Protein 2MCT (pdb70)

Nearest PDB structures (foldseek):
  2mct-assembly1_A  TM=9.909E-01  e=6.840E-18  Mediterraneibacter gnavus ATCC 29149
  3hiz-assembly1_B  TM=5.160E-01  e=1.652E+00  Homo sapiens
  8ilv-assembly1_B  TM=4.651E-01  e=3.193E+00  Homo sapiens
  2mct-assembly1_A  TM=9.837E-01  e=1.208E-16  Mediterraneibacter gnavus ATCC 29149
  8xl7-assembly1_I  TM=4.138E-01  e=7.716E+00  Homo sapiens

Secondary structure (DSSP, 8-state):
----PPPSTTEEEEEEE-SSS-EEEE-SHHHHHHHHHHTTSSB--SS----SS-S-SS-EEEEEEETTEEEEEEEEEEBTEEEEE-STT-EEEESS-STTT-

Structure (mmCIF, N/CA/C/O backbone):
data_2MCT
#
_entry.id   2MCT
#
loop_
_atom_site.group_PDB
_atom_site.id
_atom_site.type_symbol
_atom_site.label_atom_id
_atom_site.label_alt_id
_atom_site.label_comp_id
_atom_site.label_asym_id
_atom_site.label_entity_id
_atom_site.label_seq_id
_atom_site.pdbx_PDB_ins_code
_atom_site.Cartn_x
_atom_site.Cartn_y
_atom_site.Cartn_z
_atom_site.occupancy
_atom_site.B_iso_or_equiv
_atom_site.auth_seq_id
_atom_site.auth_comp_id
_atom_site.auth_asym_id
_atom_site.auth_atom_id
_atom_site.pdbx_PDB_model_num
ATOM 1 N N . GLY A 1 1 ? 5.991 11.467 9.361 1.00 0.00 1 GLY A N 1
ATOM 2 C CA . GLY A 1 1 ? 5.327 12.151 8.245 1.00 0.00 1 GLY A CA 1
ATOM 3 C C . GLY A 1 1 ? 4.668 11.126 7.345 1.00 0.00 1 GLY A C 1
ATOM 4 O O . GLY A 1 1 ? 5.348 10.251 6.813 1.00 0.00 1 GLY A O 1
ATOM 8 N N . SER A 1 2 ? 3.352 11.203 7.155 1.00 0.00 2 SER A N 1
ATOM 9 C CA . SER A 1 2 ? 2.566 10.202 6.440 1.00 0.00 2 SER A CA 1
ATOM 10 C C . SER A 1 2 ? 2.707 10.325 4.915 1.00 0.00 2 SER A C 1
ATOM 11 O O . SER A 1 2 ? 3.145 11.366 4.413 1.00 0.00 2 SER A O 1
ATOM 19 N N . PRO A 1 3 ? 2.284 9.301 4.156 1.00 0.00 3 PRO A N 1
ATOM 20 C CA . PRO A 1 3 ? 1.852 9.470 2.772 1.00 0.00 3 PRO A CA 1
ATOM 21 C C . PRO A 1 3 ? 0.725 10.498 2.652 1.00 0.00 3 PRO A C 1
ATOM 22 O O . PRO A 1 3 ? -0.047 10.706 3.594 1.00 0.00 3 PRO A O 1
ATOM 33 N N . ILE A 1 4 ? 0.560 11.044 1.446 1.00 0.00 4 ILE A N 1
ATOM 34 C CA . ILE A 1 4 ? -0.624 11.793 1.045 1.00 0.00 4 ILE A CA 1
ATOM 35 C C . ILE A 1 4 ? -1.476 10.788 0.273 1.00 0.00 4 ILE A C 1
ATOM 36 O O . ILE A 1 4 ? -1.188 10.506 -0.890 1.00 0.00 4 ILE A O 1
ATOM 52 N N . LEU A 1 5 ? -2.441 10.153 0.935 1.00 0.00 5 LEU A N 1
ATOM 53 C CA . LEU A 1 5 ? -3.420 9.294 0.270 1.00 0.00 5 LEU A CA 1
ATOM 54 C C . LEU A 1 5 ? -4.565 10.152 -0.280 1.00 0.00 5 LEU A C 1
ATOM 55 O O . LEU A 1 5 ? -4.684 11.319 0.113 1.00 0.00 5 LEU A O 1
ATOM 71 N N . PRO A 1 6 ? -5.426 9.613 -1.164 1.00 0.00 6 PRO A N 1
ATOM 72 C CA . PRO A 1 6 ? -6.764 10.168 -1.350 1.00 0.00 6 PRO A CA 1
ATOM 73 C C . PRO A 1 6 ? -7.546 10.196 -0.021 1.00 0.00 6 PRO A C 1
ATOM 74 O O . PRO A 1 6 ? -7.110 9.615 0.983 1.00 0.00 6 PRO A O 1
ATOM 85 N N . LYS A 1 7 ? -8.743 10.809 0.002 1.00 0.00 7 LYS A N 1
ATOM 86 C CA . LYS A 1 7 ? -9.662 10.637 1.126 1.00 0.00 7 LYS A CA 1
ATOM 87 C C . LYS A 1 7 ? -9.977 9.158 1.339 1.00 0.00 7 LYS A C 1
ATOM 88 O O . LYS A 1 7 ? -9.683 8.320 0.488 1.00 0.00 7 LYS A O 1
ATOM 107 N N . ALA A 1 8 ? -10.675 8.840 2.423 1.00 0.00 8 ALA A N 1
ATOM 108 C CA . ALA A 1 8 ? -11.406 7.585 2.480 1.00 0.00 8 ALA A CA 1
ATOM 109 C C . ALA A 1 8 ? -12.637 7.720 1.592 1.00 0.00 8 ALA A C 1
ATOM 110 O O . ALA A 1 8 ? -12.805 6.945 0.664 1.00 0.00 8 ALA A O 1
ATOM 117 N N . GLU A 1 9 ? -13.462 8.745 1.804 1.00 0.00 9 GLU A N 1
ATOM 118 C CA . GLU A 1 9 ? -14.827 8.748 1.273 1.00 0.00 9 GLU A CA 1
ATOM 119 C C . GLU A 1 9 ? -14.945 8.905 -0.252 1.00 0.00 9 GLU A C 1
ATOM 120 O O . GLU A 1 9 ? -16.057 8.848 -0.772 1.00 0.00 9 GLU A O 1
ATOM 132 N N . ASN A 1 10 ? -13.837 9.168 -0.953 1.00 0.00 10 ASN A N 1
ATOM 133 C CA . ASN A 1 10 ? -13.749 9.289 -2.409 1.00 0.00 10 ASN A CA 1
ATOM 134 C C . ASN A 1 10 ? -13.208 8.011 -3.068 1.00 0.00 10 ASN A C 1
ATOM 135 O O . ASN A 1 10 ? -12.968 7.998 -4.274 1.00 0.00 10 ASN A O 1
ATOM 146 N N . VAL A 1 11 ? -12.876 6.992 -2.266 1.00 0.00 11 VAL A N 1
ATOM 147 C CA . VAL A 1 11 ? -12.423 5.699 -2.745 1.00 0.00 11 VAL A CA 1
ATOM 148 C C . VAL A 1 11 ? -13.666 4.940 -3.196 1.00 0.00 11 VAL A C 1
ATOM 149 O O . VAL A 1 11 ? -14.648 4.855 -2.457 1.00 0.00 11 VAL A O 1
ATOM 162 N N . ASP A 1 12 ? -13.654 4.503 -4.448 1.00 0.00 12 ASP A N 1
ATOM 163 C CA . ASP A 1 12 ? -14.754 3.827 -5.125 1.00 0.00 12 ASP A CA 1
ATOM 164 C C . ASP A 1 12 ? -14.745 2.371 -4.644 1.00 0.00 12 ASP A C 1
ATOM 165 O O . ASP A 1 12 ? -15.740 1.901 -4.095 1.00 0.00 12 ASP A O 1
ATOM 174 N N . SER A 1 13 ? -13.596 1.686 -4.769 1.00 0.00 13 SER A N 1
ATOM 175 C CA . SER A 1 13 ? -13.272 0.462 -4.026 1.00 0.00 13 SER A CA 1
ATOM 176 C C . SER A 1 13 ? -11.746 0.364 -3.882 1.00 0.00 13 SER A C 1
ATOM 177 O O . SER A 1 13 ? -11.008 1.050 -4.593 1.00 0.00 13 SER A O 1
ATOM 185 N N . ILE A 1 14 ? -11.248 -0.530 -3.024 1.00 0.00 14 ILE A N 1
ATOM 186 C CA . ILE A 1 14 ? -9.844 -0.940 -3.043 1.00 0.00 14 ILE A CA 1
ATOM 187 C C . ILE A 1 14 ? -9.843 -2.435 -3.283 1.00 0.00 14 ILE A C 1
ATOM 188 O O . ILE A 1 14 ? -10.496 -3.165 -2.538 1.00 0.00 14 ILE A O 1
ATOM 204 N N . CYS A 1 15 ? -9.090 -2.887 -4.277 1.00 0.00 15 CYS A N 1
ATOM 205 C CA . CYS A 1 15 ? -8.932 -4.301 -4.557 1.00 0.00 15 CYS A CA 1
ATOM 206 C C . CYS A 1 15 ? -7.536 -4.705 -4.098 1.00 0.00 15 CYS A C 1
ATOM 207 O O . CYS A 1 15 ? -6.583 -3.965 -4.363 1.00 0.00 15 CYS A O 1
ATOM 215 N N . ILE A 1 16 ? -7.407 -5.857 -3.434 1.00 0.00 16 ILE A N 1
ATOM 216 C CA . ILE A 1 16 ? -6.134 -6.427 -3.004 1.00 0.00 16 ILE A CA 1
ATOM 217 C C . ILE A 1 16 ? -6.154 -7.886 -3.454 1.00 0.00 16 ILE A C 1
ATOM 218 O O . ILE A 1 16 ? -6.826 -8.709 -2.832 1.00 0.00 16 ILE A O 1
ATOM 234 N N . ASP A 1 17 ? -5.489 -8.194 -4.570 1.00 0.00 17 ASP A N 1
ATOM 235 C CA . ASP A 1 17 ? -5.121 -9.568 -4.943 1.00 0.00 17 ASP A CA 1
ATOM 236 C C . ASP A 1 17 ? -3.950 -9.926 -4.023 1.00 0.00 17 ASP A C 1
ATOM 237 O O . ASP A 1 17 ? -2.908 -9.264 -4.077 1.00 0.00 17 ASP A O 1
ATOM 246 N N . PHE A 1 18 ? -4.149 -10.881 -3.112 1.00 0.00 18 PHE A N 1
ATOM 247 C CA . PHE A 1 18 ? -3.131 -11.368 -2.184 1.00 0.00 18 PHE A CA 1
ATOM 248 C C . PHE A 1 18 ? -2.019 -12.112 -2.958 1.00 0.00 18 PHE A C 1
ATOM 249 O O . PHE A 1 18 ? -2.077 -12.261 -4.182 1.00 0.00 18 PHE A O 1
ATOM 266 N N . THR A 1 19 ? -0.967 -12.562 -2.269 1.00 0.00 19 THR A N 1
ATOM 267 C CA . THR A 1 19 ? 0.120 -13.328 -2.886 1.00 0.00 19 THR A CA 1
ATOM 268 C C . THR A 1 19 ? -0.363 -14.684 -3.430 1.00 0.00 19 THR A C 1
ATOM 269 O O . THR A 1 19 ? 0.146 -15.173 -4.446 1.00 0.00 19 THR A O 1
ATOM 280 N N . ASN A 1 20 ? -1.334 -15.294 -2.743 1.00 0.00 20 ASN A N 1
ATOM 281 C CA . ASN A 1 20 ? -1.950 -16.572 -3.083 1.00 0.00 20 ASN A CA 1
ATOM 282 C C . ASN A 1 20 ? -3.008 -16.391 -4.184 1.00 0.00 20 ASN A C 1
ATOM 283 O O . ASN A 1 20 ? -2.854 -15.525 -5.043 1.00 0.00 20 ASN A O 1
ATOM 294 N N . SER A 1 21 ? -4.008 -17.275 -4.279 1.00 0.00 21 SER A N 1
ATOM 295 C CA . SER A 1 21 ? -5.058 -17.186 -5.298 1.00 0.00 21 SER A CA 1
ATOM 296 C C . SER A 1 21 ? -6.300 -16.397 -4.839 1.00 0.00 21 SER A C 1
ATOM 297 O O . SER A 1 21 ? -7.345 -16.470 -5.492 1.00 0.00 21 SER A O 1
ATOM 305 N N . ILE A 1 22 ? -6.246 -15.701 -3.701 1.00 0.00 22 ILE A N 1
ATOM 306 C CA . ILE A 1 22 ? -7.407 -15.077 -3.071 1.00 0.00 22 ILE A CA 1
ATOM 307 C C . ILE A 1 22 ? -7.302 -13.565 -3.272 1.00 0.00 22 ILE A C 1
ATOM 308 O O . ILE A 1 22 ? -6.214 -12.996 -3.336 1.00 0.00 22 ILE A O 1
ATOM 324 N N . GLN A 1 23 ? -8.449 -12.895 -3.322 1.00 0.00 23 GLN A N 1
ATOM 325 C CA . GLN A 1 23 ? -8.548 -11.448 -3.374 1.00 0.00 23 GLN A CA 1
ATOM 326 C C . GLN A 1 23 ? -9.648 -11.024 -2.418 1.00 0.00 23 GLN A C 1
ATOM 327 O O . GLN A 1 23 ? -10.622 -11.757 -2.216 1.00 0.00 23 GLN A O 1
ATOM 341 N N . LYS A 1 24 ? -9.500 -9.831 -1.851 1.00 0.00 24 LYS A N 1
ATOM 342 C CA . LYS A 1 24 ? -10.476 -9.180 -0.989 1.00 0.00 24 LYS A CA 1
ATOM 343 C C . LYS A 1 24 ? -10.668 -7.781 -1.559 1.00 0.00 24 LYS A C 1
ATOM 344 O O . LYS A 1 24 ? -9.708 -7.176 -2.050 1.00 0.00 24 LYS A O 1
ATOM 363 N N . ILE A 1 25 ? -11.898 -7.283 -1.500 1.00 0.00 25 ILE A N 1
ATOM 364 C CA . ILE A 1 25 ? -12.256 -5.943 -1.960 1.00 0.00 25 ILE A CA 1
ATOM 365 C C . ILE A 1 25 ? -12.773 -5.190 -0.743 1.00 0.00 25 ILE A C 1
ATOM 366 O O . ILE A 1 25 ? -13.546 -5.726 0.056 1.00 0.00 25 ILE A O 1
ATOM 382 N N . TYR A 1 26 ? -12.208 -4.013 -0.500 1.00 0.00 26 TYR A N 1
ATOM 383 C CA . TYR A 1 26 ? -12.488 -3.151 0.631 1.00 0.00 26 TYR A CA 1
ATOM 384 C C . TYR A 1 26 ? -13.356 -2.041 0.040 1.00 0.00 26 TYR A C 1
ATOM 385 O O . TYR A 1 26 ? -12.842 -1.169 -0.666 1.00 0.00 26 TYR A O 1
ATOM 403 N N . ASP A 1 27 ? -14.668 -2.131 0.227 1.00 0.00 27 ASP A N 1
ATOM 404 C CA . ASP A 1 27 ? -15.645 -1.202 -0.336 1.00 0.00 27 ASP A CA 1
ATOM 405 C C . ASP A 1 27 ? -16.557 -0.608 0.744 1.00 0.00 27 ASP A C 1
ATOM 406 O O . ASP A 1 27 ? -17.270 0.356 0.473 1.00 0.00 27 ASP A O 1
ATOM 415 N N . ASP A 1 28 ? -16.491 -1.114 1.982 1.00 0.00 28 ASP A N 1
ATOM 416 C CA . ASP A 1 28 ? -17.088 -0.483 3.161 1.00 0.00 28 ASP A CA 1
ATOM 417 C C . ASP A 1 28 ? -16.211 0.690 3.596 1.00 0.00 28 ASP A C 1
ATOM 418 O O . ASP A 1 28 ? -14.981 0.553 3.553 1.00 0.00 28 ASP A O 1
ATOM 427 N N . SER A 1 29 ? -16.805 1.730 4.196 1.00 0.00 29 SER A N 1
ATOM 428 C CA . SER A 1 29 ? -16.095 2.773 4.935 1.00 0.00 29 SER A CA 1
ATOM 429 C C . SER A 1 29 ? -15.038 2.180 5.859 1.00 0.00 29 SER A C 1
ATOM 430 O O . SER A 1 29 ? -13.861 2.512 5.751 1.00 0.00 29 SER A O 1
ATOM 438 N N . GLU A 1 30 ? -15.439 1.292 6.762 1.00 0.00 30 GLU A N 1
ATOM 439 C CA . GLU A 1 30 ? -14.572 0.735 7.777 1.00 0.00 30 GLU A CA 1
ATOM 440 C C . GLU A 1 30 ? -13.457 -0.110 7.168 1.00 0.00 30 GLU A C 1
ATOM 441 O O . GLU A 1 30 ? -12.376 -0.173 7.754 1.00 0.00 30 GLU A O 1
ATOM 453 N N . SER A 1 31 ? -13.693 -0.741 6.015 1.00 0.00 31 SER A N 1
ATOM 454 C CA . SER A 1 31 ? -12.690 -1.566 5.363 1.00 0.00 31 SER A CA 1
ATOM 455 C C . SER A 1 31 ? -11.589 -0.667 4.792 1.00 0.00 31 SER A C 1
ATOM 456 O O . SER A 1 31 ? -10.404 -0.903 5.027 1.00 0.00 31 SER A O 1
ATOM 464 N N . ILE A 1 32 ? -11.992 0.393 4.089 1.00 0.00 32 ILE A N 1
ATOM 465 C CA . ILE A 1 32 ? -11.131 1.392 3.482 1.00 0.00 32 ILE A CA 1
ATOM 466 C C . ILE A 1 32 ? -10.361 2.126 4.581 1.00 0.00 32 ILE A C 1
ATOM 467 O O . ILE A 1 32 ? -9.134 2.193 4.520 1.00 0.00 32 ILE A O 1
ATOM 483 N N . GLN A 1 33 ? -11.055 2.684 5.576 1.00 0.00 33 GLN A N 1
ATOM 484 C CA . GLN A 1 33 ? -10.453 3.538 6.600 1.00 0.00 33 GLN A CA 1
ATOM 485 C C . GLN A 1 33 ? -9.364 2.797 7.371 1.00 0.00 33 GLN A C 1
ATOM 486 O O . GLN A 1 33 ? -8.327 3.383 7.685 1.00 0.00 33 GLN A O 1
ATOM 500 N N . LYS A 1 34 ? -9.579 1.505 7.627 1.00 0.00 34 LYS A N 1
ATOM 501 C CA . LYS A 1 34 ? -8.607 0.637 8.269 1.00 0.00 34 LYS A CA 1
ATOM 502 C C . LYS A 1 34 ? -7.330 0.571 7.444 1.00 0.00 34 LYS A C 1
ATOM 503 O O . LYS A 1 34 ? -6.242 0.778 7.992 1.00 0.00 34 LYS A O 1
ATOM 522 N N . ILE A 1 35 ? -7.449 0.297 6.139 1.00 0.00 35 ILE A N 1
ATOM 523 C CA . ILE A 1 35 ? -6.302 0.324 5.248 1.00 0.00 35 ILE A CA 1
ATOM 524 C C . ILE A 1 35 ? -5.625 1.690 5.345 1.00 0.00 35 ILE A C 1
ATOM 525 O O . ILE A 1 35 ? -4.432 1.744 5.629 1.00 0.00 35 ILE A O 1
ATOM 541 N N . LEU A 1 36 ? -6.349 2.794 5.116 1.00 0.00 36 LEU A N 1
ATOM 542 C CA . LEU A 1 36 ? -5.772 4.142 5.160 1.00 0.00 36 LEU A CA 1
ATOM 543 C C . LEU A 1 36 ? -5.102 4.509 6.499 1.00 0.00 36 LEU A C 1
ATOM 544 O O . LEU A 1 36 ? -4.406 5.527 6.544 1.00 0.00 36 LEU A O 1
ATOM 560 N N . SER A 1 37 ? -5.285 3.740 7.577 1.00 0.00 37 SER A N 1
ATOM 561 C CA . SER A 1 37 ? -4.484 3.854 8.789 1.00 0.00 37 SER A CA 1
ATOM 562 C C . SER A 1 37 ? -3.129 3.170 8.568 1.00 0.00 37 SER A C 1
ATOM 563 O O . SER A 1 37 ? -2.096 3.836 8.516 1.00 0.00 37 SER A O 1
ATOM 571 N N . GLU A 1 38 ? -3.104 1.844 8.420 1.00 0.00 38 GLU A N 1
ATOM 572 C CA . GLU A 1 38 ? -1.870 1.066 8.386 1.00 0.00 38 GLU A CA 1
ATOM 573 C C . GLU A 1 38 ? -1.039 1.405 7.146 1.00 0.00 38 GLU A C 1
ATOM 574 O O . GLU A 1 38 ? 0.181 1.324 7.176 1.00 0.00 38 GLU A O 1
ATOM 586 N N . ILE A 1 39 ? -1.649 1.848 6.051 1.00 0.00 39 ILE A N 1
ATOM 587 C CA . ILE A 1 39 ? -0.919 2.324 4.882 1.00 0.00 39 ILE A CA 1
ATOM 588 C C . ILE A 1 39 ? -0.256 3.682 5.138 1.00 0.00 39 ILE A C 1
ATOM 589 O O . ILE A 1 39 ? 0.682 4.037 4.419 1.00 0.00 39 ILE A O 1
ATOM 605 N N . ALA A 1 40 ? -0.686 4.427 6.159 1.00 0.00 40 ALA A N 1
ATOM 606 C CA . ALA A 1 40 ? -0.133 5.719 6.538 1.00 0.00 40 ALA A CA 1
ATOM 607 C C . ALA A 1 40 ? 0.843 5.649 7.717 1.00 0.00 40 ALA A C 1
ATOM 608 O O . ALA A 1 40 ? 1.434 6.674 8.063 1.00 0.00 40 ALA A O 1
ATOM 615 N N . THR A 1 41 ? 1.030 4.475 8.316 1.00 0.00 41 THR A N 1
ATOM 616 C CA . THR A 1 41 ? 1.899 4.281 9.475 1.00 0.00 41 THR A CA 1
ATOM 617 C C . THR A 1 41 ? 3.382 4.461 9.097 1.00 0.00 41 THR A C 1
ATOM 618 O O . THR A 1 41 ? 4.155 5.032 9.871 1.00 0.00 41 THR A O 1
ATOM 629 N N . GLY A 1 42 ? 3.781 4.034 7.893 1.00 0.00 42 GLY A N 1
ATOM 630 C CA . GLY A 1 42 ? 5.170 3.946 7.476 1.00 0.00 42 GLY A CA 1
ATOM 631 C C . GLY A 1 42 ? 5.726 5.278 7.044 1.00 0.00 42 GLY A C 1
ATOM 632 O O . GLY A 1 42 ? 4.988 6.248 6.839 1.00 0.00 42 GLY A O 1
ATOM 636 N N . LYS A 1 43 ? 7.039 5.319 6.841 1.00 0.00 43 LYS A N 1
ATOM 637 C CA . LYS A 1 43 ? 7.750 6.537 6.475 1.00 0.00 43 LYS A CA 1
ATOM 638 C C . LYS A 1 43 ? 8.377 6.241 5.137 1.00 0.00 43 LYS A C 1
ATOM 639 O O . LYS A 1 43 ? 9.264 5.401 5.088 1.00 0.00 43 LYS A O 1
ATOM 658 N N . ARG A 1 44 ? 7.924 6.881 4.050 1.00 0.00 44 ARG A N 1
ATOM 659 C CA . ARG A 1 44 ? 8.587 6.800 2.728 1.00 0.00 44 ARG A CA 1
ATOM 660 C C . ARG A 1 44 ? 10.010 7.326 2.732 1.00 0.00 44 ARG A C 1
ATOM 661 O O . ARG A 1 44 ? 10.784 7.096 1.807 1.00 0.00 44 ARG A O 1
ATOM 682 N N . THR A 1 45 ? 10.327 8.005 3.816 1.00 0.00 45 THR A N 1
ATOM 683 C CA . THR A 1 45 ? 11.614 8.588 4.154 1.00 0.00 45 THR A CA 1
ATOM 684 C C . THR A 1 45 ? 11.951 9.711 3.162 1.00 0.00 45 THR A C 1
ATOM 685 O O . THR A 1 45 ? 11.117 10.083 2.331 1.00 0.00 45 THR A O 1
ATOM 696 N N . GLU A 1 46 ? 13.128 10.323 3.259 1.00 0.00 46 GLU A N 1
ATOM 697 C CA . GLU A 1 46 ? 13.523 11.405 2.361 1.00 0.00 46 GLU A CA 1
ATOM 698 C C . GLU A 1 46 ? 14.214 10.916 1.084 1.00 0.00 46 GLU A C 1
ATOM 699 O O . GLU A 1 46 ? 14.678 11.729 0.283 1.00 0.00 46 GLU A O 1
ATOM 711 N N . LYS A 1 47 ? 14.269 9.602 0.871 1.00 0.00 47 LYS A N 1
ATOM 712 C CA . LYS A 1 47 ? 14.854 8.975 -0.313 1.00 0.00 47 LYS A CA 1
ATOM 713 C C . LYS A 1 47 ? 14.093 9.318 -1.590 1.00 0.00 47 LYS A C 1
ATOM 714 O O . LYS A 1 47 ? 13.036 9.952 -1.547 1.00 0.00 47 LYS A O 1
ATOM 733 N N . GLN A 1 48 ? 14.634 8.900 -2.734 1.00 0.00 48 GLN A N 1
ATOM 734 C CA . GLN A 1 48 ? 14.002 9.062 -4.040 1.00 0.00 48 GLN A CA 1
ATOM 735 C C . GLN A 1 48 ? 13.561 7.691 -4.539 1.00 0.00 48 GLN A C 1
ATOM 736 O O . GLN A 1 48 ? 14.388 6.794 -4.720 1.00 0.00 48 GLN A O 1
ATOM 750 N N . SER A 1 49 ? 12.264 7.514 -4.764 1.00 0.00 49 SER A N 1
ATOM 751 C CA . SER A 1 49 ? 11.738 6.364 -5.482 1.00 0.00 49 SER A CA 1
ATOM 752 C C . SER A 1 49 ? 11.913 6.593 -6.981 1.00 0.00 49 SER A C 1
ATOM 753 O O . SER A 1 49 ? 11.004 7.069 -7.652 1.00 0.00 49 SER A O 1
ATOM 761 N N . ILE A 1 50 ? 13.092 6.254 -7.502 1.00 0.00 50 ILE A N 1
ATOM 762 C CA . ILE A 1 50 ? 13.436 6.319 -8.925 1.00 0.00 50 ILE A CA 1
ATOM 763 C C . ILE A 1 50 ? 12.998 5.028 -9.634 1.00 0.00 50 ILE A C 1
ATOM 764 O O . ILE A 1 50 ? 13.712 4.478 -10.470 1.00 0.00 50 ILE A O 1
ATOM 780 N N . GLN A 1 51 ? 11.868 4.482 -9.207 1.00 0.00 51 GLN A N 1
ATOM 781 C CA . GLN A 1 51 ? 11.285 3.205 -9.569 1.00 0.00 51 GLN A CA 1
ATOM 782 C C . GLN A 1 51 ? 9.776 3.400 -9.645 1.00 0.00 51 GLN A C 1
ATOM 783 O O . GLN A 1 51 ? 9.245 4.401 -9.151 1.00 0.00 51 GLN A O 1
ATOM 797 N N . ASP A 1 52 ? 9.097 2.427 -10.242 1.00 0.00 52 ASP A N 1
ATOM 798 C CA . ASP A 1 52 ? 7.640 2.414 -10.407 1.00 0.00 52 ASP A CA 1
ATOM 799 C C . ASP A 1 52 ? 7.039 1.068 -10.006 1.00 0.00 52 ASP A C 1
ATOM 800 O O . ASP A 1 52 ? 5.832 0.861 -10.125 1.00 0.00 52 ASP A O 1
ATOM 809 N N . TYR A 1 53 ? 7.887 0.135 -9.572 1.00 0.00 53 TYR A N 1
ATOM 810 C CA . TYR A 1 53 ? 7.573 -1.247 -9.253 1.00 0.00 53 TYR A CA 1
ATOM 811 C C . TYR A 1 53 ? 8.473 -1.690 -8.093 1.00 0.00 53 TYR A C 1
ATOM 812 O O . TYR A 1 53 ? 9.468 -1.013 -7.804 1.00 0.00 53 TYR A O 1
ATOM 830 N N . PRO A 1 54 ? 8.153 -2.814 -7.425 1.00 0.00 54 PRO A N 1
ATOM 831 C CA . PRO A 1 54 ? 9.043 -3.444 -6.459 1.00 0.00 54 PRO A CA 1
ATOM 832 C C . PRO A 1 54 ? 10.205 -4.161 -7.165 1.00 0.00 54 PRO A C 1
ATOM 833 O O . PRO A 1 54 ? 10.166 -4.375 -8.381 1.00 0.00 54 PRO A O 1
ATOM 844 N N . SER A 1 55 ? 11.188 -4.616 -6.380 1.00 0.00 55 SER A N 1
ATOM 845 C CA . SER A 1 55 ? 12.221 -5.557 -6.814 1.00 0.00 55 SER A CA 1
ATOM 846 C C . SER A 1 55 ? 12.055 -6.935 -6.138 1.00 0.00 55 SER A C 1
ATOM 847 O O . SER A 1 55 ? 12.855 -7.844 -6.366 1.00 0.00 55 SER A O 1
ATOM 855 N N . ALA A 1 56 ? 10.997 -7.142 -5.343 1.00 0.00 56 ALA A N 1
ATOM 856 C CA . ALA A 1 56 ? 10.527 -8.467 -4.977 1.00 0.00 56 ALA A CA 1
ATOM 857 C C . ALA A 1 56 ? 9.823 -9.119 -6.167 1.00 0.00 56 ALA A C 1
ATOM 858 O O . ALA A 1 56 ? 9.566 -8.492 -7.198 1.00 0.00 56 ALA A O 1
ATOM 865 N N . GLU A 1 57 ? 9.477 -10.387 -5.987 1.00 0.00 57 GLU A N 1
ATOM 866 C CA . GLU A 1 57 ? 8.754 -11.217 -6.939 1.00 0.00 57 GLU A CA 1
ATOM 867 C C . GLU A 1 57 ? 7.476 -11.782 -6.303 1.00 0.00 57 GLU A C 1
ATOM 868 O O . GLU A 1 57 ? 6.501 -12.084 -7.000 1.00 0.00 57 GLU A O 1
ATOM 880 N N . GLU A 1 58 ? 7.455 -11.854 -4.972 1.00 0.00 58 GLU A N 1
ATOM 881 C CA . GLU A 1 58 ? 6.318 -12.239 -4.152 1.00 0.00 58 GLU A CA 1
ATOM 882 C C . GLU A 1 58 ? 5.798 -10.949 -3.530 1.00 0.00 58 GLU A C 1
ATOM 883 O O . GLU A 1 58 ? 6.510 -10.291 -2.770 1.00 0.00 58 GLU A O 1
ATOM 895 N N . TYR A 1 59 ? 4.593 -10.538 -3.907 1.00 0.00 59 TYR A N 1
ATOM 896 C CA . TYR A 1 59 ? 3.910 -9.362 -3.390 1.00 0.00 59 TYR A CA 1
ATOM 897 C C . TYR A 1 59 ? 2.416 -9.497 -3.691 1.00 0.00 59 TYR A C 1
ATOM 898 O O . TYR A 1 59 ? 2.029 -10.336 -4.512 1.00 0.00 59 TYR A O 1
ATOM 916 N N . GLY A 1 60 ? 1.582 -8.649 -3.091 1.00 0.00 60 GLY A N 1
ATOM 917 C CA . GLY A 1 60 ? 0.179 -8.502 -3.468 1.00 0.00 60 GLY A CA 1
ATOM 918 C C . GLY A 1 60 ? 0.007 -7.323 -4.430 1.00 0.00 60 GLY A C 1
ATOM 919 O O . GLY A 1 60 ? 0.838 -6.408 -4.454 1.00 0.00 60 GLY A O 1
ATOM 923 N N . THR A 1 61 ? -1.071 -7.335 -5.218 1.00 0.00 61 THR A N 1
ATOM 924 C CA . THR A 1 61 ? -1.398 -6.290 -6.186 1.00 0.00 61 THR A CA 1
ATOM 925 C C . THR A 1 61 ? -2.527 -5.441 -5.594 1.00 0.00 61 THR A C 1
ATOM 926 O O . THR A 1 61 ? -3.527 -6.003 -5.135 1.00 0.00 61 THR A O 1
ATOM 937 N N . ILE A 1 62 ? -2.396 -4.110 -5.603 1.00 0.00 62 ILE A N 1
ATOM 938 C CA . ILE A 1 62 ? -3.372 -3.200 -5.010 1.00 0.00 62 ILE A CA 1
ATOM 939 C C . ILE A 1 62 ? -3.797 -2.155 -6.035 1.00 0.00 62 ILE A C 1
ATOM 940 O O . ILE A 1 62 ? -2.967 -1.537 -6.706 1.00 0.00 62 ILE A O 1
ATOM 956 N N . ASN A 1 63 ? -5.098 -1.879 -6.077 1.00 0.00 63 ASN A N 1
ATOM 957 C CA . ASN A 1 63 ? -5.699 -0.765 -6.785 1.00 0.00 63 ASN A CA 1
ATOM 958 C C . ASN A 1 63 ? -6.538 -0.032 -5.745 1.00 0.00 63 ASN A C 1
ATOM 959 O O . ASN A 1 63 ? -7.492 -0.628 -5.253 1.00 0.00 63 ASN A O 1
ATOM 970 N N . ILE A 1 64 ? -6.209 1.214 -5.378 1.00 0.00 64 ILE A N 1
ATOM 971 C CA . ILE A 1 64 ? -7.152 2.094 -4.687 1.00 0.00 64 ILE A CA 1
ATOM 972 C C . ILE A 1 64 ? -7.890 2.809 -5.807 1.00 0.00 64 ILE A C 1
ATOM 973 O O . ILE A 1 64 ? -7.400 3.842 -6.270 1.00 0.00 64 ILE A O 1
ATOM 989 N N . GLU A 1 65 ? -9.014 2.280 -6.269 1.00 0.00 65 GLU A N 1
ATOM 990 C CA . GLU A 1 65 ? -9.865 2.989 -7.207 1.00 0.00 65 GLU A CA 1
ATOM 991 C C . GLU A 1 65 ? -10.515 4.149 -6.451 1.00 0.00 65 GLU A C 1
ATOM 992 O O . GLU A 1 65 ? -11.091 3.953 -5.384 1.00 0.00 65 GLU A O 1
ATOM 1004 N N . ASN A 1 66 ? -10.343 5.380 -6.927 1.00 0.00 66 ASN A N 1
ATOM 1005 C CA . ASN A 1 66 ? -10.845 6.587 -6.292 1.00 0.00 66 ASN A CA 1
ATOM 1006 C C . ASN A 1 66 ? -11.071 7.663 -7.345 1.00 0.00 66 ASN A C 1
ATOM 1007 O O . ASN A 1 66 ? -10.192 7.949 -8.169 1.00 0.00 66 ASN A O 1
ATOM 1018 N N . ASN A 1 67 ? -12.233 8.312 -7.286 1.00 0.00 67 ASN A N 1
ATOM 1019 C CA . ASN A 1 67 ? -12.644 9.366 -8.212 1.00 0.00 67 ASN A CA 1
ATOM 1020 C C . ASN A 1 67 ? -12.581 8.865 -9.669 1.00 0.00 67 ASN A C 1
ATOM 1021 O O . ASN A 1 67 ? -12.211 9.616 -10.573 1.00 0.00 67 ASN A O 1
ATOM 1032 N N . GLY A 1 68 ? -12.831 7.568 -9.897 1.00 0.00 68 GLY A N 1
ATOM 1033 C CA . GLY A 1 68 ? -12.721 6.886 -11.189 1.00 0.00 68 GLY A CA 1
ATOM 1034 C C . GLY A 1 68 ? -11.283 6.655 -11.682 1.00 0.00 68 GLY A C 1
ATOM 1035 O O . GLY A 1 68 ? -11.062 5.907 -12.638 1.00 0.00 68 GLY A O 1
ATOM 1039 N N . GLY A 1 69 ? -10.279 7.268 -11.057 1.00 0.00 69 GLY A N 1
ATOM 1040 C CA . GLY A 1 69 ? -8.875 6.928 -11.241 1.00 0.00 69 GLY A CA 1
ATOM 1041 C C . GLY A 1 69 ? -8.463 5.863 -10.242 1.00 0.00 69 GLY A C 1
ATOM 1042 O O . GLY A 1 69 ? -9.294 5.351 -9.499 1.00 0.00 69 GLY A O 1
ATOM 1046 N N . MET A 1 70 ? -7.176 5.531 -10.192 1.00 0.00 70 MET A N 1
ATOM 1047 C CA . MET A 1 70 ? -6.633 4.717 -9.118 1.00 0.00 70 MET A CA 1
ATOM 1048 C C . MET A 1 70 ? -5.219 5.137 -8.762 1.00 0.00 70 MET A C 1
ATOM 1049 O O . MET A 1 70 ? -4.492 5.703 -9.582 1.00 0.00 70 MET A O 1
ATOM 1063 N N . THR A 1 71 ? -4.827 4.797 -7.542 1.00 0.00 71 THR A N 1
ATOM 1064 C CA . THR A 1 71 ? -3.441 4.608 -7.185 1.00 0.00 71 THR A CA 1
ATOM 1065 C C . THR A 1 71 ? -3.215 3.101 -7.290 1.00 0.00 71 THR A C 1
ATOM 1066 O O . THR A 1 71 ? -3.765 2.343 -6.486 1.00 0.00 71 THR A O 1
ATOM 1077 N N . THR A 1 72 ? -2.463 2.666 -8.295 1.00 0.00 72 THR A N 1
ATOM 1078 C CA . THR A 1 72 ? -1.842 1.350 -8.271 1.00 0.00 72 THR A CA 1
ATOM 1079 C C . THR A 1 72 ? -0.657 1.410 -7.296 1.00 0.00 72 THR A C 1
ATOM 1080 O O . THR A 1 72 ? -0.014 2.458 -7.179 1.00 0.00 72 THR A O 1
ATOM 1091 N N . MET A 1 73 ? -0.359 0.314 -6.603 1.00 0.00 73 MET A N 1
ATOM 1092 C CA . MET A 1 73 ? 0.796 0.141 -5.722 1.00 0.00 73 MET A CA 1
ATOM 1093 C C . MET A 1 73 ? 0.990 -1.358 -5.472 1.00 0.00 73 MET A C 1
ATOM 1094 O O . MET A 1 73 ? 0.129 -2.167 -5.834 1.00 0.00 73 MET A O 1
ATOM 1108 N N . PHE A 1 74 ? 2.102 -1.740 -4.847 1.00 0.00 74 PHE A N 1
ATOM 1109 C CA . PHE A 1 74 ? 2.480 -3.119 -4.533 1.00 0.00 74 PHE A CA 1
ATOM 1110 C C . PHE A 1 74 ? 3.188 -3.077 -3.156 1.00 0.00 74 PHE A C 1
ATOM 1111 O O . PHE A 1 74 ? 3.773 -2.037 -2.831 1.00 0.00 74 PHE A O 1
ATOM 1128 N N . TYR A 1 75 ? 3.162 -4.137 -2.330 1.00 0.00 75 TYR A N 1
ATOM 1129 C CA . TYR A 1 75 ? 3.913 -4.202 -1.047 1.00 0.00 75 TYR A CA 1
ATOM 1130 C C . TYR A 1 75 ? 4.725 -5.499 -0.961 1.00 0.00 75 TYR A C 1
ATOM 1131 O O . TYR A 1 75 ? 4.357 -6.451 -1.643 1.00 0.00 75 TYR A O 1
ATOM 1149 N N . TYR A 1 76 ? 5.784 -5.584 -0.146 1.00 0.00 76 TYR A N 1
ATOM 1150 C CA . TYR A 1 76 ? 6.571 -6.818 0.029 1.00 0.00 76 TYR A CA 1
ATOM 1151 C C . TYR A 1 76 ? 7.368 -6.808 1.344 1.00 0.00 76 TYR A C 1
ATOM 1152 O O . TYR A 1 76 ? 7.335 -5.815 2.075 1.00 0.00 76 TYR A O 1
ATOM 1170 N N . GLU A 1 77 ? 8.100 -7.892 1.640 1.00 0.00 77 GLU A N 1
ATOM 1171 C CA . GLU A 1 77 ? 9.115 -7.973 2.688 1.00 0.00 77 GLU A CA 1
ATOM 1172 C C . GLU A 1 77 ? 10.490 -7.988 2.015 1.00 0.00 77 GLU A C 1
ATOM 1173 O O . GLU A 1 77 ? 10.668 -8.645 0.990 1.00 0.00 77 GLU A O 1
ATOM 1185 N N . GLU A 1 78 ? 11.475 -7.281 2.573 1.00 0.00 78 GLU A N 1
ATOM 1186 C CA . GLU A 1 78 ? 12.867 -7.417 2.181 1.00 0.00 78 GLU A CA 1
ATOM 1187 C C . GLU A 1 78 ? 13.750 -7.320 3.424 1.00 0.00 78 GLU A C 1
ATOM 1188 O O . GLU A 1 78 ? 13.633 -6.405 4.246 1.00 0.00 78 GLU A O 1
ATOM 1200 N N . ASN A 1 79 ? 14.675 -8.268 3.562 1.00 0.00 79 ASN A N 1
ATOM 1201 C CA . ASN A 1 79 ? 15.699 -8.336 4.605 1.00 0.00 79 ASN A CA 1
ATOM 1202 C C . ASN A 1 79 ? 15.152 -8.353 6.048 1.00 0.00 79 ASN A C 1
ATOM 1203 O O . ASN A 1 79 ? 15.944 -8.329 6.995 1.00 0.00 79 ASN A O 1
ATOM 1214 N N . GLY A 1 80 ? 13.834 -8.403 6.258 1.00 0.00 80 GLY A N 1
ATOM 1215 C CA . GLY A 1 80 ? 13.179 -8.497 7.564 1.00 0.00 80 GLY A CA 1
ATOM 1216 C C . GLY A 1 80 ? 12.331 -7.268 7.927 1.00 0.00 80 GLY A C 1
ATOM 1217 O O . GLY A 1 80 ? 11.800 -7.213 9.042 1.00 0.00 80 GLY A O 1
ATOM 1221 N N . LYS A 1 81 ? 12.217 -6.268 7.041 1.00 0.00 81 LYS A N 1
ATOM 1222 C CA . LYS A 1 81 ? 11.266 -5.162 7.114 1.00 0.00 81 LYS A CA 1
ATOM 1223 C C . LYS A 1 81 ? 10.298 -5.296 5.951 1.00 0.00 81 LYS A C 1
ATOM 1224 O O . LYS A 1 81 ? 10.663 -5.892 4.935 1.00 0.00 81 LYS A O 1
ATOM 1243 N N . TYR A 1 82 ? 9.112 -4.700 6.062 1.00 0.00 82 TYR A N 1
ATOM 1244 C CA . TYR A 1 82 ? 8.188 -4.658 4.945 1.00 0.00 82 TYR A CA 1
ATOM 1245 C C . TYR A 1 82 ? 8.221 -3.262 4.318 1.00 0.00 82 TYR A C 1
ATOM 1246 O O . TYR A 1 82 ? 8.676 -2.297 4.946 1.00 0.00 82 TYR A O 1
ATOM 1264 N N . TYR A 1 83 ? 7.779 -3.156 3.064 1.00 0.00 83 TYR A N 1
ATOM 1265 C CA . TYR A 1 83 ? 7.892 -1.944 2.269 1.00 0.00 83 TYR A CA 1
ATOM 1266 C C . TYR A 1 83 ? 6.684 -1.782 1.338 1.00 0.00 83 TYR A C 1
ATOM 1267 O O . TYR A 1 83 ? 6.042 -2.772 0.979 1.00 0.00 83 TYR A O 1
ATOM 1285 N N . ILE A 1 84 ? 6.380 -0.538 0.945 1.00 0.00 84 ILE A N 1
ATOM 1286 C CA . ILE A 1 84 ? 5.258 -0.158 0.086 1.00 0.00 84 ILE A CA 1
ATOM 1287 C C . ILE A 1 84 ? 5.804 0.666 -1.089 1.00 0.00 84 ILE A C 1
ATOM 1288 O O . ILE A 1 84 ? 6.465 1.696 -0.891 1.00 0.00 84 ILE A O 1
ATOM 1304 N N . GLU A 1 85 ? 5.465 0.226 -2.300 1.00 0.00 85 GLU A N 1
ATOM 1305 C CA . GLU A 1 85 ? 5.775 0.849 -3.578 1.00 0.00 85 GLU A CA 1
ATOM 1306 C C . GLU A 1 85 ? 4.912 2.100 -3.780 1.00 0.00 85 GLU A C 1
ATOM 1307 O O . GLU A 1 85 ? 3.805 2.218 -3.236 1.00 0.00 85 GLU A O 1
ATOM 1319 N N . CYS A 1 86 ? 5.437 3.052 -4.558 1.00 0.00 86 CYS A N 1
ATOM 1320 C CA . CYS A 1 86 ? 4.834 4.304 -4.992 1.00 0.00 86 CYS A CA 1
ATOM 1321 C C . CYS A 1 86 ? 5.838 5.016 -5.943 1.00 0.00 86 CYS A C 1
ATOM 1322 O O . CYS A 1 86 ? 7.008 4.618 -5.983 1.00 0.00 86 CYS A O 1
ATOM 1330 N N . PRO A 1 87 ? 5.446 6.073 -6.692 1.00 0.00 87 PRO A N 1
ATOM 1331 C CA . PRO A 1 87 ? 6.346 6.997 -7.397 1.00 0.00 87 PRO A CA 1
ATOM 1332 C C . PRO A 1 87 ? 7.246 7.698 -6.395 1.00 0.00 87 PRO A C 1
ATOM 1333 O O . PRO A 1 87 ? 7.377 7.185 -5.296 1.00 0.00 87 PRO A O 1
ATOM 1344 N N . TYR A 1 88 ? 7.896 8.817 -6.735 1.00 0.00 88 TYR A N 1
ATOM 1345 C CA . TYR A 1 88 ? 9.051 9.422 -6.048 1.00 0.00 88 TYR A CA 1
ATOM 1346 C C . TYR A 1 88 ? 9.002 9.469 -4.510 1.00 0.00 88 TYR A C 1
ATOM 1347 O O . TYR A 1 88 ? 10.044 9.687 -3.886 1.00 0.00 88 TYR A O 1
ATOM 1365 N N . LYS A 1 89 ? 7.840 9.225 -3.885 1.00 0.00 89 LYS A N 1
ATOM 1366 C CA . LYS A 1 89 ? 7.711 9.061 -2.449 1.00 0.00 89 LYS A CA 1
ATOM 1367 C C . LYS A 1 89 ? 7.264 7.658 -2.029 1.00 0.00 89 LYS A C 1
ATOM 1368 O O . LYS A 1 89 ? 6.418 7.531 -1.154 1.00 0.00 89 LYS A O 1
ATOM 1387 N N . GLY A 1 90 ? 7.825 6.596 -2.587 1.00 0.00 90 GLY A N 1
ATOM 1388 C CA . GLY A 1 90 ? 7.442 5.216 -2.316 1.00 0.00 90 GLY A CA 1
ATOM 1389 C C . GLY A 1 90 ? 8.601 4.350 -1.867 1.00 0.00 90 GLY A C 1
ATOM 1390 O O . GLY A 1 90 ? 9.032 3.493 -2.633 1.00 0.00 90 GLY A O 1
ATOM 1394 N N . ILE A 1 91 ? 9.129 4.598 -0.665 1.00 0.00 91 ILE A N 1
ATOM 1395 C CA . ILE A 1 91 ? 10.073 3.713 0.024 1.00 0.00 91 ILE A CA 1
ATOM 1396 C C . ILE A 1 91 ? 9.584 3.637 1.475 1.00 0.00 91 ILE A C 1
ATOM 1397 O O . ILE A 1 91 ? 10.312 3.981 2.408 1.00 0.00 91 ILE A O 1
ATOM 1413 N N . TYR A 1 92 ? 8.294 3.337 1.675 1.00 0.00 92 TYR A N 1
ATOM 1414 C CA . TYR A 1 92 ? 7.713 3.331 3.026 1.00 0.00 92 TYR A CA 1
ATOM 1415 C C . TYR A 1 92 ? 8.198 2.092 3.755 1.00 0.00 92 TYR A C 1
ATOM 1416 O O . TYR A 1 92 ? 7.588 1.032 3.686 1.00 0.00 92 TYR A O 1
ATOM 1434 N N . GLU A 1 93 ? 9.308 2.251 4.451 1.00 0.00 93 GLU A N 1
ATOM 1435 C CA . GLU A 1 93 ? 9.811 1.309 5.420 1.00 0.00 93 GLU A CA 1
ATOM 1436 C C . GLU A 1 93 ? 8.793 1.255 6.565 1.00 0.00 93 GLU A C 1
ATOM 1437 O O . GLU A 1 93 ? 8.519 2.288 7.189 1.00 0.00 93 GLU A O 1
ATOM 1449 N N . ILE A 1 94 ? 8.230 0.075 6.820 1.00 0.00 94 ILE A N 1
ATOM 1450 C CA . ILE A 1 94 ? 7.490 -0.281 8.033 1.00 0.00 94 ILE A CA 1
ATOM 1451 C C . ILE A 1 94 ? 8.234 -1.434 8.714 1.00 0.00 94 ILE A C 1
ATOM 1452 O O . ILE A 1 94 ? 8.993 -2.155 8.066 1.00 0.00 94 ILE A O 1
ATOM 1468 N N . GLU A 1 95 ? 8.017 -1.628 10.014 1.00 0.00 95 GLU A N 1
ATOM 1469 C CA . GLU A 1 95 ? 8.622 -2.714 10.779 1.00 0.00 95 GLU A CA 1
ATOM 1470 C C . GLU A 1 95 ? 7.632 -3.839 11.074 1.00 0.00 95 GLU A C 1
ATOM 1471 O O . GLU A 1 95 ? 8.024 -4.861 11.642 1.00 0.00 95 GLU A O 1
ATOM 1483 N N . ASN A 1 96 ? 6.378 -3.690 10.645 1.00 0.00 96 ASN A N 1
ATOM 1484 C CA . ASN A 1 96 ? 5.313 -4.682 10.817 1.00 0.00 96 ASN A CA 1
ATOM 1485 C C . ASN A 1 96 ? 4.782 -5.161 9.470 1.00 0.00 96 ASN A C 1
ATOM 1486 O O . ASN A 1 96 ? 4.991 -4.497 8.461 1.00 0.00 96 ASN A O 1
ATOM 1497 N N . ASN A 1 97 ? 4.087 -6.299 9.454 1.00 0.00 97 ASN A N 1
ATOM 1498 C CA . ASN A 1 97 ? 3.528 -6.885 8.237 1.00 0.00 97 ASN A CA 1
ATOM 1499 C C . ASN A 1 97 ? 2.287 -6.104 7.778 1.00 0.00 97 ASN A C 1
ATOM 1500 O O . ASN A 1 97 ? 1.590 -5.505 8.604 1.00 0.00 97 ASN A O 1
ATOM 1511 N N . PHE A 1 98 ? 1.971 -6.113 6.479 1.00 0.00 98 PHE A N 1
ATOM 1512 C CA . PHE A 1 98 ? 0.712 -5.568 5.979 1.00 0.00 98 PHE A CA 1
ATOM 1513 C C . PHE A 1 98 ? -0.462 -6.540 6.167 1.00 0.00 98 PHE A C 1
ATOM 1514 O O . PHE A 1 98 ? -1.475 -6.181 6.772 1.00 0.00 98 PHE A O 1
ATOM 1531 N N . GLU A 1 99 ? -0.359 -7.745 5.604 1.00 0.00 99 GLU A N 1
ATOM 1532 C CA . GLU A 1 99 ? -1.489 -8.651 5.384 1.00 0.00 99 GLU A CA 1
ATOM 1533 C C . GLU A 1 99 ? -2.152 -9.164 6.673 1.00 0.00 99 GLU A C 1
ATOM 1534 O O . GLU A 1 99 ? -3.324 -9.545 6.639 1.00 0.00 99 GLU A O 1
ATOM 1546 N N . ASP A 1 100 ? -1.470 -9.118 7.818 1.00 0.00 100 ASP A N 1
ATOM 1547 C CA . ASP A 1 100 ? -2.021 -9.562 9.105 1.00 0.00 100 ASP A CA 1
ATOM 1548 C C . ASP A 1 100 ? -2.834 -8.458 9.784 1.00 0.00 100 ASP A C 1
ATOM 1549 O O . ASP A 1 100 ? -3.623 -8.703 10.700 1.00 0.00 100 ASP A O 1
ATOM 1558 N N . MET A 1 101 ? -2.634 -7.218 9.339 1.00 0.00 101 MET A N 1
ATOM 1559 C CA . MET A 1 101 ? -3.186 -6.017 9.946 1.00 0.00 101 MET A CA 1
ATOM 1560 C C . MET A 1 101 ? -4.473 -5.588 9.255 1.00 0.00 101 MET A C 1
ATOM 1561 O O . MET A 1 101 ? -5.240 -4.813 9.835 1.00 0.00 101 MET A O 1
ATOM 1575 N N . ILE A 1 102 ? -4.725 -6.069 8.038 1.00 0.00 102 ILE A N 1
ATOM 1576 C CA . ILE A 1 102 ? -5.938 -5.792 7.273 1.00 0.00 102 ILE A CA 1
ATOM 1577 C C . ILE A 1 102 ? -7.058 -6.739 7.703 1.00 0.00 102 ILE A C 1
ATOM 1578 O O . ILE A 1 102 ? -8.199 -6.551 7.235 1.00 0.00 102 ILE A O 1
ATOM 1594 N N . GLY A 1 1 ? 5.607 14.194 4.778 1.00 0.00 1 GLY A N 2
ATOM 1595 C CA . GLY A 1 1 ? 6.092 12.859 5.163 1.00 0.00 1 GLY A CA 2
ATOM 1596 C C . GLY A 1 1 ? 4.941 11.868 5.182 1.00 0.00 1 GLY A C 2
ATOM 1597 O O . GLY A 1 1 ? 3.787 12.284 5.290 1.00 0.00 1 GLY A O 2
ATOM 1601 N N . SER A 1 2 ? 5.235 10.564 5.067 1.00 0.00 2 SER A N 2
ATOM 1602 C CA . SER A 1 2 ? 4.231 9.493 4.974 1.00 0.00 2 SER A CA 2
ATOM 1603 C C . SER A 1 2 ? 3.404 9.648 3.673 1.00 0.00 2 SER A C 2
ATOM 1604 O O . SER A 1 2 ? 3.622 10.618 2.934 1.00 0.00 2 SER A O 2
ATOM 1612 N N . PRO A 1 3 ? 2.612 8.657 3.227 1.00 0.00 3 PRO A N 2
ATOM 1613 C CA . PRO A 1 3 ? 2.000 8.744 1.909 1.00 0.00 3 PRO A CA 2
ATOM 1614 C C . PRO A 1 3 ? 0.938 9.840 1.848 1.00 0.00 3 PRO A C 2
ATOM 1615 O O . PRO A 1 3 ? 0.383 10.293 2.859 1.00 0.00 3 PRO A O 2
ATOM 1626 N N . ILE A 1 4 ? 0.632 10.211 0.610 1.00 0.00 4 ILE A N 2
ATOM 1627 C CA . ILE A 1 4 ? -0.467 11.078 0.242 1.00 0.00 4 ILE A CA 2
ATOM 1628 C C . ILE A 1 4 ? -1.458 10.150 -0.454 1.00 0.00 4 ILE A C 2
ATOM 1629 O O . ILE A 1 4 ? -1.113 9.484 -1.437 1.00 0.00 4 ILE A O 2
ATOM 1645 N N . LEU A 1 5 ? -2.643 10.030 0.136 1.00 0.00 5 LEU A N 2
ATOM 1646 C CA . LEU A 1 5 ? -3.747 9.160 -0.260 1.00 0.00 5 LEU A CA 2
ATOM 1647 C C . LEU A 1 5 ? -5.013 10.022 -0.416 1.00 0.00 5 LEU A C 2
ATOM 1648 O O . LEU A 1 5 ? -5.031 11.145 0.101 1.00 0.00 5 LEU A O 2
ATOM 1664 N N . PRO A 1 6 ? -6.049 9.549 -1.136 1.00 0.00 6 PRO A N 2
ATOM 1665 C CA . PRO A 1 6 ? -7.330 10.248 -1.245 1.00 0.00 6 PRO A CA 2
ATOM 1666 C C . PRO A 1 6 ? -8.090 10.248 0.097 1.00 0.00 6 PRO A C 2
ATOM 1667 O O . PRO A 1 6 ? -7.597 9.712 1.093 1.00 0.00 6 PRO A O 2
ATOM 1678 N N . LYS A 1 7 ? -9.307 10.827 0.145 1.00 0.00 7 LYS A N 2
ATOM 1679 C CA . LYS A 1 7 ? -10.211 10.632 1.284 1.00 0.00 7 LYS A CA 2
ATOM 1680 C C . LYS A 1 7 ? -10.506 9.147 1.464 1.00 0.00 7 LYS A C 2
ATOM 1681 O O . LYS A 1 7 ? -10.182 8.344 0.594 1.00 0.00 7 LYS A O 2
ATOM 1700 N N . ALA A 1 8 ? -11.246 8.800 2.510 1.00 0.00 8 ALA A N 2
ATOM 1701 C CA . ALA A 1 8 ? -11.975 7.553 2.545 1.00 0.00 8 ALA A CA 2
ATOM 1702 C C . ALA A 1 8 ? -13.167 7.630 1.605 1.00 0.00 8 ALA A C 2
ATOM 1703 O O . ALA A 1 8 ? -13.240 6.871 0.651 1.00 0.00 8 ALA A O 2
ATOM 1710 N N . GLU A 1 9 ? -14.083 8.574 1.810 1.00 0.00 9 GLU A N 2
ATOM 1711 C CA . GLU A 1 9 ? -15.441 8.434 1.256 1.00 0.00 9 GLU A CA 2
ATOM 1712 C C . GLU A 1 9 ? -15.515 8.584 -0.274 1.00 0.00 9 GLU A C 2
ATOM 1713 O O . GLU A 1 9 ? -16.553 8.328 -0.880 1.00 0.00 9 GLU A O 2
ATOM 1725 N N . ASN A 1 10 ? -14.449 9.088 -0.901 1.00 0.00 10 ASN A N 2
ATOM 1726 C CA . ASN A 1 10 ? -14.311 9.226 -2.353 1.00 0.00 10 ASN A CA 2
ATOM 1727 C C . ASN A 1 10 ? -13.724 7.959 -2.997 1.00 0.00 10 ASN A C 2
ATOM 1728 O O . ASN A 1 10 ? -13.438 7.956 -4.193 1.00 0.00 10 ASN A O 2
ATOM 1739 N N . VAL A 1 11 ? -13.398 6.944 -2.190 1.00 0.00 11 VAL A N 2
ATOM 1740 C CA . VAL A 1 11 ? -12.920 5.655 -2.654 1.00 0.00 11 VAL A CA 2
ATOM 1741 C C . VAL A 1 11 ? -14.171 4.832 -2.917 1.00 0.00 11 VAL A C 2
ATOM 1742 O O . VAL A 1 11 ? -14.949 4.583 -1.994 1.00 0.00 11 VAL A O 2
ATOM 1755 N N . ASP A 1 12 ? -14.374 4.467 -4.179 1.00 0.00 12 ASP A N 2
ATOM 1756 C CA . ASP A 1 12 ? -15.444 3.562 -4.572 1.00 0.00 12 ASP A CA 2
ATOM 1757 C C . ASP A 1 12 ? -15.130 2.146 -4.087 1.00 0.00 12 ASP A C 2
ATOM 1758 O O . ASP A 1 12 ? -15.999 1.507 -3.498 1.00 0.00 12 ASP A O 2
ATOM 1767 N N . SER A 1 13 ? -13.880 1.676 -4.249 1.00 0.00 13 SER A N 2
ATOM 1768 C CA . SER A 1 13 ? -13.391 0.518 -3.498 1.00 0.00 13 SER A CA 2
ATOM 1769 C C . SER A 1 13 ? -11.866 0.549 -3.339 1.00 0.00 13 SER A C 2
ATOM 1770 O O . SER A 1 13 ? -11.155 1.107 -4.176 1.00 0.00 13 SER A O 2
ATOM 1778 N N . ILE A 1 14 ? -11.332 -0.085 -2.293 1.00 0.00 14 ILE A N 2
ATOM 1779 C CA . ILE A 1 14 ? -9.942 -0.537 -2.274 1.00 0.00 14 ILE A CA 2
ATOM 1780 C C . ILE A 1 14 ? -9.993 -1.997 -2.716 1.00 0.00 14 ILE A C 2
ATOM 1781 O O . ILE A 1 14 ? -10.874 -2.745 -2.295 1.00 0.00 14 ILE A O 2
ATOM 1797 N N . CYS A 1 15 ? -9.033 -2.428 -3.525 1.00 0.00 15 CYS A N 2
ATOM 1798 C CA . CYS A 1 15 ? -8.908 -3.797 -3.987 1.00 0.00 15 CYS A CA 2
ATOM 1799 C C . CYS A 1 15 ? -7.492 -4.244 -3.644 1.00 0.00 15 CYS A C 2
ATOM 1800 O O . CYS A 1 15 ? -6.534 -3.653 -4.156 1.00 0.00 15 CYS A O 2
ATOM 1808 N N . ILE A 1 16 ? -7.355 -5.212 -2.734 1.00 0.00 16 ILE A N 2
ATOM 1809 C CA . ILE A 1 16 ? -6.067 -5.746 -2.308 1.00 0.00 16 ILE A CA 2
ATOM 1810 C C . ILE A 1 16 ? -5.983 -7.154 -2.878 1.00 0.00 16 ILE A C 2
ATOM 1811 O O . ILE A 1 16 ? -6.783 -8.030 -2.530 1.00 0.00 16 ILE A O 2
ATOM 1827 N N . ASP A 1 17 ? -5.027 -7.349 -3.777 1.00 0.00 17 ASP A N 2
ATOM 1828 C CA . ASP A 1 17 ? -4.602 -8.658 -4.244 1.00 0.00 17 ASP A CA 2
ATOM 1829 C C . ASP A 1 17 ? -3.483 -9.106 -3.316 1.00 0.00 17 ASP A C 2
ATOM 1830 O O . ASP A 1 17 ? -2.527 -8.354 -3.092 1.00 0.00 17 ASP A O 2
ATOM 1839 N N . PHE A 1 18 ? -3.653 -10.262 -2.690 1.00 0.00 18 PHE A N 2
ATOM 1840 C CA . PHE A 1 18 ? -2.683 -10.854 -1.780 1.00 0.00 18 PHE A CA 2
ATOM 1841 C C . PHE A 1 18 ? -1.535 -11.490 -2.580 1.00 0.00 18 PHE A C 2
ATOM 1842 O O . PHE A 1 18 ? -1.574 -11.528 -3.813 1.00 0.00 18 PHE A O 2
ATOM 1859 N N . THR A 1 19 ? -0.497 -11.988 -1.902 1.00 0.00 19 THR A N 2
ATOM 1860 C CA . THR A 1 19 ? 0.539 -12.776 -2.577 1.00 0.00 19 THR A CA 2
ATOM 1861 C C . THR A 1 19 ? -0.098 -14.028 -3.192 1.00 0.00 19 THR A C 2
ATOM 1862 O O . THR A 1 19 ? 0.065 -14.318 -4.381 1.00 0.00 19 THR A O 2
ATOM 1873 N N . ASN A 1 20 ? -0.829 -14.769 -2.361 1.00 0.00 20 ASN A N 2
ATOM 1874 C CA . ASN A 1 20 ? -1.714 -15.873 -2.714 1.00 0.00 20 ASN A CA 2
ATOM 1875 C C . ASN A 1 20 ? -2.876 -15.299 -3.518 1.00 0.00 20 ASN A C 2
ATOM 1876 O O . ASN A 1 20 ? -3.190 -14.121 -3.379 1.00 0.00 20 ASN A O 2
ATOM 1887 N N . SER A 1 21 ? -3.511 -16.099 -4.383 1.00 0.00 21 SER A N 2
ATOM 1888 C CA . SER A 1 21 ? -4.189 -15.581 -5.572 1.00 0.00 21 SER A CA 2
ATOM 1889 C C . SER A 1 21 ? -5.624 -15.157 -5.262 1.00 0.00 21 SER A C 2
ATOM 1890 O O . SER A 1 21 ? -6.571 -15.573 -5.940 1.00 0.00 21 SER A O 2
ATOM 1898 N N . ILE A 1 22 ? -5.796 -14.430 -4.167 1.00 0.00 22 ILE A N 2
ATOM 1899 C CA . ILE A 1 22 ? -7.064 -14.074 -3.597 1.00 0.00 22 ILE A CA 2
ATOM 1900 C C . ILE A 1 22 ? -7.049 -12.559 -3.566 1.00 0.00 22 ILE A C 2
ATOM 1901 O O . ILE A 1 22 ? -6.135 -11.926 -3.033 1.00 0.00 22 ILE A O 2
ATOM 1917 N N . GLN A 1 23 ? -8.152 -11.990 -4.010 1.00 0.00 23 GLN A N 2
ATOM 1918 C CA . GLN A 1 23 ? -8.311 -10.563 -4.166 1.00 0.00 23 GLN A CA 2
ATOM 1919 C C . GLN A 1 23 ? -9.569 -10.180 -3.420 1.00 0.00 23 GLN A C 2
ATOM 1920 O O . GLN A 1 23 ? -10.668 -10.615 -3.787 1.00 0.00 23 GLN A O 2
ATOM 1934 N N . LYS A 1 24 ? -9.385 -9.441 -2.331 1.00 0.00 24 LYS A N 2
ATOM 1935 C CA . LYS A 1 24 ? -10.471 -9.003 -1.461 1.00 0.00 24 LYS A CA 2
ATOM 1936 C C . LYS A 1 24 ? -10.731 -7.535 -1.778 1.00 0.00 24 LYS A C 2
ATOM 1937 O O . LYS A 1 24 ? -9.789 -6.761 -1.963 1.00 0.00 24 LYS A O 2
ATOM 1956 N N . ILE A 1 25 ? -12.003 -7.155 -1.835 1.00 0.00 25 ILE A N 2
ATOM 1957 C CA . ILE A 1 25 ? -12.435 -5.821 -2.206 1.00 0.00 25 ILE A CA 2
ATOM 1958 C C . ILE A 1 25 ? -13.122 -5.227 -0.981 1.00 0.00 25 ILE A C 2
ATOM 1959 O O . ILE A 1 25 ? -13.850 -5.899 -0.248 1.00 0.00 25 ILE A O 2
ATOM 1975 N N . TYR A 1 26 ? -12.799 -3.979 -0.705 1.00 0.00 26 TYR A N 2
ATOM 1976 C CA . TYR A 1 26 ? -13.110 -3.249 0.498 1.00 0.00 26 TYR A CA 2
ATOM 1977 C C . TYR A 1 26 ? -13.871 -2.035 -0.012 1.00 0.00 26 TYR A C 2
ATOM 1978 O O . TYR A 1 26 ? -13.271 -1.044 -0.424 1.00 0.00 26 TYR A O 2
ATOM 1996 N N . ASP A 1 27 ? -15.190 -2.168 -0.092 1.00 0.00 27 ASP A N 2
ATOM 1997 C CA . ASP A 1 27 ? -16.128 -1.135 -0.540 1.00 0.00 27 ASP A CA 2
ATOM 1998 C C . ASP A 1 27 ? -17.077 -0.745 0.600 1.00 0.00 27 ASP A C 2
ATOM 1999 O O . ASP A 1 27 ? -17.717 0.307 0.562 1.00 0.00 27 ASP A O 2
ATOM 2008 N N . ASP A 1 28 ? -17.158 -1.579 1.639 1.00 0.00 28 ASP A N 2
ATOM 2009 C CA . ASP A 1 28 ? -17.842 -1.325 2.896 1.00 0.00 28 ASP A CA 2
ATOM 2010 C C . ASP A 1 28 ? -17.088 -0.177 3.577 1.00 0.00 28 ASP A C 2
ATOM 2011 O O . ASP A 1 28 ? -15.858 -0.223 3.629 1.00 0.00 28 ASP A O 2
ATOM 2020 N N . SER A 1 29 ? -17.764 0.815 4.152 1.00 0.00 29 SER A N 2
ATOM 2021 C CA . SER A 1 29 ? -17.105 2.018 4.664 1.00 0.00 29 SER A CA 2
ATOM 2022 C C . SER A 1 29 ? -16.005 1.677 5.686 1.00 0.00 29 SER A C 2
ATOM 2023 O O . SER A 1 29 ? -14.893 2.205 5.609 1.00 0.00 29 SER A O 2
ATOM 2031 N N . GLU A 1 30 ? -16.278 0.758 6.611 1.00 0.00 30 GLU A N 2
ATOM 2032 C CA . GLU A 1 30 ? -15.330 0.324 7.635 1.00 0.00 30 GLU A CA 2
ATOM 2033 C C . GLU A 1 30 ? -14.179 -0.470 7.015 1.00 0.00 30 GLU A C 2
ATOM 2034 O O . GLU A 1 30 ? -13.051 -0.446 7.514 1.00 0.00 30 GLU A O 2
ATOM 2046 N N . SER A 1 31 ? -14.467 -1.198 5.930 1.00 0.00 31 SER A N 2
ATOM 2047 C CA . SER A 1 31 ? -13.474 -1.991 5.236 1.00 0.00 31 SER A CA 2
ATOM 2048 C C . SER A 1 31 ? -12.386 -1.039 4.718 1.00 0.00 31 SER A C 2
ATOM 2049 O O . SER A 1 31 ? -11.200 -1.285 4.940 1.00 0.00 31 SER A O 2
ATOM 2057 N N . ILE A 1 32 ? -12.801 0.077 4.108 1.00 0.00 32 ILE A N 2
ATOM 2058 C CA . ILE A 1 32 ? -11.940 1.117 3.572 1.00 0.00 32 ILE A CA 2
ATOM 2059 C C . ILE A 1 32 ? -11.178 1.784 4.730 1.00 0.00 32 ILE A C 2
ATOM 2060 O O . ILE A 1 32 ? -9.949 1.851 4.665 1.00 0.00 32 ILE A O 2
ATOM 2076 N N . GLN A 1 33 ? -11.874 2.274 5.775 1.00 0.00 33 GLN A N 2
ATOM 2077 C CA . GLN A 1 33 ? -11.287 3.146 6.807 1.00 0.00 33 GLN A CA 2
ATOM 2078 C C . GLN A 1 33 ? -9.967 2.606 7.369 1.00 0.00 33 GLN A C 2
ATOM 2079 O O . GLN A 1 33 ? -8.958 3.320 7.375 1.00 0.00 33 GLN A O 2
ATOM 2093 N N . LYS A 1 34 ? -9.961 1.344 7.805 1.00 0.00 34 LYS A N 2
ATOM 2094 C CA . LYS A 1 34 ? -8.812 0.713 8.449 1.00 0.00 34 LYS A CA 2
ATOM 2095 C C . LYS A 1 34 ? -7.584 0.735 7.549 1.00 0.00 34 LYS A C 2
ATOM 2096 O O . LYS A 1 34 ? -6.474 0.986 8.008 1.00 0.00 34 LYS A O 2
ATOM 2115 N N . ILE A 1 35 ? -7.777 0.450 6.265 1.00 0.00 35 ILE A N 2
ATOM 2116 C CA . ILE A 1 35 ? -6.691 0.389 5.306 1.00 0.00 35 ILE A CA 2
ATOM 2117 C C . ILE A 1 35 ? -6.037 1.768 5.213 1.00 0.00 35 ILE A C 2
ATOM 2118 O O . ILE A 1 35 ? -4.831 1.861 5.411 1.00 0.00 35 ILE A O 2
ATOM 2134 N N . LEU A 1 36 ? -6.797 2.851 4.996 1.00 0.00 36 LEU A N 2
ATOM 2135 C CA . LEU A 1 36 ? -6.221 4.203 4.946 1.00 0.00 36 LEU A CA 2
ATOM 2136 C C . LEU A 1 36 ? -5.516 4.546 6.262 1.00 0.00 36 LEU A C 2
ATOM 2137 O O . LEU A 1 36 ? -4.615 5.390 6.281 1.00 0.00 36 LEU A O 2
ATOM 2153 N N . SER A 1 37 ? -5.949 3.935 7.369 1.00 0.00 37 SER A N 2
ATOM 2154 C CA . SER A 1 37 ? -5.285 3.998 8.653 1.00 0.00 37 SER A CA 2
ATOM 2155 C C . SER A 1 37 ? -3.852 3.464 8.508 1.00 0.00 37 SER A C 2
ATOM 2156 O O . SER A 1 37 ? -2.903 4.252 8.545 1.00 0.00 37 SER A O 2
ATOM 2164 N N . GLU A 1 38 ? -3.683 2.163 8.272 1.00 0.00 38 GLU A N 2
ATOM 2165 C CA . GLU A 1 38 ? -2.371 1.512 8.298 1.00 0.00 38 GLU A CA 2
ATOM 2166 C C . GLU A 1 38 ? -1.528 1.812 7.055 1.00 0.00 38 GLU A C 2
ATOM 2167 O O . GLU A 1 38 ? -0.315 1.627 7.050 1.00 0.00 38 GLU A O 2
ATOM 2179 N N . ILE A 1 39 ? -2.128 2.299 5.976 1.00 0.00 39 ILE A N 2
ATOM 2180 C CA . ILE A 1 39 ? -1.383 2.771 4.824 1.00 0.00 39 ILE A CA 2
ATOM 2181 C C . ILE A 1 39 ? -0.599 4.030 5.214 1.00 0.00 39 ILE A C 2
ATOM 2182 O O . ILE A 1 39 ? 0.536 4.196 4.775 1.00 0.00 39 ILE A O 2
ATOM 2198 N N . ALA A 1 40 ? -1.165 4.945 6.010 1.00 0.00 40 ALA A N 2
ATOM 2199 C CA . ALA A 1 40 ? -0.506 6.228 6.251 1.00 0.00 40 ALA A CA 2
ATOM 2200 C C . ALA A 1 40 ? 0.453 6.218 7.442 1.00 0.00 40 ALA A C 2
ATOM 2201 O O . ALA A 1 40 ? 0.991 7.278 7.781 1.00 0.00 40 ALA A O 2
ATOM 2208 N N . THR A 1 41 ? 0.643 5.070 8.089 1.00 0.00 41 THR A N 2
ATOM 2209 C CA . THR A 1 41 ? 1.628 4.917 9.154 1.00 0.00 41 THR A CA 2
ATOM 2210 C C . THR A 1 41 ? 3.041 4.893 8.566 1.00 0.00 41 THR A C 2
ATOM 2211 O O . THR A 1 41 ? 3.921 5.576 9.095 1.00 0.00 41 THR A O 2
ATOM 2222 N N . GLY A 1 42 ? 3.259 4.125 7.489 1.00 0.00 42 GLY A N 2
ATOM 2223 C CA . GLY A 1 42 ? 4.562 3.926 6.886 1.00 0.00 42 GLY A CA 2
ATOM 2224 C C . GLY A 1 42 ? 5.152 5.230 6.389 1.00 0.00 42 GLY A C 2
ATOM 2225 O O . GLY A 1 42 ? 4.452 6.119 5.891 1.00 0.00 42 GLY A O 2
ATOM 2229 N N . LYS A 1 43 ? 6.473 5.333 6.500 1.00 0.00 43 LYS A N 2
ATOM 2230 C CA . LYS A 1 43 ? 7.174 6.595 6.338 1.00 0.00 43 LYS A CA 2
ATOM 2231 C C . LYS A 1 43 ? 8.178 6.370 5.239 1.00 0.00 43 LYS A C 2
ATOM 2232 O O . LYS A 1 43 ? 9.152 5.652 5.420 1.00 0.00 43 LYS A O 2
ATOM 2251 N N . ARG A 1 44 ? 7.903 6.924 4.056 1.00 0.00 44 ARG A N 2
ATOM 2252 C CA . ARG A 1 44 ? 8.810 6.921 2.897 1.00 0.00 44 ARG A CA 2
ATOM 2253 C C . ARG A 1 44 ? 10.113 7.656 3.123 1.00 0.00 44 ARG A C 2
ATOM 2254 O O . ARG A 1 44 ? 11.070 7.493 2.367 1.00 0.00 44 ARG A O 2
ATOM 2275 N N . THR A 1 45 ? 10.108 8.401 4.210 1.00 0.00 45 THR A N 2
ATOM 2276 C CA . THR A 1 45 ? 11.201 9.193 4.747 1.00 0.00 45 THR A CA 2
ATOM 2277 C C . THR A 1 45 ? 11.557 10.341 3.784 1.00 0.00 45 THR A C 2
ATOM 2278 O O . THR A 1 45 ? 10.859 10.597 2.796 1.00 0.00 45 THR A O 2
ATOM 2289 N N . GLU A 1 46 ? 12.605 11.113 4.058 1.00 0.00 46 GLU A N 2
ATOM 2290 C CA . GLU A 1 46 ? 13.028 12.148 3.125 1.00 0.00 46 GLU A CA 2
ATOM 2291 C C . GLU A 1 46 ? 13.640 11.579 1.837 1.00 0.00 46 GLU A C 2
ATOM 2292 O O . GLU A 1 46 ? 13.812 12.351 0.889 1.00 0.00 46 GLU A O 2
ATOM 2304 N N . LYS A 1 47 ? 13.952 10.275 1.785 1.00 0.00 47 LYS A N 2
ATOM 2305 C CA . LYS A 1 47 ? 14.645 9.615 0.667 1.00 0.00 47 LYS A CA 2
ATOM 2306 C C . LYS A 1 47 ? 13.831 9.670 -0.630 1.00 0.00 47 LYS A C 2
ATOM 2307 O O . LYS A 1 47 ? 12.629 9.964 -0.628 1.00 0.00 47 LYS A O 2
ATOM 2326 N N . GLN A 1 48 ? 14.485 9.353 -1.747 1.00 0.00 48 GLN A N 2
ATOM 2327 C CA . GLN A 1 48 ? 13.902 9.259 -3.073 1.00 0.00 48 GLN A CA 2
ATOM 2328 C C . GLN A 1 48 ? 14.173 7.886 -3.687 1.00 0.00 48 GLN A C 2
ATOM 2329 O O . GLN A 1 48 ? 15.319 7.431 -3.798 1.00 0.00 48 GLN A O 2
ATOM 2343 N N . SER A 1 49 ? 13.073 7.229 -4.037 1.00 0.00 49 SER A N 2
ATOM 2344 C CA . SER A 1 49 ? 12.974 6.077 -4.920 1.00 0.00 49 SER A CA 2
ATOM 2345 C C . SER A 1 49 ? 13.267 6.553 -6.346 1.00 0.00 49 SER A C 2
ATOM 2346 O O . SER A 1 49 ? 13.180 7.750 -6.634 1.00 0.00 49 SER A O 2
ATOM 2354 N N . ILE A 1 50 ? 13.620 5.607 -7.216 1.00 0.00 50 ILE A N 2
ATOM 2355 C CA . ILE A 1 50 ? 13.824 5.769 -8.654 1.00 0.00 50 ILE A CA 2
ATOM 2356 C C . ILE A 1 50 ? 13.357 4.502 -9.413 1.00 0.00 50 ILE A C 2
ATOM 2357 O O . ILE A 1 50 ? 13.857 4.216 -10.502 1.00 0.00 50 ILE A O 2
ATOM 2373 N N . GLN A 1 51 ? 12.463 3.692 -8.836 1.00 0.00 51 GLN A N 2
ATOM 2374 C CA . GLN A 1 51 ? 11.873 2.522 -9.491 1.00 0.00 51 GLN A CA 2
ATOM 2375 C C . GLN A 1 51 ? 10.386 2.770 -9.679 1.00 0.00 51 GLN A C 2
ATOM 2376 O O . GLN A 1 51 ? 9.804 3.627 -9.009 1.00 0.00 51 GLN A O 2
ATOM 2390 N N . ASP A 1 52 ? 9.767 1.962 -10.535 1.00 0.00 52 ASP A N 2
ATOM 2391 C CA . ASP A 1 52 ? 8.323 2.004 -10.759 1.00 0.00 52 ASP A CA 2
ATOM 2392 C C . ASP A 1 52 ? 7.640 0.743 -10.219 1.00 0.00 52 ASP A C 2
ATOM 2393 O O . ASP A 1 52 ? 6.424 0.763 -10.005 1.00 0.00 52 ASP A O 2
ATOM 2402 N N . TYR A 1 53 ? 8.366 -0.368 -10.021 1.00 0.00 53 TYR A N 2
ATOM 2403 C CA . TYR A 1 53 ? 7.793 -1.693 -9.750 1.00 0.00 53 TYR A CA 2
ATOM 2404 C C . TYR A 1 53 ? 8.676 -2.446 -8.744 1.00 0.00 53 TYR A C 2
ATOM 2405 O O . TYR A 1 53 ? 9.839 -2.071 -8.591 1.00 0.00 53 TYR A O 2
ATOM 2423 N N . PRO A 1 54 ? 8.146 -3.478 -8.057 1.00 0.00 54 PRO A N 2
ATOM 2424 C CA . PRO A 1 54 ? 8.893 -4.275 -7.086 1.00 0.00 54 PRO A CA 2
ATOM 2425 C C . PRO A 1 54 ? 9.927 -5.200 -7.738 1.00 0.00 54 PRO A C 2
ATOM 2426 O O . PRO A 1 54 ? 9.957 -5.367 -8.961 1.00 0.00 54 PRO A O 2
ATOM 2437 N N . SER A 1 55 ? 10.753 -5.825 -6.894 1.00 0.00 55 SER A N 2
ATOM 2438 C CA . SER A 1 55 ? 11.846 -6.712 -7.277 1.00 0.00 55 SER A CA 2
ATOM 2439 C C . SER A 1 55 ? 11.680 -8.136 -6.720 1.00 0.00 55 SER A C 2
ATOM 2440 O O . SER A 1 55 ? 12.319 -9.065 -7.227 1.00 0.00 55 SER A O 2
ATOM 2448 N N . ALA A 1 56 ? 10.800 -8.347 -5.729 1.00 0.00 56 ALA A N 2
ATOM 2449 C CA . ALA A 1 56 ? 10.439 -9.691 -5.270 1.00 0.00 56 ALA A CA 2
ATOM 2450 C C . ALA A 1 56 ? 9.550 -10.381 -6.304 1.00 0.00 56 ALA A C 2
ATOM 2451 O O . ALA A 1 56 ? 8.913 -9.721 -7.121 1.00 0.00 56 ALA A O 2
ATOM 2458 N N . GLU A 1 57 ? 9.484 -11.711 -6.253 1.00 0.00 57 GLU A N 2
ATOM 2459 C CA . GLU A 1 57 ? 8.564 -12.503 -7.069 1.00 0.00 57 GLU A CA 2
ATOM 2460 C C . GLU A 1 57 ? 7.186 -12.605 -6.407 1.00 0.00 57 GLU A C 2
ATOM 2461 O O . GLU A 1 57 ? 6.174 -12.742 -7.094 1.00 0.00 57 GLU A O 2
ATOM 2473 N N . GLU A 1 58 ? 7.129 -12.534 -5.076 1.00 0.00 58 GLU A N 2
ATOM 2474 C CA . GLU A 1 58 ? 5.908 -12.643 -4.296 1.00 0.00 58 GLU A CA 2
ATOM 2475 C C . GLU A 1 58 ? 5.692 -11.301 -3.615 1.00 0.00 58 GLU A C 2
ATOM 2476 O O . GLU A 1 58 ? 6.326 -10.973 -2.614 1.00 0.00 58 GLU A O 2
ATOM 2488 N N . TYR A 1 59 ? 4.797 -10.529 -4.210 1.00 0.00 59 TYR A N 2
ATOM 2489 C CA . TYR A 1 59 ? 4.233 -9.284 -3.728 1.00 0.00 59 TYR A CA 2
ATOM 2490 C C . TYR A 1 59 ? 2.728 -9.376 -3.965 1.00 0.00 59 TYR A C 2
ATOM 2491 O O . TYR A 1 59 ? 2.252 -10.276 -4.674 1.00 0.00 59 TYR A O 2
ATOM 2509 N N . GLY A 1 60 ? 1.984 -8.446 -3.380 1.00 0.00 60 GLY A N 2
ATOM 2510 C CA . GLY A 1 60 ? 0.576 -8.245 -3.669 1.00 0.00 60 GLY A CA 2
ATOM 2511 C C . GLY A 1 60 ? 0.368 -6.835 -4.205 1.00 0.00 60 GLY A C 2
ATOM 2512 O O . GLY A 1 60 ? 1.298 -6.020 -4.226 1.00 0.00 60 GLY A O 2
ATOM 2516 N N . THR A 1 61 ? -0.863 -6.539 -4.610 1.00 0.00 61 THR A N 2
ATOM 2517 C CA . THR A 1 61 ? -1.270 -5.241 -5.129 1.00 0.00 61 THR A CA 2
ATOM 2518 C C . THR A 1 61 ? -2.142 -4.561 -4.076 1.00 0.00 61 THR A C 2
ATOM 2519 O O . THR A 1 61 ? -2.990 -5.209 -3.458 1.00 0.00 61 THR A O 2
ATOM 2530 N N . ILE A 1 62 ? -2.010 -3.247 -3.917 1.00 0.00 62 ILE A N 2
ATOM 2531 C CA . ILE A 1 62 ? -3.045 -2.409 -3.323 1.00 0.00 62 ILE A CA 2
ATOM 2532 C C . ILE A 1 62 ? -3.522 -1.520 -4.462 1.00 0.00 62 ILE A C 2
ATOM 2533 O O . ILE A 1 62 ? -2.690 -0.915 -5.136 1.00 0.00 62 ILE A O 2
ATOM 2549 N N . ASN A 1 63 ? -4.834 -1.377 -4.629 1.00 0.00 63 ASN A N 2
ATOM 2550 C CA . ASN A 1 63 ? -5.452 -0.433 -5.549 1.00 0.00 63 ASN A CA 2
ATOM 2551 C C . ASN A 1 63 ? -6.484 0.353 -4.757 1.00 0.00 63 ASN A C 2
ATOM 2552 O O . ASN A 1 63 ? -7.166 -0.245 -3.925 1.00 0.00 63 ASN A O 2
ATOM 2563 N N . ILE A 1 64 ? -6.663 1.640 -5.048 1.00 0.00 64 ILE A N 2
ATOM 2564 C CA . ILE A 1 64 ? -7.689 2.493 -4.465 1.00 0.00 64 ILE A CA 2
ATOM 2565 C C . ILE A 1 64 ? -8.470 3.073 -5.640 1.00 0.00 64 ILE A C 2
ATOM 2566 O O . ILE A 1 64 ? -8.080 4.118 -6.169 1.00 0.00 64 ILE A O 2
ATOM 2582 N N . GLU A 1 65 ? -9.534 2.393 -6.063 1.00 0.00 65 GLU A N 2
ATOM 2583 C CA . GLU A 1 65 ? -10.478 2.901 -7.043 1.00 0.00 65 GLU A CA 2
ATOM 2584 C C . GLU A 1 65 ? -11.193 4.093 -6.416 1.00 0.00 65 GLU A C 2
ATOM 2585 O O . GLU A 1 65 ? -11.948 3.961 -5.456 1.00 0.00 65 GLU A O 2
ATOM 2597 N N . ASN A 1 66 ? -10.886 5.276 -6.918 1.00 0.00 66 ASN A N 2
ATOM 2598 C CA . ASN A 1 66 ? -11.328 6.571 -6.434 1.00 0.00 66 ASN A CA 2
ATOM 2599 C C . ASN A 1 66 ? -11.798 7.376 -7.638 1.00 0.00 66 ASN A C 2
ATOM 2600 O O . ASN A 1 66 ? -12.402 6.801 -8.536 1.00 0.00 66 ASN A O 2
ATOM 2611 N N . ASN A 1 67 ? -11.703 8.694 -7.546 1.00 0.00 67 ASN A N 2
ATOM 2612 C CA . ASN A 1 67 ? -12.138 9.846 -8.328 1.00 0.00 67 ASN A CA 2
ATOM 2613 C C . ASN A 1 67 ? -11.875 9.730 -9.832 1.00 0.00 67 ASN A C 2
ATOM 2614 O O . ASN A 1 67 ? -11.282 10.630 -10.445 1.00 0.00 67 ASN A O 2
ATOM 2625 N N . GLY A 1 68 ? -12.265 8.632 -10.464 1.00 0.00 68 GLY A N 2
ATOM 2626 C CA . GLY A 1 68 ? -11.873 8.395 -11.826 1.00 0.00 68 GLY A CA 2
ATOM 2627 C C . GLY A 1 68 ? -10.384 8.077 -11.948 1.00 0.00 68 GLY A C 2
ATOM 2628 O O . GLY A 1 68 ? -9.739 8.479 -12.924 1.00 0.00 68 GLY A O 2
ATOM 2632 N N . GLY A 1 69 ? -9.807 7.442 -10.931 1.00 0.00 69 GLY A N 2
ATOM 2633 C CA . GLY A 1 69 ? -8.478 6.876 -11.031 1.00 0.00 69 GLY A CA 2
ATOM 2634 C C . GLY A 1 69 ? -8.186 5.887 -9.916 1.00 0.00 69 GLY A C 2
ATOM 2635 O O . GLY A 1 69 ? -8.947 5.772 -8.953 1.00 0.00 69 GLY A O 2
ATOM 2639 N N . MET A 1 70 ? -7.055 5.191 -10.042 1.00 0.00 70 MET A N 2
ATOM 2640 C CA . MET A 1 70 ? -6.602 4.144 -9.143 1.00 0.00 70 MET A CA 2
ATOM 2641 C C . MET A 1 70 ? -5.206 4.500 -8.662 1.00 0.00 70 MET A C 2
ATOM 2642 O O . MET A 1 70 ? -4.252 4.484 -9.446 1.00 0.00 70 MET A O 2
ATOM 2656 N N . THR A 1 71 ? -5.073 4.810 -7.372 1.00 0.00 71 THR A N 2
ATOM 2657 C CA . THR A 1 71 ? -3.779 4.696 -6.717 1.00 0.00 71 THR A CA 2
ATOM 2658 C C . THR A 1 71 ? -3.463 3.214 -6.605 1.00 0.00 71 THR A C 2
ATOM 2659 O O . THR A 1 71 ? -4.106 2.529 -5.813 1.00 0.00 71 THR A O 2
ATOM 2670 N N . THR A 1 72 ? -2.482 2.744 -7.374 1.00 0.00 72 THR A N 2
ATOM 2671 C CA . THR A 1 72 ? -1.953 1.397 -7.241 1.00 0.00 72 THR A CA 2
ATOM 2672 C C . THR A 1 72 ? -0.507 1.467 -6.738 1.00 0.00 72 THR A C 2
ATOM 2673 O O . THR A 1 72 ? 0.253 2.382 -7.077 1.00 0.00 72 THR A O 2
ATOM 2684 N N . MET A 1 73 ? -0.142 0.514 -5.890 1.00 0.00 73 MET A N 2
ATOM 2685 C CA . MET A 1 73 ? 1.178 0.300 -5.313 1.00 0.00 73 MET A CA 2
ATOM 2686 C C . MET A 1 73 ? 1.283 -1.203 -5.023 1.00 0.00 73 MET A C 2
ATOM 2687 O O . MET A 1 73 ? 0.287 -1.928 -5.111 1.00 0.00 73 MET A O 2
ATOM 2701 N N . PHE A 1 74 ? 2.472 -1.669 -4.661 1.00 0.00 74 PHE A N 2
ATOM 2702 C CA . PHE A 1 74 ? 2.781 -3.066 -4.375 1.00 0.00 74 PHE A CA 2
ATOM 2703 C C . PHE A 1 74 ? 3.487 -3.127 -3.017 1.00 0.00 74 PHE A C 2
ATOM 2704 O O . PHE A 1 74 ? 3.751 -2.072 -2.436 1.00 0.00 74 PHE A O 2
ATOM 2721 N N . TYR A 1 75 ? 3.764 -4.320 -2.492 1.00 0.00 75 TYR A N 2
ATOM 2722 C CA . TYR A 1 75 ? 4.420 -4.502 -1.196 1.00 0.00 75 TYR A CA 2
ATOM 2723 C C . TYR A 1 75 ? 5.103 -5.871 -1.151 1.00 0.00 75 TYR A C 2
ATOM 2724 O O . TYR A 1 75 ? 4.534 -6.838 -1.661 1.00 0.00 75 TYR A O 2
ATOM 2742 N N . TYR A 1 76 ? 6.297 -5.965 -0.553 1.00 0.00 76 TYR A N 2
ATOM 2743 C CA . TYR A 1 76 ? 7.002 -7.225 -0.285 1.00 0.00 76 TYR A CA 2
ATOM 2744 C C . TYR A 1 76 ? 7.947 -7.078 0.923 1.00 0.00 76 TYR A C 2
ATOM 2745 O O . TYR A 1 76 ? 8.294 -5.954 1.305 1.00 0.00 76 TYR A O 2
ATOM 2763 N N . GLU A 1 77 ? 8.393 -8.193 1.514 1.00 0.00 77 GLU A N 2
ATOM 2764 C CA . GLU A 1 77 ? 9.422 -8.209 2.560 1.00 0.00 77 GLU A CA 2
ATOM 2765 C C . GLU A 1 77 ? 10.785 -8.069 1.891 1.00 0.00 77 GLU A C 2
ATOM 2766 O O . GLU A 1 77 ? 11.068 -8.775 0.918 1.00 0.00 77 GLU A O 2
ATOM 2778 N N . GLU A 1 78 ? 11.649 -7.214 2.435 1.00 0.00 78 GLU A N 2
ATOM 2779 C CA . GLU A 1 78 ? 13.030 -7.111 2.015 1.00 0.00 78 GLU A CA 2
ATOM 2780 C C . GLU A 1 78 ? 13.951 -7.133 3.234 1.00 0.00 78 GLU A C 2
ATOM 2781 O O . GLU A 1 78 ? 13.938 -6.236 4.079 1.00 0.00 78 GLU A O 2
ATOM 2793 N N . ASN A 1 79 ? 14.761 -8.189 3.322 1.00 0.00 79 ASN A N 2
ATOM 2794 C CA . ASN A 1 79 ? 15.861 -8.405 4.266 1.00 0.00 79 ASN A CA 2
ATOM 2795 C C . ASN A 1 79 ? 15.433 -8.596 5.723 1.00 0.00 79 ASN A C 2
ATOM 2796 O O . ASN A 1 79 ? 16.265 -8.945 6.567 1.00 0.00 79 ASN A O 2
ATOM 2807 N N . GLY A 1 80 ? 14.156 -8.397 6.027 1.00 0.00 80 GLY A N 2
ATOM 2808 C CA . GLY A 1 80 ? 13.572 -8.551 7.348 1.00 0.00 80 GLY A CA 2
ATOM 2809 C C . GLY A 1 80 ? 12.676 -7.384 7.756 1.00 0.00 80 GLY A C 2
ATOM 2810 O O . GLY A 1 80 ? 12.051 -7.486 8.811 1.00 0.00 80 GLY A O 2
ATOM 2814 N N . LYS A 1 81 ? 12.585 -6.294 6.981 1.00 0.00 81 LYS A N 2
ATOM 2815 C CA . LYS A 1 81 ? 11.537 -5.288 7.092 1.00 0.00 81 LYS A CA 2
ATOM 2816 C C . LYS A 1 81 ? 10.569 -5.444 5.920 1.00 0.00 81 LYS A C 2
ATOM 2817 O O . LYS A 1 81 ? 10.893 -6.112 4.935 1.00 0.00 81 LYS A O 2
ATOM 2836 N N . TYR A 1 82 ? 9.403 -4.807 5.993 1.00 0.00 82 TYR A N 2
ATOM 2837 C CA . TYR A 1 82 ? 8.428 -4.793 4.917 1.00 0.00 82 TYR A CA 2
ATOM 2838 C C . TYR A 1 82 ? 8.352 -3.365 4.379 1.00 0.00 82 TYR A C 2
ATOM 2839 O O . TYR A 1 82 ? 8.640 -2.412 5.112 1.00 0.00 82 TYR A O 2
ATOM 2857 N N . TYR A 1 83 ? 7.988 -3.200 3.105 1.00 0.00 83 TYR A N 2
ATOM 2858 C CA . TYR A 1 83 ? 7.937 -1.889 2.467 1.00 0.00 83 TYR A CA 2
ATOM 2859 C C . TYR A 1 83 ? 6.781 -1.833 1.469 1.00 0.00 83 TYR A C 2
ATOM 2860 O O . TYR A 1 83 ? 6.138 -2.850 1.204 1.00 0.00 83 TYR A O 2
ATOM 2878 N N . ILE A 1 84 ? 6.520 -0.635 0.930 1.00 0.00 84 ILE A N 2
ATOM 2879 C CA . ILE A 1 84 ? 5.456 -0.377 -0.038 1.00 0.00 84 ILE A CA 2
ATOM 2880 C C . ILE A 1 84 ? 6.031 0.414 -1.222 1.00 0.00 84 ILE A C 2
ATOM 2881 O O . ILE A 1 84 ? 6.837 1.336 -1.043 1.00 0.00 84 ILE A O 2
ATOM 2897 N N . GLU A 1 85 ? 5.587 0.070 -2.431 1.00 0.00 85 GLU A N 2
ATOM 2898 C CA . GLU A 1 85 ? 5.962 0.702 -3.689 1.00 0.00 85 GLU A CA 2
ATOM 2899 C C . GLU A 1 85 ? 5.273 2.053 -3.884 1.00 0.00 85 GLU A C 2
ATOM 2900 O O . GLU A 1 85 ? 4.269 2.384 -3.246 1.00 0.00 85 GLU A O 2
ATOM 2912 N N . CYS A 1 86 ? 5.787 2.824 -4.839 1.00 0.00 86 CYS A N 2
ATOM 2913 C CA . CYS A 1 86 ? 5.338 4.147 -5.259 1.00 0.00 86 CYS A CA 2
ATOM 2914 C C . CYS A 1 86 ? 6.266 4.611 -6.401 1.00 0.00 86 CYS A C 2
ATOM 2915 O O . CYS A 1 86 ? 7.263 3.930 -6.656 1.00 0.00 86 CYS A O 2
ATOM 2923 N N . PRO A 1 87 ? 5.950 5.702 -7.131 1.00 0.00 87 PRO A N 2
ATOM 2924 C CA . PRO A 1 87 ? 6.962 6.534 -7.799 1.00 0.00 87 PRO A CA 2
ATOM 2925 C C . PRO A 1 87 ? 7.974 7.034 -6.764 1.00 0.00 87 PRO A C 2
ATOM 2926 O O . PRO A 1 87 ? 8.040 6.478 -5.675 1.00 0.00 87 PRO A O 2
ATOM 2937 N N . TYR A 1 88 ? 8.764 8.069 -7.055 1.00 0.00 88 TYR A N 2
ATOM 2938 C CA . TYR A 1 88 ? 9.923 8.559 -6.303 1.00 0.00 88 TYR A CA 2
ATOM 2939 C C . TYR A 1 88 ? 9.783 8.660 -4.768 1.00 0.00 88 TYR A C 2
ATOM 2940 O O . TYR A 1 88 ? 10.781 8.865 -4.082 1.00 0.00 88 TYR A O 2
ATOM 2958 N N . LYS A 1 89 ? 8.594 8.468 -4.185 1.00 0.00 89 LYS A N 2
ATOM 2959 C CA . LYS A 1 89 ? 8.408 8.311 -2.741 1.00 0.00 89 LYS A CA 2
ATOM 2960 C C . LYS A 1 89 ? 8.278 6.865 -2.280 1.00 0.00 89 LYS A C 2
ATOM 2961 O O . LYS A 1 89 ? 7.836 6.648 -1.160 1.00 0.00 89 LYS A O 2
ATOM 2980 N N . GLY A 1 90 ? 8.637 5.866 -3.078 1.00 0.00 90 GLY A N 2
ATOM 2981 C CA . GLY A 1 90 ? 8.421 4.474 -2.721 1.00 0.00 90 GLY A CA 2
ATOM 2982 C C . GLY A 1 90 ? 9.566 3.858 -1.940 1.00 0.00 90 GLY A C 2
ATOM 2983 O O . GLY A 1 90 ? 10.221 2.951 -2.442 1.00 0.00 90 GLY A O 2
ATOM 2987 N N . ILE A 1 91 ? 9.801 4.347 -0.718 1.00 0.00 91 ILE A N 2
ATOM 2988 C CA . ILE A 1 91 ? 10.741 3.751 0.236 1.00 0.00 91 ILE A CA 2
ATOM 2989 C C . ILE A 1 91 ? 10.125 3.832 1.647 1.00 0.00 91 ILE A C 2
ATOM 2990 O O . ILE A 1 91 ? 10.775 4.236 2.614 1.00 0.00 91 ILE A O 2
ATOM 3006 N N . TYR A 1 92 ? 8.824 3.551 1.764 1.00 0.00 92 TYR A N 2
ATOM 3007 C CA . TYR A 1 92 ? 8.110 3.471 3.039 1.00 0.00 92 TYR A CA 2
ATOM 3008 C C . TYR A 1 92 ? 8.604 2.230 3.734 1.00 0.00 92 TYR A C 2
ATOM 3009 O O . TYR A 1 92 ? 8.209 1.129 3.372 1.00 0.00 92 TYR A O 2
ATOM 3027 N N . GLU A 1 93 ? 9.474 2.418 4.712 1.00 0.00 93 GLU A N 2
ATOM 3028 C CA . GLU A 1 93 ? 9.752 1.362 5.659 1.00 0.00 93 GLU A CA 2
ATOM 3029 C C . GLU A 1 93 ? 8.533 1.291 6.585 1.00 0.00 93 GLU A C 2
ATOM 3030 O O . GLU A 1 93 ? 8.087 2.317 7.122 1.00 0.00 93 GLU A O 2
ATOM 3042 N N . ILE A 1 94 ? 7.968 0.097 6.729 1.00 0.00 94 ILE A N 2
ATOM 3043 C CA . ILE A 1 94 ? 7.132 -0.290 7.863 1.00 0.00 94 ILE A CA 2
ATOM 3044 C C . ILE A 1 94 ? 7.893 -1.390 8.613 1.00 0.00 94 ILE A C 2
ATOM 3045 O O . ILE A 1 94 ? 8.767 -2.034 8.035 1.00 0.00 94 ILE A O 2
ATOM 3061 N N . GLU A 1 95 ? 7.576 -1.637 9.884 1.00 0.00 95 GLU A N 2
ATOM 3062 C CA . GLU A 1 95 ? 8.277 -2.659 10.669 1.00 0.00 95 GLU A CA 2
ATOM 3063 C C . GLU A 1 95 ? 7.404 -3.891 10.934 1.00 0.00 95 GLU A C 2
ATOM 3064 O O . GLU A 1 95 ? 7.824 -4.793 11.652 1.00 0.00 95 GLU A O 2
ATOM 3076 N N . ASN A 1 96 ? 6.202 -3.954 10.361 1.00 0.00 96 ASN A N 2
ATOM 3077 C CA . ASN A 1 96 ? 5.269 -5.069 10.534 1.00 0.00 96 ASN A CA 2
ATOM 3078 C C . ASN A 1 96 ? 4.706 -5.475 9.178 1.00 0.00 96 ASN A C 2
ATOM 3079 O O . ASN A 1 96 ? 4.694 -4.654 8.266 1.00 0.00 96 ASN A O 2
ATOM 3090 N N . ASN A 1 97 ? 4.231 -6.713 9.048 1.00 0.00 97 ASN A N 2
ATOM 3091 C CA . ASN A 1 97 ? 3.639 -7.249 7.829 1.00 0.00 97 ASN A CA 2
ATOM 3092 C C . ASN A 1 97 ? 2.259 -6.624 7.594 1.00 0.00 97 ASN A C 2
ATOM 3093 O O . ASN A 1 97 ? 1.439 -6.562 8.517 1.00 0.00 97 ASN A O 2
ATOM 3104 N N . PHE A 1 98 ? 1.997 -6.177 6.366 1.00 0.00 98 PHE A N 2
ATOM 3105 C CA . PHE A 1 98 ? 0.766 -5.504 5.979 1.00 0.00 98 PHE A CA 2
ATOM 3106 C C . PHE A 1 98 ? -0.438 -6.451 5.862 1.00 0.00 98 PHE A C 2
ATOM 3107 O O . PHE A 1 98 ? -1.522 -6.098 6.325 1.00 0.00 98 PHE A O 2
ATOM 3124 N N . GLU A 1 99 ? -0.311 -7.628 5.243 1.00 0.00 99 GLU A N 2
ATOM 3125 C CA . GLU A 1 99 ? -1.453 -8.538 5.072 1.00 0.00 99 GLU A CA 2
ATOM 3126 C C . GLU A 1 99 ? -2.000 -8.990 6.437 1.00 0.00 99 GLU A C 2
ATOM 3127 O O . GLU A 1 99 ? -3.208 -9.194 6.593 1.00 0.00 99 GLU A O 2
ATOM 3139 N N . ASP A 1 100 ? -1.131 -9.060 7.447 1.00 0.00 100 ASP A N 2
ATOM 3140 C CA . ASP A 1 100 ? -1.452 -9.406 8.832 1.00 0.00 100 ASP A CA 2
ATOM 3141 C C . ASP A 1 100 ? -2.198 -8.287 9.572 1.00 0.00 100 ASP A C 2
ATOM 3142 O O . ASP A 1 100 ? -2.793 -8.545 10.630 1.00 0.00 100 ASP A O 2
ATOM 3151 N N . MET A 1 101 ? -2.201 -7.054 9.048 1.00 0.00 101 MET A N 2
ATOM 3152 C CA . MET A 1 101 ? -2.801 -5.887 9.696 1.00 0.00 101 MET A CA 2
ATOM 3153 C C . MET A 1 101 ? -4.052 -5.386 8.985 1.00 0.00 101 MET A C 2
ATOM 3154 O O . MET A 1 101 ? -4.637 -4.394 9.435 1.00 0.00 101 MET A O 2
ATOM 3168 N N . ILE A 1 102 ? -4.484 -6.034 7.901 1.00 0.00 102 ILE A N 2
ATOM 3169 C CA . ILE A 1 102 ? -5.717 -5.690 7.187 1.00 0.00 102 ILE A CA 2
ATOM 3170 C C . ILE A 1 102 ? -6.812 -6.689 7.553 1.00 0.00 102 ILE A C 2
ATOM 3171 O O . ILE A 1 102 ? -6.619 -7.478 8.502 1.00 0.00 102 ILE A O 2
ATOM 3187 N N . GLY A 1 1 ? 6.128 13.045 7.405 1.00 0.00 1 GLY A N 3
ATOM 3188 C CA . GLY A 1 1 ? 4.881 12.644 8.059 1.00 0.00 1 GLY A CA 3
ATOM 3189 C C . GLY A 1 1 ? 3.941 12.059 7.028 1.00 0.00 1 GLY A C 3
ATOM 3190 O O . GLY A 1 1 ? 3.325 12.816 6.284 1.00 0.00 1 GLY A O 3
ATOM 3194 N N . SER A 1 2 ? 3.834 10.727 7.012 1.00 0.00 2 SER A N 3
ATOM 3195 C CA . SER A 1 2 ? 2.957 9.873 6.217 1.00 0.00 2 SER A CA 3
ATOM 3196 C C . SER A 1 2 ? 2.963 10.111 4.684 1.00 0.00 2 SER A C 3
ATOM 3197 O O . SER A 1 2 ? 3.534 11.080 4.172 1.00 0.00 2 SER A O 3
ATOM 3205 N N . PRO A 1 3 ? 2.407 9.173 3.897 1.00 0.00 3 PRO A N 3
ATOM 3206 C CA . PRO A 1 3 ? 2.098 9.361 2.478 1.00 0.00 3 PRO A CA 3
ATOM 3207 C C . PRO A 1 3 ? 0.985 10.388 2.238 1.00 0.00 3 PRO A C 3
ATOM 3208 O O . PRO A 1 3 ? 0.265 10.789 3.153 1.00 0.00 3 PRO A O 3
ATOM 3219 N N . ILE A 1 4 ? 0.789 10.769 0.974 1.00 0.00 4 ILE A N 3
ATOM 3220 C CA . ILE A 1 4 ? -0.364 11.520 0.492 1.00 0.00 4 ILE A CA 3
ATOM 3221 C C . ILE A 1 4 ? -1.377 10.489 -0.023 1.00 0.00 4 ILE A C 3
ATOM 3222 O O . ILE A 1 4 ? -1.269 10.034 -1.163 1.00 0.00 4 ILE A O 3
ATOM 3238 N N . LEU A 1 5 ? -2.300 10.038 0.825 1.00 0.00 5 LEU A N 3
ATOM 3239 C CA . LEU A 1 5 ? -3.370 9.107 0.449 1.00 0.00 5 LEU A CA 3
ATOM 3240 C C . LEU A 1 5 ? -4.650 9.882 0.100 1.00 0.00 5 LEU A C 3
ATOM 3241 O O . LEU A 1 5 ? -4.842 10.974 0.648 1.00 0.00 5 LEU A O 3
ATOM 3257 N N . PRO A 1 6 ? -5.533 9.350 -0.770 1.00 0.00 6 PRO A N 3
ATOM 3258 C CA . PRO A 1 6 ? -6.845 9.947 -1.011 1.00 0.00 6 PRO A CA 3
ATOM 3259 C C . PRO A 1 6 ? -7.733 9.824 0.238 1.00 0.00 6 PRO A C 3
ATOM 3260 O O . PRO A 1 6 ? -7.482 8.975 1.096 1.00 0.00 6 PRO A O 3
ATOM 3271 N N . LYS A 1 7 ? -8.795 10.641 0.339 1.00 0.00 7 LYS A N 3
ATOM 3272 C CA . LYS A 1 7 ? -9.780 10.559 1.413 1.00 0.00 7 LYS A CA 3
ATOM 3273 C C . LYS A 1 7 ? -10.480 9.199 1.447 1.00 0.00 7 LYS A C 3
ATOM 3274 O O . LYS A 1 7 ? -10.437 8.444 0.480 1.00 0.00 7 LYS A O 3
ATOM 3293 N N . ALA A 1 8 ? -11.227 8.916 2.506 1.00 0.00 8 ALA A N 3
ATOM 3294 C CA . ALA A 1 8 ? -12.121 7.773 2.540 1.00 0.00 8 ALA A CA 3
ATOM 3295 C C . ALA A 1 8 ? -13.341 8.050 1.648 1.00 0.00 8 ALA A C 3
ATOM 3296 O O . ALA A 1 8 ? -13.688 7.262 0.785 1.00 0.00 8 ALA A O 3
ATOM 3303 N N . GLU A 1 9 ? -13.983 9.208 1.794 1.00 0.00 9 GLU A N 3
ATOM 3304 C CA . GLU A 1 9 ? -15.249 9.538 1.121 1.00 0.00 9 GLU A CA 3
ATOM 3305 C C . GLU A 1 9 ? -15.170 9.673 -0.412 1.00 0.00 9 GLU A C 3
ATOM 3306 O O . GLU A 1 9 ? -16.214 9.765 -1.065 1.00 0.00 9 GLU A O 3
ATOM 3318 N N . ASN A 1 10 ? -13.966 9.787 -0.989 1.00 0.00 10 ASN A N 3
ATOM 3319 C CA . ASN A 1 10 ? -13.757 9.898 -2.433 1.00 0.00 10 ASN A CA 3
ATOM 3320 C C . ASN A 1 10 ? -13.277 8.571 -3.031 1.00 0.00 10 ASN A C 3
ATOM 3321 O O . ASN A 1 10 ? -12.994 8.503 -4.223 1.00 0.00 10 ASN A O 3
ATOM 3332 N N . VAL A 1 11 ? -13.070 7.562 -2.179 1.00 0.00 11 VAL A N 3
ATOM 3333 C CA . VAL A 1 11 ? -12.808 6.187 -2.558 1.00 0.00 11 VAL A CA 3
ATOM 3334 C C . VAL A 1 11 ? -14.149 5.535 -2.848 1.00 0.00 11 VAL A C 3
ATOM 3335 O O . VAL A 1 11 ? -15.113 5.704 -2.101 1.00 0.00 11 VAL A O 3
ATOM 3348 N N . ASP A 1 12 ? -14.188 4.785 -3.942 1.00 0.00 12 ASP A N 3
ATOM 3349 C CA . ASP A 1 12 ? -15.263 3.864 -4.249 1.00 0.00 12 ASP A CA 3
ATOM 3350 C C . ASP A 1 12 ? -14.932 2.539 -3.578 1.00 0.00 12 ASP A C 3
ATOM 3351 O O . ASP A 1 12 ? -15.651 2.131 -2.664 1.00 0.00 12 ASP A O 3
ATOM 3360 N N . SER A 1 13 ? -13.885 1.837 -4.037 1.00 0.00 13 SER A N 3
ATOM 3361 C CA . SER A 1 13 ? -13.645 0.468 -3.574 1.00 0.00 13 SER A CA 3
ATOM 3362 C C . SER A 1 13 ? -12.171 0.117 -3.697 1.00 0.00 13 SER A C 3
ATOM 3363 O O . SER A 1 13 ? -11.586 0.259 -4.777 1.00 0.00 13 SER A O 3
ATOM 3371 N N . ILE A 1 14 ? -11.537 -0.250 -2.588 1.00 0.00 14 ILE A N 3
ATOM 3372 C CA . ILE A 1 14 ? -10.141 -0.673 -2.552 1.00 0.00 14 ILE A CA 3
ATOM 3373 C C . ILE A 1 14 ? -10.141 -2.139 -2.956 1.00 0.00 14 ILE A C 3
ATOM 3374 O O . ILE A 1 14 ? -10.908 -2.918 -2.394 1.00 0.00 14 ILE A O 3
ATOM 3390 N N . CYS A 1 15 ? -9.280 -2.531 -3.890 1.00 0.00 15 CYS A N 3
ATOM 3391 C CA . CYS A 1 15 ? -9.024 -3.935 -4.167 1.00 0.00 15 CYS A CA 3
ATOM 3392 C C . CYS A 1 15 ? -7.642 -4.263 -3.627 1.00 0.00 15 CYS A C 3
ATOM 3393 O O . CYS A 1 15 ? -6.702 -3.475 -3.780 1.00 0.00 15 CYS A O 3
ATOM 3401 N N . ILE A 1 16 ? -7.515 -5.440 -3.021 1.00 0.00 16 ILE A N 3
ATOM 3402 C CA . ILE A 1 16 ? -6.250 -6.013 -2.616 1.00 0.00 16 ILE A CA 3
ATOM 3403 C C . ILE A 1 16 ? -6.273 -7.451 -3.118 1.00 0.00 16 ILE A C 3
ATOM 3404 O O . ILE A 1 16 ? -7.188 -8.224 -2.818 1.00 0.00 16 ILE A O 3
ATOM 3420 N N . ASP A 1 17 ? -5.279 -7.770 -3.934 1.00 0.00 17 ASP A N 3
ATOM 3421 C CA . ASP A 1 17 ? -5.115 -9.013 -4.662 1.00 0.00 17 ASP A CA 3
ATOM 3422 C C . ASP A 1 17 ? -3.858 -9.639 -4.070 1.00 0.00 17 ASP A C 3
ATOM 3423 O O . ASP A 1 17 ? -2.759 -9.121 -4.293 1.00 0.00 17 ASP A O 3
ATOM 3432 N N . PHE A 1 18 ? -4.032 -10.639 -3.198 1.00 0.00 18 PHE A N 3
ATOM 3433 C CA . PHE A 1 18 ? -2.948 -11.204 -2.395 1.00 0.00 18 PHE A CA 3
ATOM 3434 C C . PHE A 1 18 ? -1.871 -11.853 -3.285 1.00 0.00 18 PHE A C 3
ATOM 3435 O O . PHE A 1 18 ? -2.054 -12.027 -4.492 1.00 0.00 18 PHE A O 3
ATOM 3452 N N . THR A 1 19 ? -0.749 -12.252 -2.681 1.00 0.00 19 THR A N 3
ATOM 3453 C CA . THR A 1 19 ? 0.277 -13.090 -3.305 1.00 0.00 19 THR A CA 3
ATOM 3454 C C . THR A 1 19 ? -0.363 -14.351 -3.891 1.00 0.00 19 THR A C 3
ATOM 3455 O O . THR A 1 19 ? -0.205 -14.666 -5.078 1.00 0.00 19 THR A O 3
ATOM 3466 N N . ASN A 1 20 ? -1.116 -15.040 -3.031 1.00 0.00 20 ASN A N 3
ATOM 3467 C CA . ASN A 1 20 ? -1.935 -16.208 -3.327 1.00 0.00 20 ASN A CA 3
ATOM 3468 C C . ASN A 1 20 ? -3.220 -15.705 -3.973 1.00 0.00 20 ASN A C 3
ATOM 3469 O O . ASN A 1 20 ? -3.561 -14.529 -3.859 1.00 0.00 20 ASN A O 3
ATOM 3480 N N . SER A 1 21 ? -3.964 -16.583 -4.647 1.00 0.00 21 SER A N 3
ATOM 3481 C CA . SER A 1 21 ? -5.004 -16.176 -5.586 1.00 0.00 21 SER A CA 3
ATOM 3482 C C . SER A 1 21 ? -6.320 -16.043 -4.836 1.00 0.00 21 SER A C 3
ATOM 3483 O O . SER A 1 21 ? -7.307 -16.746 -5.071 1.00 0.00 21 SER A O 3
ATOM 3491 N N . ILE A 1 22 ? -6.275 -15.155 -3.859 1.00 0.00 22 ILE A N 3
ATOM 3492 C CA . ILE A 1 22 ? -7.334 -14.720 -2.996 1.00 0.00 22 ILE A CA 3
ATOM 3493 C C . ILE A 1 22 ? -7.324 -13.210 -3.197 1.00 0.00 22 ILE A C 3
ATOM 3494 O O . ILE A 1 22 ? -6.275 -12.594 -3.413 1.00 0.00 22 ILE A O 3
ATOM 3510 N N . GLN A 1 23 ? -8.498 -12.615 -3.200 1.00 0.00 23 GLN A N 3
ATOM 3511 C CA . GLN A 1 23 ? -8.673 -11.192 -3.413 1.00 0.00 23 GLN A CA 3
ATOM 3512 C C . GLN A 1 23 ? -9.772 -10.762 -2.464 1.00 0.00 23 GLN A C 3
ATOM 3513 O O . GLN A 1 23 ? -10.734 -11.505 -2.229 1.00 0.00 23 GLN A O 3
ATOM 3527 N N . LYS A 1 24 ? -9.622 -9.560 -1.918 1.00 0.00 24 LYS A N 3
ATOM 3528 C CA . LYS A 1 24 ? -10.630 -8.971 -1.048 1.00 0.00 24 LYS A CA 3
ATOM 3529 C C . LYS A 1 24 ? -10.851 -7.531 -1.487 1.00 0.00 24 LYS A C 3
ATOM 3530 O O . LYS A 1 24 ? -9.892 -6.760 -1.538 1.00 0.00 24 LYS A O 3
ATOM 3549 N N . ILE A 1 25 ? -12.090 -7.180 -1.833 1.00 0.00 25 ILE A N 3
ATOM 3550 C CA . ILE A 1 25 ? -12.463 -5.793 -2.099 1.00 0.00 25 ILE A CA 3
ATOM 3551 C C . ILE A 1 25 ? -13.025 -5.223 -0.800 1.00 0.00 25 ILE A C 3
ATOM 3552 O O . ILE A 1 25 ? -13.761 -5.889 -0.072 1.00 0.00 25 ILE A O 3
ATOM 3568 N N . TYR A 1 26 ? -12.656 -3.988 -0.496 1.00 0.00 26 TYR A N 3
ATOM 3569 C CA . TYR A 1 26 ? -13.105 -3.211 0.635 1.00 0.00 26 TYR A CA 3
ATOM 3570 C C . TYR A 1 26 ? -13.801 -2.017 -0.013 1.00 0.00 26 TYR A C 3
ATOM 3571 O O . TYR A 1 26 ? -13.191 -0.976 -0.262 1.00 0.00 26 TYR A O 3
ATOM 3589 N N . ASP A 1 27 ? -15.058 -2.217 -0.401 1.00 0.00 27 ASP A N 3
ATOM 3590 C CA . ASP A 1 27 ? -16.008 -1.149 -0.724 1.00 0.00 27 ASP A CA 3
ATOM 3591 C C . ASP A 1 27 ? -16.657 -0.618 0.555 1.00 0.00 27 ASP A C 3
ATOM 3592 O O . ASP A 1 27 ? -17.203 0.483 0.563 1.00 0.00 27 ASP A O 3
ATOM 3601 N N . ASP A 1 28 ? -16.599 -1.395 1.632 1.00 0.00 28 ASP A N 3
ATOM 3602 C CA . ASP A 1 28 ? -17.325 -1.198 2.867 1.00 0.00 28 ASP A CA 3
ATOM 3603 C C . ASP A 1 28 ? -16.602 -0.147 3.710 1.00 0.00 28 ASP A C 3
ATOM 3604 O O . ASP A 1 28 ? -15.396 -0.259 3.916 1.00 0.00 28 ASP A O 3
ATOM 3613 N N . SER A 1 29 ? -17.331 0.822 4.267 1.00 0.00 29 SER A N 3
ATOM 3614 C CA . SER A 1 29 ? -16.773 1.938 5.032 1.00 0.00 29 SER A CA 3
ATOM 3615 C C . SER A 1 29 ? -15.824 1.474 6.136 1.00 0.00 29 SER A C 3
ATOM 3616 O O . SER A 1 29 ? -14.667 1.881 6.185 1.00 0.00 29 SER A O 3
ATOM 3624 N N . GLU A 1 30 ? -16.295 0.603 7.029 1.00 0.00 30 GLU A N 3
ATOM 3625 C CA . GLU A 1 30 ? -15.520 0.173 8.193 1.00 0.00 30 GLU A CA 3
ATOM 3626 C C . GLU A 1 30 ? -14.318 -0.690 7.767 1.00 0.00 30 GLU A C 3
ATOM 3627 O O . GLU A 1 30 ? -13.339 -0.845 8.509 1.00 0.00 30 GLU A O 3
ATOM 3639 N N . SER A 1 31 ? -14.392 -1.256 6.564 1.00 0.00 31 SER A N 3
ATOM 3640 C CA . SER A 1 31 ? -13.373 -2.072 5.942 1.00 0.00 31 SER A CA 3
ATOM 3641 C C . SER A 1 31 ? -12.274 -1.197 5.327 1.00 0.00 31 SER A C 3
ATOM 3642 O O . SER A 1 31 ? -11.092 -1.503 5.512 1.00 0.00 31 SER A O 3
ATOM 3650 N N . ILE A 1 32 ? -12.645 -0.093 4.677 1.00 0.00 32 ILE A N 3
ATOM 3651 C CA . ILE A 1 32 ? -11.750 0.935 4.153 1.00 0.00 32 ILE A CA 3
ATOM 3652 C C . ILE A 1 32 ? -11.075 1.682 5.308 1.00 0.00 32 ILE A C 3
ATOM 3653 O O . ILE A 1 32 ? -9.862 1.897 5.264 1.00 0.00 32 ILE A O 3
ATOM 3669 N N . GLN A 1 33 ? -11.831 2.084 6.338 1.00 0.00 33 GLN A N 3
ATOM 3670 C CA . GLN A 1 33 ? -11.326 2.948 7.398 1.00 0.00 33 GLN A CA 3
ATOM 3671 C C . GLN A 1 33 ? -10.178 2.324 8.188 1.00 0.00 33 GLN A C 3
ATOM 3672 O O . GLN A 1 33 ? -9.370 3.068 8.748 1.00 0.00 33 GLN A O 3
ATOM 3686 N N . LYS A 1 34 ? -10.092 0.987 8.213 1.00 0.00 34 LYS A N 3
ATOM 3687 C CA . LYS A 1 34 ? -8.909 0.282 8.669 1.00 0.00 34 LYS A CA 3
ATOM 3688 C C . LYS A 1 34 ? -7.762 0.605 7.719 1.00 0.00 34 LYS A C 3
ATOM 3689 O O . LYS A 1 34 ? -6.882 1.352 8.118 1.00 0.00 34 LYS A O 3
ATOM 3708 N N . ILE A 1 35 ? -7.835 0.132 6.467 1.00 0.00 35 ILE A N 3
ATOM 3709 C CA . ILE A 1 35 ? -6.764 0.166 5.469 1.00 0.00 35 ILE A CA 3
ATOM 3710 C C . ILE A 1 35 ? -6.068 1.521 5.423 1.00 0.00 35 ILE A C 3
ATOM 3711 O O . ILE A 1 35 ? -4.844 1.585 5.374 1.00 0.00 35 ILE A O 3
ATOM 3727 N N . LEU A 1 36 ? -6.821 2.619 5.435 1.00 0.00 36 LEU A N 3
ATOM 3728 C CA . LEU A 1 36 ? -6.276 3.976 5.389 1.00 0.00 36 LEU A CA 3
ATOM 3729 C C . LEU A 1 36 ? -5.236 4.256 6.493 1.00 0.00 36 LEU A C 3
ATOM 3730 O O . LEU A 1 36 ? -4.444 5.190 6.357 1.00 0.00 36 LEU A O 3
ATOM 3746 N N . SER A 1 37 ? -5.217 3.477 7.574 1.00 0.00 37 SER A N 3
ATOM 3747 C CA . SER A 1 37 ? -4.235 3.477 8.640 1.00 0.00 37 SER A CA 3
ATOM 3748 C C . SER A 1 37 ? -2.969 2.770 8.163 1.00 0.00 37 SER A C 3
ATOM 3749 O O . SER A 1 37 ? -1.907 3.388 8.126 1.00 0.00 37 SER A O 3
ATOM 3757 N N . GLU A 1 38 ? -3.058 1.503 7.747 1.00 0.00 38 GLU A N 3
ATOM 3758 C CA . GLU A 1 38 ? -1.896 0.729 7.319 1.00 0.00 38 GLU A CA 3
ATOM 3759 C C . GLU A 1 38 ? -1.250 1.354 6.068 1.00 0.00 38 GLU A C 3
ATOM 3760 O O . GLU A 1 38 ? -0.034 1.294 5.871 1.00 0.00 38 GLU A O 3
ATOM 3772 N N . ILE A 1 39 ? -2.043 2.026 5.230 1.00 0.00 39 ILE A N 3
ATOM 3773 C CA . ILE A 1 39 ? -1.567 2.821 4.101 1.00 0.00 39 ILE A CA 3
ATOM 3774 C C . ILE A 1 39 ? -0.685 3.968 4.598 1.00 0.00 39 ILE A C 3
ATOM 3775 O O . ILE A 1 39 ? 0.285 4.318 3.925 1.00 0.00 39 ILE A O 3
ATOM 3791 N N . ALA A 1 40 ? -1.029 4.581 5.735 1.00 0.00 40 ALA A N 3
ATOM 3792 C CA . ALA A 1 40 ? -0.402 5.792 6.246 1.00 0.00 40 ALA A CA 3
ATOM 3793 C C . ALA A 1 40 ? 0.690 5.528 7.285 1.00 0.00 40 ALA A C 3
ATOM 3794 O O . ALA A 1 40 ? 1.394 6.476 7.639 1.00 0.00 40 ALA A O 3
ATOM 3801 N N . THR A 1 41 ? 0.819 4.294 7.779 1.00 0.00 41 THR A N 3
ATOM 3802 C CA . THR A 1 41 ? 1.700 3.964 8.890 1.00 0.00 41 THR A CA 3
ATOM 3803 C C . THR A 1 41 ? 3.163 4.243 8.527 1.00 0.00 41 THR A C 3
ATOM 3804 O O . THR A 1 41 ? 3.935 4.744 9.353 1.00 0.00 41 THR A O 3
ATOM 3815 N N . GLY A 1 42 ? 3.544 3.925 7.288 1.00 0.00 42 GLY A N 3
ATOM 3816 C CA . GLY A 1 42 ? 4.921 3.960 6.865 1.00 0.00 42 GLY A CA 3
ATOM 3817 C C . GLY A 1 42 ? 5.367 5.351 6.477 1.00 0.00 42 GLY A C 3
ATOM 3818 O O . GLY A 1 42 ? 4.580 6.226 6.107 1.00 0.00 42 GLY A O 3
ATOM 3822 N N . LYS A 1 43 ? 6.683 5.526 6.452 1.00 0.00 43 LYS A N 3
ATOM 3823 C CA . LYS A 1 43 ? 7.328 6.766 6.060 1.00 0.00 43 LYS A CA 3
ATOM 3824 C C . LYS A 1 43 ? 8.297 6.386 4.964 1.00 0.00 43 LYS A C 3
ATOM 3825 O O . LYS A 1 43 ? 9.232 5.635 5.207 1.00 0.00 43 LYS A O 3
ATOM 3844 N N . ARG A 1 44 ? 8.055 6.871 3.744 1.00 0.00 44 ARG A N 3
ATOM 3845 C CA . ARG A 1 44 ? 8.948 6.751 2.576 1.00 0.00 44 ARG A CA 3
ATOM 3846 C C . ARG A 1 44 ? 10.280 7.469 2.742 1.00 0.00 44 ARG A C 3
ATOM 3847 O O . ARG A 1 44 ? 11.187 7.300 1.936 1.00 0.00 44 ARG A O 3
ATOM 3868 N N . THR A 1 45 ? 10.335 8.237 3.818 1.00 0.00 45 THR A N 3
ATOM 3869 C CA . THR A 1 45 ? 11.481 8.959 4.358 1.00 0.00 45 THR A CA 3
ATOM 3870 C C . THR A 1 45 ? 11.948 10.068 3.403 1.00 0.00 45 THR A C 3
ATOM 3871 O O . THR A 1 45 ? 11.253 10.450 2.454 1.00 0.00 45 THR A O 3
ATOM 3882 N N . GLU A 1 46 ? 13.074 10.691 3.730 1.00 0.00 46 GLU A N 3
ATOM 3883 C CA . GLU A 1 46 ? 13.741 11.722 2.952 1.00 0.00 46 GLU A CA 3
ATOM 3884 C C . GLU A 1 46 ? 14.543 11.132 1.780 1.00 0.00 46 GLU A C 3
ATOM 3885 O O . GLU A 1 46 ? 15.104 11.899 0.990 1.00 0.00 46 GLU A O 3
ATOM 3897 N N . LYS A 1 47 ? 14.597 9.801 1.610 1.00 0.00 47 LYS A N 3
ATOM 3898 C CA . LYS A 1 47 ? 15.207 9.178 0.436 1.00 0.00 47 LYS A CA 3
ATOM 3899 C C . LYS A 1 47 ? 14.380 9.497 -0.808 1.00 0.00 47 LYS A C 3
ATOM 3900 O O . LYS A 1 47 ? 13.249 9.984 -0.723 1.00 0.00 47 LYS A O 3
ATOM 3919 N N . GLN A 1 48 ? 14.941 9.207 -1.975 1.00 0.00 48 GLN A N 3
ATOM 3920 C CA . GLN A 1 48 ? 14.284 9.363 -3.266 1.00 0.00 48 GLN A CA 3
ATOM 3921 C C . GLN A 1 48 ? 14.213 8.018 -3.973 1.00 0.00 48 GLN A C 3
ATOM 3922 O O . GLN A 1 48 ? 15.008 7.122 -3.682 1.00 0.00 48 GLN A O 3
ATOM 3936 N N . SER A 1 49 ? 13.257 7.883 -4.889 1.00 0.00 49 SER A N 3
ATOM 3937 C CA . SER A 1 49 ? 12.732 6.623 -5.381 1.00 0.00 49 SER A CA 3
ATOM 3938 C C . SER A 1 49 ? 12.738 6.731 -6.908 1.00 0.00 49 SER A C 3
ATOM 3939 O O . SER A 1 49 ? 12.391 7.795 -7.420 1.00 0.00 49 SER A O 3
ATOM 3947 N N . ILE A 1 50 ? 13.206 5.707 -7.627 1.00 0.00 50 ILE A N 3
ATOM 3948 C CA . ILE A 1 50 ? 13.565 5.838 -9.049 1.00 0.00 50 ILE A CA 3
ATOM 3949 C C . ILE A 1 50 ? 13.006 4.688 -9.897 1.00 0.00 50 ILE A C 3
ATOM 3950 O O . ILE A 1 50 ? 13.606 4.292 -10.897 1.00 0.00 50 ILE A O 3
ATOM 3966 N N . GLN A 1 51 ? 11.888 4.102 -9.482 1.00 0.00 51 GLN A N 3
ATOM 3967 C CA . GLN A 1 51 ? 11.299 2.940 -10.134 1.00 0.00 51 GLN A CA 3
ATOM 3968 C C . GLN A 1 51 ? 9.779 2.976 -10.004 1.00 0.00 51 GLN A C 3
ATOM 3969 O O . GLN A 1 51 ? 9.235 3.705 -9.159 1.00 0.00 51 GLN A O 3
ATOM 3983 N N . ASP A 1 52 ? 9.125 2.125 -10.800 1.00 0.00 52 ASP A N 3
ATOM 3984 C CA . ASP A 1 52 ? 7.664 1.961 -10.826 1.00 0.00 52 ASP A CA 3
ATOM 3985 C C . ASP A 1 52 ? 7.227 0.620 -10.221 1.00 0.00 52 ASP A C 3
ATOM 3986 O O . ASP A 1 52 ? 6.021 0.422 -10.033 1.00 0.00 52 ASP A O 3
ATOM 3995 N N . TYR A 1 53 ? 8.167 -0.301 -9.954 1.00 0.00 53 TYR A N 3
ATOM 3996 C CA . TYR A 1 53 ? 7.880 -1.683 -9.578 1.00 0.00 53 TYR A CA 3
ATOM 3997 C C . TYR A 1 53 ? 8.883 -2.217 -8.549 1.00 0.00 53 TYR A C 3
ATOM 3998 O O . TYR A 1 53 ? 9.978 -1.671 -8.452 1.00 0.00 53 TYR A O 3
ATOM 4016 N N . PRO A 1 54 ? 8.525 -3.285 -7.805 1.00 0.00 54 PRO A N 3
ATOM 4017 C CA . PRO A 1 54 ? 9.373 -3.899 -6.782 1.00 0.00 54 PRO A CA 3
ATOM 4018 C C . PRO A 1 54 ? 10.527 -4.728 -7.380 1.00 0.00 54 PRO A C 3
ATOM 4019 O O . PRO A 1 54 ? 10.649 -4.876 -8.604 1.00 0.00 54 PRO A O 3
ATOM 4030 N N . SER A 1 55 ? 11.370 -5.298 -6.511 1.00 0.00 55 SER A N 3
ATOM 4031 C CA . SER A 1 55 ? 12.450 -6.227 -6.857 1.00 0.00 55 SER A CA 3
ATOM 4032 C C . SER A 1 55 ? 12.180 -7.639 -6.299 1.00 0.00 55 SER A C 3
ATOM 4033 O O . SER A 1 55 ? 12.740 -8.631 -6.772 1.00 0.00 55 SER A O 3
ATOM 4041 N N . ALA A 1 56 ? 11.259 -7.766 -5.339 1.00 0.00 56 ALA A N 3
ATOM 4042 C CA . ALA A 1 56 ? 10.737 -9.050 -4.896 1.00 0.00 56 ALA A CA 3
ATOM 4043 C C . ALA A 1 56 ? 10.033 -9.764 -6.052 1.00 0.00 56 ALA A C 3
ATOM 4044 O O . ALA A 1 56 ? 9.665 -9.159 -7.060 1.00 0.00 56 ALA A O 3
ATOM 4051 N N . GLU A 1 57 ? 9.834 -11.064 -5.866 1.00 0.00 57 GLU A N 3
ATOM 4052 C CA . GLU A 1 57 ? 9.163 -11.955 -6.806 1.00 0.00 57 GLU A CA 3
ATOM 4053 C C . GLU A 1 57 ? 7.783 -12.369 -6.278 1.00 0.00 57 GLU A C 3
ATOM 4054 O O . GLU A 1 57 ? 6.919 -12.847 -7.021 1.00 0.00 57 GLU A O 3
ATOM 4066 N N . GLU A 1 58 ? 7.565 -12.138 -4.987 1.00 0.00 58 GLU A N 3
ATOM 4067 C CA . GLU A 1 58 ? 6.381 -12.469 -4.220 1.00 0.00 58 GLU A CA 3
ATOM 4068 C C . GLU A 1 58 ? 5.918 -11.182 -3.546 1.00 0.00 58 GLU A C 3
ATOM 4069 O O . GLU A 1 58 ? 6.529 -10.714 -2.586 1.00 0.00 58 GLU A O 3
ATOM 4081 N N . TYR A 1 59 ? 4.872 -10.587 -4.103 1.00 0.00 59 TYR A N 3
ATOM 4082 C CA . TYR A 1 59 ? 4.210 -9.372 -3.647 1.00 0.00 59 TYR A CA 3
ATOM 4083 C C . TYR A 1 59 ? 2.729 -9.461 -4.049 1.00 0.00 59 TYR A C 3
ATOM 4084 O O . TYR A 1 59 ? 2.366 -10.250 -4.931 1.00 0.00 59 TYR A O 3
ATOM 4102 N N . GLY A 1 60 ? 1.875 -8.645 -3.431 1.00 0.00 60 GLY A N 3
ATOM 4103 C CA . GLY A 1 60 ? 0.457 -8.508 -3.793 1.00 0.00 60 GLY A CA 3
ATOM 4104 C C . GLY A 1 60 ? 0.232 -7.242 -4.627 1.00 0.00 60 GLY A C 3
ATOM 4105 O O . GLY A 1 60 ? 1.104 -6.371 -4.654 1.00 0.00 60 GLY A O 3
ATOM 4109 N N . THR A 1 61 ? -0.929 -7.096 -5.284 1.00 0.00 61 THR A N 3
ATOM 4110 C CA . THR A 1 61 ? -1.275 -5.887 -6.032 1.00 0.00 61 THR A CA 3
ATOM 4111 C C . THR A 1 61 ? -2.399 -5.161 -5.288 1.00 0.00 61 THR A C 3
ATOM 4112 O O . THR A 1 61 ? -3.405 -5.768 -4.895 1.00 0.00 61 THR A O 3
ATOM 4123 N N . ILE A 1 62 ? -2.271 -3.843 -5.145 1.00 0.00 62 ILE A N 3
ATOM 4124 C CA . ILE A 1 62 ? -3.250 -2.992 -4.479 1.00 0.00 62 ILE A CA 3
ATOM 4125 C C . ILE A 1 62 ? -3.736 -1.959 -5.497 1.00 0.00 62 ILE A C 3
ATOM 4126 O O . ILE A 1 62 ? -2.933 -1.351 -6.210 1.00 0.00 62 ILE A O 3
ATOM 4142 N N . ASN A 1 63 ? -5.050 -1.721 -5.538 1.00 0.00 63 ASN A N 3
ATOM 4143 C CA . ASN A 1 63 ? -5.687 -0.665 -6.319 1.00 0.00 63 ASN A CA 3
ATOM 4144 C C . ASN A 1 63 ? -6.568 0.162 -5.401 1.00 0.00 63 ASN A C 3
ATOM 4145 O O . ASN A 1 63 ? -7.277 -0.394 -4.560 1.00 0.00 63 ASN A O 3
ATOM 4156 N N . ILE A 1 64 ? -6.587 1.482 -5.597 1.00 0.00 64 ILE A N 3
ATOM 4157 C CA . ILE A 1 64 ? -7.491 2.387 -4.899 1.00 0.00 64 ILE A CA 3
ATOM 4158 C C . ILE A 1 64 ? -8.275 3.151 -5.960 1.00 0.00 64 ILE A C 3
ATOM 4159 O O . ILE A 1 64 ? -7.843 4.230 -6.363 1.00 0.00 64 ILE A O 3
ATOM 4175 N N . GLU A 1 65 ? -9.401 2.593 -6.414 1.00 0.00 65 GLU A N 3
ATOM 4176 C CA . GLU A 1 65 ? -10.420 3.303 -7.177 1.00 0.00 65 GLU A CA 3
ATOM 4177 C C . GLU A 1 65 ? -10.933 4.479 -6.335 1.00 0.00 65 GLU A C 3
ATOM 4178 O O . GLU A 1 65 ? -11.605 4.261 -5.320 1.00 0.00 65 GLU A O 3
ATOM 4190 N N . ASN A 1 66 ? -10.550 5.703 -6.698 1.00 0.00 66 ASN A N 3
ATOM 4191 C CA . ASN A 1 66 ? -10.999 6.952 -6.099 1.00 0.00 66 ASN A CA 3
ATOM 4192 C C . ASN A 1 66 ? -11.219 7.995 -7.191 1.00 0.00 66 ASN A C 3
ATOM 4193 O O . ASN A 1 66 ? -10.362 8.202 -8.059 1.00 0.00 66 ASN A O 3
ATOM 4204 N N . ASN A 1 67 ? -12.352 8.697 -7.121 1.00 0.00 67 ASN A N 3
ATOM 4205 C CA . ASN A 1 67 ? -12.809 9.691 -8.097 1.00 0.00 67 ASN A CA 3
ATOM 4206 C C . ASN A 1 67 ? -12.816 9.129 -9.533 1.00 0.00 67 ASN A C 3
ATOM 4207 O O . ASN A 1 67 ? -12.606 9.866 -10.500 1.00 0.00 67 ASN A O 3
ATOM 4218 N N . GLY A 1 68 ? -12.995 7.813 -9.698 1.00 0.00 68 GLY A N 3
ATOM 4219 C CA . GLY A 1 68 ? -12.963 7.115 -10.983 1.00 0.00 68 GLY A CA 3
ATOM 4220 C C . GLY A 1 68 ? -11.565 7.040 -11.613 1.00 0.00 68 GLY A C 3
ATOM 4221 O O . GLY A 1 68 ? -11.444 6.755 -12.808 1.00 0.00 68 GLY A O 3
ATOM 4225 N N . GLY A 1 69 ? -10.514 7.345 -10.851 1.00 0.00 69 GLY A N 3
ATOM 4226 C CA . GLY A 1 69 ? -9.135 7.004 -11.168 1.00 0.00 69 GLY A CA 3
ATOM 4227 C C . GLY A 1 69 ? -8.691 5.893 -10.234 1.00 0.00 69 GLY A C 3
ATOM 4228 O O . GLY A 1 69 ? -9.389 5.613 -9.259 1.00 0.00 69 GLY A O 3
ATOM 4232 N N . MET A 1 70 ? -7.526 5.285 -10.469 1.00 0.00 70 MET A N 3
ATOM 4233 C CA . MET A 1 70 ? -6.949 4.388 -9.475 1.00 0.00 70 MET A CA 3
ATOM 4234 C C . MET A 1 70 ? -5.441 4.476 -9.398 1.00 0.00 70 MET A C 3
ATOM 4235 O O . MET A 1 70 ? -4.728 4.464 -10.407 1.00 0.00 70 MET A O 3
ATOM 4249 N N . THR A 1 71 ? -4.979 4.497 -8.156 1.00 0.00 71 THR A N 3
ATOM 4250 C CA . THR A 1 71 ? -3.580 4.344 -7.812 1.00 0.00 71 THR A CA 3
ATOM 4251 C C . THR A 1 71 ? -3.273 2.844 -7.972 1.00 0.00 71 THR A C 3
ATOM 4252 O O . THR A 1 71 ? -4.180 2.010 -7.864 1.00 0.00 71 THR A O 3
ATOM 4263 N N . THR A 1 72 ? -1.994 2.507 -8.088 1.00 0.00 72 THR A N 3
ATOM 4264 C CA . THR A 1 72 ? -1.487 1.141 -8.025 1.00 0.00 72 THR A CA 3
ATOM 4265 C C . THR A 1 72 ? -0.230 1.137 -7.142 1.00 0.00 72 THR A C 3
ATOM 4266 O O . THR A 1 72 ? 0.567 2.080 -7.214 1.00 0.00 72 THR A O 3
ATOM 4277 N N . MET A 1 73 ? -0.039 0.095 -6.331 1.00 0.00 73 MET A N 3
ATOM 4278 C CA . MET A 1 73 ? 1.181 -0.189 -5.576 1.00 0.00 73 MET A CA 3
ATOM 4279 C C . MET A 1 73 ? 1.278 -1.696 -5.326 1.00 0.00 73 MET A C 3
ATOM 4280 O O . MET A 1 73 ? 0.331 -2.439 -5.599 1.00 0.00 73 MET A O 3
ATOM 4294 N N . PHE A 1 74 ? 2.426 -2.123 -4.802 1.00 0.00 74 PHE A N 3
ATOM 4295 C CA . PHE A 1 74 ? 2.788 -3.491 -4.464 1.00 0.00 74 PHE A CA 3
ATOM 4296 C C . PHE A 1 74 ? 3.565 -3.417 -3.142 1.00 0.00 74 PHE A C 3
ATOM 4297 O O . PHE A 1 74 ? 4.244 -2.409 -2.925 1.00 0.00 74 PHE A O 3
ATOM 4314 N N . TYR A 1 75 ? 3.492 -4.426 -2.269 1.00 0.00 75 TYR A N 3
ATOM 4315 C CA . TYR A 1 75 ? 4.237 -4.466 -0.993 1.00 0.00 75 TYR A CA 3
ATOM 4316 C C . TYR A 1 75 ? 4.999 -5.790 -0.887 1.00 0.00 75 TYR A C 3
ATOM 4317 O O . TYR A 1 75 ? 4.610 -6.744 -1.560 1.00 0.00 75 TYR A O 3
ATOM 4335 N N . TYR A 1 76 ? 6.053 -5.865 -0.064 1.00 0.00 76 TYR A N 3
ATOM 4336 C CA . TYR A 1 76 ? 6.877 -7.068 0.103 1.00 0.00 76 TYR A CA 3
ATOM 4337 C C . TYR A 1 76 ? 7.660 -7.036 1.429 1.00 0.00 76 TYR A C 3
ATOM 4338 O O . TYR A 1 76 ? 7.659 -6.015 2.124 1.00 0.00 76 TYR A O 3
ATOM 4356 N N . GLU A 1 77 ? 8.385 -8.115 1.757 1.00 0.00 77 GLU A N 3
ATOM 4357 C CA . GLU A 1 77 ? 9.416 -8.166 2.802 1.00 0.00 77 GLU A CA 3
ATOM 4358 C C . GLU A 1 77 ? 10.807 -8.128 2.152 1.00 0.00 77 GLU A C 3
ATOM 4359 O O . GLU A 1 77 ? 11.009 -8.686 1.068 1.00 0.00 77 GLU A O 3
ATOM 4371 N N . GLU A 1 78 ? 11.774 -7.464 2.790 1.00 0.00 78 GLU A N 3
ATOM 4372 C CA . GLU A 1 78 ? 13.144 -7.328 2.314 1.00 0.00 78 GLU A CA 3
ATOM 4373 C C . GLU A 1 78 ? 14.077 -7.244 3.522 1.00 0.00 78 GLU A C 3
ATOM 4374 O O . GLU A 1 78 ? 13.938 -6.359 4.368 1.00 0.00 78 GLU A O 3
ATOM 4386 N N . ASN A 1 79 ? 15.008 -8.191 3.644 1.00 0.00 79 ASN A N 3
ATOM 4387 C CA . ASN A 1 79 ? 16.032 -8.289 4.694 1.00 0.00 79 ASN A CA 3
ATOM 4388 C C . ASN A 1 79 ? 15.493 -8.469 6.118 1.00 0.00 79 ASN A C 3
ATOM 4389 O O . ASN A 1 79 ? 16.291 -8.580 7.055 1.00 0.00 79 ASN A O 3
ATOM 4400 N N . GLY A 1 80 ? 14.173 -8.519 6.300 1.00 0.00 80 GLY A N 3
ATOM 4401 C CA . GLY A 1 80 ? 13.517 -8.629 7.596 1.00 0.00 80 GLY A CA 3
ATOM 4402 C C . GLY A 1 80 ? 12.702 -7.388 7.961 1.00 0.00 80 GLY A C 3
ATOM 4403 O O . GLY A 1 80 ? 12.256 -7.292 9.104 1.00 0.00 80 GLY A O 3
ATOM 4407 N N . LYS A 1 81 ? 12.507 -6.421 7.059 1.00 0.00 81 LYS A N 3
ATOM 4408 C CA . LYS A 1 81 ? 11.500 -5.373 7.176 1.00 0.00 81 LYS A CA 3
ATOM 4409 C C . LYS A 1 81 ? 10.482 -5.548 6.069 1.00 0.00 81 LYS A C 3
ATOM 4410 O O . LYS A 1 81 ? 10.822 -6.081 5.014 1.00 0.00 81 LYS A O 3
ATOM 4429 N N . TYR A 1 82 ? 9.278 -5.026 6.271 1.00 0.00 82 TYR A N 3
ATOM 4430 C CA . TYR A 1 82 ? 8.300 -4.917 5.203 1.00 0.00 82 TYR A CA 3
ATOM 4431 C C . TYR A 1 82 ? 8.371 -3.504 4.621 1.00 0.00 82 TYR A C 3
ATOM 4432 O O . TYR A 1 82 ? 8.745 -2.559 5.326 1.00 0.00 82 TYR A O 3
ATOM 4450 N N . TYR A 1 83 ? 8.012 -3.353 3.345 1.00 0.00 83 TYR A N 3
ATOM 4451 C CA . TYR A 1 83 ? 8.039 -2.077 2.642 1.00 0.00 83 TYR A CA 3
ATOM 4452 C C . TYR A 1 83 ? 6.817 -1.926 1.740 1.00 0.00 83 TYR A C 3
ATOM 4453 O O . TYR A 1 83 ? 6.093 -2.896 1.512 1.00 0.00 83 TYR A O 3
ATOM 4471 N N . ILE A 1 84 ? 6.594 -0.703 1.243 1.00 0.00 84 ILE A N 3
ATOM 4472 C CA . ILE A 1 84 ? 5.586 -0.369 0.245 1.00 0.00 84 ILE A CA 3
ATOM 4473 C C . ILE A 1 84 ? 6.280 0.305 -0.944 1.00 0.00 84 ILE A C 3
ATOM 4474 O O . ILE A 1 84 ? 6.980 1.314 -0.765 1.00 0.00 84 ILE A O 3
ATOM 4490 N N . GLU A 1 85 ? 6.016 -0.209 -2.147 1.00 0.00 85 GLU A N 3
ATOM 4491 C CA . GLU A 1 85 ? 6.475 0.327 -3.413 1.00 0.00 85 GLU A CA 3
ATOM 4492 C C . GLU A 1 85 ? 5.560 1.482 -3.833 1.00 0.00 85 GLU A C 3
ATOM 4493 O O . GLU A 1 85 ? 4.373 1.518 -3.494 1.00 0.00 85 GLU A O 3
ATOM 4505 N N . CYS A 1 86 ? 6.102 2.441 -4.584 1.00 0.00 86 CYS A N 3
ATOM 4506 C CA . CYS A 1 86 ? 5.437 3.656 -5.048 1.00 0.00 86 CYS A CA 3
ATOM 4507 C C . CYS A 1 86 ? 6.426 4.411 -5.960 1.00 0.00 86 CYS A C 3
ATOM 4508 O O . CYS A 1 86 ? 7.616 4.095 -5.905 1.00 0.00 86 CYS A O 3
ATOM 4516 N N . PRO A 1 87 ? 5.973 5.418 -6.741 1.00 0.00 87 PRO A N 3
ATOM 4517 C CA . PRO A 1 87 ? 6.789 6.331 -7.547 1.00 0.00 87 PRO A CA 3
ATOM 4518 C C . PRO A 1 87 ? 7.761 7.102 -6.658 1.00 0.00 87 PRO A C 3
ATOM 4519 O O . PRO A 1 87 ? 8.035 6.670 -5.551 1.00 0.00 87 PRO A O 3
ATOM 4530 N N . TYR A 1 88 ? 8.329 8.225 -7.104 1.00 0.00 88 TYR A N 3
ATOM 4531 C CA . TYR A 1 88 ? 9.383 9.008 -6.456 1.00 0.00 88 TYR A CA 3
ATOM 4532 C C . TYR A 1 88 ? 9.229 9.215 -4.941 1.00 0.00 88 TYR A C 3
ATOM 4533 O O . TYR A 1 88 ? 10.204 9.601 -4.290 1.00 0.00 88 TYR A O 3
ATOM 4551 N N . LYS A 1 89 ? 8.072 8.921 -4.335 1.00 0.00 89 LYS A N 3
ATOM 4552 C CA . LYS A 1 89 ? 7.947 8.710 -2.907 1.00 0.00 89 LYS A CA 3
ATOM 4553 C C . LYS A 1 89 ? 7.524 7.270 -2.569 1.00 0.00 89 LYS A C 3
ATOM 4554 O O . LYS A 1 89 ? 6.416 7.073 -2.068 1.00 0.00 89 LYS A O 3
ATOM 4573 N N . GLY A 1 90 ? 8.369 6.265 -2.785 1.00 0.00 90 GLY A N 3
ATOM 4574 C CA . GLY A 1 90 ? 8.037 4.870 -2.520 1.00 0.00 90 GLY A CA 3
ATOM 4575 C C . GLY A 1 90 ? 9.155 4.041 -1.930 1.00 0.00 90 GLY A C 3
ATOM 4576 O O . GLY A 1 90 ? 9.606 3.111 -2.582 1.00 0.00 90 GLY A O 3
ATOM 4580 N N . ILE A 1 91 ? 9.553 4.338 -0.689 1.00 0.00 91 ILE A N 3
ATOM 4581 C CA . ILE A 1 91 ? 10.520 3.555 0.088 1.00 0.00 91 ILE A CA 3
ATOM 4582 C C . ILE A 1 91 ? 10.043 3.535 1.553 1.00 0.00 91 ILE A C 3
ATOM 4583 O O . ILE A 1 91 ? 10.768 3.906 2.481 1.00 0.00 91 ILE A O 3
ATOM 4599 N N . TYR A 1 92 ? 8.756 3.251 1.766 1.00 0.00 92 TYR A N 3
ATOM 4600 C CA . TYR A 1 92 ? 8.120 3.288 3.085 1.00 0.00 92 TYR A CA 3
ATOM 4601 C C . TYR A 1 92 ? 8.617 2.105 3.884 1.00 0.00 92 TYR A C 3
ATOM 4602 O O . TYR A 1 92 ? 8.164 0.988 3.660 1.00 0.00 92 TYR A O 3
ATOM 4620 N N . GLU A 1 93 ? 9.523 2.360 4.820 1.00 0.00 93 GLU A N 3
ATOM 4621 C CA . GLU A 1 93 ? 9.824 1.391 5.856 1.00 0.00 93 GLU A CA 3
ATOM 4622 C C . GLU A 1 93 ? 8.593 1.315 6.761 1.00 0.00 93 GLU A C 3
ATOM 4623 O O . GLU A 1 93 ? 8.126 2.347 7.265 1.00 0.00 93 GLU A O 3
ATOM 4635 N N . ILE A 1 94 ? 8.073 0.107 6.950 1.00 0.00 94 ILE A N 3
ATOM 4636 C CA . ILE A 1 94 ? 7.204 -0.265 8.066 1.00 0.00 94 ILE A CA 3
ATOM 4637 C C . ILE A 1 94 ? 7.883 -1.394 8.863 1.00 0.00 94 ILE A C 3
ATOM 4638 O O . ILE A 1 94 ? 8.945 -1.891 8.481 1.00 0.00 94 ILE A O 3
ATOM 4654 N N . GLU A 1 95 ? 7.274 -1.796 9.980 1.00 0.00 95 GLU A N 3
ATOM 4655 C CA . GLU A 1 95 ? 7.839 -2.783 10.901 1.00 0.00 95 GLU A CA 3
ATOM 4656 C C . GLU A 1 95 ? 6.967 -4.039 11.006 1.00 0.00 95 GLU A C 3
ATOM 4657 O O . GLU A 1 95 ? 7.207 -4.909 11.848 1.00 0.00 95 GLU A O 3
ATOM 4669 N N . ASN A 1 96 ? 5.873 -4.106 10.251 1.00 0.00 96 ASN A N 3
ATOM 4670 C CA . ASN A 1 96 ? 4.817 -5.103 10.408 1.00 0.00 96 ASN A CA 3
ATOM 4671 C C . ASN A 1 96 ? 4.365 -5.557 9.031 1.00 0.00 96 ASN A C 3
ATOM 4672 O O . ASN A 1 96 ? 4.520 -4.802 8.078 1.00 0.00 96 ASN A O 3
ATOM 4683 N N . ASN A 1 97 ? 3.768 -6.744 8.923 1.00 0.00 97 ASN A N 3
ATOM 4684 C CA . ASN A 1 97 ? 3.220 -7.210 7.658 1.00 0.00 97 ASN A CA 3
ATOM 4685 C C . ASN A 1 97 ? 1.850 -6.577 7.445 1.00 0.00 97 ASN A C 3
ATOM 4686 O O . ASN A 1 97 ? 0.918 -6.869 8.201 1.00 0.00 97 ASN A O 3
ATOM 4697 N N . PHE A 1 98 ? 1.726 -5.727 6.425 1.00 0.00 98 PHE A N 3
ATOM 4698 C CA . PHE A 1 98 ? 0.482 -5.071 6.034 1.00 0.00 98 PHE A CA 3
ATOM 4699 C C . PHE A 1 98 ? -0.639 -6.098 5.837 1.00 0.00 98 PHE A C 3
ATOM 4700 O O . PHE A 1 98 ? -1.768 -5.889 6.280 1.00 0.00 98 PHE A O 3
ATOM 4717 N N . GLU A 1 99 ? -0.347 -7.202 5.151 1.00 0.00 99 GLU A N 3
ATOM 4718 C CA . GLU A 1 99 ? -1.349 -8.142 4.659 1.00 0.00 99 GLU A CA 3
ATOM 4719 C C . GLU A 1 99 ? -1.945 -9.038 5.754 1.00 0.00 99 GLU A C 3
ATOM 4720 O O . GLU A 1 99 ? -2.960 -9.702 5.513 1.00 0.00 99 GLU A O 3
ATOM 4732 N N . ASP A 1 100 ? -1.402 -8.986 6.974 1.00 0.00 100 ASP A N 3
ATOM 4733 C CA . ASP A 1 100 ? -2.017 -9.557 8.172 1.00 0.00 100 ASP A CA 3
ATOM 4734 C C . ASP A 1 100 ? -2.574 -8.471 9.099 1.00 0.00 100 ASP A C 3
ATOM 4735 O O . ASP A 1 100 ? -3.394 -8.751 9.973 1.00 0.00 100 ASP A O 3
ATOM 4744 N N . MET A 1 101 ? -2.167 -7.210 8.935 1.00 0.00 101 MET A N 3
ATOM 4745 C CA . MET A 1 101 ? -2.798 -6.088 9.623 1.00 0.00 101 MET A CA 3
ATOM 4746 C C . MET A 1 101 ? -4.191 -5.852 9.032 1.00 0.00 101 MET A C 3
ATOM 4747 O O . MET A 1 101 ? -5.134 -5.562 9.781 1.00 0.00 101 MET A O 3
ATOM 4761 N N . ILE A 1 102 ? -4.365 -6.007 7.716 1.00 0.00 102 ILE A N 3
ATOM 4762 C CA . ILE A 1 102 ? -5.685 -6.043 7.094 1.00 0.00 102 ILE A CA 3
ATOM 4763 C C . ILE A 1 102 ? -6.424 -7.306 7.522 1.00 0.00 102 ILE A C 3
ATOM 4764 O O . ILE A 1 102 ? -5.800 -8.376 7.687 1.00 0.00 102 ILE A O 3
ATOM 4780 N N . GLY A 1 1 ? 4.416 12.810 9.482 1.00 0.00 1 GLY A N 4
ATOM 4781 C CA . GLY A 1 1 ? 4.888 12.637 8.110 1.00 0.00 1 GLY A CA 4
ATOM 4782 C C . GLY A 1 1 ? 4.410 11.295 7.609 1.00 0.00 1 GLY A C 4
ATOM 4783 O O . GLY A 1 1 ? 4.830 10.276 8.144 1.00 0.00 1 GLY A O 4
ATOM 4787 N N . SER A 1 2 ? 3.533 11.283 6.610 1.00 0.00 2 SER A N 4
ATOM 4788 C CA . SER A 1 2 ? 2.855 10.116 6.055 1.00 0.00 2 SER A CA 4
ATOM 4789 C C . SER A 1 2 ? 2.878 10.206 4.524 1.00 0.00 2 SER A C 4
ATOM 4790 O O . SER A 1 2 ? 3.252 11.252 3.974 1.00 0.00 2 SER A O 4
ATOM 4798 N N . PRO A 1 3 ? 2.540 9.133 3.790 1.00 0.00 3 PRO A N 4
ATOM 4799 C CA . PRO A 1 3 ? 1.987 9.317 2.455 1.00 0.00 3 PRO A CA 4
ATOM 4800 C C . PRO A 1 3 ? 0.790 10.279 2.449 1.00 0.00 3 PRO A C 4
ATOM 4801 O O . PRO A 1 3 ? 0.214 10.626 3.478 1.00 0.00 3 PRO A O 4
ATOM 4812 N N . ILE A 1 4 ? 0.415 10.695 1.245 1.00 0.00 4 ILE A N 4
ATOM 4813 C CA . ILE A 1 4 ? -0.692 11.576 0.927 1.00 0.00 4 ILE A CA 4
ATOM 4814 C C . ILE A 1 4 ? -1.695 10.689 0.198 1.00 0.00 4 ILE A C 4
ATOM 4815 O O . ILE A 1 4 ? -1.394 10.234 -0.910 1.00 0.00 4 ILE A O 4
ATOM 4831 N N . LEU A 1 5 ? -2.828 10.378 0.830 1.00 0.00 5 LEU A N 4
ATOM 4832 C CA . LEU A 1 5 ? -3.828 9.462 0.281 1.00 0.00 5 LEU A CA 4
ATOM 4833 C C . LEU A 1 5 ? -5.060 10.238 -0.188 1.00 0.00 5 LEU A C 4
ATOM 4834 O O . LEU A 1 5 ? -5.259 11.379 0.262 1.00 0.00 5 LEU A O 4
ATOM 4850 N N . PRO A 1 6 ? -5.912 9.623 -1.031 1.00 0.00 6 PRO A N 4
ATOM 4851 C CA . PRO A 1 6 ? -7.255 10.127 -1.281 1.00 0.00 6 PRO A CA 4
ATOM 4852 C C . PRO A 1 6 ? -8.105 10.136 0.002 1.00 0.00 6 PRO A C 4
ATOM 4853 O O . PRO A 1 6 ? -7.689 9.635 1.054 1.00 0.00 6 PRO A O 4
ATOM 4864 N N . LYS A 1 7 ? -9.326 10.681 -0.077 1.00 0.00 7 LYS A N 4
ATOM 4865 C CA . LYS A 1 7 ? -10.337 10.492 0.953 1.00 0.00 7 LYS A CA 4
ATOM 4866 C C . LYS A 1 7 ? -10.650 8.997 1.079 1.00 0.00 7 LYS A C 4
ATOM 4867 O O . LYS A 1 7 ? -10.344 8.228 0.163 1.00 0.00 7 LYS A O 4
ATOM 4886 N N . ALA A 1 8 ? -11.383 8.604 2.114 1.00 0.00 8 ALA A N 4
ATOM 4887 C CA . ALA A 1 8 ? -12.185 7.397 2.052 1.00 0.00 8 ALA A CA 4
ATOM 4888 C C . ALA A 1 8 ? -13.356 7.662 1.113 1.00 0.00 8 ALA A C 4
ATOM 4889 O O . ALA A 1 8 ? -13.442 7.028 0.075 1.00 0.00 8 ALA A O 4
ATOM 4896 N N . GLU A 1 9 ? -14.216 8.635 1.401 1.00 0.00 9 GLU A N 4
ATOM 4897 C CA . GLU A 1 9 ? -15.544 8.671 0.794 1.00 0.00 9 GLU A CA 4
ATOM 4898 C C . GLU A 1 9 ? -15.548 8.937 -0.722 1.00 0.00 9 GLU A C 4
ATOM 4899 O O . GLU A 1 9 ? -16.579 8.733 -1.355 1.00 0.00 9 GLU A O 4
ATOM 4911 N N . ASN A 1 10 ? -14.448 9.405 -1.324 1.00 0.00 10 ASN A N 4
ATOM 4912 C CA . ASN A 1 10 ? -14.332 9.589 -2.770 1.00 0.00 10 ASN A CA 4
ATOM 4913 C C . ASN A 1 10 ? -13.807 8.347 -3.504 1.00 0.00 10 ASN A C 4
ATOM 4914 O O . ASN A 1 10 ? -13.552 8.392 -4.709 1.00 0.00 10 ASN A O 4
ATOM 4925 N N . VAL A 1 11 ? -13.548 7.267 -2.770 1.00 0.00 11 VAL A N 4
ATOM 4926 C CA . VAL A 1 11 ? -13.153 5.984 -3.318 1.00 0.00 11 VAL A CA 4
ATOM 4927 C C . VAL A 1 11 ? -14.427 5.328 -3.844 1.00 0.00 11 VAL A C 4
ATOM 4928 O O . VAL A 1 11 ? -15.506 5.479 -3.264 1.00 0.00 11 VAL A O 4
ATOM 4941 N N . ASP A 1 12 ? -14.307 4.622 -4.960 1.00 0.00 12 ASP A N 4
ATOM 4942 C CA . ASP A 1 12 ? -15.332 3.735 -5.486 1.00 0.00 12 ASP A CA 4
ATOM 4943 C C . ASP A 1 12 ? -15.192 2.423 -4.723 1.00 0.00 12 ASP A C 4
ATOM 4944 O O . ASP A 1 12 ? -16.090 2.049 -3.971 1.00 0.00 12 ASP A O 4
ATOM 4953 N N . SER A 1 13 ? -14.051 1.738 -4.853 1.00 0.00 13 SER A N 4
ATOM 4954 C CA . SER A 1 13 ? -13.715 0.536 -4.088 1.00 0.00 13 SER A CA 4
ATOM 4955 C C . SER A 1 13 ? -12.191 0.418 -3.957 1.00 0.00 13 SER A C 4
ATOM 4956 O O . SER A 1 13 ? -11.447 1.154 -4.614 1.00 0.00 13 SER A O 4
ATOM 4964 N N . ILE A 1 14 ? -11.714 -0.520 -3.139 1.00 0.00 14 ILE A N 4
ATOM 4965 C CA . ILE A 1 14 ? -10.304 -0.891 -3.060 1.00 0.00 14 ILE A CA 4
ATOM 4966 C C . ILE A 1 14 ? -10.241 -2.386 -3.315 1.00 0.00 14 ILE A C 4
ATOM 4967 O O . ILE A 1 14 ? -11.085 -3.107 -2.785 1.00 0.00 14 ILE A O 4
ATOM 4983 N N . CYS A 1 15 ? -9.220 -2.859 -4.028 1.00 0.00 15 CYS A N 4
ATOM 4984 C CA . CYS A 1 15 ? -8.893 -4.278 -4.073 1.00 0.00 15 CYS A CA 4
ATOM 4985 C C . CYS A 1 15 ? -7.452 -4.452 -3.607 1.00 0.00 15 CYS A C 4
ATOM 4986 O O . CYS A 1 15 ? -6.592 -3.617 -3.911 1.00 0.00 15 CYS A O 4
ATOM 4994 N N . ILE A 1 16 ? -7.202 -5.537 -2.877 1.00 0.00 16 ILE A N 4
ATOM 4995 C CA . ILE A 1 16 ? -5.893 -5.990 -2.437 1.00 0.00 16 ILE A CA 4
ATOM 4996 C C . ILE A 1 16 ? -5.864 -7.469 -2.814 1.00 0.00 16 ILE A C 4
ATOM 4997 O O . ILE A 1 16 ? -6.575 -8.274 -2.203 1.00 0.00 16 ILE A O 4
ATOM 5013 N N . ASP A 1 17 ? -5.142 -7.807 -3.883 1.00 0.00 17 ASP A N 4
ATOM 5014 C CA . ASP A 1 17 ? -4.885 -9.187 -4.297 1.00 0.00 17 ASP A CA 4
ATOM 5015 C C . ASP A 1 17 ? -3.630 -9.625 -3.541 1.00 0.00 17 ASP A C 4
ATOM 5016 O O . ASP A 1 17 ? -2.577 -9.017 -3.742 1.00 0.00 17 ASP A O 4
ATOM 5025 N N . PHE A 1 18 ? -3.764 -10.581 -2.617 1.00 0.00 18 PHE A N 4
ATOM 5026 C CA . PHE A 1 18 ? -2.718 -11.040 -1.696 1.00 0.00 18 PHE A CA 4
ATOM 5027 C C . PHE A 1 18 ? -1.586 -11.759 -2.458 1.00 0.00 18 PHE A C 4
ATOM 5028 O O . PHE A 1 18 ? -1.650 -11.930 -3.676 1.00 0.00 18 PHE A O 4
ATOM 5045 N N . THR A 1 19 ? -0.534 -12.200 -1.761 1.00 0.00 19 THR A N 4
ATOM 5046 C CA . THR A 1 19 ? 0.518 -13.055 -2.327 1.00 0.00 19 THR A CA 4
ATOM 5047 C C . THR A 1 19 ? -0.079 -14.316 -2.958 1.00 0.00 19 THR A C 4
ATOM 5048 O O . THR A 1 19 ? 0.222 -14.675 -4.102 1.00 0.00 19 THR A O 4
ATOM 5059 N N . ASN A 1 20 ? -0.919 -14.988 -2.177 1.00 0.00 20 ASN A N 4
ATOM 5060 C CA . ASN A 1 20 ? -1.738 -16.133 -2.528 1.00 0.00 20 ASN A CA 4
ATOM 5061 C C . ASN A 1 20 ? -2.930 -15.633 -3.329 1.00 0.00 20 ASN A C 4
ATOM 5062 O O . ASN A 1 20 ? -3.269 -14.454 -3.267 1.00 0.00 20 ASN A O 4
ATOM 5073 N N . SER A 1 21 ? -3.597 -16.518 -4.076 1.00 0.00 21 SER A N 4
ATOM 5074 C CA . SER A 1 21 ? -4.523 -16.112 -5.125 1.00 0.00 21 SER A CA 4
ATOM 5075 C C . SER A 1 21 ? -5.904 -15.924 -4.522 1.00 0.00 21 SER A C 4
ATOM 5076 O O . SER A 1 21 ? -6.870 -16.641 -4.812 1.00 0.00 21 SER A O 4
ATOM 5084 N N . ILE A 1 22 ? -5.960 -14.992 -3.591 1.00 0.00 22 ILE A N 4
ATOM 5085 C CA . ILE A 1 22 ? -7.098 -14.599 -2.819 1.00 0.00 22 ILE A CA 4
ATOM 5086 C C . ILE A 1 22 ? -6.948 -13.103 -2.764 1.00 0.00 22 ILE A C 4
ATOM 5087 O O . ILE A 1 22 ? -5.866 -12.565 -2.587 1.00 0.00 22 ILE A O 4
ATOM 5103 N N . GLN A 1 23 ? -8.061 -12.432 -2.892 1.00 0.00 23 GLN A N 4
ATOM 5104 C CA . GLN A 1 23 ? -8.131 -11.020 -2.871 1.00 0.00 23 GLN A CA 4
ATOM 5105 C C . GLN A 1 23 ? -9.196 -10.633 -1.873 1.00 0.00 23 GLN A C 4
ATOM 5106 O O . GLN A 1 23 ? -10.125 -11.399 -1.584 1.00 0.00 23 GLN A O 4
ATOM 5120 N N . LYS A 1 24 ? -9.099 -9.414 -1.379 1.00 0.00 24 LYS A N 4
ATOM 5121 C CA . LYS A 1 24 ? -10.073 -8.836 -0.488 1.00 0.00 24 LYS A CA 4
ATOM 5122 C C . LYS A 1 24 ? -10.405 -7.481 -1.082 1.00 0.00 24 LYS A C 4
ATOM 5123 O O . LYS A 1 24 ? -9.514 -6.717 -1.453 1.00 0.00 24 LYS A O 4
ATOM 5142 N N . ILE A 1 25 ? -11.697 -7.219 -1.215 1.00 0.00 25 ILE A N 4
ATOM 5143 C CA . ILE A 1 25 ? -12.210 -5.969 -1.752 1.00 0.00 25 ILE A CA 4
ATOM 5144 C C . ILE A 1 25 ? -12.753 -5.219 -0.546 1.00 0.00 25 ILE A C 4
ATOM 5145 O O . ILE A 1 25 ? -13.412 -5.826 0.297 1.00 0.00 25 ILE A O 4
ATOM 5161 N N . TYR A 1 26 ? -12.463 -3.933 -0.420 1.00 0.00 26 TYR A N 4
ATOM 5162 C CA . TYR A 1 26 ? -12.847 -3.144 0.736 1.00 0.00 26 TYR A CA 4
ATOM 5163 C C . TYR A 1 26 ? -13.808 -2.101 0.194 1.00 0.00 26 TYR A C 4
ATOM 5164 O O . TYR A 1 26 ? -13.400 -1.114 -0.419 1.00 0.00 26 TYR A O 4
ATOM 5182 N N . ASP A 1 27 ? -15.093 -2.413 0.346 1.00 0.00 27 ASP A N 4
ATOM 5183 C CA . ASP A 1 27 ? -16.267 -1.671 -0.113 1.00 0.00 27 ASP A CA 4
ATOM 5184 C C . ASP A 1 27 ? -17.197 -1.353 1.064 1.00 0.00 27 ASP A C 4
ATOM 5185 O O . ASP A 1 27 ? -18.328 -0.916 0.869 1.00 0.00 27 ASP A O 4
ATOM 5194 N N . ASP A 1 28 ? -16.727 -1.559 2.295 1.00 0.00 28 ASP A N 4
ATOM 5195 C CA . ASP A 1 28 ? -17.370 -1.058 3.501 1.00 0.00 28 ASP A CA 4
ATOM 5196 C C . ASP A 1 28 ? -16.539 0.144 3.956 1.00 0.00 28 ASP A C 4
ATOM 5197 O O . ASP A 1 28 ? -15.308 0.093 3.889 1.00 0.00 28 ASP A O 4
ATOM 5206 N N . SER A 1 29 ? -17.185 1.203 4.441 1.00 0.00 29 SER A N 4
ATOM 5207 C CA . SER A 1 29 ? -16.529 2.442 4.867 1.00 0.00 29 SER A CA 4
ATOM 5208 C C . SER A 1 29 ? -15.456 2.150 5.932 1.00 0.00 29 SER A C 4
ATOM 5209 O O . SER A 1 29 ? -14.311 2.589 5.796 1.00 0.00 29 SER A O 4
ATOM 5217 N N . GLU A 1 30 ? -15.781 1.357 6.957 1.00 0.00 30 GLU A N 4
ATOM 5218 C CA . GLU A 1 30 ? -14.852 0.974 8.017 1.00 0.00 30 GLU A CA 4
ATOM 5219 C C . GLU A 1 30 ? -13.642 0.237 7.443 1.00 0.00 30 GLU A C 4
ATOM 5220 O O . GLU A 1 30 ? -12.508 0.543 7.813 1.00 0.00 30 GLU A O 4
ATOM 5232 N N . SER A 1 31 ? -13.882 -0.725 6.550 1.00 0.00 31 SER A N 4
ATOM 5233 C CA . SER A 1 31 ? -12.868 -1.514 5.871 1.00 0.00 31 SER A CA 4
ATOM 5234 C C . SER A 1 31 ? -11.940 -0.644 5.027 1.00 0.00 31 SER A C 4
ATOM 5235 O O . SER A 1 31 ? -10.740 -0.913 4.968 1.00 0.00 31 SER A O 4
ATOM 5243 N N . ILE A 1 32 ? -12.466 0.407 4.396 1.00 0.00 32 ILE A N 4
ATOM 5244 C CA . ILE A 1 32 ? -11.645 1.378 3.697 1.00 0.00 32 ILE A CA 4
ATOM 5245 C C . ILE A 1 32 ? -10.806 2.134 4.731 1.00 0.00 32 ILE A C 4
ATOM 5246 O O . ILE A 1 32 ? -9.580 2.140 4.611 1.00 0.00 32 ILE A O 4
ATOM 5262 N N . GLN A 1 33 ? -11.423 2.757 5.744 1.00 0.00 33 GLN A N 4
ATOM 5263 C CA . GLN A 1 33 ? -10.690 3.583 6.705 1.00 0.00 33 GLN A CA 4
ATOM 5264 C C . GLN A 1 33 ? -9.580 2.811 7.424 1.00 0.00 33 GLN A C 4
ATOM 5265 O O . GLN A 1 33 ? -8.548 3.398 7.760 1.00 0.00 33 GLN A O 4
ATOM 5279 N N . LYS A 1 34 ? -9.783 1.513 7.662 1.00 0.00 34 LYS A N 4
ATOM 5280 C CA . LYS A 1 34 ? -8.808 0.589 8.241 1.00 0.00 34 LYS A CA 4
ATOM 5281 C C . LYS A 1 34 ? -7.496 0.687 7.466 1.00 0.00 34 LYS A C 4
ATOM 5282 O O . LYS A 1 34 ? -6.422 0.828 8.047 1.00 0.00 34 LYS A O 4
ATOM 5301 N N . ILE A 1 35 ? -7.593 0.615 6.144 1.00 0.00 35 ILE A N 4
ATOM 5302 C CA . ILE A 1 35 ? -6.470 0.675 5.233 1.00 0.00 35 ILE A CA 4
ATOM 5303 C C . ILE A 1 35 ? -5.849 2.069 5.230 1.00 0.00 35 ILE A C 4
ATOM 5304 O O . ILE A 1 35 ? -4.643 2.154 5.433 1.00 0.00 35 ILE A O 4
ATOM 5320 N N . LEU A 1 36 ? -6.616 3.154 5.035 1.00 0.00 36 LEU A N 4
ATOM 5321 C CA . LEU A 1 36 ? -6.047 4.515 5.027 1.00 0.00 36 LEU A CA 4
ATOM 5322 C C . LEU A 1 36 ? -5.216 4.810 6.281 1.00 0.00 36 LEU A C 4
ATOM 5323 O O . LEU A 1 36 ? -4.331 5.665 6.238 1.00 0.00 36 LEU A O 4
ATOM 5339 N N . SER A 1 37 ? -5.509 4.147 7.399 1.00 0.00 37 SER A N 4
ATOM 5340 C CA . SER A 1 37 ? -4.721 4.142 8.603 1.00 0.00 37 SER A CA 4
ATOM 5341 C C . SER A 1 37 ? -3.387 3.417 8.388 1.00 0.00 37 SER A C 4
ATOM 5342 O O . SER A 1 37 ? -2.358 4.089 8.346 1.00 0.00 37 SER A O 4
ATOM 5350 N N . GLU A 1 38 ? -3.377 2.092 8.206 1.00 0.00 38 GLU A N 4
ATOM 5351 C CA . GLU A 1 38 ? -2.135 1.305 8.135 1.00 0.00 38 GLU A CA 4
ATOM 5352 C C . GLU A 1 38 ? -1.315 1.583 6.863 1.00 0.00 38 GLU A C 4
ATOM 5353 O O . GLU A 1 38 ? -0.199 1.092 6.709 1.00 0.00 38 GLU A O 4
ATOM 5365 N N . ILE A 1 39 ? -1.843 2.357 5.916 1.00 0.00 39 ILE A N 4
ATOM 5366 C CA . ILE A 1 39 ? -1.095 2.896 4.787 1.00 0.00 39 ILE A CA 4
ATOM 5367 C C . ILE A 1 39 ? -0.357 4.184 5.179 1.00 0.00 39 ILE A C 4
ATOM 5368 O O . ILE A 1 39 ? 0.667 4.500 4.576 1.00 0.00 39 ILE A O 4
ATOM 5384 N N . ALA A 1 40 ? -0.870 4.971 6.130 1.00 0.00 40 ALA A N 4
ATOM 5385 C CA . ALA A 1 40 ? -0.320 6.278 6.483 1.00 0.00 40 ALA A CA 4
ATOM 5386 C C . ALA A 1 40 ? 0.728 6.210 7.597 1.00 0.00 40 ALA A C 4
ATOM 5387 O O . ALA A 1 40 ? 1.421 7.207 7.830 1.00 0.00 40 ALA A O 4
ATOM 5394 N N . THR A 1 41 ? 0.831 5.076 8.280 1.00 0.00 41 THR A N 4
ATOM 5395 C CA . THR A 1 41 ? 1.814 4.793 9.311 1.00 0.00 41 THR A CA 4
ATOM 5396 C C . THR A 1 41 ? 3.218 4.672 8.706 1.00 0.00 41 THR A C 4
ATOM 5397 O O . THR A 1 41 ? 4.190 5.202 9.258 1.00 0.00 41 THR A O 4
ATOM 5408 N N . GLY A 1 42 ? 3.337 4.013 7.549 1.00 0.00 42 GLY A N 4
ATOM 5409 C CA . GLY A 1 42 ? 4.598 3.782 6.883 1.00 0.00 42 GLY A CA 4
ATOM 5410 C C . GLY A 1 42 ? 5.186 5.114 6.464 1.00 0.00 42 GLY A C 4
ATOM 5411 O O . GLY A 1 42 ? 4.497 5.994 5.942 1.00 0.00 42 GLY A O 4
ATOM 5415 N N . LYS A 1 43 ? 6.493 5.268 6.639 1.00 0.00 43 LYS A N 4
ATOM 5416 C CA . LYS A 1 43 ? 7.187 6.508 6.386 1.00 0.00 43 LYS A CA 4
ATOM 5417 C C . LYS A 1 43 ? 8.170 6.247 5.270 1.00 0.00 43 LYS A C 4
ATOM 5418 O O . LYS A 1 43 ? 9.149 5.538 5.478 1.00 0.00 43 LYS A O 4
ATOM 5437 N N . ARG A 1 44 ? 7.934 6.839 4.090 1.00 0.00 44 ARG A N 4
ATOM 5438 C CA . ARG A 1 44 ? 8.848 6.819 2.937 1.00 0.00 44 ARG A CA 4
ATOM 5439 C C . ARG A 1 44 ? 10.201 7.466 3.189 1.00 0.00 44 ARG A C 4
ATOM 5440 O O . ARG A 1 44 ? 11.043 7.461 2.291 1.00 0.00 44 ARG A O 4
ATOM 5461 N N . THR A 1 45 ? 10.350 8.038 4.379 1.00 0.00 45 THR A N 4
ATOM 5462 C CA . THR A 1 45 ? 11.516 8.741 4.876 1.00 0.00 45 THR A CA 4
ATOM 5463 C C . THR A 1 45 ? 11.838 9.930 3.952 1.00 0.00 45 THR A C 4
ATOM 5464 O O . THR A 1 45 ? 11.055 10.278 3.058 1.00 0.00 45 THR A O 4
ATOM 5475 N N . GLU A 1 46 ? 12.953 10.613 4.195 1.00 0.00 46 GLU A N 4
ATOM 5476 C CA . GLU A 1 46 ? 13.438 11.688 3.345 1.00 0.00 46 GLU A CA 4
ATOM 5477 C C . GLU A 1 46 ? 14.376 11.179 2.236 1.00 0.00 46 GLU A C 4
ATOM 5478 O O . GLU A 1 46 ? 14.897 12.001 1.473 1.00 0.00 46 GLU A O 4
ATOM 5490 N N . LYS A 1 47 ? 14.564 9.855 2.095 1.00 0.00 47 LYS A N 4
ATOM 5491 C CA . LYS A 1 47 ? 15.208 9.229 0.933 1.00 0.00 47 LYS A CA 4
ATOM 5492 C C . LYS A 1 47 ? 14.351 9.427 -0.321 1.00 0.00 47 LYS A C 4
ATOM 5493 O O . LYS A 1 47 ? 13.199 9.859 -0.236 1.00 0.00 47 LYS A O 4
ATOM 5512 N N . GLN A 1 48 ? 14.884 9.072 -1.487 1.00 0.00 48 GLN A N 4
ATOM 5513 C CA . GLN A 1 48 ? 14.221 9.211 -2.782 1.00 0.00 48 GLN A CA 4
ATOM 5514 C C . GLN A 1 48 ? 14.201 7.879 -3.527 1.00 0.00 48 GLN A C 4
ATOM 5515 O O . GLN A 1 48 ? 15.229 7.199 -3.584 1.00 0.00 48 GLN A O 4
ATOM 5529 N N . SER A 1 49 ? 13.038 7.493 -4.052 1.00 0.00 49 SER A N 4
ATOM 5530 C CA . SER A 1 49 ? 12.902 6.361 -4.962 1.00 0.00 49 SER A CA 4
ATOM 5531 C C . SER A 1 49 ? 13.304 6.803 -6.378 1.00 0.00 49 SER A C 4
ATOM 5532 O O . SER A 1 49 ? 13.272 7.999 -6.678 1.00 0.00 49 SER A O 4
ATOM 5540 N N . ILE A 1 50 ? 13.675 5.843 -7.236 1.00 0.00 50 ILE A N 4
ATOM 5541 C CA . ILE A 1 50 ? 14.010 6.039 -8.653 1.00 0.00 50 ILE A CA 4
ATOM 5542 C C . ILE A 1 50 ? 13.478 4.865 -9.508 1.00 0.00 50 ILE A C 4
ATOM 5543 O O . ILE A 1 50 ? 14.119 4.422 -10.464 1.00 0.00 50 ILE A O 4
ATOM 5559 N N . GLN A 1 51 ? 12.349 4.291 -9.104 1.00 0.00 51 GLN A N 4
ATOM 5560 C CA . GLN A 1 51 ? 11.659 3.179 -9.745 1.00 0.00 51 GLN A CA 4
ATOM 5561 C C . GLN A 1 51 ? 10.157 3.440 -9.647 1.00 0.00 51 GLN A C 4
ATOM 5562 O O . GLN A 1 51 ? 9.732 4.296 -8.868 1.00 0.00 51 GLN A O 4
ATOM 5576 N N . ASP A 1 52 ? 9.367 2.672 -10.390 1.00 0.00 52 ASP A N 4
ATOM 5577 C CA . ASP A 1 52 ? 7.903 2.772 -10.436 1.00 0.00 52 ASP A CA 4
ATOM 5578 C C . ASP A 1 52 ? 7.244 1.446 -10.030 1.00 0.00 52 ASP A C 4
ATOM 5579 O O . ASP A 1 52 ? 6.015 1.369 -9.997 1.00 0.00 52 ASP A O 4
ATOM 5588 N N . TYR A 1 53 ? 8.034 0.389 -9.794 1.00 0.00 53 TYR A N 4
ATOM 5589 C CA . TYR A 1 53 ? 7.583 -0.989 -9.584 1.00 0.00 53 TYR A CA 4
ATOM 5590 C C . TYR A 1 53 ? 8.550 -1.725 -8.650 1.00 0.00 53 TYR A C 4
ATOM 5591 O O . TYR A 1 53 ? 9.728 -1.354 -8.630 1.00 0.00 53 TYR A O 4
ATOM 5609 N N . PRO A 1 54 ? 8.101 -2.795 -7.956 1.00 0.00 54 PRO A N 4
ATOM 5610 C CA . PRO A 1 54 ? 8.933 -3.613 -7.075 1.00 0.00 54 PRO A CA 4
ATOM 5611 C C . PRO A 1 54 ? 9.889 -4.531 -7.853 1.00 0.00 54 PRO A C 4
ATOM 5612 O O . PRO A 1 54 ? 9.807 -4.646 -9.080 1.00 0.00 54 PRO A O 4
ATOM 5623 N N . SER A 1 55 ? 10.735 -5.255 -7.113 1.00 0.00 55 SER A N 4
ATOM 5624 C CA . SER A 1 55 ? 11.694 -6.237 -7.621 1.00 0.00 55 SER A CA 4
ATOM 5625 C C . SER A 1 55 ? 11.553 -7.610 -6.921 1.00 0.00 55 SER A C 4
ATOM 5626 O O . SER A 1 55 ? 12.300 -8.548 -7.213 1.00 0.00 55 SER A O 4
ATOM 5634 N N . ALA A 1 56 ? 10.595 -7.763 -5.999 1.00 0.00 56 ALA A N 4
ATOM 5635 C CA . ALA A 1 56 ? 10.227 -9.065 -5.458 1.00 0.00 56 ALA A CA 4
ATOM 5636 C C . ALA A 1 56 ? 9.447 -9.858 -6.502 1.00 0.00 56 ALA A C 4
ATOM 5637 O O . ALA A 1 56 ? 8.694 -9.278 -7.283 1.00 0.00 56 ALA A O 4
ATOM 5644 N N . GLU A 1 57 ? 9.580 -11.184 -6.466 1.00 0.00 57 GLU A N 4
ATOM 5645 C CA . GLU A 1 57 ? 8.737 -12.077 -7.246 1.00 0.00 57 GLU A CA 4
ATOM 5646 C C . GLU A 1 57 ? 7.369 -12.265 -6.584 1.00 0.00 57 GLU A C 4
ATOM 5647 O O . GLU A 1 57 ? 6.363 -12.455 -7.276 1.00 0.00 57 GLU A O 4
ATOM 5659 N N . GLU A 1 58 ? 7.331 -12.212 -5.251 1.00 0.00 58 GLU A N 4
ATOM 5660 C CA . GLU A 1 58 ? 6.167 -12.492 -4.430 1.00 0.00 58 GLU A CA 4
ATOM 5661 C C . GLU A 1 58 ? 5.770 -11.190 -3.740 1.00 0.00 58 GLU A C 4
ATOM 5662 O O . GLU A 1 58 ? 6.439 -10.740 -2.808 1.00 0.00 58 GLU A O 4
ATOM 5674 N N . TYR A 1 59 ? 4.698 -10.578 -4.236 1.00 0.00 59 TYR A N 4
ATOM 5675 C CA . TYR A 1 59 ? 4.070 -9.366 -3.728 1.00 0.00 59 TYR A CA 4
ATOM 5676 C C . TYR A 1 59 ? 2.543 -9.520 -3.770 1.00 0.00 59 TYR A C 4
ATOM 5677 O O . TYR A 1 59 ? 2.033 -10.502 -4.316 1.00 0.00 59 TYR A O 4
ATOM 5695 N N . GLY A 1 60 ? 1.815 -8.547 -3.224 1.00 0.00 60 GLY A N 4
ATOM 5696 C CA . GLY A 1 60 ? 0.385 -8.357 -3.454 1.00 0.00 60 GLY A CA 4
ATOM 5697 C C . GLY A 1 60 ? 0.165 -6.998 -4.116 1.00 0.00 60 GLY A C 4
ATOM 5698 O O . GLY A 1 60 ? 1.085 -6.171 -4.133 1.00 0.00 60 GLY A O 4
ATOM 5702 N N . THR A 1 61 ? -1.026 -6.765 -4.667 1.00 0.00 61 THR A N 4
ATOM 5703 C CA . THR A 1 61 ? -1.316 -5.650 -5.569 1.00 0.00 61 THR A CA 4
ATOM 5704 C C . THR A 1 61 ? -2.471 -4.833 -4.991 1.00 0.00 61 THR A C 4
ATOM 5705 O O . THR A 1 61 ? -3.505 -5.405 -4.645 1.00 0.00 61 THR A O 4
ATOM 5716 N N . ILE A 1 62 ? -2.295 -3.514 -4.852 1.00 0.00 62 ILE A N 4
ATOM 5717 C CA . ILE A 1 62 ? -3.161 -2.632 -4.071 1.00 0.00 62 ILE A CA 4
ATOM 5718 C C . ILE A 1 62 ? -3.684 -1.505 -4.963 1.00 0.00 62 ILE A C 4
ATOM 5719 O O . ILE A 1 62 ? -2.938 -0.591 -5.333 1.00 0.00 62 ILE A O 4
ATOM 5735 N N . ASN A 1 63 ? -4.985 -1.527 -5.257 1.00 0.00 63 ASN A N 4
ATOM 5736 C CA . ASN A 1 63 ? -5.653 -0.570 -6.140 1.00 0.00 63 ASN A CA 4
ATOM 5737 C C . ASN A 1 63 ? -6.721 0.168 -5.344 1.00 0.00 63 ASN A C 4
ATOM 5738 O O . ASN A 1 63 ? -7.633 -0.479 -4.831 1.00 0.00 63 ASN A O 4
ATOM 5749 N N . ILE A 1 64 ? -6.654 1.500 -5.268 1.00 0.00 64 ILE A N 4
ATOM 5750 C CA . ILE A 1 64 ? -7.698 2.346 -4.694 1.00 0.00 64 ILE A CA 4
ATOM 5751 C C . ILE A 1 64 ? -8.367 3.042 -5.874 1.00 0.00 64 ILE A C 4
ATOM 5752 O O . ILE A 1 64 ? -7.840 4.054 -6.342 1.00 0.00 64 ILE A O 4
ATOM 5768 N N . GLU A 1 65 ? -9.490 2.521 -6.363 1.00 0.00 65 GLU A N 4
ATOM 5769 C CA . GLU A 1 65 ? -10.302 3.177 -7.381 1.00 0.00 65 GLU A CA 4
ATOM 5770 C C . GLU A 1 65 ? -10.932 4.418 -6.743 1.00 0.00 65 GLU A C 4
ATOM 5771 O O . GLU A 1 65 ? -11.656 4.286 -5.760 1.00 0.00 65 GLU A O 4
ATOM 5783 N N . ASN A 1 66 ? -10.637 5.623 -7.231 1.00 0.00 66 ASN A N 4
ATOM 5784 C CA . ASN A 1 66 ? -11.202 6.876 -6.742 1.00 0.00 66 ASN A CA 4
ATOM 5785 C C . ASN A 1 66 ? -11.369 7.862 -7.899 1.00 0.00 66 ASN A C 4
ATOM 5786 O O . ASN A 1 66 ? -10.412 8.176 -8.613 1.00 0.00 66 ASN A O 4
ATOM 5797 N N . ASN A 1 67 ? -12.591 8.379 -8.060 1.00 0.00 67 ASN A N 4
ATOM 5798 C CA . ASN A 1 67 ? -12.981 9.376 -9.063 1.00 0.00 67 ASN A CA 4
ATOM 5799 C C . ASN A 1 67 ? -12.619 8.925 -10.489 1.00 0.00 67 ASN A C 4
ATOM 5800 O O . ASN A 1 67 ? -12.113 9.712 -11.299 1.00 0.00 67 ASN A O 4
ATOM 5811 N N . GLY A 1 68 ? -12.848 7.646 -10.799 1.00 0.00 68 GLY A N 4
ATOM 5812 C CA . GLY A 1 68 ? -12.593 7.061 -12.113 1.00 0.00 68 GLY A CA 4
ATOM 5813 C C . GLY A 1 68 ? -11.110 6.881 -12.448 1.00 0.00 68 GLY A C 4
ATOM 5814 O O . GLY A 1 68 ? -10.788 6.462 -13.559 1.00 0.00 68 GLY A O 4
ATOM 5818 N N . GLY A 1 69 ? -10.204 7.185 -11.518 1.00 0.00 69 GLY A N 4
ATOM 5819 C CA . GLY A 1 69 ? -8.787 6.867 -11.598 1.00 0.00 69 GLY A CA 4
ATOM 5820 C C . GLY A 1 69 ? -8.425 5.957 -10.432 1.00 0.00 69 GLY A C 4
ATOM 5821 O O . GLY A 1 69 ? -9.299 5.519 -9.683 1.00 0.00 69 GLY A O 4
ATOM 5825 N N . MET A 1 70 ? -7.139 5.660 -10.255 1.00 0.00 70 MET A N 4
ATOM 5826 C CA . MET A 1 70 ? -6.670 4.926 -9.091 1.00 0.00 70 MET A CA 4
ATOM 5827 C C . MET A 1 70 ? -5.278 5.372 -8.684 1.00 0.00 70 MET A C 4
ATOM 5828 O O . MET A 1 70 ? -4.566 6.029 -9.443 1.00 0.00 70 MET A O 4
ATOM 5842 N N . THR A 1 71 ? -4.893 4.970 -7.480 1.00 0.00 71 THR A N 4
ATOM 5843 C CA . THR A 1 71 ? -3.513 4.857 -7.060 1.00 0.00 71 THR A CA 4
ATOM 5844 C C . THR A 1 71 ? -3.222 3.362 -7.025 1.00 0.00 71 THR A C 4
ATOM 5845 O O . THR A 1 71 ? -4.019 2.596 -6.468 1.00 0.00 71 THR A O 4
ATOM 5856 N N . THR A 1 72 ? -2.089 2.977 -7.597 1.00 0.00 72 THR A N 4
ATOM 5857 C CA . THR A 1 72 ? -1.565 1.623 -7.593 1.00 0.00 72 THR A CA 4
ATOM 5858 C C . THR A 1 72 ? -0.374 1.606 -6.630 1.00 0.00 72 THR A C 4
ATOM 5859 O O . THR A 1 72 ? 0.367 2.595 -6.568 1.00 0.00 72 THR A O 4
ATOM 5870 N N . MET A 1 73 ? -0.161 0.501 -5.918 1.00 0.00 73 MET A N 4
ATOM 5871 C CA . MET A 1 73 ? 1.106 0.153 -5.279 1.00 0.00 73 MET A CA 4
ATOM 5872 C C . MET A 1 73 ? 1.167 -1.369 -5.122 1.00 0.00 73 MET A C 4
ATOM 5873 O O . MET A 1 73 ? 0.188 -2.070 -5.392 1.00 0.00 73 MET A O 4
ATOM 5887 N N . PHE A 1 74 ? 2.312 -1.855 -4.654 1.00 0.00 74 PHE A N 4
ATOM 5888 C CA . PHE A 1 74 ? 2.629 -3.230 -4.305 1.00 0.00 74 PHE A CA 4
ATOM 5889 C C . PHE A 1 74 ? 3.385 -3.185 -2.967 1.00 0.00 74 PHE A C 4
ATOM 5890 O O . PHE A 1 74 ? 3.876 -2.119 -2.581 1.00 0.00 74 PHE A O 4
ATOM 5907 N N . TYR A 1 75 ? 3.524 -4.313 -2.272 1.00 0.00 75 TYR A N 4
ATOM 5908 C CA . TYR A 1 75 ? 4.306 -4.449 -1.034 1.00 0.00 75 TYR A CA 4
ATOM 5909 C C . TYR A 1 75 ? 5.154 -5.723 -1.142 1.00 0.00 75 TYR A C 4
ATOM 5910 O O . TYR A 1 75 ? 4.761 -6.640 -1.869 1.00 0.00 75 TYR A O 4
ATOM 5928 N N . TYR A 1 76 ? 6.264 -5.819 -0.406 1.00 0.00 76 TYR A N 4
ATOM 5929 C CA . TYR A 1 76 ? 7.028 -7.063 -0.261 1.00 0.00 76 TYR A CA 4
ATOM 5930 C C . TYR A 1 76 ? 7.910 -7.006 1.002 1.00 0.00 76 TYR A C 4
ATOM 5931 O O . TYR A 1 76 ? 7.908 -6.002 1.725 1.00 0.00 76 TYR A O 4
ATOM 5949 N N . GLU A 1 77 ? 8.673 -8.064 1.284 1.00 0.00 77 GLU A N 4
ATOM 5950 C CA . GLU A 1 77 ? 9.635 -8.162 2.386 1.00 0.00 77 GLU A CA 4
ATOM 5951 C C . GLU A 1 77 ? 11.033 -7.953 1.801 1.00 0.00 77 GLU A C 4
ATOM 5952 O O . GLU A 1 77 ? 11.371 -8.569 0.785 1.00 0.00 77 GLU A O 4
ATOM 5964 N N . GLU A 1 78 ? 11.857 -7.113 2.428 1.00 0.00 78 GLU A N 4
ATOM 5965 C CA . GLU A 1 78 ? 13.217 -6.844 1.995 1.00 0.00 78 GLU A CA 4
ATOM 5966 C C . GLU A 1 78 ? 14.155 -6.903 3.194 1.00 0.00 78 GLU A C 4
ATOM 5967 O O . GLU A 1 78 ? 14.130 -6.053 4.088 1.00 0.00 78 GLU A O 4
ATOM 5979 N N . ASN A 1 79 ? 15.009 -7.925 3.214 1.00 0.00 79 ASN A N 4
ATOM 5980 C CA . ASN A 1 79 ? 16.087 -8.144 4.180 1.00 0.00 79 ASN A CA 4
ATOM 5981 C C . ASN A 1 79 ? 15.603 -8.480 5.590 1.00 0.00 79 ASN A C 4
ATOM 5982 O O . ASN A 1 79 ? 16.435 -8.718 6.463 1.00 0.00 79 ASN A O 4
ATOM 5993 N N . GLY A 1 80 ? 14.292 -8.523 5.824 1.00 0.00 80 GLY A N 4
ATOM 5994 C CA . GLY A 1 80 ? 13.679 -8.890 7.093 1.00 0.00 80 GLY A CA 4
ATOM 5995 C C . GLY A 1 80 ? 12.668 -7.865 7.601 1.00 0.00 80 GLY A C 4
ATOM 5996 O O . GLY A 1 80 ? 11.894 -8.205 8.494 1.00 0.00 80 GLY A O 4
ATOM 6000 N N . LYS A 1 81 ? 12.629 -6.639 7.068 1.00 0.00 81 LYS A N 4
ATOM 6001 C CA . LYS A 1 81 ? 11.505 -5.733 7.253 1.00 0.00 81 LYS A CA 4
ATOM 6002 C C . LYS A 1 81 ? 10.573 -5.862 6.055 1.00 0.00 81 LYS A C 4
ATOM 6003 O O . LYS A 1 81 ? 10.944 -6.451 5.038 1.00 0.00 81 LYS A O 4
ATOM 6022 N N . TYR A 1 82 ? 9.393 -5.261 6.164 1.00 0.00 82 TYR A N 4
ATOM 6023 C CA . TYR A 1 82 ? 8.464 -5.132 5.050 1.00 0.00 82 TYR A CA 4
ATOM 6024 C C . TYR A 1 82 ? 8.431 -3.667 4.654 1.00 0.00 82 TYR A C 4
ATOM 6025 O O . TYR A 1 82 ? 8.736 -2.792 5.473 1.00 0.00 82 TYR A O 4
ATOM 6043 N N . TYR A 1 83 ? 8.070 -3.403 3.402 1.00 0.00 83 TYR A N 4
ATOM 6044 C CA . TYR A 1 83 ? 7.959 -2.060 2.870 1.00 0.00 83 TYR A CA 4
ATOM 6045 C C . TYR A 1 83 ? 6.785 -2.012 1.889 1.00 0.00 83 TYR A C 4
ATOM 6046 O O . TYR A 1 83 ? 6.203 -3.047 1.552 1.00 0.00 83 TYR A O 4
ATOM 6064 N N . ILE A 1 84 ? 6.456 -0.804 1.427 1.00 0.00 84 ILE A N 4
ATOM 6065 C CA . ILE A 1 84 ? 5.484 -0.542 0.371 1.00 0.00 84 ILE A CA 4
ATOM 6066 C C . ILE A 1 84 ? 6.207 0.224 -0.740 1.00 0.00 84 ILE A C 4
ATOM 6067 O O . ILE A 1 84 ? 7.082 1.060 -0.465 1.00 0.00 84 ILE A O 4
ATOM 6083 N N . GLU A 1 85 ? 5.854 -0.061 -1.993 1.00 0.00 85 GLU A N 4
ATOM 6084 C CA . GLU A 1 85 ? 6.412 0.570 -3.184 1.00 0.00 85 GLU A CA 4
ATOM 6085 C C . GLU A 1 85 ? 5.659 1.877 -3.490 1.00 0.00 85 GLU A C 4
ATOM 6086 O O . GLU A 1 85 ? 4.651 2.211 -2.858 1.00 0.00 85 GLU A O 4
ATOM 6098 N N . CYS A 1 86 ? 6.142 2.628 -4.476 1.00 0.00 86 CYS A N 4
ATOM 6099 C CA . CYS A 1 86 ? 5.595 3.853 -5.040 1.00 0.00 86 CYS A CA 4
ATOM 6100 C C . CYS A 1 86 ? 6.603 4.342 -6.102 1.00 0.00 86 CYS A C 4
ATOM 6101 O O . CYS A 1 86 ? 7.711 3.798 -6.163 1.00 0.00 86 CYS A O 4
ATOM 6109 N N . PRO A 1 87 ? 6.248 5.326 -6.945 1.00 0.00 87 PRO A N 4
ATOM 6110 C CA . PRO A 1 87 ? 7.178 6.200 -7.667 1.00 0.00 87 PRO A CA 4
ATOM 6111 C C . PRO A 1 87 ? 8.138 6.861 -6.675 1.00 0.00 87 PRO A C 4
ATOM 6112 O O . PRO A 1 87 ? 8.338 6.337 -5.585 1.00 0.00 87 PRO A O 4
ATOM 6123 N N . TYR A 1 88 ? 8.796 7.967 -7.041 1.00 0.00 88 TYR A N 4
ATOM 6124 C CA . TYR A 1 88 ? 9.880 8.681 -6.343 1.00 0.00 88 TYR A CA 4
ATOM 6125 C C . TYR A 1 88 ? 9.732 8.870 -4.813 1.00 0.00 88 TYR A C 4
ATOM 6126 O O . TYR A 1 88 ? 10.650 9.323 -4.123 1.00 0.00 88 TYR A O 4
ATOM 6144 N N . LYS A 1 89 ? 8.593 8.467 -4.249 1.00 0.00 89 LYS A N 4
ATOM 6145 C CA . LYS A 1 89 ? 8.187 8.538 -2.884 1.00 0.00 89 LYS A CA 4
ATOM 6146 C C . LYS A 1 89 ? 7.892 7.197 -2.223 1.00 0.00 89 LYS A C 4
ATOM 6147 O O . LYS A 1 89 ? 7.134 7.140 -1.261 1.00 0.00 89 LYS A O 4
ATOM 6166 N N . GLY A 1 90 ? 8.485 6.122 -2.708 1.00 0.00 90 GLY A N 4
ATOM 6167 C CA . GLY A 1 90 ? 8.107 4.764 -2.361 1.00 0.00 90 GLY A CA 4
ATOM 6168 C C . GLY A 1 90 ? 9.134 3.940 -1.612 1.00 0.00 90 GLY A C 4
ATOM 6169 O O . GLY A 1 90 ? 9.511 2.878 -2.105 1.00 0.00 90 GLY A O 4
ATOM 6173 N N . ILE A 1 91 ? 9.530 4.380 -0.414 1.00 0.00 91 ILE A N 4
ATOM 6174 C CA . ILE A 1 91 ? 10.511 3.671 0.411 1.00 0.00 91 ILE A CA 4
ATOM 6175 C C . ILE A 1 91 ? 9.986 3.534 1.858 1.00 0.00 91 ILE A C 4
ATOM 6176 O O . ILE A 1 91 ? 10.695 3.800 2.833 1.00 0.00 91 ILE A O 4
ATOM 6192 N N . TYR A 1 92 ? 8.703 3.200 2.019 1.00 0.00 92 TYR A N 4
ATOM 6193 C CA . TYR A 1 92 ? 8.027 3.172 3.320 1.00 0.00 92 TYR A CA 4
ATOM 6194 C C . TYR A 1 92 ? 8.426 1.936 4.106 1.00 0.00 92 TYR A C 4
ATOM 6195 O O . TYR A 1 92 ? 7.954 0.851 3.801 1.00 0.00 92 TYR A O 4
ATOM 6213 N N . GLU A 1 93 ? 9.279 2.106 5.111 1.00 0.00 93 GLU A N 4
ATOM 6214 C CA . GLU A 1 93 ? 9.514 1.101 6.140 1.00 0.00 93 GLU A CA 4
ATOM 6215 C C . GLU A 1 93 ? 8.245 0.994 6.996 1.00 0.00 93 GLU A C 4
ATOM 6216 O O . GLU A 1 93 ? 7.792 2.004 7.556 1.00 0.00 93 GLU A O 4
ATOM 6228 N N . ILE A 1 94 ? 7.691 -0.214 7.073 1.00 0.00 94 ILE A N 4
ATOM 6229 C CA . ILE A 1 94 ? 6.757 -0.680 8.102 1.00 0.00 94 ILE A CA 4
ATOM 6230 C C . ILE A 1 94 ? 7.469 -1.745 8.958 1.00 0.00 94 ILE A C 4
ATOM 6231 O O . ILE A 1 94 ? 8.680 -1.952 8.827 1.00 0.00 94 ILE A O 4
ATOM 6247 N N . GLU A 1 95 ? 6.747 -2.410 9.861 1.00 0.00 95 GLU A N 4
ATOM 6248 C CA . GLU A 1 95 ? 7.331 -3.385 10.779 1.00 0.00 95 GLU A CA 4
ATOM 6249 C C . GLU A 1 95 ? 7.139 -4.845 10.365 1.00 0.00 95 GLU A C 4
ATOM 6250 O O . GLU A 1 95 ? 8.103 -5.614 10.409 1.00 0.00 95 GLU A O 4
ATOM 6262 N N . ASN A 1 96 ? 5.938 -5.231 9.934 1.00 0.00 96 ASN A N 4
ATOM 6263 C CA . ASN A 1 96 ? 5.557 -6.620 9.647 1.00 0.00 96 ASN A CA 4
ATOM 6264 C C . ASN A 1 96 ? 4.554 -6.630 8.494 1.00 0.00 96 ASN A C 4
ATOM 6265 O O . ASN A 1 96 ? 4.197 -5.561 8.002 1.00 0.00 96 ASN A O 4
ATOM 6276 N N . ASN A 1 97 ? 4.133 -7.812 8.021 1.00 0.00 97 ASN A N 4
ATOM 6277 C CA . ASN A 1 97 ? 3.311 -7.917 6.817 1.00 0.00 97 ASN A CA 4
ATOM 6278 C C . ASN A 1 97 ? 1.974 -7.198 6.994 1.00 0.00 97 ASN A C 4
ATOM 6279 O O . ASN A 1 97 ? 1.147 -7.577 7.830 1.00 0.00 97 ASN A O 4
ATOM 6290 N N . PHE A 1 98 ? 1.783 -6.167 6.178 1.00 0.00 98 PHE A N 4
ATOM 6291 C CA . PHE A 1 98 ? 0.591 -5.351 6.082 1.00 0.00 98 PHE A CA 4
ATOM 6292 C C . PHE A 1 98 ? -0.685 -6.193 5.871 1.00 0.00 98 PHE A C 4
ATOM 6293 O O . PHE A 1 98 ? -1.734 -5.881 6.431 1.00 0.00 98 PHE A O 4
ATOM 6310 N N . GLU A 1 99 ? -0.632 -7.298 5.130 1.00 0.00 99 GLU A N 4
ATOM 6311 C CA . GLU A 1 99 ? -1.794 -8.119 4.813 1.00 0.00 99 GLU A CA 4
ATOM 6312 C C . GLU A 1 99 ? -2.373 -8.844 6.035 1.00 0.00 99 GLU A C 4
ATOM 6313 O O . GLU A 1 99 ? -3.522 -9.291 5.997 1.00 0.00 99 GLU A O 4
ATOM 6325 N N . ASP A 1 100 ? -1.643 -8.885 7.153 1.00 0.00 100 ASP A N 4
ATOM 6326 C CA . ASP A 1 100 ? -2.128 -9.440 8.419 1.00 0.00 100 ASP A CA 4
ATOM 6327 C C . ASP A 1 100 ? -2.704 -8.351 9.339 1.00 0.00 100 ASP A C 4
ATOM 6328 O O . ASP A 1 100 ? -3.471 -8.674 10.251 1.00 0.00 100 ASP A O 4
ATOM 6337 N N . MET A 1 101 ? -2.382 -7.064 9.115 1.00 0.00 101 MET A N 4
ATOM 6338 C CA . MET A 1 101 ? -2.898 -5.946 9.918 1.00 0.00 101 MET A CA 4
ATOM 6339 C C . MET A 1 101 ? -4.184 -5.341 9.344 1.00 0.00 101 MET A C 4
ATOM 6340 O O . MET A 1 101 ? -4.844 -4.560 10.039 1.00 0.00 101 MET A O 4
ATOM 6354 N N . ILE A 1 102 ? -4.577 -5.700 8.118 1.00 0.00 102 ILE A N 4
ATOM 6355 C CA . ILE A 1 102 ? -5.776 -5.195 7.449 1.00 0.00 102 ILE A CA 4
ATOM 6356 C C . ILE A 1 102 ? -7.003 -6.072 7.723 1.00 0.00 102 ILE A C 4
ATOM 6357 O O . ILE A 1 102 ? -8.002 -5.943 6.979 1.00 0.00 102 ILE A O 4
ATOM 6373 N N . GLY A 1 1 ? 5.164 14.607 6.516 1.00 0.00 1 GLY A N 5
ATOM 6374 C CA . GLY A 1 1 ? 4.793 13.631 7.545 1.00 0.00 1 GLY A CA 5
ATOM 6375 C C . GLY A 1 1 ? 3.676 12.745 7.029 1.00 0.00 1 GLY A C 5
ATOM 6376 O O . GLY A 1 1 ? 2.558 13.228 6.850 1.00 0.00 1 GLY A O 5
ATOM 6380 N N . SER A 1 2 ? 3.954 11.453 6.841 1.00 0.00 2 SER A N 5
ATOM 6381 C CA . SER A 1 2 ? 3.115 10.390 6.279 1.00 0.00 2 SER A CA 5
ATOM 6382 C C . SER A 1 2 ? 2.828 10.581 4.772 1.00 0.00 2 SER A C 5
ATOM 6383 O O . SER A 1 2 ? 3.121 11.657 4.233 1.00 0.00 2 SER A O 5
ATOM 6391 N N . PRO A 1 3 ? 2.339 9.553 4.048 1.00 0.00 3 PRO A N 5
ATOM 6392 C CA . PRO A 1 3 ? 2.008 9.683 2.632 1.00 0.00 3 PRO A CA 5
ATOM 6393 C C . PRO A 1 3 ? 0.769 10.545 2.382 1.00 0.00 3 PRO A C 5
ATOM 6394 O O . PRO A 1 3 ? 0.015 10.908 3.288 1.00 0.00 3 PRO A O 5
ATOM 6405 N N . ILE A 1 4 ? 0.533 10.808 1.099 1.00 0.00 4 ILE A N 5
ATOM 6406 C CA . ILE A 1 4 ? -0.621 11.518 0.575 1.00 0.00 4 ILE A CA 5
ATOM 6407 C C . ILE A 1 4 ? -1.430 10.491 -0.219 1.00 0.00 4 ILE A C 5
ATOM 6408 O O . ILE A 1 4 ? -0.886 9.857 -1.128 1.00 0.00 4 ILE A O 5
ATOM 6424 N N . LEU A 1 5 ? -2.692 10.278 0.155 1.00 0.00 5 LEU A N 5
ATOM 6425 C CA . LEU A 1 5 ? -3.641 9.357 -0.456 1.00 0.00 5 LEU A CA 5
ATOM 6426 C C . LEU A 1 5 ? -5.053 9.981 -0.558 1.00 0.00 5 LEU A C 5
ATOM 6427 O O . LEU A 1 5 ? -5.305 10.995 0.109 1.00 0.00 5 LEU A O 5
ATOM 6443 N N . PRO A 1 6 ? -5.969 9.409 -1.375 1.00 0.00 6 PRO A N 5
ATOM 6444 C CA . PRO A 1 6 ? -7.362 9.857 -1.484 1.00 0.00 6 PRO A CA 5
ATOM 6445 C C . PRO A 1 6 ? -8.133 9.801 -0.159 1.00 0.00 6 PRO A C 5
ATOM 6446 O O . PRO A 1 6 ? -7.774 9.021 0.726 1.00 0.00 6 PRO A O 5
ATOM 6457 N N . LYS A 1 7 ? -9.263 10.526 -0.053 1.00 0.00 7 LYS A N 5
ATOM 6458 C CA . LYS A 1 7 ? -10.149 10.398 1.109 1.00 0.00 7 LYS A CA 5
ATOM 6459 C C . LYS A 1 7 ? -10.627 8.961 1.212 1.00 0.00 7 LYS A C 5
ATOM 6460 O O . LYS A 1 7 ? -10.757 8.296 0.189 1.00 0.00 7 LYS A O 5
ATOM 6479 N N . ALA A 1 8 ? -11.020 8.499 2.387 1.00 0.00 8 ALA A N 5
ATOM 6480 C CA . ALA A 1 8 ? -11.770 7.260 2.486 1.00 0.00 8 ALA A CA 5
ATOM 6481 C C . ALA A 1 8 ? -13.131 7.444 1.817 1.00 0.00 8 ALA A C 5
ATOM 6482 O O . ALA A 1 8 ? -13.611 6.519 1.179 1.00 0.00 8 ALA A O 5
ATOM 6489 N N . GLU A 1 9 ? -13.740 8.634 1.886 1.00 0.00 9 GLU A N 5
ATOM 6490 C CA . GLU A 1 9 ? -15.153 8.719 1.531 1.00 0.00 9 GLU A CA 5
ATOM 6491 C C . GLU A 1 9 ? -15.370 8.769 0.018 1.00 0.00 9 GLU A C 5
ATOM 6492 O O . GLU A 1 9 ? -16.429 8.373 -0.460 1.00 0.00 9 GLU A O 5
ATOM 6504 N N . ASN A 1 10 ? -14.376 9.243 -0.743 1.00 0.00 10 ASN A N 5
ATOM 6505 C CA . ASN A 1 10 ? -14.475 9.374 -2.193 1.00 0.00 10 ASN A CA 5
ATOM 6506 C C . ASN A 1 10 ? -14.093 8.086 -2.927 1.00 0.00 10 ASN A C 5
ATOM 6507 O O . ASN A 1 10 ? -14.003 8.076 -4.153 1.00 0.00 10 ASN A O 5
ATOM 6518 N N . VAL A 1 11 ? -13.721 7.045 -2.177 1.00 0.00 11 VAL A N 5
ATOM 6519 C CA . VAL A 1 11 ? -13.403 5.751 -2.750 1.00 0.00 11 VAL A CA 5
ATOM 6520 C C . VAL A 1 11 ? -14.692 5.120 -3.270 1.00 0.00 11 VAL A C 5
ATOM 6521 O O . VAL A 1 11 ? -15.746 5.194 -2.634 1.00 0.00 11 VAL A O 5
ATOM 6534 N N . ASP A 1 12 ? -14.578 4.508 -4.443 1.00 0.00 12 ASP A N 5
ATOM 6535 C CA . ASP A 1 12 ? -15.544 3.603 -5.038 1.00 0.00 12 ASP A CA 5
ATOM 6536 C C . ASP A 1 12 ? -15.387 2.279 -4.297 1.00 0.00 12 ASP A C 5
ATOM 6537 O O . ASP A 1 12 ? -16.270 1.920 -3.514 1.00 0.00 12 ASP A O 5
ATOM 6546 N N . SER A 1 13 ? -14.249 1.590 -4.457 1.00 0.00 13 SER A N 5
ATOM 6547 C CA . SER A 1 13 ? -13.880 0.498 -3.545 1.00 0.00 13 SER A CA 5
ATOM 6548 C C . SER A 1 13 ? -12.369 0.242 -3.572 1.00 0.00 13 SER A C 5
ATOM 6549 O O . SER A 1 13 ? -11.718 0.451 -4.602 1.00 0.00 13 SER A O 5
ATOM 6557 N N . ILE A 1 14 ? -11.797 -0.212 -2.448 1.00 0.00 14 ILE A N 5
ATOM 6558 C CA . ILE A 1 14 ? -10.422 -0.709 -2.407 1.00 0.00 14 ILE A CA 5
ATOM 6559 C C . ILE A 1 14 ? -10.479 -2.182 -2.807 1.00 0.00 14 ILE A C 5
ATOM 6560 O O . ILE A 1 14 ? -11.349 -2.909 -2.328 1.00 0.00 14 ILE A O 5
ATOM 6576 N N . CYS A 1 15 ? -9.504 -2.649 -3.581 1.00 0.00 15 CYS A N 5
ATOM 6577 C CA . CYS A 1 15 ? -9.262 -4.061 -3.830 1.00 0.00 15 CYS A CA 5
ATOM 6578 C C . CYS A 1 15 ? -7.800 -4.323 -3.492 1.00 0.00 15 CYS A C 5
ATOM 6579 O O . CYS A 1 15 ? -6.927 -3.582 -3.954 1.00 0.00 15 CYS A O 5
ATOM 6587 N N . ILE A 1 16 ? -7.531 -5.352 -2.691 1.00 0.00 16 ILE A N 5
ATOM 6588 C CA . ILE A 1 16 ? -6.187 -5.771 -2.328 1.00 0.00 16 ILE A CA 5
ATOM 6589 C C . ILE A 1 16 ? -6.066 -7.208 -2.818 1.00 0.00 16 ILE A C 5
ATOM 6590 O O . ILE A 1 16 ? -6.740 -8.108 -2.310 1.00 0.00 16 ILE A O 5
ATOM 6606 N N . ASP A 1 17 ? -5.270 -7.403 -3.864 1.00 0.00 17 ASP A N 5
ATOM 6607 C CA . ASP A 1 17 ? -4.919 -8.710 -4.401 1.00 0.00 17 ASP A CA 5
ATOM 6608 C C . ASP A 1 17 ? -3.713 -9.159 -3.587 1.00 0.00 17 ASP A C 5
ATOM 6609 O O . ASP A 1 17 ? -2.716 -8.439 -3.511 1.00 0.00 17 ASP A O 5
ATOM 6618 N N . PHE A 1 18 ? -3.822 -10.291 -2.900 1.00 0.00 18 PHE A N 5
ATOM 6619 C CA . PHE A 1 18 ? -2.760 -10.858 -2.084 1.00 0.00 18 PHE A CA 5
ATOM 6620 C C . PHE A 1 18 ? -1.610 -11.346 -2.982 1.00 0.00 18 PHE A C 5
ATOM 6621 O O . PHE A 1 18 ? -1.707 -11.337 -4.211 1.00 0.00 18 PHE A O 5
ATOM 6638 N N . THR A 1 19 ? -0.498 -11.765 -2.380 1.00 0.00 19 THR A N 5
ATOM 6639 C CA . THR A 1 19 ? 0.592 -12.458 -3.069 1.00 0.00 19 THR A CA 5
ATOM 6640 C C . THR A 1 19 ? 0.052 -13.709 -3.763 1.00 0.00 19 THR A C 5
ATOM 6641 O O . THR A 1 19 ? 0.241 -13.892 -4.969 1.00 0.00 19 THR A O 5
ATOM 6652 N N . ASN A 1 20 ? -0.663 -14.550 -3.007 1.00 0.00 20 ASN A N 5
ATOM 6653 C CA . ASN A 1 20 ? -1.350 -15.712 -3.564 1.00 0.00 20 ASN A CA 5
ATOM 6654 C C . ASN A 1 20 ? -2.562 -15.256 -4.368 1.00 0.00 20 ASN A C 5
ATOM 6655 O O . ASN A 1 20 ? -2.959 -14.100 -4.266 1.00 0.00 20 ASN A O 5
ATOM 6666 N N . SER A 1 21 ? -3.169 -16.176 -5.111 1.00 0.00 21 SER A N 5
ATOM 6667 C CA . SER A 1 21 ? -4.027 -16.002 -6.281 1.00 0.00 21 SER A CA 5
ATOM 6668 C C . SER A 1 21 ? -5.429 -15.426 -6.008 1.00 0.00 21 SER A C 5
ATOM 6669 O O . SER A 1 21 ? -6.380 -15.697 -6.754 1.00 0.00 21 SER A O 5
ATOM 6677 N N . ILE A 1 22 ? -5.568 -14.690 -4.910 1.00 0.00 22 ILE A N 5
ATOM 6678 C CA . ILE A 1 22 ? -6.767 -14.361 -4.171 1.00 0.00 22 ILE A CA 5
ATOM 6679 C C . ILE A 1 22 ? -6.671 -12.876 -3.868 1.00 0.00 22 ILE A C 5
ATOM 6680 O O . ILE A 1 22 ? -5.597 -12.343 -3.611 1.00 0.00 22 ILE A O 5
ATOM 6696 N N . GLN A 1 23 ? -7.811 -12.224 -3.778 1.00 0.00 23 GLN A N 5
ATOM 6697 C CA . GLN A 1 23 ? -7.981 -10.853 -3.415 1.00 0.00 23 GLN A CA 5
ATOM 6698 C C . GLN A 1 23 ? -9.021 -10.746 -2.298 1.00 0.00 23 GLN A C 5
ATOM 6699 O O . GLN A 1 23 ? -9.801 -11.681 -2.075 1.00 0.00 23 GLN A O 5
ATOM 6713 N N . LYS A 1 24 ? -9.081 -9.595 -1.630 1.00 0.00 24 LYS A N 5
ATOM 6714 C CA . LYS A 1 24 ? -10.224 -9.180 -0.814 1.00 0.00 24 LYS A CA 5
ATOM 6715 C C . LYS A 1 24 ? -10.601 -7.770 -1.263 1.00 0.00 24 LYS A C 5
ATOM 6716 O O . LYS A 1 24 ? -9.720 -6.969 -1.581 1.00 0.00 24 LYS A O 5
ATOM 6735 N N . ILE A 1 25 ? -11.894 -7.447 -1.281 1.00 0.00 25 ILE A N 5
ATOM 6736 C CA . ILE A 1 25 ? -12.389 -6.135 -1.695 1.00 0.00 25 ILE A CA 5
ATOM 6737 C C . ILE A 1 25 ? -13.024 -5.496 -0.473 1.00 0.00 25 ILE A C 5
ATOM 6738 O O . ILE A 1 25 ? -13.795 -6.143 0.240 1.00 0.00 25 ILE A O 5
ATOM 6754 N N . TYR A 1 26 ? -12.646 -4.254 -0.209 1.00 0.00 26 TYR A N 5
ATOM 6755 C CA . TYR A 1 26 ? -13.020 -3.475 0.951 1.00 0.00 26 TYR A CA 5
ATOM 6756 C C . TYR A 1 26 ? -13.822 -2.315 0.373 1.00 0.00 26 TYR A C 5
ATOM 6757 O O . TYR A 1 26 ? -13.305 -1.228 0.111 1.00 0.00 26 TYR A O 5
ATOM 6775 N N . ASP A 1 27 ? -15.082 -2.606 0.062 1.00 0.00 27 ASP A N 5
ATOM 6776 C CA . ASP A 1 27 ? -16.140 -1.617 -0.124 1.00 0.00 27 ASP A CA 5
ATOM 6777 C C . ASP A 1 27 ? -16.769 -1.256 1.222 1.00 0.00 27 ASP A C 5
ATOM 6778 O O . ASP A 1 27 ? -17.448 -0.239 1.325 1.00 0.00 27 ASP A O 5
ATOM 6787 N N . ASP A 1 28 ? -16.559 -2.080 2.250 1.00 0.00 28 ASP A N 5
ATOM 6788 C CA . ASP A 1 28 ? -17.142 -1.903 3.569 1.00 0.00 28 ASP A CA 5
ATOM 6789 C C . ASP A 1 28 ? -16.533 -0.640 4.182 1.00 0.00 28 ASP A C 5
ATOM 6790 O O . ASP A 1 28 ? -15.311 -0.530 4.272 1.00 0.00 28 ASP A O 5
ATOM 6799 N N . SER A 1 29 ? -17.358 0.316 4.609 1.00 0.00 29 SER A N 5
ATOM 6800 C CA . SER A 1 29 ? -16.914 1.629 5.067 1.00 0.00 29 SER A CA 5
ATOM 6801 C C . SER A 1 29 ? -15.823 1.512 6.138 1.00 0.00 29 SER A C 5
ATOM 6802 O O . SER A 1 29 ? -14.752 2.110 6.022 1.00 0.00 29 SER A O 5
ATOM 6810 N N . GLU A 1 30 ? -16.046 0.692 7.164 1.00 0.00 30 GLU A N 5
ATOM 6811 C CA . GLU A 1 30 ? -15.119 0.562 8.288 1.00 0.00 30 GLU A CA 5
ATOM 6812 C C . GLU A 1 30 ? -13.869 -0.258 7.921 1.00 0.00 30 GLU A C 5
ATOM 6813 O O . GLU A 1 30 ? -12.853 -0.206 8.614 1.00 0.00 30 GLU A O 5
ATOM 6825 N N . SER A 1 31 ? -13.929 -0.997 6.814 1.00 0.00 31 SER A N 5
ATOM 6826 C CA . SER A 1 31 ? -12.825 -1.713 6.191 1.00 0.00 31 SER A CA 5
ATOM 6827 C C . SER A 1 31 ? -11.957 -0.746 5.367 1.00 0.00 31 SER A C 5
ATOM 6828 O O . SER A 1 31 ? -10.728 -0.816 5.444 1.00 0.00 31 SER A O 5
ATOM 6836 N N . ILE A 1 32 ? -12.559 0.216 4.660 1.00 0.00 32 ILE A N 5
ATOM 6837 C CA . ILE A 1 32 ? -11.842 1.317 4.014 1.00 0.00 32 ILE A CA 5
ATOM 6838 C C . ILE A 1 32 ? -11.166 2.155 5.106 1.00 0.00 32 ILE A C 5
ATOM 6839 O O . ILE A 1 32 ? -9.958 2.384 5.048 1.00 0.00 32 ILE A O 5
ATOM 6855 N N . GLN A 1 33 ? -11.935 2.611 6.099 1.00 0.00 33 GLN A N 5
ATOM 6856 C CA . GLN A 1 33 ? -11.467 3.460 7.191 1.00 0.00 33 GLN A CA 5
ATOM 6857 C C . GLN A 1 33 ? -10.365 2.791 8.013 1.00 0.00 33 GLN A C 5
ATOM 6858 O O . GLN A 1 33 ? -9.479 3.489 8.507 1.00 0.00 33 GLN A O 5
ATOM 6872 N N . LYS A 1 34 ? -10.377 1.463 8.171 1.00 0.00 34 LYS A N 5
ATOM 6873 C CA . LYS A 1 34 ? -9.247 0.736 8.704 1.00 0.00 34 LYS A CA 5
ATOM 6874 C C . LYS A 1 34 ? -8.040 0.936 7.803 1.00 0.00 34 LYS A C 5
ATOM 6875 O O . LYS A 1 34 ? -7.050 1.526 8.236 1.00 0.00 34 LYS A O 5
ATOM 6894 N N . ILE A 1 35 ? -8.109 0.447 6.565 1.00 0.00 35 ILE A N 5
ATOM 6895 C CA . ILE A 1 35 ? -6.961 0.415 5.678 1.00 0.00 35 ILE A CA 5
ATOM 6896 C C . ILE A 1 35 ? -6.336 1.797 5.545 1.00 0.00 35 ILE A C 5
ATOM 6897 O O . ILE A 1 35 ? -5.119 1.914 5.637 1.00 0.00 35 ILE A O 5
ATOM 6913 N N . LEU A 1 36 ? -7.125 2.850 5.324 1.00 0.00 36 LEU A N 5
ATOM 6914 C CA . LEU A 1 36 ? -6.611 4.193 5.132 1.00 0.00 36 LEU A CA 5
ATOM 6915 C C . LEU A 1 36 ? -5.780 4.711 6.297 1.00 0.00 36 LEU A C 5
ATOM 6916 O O . LEU A 1 36 ? -4.944 5.590 6.072 1.00 0.00 36 LEU A O 5
ATOM 6932 N N . SER A 1 37 ? -5.953 4.181 7.506 1.00 0.00 37 SER A N 5
ATOM 6933 C CA . SER A 1 37 ? -5.031 4.433 8.595 1.00 0.00 37 SER A CA 5
ATOM 6934 C C . SER A 1 37 ? -3.689 3.750 8.302 1.00 0.00 37 SER A C 5
ATOM 6935 O O . SER A 1 37 ? -2.658 4.422 8.241 1.00 0.00 37 SER A O 5
ATOM 6943 N N . GLU A 1 38 ? -3.684 2.437 8.056 1.00 0.00 38 GLU A N 5
ATOM 6944 C CA . GLU A 1 38 ? -2.462 1.642 7.945 1.00 0.00 38 GLU A CA 5
ATOM 6945 C C . GLU A 1 38 ? -1.703 1.891 6.632 1.00 0.00 38 GLU A C 5
ATOM 6946 O O . GLU A 1 38 ? -0.528 1.550 6.507 1.00 0.00 38 GLU A O 5
ATOM 6958 N N . ILE A 1 39 ? -2.352 2.486 5.630 1.00 0.00 39 ILE A N 5
ATOM 6959 C CA . ILE A 1 39 ? -1.742 3.016 4.408 1.00 0.00 39 ILE A CA 5
ATOM 6960 C C . ILE A 1 39 ? -0.874 4.246 4.737 1.00 0.00 39 ILE A C 5
ATOM 6961 O O . ILE A 1 39 ? 0.009 4.611 3.957 1.00 0.00 39 ILE A O 5
ATOM 6977 N N . ALA A 1 40 ? -1.112 4.908 5.874 1.00 0.00 40 ALA A N 5
ATOM 6978 C CA . ALA A 1 40 ? -0.563 6.214 6.214 1.00 0.00 40 ALA A CA 5
ATOM 6979 C C . ALA A 1 40 ? 0.309 6.192 7.469 1.00 0.00 40 ALA A C 5
ATOM 6980 O O . ALA A 1 40 ? 0.668 7.265 7.962 1.00 0.00 40 ALA A O 5
ATOM 6987 N N . THR A 1 41 ? 0.618 5.013 7.999 1.00 0.00 41 THR A N 5
ATOM 6988 C CA . THR A 1 41 ? 1.423 4.890 9.211 1.00 0.00 41 THR A CA 5
ATOM 6989 C C . THR A 1 41 ? 2.921 5.046 8.894 1.00 0.00 41 THR A C 5
ATOM 6990 O O . THR A 1 41 ? 3.638 5.744 9.621 1.00 0.00 41 THR A O 5
ATOM 7001 N N . GLY A 1 42 ? 3.380 4.434 7.799 1.00 0.00 42 GLY A N 5
ATOM 7002 C CA . GLY A 1 42 ? 4.770 4.204 7.438 1.00 0.00 42 GLY A CA 5
ATOM 7003 C C . GLY A 1 42 ? 5.486 5.446 6.939 1.00 0.00 42 GLY A C 5
ATOM 7004 O O . GLY A 1 42 ? 4.890 6.486 6.631 1.00 0.00 42 GLY A O 5
ATOM 7008 N N . LYS A 1 43 ? 6.808 5.327 6.811 1.00 0.00 43 LYS A N 5
ATOM 7009 C CA . LYS A 1 43 ? 7.679 6.458 6.511 1.00 0.00 43 LYS A CA 5
ATOM 7010 C C . LYS A 1 43 ? 8.513 6.083 5.307 1.00 0.00 43 LYS A C 5
ATOM 7011 O O . LYS A 1 43 ? 9.456 5.306 5.425 1.00 0.00 43 LYS A O 5
ATOM 7030 N N . ARG A 1 44 ? 8.147 6.607 4.134 1.00 0.00 44 ARG A N 5
ATOM 7031 C CA . ARG A 1 44 ? 8.956 6.560 2.902 1.00 0.00 44 ARG A CA 5
ATOM 7032 C C . ARG A 1 44 ? 10.232 7.366 2.974 1.00 0.00 44 ARG A C 5
ATOM 7033 O O . ARG A 1 44 ? 11.128 7.188 2.152 1.00 0.00 44 ARG A O 5
ATOM 7054 N N . THR A 1 45 ? 10.284 8.199 3.996 1.00 0.00 45 THR A N 5
ATOM 7055 C CA . THR A 1 45 ? 11.437 8.992 4.383 1.00 0.00 45 THR A CA 5
ATOM 7056 C C . THR A 1 45 ? 11.764 10.033 3.287 1.00 0.00 45 THR A C 5
ATOM 7057 O O . THR A 1 45 ? 10.992 10.242 2.341 1.00 0.00 45 THR A O 5
ATOM 7068 N N . GLU A 1 46 ? 12.881 10.748 3.412 1.00 0.00 46 GLU A N 5
ATOM 7069 C CA . GLU A 1 46 ? 13.375 11.645 2.372 1.00 0.00 46 GLU A CA 5
ATOM 7070 C C . GLU A 1 46 ? 14.188 10.941 1.281 1.00 0.00 46 GLU A C 5
ATOM 7071 O O . GLU A 1 46 ? 14.697 11.610 0.376 1.00 0.00 46 GLU A O 5
ATOM 7083 N N . LYS A 1 47 ? 14.360 9.619 1.361 1.00 0.00 47 LYS A N 5
ATOM 7084 C CA . LYS A 1 47 ? 15.171 8.876 0.398 1.00 0.00 47 LYS A CA 5
ATOM 7085 C C . LYS A 1 47 ? 14.631 9.004 -1.032 1.00 0.00 47 LYS A C 5
ATOM 7086 O O . LYS A 1 47 ? 13.515 9.477 -1.275 1.00 0.00 47 LYS A O 5
ATOM 7105 N N . GLN A 1 48 ? 15.471 8.623 -1.994 1.00 0.00 48 GLN A N 5
ATOM 7106 C CA . GLN A 1 48 ? 15.201 8.737 -3.419 1.00 0.00 48 GLN A CA 5
ATOM 7107 C C . GLN A 1 48 ? 14.753 7.380 -3.930 1.00 0.00 48 GLN A C 5
ATOM 7108 O O . GLN A 1 48 ? 15.459 6.395 -3.702 1.00 0.00 48 GLN A O 5
ATOM 7122 N N . SER A 1 49 ? 13.622 7.320 -4.630 1.00 0.00 49 SER A N 5
ATOM 7123 C CA . SER A 1 49 ? 12.963 6.073 -5.008 1.00 0.00 49 SER A CA 5
ATOM 7124 C C . SER A 1 49 ? 12.869 5.982 -6.528 1.00 0.00 49 SER A C 5
ATOM 7125 O O . SER A 1 49 ? 11.805 5.750 -7.083 1.00 0.00 49 SER A O 5
ATOM 7133 N N . ILE A 1 50 ? 13.999 6.184 -7.201 1.00 0.00 50 ILE A N 5
ATOM 7134 C CA . ILE A 1 50 ? 14.144 6.304 -8.657 1.00 0.00 50 ILE A CA 5
ATOM 7135 C C . ILE A 1 50 ? 13.864 4.990 -9.414 1.00 0.00 50 ILE A C 5
ATOM 7136 O O . ILE A 1 50 ? 14.082 4.903 -10.623 1.00 0.00 50 ILE A O 5
ATOM 7152 N N . GLN A 1 51 ? 13.422 3.957 -8.709 1.00 0.00 51 GLN A N 5
ATOM 7153 C CA . GLN A 1 51 ? 12.856 2.743 -9.245 1.00 0.00 51 GLN A CA 5
ATOM 7154 C C . GLN A 1 51 ? 11.474 3.007 -9.835 1.00 0.00 51 GLN A C 5
ATOM 7155 O O . GLN A 1 51 ? 10.814 3.997 -9.513 1.00 0.00 51 GLN A O 5
ATOM 7169 N N . ASP A 1 52 ? 11.018 2.037 -10.615 1.00 0.00 52 ASP A N 5
ATOM 7170 C CA . ASP A 1 52 ? 9.675 1.992 -11.196 1.00 0.00 52 ASP A CA 5
ATOM 7171 C C . ASP A 1 52 ? 8.975 0.682 -10.809 1.00 0.00 52 ASP A C 5
ATOM 7172 O O . ASP A 1 52 ? 7.770 0.564 -11.011 1.00 0.00 52 ASP A O 5
ATOM 7181 N N . TYR A 1 53 ? 9.682 -0.292 -10.211 1.00 0.00 53 TYR A N 5
ATOM 7182 C CA . TYR A 1 53 ? 9.125 -1.575 -9.769 1.00 0.00 53 TYR A CA 5
ATOM 7183 C C . TYR A 1 53 ? 9.808 -2.069 -8.478 1.00 0.00 53 TYR A C 5
ATOM 7184 O O . TYR A 1 53 ? 10.905 -1.587 -8.154 1.00 0.00 53 TYR A O 5
ATOM 7202 N N . PRO A 1 54 ? 9.179 -3.004 -7.730 1.00 0.00 54 PRO A N 5
ATOM 7203 C CA . PRO A 1 54 ? 9.782 -3.693 -6.586 1.00 0.00 54 PRO A CA 5
ATOM 7204 C C . PRO A 1 54 ? 10.907 -4.635 -7.022 1.00 0.00 54 PRO A C 5
ATOM 7205 O O . PRO A 1 54 ? 11.093 -4.885 -8.214 1.00 0.00 54 PRO A O 5
ATOM 7216 N N . SER A 1 55 ? 11.652 -5.172 -6.053 1.00 0.00 55 SER A N 5
ATOM 7217 C CA . SER A 1 55 ? 12.742 -6.106 -6.304 1.00 0.00 55 SER A CA 5
ATOM 7218 C C . SER A 1 55 ? 12.326 -7.567 -6.084 1.00 0.00 55 SER A C 5
ATOM 7219 O O . SER A 1 55 ? 13.052 -8.477 -6.485 1.00 0.00 55 SER A O 5
ATOM 7227 N N . ALA A 1 56 ? 11.203 -7.819 -5.399 1.00 0.00 56 ALA A N 5
ATOM 7228 C CA . ALA A 1 56 ? 10.691 -9.174 -5.199 1.00 0.00 56 ALA A CA 5
ATOM 7229 C C . ALA A 1 56 ? 10.042 -9.663 -6.482 1.00 0.00 56 ALA A C 5
ATOM 7230 O O . ALA A 1 56 ? 9.400 -8.884 -7.189 1.00 0.00 56 ALA A O 5
ATOM 7237 N N . GLU A 1 57 ? 10.147 -10.963 -6.749 1.00 0.00 57 GLU A N 5
ATOM 7238 C CA . GLU A 1 57 ? 9.438 -11.588 -7.849 1.00 0.00 57 GLU A CA 5
ATOM 7239 C C . GLU A 1 57 ? 7.993 -11.917 -7.481 1.00 0.00 57 GLU A C 5
ATOM 7240 O O . GLU A 1 57 ? 7.182 -12.156 -8.376 1.00 0.00 57 GLU A O 5
ATOM 7252 N N . GLU A 1 58 ? 7.641 -11.930 -6.194 1.00 0.00 58 GLU A N 5
ATOM 7253 C CA . GLU A 1 58 ? 6.342 -12.326 -5.687 1.00 0.00 58 GLU A CA 5
ATOM 7254 C C . GLU A 1 58 ? 5.848 -11.268 -4.719 1.00 0.00 58 GLU A C 5
ATOM 7255 O O . GLU A 1 58 ? 6.302 -11.148 -3.582 1.00 0.00 58 GLU A O 5
ATOM 7267 N N . TYR A 1 59 ? 4.938 -10.462 -5.242 1.00 0.00 59 TYR A N 5
ATOM 7268 C CA . TYR A 1 59 ? 4.231 -9.408 -4.553 1.00 0.00 59 TYR A CA 5
ATOM 7269 C C . TYR A 1 59 ? 2.747 -9.504 -4.902 1.00 0.00 59 TYR A C 5
ATOM 7270 O O . TYR A 1 59 ? 2.339 -10.327 -5.736 1.00 0.00 59 TYR A O 5
ATOM 7288 N N . GLY A 1 60 ? 1.951 -8.656 -4.262 1.00 0.00 60 GLY A N 5
ATOM 7289 C CA . GLY A 1 60 ? 0.559 -8.410 -4.572 1.00 0.00 60 GLY A CA 5
ATOM 7290 C C . GLY A 1 60 ? 0.306 -6.907 -4.541 1.00 0.00 60 GLY A C 5
ATOM 7291 O O . GLY A 1 60 ? 1.243 -6.100 -4.520 1.00 0.00 60 GLY A O 5
ATOM 7295 N N . THR A 1 61 ? -0.966 -6.543 -4.551 1.00 0.00 61 THR A N 5
ATOM 7296 C CA . THR A 1 61 ? -1.468 -5.330 -5.159 1.00 0.00 61 THR A CA 5
ATOM 7297 C C . THR A 1 61 ? -2.394 -4.619 -4.177 1.00 0.00 61 THR A C 5
ATOM 7298 O O . THR A 1 61 ? -3.213 -5.266 -3.523 1.00 0.00 61 THR A O 5
ATOM 7309 N N . ILE A 1 62 ? -2.336 -3.292 -4.121 1.00 0.00 62 ILE A N 5
ATOM 7310 C CA . ILE A 1 62 ? -3.381 -2.444 -3.564 1.00 0.00 62 ILE A CA 5
ATOM 7311 C C . ILE A 1 62 ? -3.905 -1.625 -4.739 1.00 0.00 62 ILE A C 5
ATOM 7312 O O . ILE A 1 62 ? -3.116 -1.075 -5.511 1.00 0.00 62 ILE A O 5
ATOM 7328 N N . ASN A 1 63 ? -5.225 -1.495 -4.845 1.00 0.00 63 ASN A N 5
ATOM 7329 C CA . ASN A 1 63 ? -5.921 -0.630 -5.781 1.00 0.00 63 ASN A CA 5
ATOM 7330 C C . ASN A 1 63 ? -6.878 0.188 -4.933 1.00 0.00 63 ASN A C 5
ATOM 7331 O O . ASN A 1 63 ? -7.626 -0.401 -4.148 1.00 0.00 63 ASN A O 5
ATOM 7342 N N . ILE A 1 64 ? -6.898 1.511 -5.085 1.00 0.00 64 ILE A N 5
ATOM 7343 C CA . ILE A 1 64 ? -7.907 2.361 -4.471 1.00 0.00 64 ILE A CA 5
ATOM 7344 C C . ILE A 1 64 ? -8.642 3.016 -5.628 1.00 0.00 64 ILE A C 5
ATOM 7345 O O . ILE A 1 64 ? -8.188 4.049 -6.132 1.00 0.00 64 ILE A O 5
ATOM 7361 N N . GLU A 1 65 ? -9.734 2.401 -6.080 1.00 0.00 65 GLU A N 5
ATOM 7362 C CA . GLU A 1 65 ? -10.608 3.004 -7.070 1.00 0.00 65 GLU A CA 5
ATOM 7363 C C . GLU A 1 65 ? -11.347 4.161 -6.403 1.00 0.00 65 GLU A C 5
ATOM 7364 O O . GLU A 1 65 ? -11.933 3.985 -5.333 1.00 0.00 65 GLU A O 5
ATOM 7376 N N . ASN A 1 66 ? -11.240 5.359 -6.974 1.00 0.00 66 ASN A N 5
ATOM 7377 C CA . ASN A 1 66 ? -11.818 6.589 -6.461 1.00 0.00 66 ASN A CA 5
ATOM 7378 C C . ASN A 1 66 ? -11.992 7.574 -7.613 1.00 0.00 66 ASN A C 5
ATOM 7379 O O . ASN A 1 66 ? -11.069 7.783 -8.407 1.00 0.00 66 ASN A O 5
ATOM 7390 N N . ASN A 1 67 ? -13.156 8.222 -7.686 1.00 0.00 67 ASN A N 5
ATOM 7391 C CA . ASN A 1 67 ? -13.474 9.299 -8.630 1.00 0.00 67 ASN A CA 5
ATOM 7392 C C . ASN A 1 67 ? -13.227 8.914 -10.099 1.00 0.00 67 ASN A C 5
ATOM 7393 O O . ASN A 1 67 ? -12.905 9.791 -10.908 1.00 0.00 67 ASN A O 5
ATOM 7404 N N . GLY A 1 68 ? -13.312 7.633 -10.468 1.00 0.00 68 GLY A N 5
ATOM 7405 C CA . GLY A 1 68 ? -13.091 7.200 -11.845 1.00 0.00 68 GLY A CA 5
ATOM 7406 C C . GLY A 1 68 ? -11.634 6.881 -12.181 1.00 0.00 68 GLY A C 5
ATOM 7407 O O . GLY A 1 68 ? -11.308 6.758 -13.362 1.00 0.00 68 GLY A O 5
ATOM 7411 N N . GLY A 1 69 ? -10.745 6.755 -11.193 1.00 0.00 69 GLY A N 5
ATOM 7412 C CA . GLY A 1 69 ? -9.351 6.373 -11.393 1.00 0.00 69 GLY A CA 5
ATOM 7413 C C . GLY A 1 69 ? -8.882 5.467 -10.257 1.00 0.00 69 GLY A C 5
ATOM 7414 O O . GLY A 1 69 ? -9.594 5.303 -9.269 1.00 0.00 69 GLY A O 5
ATOM 7418 N N . MET A 1 70 ? -7.686 4.883 -10.367 1.00 0.00 70 MET A N 5
ATOM 7419 C CA . MET A 1 70 ? -7.104 4.004 -9.357 1.00 0.00 70 MET A CA 5
ATOM 7420 C C . MET A 1 70 ? -5.668 4.412 -9.066 1.00 0.00 70 MET A C 5
ATOM 7421 O O . MET A 1 70 ? -4.835 4.479 -9.976 1.00 0.00 70 MET A O 5
ATOM 7435 N N . THR A 1 71 ? -5.367 4.624 -7.785 1.00 0.00 71 THR A N 5
ATOM 7436 C CA . THR A 1 71 ? -4.006 4.529 -7.277 1.00 0.00 71 THR A CA 5
ATOM 7437 C C . THR A 1 71 ? -3.706 3.054 -7.058 1.00 0.00 71 THR A C 5
ATOM 7438 O O . THR A 1 71 ? -4.327 2.420 -6.201 1.00 0.00 71 THR A O 5
ATOM 7449 N N . THR A 1 72 ? -2.776 2.531 -7.850 1.00 0.00 72 THR A N 5
ATOM 7450 C CA . THR A 1 72 ? -2.099 1.276 -7.585 1.00 0.00 72 THR A CA 5
ATOM 7451 C C . THR A 1 72 ? -0.949 1.544 -6.598 1.00 0.00 72 THR A C 5
ATOM 7452 O O . THR A 1 72 ? -0.384 2.647 -6.591 1.00 0.00 72 THR A O 5
ATOM 7463 N N . MET A 1 73 ? -0.566 0.537 -5.812 1.00 0.00 73 MET A N 5
ATOM 7464 C CA . MET A 1 73 ? 0.761 0.364 -5.218 1.00 0.00 73 MET A CA 5
ATOM 7465 C C . MET A 1 73 ? 0.958 -1.136 -4.947 1.00 0.00 73 MET A C 5
ATOM 7466 O O . MET A 1 73 ? -0.021 -1.884 -4.930 1.00 0.00 73 MET A O 5
ATOM 7480 N N . PHE A 1 74 ? 2.194 -1.581 -4.715 1.00 0.00 74 PHE A N 5
ATOM 7481 C CA . PHE A 1 74 ? 2.539 -2.976 -4.404 1.00 0.00 74 PHE A CA 5
ATOM 7482 C C . PHE A 1 74 ? 3.215 -3.049 -3.018 1.00 0.00 74 PHE A C 5
ATOM 7483 O O . PHE A 1 74 ? 3.525 -2.008 -2.441 1.00 0.00 74 PHE A O 5
ATOM 7500 N N . TYR A 1 75 ? 3.480 -4.237 -2.469 1.00 0.00 75 TYR A N 5
ATOM 7501 C CA . TYR A 1 75 ? 4.199 -4.474 -1.197 1.00 0.00 75 TYR A CA 5
ATOM 7502 C C . TYR A 1 75 ? 4.989 -5.795 -1.321 1.00 0.00 75 TYR A C 5
ATOM 7503 O O . TYR A 1 75 ? 4.643 -6.612 -2.178 1.00 0.00 75 TYR A O 5
ATOM 7521 N N . TYR A 1 76 ? 6.045 -6.029 -0.534 1.00 0.00 76 TYR A N 5
ATOM 7522 C CA . TYR A 1 76 ? 6.770 -7.310 -0.421 1.00 0.00 76 TYR A CA 5
ATOM 7523 C C . TYR A 1 76 ? 7.506 -7.349 0.936 1.00 0.00 76 TYR A C 5
ATOM 7524 O O . TYR A 1 76 ? 7.147 -6.584 1.839 1.00 0.00 76 TYR A O 5
ATOM 7542 N N . GLU A 1 77 ? 8.470 -8.256 1.136 1.00 0.00 77 GLU A N 5
ATOM 7543 C CA . GLU A 1 77 ? 9.385 -8.260 2.279 1.00 0.00 77 GLU A CA 5
ATOM 7544 C C . GLU A 1 77 ? 10.817 -8.215 1.745 1.00 0.00 77 GLU A C 5
ATOM 7545 O O . GLU A 1 77 ? 11.221 -9.101 0.986 1.00 0.00 77 GLU A O 5
ATOM 7557 N N . GLU A 1 78 ? 11.605 -7.228 2.176 1.00 0.00 78 GLU A N 5
ATOM 7558 C CA . GLU A 1 78 ? 13.020 -7.140 1.861 1.00 0.00 78 GLU A CA 5
ATOM 7559 C C . GLU A 1 78 ? 13.841 -7.323 3.137 1.00 0.00 78 GLU A C 5
ATOM 7560 O O . GLU A 1 78 ? 13.773 -6.520 4.073 1.00 0.00 78 GLU A O 5
ATOM 7572 N N . ASN A 1 79 ? 14.651 -8.380 3.176 1.00 0.00 79 ASN A N 5
ATOM 7573 C CA . ASN A 1 79 ? 15.597 -8.728 4.240 1.00 0.00 79 ASN A CA 5
ATOM 7574 C C . ASN A 1 79 ? 14.946 -9.064 5.589 1.00 0.00 79 ASN A C 5
ATOM 7575 O O . ASN A 1 79 ? 15.659 -9.380 6.546 1.00 0.00 79 ASN A O 5
ATOM 7586 N N . GLY A 1 80 ? 13.620 -8.999 5.684 1.00 0.00 80 GLY A N 5
ATOM 7587 C CA . GLY A 1 80 ? 12.846 -9.227 6.894 1.00 0.00 80 GLY A CA 5
ATOM 7588 C C . GLY A 1 80 ? 11.943 -8.051 7.247 1.00 0.00 80 GLY A C 5
ATOM 7589 O O . GLY A 1 80 ? 11.022 -8.244 8.033 1.00 0.00 80 GLY A O 5
ATOM 7593 N N . LYS A 1 81 ? 12.161 -6.847 6.706 1.00 0.00 81 LYS A N 5
ATOM 7594 C CA . LYS A 1 81 ? 11.206 -5.751 6.841 1.00 0.00 81 LYS A CA 5
ATOM 7595 C C . LYS A 1 81 ? 10.224 -5.784 5.684 1.00 0.00 81 LYS A C 5
ATOM 7596 O O . LYS A 1 81 ? 10.545 -6.271 4.602 1.00 0.00 81 LYS A O 5
ATOM 7615 N N . TYR A 1 82 ? 9.066 -5.180 5.901 1.00 0.00 82 TYR A N 5
ATOM 7616 C CA . TYR A 1 82 ? 8.040 -4.995 4.896 1.00 0.00 82 TYR A CA 5
ATOM 7617 C C . TYR A 1 82 ? 8.113 -3.562 4.388 1.00 0.00 82 TYR A C 5
ATOM 7618 O O . TYR A 1 82 ? 8.374 -2.645 5.175 1.00 0.00 82 TYR A O 5
ATOM 7636 N N . TYR A 1 83 ? 7.872 -3.369 3.090 1.00 0.00 83 TYR A N 5
ATOM 7637 C CA . TYR A 1 83 ? 7.874 -2.053 2.473 1.00 0.00 83 TYR A CA 5
ATOM 7638 C C . TYR A 1 83 ? 6.728 -1.942 1.456 1.00 0.00 83 TYR A C 5
ATOM 7639 O O . TYR A 1 83 ? 6.081 -2.940 1.129 1.00 0.00 83 TYR A O 5
ATOM 7657 N N . ILE A 1 84 ? 6.463 -0.723 0.966 1.00 0.00 84 ILE A N 5
ATOM 7658 C CA . ILE A 1 84 ? 5.349 -0.432 0.041 1.00 0.00 84 ILE A CA 5
ATOM 7659 C C . ILE A 1 84 ? 5.856 0.307 -1.208 1.00 0.00 84 ILE A C 5
ATOM 7660 O O . ILE A 1 84 ? 6.463 1.375 -1.119 1.00 0.00 84 ILE A O 5
ATOM 7676 N N . GLU A 1 85 ? 5.647 -0.252 -2.395 1.00 0.00 85 GLU A N 5
ATOM 7677 C CA . GLU A 1 85 ? 6.025 0.374 -3.654 1.00 0.00 85 GLU A CA 5
ATOM 7678 C C . GLU A 1 85 ? 5.190 1.643 -3.904 1.00 0.00 85 GLU A C 5
ATOM 7679 O O . GLU A 1 85 ? 4.114 1.858 -3.346 1.00 0.00 85 GLU A O 5
ATOM 7691 N N . CYS A 1 86 ? 5.729 2.524 -4.736 1.00 0.00 86 CYS A N 5
ATOM 7692 C CA . CYS A 1 86 ? 5.269 3.865 -5.060 1.00 0.00 86 CYS A CA 5
ATOM 7693 C C . CYS A 1 86 ? 6.215 4.366 -6.166 1.00 0.00 86 CYS A C 5
ATOM 7694 O O . CYS A 1 86 ? 7.228 3.705 -6.434 1.00 0.00 86 CYS A O 5
ATOM 7702 N N . PRO A 1 87 ? 5.898 5.481 -6.847 1.00 0.00 87 PRO A N 5
ATOM 7703 C CA . PRO A 1 87 ? 6.853 6.289 -7.601 1.00 0.00 87 PRO A CA 5
ATOM 7704 C C . PRO A 1 87 ? 7.974 6.765 -6.670 1.00 0.00 87 PRO A C 5
ATOM 7705 O O . PRO A 1 87 ? 8.186 6.176 -5.615 1.00 0.00 87 PRO A O 5
ATOM 7716 N N . TYR A 1 88 ? 8.719 7.805 -7.048 1.00 0.00 88 TYR A N 5
ATOM 7717 C CA . TYR A 1 88 ? 9.896 8.412 -6.409 1.00 0.00 88 TYR A CA 5
ATOM 7718 C C . TYR A 1 88 ? 9.855 8.600 -4.874 1.00 0.00 88 TYR A C 5
ATOM 7719 O O . TYR A 1 88 ? 10.831 9.065 -4.279 1.00 0.00 88 TYR A O 5
ATOM 7737 N N . LYS A 1 89 ? 8.785 8.201 -4.193 1.00 0.00 89 LYS A N 5
ATOM 7738 C CA . LYS A 1 89 ? 8.488 8.184 -2.784 1.00 0.00 89 LYS A CA 5
ATOM 7739 C C . LYS A 1 89 ? 8.094 6.805 -2.254 1.00 0.00 89 LYS A C 5
ATOM 7740 O O . LYS A 1 89 ? 7.330 6.697 -1.300 1.00 0.00 89 LYS A O 5
ATOM 7759 N N . GLY A 1 90 ? 8.631 5.751 -2.848 1.00 0.00 90 GLY A N 5
ATOM 7760 C CA . GLY A 1 90 ? 8.320 4.367 -2.526 1.00 0.00 90 GLY A CA 5
ATOM 7761 C C . GLY A 1 90 ? 9.421 3.600 -1.823 1.00 0.00 90 GLY A C 5
ATOM 7762 O O . GLY A 1 90 ? 9.858 2.575 -2.343 1.00 0.00 90 GLY A O 5
ATOM 7766 N N . ILE A 1 91 ? 9.818 4.063 -0.631 1.00 0.00 91 ILE A N 5
ATOM 7767 C CA . ILE A 1 91 ? 10.740 3.361 0.269 1.00 0.00 91 ILE A CA 5
ATOM 7768 C C . ILE A 1 91 ? 10.184 3.470 1.706 1.00 0.00 91 ILE A C 5
ATOM 7769 O O . ILE A 1 91 ? 10.906 3.841 2.638 1.00 0.00 91 ILE A O 5
ATOM 7785 N N . TYR A 1 92 ? 8.872 3.250 1.887 1.00 0.00 92 TYR A N 5
ATOM 7786 C CA . TYR A 1 92 ? 8.204 3.214 3.192 1.00 0.00 92 TYR A CA 5
ATOM 7787 C C . TYR A 1 92 ? 8.686 1.981 3.903 1.00 0.00 92 TYR A C 5
ATOM 7788 O O . TYR A 1 92 ? 8.296 0.882 3.530 1.00 0.00 92 TYR A O 5
ATOM 7806 N N . GLU A 1 93 ? 9.512 2.168 4.924 1.00 0.00 93 GLU A N 5
ATOM 7807 C CA . GLU A 1 93 ? 9.633 1.099 5.900 1.00 0.00 93 GLU A CA 5
ATOM 7808 C C . GLU A 1 93 ? 8.352 1.163 6.732 1.00 0.00 93 GLU A C 5
ATOM 7809 O O . GLU A 1 93 ? 7.961 2.249 7.190 1.00 0.00 93 GLU A O 5
ATOM 7821 N N . ILE A 1 94 ? 7.706 0.014 6.902 1.00 0.00 94 ILE A N 5
ATOM 7822 C CA . ILE A 1 94 ? 6.887 -0.282 8.070 1.00 0.00 94 ILE A CA 5
ATOM 7823 C C . ILE A 1 94 ? 7.601 -1.390 8.851 1.00 0.00 94 ILE A C 5
ATOM 7824 O O . ILE A 1 94 ? 8.525 -2.031 8.345 1.00 0.00 94 ILE A O 5
ATOM 7840 N N . GLU A 1 95 ? 7.167 -1.630 10.082 1.00 0.00 95 GLU A N 5
ATOM 7841 C CA . GLU A 1 95 ? 7.818 -2.535 11.014 1.00 0.00 95 GLU A CA 5
ATOM 7842 C C . GLU A 1 95 ? 6.885 -3.654 11.490 1.00 0.00 95 GLU A C 5
ATOM 7843 O O . GLU A 1 95 ? 7.186 -4.305 12.495 1.00 0.00 95 GLU A O 5
ATOM 7855 N N . ASN A 1 96 ? 5.777 -3.894 10.783 1.00 0.00 96 ASN A N 5
ATOM 7856 C CA . ASN A 1 96 ? 4.976 -5.107 10.950 1.00 0.00 96 ASN A CA 5
ATOM 7857 C C . ASN A 1 96 ? 4.217 -5.436 9.672 1.00 0.00 96 ASN A C 5
ATOM 7858 O O . ASN A 1 96 ? 4.137 -4.590 8.778 1.00 0.00 96 ASN A O 5
ATOM 7869 N N . ASN A 1 97 ? 3.640 -6.636 9.602 1.00 0.00 97 ASN A N 5
ATOM 7870 C CA . ASN A 1 97 ? 2.992 -7.157 8.397 1.00 0.00 97 ASN A CA 5
ATOM 7871 C C . ASN A 1 97 ? 1.740 -6.354 8.068 1.00 0.00 97 ASN A C 5
ATOM 7872 O O . ASN A 1 97 ? 0.792 -6.354 8.855 1.00 0.00 97 ASN A O 5
ATOM 7883 N N . PHE A 1 98 ? 1.715 -5.714 6.901 1.00 0.00 98 PHE A N 5
ATOM 7884 C CA . PHE A 1 98 ? 0.555 -5.020 6.384 1.00 0.00 98 PHE A CA 5
ATOM 7885 C C . PHE A 1 98 ? -0.644 -5.971 6.299 1.00 0.00 98 PHE A C 5
ATOM 7886 O O . PHE A 1 98 ? -1.742 -5.636 6.738 1.00 0.00 98 PHE A O 5
ATOM 7903 N N . GLU A 1 99 ? -0.441 -7.166 5.751 1.00 0.00 99 GLU A N 5
ATOM 7904 C CA . GLU A 1 99 ? -1.519 -8.088 5.419 1.00 0.00 99 GLU A CA 5
ATOM 7905 C C . GLU A 1 99 ? -2.236 -8.623 6.661 1.00 0.00 99 GLU A C 5
ATOM 7906 O O . GLU A 1 99 ? -3.441 -8.891 6.597 1.00 0.00 99 GLU A O 5
ATOM 7918 N N . ASP A 1 100 ? -1.558 -8.677 7.814 1.00 0.00 100 ASP A N 5
ATOM 7919 C CA . ASP A 1 100 ? -2.187 -9.033 9.086 1.00 0.00 100 ASP A CA 5
ATOM 7920 C C . ASP A 1 100 ? -2.392 -7.810 9.990 1.00 0.00 100 ASP A C 5
ATOM 7921 O O . ASP A 1 100 ? -2.583 -7.944 11.205 1.00 0.00 100 ASP A O 5
ATOM 7930 N N . MET A 1 101 ? -2.385 -6.599 9.412 1.00 0.00 101 MET A N 5
ATOM 7931 C CA . MET A 1 101 ? -2.962 -5.415 10.044 1.00 0.00 101 MET A CA 5
ATOM 7932 C C . MET A 1 101 ? -4.255 -4.963 9.374 1.00 0.00 101 MET A C 5
ATOM 7933 O O . MET A 1 101 ? -5.180 -4.570 10.087 1.00 0.00 101 MET A O 5
ATOM 7947 N N . ILE A 1 102 ? -4.352 -5.062 8.049 1.00 0.00 102 ILE A N 5
ATOM 7948 C CA . ILE A 1 102 ? -5.481 -4.560 7.270 1.00 0.00 102 ILE A CA 5
ATOM 7949 C C . ILE A 1 102 ? -6.753 -5.351 7.535 1.00 0.00 102 ILE A C 5
ATOM 7950 O O . ILE A 1 102 ? -7.713 -4.758 8.068 1.00 0.00 102 ILE A O 5
ATOM 7966 N N . GLY A 1 1 ? 4.583 14.377 6.736 1.00 0.00 1 GLY A N 6
ATOM 7967 C CA . GLY A 1 1 ? 4.645 13.048 7.365 1.00 0.00 1 GLY A CA 6
ATOM 7968 C C . GLY A 1 1 ? 3.558 12.163 6.788 1.00 0.00 1 GLY A C 6
ATOM 7969 O O . GLY A 1 1 ? 2.546 12.675 6.307 1.00 0.00 1 GLY A O 6
ATOM 7973 N N . SER A 1 2 ? 3.750 10.842 6.830 1.00 0.00 2 SER A N 6
ATOM 7974 C CA . SER A 1 2 ? 2.976 9.820 6.123 1.00 0.00 2 SER A CA 6
ATOM 7975 C C . SER A 1 2 ? 2.917 10.034 4.594 1.00 0.00 2 SER A C 6
ATOM 7976 O O . SER A 1 2 ? 3.323 11.087 4.086 1.00 0.00 2 SER A O 6
ATOM 7984 N N . PRO A 1 3 ? 2.492 9.038 3.797 1.00 0.00 3 PRO A N 6
ATOM 7985 C CA . PRO A 1 3 ? 2.128 9.276 2.407 1.00 0.00 3 PRO A CA 6
ATOM 7986 C C . PRO A 1 3 ? 0.955 10.255 2.283 1.00 0.00 3 PRO A C 6
ATOM 7987 O O . PRO A 1 3 ? 0.345 10.695 3.260 1.00 0.00 3 PRO A O 6
ATOM 7998 N N . ILE A 1 4 ? 0.633 10.577 1.034 1.00 0.00 4 ILE A N 6
ATOM 7999 C CA . ILE A 1 4 ? -0.452 11.462 0.657 1.00 0.00 4 ILE A CA 6
ATOM 8000 C C . ILE A 1 4 ? -1.476 10.558 -0.027 1.00 0.00 4 ILE A C 6
ATOM 8001 O O . ILE A 1 4 ? -1.191 10.023 -1.102 1.00 0.00 4 ILE A O 6
ATOM 8017 N N . LEU A 1 5 ? -2.605 10.303 0.637 1.00 0.00 5 LEU A N 6
ATOM 8018 C CA . LEU A 1 5 ? -3.641 9.339 0.250 1.00 0.00 5 LEU A CA 6
ATOM 8019 C C . LEU A 1 5 ? -5.012 10.027 0.116 1.00 0.00 5 LEU A C 6
ATOM 8020 O O . LEU A 1 5 ? -5.204 11.092 0.717 1.00 0.00 5 LEU A O 6
ATOM 8036 N N . PRO A 1 6 ? -5.944 9.448 -0.669 1.00 0.00 6 PRO A N 6
ATOM 8037 C CA . PRO A 1 6 ? -7.276 10.016 -0.907 1.00 0.00 6 PRO A CA 6
ATOM 8038 C C . PRO A 1 6 ? -8.209 9.860 0.309 1.00 0.00 6 PRO A C 6
ATOM 8039 O O . PRO A 1 6 ? -7.950 9.013 1.164 1.00 0.00 6 PRO A O 6
ATOM 8050 N N . LYS A 1 7 ? -9.313 10.628 0.390 1.00 0.00 7 LYS A N 6
ATOM 8051 C CA . LYS A 1 7 ? -10.243 10.553 1.511 1.00 0.00 7 LYS A CA 6
ATOM 8052 C C . LYS A 1 7 ? -10.894 9.181 1.597 1.00 0.00 7 LYS A C 6
ATOM 8053 O O . LYS A 1 7 ? -11.352 8.665 0.574 1.00 0.00 7 LYS A O 6
ATOM 8072 N N . ALA A 1 8 ? -11.114 8.672 2.807 1.00 0.00 8 ALA A N 6
ATOM 8073 C CA . ALA A 1 8 ? -11.819 7.413 3.015 1.00 0.00 8 ALA A CA 6
ATOM 8074 C C . ALA A 1 8 ? -13.251 7.424 2.469 1.00 0.00 8 ALA A C 6
ATOM 8075 O O . ALA A 1 8 ? -13.850 6.360 2.375 1.00 0.00 8 ALA A O 6
ATOM 8082 N N . GLU A 1 9 ? -13.831 8.584 2.148 1.00 0.00 9 GLU A N 6
ATOM 8083 C CA . GLU A 1 9 ? -15.176 8.669 1.584 1.00 0.00 9 GLU A CA 6
ATOM 8084 C C . GLU A 1 9 ? -15.174 8.726 0.048 1.00 0.00 9 GLU A C 6
ATOM 8085 O O . GLU A 1 9 ? -16.143 8.289 -0.562 1.00 0.00 9 GLU A O 6
ATOM 8097 N N . ASN A 1 10 ? -14.145 9.310 -0.591 1.00 0.00 10 ASN A N 6
ATOM 8098 C CA . ASN A 1 10 ? -14.130 9.517 -2.047 1.00 0.00 10 ASN A CA 6
ATOM 8099 C C . ASN A 1 10 ? -13.547 8.311 -2.778 1.00 0.00 10 ASN A C 6
ATOM 8100 O O . ASN A 1 10 ? -13.519 8.247 -4.004 1.00 0.00 10 ASN A O 6
ATOM 8111 N N . VAL A 1 11 ? -13.055 7.377 -1.976 1.00 0.00 11 VAL A N 6
ATOM 8112 C CA . VAL A 1 11 ? -12.801 5.998 -2.269 1.00 0.00 11 VAL A CA 6
ATOM 8113 C C . VAL A 1 11 ? -14.138 5.342 -2.609 1.00 0.00 11 VAL A C 6
ATOM 8114 O O . VAL A 1 11 ? -15.048 5.305 -1.777 1.00 0.00 11 VAL A O 6
ATOM 8127 N N . ASP A 1 12 ? -14.234 4.881 -3.856 1.00 0.00 12 ASP A N 6
ATOM 8128 C CA . ASP A 1 12 ? -15.248 3.962 -4.345 1.00 0.00 12 ASP A CA 6
ATOM 8129 C C . ASP A 1 12 ? -14.942 2.601 -3.730 1.00 0.00 12 ASP A C 6
ATOM 8130 O O . ASP A 1 12 ? -15.677 2.172 -2.841 1.00 0.00 12 ASP A O 6
ATOM 8139 N N . SER A 1 13 ? -13.829 1.953 -4.108 1.00 0.00 13 SER A N 6
ATOM 8140 C CA . SER A 1 13 ? -13.521 0.624 -3.585 1.00 0.00 13 SER A CA 6
ATOM 8141 C C . SER A 1 13 ? -12.004 0.373 -3.612 1.00 0.00 13 SER A C 6
ATOM 8142 O O . SER A 1 13 ? -11.263 1.060 -4.321 1.00 0.00 13 SER A O 6
ATOM 8150 N N . ILE A 1 14 ? -11.510 -0.585 -2.827 1.00 0.00 14 ILE A N 6
ATOM 8151 C CA . ILE A 1 14 ? -10.090 -0.901 -2.681 1.00 0.00 14 ILE A CA 6
ATOM 8152 C C . ILE A 1 14 ? -9.973 -2.378 -2.978 1.00 0.00 14 ILE A C 6
ATOM 8153 O O . ILE A 1 14 ? -10.657 -3.180 -2.346 1.00 0.00 14 ILE A O 6
ATOM 8169 N N . CYS A 1 15 ? -9.102 -2.723 -3.917 1.00 0.00 15 CYS A N 6
ATOM 8170 C CA . CYS A 1 15 ? -8.839 -4.089 -4.321 1.00 0.00 15 CYS A CA 6
ATOM 8171 C C . CYS A 1 15 ? -7.454 -4.433 -3.791 1.00 0.00 15 CYS A C 6
ATOM 8172 O O . CYS A 1 15 ? -6.531 -3.624 -3.926 1.00 0.00 15 CYS A O 6
ATOM 8180 N N . ILE A 1 16 ? -7.325 -5.597 -3.157 1.00 0.00 16 ILE A N 6
ATOM 8181 C CA . ILE A 1 16 ? -6.075 -6.119 -2.627 1.00 0.00 16 ILE A CA 6
ATOM 8182 C C . ILE A 1 16 ? -6.025 -7.564 -3.083 1.00 0.00 16 ILE A C 6
ATOM 8183 O O . ILE A 1 16 ? -6.660 -8.439 -2.486 1.00 0.00 16 ILE A O 6
ATOM 8199 N N . ASP A 1 17 ? -5.319 -7.800 -4.180 1.00 0.00 17 ASP A N 6
ATOM 8200 C CA . ASP A 1 17 ? -4.891 -9.128 -4.588 1.00 0.00 17 ASP A CA 6
ATOM 8201 C C . ASP A 1 17 ? -3.675 -9.433 -3.717 1.00 0.00 17 ASP A C 6
ATOM 8202 O O . ASP A 1 17 ? -2.686 -8.702 -3.755 1.00 0.00 17 ASP A O 6
ATOM 8211 N N . PHE A 1 18 ? -3.787 -10.444 -2.862 1.00 0.00 18 PHE A N 6
ATOM 8212 C CA . PHE A 1 18 ? -2.737 -10.919 -1.969 1.00 0.00 18 PHE A CA 6
ATOM 8213 C C . PHE A 1 18 ? -1.601 -11.567 -2.788 1.00 0.00 18 PHE A C 6
ATOM 8214 O O . PHE A 1 18 ? -1.642 -11.600 -4.020 1.00 0.00 18 PHE A O 6
ATOM 8231 N N . THR A 1 19 ? -0.568 -12.086 -2.121 1.00 0.00 19 THR A N 6
ATOM 8232 C CA . THR A 1 19 ? 0.546 -12.794 -2.752 1.00 0.00 19 THR A CA 6
ATOM 8233 C C . THR A 1 19 ? 0.078 -14.027 -3.540 1.00 0.00 19 THR A C 6
ATOM 8234 O O . THR A 1 19 ? 0.531 -14.258 -4.667 1.00 0.00 19 THR A O 6
ATOM 8245 N N . ASN A 1 20 ? -0.802 -14.852 -2.961 1.00 0.00 20 ASN A N 6
ATOM 8246 C CA . ASN A 1 20 ? -1.365 -16.022 -3.592 1.00 0.00 20 ASN A CA 6
ATOM 8247 C C . ASN A 1 20 ? -2.411 -15.609 -4.640 1.00 0.00 20 ASN A C 6
ATOM 8248 O O . ASN A 1 20 ? -2.613 -14.428 -4.896 1.00 0.00 20 ASN A O 6
ATOM 8259 N N . SER A 1 21 ? -3.124 -16.560 -5.239 1.00 0.00 21 SER A N 6
ATOM 8260 C CA . SER A 1 21 ? -4.080 -16.368 -6.326 1.00 0.00 21 SER A CA 6
ATOM 8261 C C . SER A 1 21 ? -5.350 -15.586 -5.938 1.00 0.00 21 SER A C 6
ATOM 8262 O O . SER A 1 21 ? -6.297 -15.516 -6.733 1.00 0.00 21 SER A O 6
ATOM 8270 N N . ILE A 1 22 ? -5.405 -15.081 -4.705 1.00 0.00 22 ILE A N 6
ATOM 8271 C CA . ILE A 1 22 ? -6.575 -14.675 -3.957 1.00 0.00 22 ILE A CA 6
ATOM 8272 C C . ILE A 1 22 ? -6.530 -13.171 -3.767 1.00 0.00 22 ILE A C 6
ATOM 8273 O O . ILE A 1 22 ? -5.468 -12.559 -3.657 1.00 0.00 22 ILE A O 6
ATOM 8289 N N . GLN A 1 23 ? -7.704 -12.596 -3.607 1.00 0.00 23 GLN A N 6
ATOM 8290 C CA . GLN A 1 23 ? -7.934 -11.209 -3.426 1.00 0.00 23 GLN A CA 6
ATOM 8291 C C . GLN A 1 23 ? -9.082 -10.978 -2.441 1.00 0.00 23 GLN A C 6
ATOM 8292 O O . GLN A 1 23 ? -9.951 -11.839 -2.274 1.00 0.00 23 GLN A O 6
ATOM 8306 N N . LYS A 1 24 ? -9.175 -9.752 -1.907 1.00 0.00 24 LYS A N 6
ATOM 8307 C CA . LYS A 1 24 ? -10.346 -9.224 -1.217 1.00 0.00 24 LYS A CA 6
ATOM 8308 C C . LYS A 1 24 ? -10.564 -7.797 -1.716 1.00 0.00 24 LYS A C 6
ATOM 8309 O O . LYS A 1 24 ? -9.585 -7.070 -1.896 1.00 0.00 24 LYS A O 6
ATOM 8328 N N . ILE A 1 25 ? -11.817 -7.387 -1.891 1.00 0.00 25 ILE A N 6
ATOM 8329 C CA . ILE A 1 25 ? -12.199 -6.009 -2.172 1.00 0.00 25 ILE A CA 6
ATOM 8330 C C . ILE A 1 25 ? -12.896 -5.481 -0.920 1.00 0.00 25 ILE A C 6
ATOM 8331 O O . ILE A 1 25 ? -13.661 -6.197 -0.272 1.00 0.00 25 ILE A O 6
ATOM 8347 N N . TYR A 1 26 ? -12.595 -4.245 -0.544 1.00 0.00 26 TYR A N 6
ATOM 8348 C CA . TYR A 1 26 ? -13.102 -3.549 0.625 1.00 0.00 26 TYR A CA 6
ATOM 8349 C C . TYR A 1 26 ? -13.974 -2.455 0.026 1.00 0.00 26 TYR A C 6
ATOM 8350 O O . TYR A 1 26 ? -13.474 -1.548 -0.640 1.00 0.00 26 TYR A O 6
ATOM 8368 N N . ASP A 1 27 ? -15.279 -2.595 0.174 1.00 0.00 27 ASP A N 6
ATOM 8369 C CA . ASP A 1 27 ? -16.315 -1.728 -0.385 1.00 0.00 27 ASP A CA 6
ATOM 8370 C C . ASP A 1 27 ? -17.330 -1.495 0.740 1.00 0.00 27 ASP A C 6
ATOM 8371 O O . ASP A 1 27 ? -18.548 -1.585 0.587 1.00 0.00 27 ASP A O 6
ATOM 8380 N N . ASP A 1 28 ? -16.780 -1.290 1.936 1.00 0.00 28 ASP A N 6
ATOM 8381 C CA . ASP A 1 28 ? -17.449 -1.237 3.216 1.00 0.00 28 ASP A CA 6
ATOM 8382 C C . ASP A 1 28 ? -16.742 -0.091 3.945 1.00 0.00 28 ASP A C 6
ATOM 8383 O O . ASP A 1 28 ? -15.517 -0.125 4.080 1.00 0.00 28 ASP A O 6
ATOM 8392 N N . SER A 1 29 ? -17.471 0.929 4.399 1.00 0.00 29 SER A N 6
ATOM 8393 C CA . SER A 1 29 ? -16.894 2.161 4.946 1.00 0.00 29 SER A CA 6
ATOM 8394 C C . SER A 1 29 ? -15.890 1.875 6.078 1.00 0.00 29 SER A C 6
ATOM 8395 O O . SER A 1 29 ? -14.822 2.486 6.159 1.00 0.00 29 SER A O 6
ATOM 8403 N N . GLU A 1 30 ? -16.194 0.905 6.938 1.00 0.00 30 GLU A N 6
ATOM 8404 C CA . GLU A 1 30 ? -15.366 0.571 8.086 1.00 0.00 30 GLU A CA 6
ATOM 8405 C C . GLU A 1 30 ? -14.133 -0.256 7.666 1.00 0.00 30 GLU A C 6
ATOM 8406 O O . GLU A 1 30 ? -13.044 -0.055 8.211 1.00 0.00 30 GLU A O 6
ATOM 8418 N N . SER A 1 31 ? -14.272 -1.110 6.642 1.00 0.00 31 SER A N 6
ATOM 8419 C CA . SER A 1 31 ? -13.171 -1.794 5.959 1.00 0.00 31 SER A CA 6
ATOM 8420 C C . SER A 1 31 ? -12.182 -0.778 5.388 1.00 0.00 31 SER A C 6
ATOM 8421 O O . SER A 1 31 ? -10.967 -0.989 5.489 1.00 0.00 31 SER A O 6
ATOM 8429 N N . ILE A 1 32 ? -12.694 0.310 4.809 1.00 0.00 32 ILE A N 6
ATOM 8430 C CA . ILE A 1 32 ? -11.908 1.388 4.231 1.00 0.00 32 ILE A CA 6
ATOM 8431 C C . ILE A 1 32 ? -11.165 2.114 5.344 1.00 0.00 32 ILE A C 6
ATOM 8432 O O . ILE A 1 32 ? -9.943 2.230 5.276 1.00 0.00 32 ILE A O 6
ATOM 8448 N N . GLN A 1 33 ? -11.878 2.589 6.369 1.00 0.00 33 GLN A N 6
ATOM 8449 C CA . GLN A 1 33 ? -11.279 3.285 7.502 1.00 0.00 33 GLN A CA 6
ATOM 8450 C C . GLN A 1 33 ? -10.126 2.482 8.101 1.00 0.00 33 GLN A C 6
ATOM 8451 O O . GLN A 1 33 ? -9.088 3.069 8.429 1.00 0.00 33 GLN A O 6
ATOM 8465 N N . LYS A 1 34 ? -10.286 1.160 8.233 1.00 0.00 34 LYS A N 6
ATOM 8466 C CA . LYS A 1 34 ? -9.236 0.288 8.740 1.00 0.00 34 LYS A CA 6
ATOM 8467 C C . LYS A 1 34 ? -8.004 0.374 7.833 1.00 0.00 34 LYS A C 6
ATOM 8468 O O . LYS A 1 34 ? -6.946 0.791 8.293 1.00 0.00 34 LYS A O 6
ATOM 8487 N N . ILE A 1 35 ? -8.143 0.073 6.537 1.00 0.00 35 ILE A N 6
ATOM 8488 C CA . ILE A 1 35 ? -7.043 0.125 5.577 1.00 0.00 35 ILE A CA 6
ATOM 8489 C C . ILE A 1 35 ? -6.354 1.489 5.565 1.00 0.00 35 ILE A C 6
ATOM 8490 O O . ILE A 1 35 ? -5.128 1.550 5.610 1.00 0.00 35 ILE A O 6
ATOM 8506 N N . LEU A 1 36 ? -7.112 2.585 5.460 1.00 0.00 36 LEU A N 6
ATOM 8507 C CA . LEU A 1 36 ? -6.573 3.933 5.255 1.00 0.00 36 LEU A CA 6
ATOM 8508 C C . LEU A 1 36 ? -5.619 4.354 6.384 1.00 0.00 36 LEU A C 6
ATOM 8509 O O . LEU A 1 36 ? -4.823 5.278 6.200 1.00 0.00 36 LEU A O 6
ATOM 8525 N N . SER A 1 37 ? -5.664 3.683 7.536 1.00 0.00 37 SER A N 6
ATOM 8526 C CA . SER A 1 37 ? -4.663 3.773 8.576 1.00 0.00 37 SER A CA 6
ATOM 8527 C C . SER A 1 37 ? -3.325 3.184 8.102 1.00 0.00 37 SER A C 6
ATOM 8528 O O . SER A 1 37 ? -2.345 3.922 8.014 1.00 0.00 37 SER A O 6
ATOM 8536 N N . GLU A 1 38 ? -3.249 1.896 7.747 1.00 0.00 38 GLU A N 6
ATOM 8537 C CA . GLU A 1 38 ? -1.969 1.265 7.395 1.00 0.00 38 GLU A CA 6
ATOM 8538 C C . GLU A 1 38 ? -1.402 1.834 6.100 1.00 0.00 38 GLU A C 6
ATOM 8539 O O . GLU A 1 38 ? -0.185 1.950 5.949 1.00 0.00 38 GLU A O 6
ATOM 8551 N N . ILE A 1 39 ? -2.270 2.266 5.179 1.00 0.00 39 ILE A N 6
ATOM 8552 C CA . ILE A 1 39 ? -1.869 2.976 3.966 1.00 0.00 39 ILE A CA 6
ATOM 8553 C C . ILE A 1 39 ? -1.024 4.203 4.330 1.00 0.00 39 ILE A C 6
ATOM 8554 O O . ILE A 1 39 ? -0.209 4.632 3.513 1.00 0.00 39 ILE A O 6
ATOM 8570 N N . ALA A 1 40 ? -1.167 4.757 5.538 1.00 0.00 40 ALA A N 6
ATOM 8571 C CA . ALA A 1 40 ? -0.536 5.981 5.999 1.00 0.00 40 ALA A CA 6
ATOM 8572 C C . ALA A 1 40 ? 0.437 5.777 7.166 1.00 0.00 40 ALA A C 6
ATOM 8573 O O . ALA A 1 40 ? 0.928 6.782 7.684 1.00 0.00 40 ALA A O 6
ATOM 8580 N N . THR A 1 41 ? 0.687 4.542 7.610 1.00 0.00 41 THR A N 6
ATOM 8581 C CA . THR A 1 41 ? 1.479 4.305 8.811 1.00 0.00 41 THR A CA 6
ATOM 8582 C C . THR A 1 41 ? 2.988 4.431 8.520 1.00 0.00 41 THR A C 6
ATOM 8583 O O . THR A 1 41 ? 3.757 4.853 9.387 1.00 0.00 41 THR A O 6
ATOM 8594 N N . GLY A 1 42 ? 3.436 4.128 7.298 1.00 0.00 42 GLY A N 6
ATOM 8595 C CA . GLY A 1 42 ? 4.839 4.157 6.926 1.00 0.00 42 GLY A CA 6
ATOM 8596 C C . GLY A 1 42 ? 5.308 5.549 6.526 1.00 0.00 42 GLY A C 6
ATOM 8597 O O . GLY A 1 42 ? 4.526 6.441 6.186 1.00 0.00 42 GLY A O 6
ATOM 8601 N N . LYS A 1 43 ? 6.628 5.708 6.453 1.00 0.00 43 LYS A N 6
ATOM 8602 C CA . LYS A 1 43 ? 7.292 6.933 6.033 1.00 0.00 43 LYS A CA 6
ATOM 8603 C C . LYS A 1 43 ? 8.242 6.558 4.922 1.00 0.00 43 LYS A C 6
ATOM 8604 O O . LYS A 1 43 ? 9.150 5.764 5.136 1.00 0.00 43 LYS A O 6
ATOM 8623 N N . ARG A 1 44 ? 8.071 7.162 3.744 1.00 0.00 44 ARG A N 6
ATOM 8624 C CA . ARG A 1 44 ? 8.988 7.037 2.601 1.00 0.00 44 ARG A CA 6
ATOM 8625 C C . ARG A 1 44 ? 10.388 7.587 2.863 1.00 0.00 44 ARG A C 6
ATOM 8626 O O . ARG A 1 44 ? 11.259 7.480 2.006 1.00 0.00 44 ARG A O 6
ATOM 8647 N N . THR A 1 45 ? 10.571 8.162 4.045 1.00 0.00 45 THR A N 6
ATOM 8648 C CA . THR A 1 45 ? 11.769 8.810 4.532 1.00 0.00 45 THR A CA 6
ATOM 8649 C C . THR A 1 45 ? 12.181 9.959 3.604 1.00 0.00 45 THR A C 6
ATOM 8650 O O . THR A 1 45 ? 11.444 10.371 2.696 1.00 0.00 45 THR A O 6
ATOM 8661 N N . GLU A 1 46 ? 13.334 10.548 3.887 1.00 0.00 46 GLU A N 6
ATOM 8662 C CA . GLU A 1 46 ? 13.946 11.603 3.101 1.00 0.00 46 GLU A CA 6
ATOM 8663 C C . GLU A 1 46 ? 14.811 11.032 1.962 1.00 0.00 46 GLU A C 6
ATOM 8664 O O . GLU A 1 46 ? 15.455 11.805 1.246 1.00 0.00 46 GLU A O 6
ATOM 8676 N N . LYS A 1 47 ? 14.861 9.706 1.761 1.00 0.00 47 LYS A N 6
ATOM 8677 C CA . LYS A 1 47 ? 15.468 9.119 0.568 1.00 0.00 47 LYS A CA 6
ATOM 8678 C C . LYS A 1 47 ? 14.601 9.433 -0.653 1.00 0.00 47 LYS A C 6
ATOM 8679 O O . LYS A 1 47 ? 13.435 9.817 -0.533 1.00 0.00 47 LYS A O 6
ATOM 8698 N N . GLN A 1 48 ? 15.173 9.238 -1.835 1.00 0.00 48 GLN A N 6
ATOM 8699 C CA . GLN A 1 48 ? 14.503 9.361 -3.118 1.00 0.00 48 GLN A CA 6
ATOM 8700 C C . GLN A 1 48 ? 14.466 7.990 -3.766 1.00 0.00 48 GLN A C 6
ATOM 8701 O O . GLN A 1 48 ? 15.300 7.130 -3.459 1.00 0.00 48 GLN A O 6
ATOM 8715 N N . SER A 1 49 ? 13.526 7.809 -4.681 1.00 0.00 49 SER A N 6
ATOM 8716 C CA . SER A 1 49 ? 13.078 6.534 -5.193 1.00 0.00 49 SER A CA 6
ATOM 8717 C C . SER A 1 49 ? 13.155 6.668 -6.713 1.00 0.00 49 SER A C 6
ATOM 8718 O O . SER A 1 49 ? 13.114 7.791 -7.219 1.00 0.00 49 SER A O 6
ATOM 8726 N N . ILE A 1 50 ? 13.398 5.569 -7.419 1.00 0.00 50 ILE A N 6
ATOM 8727 C CA . ILE A 1 50 ? 13.840 5.613 -8.813 1.00 0.00 50 ILE A CA 6
ATOM 8728 C C . ILE A 1 50 ? 13.274 4.435 -9.620 1.00 0.00 50 ILE A C 6
ATOM 8729 O O . ILE A 1 50 ? 13.844 4.065 -10.650 1.00 0.00 50 ILE A O 6
ATOM 8745 N N . GLN A 1 51 ? 12.233 3.779 -9.114 1.00 0.00 51 GLN A N 6
ATOM 8746 C CA . GLN A 1 51 ? 11.689 2.541 -9.668 1.00 0.00 51 GLN A CA 6
ATOM 8747 C C . GLN A 1 51 ? 10.175 2.670 -9.795 1.00 0.00 51 GLN A C 6
ATOM 8748 O O . GLN A 1 51 ? 9.570 3.572 -9.207 1.00 0.00 51 GLN A O 6
ATOM 8762 N N . ASP A 1 52 ? 9.565 1.736 -10.518 1.00 0.00 52 ASP A N 6
ATOM 8763 C CA . ASP A 1 52 ? 8.124 1.708 -10.811 1.00 0.00 52 ASP A CA 6
ATOM 8764 C C . ASP A 1 52 ? 7.452 0.425 -10.308 1.00 0.00 52 ASP A C 6
ATOM 8765 O O . ASP A 1 52 ? 6.234 0.276 -10.416 1.00 0.00 52 ASP A O 6
ATOM 8774 N N . TYR A 1 53 ? 8.241 -0.522 -9.794 1.00 0.00 53 TYR A N 6
ATOM 8775 C CA . TYR A 1 53 ? 7.819 -1.852 -9.368 1.00 0.00 53 TYR A CA 6
ATOM 8776 C C . TYR A 1 53 ? 8.639 -2.255 -8.139 1.00 0.00 53 TYR A C 6
ATOM 8777 O O . TYR A 1 53 ? 9.662 -1.617 -7.871 1.00 0.00 53 TYR A O 6
ATOM 8795 N N . PRO A 1 54 ? 8.220 -3.284 -7.377 1.00 0.00 54 PRO A N 6
ATOM 8796 C CA . PRO A 1 54 ? 8.999 -3.793 -6.259 1.00 0.00 54 PRO A CA 6
ATOM 8797 C C . PRO A 1 54 ? 10.251 -4.529 -6.757 1.00 0.00 54 PRO A C 6
ATOM 8798 O O . PRO A 1 54 ? 10.508 -4.638 -7.958 1.00 0.00 54 PRO A O 6
ATOM 8809 N N . SER A 1 55 ? 11.043 -5.042 -5.819 1.00 0.00 55 SER A N 6
ATOM 8810 C CA . SER A 1 55 ? 12.226 -5.851 -6.080 1.00 0.00 55 SER A CA 6
ATOM 8811 C C . SER A 1 55 ? 12.021 -7.316 -5.667 1.00 0.00 55 SER A C 6
ATOM 8812 O O . SER A 1 55 ? 12.876 -8.158 -5.940 1.00 0.00 55 SER A O 6
ATOM 8820 N N . ALA A 1 56 ? 10.913 -7.634 -4.987 1.00 0.00 56 ALA A N 6
ATOM 8821 C CA . ALA A 1 56 ? 10.595 -8.978 -4.517 1.00 0.00 56 ALA A CA 6
ATOM 8822 C C . ALA A 1 56 ? 9.912 -9.800 -5.606 1.00 0.00 56 ALA A C 6
ATOM 8823 O O . ALA A 1 56 ? 9.309 -9.236 -6.519 1.00 0.00 56 ALA A O 6
ATOM 8830 N N . GLU A 1 57 ? 9.950 -11.125 -5.471 1.00 0.00 57 GLU A N 6
ATOM 8831 C CA . GLU A 1 57 ? 9.289 -12.065 -6.378 1.00 0.00 57 GLU A CA 6
ATOM 8832 C C . GLU A 1 57 ? 7.902 -12.480 -5.869 1.00 0.00 57 GLU A C 6
ATOM 8833 O O . GLU A 1 57 ? 7.110 -13.018 -6.642 1.00 0.00 57 GLU A O 6
ATOM 8845 N N . GLU A 1 58 ? 7.573 -12.200 -4.605 1.00 0.00 58 GLU A N 6
ATOM 8846 C CA . GLU A 1 58 ? 6.268 -12.455 -4.007 1.00 0.00 58 GLU A CA 6
ATOM 8847 C C . GLU A 1 58 ? 5.801 -11.156 -3.357 1.00 0.00 58 GLU A C 6
ATOM 8848 O O . GLU A 1 58 ? 6.394 -10.683 -2.388 1.00 0.00 58 GLU A O 6
ATOM 8860 N N . TYR A 1 59 ? 4.768 -10.550 -3.938 1.00 0.00 59 TYR A N 6
ATOM 8861 C CA . TYR A 1 59 ? 4.150 -9.312 -3.488 1.00 0.00 59 TYR A CA 6
ATOM 8862 C C . TYR A 1 59 ? 2.655 -9.358 -3.809 1.00 0.00 59 TYR A C 6
ATOM 8863 O O . TYR A 1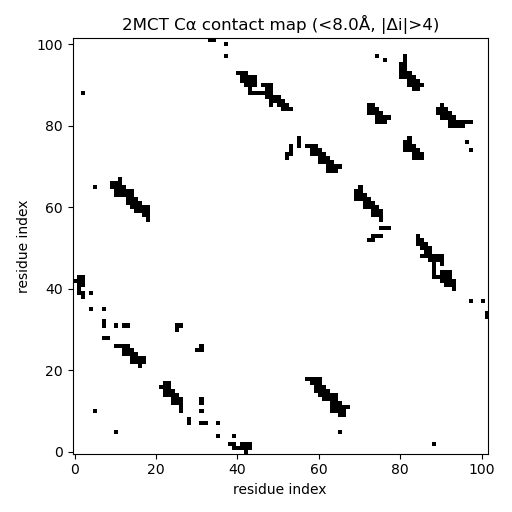 59 ? 2.231 -10.150 -4.660 1.00 0.00 59 TYR A O 6
ATOM 8881 N N . GLY A 1 60 ? 1.867 -8.518 -3.139 1.00 0.00 60 GLY A N 6
ATOM 8882 C CA . GLY A 1 60 ? 0.458 -8.286 -3.431 1.00 0.00 60 GLY A CA 6
ATOM 8883 C C . GLY A 1 60 ? 0.281 -6.962 -4.173 1.00 0.00 60 GLY A C 6
ATOM 8884 O O . GLY A 1 60 ? 1.224 -6.172 -4.275 1.00 0.00 60 GLY A O 6
ATOM 8888 N N . THR A 1 61 ? -0.929 -6.714 -4.672 1.00 0.00 61 THR A N 6
ATOM 8889 C CA . THR A 1 61 ? -1.252 -5.711 -5.678 1.00 0.00 61 THR A CA 6
ATOM 8890 C C . THR A 1 61 ? -2.468 -4.911 -5.197 1.00 0.00 61 THR A C 6
ATOM 8891 O O . THR A 1 61 ? -3.530 -5.484 -4.923 1.00 0.00 61 THR A O 6
ATOM 8902 N N . ILE A 1 62 ? -2.323 -3.588 -5.052 1.00 0.00 62 ILE A N 6
ATOM 8903 C CA . ILE A 1 62 ? -3.270 -2.735 -4.340 1.00 0.00 62 ILE A CA 6
ATOM 8904 C C . ILE A 1 62 ? -3.727 -1.611 -5.263 1.00 0.00 62 ILE A C 6
ATOM 8905 O O . ILE A 1 62 ? -2.906 -0.847 -5.776 1.00 0.00 62 ILE A O 6
ATOM 8921 N N . ASN A 1 63 ? -5.044 -1.455 -5.400 1.00 0.00 63 ASN A N 6
ATOM 8922 C CA . ASN A 1 63 ? -5.686 -0.339 -6.086 1.00 0.00 63 ASN A CA 6
ATOM 8923 C C . ASN A 1 63 ? -6.587 0.398 -5.109 1.00 0.00 63 ASN A C 6
ATOM 8924 O O . ASN A 1 63 ? -7.223 -0.228 -4.259 1.00 0.00 63 ASN A O 6
ATOM 8935 N N . ILE A 1 64 ? -6.686 1.720 -5.268 1.00 0.00 64 ILE A N 6
ATOM 8936 C CA . ILE A 1 64 ? -7.587 2.589 -4.522 1.00 0.00 64 ILE A CA 6
ATOM 8937 C C . ILE A 1 64 ? -8.387 3.331 -5.587 1.00 0.00 64 ILE A C 6
ATOM 8938 O O . ILE A 1 64 ? -7.948 4.383 -6.054 1.00 0.00 64 ILE A O 6
ATOM 8954 N N . GLU A 1 65 ? -9.505 2.749 -6.020 1.00 0.00 65 GLU A N 6
ATOM 8955 C CA . GLU A 1 65 ? -10.424 3.326 -6.991 1.00 0.00 65 GLU A CA 6
ATOM 8956 C C . GLU A 1 65 ? -11.165 4.476 -6.315 1.00 0.00 65 GLU A C 6
ATOM 8957 O O . GLU A 1 65 ? -11.960 4.243 -5.407 1.00 0.00 65 GLU A O 6
ATOM 8969 N N . ASN A 1 66 ? -10.871 5.721 -6.674 1.00 0.00 66 ASN A N 6
ATOM 8970 C CA . ASN A 1 66 ? -11.470 6.911 -6.089 1.00 0.00 66 ASN A CA 6
ATOM 8971 C C . ASN A 1 66 ? -11.801 7.905 -7.198 1.00 0.00 66 ASN A C 6
ATOM 8972 O O . ASN A 1 66 ? -10.970 8.183 -8.070 1.00 0.00 66 ASN A O 6
ATOM 8983 N N . ASN A 1 67 ? -13.009 8.474 -7.144 1.00 0.00 67 ASN A N 6
ATOM 8984 C CA . ASN A 1 67 ? -13.504 9.545 -8.016 1.00 0.00 67 ASN A CA 6
ATOM 8985 C C . ASN A 1 67 ? -13.610 9.198 -9.511 1.00 0.00 67 ASN A C 6
ATOM 8986 O O . ASN A 1 67 ? -13.979 10.078 -10.290 1.00 0.00 67 ASN A O 6
ATOM 8997 N N . GLY A 1 68 ? -13.200 8.007 -9.954 1.00 0.00 68 GLY A N 6
ATOM 8998 C CA . GLY A 1 68 ? -13.150 7.622 -11.366 1.00 0.00 68 GLY A CA 6
ATOM 8999 C C . GLY A 1 68 ? -11.740 7.300 -11.866 1.00 0.00 68 GLY A C 6
ATOM 9000 O O . GLY A 1 68 ? -11.521 7.188 -13.072 1.00 0.00 68 GLY A O 6
ATOM 9004 N N . GLY A 1 69 ? -10.760 7.180 -10.967 1.00 0.00 69 GLY A N 6
ATOM 9005 C CA . GLY A 1 69 ? -9.387 6.801 -11.275 1.00 0.00 69 GLY A CA 6
ATOM 9006 C C . GLY A 1 69 ? -8.800 6.051 -10.085 1.00 0.00 69 GLY A C 6
ATOM 9007 O O . GLY A 1 69 ? -9.498 5.838 -9.095 1.00 0.00 69 GLY A O 6
ATOM 9011 N N . MET A 1 70 ? -7.535 5.638 -10.151 1.00 0.00 70 MET A N 6
ATOM 9012 C CA . MET A 1 70 ? -6.938 4.803 -9.119 1.00 0.00 70 MET A CA 6
ATOM 9013 C C . MET A 1 70 ? -5.431 4.982 -9.005 1.00 0.00 70 MET A C 6
ATOM 9014 O O . MET A 1 70 ? -4.715 5.127 -10.001 1.00 0.00 70 MET A O 6
ATOM 9028 N N . THR A 1 71 ? -4.960 4.878 -7.764 1.00 0.00 71 THR A N 6
ATOM 9029 C CA . THR A 1 71 ? -3.556 4.656 -7.459 1.00 0.00 71 THR A CA 6
ATOM 9030 C C . THR A 1 71 ? -3.251 3.189 -7.805 1.00 0.00 71 THR A C 6
ATOM 9031 O O . THR A 1 71 ? -4.161 2.363 -7.907 1.00 0.00 71 THR A O 6
ATOM 9042 N N . THR A 1 72 ? -1.978 2.829 -7.878 1.00 0.00 72 THR A N 6
ATOM 9043 C CA . THR A 1 72 ? -1.510 1.452 -7.845 1.00 0.00 72 THR A CA 6
ATOM 9044 C C . THR A 1 72 ? -0.203 1.433 -7.041 1.00 0.00 72 THR A C 6
ATOM 9045 O O . THR A 1 72 ? 0.573 2.395 -7.102 1.00 0.00 72 THR A O 6
ATOM 9056 N N . MET A 1 73 ? -0.001 0.376 -6.252 1.00 0.00 73 MET A N 6
ATOM 9057 C CA . MET A 1 73 ? 1.200 0.082 -5.473 1.00 0.00 73 MET A CA 6
ATOM 9058 C C . MET A 1 73 ? 1.256 -1.431 -5.222 1.00 0.00 73 MET A C 6
ATOM 9059 O O . MET A 1 73 ? 0.265 -2.134 -5.441 1.00 0.00 73 MET A O 6
ATOM 9073 N N . PHE A 1 74 ? 2.391 -1.910 -4.711 1.00 0.00 74 PHE A N 6
ATOM 9074 C CA . PHE A 1 74 ? 2.670 -3.302 -4.370 1.00 0.00 74 PHE A CA 6
ATOM 9075 C C . PHE A 1 74 ? 3.439 -3.322 -3.043 1.00 0.00 74 PHE A C 6
ATOM 9076 O O . PHE A 1 74 ? 4.204 -2.381 -2.798 1.00 0.00 74 PHE A O 6
ATOM 9093 N N . TYR A 1 75 ? 3.292 -4.355 -2.200 1.00 0.00 75 TYR A N 6
ATOM 9094 C CA . TYR A 1 75 ? 4.017 -4.471 -0.921 1.00 0.00 75 TYR A CA 6
ATOM 9095 C C . TYR A 1 75 ? 4.712 -5.829 -0.831 1.00 0.00 75 TYR A C 6
ATOM 9096 O O . TYR A 1 75 ? 4.250 -6.799 -1.433 1.00 0.00 75 TYR A O 6
ATOM 9114 N N . TYR A 1 76 ? 5.820 -5.896 -0.091 1.00 0.00 76 TYR A N 6
ATOM 9115 C CA . TYR A 1 76 ? 6.716 -7.048 -0.025 1.00 0.00 76 TYR A CA 6
ATOM 9116 C C . TYR A 1 76 ? 7.513 -7.018 1.284 1.00 0.00 76 TYR A C 6
ATOM 9117 O O . TYR A 1 76 ? 7.396 -6.068 2.064 1.00 0.00 76 TYR A O 6
ATOM 9135 N N . GLU A 1 77 ? 8.347 -8.035 1.514 1.00 0.00 77 GLU A N 6
ATOM 9136 C CA . GLU A 1 77 ? 9.373 -8.062 2.550 1.00 0.00 77 GLU A CA 6
ATOM 9137 C C . GLU A 1 77 ? 10.738 -7.933 1.863 1.00 0.00 77 GLU A C 6
ATOM 9138 O O . GLU A 1 77 ? 10.906 -8.395 0.734 1.00 0.00 77 GLU A O 6
ATOM 9150 N N . GLU A 1 78 ? 11.711 -7.301 2.522 1.00 0.00 78 GLU A N 6
ATOM 9151 C CA . GLU A 1 78 ? 13.095 -7.262 2.075 1.00 0.00 78 GLU A CA 6
ATOM 9152 C C . GLU A 1 78 ? 14.021 -7.355 3.285 1.00 0.00 78 GLU A C 6
ATOM 9153 O O . GLU A 1 78 ? 14.037 -6.481 4.156 1.00 0.00 78 GLU A O 6
ATOM 9165 N N . ASN A 1 79 ? 14.817 -8.421 3.334 1.00 0.00 79 ASN A N 6
ATOM 9166 C CA . ASN A 1 79 ? 15.755 -8.800 4.397 1.00 0.00 79 ASN A CA 6
ATOM 9167 C C . ASN A 1 79 ? 15.129 -9.071 5.765 1.00 0.00 79 ASN A C 6
ATOM 9168 O O . ASN A 1 79 ? 15.820 -9.598 6.637 1.00 0.00 79 ASN A O 6
ATOM 9179 N N . GLY A 1 80 ? 13.866 -8.725 5.974 1.00 0.00 80 GLY A N 6
ATOM 9180 C CA . GLY A 1 80 ? 13.180 -8.884 7.249 1.00 0.00 80 GLY A CA 6
ATOM 9181 C C . GLY A 1 80 ? 12.391 -7.664 7.731 1.00 0.00 80 GLY A C 6
ATOM 9182 O O . GLY A 1 80 ? 11.848 -7.731 8.837 1.00 0.00 80 GLY A O 6
ATOM 9186 N N . LYS A 1 81 ? 12.313 -6.553 6.985 1.00 0.00 81 LYS A N 6
ATOM 9187 C CA . LYS A 1 81 ? 11.274 -5.538 7.144 1.00 0.00 81 LYS A CA 6
ATOM 9188 C C . LYS A 1 81 ? 10.345 -5.578 5.941 1.00 0.00 81 LYS A C 6
ATOM 9189 O O . LYS A 1 81 ? 10.751 -6.044 4.875 1.00 0.00 81 LYS A O 6
ATOM 9208 N N . TYR A 1 82 ? 9.140 -5.027 6.084 1.00 0.00 82 TYR A N 6
ATOM 9209 C CA . TYR A 1 82 ? 8.189 -4.920 4.991 1.00 0.00 82 TYR A CA 6
ATOM 9210 C C . TYR A 1 82 ? 8.274 -3.524 4.375 1.00 0.00 82 TYR A C 6
ATOM 9211 O O . TYR A 1 82 ? 8.515 -2.540 5.080 1.00 0.00 82 TYR A O 6
ATOM 9229 N N . TYR A 1 83 ? 8.072 -3.434 3.059 1.00 0.00 83 TYR A N 6
ATOM 9230 C CA . TYR A 1 83 ? 8.234 -2.205 2.295 1.00 0.00 83 TYR A CA 6
ATOM 9231 C C . TYR A 1 83 ? 7.138 -2.078 1.244 1.00 0.00 83 TYR A C 6
ATOM 9232 O O . TYR A 1 83 ? 6.470 -3.054 0.896 1.00 0.00 83 TYR A O 6
ATOM 9250 N N . ILE A 1 84 ? 6.964 -0.852 0.742 1.00 0.00 84 ILE A N 6
ATOM 9251 C CA . ILE A 1 84 ? 5.851 -0.452 -0.107 1.00 0.00 84 ILE A CA 6
ATOM 9252 C C . ILE A 1 84 ? 6.381 0.329 -1.309 1.00 0.00 84 ILE A C 6
ATOM 9253 O O . ILE A 1 84 ? 7.181 1.259 -1.161 1.00 0.00 84 ILE A O 6
ATOM 9269 N N . GLU A 1 85 ? 5.901 -0.048 -2.491 1.00 0.00 85 GLU A N 6
ATOM 9270 C CA . GLU A 1 85 ? 6.192 0.554 -3.783 1.00 0.00 85 GLU A CA 6
ATOM 9271 C C . GLU A 1 85 ? 5.400 1.866 -3.962 1.00 0.00 85 GLU A C 6
ATOM 9272 O O . GLU A 1 85 ? 4.338 2.073 -3.363 1.00 0.00 85 GLU A O 6
ATOM 9284 N N . CYS A 1 86 ? 5.928 2.762 -4.796 1.00 0.00 86 CYS A N 6
ATOM 9285 C CA . CYS A 1 86 ? 5.377 4.035 -5.256 1.00 0.00 86 CYS A CA 6
ATOM 9286 C C . CYS A 1 86 ? 6.347 4.565 -6.343 1.00 0.00 86 CYS A C 6
ATOM 9287 O O . CYS A 1 86 ? 7.456 4.034 -6.437 1.00 0.00 86 CYS A O 6
ATOM 9295 N N . PRO A 1 87 ? 6.007 5.598 -7.138 1.00 0.00 87 PRO A N 6
ATOM 9296 C CA . PRO A 1 87 ? 6.951 6.410 -7.927 1.00 0.00 87 PRO A CA 6
ATOM 9297 C C . PRO A 1 87 ? 8.057 6.972 -7.019 1.00 0.00 87 PRO A C 6
ATOM 9298 O O . PRO A 1 87 ? 8.277 6.471 -5.922 1.00 0.00 87 PRO A O 6
ATOM 9309 N N . TYR A 1 88 ? 8.784 8.006 -7.456 1.00 0.00 88 TYR A N 6
ATOM 9310 C CA . TYR A 1 88 ? 9.930 8.649 -6.807 1.00 0.00 88 TYR A CA 6
ATOM 9311 C C . TYR A 1 88 ? 9.807 8.909 -5.293 1.00 0.00 88 TYR A C 6
ATOM 9312 O O . TYR A 1 88 ? 10.786 9.311 -4.660 1.00 0.00 88 TYR A O 6
ATOM 9330 N N . LYS A 1 89 ? 8.650 8.653 -4.674 1.00 0.00 89 LYS A N 6
ATOM 9331 C CA . LYS A 1 89 ? 8.408 8.680 -3.246 1.00 0.00 89 LYS A CA 6
ATOM 9332 C C . LYS A 1 89 ? 7.912 7.319 -2.725 1.00 0.00 89 LYS A C 6
ATOM 9333 O O . LYS A 1 89 ? 6.893 7.268 -2.038 1.00 0.00 89 LYS A O 6
ATOM 9352 N N . GLY A 1 90 ? 8.616 6.225 -3.022 1.00 0.00 90 GLY A N 6
ATOM 9353 C CA . GLY A 1 90 ? 8.253 4.864 -2.634 1.00 0.00 90 GLY A CA 6
ATOM 9354 C C . GLY A 1 90 ? 9.334 4.035 -1.949 1.00 0.00 90 GLY A C 6
ATOM 9355 O O . GLY A 1 90 ? 9.627 2.943 -2.424 1.00 0.00 90 GLY A O 6
ATOM 9359 N N . ILE A 1 91 ? 9.859 4.486 -0.802 1.00 0.00 91 ILE A N 6
ATOM 9360 C CA . ILE A 1 91 ? 10.773 3.697 0.039 1.00 0.00 91 ILE A CA 6
ATOM 9361 C C . ILE A 1 91 ? 10.254 3.744 1.483 1.00 0.00 91 ILE A C 6
ATOM 9362 O O . ILE A 1 91 ? 10.941 4.198 2.402 1.00 0.00 91 ILE A O 6
ATOM 9378 N N . TYR A 1 92 ? 8.993 3.354 1.691 1.00 0.00 92 TYR A N 6
ATOM 9379 C CA . TYR A 1 92 ? 8.398 3.297 3.023 1.00 0.00 92 TYR A CA 6
ATOM 9380 C C . TYR A 1 92 ? 8.929 2.065 3.727 1.00 0.00 92 TYR A C 6
ATOM 9381 O O . TYR A 1 92 ? 8.695 0.960 3.243 1.00 0.00 92 TYR A O 6
ATOM 9399 N N . GLU A 1 93 ? 9.616 2.252 4.850 1.00 0.00 93 GLU A N 6
ATOM 9400 C CA . GLU A 1 93 ? 9.872 1.159 5.778 1.00 0.00 93 GLU A CA 6
ATOM 9401 C C . GLU A 1 93 ? 8.661 1.142 6.712 1.00 0.00 93 GLU A C 6
ATOM 9402 O O . GLU A 1 93 ? 8.453 2.128 7.432 1.00 0.00 93 GLU A O 6
ATOM 9414 N N . ILE A 1 94 ? 7.839 0.092 6.670 1.00 0.00 94 ILE A N 6
ATOM 9415 C CA . ILE A 1 94 ? 6.962 -0.247 7.791 1.00 0.00 94 ILE A CA 6
ATOM 9416 C C . ILE A 1 94 ? 7.660 -1.365 8.573 1.00 0.00 94 ILE A C 6
ATOM 9417 O O . ILE A 1 94 ? 8.689 -1.887 8.133 1.00 0.00 94 ILE A O 6
ATOM 9433 N N . GLU A 1 95 ? 7.138 -1.718 9.742 1.00 0.00 95 GLU A N 6
ATOM 9434 C CA . GLU A 1 95 ? 7.795 -2.668 10.634 1.00 0.00 95 GLU A CA 6
ATOM 9435 C C . GLU A 1 95 ? 6.902 -3.861 10.957 1.00 0.00 95 GLU A C 6
ATOM 9436 O O . GLU A 1 95 ? 7.394 -4.898 11.410 1.00 0.00 95 GLU A O 6
ATOM 9448 N N . ASN A 1 96 ? 5.604 -3.775 10.657 1.00 0.00 96 ASN A N 6
ATOM 9449 C CA . ASN A 1 96 ? 4.683 -4.895 10.785 1.00 0.00 96 ASN A CA 6
ATOM 9450 C C . ASN A 1 96 ? 4.019 -5.136 9.438 1.00 0.00 96 ASN A C 6
ATOM 9451 O O . ASN A 1 96 ? 3.884 -4.219 8.633 1.00 0.00 96 ASN A O 6
ATOM 9462 N N . ASN A 1 97 ? 3.659 -6.387 9.176 1.00 0.00 97 ASN A N 6
ATOM 9463 C CA . ASN A 1 97 ? 3.151 -6.832 7.890 1.00 0.00 97 ASN A CA 6
ATOM 9464 C C . ASN A 1 97 ? 1.752 -6.259 7.654 1.00 0.00 97 ASN A C 6
ATOM 9465 O O . ASN A 1 97 ? 0.877 -6.419 8.506 1.00 0.00 97 ASN A O 6
ATOM 9476 N N . PHE A 1 98 ? 1.540 -5.624 6.499 1.00 0.00 98 PHE A N 6
ATOM 9477 C CA . PHE A 1 98 ? 0.286 -4.981 6.124 1.00 0.00 98 PHE A CA 6
ATOM 9478 C C . PHE A 1 98 ? -0.870 -5.993 6.073 1.00 0.00 98 PHE A C 6
ATOM 9479 O O . PHE A 1 98 ? -1.950 -5.715 6.592 1.00 0.00 98 PHE A O 6
ATOM 9496 N N . GLU A 1 99 ? -0.671 -7.158 5.450 1.00 0.00 99 GLU A N 6
ATOM 9497 C CA . GLU A 1 99 ? -1.703 -8.183 5.284 1.00 0.00 99 GLU A CA 6
ATOM 9498 C C . GLU A 1 99 ? -2.141 -8.765 6.636 1.00 0.00 99 GLU A C 6
ATOM 9499 O O . GLU A 1 99 ? -3.308 -9.119 6.808 1.00 0.00 99 GLU A O 6
ATOM 9511 N N . ASP A 1 100 ? -1.249 -8.791 7.625 1.00 0.00 100 ASP A N 6
ATOM 9512 C CA . ASP A 1 100 ? -1.566 -9.245 8.979 1.00 0.00 100 ASP A CA 6
ATOM 9513 C C . ASP A 1 100 ? -2.300 -8.180 9.796 1.00 0.00 100 ASP A C 6
ATOM 9514 O O . ASP A 1 100 ? -2.927 -8.513 10.813 1.00 0.00 100 ASP A O 6
ATOM 9523 N N . MET A 1 101 ? -2.227 -6.907 9.386 1.00 0.00 101 MET A N 6
ATOM 9524 C CA . MET A 1 101 ? -2.906 -5.792 10.042 1.00 0.00 101 MET A CA 6
ATOM 9525 C C . MET A 1 101 ? -4.350 -5.640 9.541 1.00 0.00 101 MET A C 6
ATOM 9526 O O . MET A 1 101 ? -5.182 -5.108 10.285 1.00 0.00 101 MET A O 6
ATOM 9540 N N . ILE A 1 102 ? -4.671 -6.053 8.309 1.00 0.00 102 ILE A N 6
ATOM 9541 C CA . ILE A 1 102 ? -5.995 -5.843 7.689 1.00 0.00 102 ILE A CA 6
ATOM 9542 C C . ILE A 1 102 ? -6.975 -6.939 8.077 1.00 0.00 102 ILE A C 6
ATOM 9543 O O . ILE A 1 102 ? -6.599 -7.832 8.869 1.00 0.00 102 ILE A O 6
ATOM 9559 N N . GLY A 1 1 ? 6.250 11.200 9.432 1.00 0.00 1 GLY A N 7
ATOM 9560 C CA . GLY A 1 1 ? 5.894 11.684 8.096 1.00 0.00 1 GLY A CA 7
ATOM 9561 C C . GLY A 1 1 ? 5.205 10.615 7.273 1.00 0.00 1 GLY A C 7
ATOM 9562 O O . GLY A 1 1 ? 5.825 10.021 6.391 1.00 0.00 1 GLY A O 7
ATOM 9566 N N . SER A 1 2 ? 3.916 10.392 7.515 1.00 0.00 2 SER A N 7
ATOM 9567 C CA . SER A 1 2 ? 3.037 9.543 6.721 1.00 0.00 2 SER A CA 7
ATOM 9568 C C . SER A 1 2 ? 2.975 10.005 5.245 1.00 0.00 2 SER A C 7
ATOM 9569 O O . SER A 1 2 ? 3.344 11.147 4.956 1.00 0.00 2 SER A O 7
ATOM 9577 N N . PRO A 1 3 ? 2.483 9.179 4.307 1.00 0.00 3 PRO A N 7
ATOM 9578 C CA . PRO A 1 3 ? 2.156 9.580 2.936 1.00 0.00 3 PRO A CA 7
ATOM 9579 C C . PRO A 1 3 ? 0.993 10.574 2.841 1.00 0.00 3 PRO A C 7
ATOM 9580 O O . PRO A 1 3 ? 0.407 10.989 3.843 1.00 0.00 3 PRO A O 7
ATOM 9591 N N . ILE A 1 4 ? 0.642 10.939 1.606 1.00 0.00 4 ILE A N 7
ATOM 9592 C CA . ILE A 1 4 ? -0.606 11.604 1.258 1.00 0.00 4 ILE A CA 7
ATOM 9593 C C . ILE A 1 4 ? -1.451 10.542 0.551 1.00 0.00 4 ILE A C 7
ATOM 9594 O O . ILE A 1 4 ? -0.995 9.974 -0.441 1.00 0.00 4 ILE A O 7
ATOM 9610 N N . LEU A 1 5 ? -2.649 10.260 1.061 1.00 0.00 5 LEU A N 7
ATOM 9611 C CA . LEU A 1 5 ? -3.688 9.471 0.407 1.00 0.00 5 LEU A CA 7
ATOM 9612 C C . LEU A 1 5 ? -4.822 10.393 -0.053 1.00 0.00 5 LEU A C 7
ATOM 9613 O O . LEU A 1 5 ? -4.856 11.552 0.382 1.00 0.00 5 LEU A O 7
ATOM 9629 N N . PRO A 1 6 ? -5.744 9.926 -0.921 1.00 0.00 6 PRO A N 7
ATOM 9630 C CA . PRO A 1 6 ? -6.983 10.650 -1.187 1.00 0.00 6 PRO A CA 7
ATOM 9631 C C . PRO A 1 6 ? -7.846 10.759 0.084 1.00 0.00 6 PRO A C 7
ATOM 9632 O O . PRO A 1 6 ? -7.479 10.268 1.160 1.00 0.00 6 PRO A O 7
ATOM 9643 N N . LYS A 1 7 ? -9.047 11.347 -0.036 1.00 0.00 7 LYS A N 7
ATOM 9644 C CA . LYS A 1 7 ? -10.102 11.120 0.949 1.00 0.00 7 LYS A CA 7
ATOM 9645 C C . LYS A 1 7 ? -10.359 9.610 1.063 1.00 0.00 7 LYS A C 7
ATOM 9646 O O . LYS A 1 7 ? -9.935 8.843 0.202 1.00 0.00 7 LYS A O 7
ATOM 9665 N N . ALA A 1 8 ? -11.128 9.182 2.055 1.00 0.00 8 ALA A N 7
ATOM 9666 C CA . ALA A 1 8 ? -11.771 7.878 2.063 1.00 0.00 8 ALA A CA 7
ATOM 9667 C C . ALA A 1 8 ? -13.045 7.952 1.238 1.00 0.00 8 ALA A C 7
ATOM 9668 O O . ALA A 1 8 ? -13.247 7.139 0.347 1.00 0.00 8 ALA A O 7
ATOM 9675 N N . GLU A 1 9 ? -13.898 8.944 1.487 1.00 0.00 9 GLU A N 7
ATOM 9676 C CA . GLU A 1 9 ? -15.245 8.905 0.928 1.00 0.00 9 GLU A CA 7
ATOM 9677 C C . GLU A 1 9 ? -15.261 9.029 -0.606 1.00 0.00 9 GLU A C 7
ATOM 9678 O O . GLU A 1 9 ? -16.222 8.594 -1.233 1.00 0.00 9 GLU A O 7
ATOM 9690 N N . ASN A 1 10 ? -14.220 9.603 -1.230 1.00 0.00 10 ASN A N 7
ATOM 9691 C CA . ASN A 1 10 ? -14.092 9.697 -2.690 1.00 0.00 10 ASN A CA 7
ATOM 9692 C C . ASN A 1 10 ? -13.610 8.396 -3.343 1.00 0.00 10 ASN A C 7
ATOM 9693 O O . ASN A 1 10 ? -13.372 8.365 -4.552 1.00 0.00 10 ASN A O 7
ATOM 9704 N N . VAL A 1 11 ? -13.307 7.382 -2.529 1.00 0.00 11 VAL A N 7
ATOM 9705 C CA . VAL A 1 11 ? -12.849 6.092 -2.993 1.00 0.00 11 VAL A CA 7
ATOM 9706 C C . VAL A 1 11 ? -14.126 5.311 -3.295 1.00 0.00 11 VAL A C 7
ATOM 9707 O O . VAL A 1 11 ? -15.025 5.210 -2.452 1.00 0.00 11 VAL A O 7
ATOM 9720 N N . ASP A 1 12 ? -14.229 4.859 -4.540 1.00 0.00 12 ASP A N 7
ATOM 9721 C CA . ASP A 1 12 ? -15.275 3.992 -5.052 1.00 0.00 12 ASP A CA 7
ATOM 9722 C C . ASP A 1 12 ? -15.082 2.611 -4.448 1.00 0.00 12 ASP A C 7
ATOM 9723 O O . ASP A 1 12 ? -15.996 2.111 -3.792 1.00 0.00 12 ASP A O 7
ATOM 9732 N N . SER A 1 13 ? -13.892 2.019 -4.594 1.00 0.00 13 SER A N 7
ATOM 9733 C CA . SER A 1 13 ? -13.609 0.745 -3.945 1.00 0.00 13 SER A CA 7
ATOM 9734 C C . SER A 1 13 ? -12.098 0.550 -3.776 1.00 0.00 13 SER A C 7
ATOM 9735 O O . SER A 1 13 ? -11.293 1.111 -4.526 1.00 0.00 13 SER A O 7
ATOM 9743 N N . ILE A 1 14 ? -11.693 -0.273 -2.804 1.00 0.00 14 ILE A N 7
ATOM 9744 C CA . ILE A 1 14 ? -10.308 -0.715 -2.644 1.00 0.00 14 ILE A CA 7
ATOM 9745 C C . ILE A 1 14 ? -10.281 -2.192 -3.015 1.00 0.00 14 ILE A C 7
ATOM 9746 O O . ILE A 1 14 ? -11.163 -2.945 -2.606 1.00 0.00 14 ILE A O 7
ATOM 9762 N N . CYS A 1 15 ? -9.245 -2.617 -3.732 1.00 0.00 15 CYS A N 7
ATOM 9763 C CA . CYS A 1 15 ? -9.072 -3.978 -4.202 1.00 0.00 15 CYS A CA 7
ATOM 9764 C C . CYS A 1 15 ? -7.664 -4.415 -3.805 1.00 0.00 15 CYS A C 7
ATOM 9765 O O . CYS A 1 15 ? -6.685 -3.920 -4.372 1.00 0.00 15 CYS A O 7
ATOM 9773 N N . ILE A 1 16 ? -7.551 -5.278 -2.793 1.00 0.00 16 ILE A N 7
ATOM 9774 C CA . ILE A 1 16 ? -6.276 -5.802 -2.315 1.00 0.00 16 ILE A CA 7
ATOM 9775 C C . ILE A 1 16 ? -6.161 -7.207 -2.892 1.00 0.00 16 ILE A C 7
ATOM 9776 O O . ILE A 1 16 ? -6.908 -8.110 -2.508 1.00 0.00 16 ILE A O 7
ATOM 9792 N N . ASP A 1 17 ? -5.262 -7.357 -3.856 1.00 0.00 17 ASP A N 7
ATOM 9793 C CA . ASP A 1 17 ? -4.873 -8.599 -4.505 1.00 0.00 17 ASP A CA 7
ATOM 9794 C C . ASP A 1 17 ? -3.656 -9.139 -3.760 1.00 0.00 17 ASP A C 7
ATOM 9795 O O . ASP A 1 17 ? -2.645 -8.440 -3.639 1.00 0.00 17 ASP A O 7
ATOM 9804 N N . PHE A 1 18 ? -3.784 -10.292 -3.116 1.00 0.00 18 PHE A N 7
ATOM 9805 C CA . PHE A 1 18 ? -2.767 -10.843 -2.230 1.00 0.00 18 PHE A CA 7
ATOM 9806 C C . PHE A 1 18 ? -1.640 -11.530 -3.032 1.00 0.00 18 PHE A C 7
ATOM 9807 O O . PHE A 1 18 ? -1.724 -11.691 -4.253 1.00 0.00 18 PHE A O 7
ATOM 9824 N N . THR A 1 19 ? -0.567 -11.932 -2.341 1.00 0.00 19 THR A N 7
ATOM 9825 C CA . THR A 1 19 ? 0.499 -12.779 -2.880 1.00 0.00 19 THR A CA 7
ATOM 9826 C C . THR A 1 19 ? -0.085 -14.092 -3.406 1.00 0.00 19 THR A C 7
ATOM 9827 O O . THR A 1 19 ? 0.130 -14.477 -4.562 1.00 0.00 19 THR A O 7
ATOM 9838 N N . ASN A 1 20 ? -0.842 -14.765 -2.542 1.00 0.00 20 ASN A N 7
ATOM 9839 C CA . ASN A 1 20 ? -1.725 -15.873 -2.863 1.00 0.00 20 ASN A CA 7
ATOM 9840 C C . ASN A 1 20 ? -2.902 -15.281 -3.627 1.00 0.00 20 ASN A C 7
ATOM 9841 O O . ASN A 1 20 ? -3.253 -14.126 -3.405 1.00 0.00 20 ASN A O 7
ATOM 9852 N N . SER A 1 21 ? -3.509 -16.033 -4.547 1.00 0.00 21 SER A N 7
ATOM 9853 C CA . SER A 1 21 ? -4.180 -15.436 -5.700 1.00 0.00 21 SER A CA 7
ATOM 9854 C C . SER A 1 21 ? -5.633 -15.110 -5.367 1.00 0.00 21 SER A C 7
ATOM 9855 O O . SER A 1 21 ? -6.573 -15.612 -5.992 1.00 0.00 21 SER A O 7
ATOM 9863 N N . ILE A 1 22 ? -5.827 -14.368 -4.286 1.00 0.00 22 ILE A N 7
ATOM 9864 C CA . ILE A 1 22 ? -7.100 -14.090 -3.677 1.00 0.00 22 ILE A CA 7
ATOM 9865 C C . ILE A 1 22 ? -7.162 -12.578 -3.585 1.00 0.00 22 ILE A C 7
ATOM 9866 O O . ILE A 1 22 ? -6.242 -11.921 -3.098 1.00 0.00 22 ILE A O 7
ATOM 9882 N N . GLN A 1 23 ? -8.298 -12.034 -3.971 1.00 0.00 23 GLN A N 7
ATOM 9883 C CA . GLN A 1 23 ? -8.468 -10.602 -4.139 1.00 0.00 23 GLN A CA 7
ATOM 9884 C C . GLN A 1 23 ? -9.714 -10.188 -3.391 1.00 0.00 23 GLN A C 7
ATOM 9885 O O . GLN A 1 23 ? -10.825 -10.595 -3.745 1.00 0.00 23 GLN A O 7
ATOM 9899 N N . LYS A 1 24 ? -9.508 -9.455 -2.304 1.00 0.00 24 LYS A N 7
ATOM 9900 C CA . LYS A 1 24 ? -10.562 -9.018 -1.395 1.00 0.00 24 LYS A CA 7
ATOM 9901 C C . LYS A 1 24 ? -10.860 -7.555 -1.710 1.00 0.00 24 LYS A C 7
ATOM 9902 O O . LYS A 1 24 ? -9.935 -6.743 -1.800 1.00 0.00 24 LYS A O 7
ATOM 9921 N N . ILE A 1 25 ? -12.134 -7.217 -1.881 1.00 0.00 25 ILE A N 7
ATOM 9922 C CA . ILE A 1 25 ? -12.590 -5.864 -2.162 1.00 0.00 25 ILE A CA 7
ATOM 9923 C C . ILE A 1 25 ? -13.099 -5.305 -0.834 1.00 0.00 25 ILE A C 7
ATOM 9924 O O . ILE A 1 25 ? -13.783 -5.998 -0.079 1.00 0.00 25 ILE A O 7
ATOM 9940 N N . TYR A 1 26 ? -12.727 -4.072 -0.518 1.00 0.00 26 TYR A N 7
ATOM 9941 C CA . TYR A 1 26 ? -13.121 -3.357 0.682 1.00 0.00 26 TYR A CA 7
ATOM 9942 C C . TYR A 1 26 ? -13.904 -2.174 0.138 1.00 0.00 26 TYR A C 7
ATOM 9943 O O . TYR A 1 26 ? -13.366 -1.110 -0.165 1.00 0.00 26 TYR A O 7
ATOM 9961 N N . ASP A 1 27 ? -15.177 -2.447 -0.106 1.00 0.00 27 ASP A N 7
ATOM 9962 C CA . ASP A 1 27 ? -16.234 -1.507 -0.448 1.00 0.00 27 ASP A CA 7
ATOM 9963 C C . ASP A 1 27 ? -16.996 -1.081 0.811 1.00 0.00 27 ASP A C 7
ATOM 9964 O O . ASP A 1 27 ? -17.856 -0.210 0.736 1.00 0.00 27 ASP A O 7
ATOM 9973 N N . ASP A 1 28 ? -16.714 -1.695 1.964 1.00 0.00 28 ASP A N 7
ATOM 9974 C CA . ASP A 1 28 ? -17.318 -1.330 3.238 1.00 0.00 28 ASP A CA 7
ATOM 9975 C C . ASP A 1 28 ? -16.561 -0.120 3.798 1.00 0.00 28 ASP A C 7
ATOM 9976 O O . ASP A 1 28 ? -15.327 -0.115 3.830 1.00 0.00 28 ASP A O 7
ATOM 9985 N N . SER A 1 29 ? -17.274 0.912 4.247 1.00 0.00 29 SER A N 7
ATOM 9986 C CA . SER A 1 29 ? -16.682 2.189 4.647 1.00 0.00 29 SER A CA 7
ATOM 9987 C C . SER A 1 29 ? -15.646 2.002 5.767 1.00 0.00 29 SER A C 7
ATOM 9988 O O . SER A 1 29 ? -14.563 2.594 5.731 1.00 0.00 29 SER A O 7
ATOM 9996 N N . GLU A 1 30 ? -15.942 1.165 6.756 1.00 0.00 30 GLU A N 7
ATOM 9997 C CA . GLU A 1 30 ? -15.103 0.972 7.933 1.00 0.00 30 GLU A CA 7
ATOM 9998 C C . GLU A 1 30 ? -13.837 0.165 7.597 1.00 0.00 30 GLU A C 7
ATOM 9999 O O . GLU A 1 30 ? -12.751 0.476 8.095 1.00 0.00 30 GLU A O 7
ATOM 10011 N N . SER A 1 31 ? -13.962 -0.814 6.699 1.00 0.00 31 SER A N 7
ATOM 10012 C CA . SER A 1 31 ? -12.876 -1.534 6.038 1.00 0.00 31 SER A CA 7
ATOM 10013 C C . SER A 1 31 ? -11.909 -0.562 5.375 1.00 0.00 31 SER A C 7
ATOM 10014 O O . SER A 1 31 ? -10.699 -0.638 5.599 1.00 0.00 31 SER A O 7
ATOM 10022 N N . ILE A 1 32 ? -12.449 0.348 4.563 1.00 0.00 32 ILE A N 7
ATOM 10023 C CA . ILE A 1 32 ? -11.675 1.352 3.857 1.00 0.00 32 ILE A CA 7
ATOM 10024 C C . ILE A 1 32 ? -10.899 2.194 4.871 1.00 0.00 32 ILE A C 7
ATOM 10025 O O . ILE A 1 32 ? -9.689 2.357 4.707 1.00 0.00 32 ILE A O 7
ATOM 10041 N N . GLN A 1 33 ? -11.563 2.711 5.913 1.00 0.00 33 GLN A N 7
ATOM 10042 C CA . GLN A 1 33 ? -10.914 3.555 6.912 1.00 0.00 33 GLN A CA 7
ATOM 10043 C C . GLN A 1 33 ? -9.708 2.866 7.549 1.00 0.00 33 GLN A C 7
ATOM 10044 O O . GLN A 1 33 ? -8.658 3.506 7.670 1.00 0.00 33 GLN A O 7
ATOM 10058 N N . LYS A 1 34 ? -9.838 1.593 7.940 1.00 0.00 34 LYS A N 7
ATOM 10059 C CA . LYS A 1 34 ? -8.721 0.859 8.522 1.00 0.00 34 LYS A CA 7
ATOM 10060 C C . LYS A 1 34 ? -7.566 0.807 7.532 1.00 0.00 34 LYS A C 7
ATOM 10061 O O . LYS A 1 34 ? -6.450 1.189 7.867 1.00 0.00 34 LYS A O 7
ATOM 10080 N N . ILE A 1 35 ? -7.822 0.378 6.296 1.00 0.00 35 ILE A N 7
ATOM 10081 C CA . ILE A 1 35 ? -6.791 0.279 5.277 1.00 0.00 35 ILE A CA 7
ATOM 10082 C C . ILE A 1 35 ? -6.088 1.624 5.077 1.00 0.00 35 ILE A C 7
ATOM 10083 O O . ILE A 1 35 ? -4.862 1.645 5.022 1.00 0.00 35 ILE A O 7
ATOM 10099 N N . LEU A 1 36 ? -6.808 2.748 4.987 1.00 0.00 36 LEU A N 7
ATOM 10100 C CA . LEU A 1 36 ? -6.170 4.063 4.863 1.00 0.00 36 LEU A CA 7
ATOM 10101 C C . LEU A 1 36 ? -5.204 4.370 6.010 1.00 0.00 36 LEU A C 7
ATOM 10102 O O . LEU A 1 36 ? -4.306 5.191 5.807 1.00 0.00 36 LEU A O 7
ATOM 10118 N N . SER A 1 37 ? -5.366 3.786 7.201 1.00 0.00 37 SER A N 7
ATOM 10119 C CA . SER A 1 37 ? -4.381 3.857 8.257 1.00 0.00 37 SER A CA 7
ATOM 10120 C C . SER A 1 37 ? -3.188 2.961 7.917 1.00 0.00 37 SER A C 7
ATOM 10121 O O . SER A 1 37 ? -2.069 3.461 7.898 1.00 0.00 37 SER A O 7
ATOM 10129 N N . GLU A 1 38 ? -3.390 1.677 7.597 1.00 0.00 38 GLU A N 7
ATOM 10130 C CA . GLU A 1 38 ? -2.281 0.736 7.353 1.00 0.00 38 GLU A CA 7
ATOM 10131 C C . GLU A 1 38 ? -1.450 1.106 6.115 1.00 0.00 38 GLU A C 7
ATOM 10132 O O . GLU A 1 38 ? -0.280 0.749 5.998 1.00 0.00 38 GLU A O 7
ATOM 10144 N N . ILE A 1 39 ? -2.043 1.837 5.177 1.00 0.00 39 ILE A N 7
ATOM 10145 C CA . ILE A 1 39 ? -1.414 2.366 3.971 1.00 0.00 39 ILE A CA 7
ATOM 10146 C C . ILE A 1 39 ? -0.682 3.689 4.272 1.00 0.00 39 ILE A C 7
ATOM 10147 O O . ILE A 1 39 ? 0.027 4.218 3.408 1.00 0.00 39 ILE A O 7
ATOM 10163 N N . ALA A 1 40 ? -0.838 4.239 5.481 1.00 0.00 40 ALA A N 7
ATOM 10164 C CA . ALA A 1 40 ? -0.293 5.522 5.896 1.00 0.00 40 ALA A CA 7
ATOM 10165 C C . ALA A 1 40 ? 0.605 5.455 7.133 1.00 0.00 40 ALA A C 7
ATOM 10166 O O . ALA A 1 40 ? 1.087 6.506 7.554 1.00 0.00 40 ALA A O 7
ATOM 10173 N N . THR A 1 41 ? 0.848 4.278 7.706 1.00 0.00 41 THR A N 7
ATOM 10174 C CA . THR A 1 41 ? 1.759 4.142 8.841 1.00 0.00 41 THR A CA 7
ATOM 10175 C C . THR A 1 41 ? 3.206 4.458 8.442 1.00 0.00 41 THR A C 7
ATOM 10176 O O . THR A 1 41 ? 3.992 4.926 9.268 1.00 0.00 41 THR A O 7
ATOM 10187 N N . GLY A 1 42 ? 3.593 4.184 7.193 1.00 0.00 42 GLY A N 7
ATOM 10188 C CA . GLY A 1 42 ? 4.993 4.121 6.808 1.00 0.00 42 GLY A CA 7
ATOM 10189 C C . GLY A 1 42 ? 5.617 5.479 6.527 1.00 0.00 42 GLY A C 7
ATOM 10190 O O . GLY A 1 42 ? 4.947 6.468 6.227 1.00 0.00 42 GLY A O 7
ATOM 10194 N N . LYS A 1 43 ? 6.947 5.477 6.523 1.00 0.00 43 LYS A N 7
ATOM 10195 C CA . LYS A 1 43 ? 7.825 6.590 6.211 1.00 0.00 43 LYS A CA 7
ATOM 10196 C C . LYS A 1 43 ? 8.550 6.315 4.930 1.00 0.00 43 LYS A C 7
ATOM 10197 O O . LYS A 1 43 ? 9.564 5.627 4.952 1.00 0.00 43 LYS A O 7
ATOM 10216 N N . ARG A 1 44 ? 8.049 6.859 3.822 1.00 0.00 44 ARG A N 7
ATOM 10217 C CA . ARG A 1 44 ? 8.748 6.926 2.533 1.00 0.00 44 ARG A CA 7
ATOM 10218 C C . ARG A 1 44 ? 10.044 7.693 2.599 1.00 0.00 44 ARG A C 7
ATOM 10219 O O . ARG A 1 44 ? 10.832 7.627 1.660 1.00 0.00 44 ARG A O 7
ATOM 10240 N N . THR A 1 45 ? 10.252 8.392 3.703 1.00 0.00 45 THR A N 7
ATOM 10241 C CA . THR A 1 45 ? 11.451 9.140 4.046 1.00 0.00 45 THR A CA 7
ATOM 10242 C C . THR A 1 45 ? 11.679 10.311 3.089 1.00 0.00 45 THR A C 7
ATOM 10243 O O . THR A 1 45 ? 10.877 10.585 2.190 1.00 0.00 45 THR A O 7
ATOM 10254 N N . GLU A 1 46 ? 12.802 11.000 3.256 1.00 0.00 46 GLU A N 7
ATOM 10255 C CA . GLU A 1 46 ? 13.319 11.934 2.270 1.00 0.00 46 GLU A CA 7
ATOM 10256 C C . GLU A 1 46 ? 14.371 11.298 1.353 1.00 0.00 46 GLU A C 7
ATOM 10257 O O . GLU A 1 46 ? 15.062 12.009 0.617 1.00 0.00 46 GLU A O 7
ATOM 10269 N N . LYS A 1 47 ? 14.501 9.966 1.330 1.00 0.00 47 LYS A N 7
ATOM 10270 C CA . LYS A 1 47 ? 15.078 9.322 0.161 1.00 0.00 47 LYS A CA 7
ATOM 10271 C C . LYS A 1 47 ? 14.190 9.523 -1.055 1.00 0.00 47 LYS A C 7
ATOM 10272 O O . LYS A 1 47 ? 12.961 9.522 -0.959 1.00 0.00 47 LYS A O 7
ATOM 10291 N N . GLN A 1 48 ? 14.838 9.599 -2.205 1.00 0.00 48 GLN A N 7
ATOM 10292 C CA . GLN A 1 48 ? 14.213 9.546 -3.515 1.00 0.00 48 GLN A CA 7
ATOM 10293 C C . GLN A 1 48 ? 14.033 8.070 -3.835 1.00 0.00 48 GLN A C 7
ATOM 10294 O O . GLN A 1 48 ? 15.029 7.339 -3.836 1.00 0.00 48 GLN A O 7
ATOM 10308 N N . SER A 1 49 ? 12.798 7.635 -4.078 1.00 0.00 49 SER A N 7
ATOM 10309 C CA . SER A 1 49 ? 12.587 6.480 -4.933 1.00 0.00 49 SER A CA 7
ATOM 10310 C C . SER A 1 49 ? 12.869 6.934 -6.363 1.00 0.00 49 SER A C 7
ATOM 10311 O O . SER A 1 49 ? 12.625 8.093 -6.705 1.00 0.00 49 SER A O 7
ATOM 10319 N N . ILE A 1 50 ? 13.376 6.003 -7.166 1.00 0.00 50 ILE A N 7
ATOM 10320 C CA . ILE A 1 50 ? 13.545 6.105 -8.606 1.00 0.00 50 ILE A CA 7
ATOM 10321 C C . ILE A 1 50 ? 13.188 4.758 -9.278 1.00 0.00 50 ILE A C 7
ATOM 10322 O O . ILE A 1 50 ? 13.557 4.533 -10.432 1.00 0.00 50 ILE A O 7
ATOM 10338 N N . GLN A 1 51 ? 12.541 3.821 -8.564 1.00 0.00 51 GLN A N 7
ATOM 10339 C CA . GLN A 1 51 ? 12.096 2.549 -9.133 1.00 0.00 51 GLN A CA 7
ATOM 10340 C C . GLN A 1 51 ? 10.717 2.715 -9.770 1.00 0.00 51 GLN A C 7
ATOM 10341 O O . GLN A 1 51 ? 9.994 3.676 -9.474 1.00 0.00 51 GLN A O 7
ATOM 10355 N N . ASP A 1 52 ? 10.340 1.738 -10.602 1.00 0.00 52 ASP A N 7
ATOM 10356 C CA . ASP A 1 52 ? 9.017 1.668 -11.228 1.00 0.00 52 ASP A CA 7
ATOM 10357 C C . ASP A 1 52 ? 8.230 0.434 -10.782 1.00 0.00 52 ASP A C 7
ATOM 10358 O O . ASP A 1 52 ? 7.006 0.430 -10.956 1.00 0.00 52 ASP A O 7
ATOM 10367 N N . TYR A 1 53 ? 8.877 -0.566 -10.166 1.00 0.00 53 TYR A N 7
ATOM 10368 C CA . TYR A 1 53 ? 8.267 -1.826 -9.722 1.00 0.00 53 TYR A CA 7
ATOM 10369 C C . TYR A 1 53 ? 9.056 -2.422 -8.550 1.00 0.00 53 TYR A C 7
ATOM 10370 O O . TYR A 1 53 ? 10.189 -1.985 -8.314 1.00 0.00 53 TYR A O 7
ATOM 10388 N N . PRO A 1 54 ? 8.486 -3.406 -7.826 1.00 0.00 54 PRO A N 7
ATOM 10389 C CA . PRO A 1 54 ? 9.230 -4.203 -6.864 1.00 0.00 54 PRO A CA 7
ATOM 10390 C C . PRO A 1 54 ? 10.185 -5.179 -7.559 1.00 0.00 54 PRO A C 7
ATOM 10391 O O . PRO A 1 54 ? 9.878 -5.743 -8.613 1.00 0.00 54 PRO A O 7
ATOM 10402 N N . SER A 1 55 ? 11.324 -5.443 -6.919 1.00 0.00 55 SER A N 7
ATOM 10403 C CA . SER A 1 55 ? 12.254 -6.476 -7.353 1.00 0.00 55 SER A CA 7
ATOM 10404 C C . SER A 1 55 ? 11.747 -7.888 -7.019 1.00 0.00 55 SER A C 7
ATOM 10405 O O . SER A 1 55 ? 12.071 -8.833 -7.736 1.00 0.00 55 SER A O 7
ATOM 10413 N N . ALA A 1 56 ? 10.988 -8.047 -5.926 1.00 0.00 56 ALA A N 7
ATOM 10414 C CA . ALA A 1 56 ? 10.566 -9.358 -5.445 1.00 0.00 56 ALA A CA 7
ATOM 10415 C C . ALA A 1 56 ? 9.693 -10.065 -6.475 1.00 0.00 56 ALA A C 7
ATOM 10416 O O . ALA A 1 56 ? 8.994 -9.441 -7.268 1.00 0.00 56 ALA A O 7
ATOM 10423 N N . GLU A 1 57 ? 9.685 -11.390 -6.390 1.00 0.00 57 GLU A N 7
ATOM 10424 C CA . GLU A 1 57 ? 8.792 -12.245 -7.152 1.00 0.00 57 GLU A CA 7
ATOM 10425 C C . GLU A 1 57 ? 7.444 -12.384 -6.444 1.00 0.00 57 GLU A C 7
ATOM 10426 O O . GLU A 1 57 ? 6.402 -12.483 -7.103 1.00 0.00 57 GLU A O 7
ATOM 10438 N N . GLU A 1 58 ? 7.457 -12.410 -5.109 1.00 0.00 58 GLU A N 7
ATOM 10439 C CA . GLU A 1 58 ? 6.294 -12.686 -4.286 1.00 0.00 58 GLU A CA 7
ATOM 10440 C C . GLU A 1 58 ? 5.928 -11.383 -3.595 1.00 0.00 58 GLU A C 7
ATOM 10441 O O . GLU A 1 58 ? 6.486 -11.001 -2.567 1.00 0.00 58 GLU A O 7
ATOM 10453 N N . TYR A 1 59 ? 4.997 -10.696 -4.237 1.00 0.00 59 TYR A N 7
ATOM 10454 C CA . TYR A 1 59 ? 4.307 -9.494 -3.814 1.00 0.00 59 TYR A CA 7
ATOM 10455 C C . TYR A 1 59 ? 2.846 -9.654 -4.212 1.00 0.00 59 TYR A C 7
ATOM 10456 O O . TYR A 1 59 ? 2.493 -10.569 -4.970 1.00 0.00 59 TYR A O 7
ATOM 10474 N N . GLY A 1 60 ? 2.027 -8.717 -3.751 1.00 0.00 60 GLY A N 7
ATOM 10475 C CA . GLY A 1 60 ? 0.666 -8.513 -4.240 1.00 0.00 60 GLY A CA 7
ATOM 10476 C C . GLY A 1 60 ? 0.402 -7.028 -4.497 1.00 0.00 60 GLY A C 7
ATOM 10477 O O . GLY A 1 60 ? 1.302 -6.200 -4.326 1.00 0.00 60 GLY A O 7
ATOM 10481 N N . THR A 1 61 ? -0.824 -6.687 -4.892 1.00 0.00 61 THR A N 7
ATOM 10482 C CA . THR A 1 61 ? -1.176 -5.397 -5.472 1.00 0.00 61 THR A CA 7
ATOM 10483 C C . THR A 1 61 ? -2.296 -4.760 -4.653 1.00 0.00 61 THR A C 7
ATOM 10484 O O . THR A 1 61 ? -3.371 -5.341 -4.486 1.00 0.00 61 THR A O 7
ATOM 10495 N N . ILE A 1 62 ? -2.069 -3.553 -4.140 1.00 0.00 62 ILE A N 7
ATOM 10496 C CA . ILE A 1 62 ? -3.102 -2.743 -3.510 1.00 0.00 62 ILE A CA 7
ATOM 10497 C C . ILE A 1 62 ? -3.583 -1.764 -4.581 1.00 0.00 62 ILE A C 7
ATOM 10498 O O . ILE A 1 62 ? -2.769 -1.148 -5.272 1.00 0.00 62 ILE A O 7
ATOM 10514 N N . ASN A 1 63 ? -4.900 -1.612 -4.723 1.00 0.00 63 ASN A N 7
ATOM 10515 C CA . ASN A 1 63 ? -5.537 -0.732 -5.695 1.00 0.00 63 ASN A CA 7
ATOM 10516 C C . ASN A 1 63 ? -6.573 0.106 -4.959 1.00 0.00 63 ASN A C 7
ATOM 10517 O O . ASN A 1 63 ? -7.332 -0.445 -4.160 1.00 0.00 63 ASN A O 7
ATOM 10528 N N . ILE A 1 64 ? -6.661 1.402 -5.260 1.00 0.00 64 ILE A N 7
ATOM 10529 C CA . ILE A 1 64 ? -7.609 2.333 -4.654 1.00 0.00 64 ILE A CA 7
ATOM 10530 C C . ILE A 1 64 ? -8.306 3.018 -5.820 1.00 0.00 64 ILE A C 7
ATOM 10531 O O . ILE A 1 64 ? -7.787 4.015 -6.333 1.00 0.00 64 ILE A O 7
ATOM 10547 N N . GLU A 1 65 ? -9.441 2.483 -6.264 1.00 0.00 65 GLU A N 7
ATOM 10548 C CA . GLU A 1 65 ? -10.278 3.161 -7.236 1.00 0.00 65 GLU A CA 7
ATOM 10549 C C . GLU A 1 65 ? -10.916 4.364 -6.549 1.00 0.00 65 GLU A C 7
ATOM 10550 O O . GLU A 1 65 ? -11.762 4.205 -5.674 1.00 0.00 65 GLU A O 7
ATOM 10562 N N . ASN A 1 66 ? -10.496 5.571 -6.908 1.00 0.00 66 ASN A N 7
ATOM 10563 C CA . ASN A 1 66 ? -11.043 6.813 -6.397 1.00 0.00 66 ASN A CA 7
ATOM 10564 C C . ASN A 1 66 ? -11.148 7.801 -7.542 1.00 0.00 66 ASN A C 7
ATOM 10565 O O . ASN A 1 66 ? -10.241 7.900 -8.368 1.00 0.00 66 ASN A O 7
ATOM 10576 N N . ASN A 1 67 ? -12.255 8.545 -7.588 1.00 0.00 67 ASN A N 7
ATOM 10577 C CA . ASN A 1 67 ? -12.539 9.537 -8.628 1.00 0.00 67 ASN A CA 7
ATOM 10578 C C . ASN A 1 67 ? -12.313 8.963 -10.041 1.00 0.00 67 ASN A C 7
ATOM 10579 O O . ASN A 1 67 ? -11.812 9.664 -10.931 1.00 0.00 67 ASN A O 7
ATOM 10590 N N . GLY A 1 68 ? -12.632 7.681 -10.251 1.00 0.00 68 GLY A N 7
ATOM 10591 C CA . GLY A 1 68 ? -12.508 7.010 -11.540 1.00 0.00 68 GLY A CA 7
ATOM 10592 C C . GLY A 1 68 ? -11.075 6.664 -11.958 1.00 0.00 68 GLY A C 7
ATOM 10593 O O . GLY A 1 68 ? -10.832 6.467 -13.153 1.00 0.00 68 GLY A O 7
ATOM 10597 N N . GLY A 1 69 ? -10.097 6.627 -11.049 1.00 0.00 69 GLY A N 7
ATOM 10598 C CA . GLY A 1 69 ? -8.741 6.165 -11.341 1.00 0.00 69 GLY A CA 7
ATOM 10599 C C . GLY A 1 69 ? -8.213 5.315 -10.193 1.00 0.00 69 GLY A C 7
ATOM 10600 O O . GLY A 1 69 ? -8.670 5.449 -9.062 1.00 0.00 69 GLY A O 7
ATOM 10604 N N . MET A 1 70 ? -7.246 4.439 -10.466 1.00 0.00 70 MET A N 7
ATOM 10605 C CA . MET A 1 70 ? -6.731 3.472 -9.504 1.00 0.00 70 MET A CA 7
ATOM 10606 C C . MET A 1 70 ? -5.302 3.818 -9.143 1.00 0.00 70 MET A C 7
ATOM 10607 O O . MET A 1 70 ? -4.361 3.429 -9.845 1.00 0.00 70 MET A O 7
ATOM 10621 N N . THR A 1 71 ? -5.154 4.520 -8.023 1.00 0.00 71 THR A N 7
ATOM 10622 C CA . THR A 1 71 ? -3.878 4.676 -7.353 1.00 0.00 71 THR A CA 7
ATOM 10623 C C . THR A 1 71 ? -3.429 3.276 -6.912 1.00 0.00 71 THR A C 7
ATOM 10624 O O . THR A 1 71 ? -4.017 2.707 -5.987 1.00 0.00 71 THR A O 7
ATOM 10635 N N . THR A 1 72 ? -2.445 2.689 -7.591 1.00 0.00 72 THR A N 7
ATOM 10636 C CA . THR A 1 72 ? -1.975 1.330 -7.315 1.00 0.00 72 THR A CA 7
ATOM 10637 C C . THR A 1 72 ? -0.644 1.407 -6.553 1.00 0.00 72 THR A C 7
ATOM 10638 O O . THR A 1 72 ? 0.071 2.409 -6.643 1.00 0.00 72 THR A O 7
ATOM 10649 N N . MET A 1 73 ? -0.298 0.368 -5.803 1.00 0.00 73 MET A N 7
ATOM 10650 C CA . MET A 1 73 ? 1.016 0.143 -5.209 1.00 0.00 73 MET A CA 7
ATOM 10651 C C . MET A 1 73 ? 1.176 -1.371 -5.023 1.00 0.00 73 MET A C 7
ATOM 10652 O O . MET A 1 73 ? 0.212 -2.125 -5.168 1.00 0.00 73 MET A O 7
ATOM 10666 N N . PHE A 1 74 ? 2.375 -1.814 -4.664 1.00 0.00 74 PHE A N 7
ATOM 10667 C CA . PHE A 1 74 ? 2.692 -3.193 -4.315 1.00 0.00 74 PHE A CA 7
ATOM 10668 C C . PHE A 1 74 ? 3.362 -3.177 -2.936 1.00 0.00 74 PHE A C 7
ATOM 10669 O O . PHE A 1 74 ? 3.472 -2.112 -2.320 1.00 0.00 74 PHE A O 7
ATOM 10686 N N . TYR A 1 75 ? 3.780 -4.330 -2.425 1.00 0.00 75 TYR A N 7
ATOM 10687 C CA . TYR A 1 75 ? 4.507 -4.475 -1.167 1.00 0.00 75 TYR A CA 7
ATOM 10688 C C . TYR A 1 75 ? 5.398 -5.704 -1.296 1.00 0.00 75 TYR A C 7
ATOM 10689 O O . TYR A 1 75 ? 5.057 -6.611 -2.052 1.00 0.00 75 TYR A O 7
ATOM 10707 N N . TYR A 1 76 ? 6.481 -5.796 -0.528 1.00 0.00 76 TYR A N 7
ATOM 10708 C CA . TYR A 1 76 ? 7.181 -7.055 -0.305 1.00 0.00 76 TYR A CA 7
ATOM 10709 C C . TYR A 1 76 ? 8.004 -6.930 0.988 1.00 0.00 76 TYR A C 7
ATOM 10710 O O . TYR A 1 76 ? 8.158 -5.824 1.527 1.00 0.00 76 TYR A O 7
ATOM 10728 N N . GLU A 1 77 ? 8.547 -8.044 1.481 1.00 0.00 77 GLU A N 7
ATOM 10729 C CA . GLU A 1 77 ? 9.523 -8.080 2.563 1.00 0.00 77 GLU A CA 7
ATOM 10730 C C . GLU A 1 77 ? 10.916 -7.991 1.933 1.00 0.00 77 GLU A C 7
ATOM 10731 O O . GLU A 1 77 ? 11.279 -8.841 1.111 1.00 0.00 77 GLU A O 7
ATOM 10743 N N . GLU A 1 78 ? 11.701 -6.977 2.306 1.00 0.00 78 GLU A N 7
ATOM 10744 C CA . GLU A 1 78 ? 13.113 -6.894 1.968 1.00 0.00 78 GLU A CA 7
ATOM 10745 C C . GLU A 1 78 ? 13.926 -7.107 3.240 1.00 0.00 78 GLU A C 7
ATOM 10746 O O . GLU A 1 78 ? 13.838 -6.335 4.196 1.00 0.00 78 GLU A O 7
ATOM 10758 N N . ASN A 1 79 ? 14.748 -8.157 3.238 1.00 0.00 79 ASN A N 7
ATOM 10759 C CA . ASN A 1 79 ? 15.840 -8.390 4.183 1.00 0.00 79 ASN A CA 7
ATOM 10760 C C . ASN A 1 79 ? 15.390 -8.592 5.638 1.00 0.00 79 ASN A C 7
ATOM 10761 O O . ASN A 1 79 ? 16.229 -8.733 6.533 1.00 0.00 79 ASN A O 7
ATOM 10772 N N . GLY A 1 80 ? 14.083 -8.622 5.902 1.00 0.00 80 GLY A N 7
ATOM 10773 C CA . GLY A 1 80 ? 13.486 -8.805 7.215 1.00 0.00 80 GLY A CA 7
ATOM 10774 C C . GLY A 1 80 ? 12.438 -7.747 7.558 1.00 0.00 80 GLY A C 7
ATOM 10775 O O . GLY A 1 80 ? 11.701 -7.958 8.526 1.00 0.00 80 GLY A O 7
ATOM 10779 N N . LYS A 1 81 ? 12.345 -6.631 6.821 1.00 0.00 81 LYS A N 7
ATOM 10780 C CA . LYS A 1 81 ? 11.380 -5.566 7.039 1.00 0.00 81 LYS A CA 7
ATOM 10781 C C . LYS A 1 81 ? 10.431 -5.472 5.851 1.00 0.00 81 LYS A C 7
ATOM 10782 O O . LYS A 1 81 ? 10.742 -5.982 4.777 1.00 0.00 81 LYS A O 7
ATOM 10801 N N . TYR A 1 82 ? 9.293 -4.800 6.021 1.00 0.00 82 TYR A N 7
ATOM 10802 C CA . TYR A 1 82 ? 8.287 -4.686 4.971 1.00 0.00 82 TYR A CA 7
ATOM 10803 C C . TYR A 1 82 ? 8.300 -3.268 4.416 1.00 0.00 82 TYR A C 7
ATOM 10804 O O . TYR A 1 82 ? 8.469 -2.305 5.172 1.00 0.00 82 TYR A O 7
ATOM 10822 N N . TYR A 1 83 ? 8.095 -3.141 3.104 1.00 0.00 83 TYR A N 7
ATOM 10823 C CA . TYR A 1 83 ? 8.102 -1.858 2.415 1.00 0.00 83 TYR A CA 7
ATOM 10824 C C . TYR A 1 83 ? 6.966 -1.808 1.391 1.00 0.00 83 TYR A C 7
ATOM 10825 O O . TYR A 1 83 ? 6.487 -2.866 0.971 1.00 0.00 83 TYR A O 7
ATOM 10843 N N . ILE A 1 84 ? 6.570 -0.606 0.949 1.00 0.00 84 ILE A N 7
ATOM 10844 C CA . ILE A 1 84 ? 5.394 -0.393 0.073 1.00 0.00 84 ILE A CA 7
ATOM 10845 C C . ILE A 1 84 ? 5.753 0.433 -1.177 1.00 0.00 84 ILE A C 7
ATOM 10846 O O . ILE A 1 84 ? 6.405 1.471 -1.058 1.00 0.00 84 ILE A O 7
ATOM 10862 N N . GLU A 1 85 ? 5.319 0.023 -2.373 1.00 0.00 85 GLU A N 7
ATOM 10863 C CA . GLU A 1 85 ? 5.658 0.697 -3.627 1.00 0.00 85 GLU A CA 7
ATOM 10864 C C . GLU A 1 85 ? 4.942 2.042 -3.778 1.00 0.00 85 GLU A C 7
ATOM 10865 O O . GLU A 1 85 ? 3.902 2.291 -3.167 1.00 0.00 85 GLU A O 7
ATOM 10877 N N . CYS A 1 86 ? 5.455 2.896 -4.665 1.00 0.00 86 CYS A N 7
ATOM 10878 C CA . CYS A 1 86 ? 4.940 4.217 -5.008 1.00 0.00 86 CYS A CA 7
ATOM 10879 C C . CYS A 1 86 ? 5.793 4.777 -6.166 1.00 0.00 86 CYS A C 7
ATOM 10880 O O . CYS A 1 86 ? 6.801 4.159 -6.512 1.00 0.00 86 CYS A O 7
ATOM 10888 N N . PRO A 1 87 ? 5.406 5.885 -6.826 1.00 0.00 87 PRO A N 7
ATOM 10889 C CA . PRO A 1 87 ? 6.362 6.749 -7.524 1.00 0.00 87 PRO A CA 7
ATOM 10890 C C . PRO A 1 87 ? 7.429 7.269 -6.550 1.00 0.00 87 PRO A C 7
ATOM 10891 O O . PRO A 1 87 ? 7.597 6.721 -5.464 1.00 0.00 87 PRO A O 7
ATOM 10902 N N . TYR A 1 88 ? 8.160 8.328 -6.909 1.00 0.00 88 TYR A N 7
ATOM 10903 C CA . TYR A 1 88 ? 9.334 8.895 -6.239 1.00 0.00 88 TYR A CA 7
ATOM 10904 C C . TYR A 1 88 ? 9.264 9.017 -4.707 1.00 0.00 88 TYR A C 7
ATOM 10905 O O . TYR A 1 88 ? 10.300 9.200 -4.060 1.00 0.00 88 TYR A O 7
ATOM 10923 N N . LYS A 1 89 ? 8.081 8.888 -4.100 1.00 0.00 89 LYS A N 7
ATOM 10924 C CA . LYS A 1 89 ? 7.923 8.735 -2.661 1.00 0.00 89 LYS A CA 7
ATOM 10925 C C . LYS A 1 89 ? 7.574 7.295 -2.275 1.00 0.00 89 LYS A C 7
ATOM 10926 O O . LYS A 1 89 ? 6.620 7.102 -1.527 1.00 0.00 89 LYS A O 7
ATOM 10945 N N . GLY A 1 90 ? 8.300 6.286 -2.752 1.00 0.00 90 GLY A N 7
ATOM 10946 C CA . GLY A 1 90 ? 8.088 4.887 -2.403 1.00 0.00 90 GLY A CA 7
ATOM 10947 C C . GLY A 1 90 ? 9.344 4.233 -1.869 1.00 0.00 90 GLY A C 7
ATOM 10948 O O . GLY A 1 90 ? 9.911 3.367 -2.519 1.00 0.00 90 GLY A O 7
ATOM 10952 N N . ILE A 1 91 ? 9.769 4.639 -0.672 1.00 0.00 91 ILE A N 7
ATOM 10953 C CA . ILE A 1 91 ? 10.737 3.883 0.120 1.00 0.00 91 ILE A CA 7
ATOM 10954 C C . ILE A 1 91 ? 10.182 3.828 1.550 1.00 0.00 91 ILE A C 7
ATOM 10955 O O . ILE A 1 91 ? 10.853 4.263 2.493 1.00 0.00 91 ILE A O 7
ATOM 10971 N N . TYR A 1 92 ? 8.900 3.451 1.708 1.00 0.00 92 TYR A N 7
ATOM 10972 C CA . TYR A 1 92 ? 8.256 3.417 3.019 1.00 0.00 92 TYR A CA 7
ATOM 10973 C C . TYR A 1 92 ? 8.758 2.220 3.782 1.00 0.00 92 TYR A C 7
ATOM 10974 O O . TYR A 1 92 ? 8.385 1.104 3.449 1.00 0.00 92 TYR A O 7
ATOM 10992 N N . GLU A 1 93 ? 9.533 2.449 4.834 1.00 0.00 93 GLU A N 7
ATOM 10993 C CA . GLU A 1 93 ? 9.707 1.416 5.839 1.00 0.00 93 GLU A CA 7
ATOM 10994 C C . GLU A 1 93 ? 8.442 1.433 6.709 1.00 0.00 93 GLU A C 7
ATOM 10995 O O . GLU A 1 93 ? 8.062 2.488 7.250 1.00 0.00 93 GLU A O 7
ATOM 11007 N N . ILE A 1 94 ? 7.789 0.278 6.831 1.00 0.00 94 ILE A N 7
ATOM 11008 C CA . ILE A 1 94 ? 6.973 -0.054 7.997 1.00 0.00 94 ILE A CA 7
ATOM 11009 C C . ILE A 1 94 ? 7.719 -1.100 8.826 1.00 0.00 94 ILE A C 7
ATOM 11010 O O . ILE A 1 94 ? 8.652 -1.739 8.340 1.00 0.00 94 ILE A O 7
ATOM 11026 N N . GLU A 1 95 ? 7.299 -1.297 10.073 1.00 0.00 95 GLU A N 7
ATOM 11027 C CA . GLU A 1 95 ? 7.878 -2.289 10.964 1.00 0.00 95 GLU A CA 7
ATOM 11028 C C . GLU A 1 95 ? 6.787 -3.245 11.466 1.00 0.00 95 GLU A C 7
ATOM 11029 O O . GLU A 1 95 ? 6.672 -3.503 12.667 1.00 0.00 95 GLU A O 7
ATOM 11041 N N . ASN A 1 96 ? 5.964 -3.761 10.548 1.00 0.00 96 ASN A N 7
ATOM 11042 C CA . ASN A 1 96 ? 5.164 -4.977 10.749 1.00 0.00 96 ASN A CA 7
ATOM 11043 C C . ASN A 1 96 ? 4.630 -5.529 9.427 1.00 0.00 96 ASN A C 7
ATOM 11044 O O . ASN A 1 96 ? 4.782 -4.875 8.397 1.00 0.00 96 ASN A O 7
ATOM 11055 N N . ASN A 1 97 ? 3.984 -6.700 9.464 1.00 0.00 97 ASN A N 7
ATOM 11056 C CA . ASN A 1 97 ? 3.328 -7.316 8.302 1.00 0.00 97 ASN A CA 7
ATOM 11057 C C . ASN A 1 97 ? 2.093 -6.500 7.943 1.00 0.00 97 ASN A C 7
ATOM 11058 O O . ASN A 1 97 ? 1.217 -6.344 8.801 1.00 0.00 97 ASN A O 7
ATOM 11069 N N . PHE A 1 98 ? 1.996 -6.001 6.710 1.00 0.00 98 PHE A N 7
ATOM 11070 C CA . PHE A 1 98 ? 0.839 -5.219 6.289 1.00 0.00 98 PHE A CA 7
ATOM 11071 C C . PHE A 1 98 ? -0.433 -6.072 6.335 1.00 0.00 98 PHE A C 7
ATOM 11072 O O . PHE A 1 98 ? -1.445 -5.635 6.880 1.00 0.00 98 PHE A O 7
ATOM 11089 N N . GLU A 1 99 ? -0.409 -7.285 5.783 1.00 0.00 99 GLU A N 7
ATOM 11090 C CA . GLU A 1 99 ? -1.581 -8.145 5.708 1.00 0.00 99 GLU A CA 7
ATOM 11091 C C . GLU A 1 99 ? -2.169 -8.468 7.080 1.00 0.00 99 GLU A C 7
ATOM 11092 O O . GLU A 1 99 ? -3.394 -8.571 7.198 1.00 0.00 99 GLU A O 7
ATOM 11104 N N . ASP A 1 100 ? -1.347 -8.619 8.124 1.00 0.00 100 ASP A N 7
ATOM 11105 C CA . ASP A 1 100 ? -1.885 -8.935 9.447 1.00 0.00 100 ASP A CA 7
ATOM 11106 C C . ASP A 1 100 ? -2.585 -7.717 10.055 1.00 0.00 100 ASP A C 7
ATOM 11107 O O . ASP A 1 100 ? -3.483 -7.860 10.889 1.00 0.00 100 ASP A O 7
ATOM 11116 N N . MET A 1 101 ? -2.224 -6.513 9.619 1.00 0.00 101 MET A N 7
ATOM 11117 C CA . MET A 1 101 ? -2.822 -5.288 10.115 1.00 0.00 101 MET A CA 7
ATOM 11118 C C . MET A 1 101 ? -4.269 -5.159 9.618 1.00 0.00 101 MET A C 7
ATOM 11119 O O . MET A 1 101 ? -5.112 -4.650 10.358 1.00 0.00 101 MET A O 7
ATOM 11133 N N . ILE A 1 102 ? -4.578 -5.591 8.388 1.00 0.00 102 ILE A N 7
ATOM 11134 C CA . ILE A 1 102 ? -5.849 -5.286 7.714 1.00 0.00 102 ILE A CA 7
ATOM 11135 C C . ILE A 1 102 ? -6.974 -6.235 8.130 1.00 0.00 102 ILE A C 7
ATOM 11136 O O . ILE A 1 102 ? -6.943 -6.770 9.258 1.00 0.00 102 ILE A O 7
ATOM 11152 N N . GLY A 1 1 ? 6.343 13.457 5.372 1.00 0.00 1 GLY A N 8
ATOM 11153 C CA . GLY A 1 1 ? 6.967 12.207 5.832 1.00 0.00 1 GLY A CA 8
ATOM 11154 C C . GLY A 1 1 ? 6.037 11.025 5.630 1.00 0.00 1 GLY A C 8
ATOM 11155 O O . GLY A 1 1 ? 6.412 10.064 4.947 1.00 0.00 1 GLY A O 8
ATOM 11159 N N . SER A 1 2 ? 4.833 11.079 6.207 1.00 0.00 2 SER A N 8
ATOM 11160 C CA . SER A 1 2 ? 3.737 10.150 5.933 1.00 0.00 2 SER A CA 8
ATOM 11161 C C . SER A 1 2 ? 3.428 10.087 4.421 1.00 0.00 2 SER A C 8
ATOM 11162 O O . SER A 1 2 ? 3.858 10.973 3.673 1.00 0.00 2 SER A O 8
ATOM 11170 N N . PRO A 1 3 ? 2.673 9.088 3.928 1.00 0.00 3 PRO A N 8
ATOM 11171 C CA . PRO A 1 3 ? 2.155 9.152 2.564 1.00 0.00 3 PRO A CA 8
ATOM 11172 C C . PRO A 1 3 ? 1.119 10.265 2.414 1.00 0.00 3 PRO A C 8
ATOM 11173 O O . PRO A 1 3 ? 0.560 10.776 3.388 1.00 0.00 3 PRO A O 8
ATOM 11184 N N . ILE A 1 4 ? 0.823 10.604 1.163 1.00 0.00 4 ILE A N 8
ATOM 11185 C CA . ILE A 1 4 ? -0.393 11.275 0.749 1.00 0.00 4 ILE A CA 8
ATOM 11186 C C . ILE A 1 4 ? -1.262 10.173 0.152 1.00 0.00 4 ILE A C 8
ATOM 11187 O O . ILE A 1 4 ? -0.906 9.582 -0.873 1.00 0.00 4 ILE A O 8
ATOM 11203 N N . LEU A 1 5 ? -2.355 9.860 0.841 1.00 0.00 5 LEU A N 8
ATOM 11204 C CA . LEU A 1 5 ? -3.359 8.876 0.451 1.00 0.00 5 LEU A CA 8
ATOM 11205 C C . LEU A 1 5 ? -4.684 9.605 0.180 1.00 0.00 5 LEU A C 8
ATOM 11206 O O . LEU A 1 5 ? -4.890 10.689 0.747 1.00 0.00 5 LEU A O 8
ATOM 11222 N N . PRO A 1 6 ? -5.558 9.056 -0.684 1.00 0.00 6 PRO A N 8
ATOM 11223 C CA . PRO A 1 6 ? -6.842 9.669 -1.006 1.00 0.00 6 PRO A CA 8
ATOM 11224 C C . PRO A 1 6 ? -7.841 9.520 0.151 1.00 0.00 6 PRO A C 8
ATOM 11225 O O . PRO A 1 6 ? -7.697 8.649 1.009 1.00 0.00 6 PRO A O 8
ATOM 11236 N N . LYS A 1 7 ? -8.880 10.364 0.172 1.00 0.00 7 LYS A N 8
ATOM 11237 C CA . LYS A 1 7 ? -9.837 10.435 1.272 1.00 0.00 7 LYS A CA 8
ATOM 11238 C C . LYS A 1 7 ? -10.728 9.208 1.332 1.00 0.00 7 LYS A C 8
ATOM 11239 O O . LYS A 1 7 ? -11.197 8.728 0.299 1.00 0.00 7 LYS A O 8
ATOM 11258 N N . ALA A 1 8 ? -11.162 8.850 2.535 1.00 0.00 8 ALA A N 8
ATOM 11259 C CA . ALA A 1 8 ? -12.177 7.825 2.736 1.00 0.00 8 ALA A CA 8
ATOM 11260 C C . ALA A 1 8 ? -13.527 8.231 2.137 1.00 0.00 8 ALA A C 8
ATOM 11261 O O . ALA A 1 8 ? -14.406 7.384 2.046 1.00 0.00 8 ALA A O 8
ATOM 11268 N N . GLU A 1 9 ? -13.725 9.500 1.756 1.00 0.00 9 GLU A N 8
ATOM 11269 C CA . GLU A 1 9 ? -15.003 9.962 1.216 1.00 0.00 9 GLU A CA 8
ATOM 11270 C C . GLU A 1 9 ? -15.025 9.937 -0.314 1.00 0.00 9 GLU A C 8
ATOM 11271 O O . GLU A 1 9 ? -16.061 10.235 -0.906 1.00 0.00 9 GLU A O 8
ATOM 11283 N N . ASN A 1 10 ? -13.887 9.639 -0.951 1.00 0.00 10 ASN A N 8
ATOM 11284 C CA . ASN A 1 10 ? -13.705 9.710 -2.390 1.00 0.00 10 ASN A CA 8
ATOM 11285 C C . ASN A 1 10 ? -13.106 8.424 -2.962 1.00 0.00 10 ASN A C 8
ATOM 11286 O O . ASN A 1 10 ? -12.852 8.351 -4.162 1.00 0.00 10 ASN A O 8
ATOM 11297 N N . VAL A 1 11 ? -12.791 7.462 -2.087 1.00 0.00 11 VAL A N 8
ATOM 11298 C CA . VAL A 1 11 ? -12.403 6.112 -2.449 1.00 0.00 11 VAL A CA 8
ATOM 11299 C C . VAL A 1 11 ? -13.711 5.401 -2.775 1.00 0.00 11 VAL A C 8
ATOM 11300 O O . VAL A 1 11 ? -14.552 5.198 -1.897 1.00 0.00 11 VAL A O 8
ATOM 11313 N N . ASP A 1 12 ? -13.870 5.092 -4.056 1.00 0.00 12 ASP A N 8
ATOM 11314 C CA . ASP A 1 12 ? -14.991 4.355 -4.603 1.00 0.00 12 ASP A CA 8
ATOM 11315 C C . ASP A 1 12 ? -14.831 2.884 -4.237 1.00 0.00 12 ASP A C 8
ATOM 11316 O O . ASP A 1 12 ? -15.809 2.275 -3.825 1.00 0.00 12 ASP A O 8
ATOM 11325 N N . SER A 1 13 ? -13.625 2.302 -4.341 1.00 0.00 13 SER A N 8
ATOM 11326 C CA . SER A 1 13 ? -13.353 0.980 -3.778 1.00 0.00 13 SER A CA 8
ATOM 11327 C C . SER A 1 13 ? -11.847 0.719 -3.579 1.00 0.00 13 SER A C 8
ATOM 11328 O O . SER A 1 13 ? -10.990 1.471 -4.048 1.00 0.00 13 SER A O 8
ATOM 11336 N N . ILE A 1 14 ? -11.510 -0.390 -2.918 1.00 0.00 14 ILE A N 8
ATOM 11337 C CA . ILE A 1 14 ? -10.174 -0.936 -2.734 1.00 0.00 14 ILE A CA 8
ATOM 11338 C C . ILE A 1 14 ? -10.267 -2.402 -3.128 1.00 0.00 14 ILE A C 8
ATOM 11339 O O . ILE A 1 14 ? -11.193 -3.081 -2.676 1.00 0.00 14 ILE A O 8
ATOM 11355 N N . CYS A 1 15 ? -9.269 -2.900 -3.860 1.00 0.00 15 CYS A N 8
ATOM 11356 C CA . CYS A 1 15 ? -8.976 -4.323 -3.944 1.00 0.00 15 CYS A CA 8
ATOM 11357 C C . CYS A 1 15 ? -7.587 -4.524 -3.346 1.00 0.00 15 CYS A C 8
ATOM 11358 O O . CYS A 1 15 ? -6.735 -3.630 -3.399 1.00 0.00 15 CYS A O 8
ATOM 11366 N N . ILE A 1 16 ? -7.366 -5.707 -2.788 1.00 0.00 16 ILE A N 8
ATOM 11367 C CA . ILE A 1 16 ? -6.081 -6.233 -2.373 1.00 0.00 16 ILE A CA 8
ATOM 11368 C C . ILE A 1 16 ? -6.065 -7.635 -2.976 1.00 0.00 16 ILE A C 8
ATOM 11369 O O . ILE A 1 16 ? -6.756 -8.543 -2.502 1.00 0.00 16 ILE A O 8
ATOM 11385 N N . ASP A 1 17 ? -5.351 -7.779 -4.086 1.00 0.00 17 ASP A N 8
ATOM 11386 C CA . ASP A 1 17 ? -5.030 -9.055 -4.697 1.00 0.00 17 ASP A CA 8
ATOM 11387 C C . ASP A 1 17 ? -3.866 -9.614 -3.881 1.00 0.00 17 ASP A C 8
ATOM 11388 O O . ASP A 1 17 ? -2.814 -8.975 -3.762 1.00 0.00 17 ASP A O 8
ATOM 11397 N N . PHE A 1 18 ? -4.090 -10.760 -3.237 1.00 0.00 18 PHE A N 8
ATOM 11398 C CA . PHE A 1 18 ? -3.110 -11.427 -2.388 1.00 0.00 18 PHE A CA 8
ATOM 11399 C C . PHE A 1 18 ? -2.037 -12.119 -3.242 1.00 0.00 18 PHE A C 8
ATOM 11400 O O . PHE A 1 18 ? -2.085 -12.134 -4.474 1.00 0.00 18 PHE A O 8
ATOM 11417 N N . THR A 1 19 ? -1.052 -12.711 -2.574 1.00 0.00 19 THR A N 8
ATOM 11418 C CA . THR A 1 19 ? 0.042 -13.499 -3.134 1.00 0.00 19 THR A CA 8
ATOM 11419 C C . THR A 1 19 ? -0.433 -14.744 -3.898 1.00 0.00 19 THR A C 8
ATOM 11420 O O . THR A 1 19 ? 0.347 -15.330 -4.649 1.00 0.00 19 THR A O 8
ATOM 11431 N N . ASN A 1 20 ? -1.692 -15.148 -3.717 1.00 0.00 20 ASN A N 8
ATOM 11432 C CA . ASN A 1 20 ? -2.279 -16.392 -4.192 1.00 0.00 20 ASN A CA 8
ATOM 11433 C C . ASN A 1 20 ? -3.423 -16.096 -5.162 1.00 0.00 20 ASN A C 8
ATOM 11434 O O . ASN A 1 20 ? -3.539 -14.983 -5.678 1.00 0.00 20 ASN A O 8
ATOM 11445 N N . SER A 1 21 ? -4.255 -17.083 -5.498 1.00 0.00 21 SER A N 8
ATOM 11446 C CA . SER A 1 21 ? -5.289 -16.922 -6.519 1.00 0.00 21 SER A CA 8
ATOM 11447 C C . SER A 1 21 ? -6.551 -16.250 -5.953 1.00 0.00 21 SER A C 8
ATOM 11448 O O . SER A 1 21 ? -7.657 -16.460 -6.463 1.00 0.00 21 SER A O 8
ATOM 11456 N N . ILE A 1 22 ? -6.415 -15.470 -4.878 1.00 0.00 22 ILE A N 8
ATOM 11457 C CA . ILE A 1 22 ? -7.502 -14.831 -4.164 1.00 0.00 22 ILE A CA 8
ATOM 11458 C C . ILE A 1 22 ? -7.179 -13.343 -4.128 1.00 0.00 22 ILE A C 8
ATOM 11459 O O . ILE A 1 22 ? -6.027 -12.908 -4.075 1.00 0.00 22 ILE A O 8
ATOM 11475 N N . GLN A 1 23 ? -8.232 -12.549 -4.118 1.00 0.00 23 GLN A N 8
ATOM 11476 C CA . GLN A 1 23 ? -8.255 -11.150 -3.892 1.00 0.00 23 GLN A CA 8
ATOM 11477 C C . GLN A 1 23 ? -9.397 -10.850 -2.936 1.00 0.00 23 GLN A C 8
ATOM 11478 O O . GLN A 1 23 ? -10.321 -11.658 -2.784 1.00 0.00 23 GLN A O 8
ATOM 11492 N N . LYS A 1 24 ? -9.397 -9.654 -2.361 1.00 0.00 24 LYS A N 8
ATOM 11493 C CA . LYS A 1 24 ? -10.429 -9.209 -1.440 1.00 0.00 24 LYS A CA 8
ATOM 11494 C C . LYS A 1 24 ? -10.707 -7.740 -1.726 1.00 0.00 24 LYS A C 8
ATOM 11495 O O . LYS A 1 24 ? -9.769 -6.963 -1.901 1.00 0.00 24 LYS A O 8
ATOM 11514 N N . ILE A 1 25 ? -11.985 -7.376 -1.785 1.00 0.00 25 ILE A N 8
ATOM 11515 C CA . ILE A 1 25 ? -12.451 -6.013 -2.002 1.00 0.00 25 ILE A CA 8
ATOM 11516 C C . ILE A 1 25 ? -12.989 -5.508 -0.662 1.00 0.00 25 ILE A C 8
ATOM 11517 O O . ILE A 1 25 ? -13.487 -6.291 0.149 1.00 0.00 25 ILE A O 8
ATOM 11533 N N . TYR A 1 26 ? -12.875 -4.203 -0.419 1.00 0.00 26 TYR A N 8
ATOM 11534 C CA . TYR A 1 26 ? -13.149 -3.582 0.877 1.00 0.00 26 TYR A CA 8
ATOM 11535 C C . TYR A 1 26 ? -14.086 -2.395 0.689 1.00 0.00 26 TYR A C 8
ATOM 11536 O O . TYR A 1 26 ? -13.935 -1.362 1.334 1.00 0.00 26 TYR A O 8
ATOM 11554 N N . ASP A 1 27 ? -15.008 -2.512 -0.268 1.00 0.00 27 ASP A N 8
ATOM 11555 C CA . ASP A 1 27 ? -15.972 -1.491 -0.710 1.00 0.00 27 ASP A CA 8
ATOM 11556 C C . ASP A 1 27 ? -16.872 -0.980 0.429 1.00 0.00 27 ASP A C 8
ATOM 11557 O O . ASP A 1 27 ? -17.420 0.118 0.364 1.00 0.00 27 ASP A O 8
ATOM 11566 N N . ASP A 1 28 ? -16.978 -1.772 1.493 1.00 0.00 28 ASP A N 8
ATOM 11567 C CA . ASP A 1 28 ? -17.659 -1.539 2.756 1.00 0.00 28 ASP A CA 8
ATOM 11568 C C . ASP A 1 28 ? -16.923 -0.433 3.528 1.00 0.00 28 ASP A C 8
ATOM 11569 O O . ASP A 1 28 ? -15.737 -0.575 3.821 1.00 0.00 28 ASP A O 8
ATOM 11578 N N . SER A 1 29 ? -17.616 0.643 3.906 1.00 0.00 29 SER A N 8
ATOM 11579 C CA . SER A 1 29 ? -17.050 1.820 4.569 1.00 0.00 29 SER A CA 8
ATOM 11580 C C . SER A 1 29 ? -16.098 1.480 5.728 1.00 0.00 29 SER A C 8
ATOM 11581 O O . SER A 1 29 ? -14.988 2.009 5.807 1.00 0.00 29 SER A O 8
ATOM 11589 N N . GLU A 1 30 ? -16.498 0.587 6.631 1.00 0.00 30 GLU A N 8
ATOM 11590 C CA . GLU A 1 30 ? -15.725 0.251 7.825 1.00 0.00 30 GLU A CA 8
ATOM 11591 C C . GLU A 1 30 ? -14.444 -0.522 7.470 1.00 0.00 30 GLU A C 8
ATOM 11592 O O . GLU A 1 30 ? -13.434 -0.409 8.168 1.00 0.00 30 GLU A O 8
ATOM 11604 N N . SER A 1 31 ? -14.459 -1.252 6.354 1.00 0.00 31 SER A N 8
ATOM 11605 C CA . SER A 1 31 ? -13.321 -1.936 5.756 1.00 0.00 31 SER A CA 8
ATOM 11606 C C . SER A 1 31 ? -12.351 -0.932 5.110 1.00 0.00 31 SER A C 8
ATOM 11607 O O . SER A 1 31 ? -11.136 -1.116 5.205 1.00 0.00 31 SER A O 8
ATOM 11615 N N . ILE A 1 32 ? -12.850 0.165 4.528 1.00 0.00 32 ILE A N 8
ATOM 11616 C CA . ILE A 1 32 ? -12.007 1.277 4.080 1.00 0.00 32 ILE A CA 8
ATOM 11617 C C . ILE A 1 32 ? -11.360 1.917 5.310 1.00 0.00 32 ILE A C 8
ATOM 11618 O O . ILE A 1 32 ? -10.138 2.073 5.364 1.00 0.00 32 ILE A O 8
ATOM 11634 N N . GLN A 1 33 ? -12.170 2.290 6.305 1.00 0.00 33 GLN A N 8
ATOM 11635 C CA . GLN A 1 33 ? -11.697 2.958 7.511 1.00 0.00 33 GLN A CA 8
ATOM 11636 C C . GLN A 1 33 ? -10.783 2.084 8.373 1.00 0.00 33 GLN A C 8
ATOM 11637 O O . GLN A 1 33 ? -10.108 2.620 9.255 1.00 0.00 33 GLN A O 8
ATOM 11651 N N . LYS A 1 34 ? -10.731 0.773 8.133 1.00 0.00 34 LYS A N 8
ATOM 11652 C CA . LYS A 1 34 ? -9.608 -0.070 8.524 1.00 0.00 34 LYS A CA 8
ATOM 11653 C C . LYS A 1 34 ? -8.396 0.356 7.696 1.00 0.00 34 LYS A C 8
ATOM 11654 O O . LYS A 1 34 ? -7.577 1.108 8.213 1.00 0.00 34 LYS A O 8
ATOM 11673 N N . ILE A 1 35 ? -8.318 -0.073 6.434 1.00 0.00 35 ILE A N 8
ATOM 11674 C CA . ILE A 1 35 ? -7.090 -0.117 5.635 1.00 0.00 35 ILE A CA 8
ATOM 11675 C C . ILE A 1 35 ? -6.331 1.211 5.651 1.00 0.00 35 ILE A C 8
ATOM 11676 O O . ILE A 1 35 ? -5.104 1.216 5.727 1.00 0.00 35 ILE A O 8
ATOM 11692 N N . LEU A 1 36 ? -7.029 2.348 5.591 1.00 0.00 36 LEU A N 8
ATOM 11693 C CA . LEU A 1 36 ? -6.408 3.675 5.622 1.00 0.00 36 LEU A CA 8
ATOM 11694 C C . LEU A 1 36 ? -5.434 3.870 6.799 1.00 0.00 36 LEU A C 8
ATOM 11695 O O . LEU A 1 36 ? -4.566 4.745 6.730 1.00 0.00 36 LEU A O 8
ATOM 11711 N N . SER A 1 37 ? -5.568 3.105 7.884 1.00 0.00 37 SER A N 8
ATOM 11712 C CA . SER A 1 37 ? -4.658 3.090 9.013 1.00 0.00 37 SER A CA 8
ATOM 11713 C C . SER A 1 37 ? -3.299 2.577 8.534 1.00 0.00 37 SER A C 8
ATOM 11714 O O . SER A 1 37 ? -2.321 3.328 8.500 1.00 0.00 37 SER A O 8
ATOM 11722 N N . GLU A 1 38 ? -3.254 1.323 8.087 1.00 0.00 38 GLU A N 8
ATOM 11723 C CA . GLU A 1 38 ? -2.051 0.618 7.677 1.00 0.00 38 GLU A CA 8
ATOM 11724 C C . GLU A 1 38 ? -1.421 1.271 6.447 1.00 0.00 38 GLU A C 8
ATOM 11725 O O . GLU A 1 38 ? -0.206 1.213 6.255 1.00 0.00 38 GLU A O 8
ATOM 11737 N N . ILE A 1 39 ? -2.224 1.936 5.613 1.00 0.00 39 ILE A N 8
ATOM 11738 C CA . ILE A 1 39 ? -1.730 2.711 4.482 1.00 0.00 39 ILE A CA 8
ATOM 11739 C C . ILE A 1 39 ? -0.840 3.857 4.973 1.00 0.00 39 ILE A C 8
ATOM 11740 O O . ILE A 1 39 ? 0.142 4.181 4.314 1.00 0.00 39 ILE A O 8
ATOM 11756 N N . ALA A 1 40 ? -1.130 4.481 6.116 1.00 0.00 40 ALA A N 8
ATOM 11757 C CA . ALA A 1 40 ? -0.481 5.720 6.537 1.00 0.00 40 ALA A CA 8
ATOM 11758 C C . ALA A 1 40 ? 0.568 5.520 7.623 1.00 0.00 40 ALA A C 8
ATOM 11759 O O . ALA A 1 40 ? 1.152 6.508 8.074 1.00 0.00 40 ALA A O 8
ATOM 11766 N N . THR A 1 41 ? 0.786 4.285 8.065 1.00 0.00 41 THR A N 8
ATOM 11767 C CA . THR A 1 41 ? 1.713 3.982 9.141 1.00 0.00 41 THR A CA 8
ATOM 11768 C C . THR A 1 41 ? 3.156 4.321 8.734 1.00 0.00 41 THR A C 8
ATOM 11769 O O . THR A 1 41 ? 3.879 4.999 9.470 1.00 0.00 41 THR A O 8
ATOM 11780 N N . GLY A 1 42 ? 3.565 3.944 7.521 1.00 0.00 42 GLY A N 8
ATOM 11781 C CA . GLY A 1 42 ? 4.921 4.120 7.056 1.00 0.00 42 GLY A CA 8
ATOM 11782 C C . GLY A 1 42 ? 5.237 5.563 6.731 1.00 0.00 42 GLY A C 8
ATOM 11783 O O . GLY A 1 42 ? 4.359 6.419 6.593 1.00 0.00 42 GLY A O 8
ATOM 11787 N N . LYS A 1 43 ? 6.521 5.834 6.534 1.00 0.00 43 LYS A N 8
ATOM 11788 C CA . LYS A 1 43 ? 7.029 7.136 6.136 1.00 0.00 43 LYS A CA 8
ATOM 11789 C C . LYS A 1 43 ? 7.986 6.852 5.009 1.00 0.00 43 LYS A C 8
ATOM 11790 O O . LYS A 1 43 ? 8.838 5.979 5.153 1.00 0.00 43 LYS A O 8
ATOM 11809 N N . ARG A 1 44 ? 7.865 7.566 3.889 1.00 0.00 44 ARG A N 8
ATOM 11810 C CA . ARG A 1 44 ? 8.755 7.376 2.734 1.00 0.00 44 ARG A CA 8
ATOM 11811 C C . ARG A 1 44 ? 10.189 7.815 2.995 1.00 0.00 44 ARG A C 8
ATOM 11812 O O . ARG A 1 44 ? 11.046 7.704 2.120 1.00 0.00 44 ARG A O 8
ATOM 11833 N N . THR A 1 45 ? 10.447 8.296 4.206 1.00 0.00 45 THR A N 8
ATOM 11834 C CA . THR A 1 45 ? 11.690 8.881 4.658 1.00 0.00 45 THR A CA 8
ATOM 11835 C C . THR A 1 45 ? 12.005 10.110 3.790 1.00 0.00 45 THR A C 8
ATOM 11836 O O . THR A 1 45 ? 11.166 10.558 3.002 1.00 0.00 45 THR A O 8
ATOM 11847 N N . GLU A 1 46 ? 13.186 10.703 3.947 1.00 0.00 46 GLU A N 8
ATOM 11848 C CA . GLU A 1 46 ? 13.590 11.827 3.110 1.00 0.00 46 GLU A CA 8
ATOM 11849 C C . GLU A 1 46 ? 14.354 11.370 1.864 1.00 0.00 46 GLU A C 8
ATOM 11850 O O . GLU A 1 46 ? 14.779 12.217 1.076 1.00 0.00 46 GLU A O 8
ATOM 11862 N N . LYS A 1 47 ? 14.517 10.060 1.645 1.00 0.00 47 LYS A N 8
ATOM 11863 C CA . LYS A 1 47 ? 15.176 9.518 0.461 1.00 0.00 47 LYS A CA 8
ATOM 11864 C C . LYS A 1 47 ? 14.328 9.750 -0.789 1.00 0.00 47 LYS A C 8
ATOM 11865 O O . LYS A 1 47 ? 13.164 10.148 -0.715 1.00 0.00 47 LYS A O 8
ATOM 11884 N N . GLN A 1 48 ? 14.927 9.480 -1.942 1.00 0.00 48 GLN A N 8
ATOM 11885 C CA . GLN A 1 48 ? 14.335 9.610 -3.268 1.00 0.00 48 GLN A CA 8
ATOM 11886 C C . GLN A 1 48 ? 14.209 8.227 -3.893 1.00 0.00 48 GLN A C 8
ATOM 11887 O O . GLN A 1 48 ? 15.041 7.358 -3.618 1.00 0.00 48 GLN A O 8
ATOM 11901 N N . SER A 1 49 ? 13.210 8.039 -4.753 1.00 0.00 49 SER A N 8
ATOM 11902 C CA . SER A 1 49 ? 12.779 6.756 -5.291 1.00 0.00 49 SER A CA 8
ATOM 11903 C C . SER A 1 49 ? 12.877 6.894 -6.815 1.00 0.00 49 SER A C 8
ATOM 11904 O O . SER A 1 49 ? 12.767 8.010 -7.322 1.00 0.00 49 SER A O 8
ATOM 11912 N N . ILE A 1 50 ? 13.143 5.810 -7.546 1.00 0.00 50 ILE A N 8
ATOM 11913 C CA . ILE A 1 50 ? 13.567 5.889 -8.951 1.00 0.00 50 ILE A CA 8
ATOM 11914 C C . ILE A 1 50 ? 12.892 4.830 -9.828 1.00 0.00 50 ILE A C 8
ATOM 11915 O O . ILE A 1 50 ? 13.406 4.496 -10.898 1.00 0.00 50 ILE A O 8
ATOM 11931 N N . GLN A 1 51 ? 11.798 4.247 -9.355 1.00 0.00 51 GLN A N 8
ATOM 11932 C CA . GLN A 1 51 ? 11.165 3.085 -9.959 1.00 0.00 51 GLN A CA 8
ATOM 11933 C C . GLN A 1 51 ? 9.646 3.265 -9.899 1.00 0.00 51 GLN A C 8
ATOM 11934 O O . GLN A 1 51 ? 9.160 4.345 -9.550 1.00 0.00 51 GLN A O 8
ATOM 11948 N N . ASP A 1 52 ? 8.907 2.227 -10.285 1.00 0.00 52 ASP A N 8
ATOM 11949 C CA . ASP A 1 52 ? 7.458 2.140 -10.128 1.00 0.00 52 ASP A CA 8
ATOM 11950 C C . ASP A 1 52 ? 7.046 0.732 -9.669 1.00 0.00 52 ASP A C 8
ATOM 11951 O O . ASP A 1 52 ? 5.864 0.517 -9.409 1.00 0.00 52 ASP A O 8
ATOM 11960 N N . TYR A 1 53 ? 7.960 -0.248 -9.593 1.00 0.00 53 TYR A N 8
ATOM 11961 C CA . TYR A 1 53 ? 7.630 -1.667 -9.407 1.00 0.00 53 TYR A CA 8
ATOM 11962 C C . TYR A 1 53 ? 8.621 -2.349 -8.457 1.00 0.00 53 TYR A C 8
ATOM 11963 O O . TYR A 1 53 ? 9.790 -1.960 -8.451 1.00 0.00 53 TYR A O 8
ATOM 11981 N N . PRO A 1 54 ? 8.174 -3.384 -7.714 1.00 0.00 54 PRO A N 8
ATOM 11982 C CA . PRO A 1 54 ? 8.882 -3.911 -6.553 1.00 0.00 54 PRO A CA 8
ATOM 11983 C C . PRO A 1 54 ? 10.150 -4.697 -6.875 1.00 0.00 54 PRO A C 8
ATOM 11984 O O . PRO A 1 54 ? 10.391 -5.121 -8.009 1.00 0.00 54 PRO A O 8
ATOM 11995 N N . SER A 1 55 ? 10.920 -4.938 -5.814 1.00 0.00 55 SER A N 8
ATOM 11996 C CA . SER A 1 55 ? 12.159 -5.702 -5.776 1.00 0.00 55 SER A CA 8
ATOM 11997 C C . SER A 1 55 ? 11.904 -7.132 -5.245 1.00 0.00 55 SER A C 8
ATOM 11998 O O . SER A 1 55 ? 12.805 -7.765 -4.679 1.00 0.00 55 SER A O 8
ATOM 12006 N N . ALA A 1 56 ? 10.666 -7.631 -5.349 1.00 0.00 56 ALA A N 8
ATOM 12007 C CA . ALA A 1 56 ? 10.224 -8.909 -4.801 1.00 0.00 56 ALA A CA 8
ATOM 12008 C C . ALA A 1 56 ? 9.572 -9.761 -5.884 1.00 0.00 56 ALA A C 8
ATOM 12009 O O . ALA A 1 56 ? 8.970 -9.220 -6.811 1.00 0.00 56 ALA A O 8
ATOM 12016 N N . GLU A 1 57 ? 9.672 -11.082 -5.743 1.00 0.00 57 GLU A N 8
ATOM 12017 C CA . GLU A 1 57 ? 8.987 -12.061 -6.591 1.00 0.00 57 GLU A CA 8
ATOM 12018 C C . GLU A 1 57 ? 7.612 -12.416 -6.014 1.00 0.00 57 GLU A C 8
ATOM 12019 O O . GLU A 1 57 ? 6.706 -12.811 -6.749 1.00 0.00 57 GLU A O 8
ATOM 12031 N N . GLU A 1 58 ? 7.433 -12.255 -4.702 1.00 0.00 58 GLU A N 8
ATOM 12032 C CA . GLU A 1 58 ? 6.223 -12.598 -3.977 1.00 0.00 58 GLU A CA 8
ATOM 12033 C C . GLU A 1 58 ? 5.805 -11.336 -3.242 1.00 0.00 58 GLU A C 8
ATOM 12034 O O . GLU A 1 58 ? 6.424 -10.917 -2.263 1.00 0.00 58 GLU A O 8
ATOM 12046 N N . TYR A 1 59 ? 4.801 -10.693 -3.818 1.00 0.00 59 TYR A N 8
ATOM 12047 C CA . TYR A 1 59 ? 4.141 -9.479 -3.381 1.00 0.00 59 TYR A CA 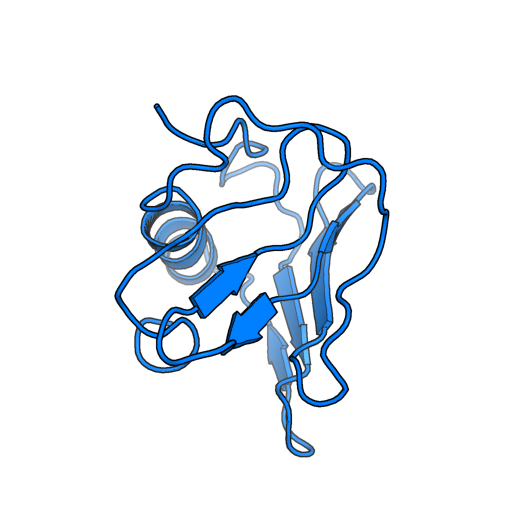8
ATOM 12048 C C . TYR A 1 59 ? 2.668 -9.634 -3.763 1.00 0.00 59 TYR A C 8
ATOM 12049 O O . TYR A 1 59 ? 2.322 -10.491 -4.590 1.00 0.00 59 TYR A O 8
ATOM 12067 N N . GLY A 1 60 ? 1.810 -8.770 -3.234 1.00 0.00 60 GLY A N 8
ATOM 12068 C CA . GLY A 1 60 ? 0.431 -8.637 -3.670 1.00 0.00 60 GLY A CA 8
ATOM 12069 C C . GLY A 1 60 ? 0.186 -7.213 -4.160 1.00 0.00 60 GLY A C 8
ATOM 12070 O O . GLY A 1 60 ? 1.008 -6.316 -3.934 1.00 0.00 60 GLY A O 8
ATOM 12074 N N . THR A 1 61 ? -0.940 -7.011 -4.835 1.00 0.00 61 THR A N 8
ATOM 12075 C CA . THR A 1 61 ? -1.265 -5.787 -5.551 1.00 0.00 61 THR A CA 8
ATOM 12076 C C . THR A 1 61 ? -2.428 -5.105 -4.842 1.00 0.00 61 THR A C 8
ATOM 12077 O O . THR A 1 61 ? -3.376 -5.756 -4.397 1.00 0.00 61 THR A O 8
ATOM 12088 N N . ILE A 1 62 ? -2.363 -3.779 -4.748 1.00 0.00 62 ILE A N 8
ATOM 12089 C CA . ILE A 1 62 ? -3.304 -2.961 -4.012 1.00 0.00 62 ILE A CA 8
ATOM 12090 C C . ILE A 1 62 ? -3.818 -1.917 -4.995 1.00 0.00 62 ILE A C 8
ATOM 12091 O O . ILE A 1 62 ? -3.038 -1.215 -5.646 1.00 0.00 62 ILE A O 8
ATOM 12107 N N . ASN A 1 63 ? -5.139 -1.802 -5.078 1.00 0.00 63 ASN A N 8
ATOM 12108 C CA . ASN A 1 63 ? -5.853 -0.848 -5.905 1.00 0.00 63 ASN A CA 8
ATOM 12109 C C . ASN A 1 63 ? -6.585 0.074 -4.947 1.00 0.00 63 ASN A C 8
ATOM 12110 O O . ASN A 1 63 ? -7.202 -0.405 -3.996 1.00 0.00 63 ASN A O 8
ATOM 12121 N N . ILE A 1 64 ? -6.548 1.381 -5.191 1.00 0.00 64 ILE A N 8
ATOM 12122 C CA . ILE A 1 64 ? -7.353 2.362 -4.474 1.00 0.00 64 ILE A CA 8
ATOM 12123 C C . ILE A 1 64 ? -8.088 3.132 -5.560 1.00 0.00 64 ILE A C 8
ATOM 12124 O O . ILE A 1 64 ? -7.568 4.123 -6.069 1.00 0.00 64 ILE A O 8
ATOM 12140 N N . GLU A 1 65 ? -9.248 2.633 -5.964 1.00 0.00 65 GLU A N 8
ATOM 12141 C CA . GLU A 1 65 ? -10.153 3.265 -6.906 1.00 0.00 65 GLU A CA 8
ATOM 12142 C C . GLU A 1 65 ? -10.759 4.479 -6.206 1.00 0.00 65 GLU A C 8
ATOM 12143 O O . GLU A 1 65 ? -11.412 4.332 -5.174 1.00 0.00 65 GLU A O 8
ATOM 12155 N N . ASN A 1 66 ? -10.483 5.680 -6.708 1.00 0.00 66 ASN A N 8
ATOM 12156 C CA . ASN A 1 66 ? -10.973 6.926 -6.149 1.00 0.00 66 ASN A CA 8
ATOM 12157 C C . ASN A 1 66 ? -11.349 7.887 -7.270 1.00 0.00 66 ASN A C 8
ATOM 12158 O O . ASN A 1 66 ? -10.496 8.368 -8.019 1.00 0.00 66 ASN A O 8
ATOM 12169 N N . ASN A 1 67 ? -12.646 8.177 -7.380 1.00 0.00 67 ASN A N 8
ATOM 12170 C CA . ASN A 1 67 ? -13.332 9.167 -8.217 1.00 0.00 67 ASN A CA 8
ATOM 12171 C C . ASN A 1 67 ? -13.437 8.820 -9.696 1.00 0.00 67 ASN A C 8
ATOM 12172 O O . ASN A 1 67 ? -14.192 9.480 -10.413 1.00 0.00 67 ASN A O 8
ATOM 12183 N N . GLY A 1 68 ? -12.673 7.848 -10.182 1.00 0.00 68 GLY A N 8
ATOM 12184 C CA . GLY A 1 68 ? -12.477 7.656 -11.615 1.00 0.00 68 GLY A CA 8
ATOM 12185 C C . GLY A 1 68 ? -10.997 7.699 -11.984 1.00 0.00 68 GLY A C 8
ATOM 12186 O O . GLY A 1 68 ? -10.642 8.071 -13.101 1.00 0.00 68 GLY A O 8
ATOM 12190 N N . GLY A 1 69 ? -10.110 7.414 -11.034 1.00 0.00 69 GLY A N 8
ATOM 12191 C CA . GLY A 1 69 ? -8.731 7.017 -11.241 1.00 0.00 69 GLY A CA 8
ATOM 12192 C C . GLY A 1 69 ? -8.395 6.017 -10.139 1.00 0.00 69 GLY A C 8
ATOM 12193 O O . GLY A 1 69 ? -9.178 5.849 -9.199 1.00 0.00 69 GLY A O 8
ATOM 12197 N N . MET A 1 70 ? -7.234 5.366 -10.196 1.00 0.00 70 MET A N 8
ATOM 12198 C CA . MET A 1 70 ? -6.773 4.525 -9.101 1.00 0.00 70 MET A CA 8
ATOM 12199 C C . MET A 1 70 ? -5.279 4.671 -8.895 1.00 0.00 70 MET A C 8
ATOM 12200 O O . MET A 1 70 ? -4.501 4.733 -9.851 1.00 0.00 70 MET A O 8
ATOM 12214 N N . THR A 1 71 ? -4.891 4.715 -7.625 1.00 0.00 71 THR A N 8
ATOM 12215 C CA . THR A 1 71 ? -3.520 4.449 -7.237 1.00 0.00 71 THR A CA 8
ATOM 12216 C C . THR A 1 71 ? -3.371 2.930 -7.316 1.00 0.00 71 THR A C 8
ATOM 12217 O O . THR A 1 71 ? -4.204 2.207 -6.761 1.00 0.00 71 THR A O 8
ATOM 12228 N N . THR A 1 72 ? -2.344 2.466 -8.019 1.00 0.00 72 THR A N 8
ATOM 12229 C CA . THR A 1 72 ? -1.856 1.100 -7.937 1.00 0.00 72 THR A CA 8
ATOM 12230 C C . THR A 1 72 ? -0.590 1.150 -7.074 1.00 0.00 72 THR A C 8
ATOM 12231 O O . THR A 1 72 ? 0.136 2.147 -7.110 1.00 0.00 72 THR A O 8
ATOM 12242 N N . MET A 1 73 ? -0.322 0.104 -6.295 1.00 0.00 73 MET A N 8
ATOM 12243 C CA . MET A 1 73 ? 0.861 -0.044 -5.452 1.00 0.00 73 MET A CA 8
ATOM 12244 C C . MET A 1 73 ? 1.051 -1.532 -5.139 1.00 0.00 73 MET A C 8
ATOM 12245 O O . MET A 1 73 ? 0.133 -2.328 -5.355 1.00 0.00 73 MET A O 8
ATOM 12259 N N . PHE A 1 74 ? 2.231 -1.899 -4.636 1.00 0.00 74 PHE A N 8
ATOM 12260 C CA . PHE A 1 74 ? 2.663 -3.273 -4.381 1.00 0.00 74 PHE A CA 8
ATOM 12261 C C . PHE A 1 74 ? 3.520 -3.240 -3.118 1.00 0.00 74 PHE A C 8
ATOM 12262 O O . PHE A 1 74 ? 4.291 -2.289 -2.967 1.00 0.00 74 PHE A O 8
ATOM 12279 N N . TYR A 1 75 ? 3.421 -4.221 -2.218 1.00 0.00 75 TYR A N 8
ATOM 12280 C CA . TYR A 1 75 ? 4.194 -4.233 -0.971 1.00 0.00 75 TYR A CA 8
ATOM 12281 C C . TYR A 1 75 ? 4.895 -5.585 -0.822 1.00 0.00 75 TYR A C 8
ATOM 12282 O O . TYR A 1 75 ? 4.393 -6.584 -1.335 1.00 0.00 75 TYR A O 8
ATOM 12300 N N . TYR A 1 76 ? 6.033 -5.623 -0.125 1.00 0.00 76 TYR A N 8
ATOM 12301 C CA . TYR A 1 76 ? 6.830 -6.831 0.078 1.00 0.00 76 TYR A CA 8
ATOM 12302 C C . TYR A 1 76 ? 7.657 -6.743 1.373 1.00 0.00 76 TYR A C 8
ATOM 12303 O O . TYR A 1 76 ? 7.513 -5.780 2.136 1.00 0.00 76 TYR A O 8
ATOM 12321 N N . GLU A 1 77 ? 8.503 -7.745 1.635 1.00 0.00 77 GLU A N 8
ATOM 12322 C CA . GLU A 1 77 ? 9.482 -7.800 2.724 1.00 0.00 77 GLU A CA 8
ATOM 12323 C C . GLU A 1 77 ? 10.894 -7.832 2.113 1.00 0.00 77 GLU A C 8
ATOM 12324 O O . GLU A 1 77 ? 11.116 -8.459 1.072 1.00 0.00 77 GLU A O 8
ATOM 12336 N N . GLU A 1 78 ? 11.860 -7.163 2.743 1.00 0.00 78 GLU A N 8
ATOM 12337 C CA . GLU A 1 78 ? 13.267 -7.157 2.365 1.00 0.00 78 GLU A CA 8
ATOM 12338 C C . GLU A 1 78 ? 14.110 -7.168 3.640 1.00 0.00 78 GLU A C 8
ATOM 12339 O O . GLU A 1 78 ? 13.882 -6.346 4.528 1.00 0.00 78 GLU A O 8
ATOM 12351 N N . ASN A 1 79 ? 15.064 -8.100 3.766 1.00 0.00 79 ASN A N 8
ATOM 12352 C CA . ASN A 1 79 ? 15.916 -8.281 4.955 1.00 0.00 79 ASN A CA 8
ATOM 12353 C C . ASN A 1 79 ? 15.109 -8.538 6.236 1.00 0.00 79 ASN A C 8
ATOM 12354 O O . ASN A 1 79 ? 15.654 -8.446 7.341 1.00 0.00 79 ASN A O 8
ATOM 12365 N N . GLY A 1 80 ? 13.822 -8.866 6.121 1.00 0.00 80 GLY A N 8
ATOM 12366 C CA . GLY A 1 80 ? 12.932 -9.033 7.254 1.00 0.00 80 GLY A CA 8
ATOM 12367 C C . GLY A 1 80 ? 12.290 -7.724 7.718 1.00 0.00 80 GLY A C 8
ATOM 12368 O O . GLY A 1 80 ? 11.858 -7.671 8.865 1.00 0.00 80 GLY A O 8
ATOM 12372 N N . LYS A 1 81 ? 12.262 -6.676 6.885 1.00 0.00 81 LYS A N 8
ATOM 12373 C CA . LYS A 1 81 ? 11.662 -5.369 7.092 1.00 0.00 81 LYS A CA 8
ATOM 12374 C C . LYS A 1 81 ? 10.665 -5.134 5.952 1.00 0.00 81 LYS A C 8
ATOM 12375 O O . LYS A 1 81 ? 10.893 -5.642 4.856 1.00 0.00 81 LYS A O 8
ATOM 12394 N N . TYR A 1 82 ? 9.563 -4.405 6.153 1.00 0.00 82 TYR A N 8
ATOM 12395 C CA . TYR A 1 82 ? 8.488 -4.350 5.153 1.00 0.00 82 TYR A CA 8
ATOM 12396 C C . TYR A 1 82 ? 8.503 -3.029 4.397 1.00 0.00 82 TYR A C 8
ATOM 12397 O O . TYR A 1 82 ? 8.781 -1.981 4.989 1.00 0.00 82 TYR A O 8
ATOM 12415 N N . TYR A 1 83 ? 8.198 -3.074 3.097 1.00 0.00 83 TYR A N 8
ATOM 12416 C CA . TYR A 1 83 ? 8.345 -1.936 2.204 1.00 0.00 83 TYR A CA 8
ATOM 12417 C C . TYR A 1 83 ? 7.156 -1.819 1.260 1.00 0.00 83 TYR A C 8
ATOM 12418 O O . TYR A 1 83 ? 6.549 -2.820 0.877 1.00 0.00 83 TYR A O 8
ATOM 12436 N N . ILE A 1 84 ? 6.853 -0.579 0.865 1.00 0.00 84 ILE A N 8
ATOM 12437 C CA . ILE A 1 84 ? 5.734 -0.224 0.006 1.00 0.00 84 ILE A CA 8
ATOM 12438 C C . ILE A 1 84 ? 6.264 0.518 -1.215 1.00 0.00 84 ILE A C 8
ATOM 12439 O O . ILE A 1 84 ? 6.860 1.596 -1.089 1.00 0.00 84 ILE A O 8
ATOM 12455 N N . GLU A 1 85 ? 6.002 -0.055 -2.388 1.00 0.00 85 GLU A N 8
ATOM 12456 C CA . GLU A 1 85 ? 6.332 0.523 -3.672 1.00 0.00 85 GLU A CA 8
ATOM 12457 C C . GLU A 1 85 ? 5.391 1.681 -3.994 1.00 0.00 85 GLU A C 8
ATOM 12458 O O . GLU A 1 85 ? 4.236 1.731 -3.551 1.00 0.00 85 GLU A O 8
ATOM 12470 N N . CYS A 1 86 ? 5.898 2.606 -4.804 1.00 0.00 86 CYS A N 8
ATOM 12471 C CA . CYS A 1 86 ? 5.277 3.828 -5.277 1.00 0.00 86 CYS A CA 8
ATOM 12472 C C . CYS A 1 86 ? 6.241 4.417 -6.334 1.00 0.00 86 CYS A C 8
ATOM 12473 O O . CYS A 1 86 ? 7.362 3.923 -6.452 1.00 0.00 86 CYS A O 8
ATOM 12481 N N . PRO A 1 87 ? 5.838 5.424 -7.131 1.00 0.00 87 PRO A N 8
ATOM 12482 C CA . PRO A 1 87 ? 6.723 6.261 -7.955 1.00 0.00 87 PRO A CA 8
ATOM 12483 C C . PRO A 1 87 ? 7.777 6.958 -7.073 1.00 0.00 87 PRO A C 8
ATOM 12484 O O . PRO A 1 87 ? 8.042 6.509 -5.964 1.00 0.00 87 PRO A O 8
ATOM 12495 N N . TYR A 1 88 ? 8.434 8.036 -7.533 1.00 0.00 88 TYR A N 8
ATOM 12496 C CA . TYR A 1 88 ? 9.535 8.767 -6.876 1.00 0.00 88 TYR A CA 8
ATOM 12497 C C . TYR A 1 88 ? 9.396 9.033 -5.367 1.00 0.00 88 TYR A C 8
ATOM 12498 O O . TYR A 1 88 ? 10.367 9.463 -4.737 1.00 0.00 88 TYR A O 8
ATOM 12516 N N . LYS A 1 89 ? 8.242 8.765 -4.754 1.00 0.00 89 LYS A N 8
ATOM 12517 C CA . LYS A 1 89 ? 8.013 8.875 -3.326 1.00 0.00 89 LYS A CA 8
ATOM 12518 C C . LYS A 1 89 ? 7.572 7.542 -2.705 1.00 0.00 89 LYS A C 8
ATOM 12519 O O . LYS A 1 89 ? 6.630 7.519 -1.915 1.00 0.00 89 LYS A O 8
ATOM 12538 N N . GLY A 1 90 ? 8.261 6.449 -3.035 1.00 0.00 90 GLY A N 8
ATOM 12539 C CA . GLY A 1 90 ? 7.995 5.102 -2.560 1.00 0.00 90 GLY A CA 8
ATOM 12540 C C . GLY A 1 90 ? 9.203 4.423 -1.943 1.00 0.00 90 GLY A C 8
ATOM 12541 O O . GLY A 1 90 ? 9.686 3.456 -2.517 1.00 0.00 90 GLY A O 8
ATOM 12545 N N . ILE A 1 91 ? 9.643 4.878 -0.763 1.00 0.00 91 ILE A N 8
ATOM 12546 C CA . ILE A 1 91 ? 10.579 4.144 0.104 1.00 0.00 91 ILE A CA 8
ATOM 12547 C C . ILE A 1 91 ? 9.976 4.154 1.512 1.00 0.00 91 ILE A C 8
ATOM 12548 O O . ILE A 1 91 ? 10.576 4.646 2.472 1.00 0.00 91 ILE A O 8
ATOM 12564 N N . TYR A 1 92 ? 8.718 3.720 1.633 1.00 0.00 92 TYR A N 8
ATOM 12565 C CA . TYR A 1 92 ? 8.095 3.600 2.945 1.00 0.00 92 TYR A CA 8
ATOM 12566 C C . TYR A 1 92 ? 8.666 2.369 3.614 1.00 0.00 92 TYR A C 8
ATOM 12567 O O . TYR A 1 92 ? 8.628 1.282 3.045 1.00 0.00 92 TYR A O 8
ATOM 12585 N N . GLU A 1 93 ? 9.188 2.565 4.814 1.00 0.00 93 GLU A N 8
ATOM 12586 C CA . GLU A 1 93 ? 9.951 1.591 5.569 1.00 0.00 93 GLU A CA 8
ATOM 12587 C C . GLU A 1 93 ? 9.149 1.375 6.855 1.00 0.00 93 GLU A C 8
ATOM 12588 O O . GLU A 1 93 ? 9.090 2.292 7.680 1.00 0.00 93 GLU A O 8
ATOM 12600 N N . ILE A 1 94 ? 8.411 0.260 6.943 1.00 0.00 94 ILE A N 8
ATOM 12601 C CA . ILE A 1 94 ? 7.503 -0.083 8.050 1.00 0.00 94 ILE A CA 8
ATOM 12602 C C . ILE A 1 94 ? 8.029 -1.346 8.760 1.00 0.00 94 ILE A C 8
ATOM 12603 O O . ILE A 1 94 ? 8.573 -2.240 8.103 1.00 0.00 94 ILE A O 8
ATOM 12619 N N . GLU A 1 95 ? 7.834 -1.458 10.079 1.00 0.00 95 GLU A N 8
ATOM 12620 C CA . GLU A 1 95 ? 8.467 -2.527 10.860 1.00 0.00 95 GLU A CA 8
ATOM 12621 C C . GLU A 1 95 ? 7.600 -3.787 10.988 1.00 0.00 95 GLU A C 8
ATOM 12622 O O . GLU A 1 95 ? 8.083 -4.803 11.485 1.00 0.00 95 GLU A O 8
ATOM 12634 N N . ASN A 1 96 ? 6.353 -3.770 10.507 1.00 0.00 96 ASN A N 8
ATOM 12635 C CA . ASN A 1 96 ? 5.436 -4.919 10.595 1.00 0.00 96 ASN A CA 8
ATOM 12636 C C . ASN A 1 96 ? 4.785 -5.251 9.263 1.00 0.00 96 ASN A C 8
ATOM 12637 O O . ASN A 1 96 ? 4.527 -4.365 8.449 1.00 0.00 96 ASN A O 8
ATOM 12648 N N . ASN A 1 97 ? 4.411 -6.521 9.117 1.00 0.00 97 ASN A N 8
ATOM 12649 C CA . ASN A 1 97 ? 3.672 -7.081 7.992 1.00 0.00 97 ASN A CA 8
ATOM 12650 C C . ASN A 1 97 ? 2.331 -6.357 7.811 1.00 0.00 97 ASN A C 8
ATOM 12651 O O . ASN A 1 97 ? 1.640 -6.083 8.799 1.00 0.00 97 ASN A O 8
ATOM 12662 N N . PHE A 1 98 ? 1.965 -6.018 6.575 1.00 0.00 98 PHE A N 8
ATOM 12663 C CA . PHE A 1 98 ? 0.705 -5.367 6.222 1.00 0.00 98 PHE A CA 8
ATOM 12664 C C . PHE A 1 98 ? -0.434 -6.398 6.113 1.00 0.00 98 PHE A C 8
ATOM 12665 O O . PHE A 1 98 ? -1.503 -6.195 6.687 1.00 0.00 98 PHE A O 8
ATOM 12682 N N . GLU A 1 99 ? -0.243 -7.495 5.374 1.00 0.00 99 GLU A N 8
ATOM 12683 C CA . GLU A 1 99 ? -1.325 -8.395 4.945 1.00 0.00 99 GLU A CA 8
ATOM 12684 C C . GLU A 1 99 ? -1.998 -9.190 6.079 1.00 0.00 99 GLU A C 8
ATOM 12685 O O . GLU A 1 99 ? -3.081 -9.745 5.872 1.00 0.00 99 GLU A O 8
ATOM 12697 N N . ASP A 1 100 ? -1.415 -9.243 7.277 1.00 0.00 100 ASP A N 8
ATOM 12698 C CA . ASP A 1 100 ? -2.026 -9.859 8.464 1.00 0.00 100 ASP A CA 8
ATOM 12699 C C . ASP A 1 100 ? -2.702 -8.828 9.382 1.00 0.00 100 ASP A C 8
ATOM 12700 O O . ASP A 1 100 ? -3.398 -9.190 10.334 1.00 0.00 100 ASP A O 8
ATOM 12709 N N . MET A 1 101 ? -2.495 -7.529 9.145 1.00 0.00 101 MET A N 8
ATOM 12710 C CA . MET A 1 101 ? -3.128 -6.470 9.929 1.00 0.00 101 MET A CA 8
ATOM 12711 C C . MET A 1 101 ? -4.590 -6.284 9.526 1.00 0.00 101 MET A C 8
ATOM 12712 O O . MET A 1 101 ? -5.410 -5.934 10.378 1.00 0.00 101 MET A O 8
ATOM 12726 N N . ILE A 1 102 ? -4.880 -6.414 8.228 1.00 0.00 102 ILE A N 8
ATOM 12727 C CA . ILE A 1 102 ? -5.999 -5.794 7.519 1.00 0.00 102 ILE A CA 8
ATOM 12728 C C . ILE A 1 102 ? -7.357 -6.439 7.803 1.00 0.00 102 ILE A C 8
ATOM 12729 O O . ILE A 1 102 ? -7.903 -6.242 8.902 1.00 0.00 102 ILE A O 8
ATOM 12745 N N . GLY A 1 1 ? 7.649 11.559 7.631 1.00 0.00 1 GLY A N 9
ATOM 12746 C CA . GLY A 1 1 ? 6.373 12.234 7.371 1.00 0.00 1 GLY A CA 9
ATOM 12747 C C . GLY A 1 1 ? 5.456 11.330 6.573 1.00 0.00 1 GLY A C 9
ATOM 12748 O O . GLY A 1 1 ? 5.931 10.575 5.726 1.00 0.00 1 GLY A O 9
ATOM 12752 N N . SER A 1 2 ? 4.149 11.368 6.831 1.00 0.00 2 SER A N 9
ATOM 12753 C CA . SER A 1 2 ? 3.156 10.461 6.256 1.00 0.00 2 SER A CA 9
ATOM 12754 C C . SER A 1 2 ? 3.071 10.604 4.725 1.00 0.00 2 SER A C 9
ATOM 12755 O O . SER A 1 2 ? 3.490 11.636 4.191 1.00 0.00 2 SER A O 9
ATOM 12763 N N . PRO A 1 3 ? 2.508 9.632 3.986 1.00 0.00 3 PRO A N 9
ATOM 12764 C CA . PRO A 1 3 ? 2.200 9.824 2.574 1.00 0.00 3 PRO A CA 9
ATOM 12765 C C . PRO A 1 3 ? 1.037 10.796 2.364 1.00 0.00 3 PRO A C 9
ATOM 12766 O O . PRO A 1 3 ? 0.218 11.045 3.257 1.00 0.00 3 PRO A O 9
ATOM 12777 N N . ILE A 1 4 ? 0.923 11.286 1.132 1.00 0.00 4 ILE A N 9
ATOM 12778 C CA . ILE A 1 4 ? -0.268 11.914 0.585 1.00 0.00 4 ILE A CA 9
ATOM 12779 C C . ILE A 1 4 ? -0.979 10.801 -0.185 1.00 0.00 4 ILE A C 9
ATOM 12780 O O . ILE A 1 4 ? -0.487 10.369 -1.227 1.00 0.00 4 ILE A O 9
ATOM 12796 N N . LEU A 1 5 ? -2.073 10.279 0.362 1.00 0.00 5 LEU A N 9
ATOM 12797 C CA . LEU A 1 5 ? -2.945 9.289 -0.268 1.00 0.00 5 LEU A CA 9
ATOM 12798 C C . LEU A 1 5 ? -4.383 9.824 -0.246 1.00 0.00 5 LEU A C 9
ATOM 12799 O O . LEU A 1 5 ? -4.638 10.798 0.478 1.00 0.00 5 LEU A O 9
ATOM 12815 N N . PRO A 1 6 ? -5.321 9.238 -1.017 1.00 0.00 6 PRO A N 9
ATOM 12816 C CA . PRO A 1 6 ? -6.708 9.699 -1.035 1.00 0.00 6 PRO A CA 9
ATOM 12817 C C . PRO A 1 6 ? -7.360 9.554 0.346 1.00 0.00 6 PRO A C 9
ATOM 12818 O O . PRO A 1 6 ? -6.877 8.795 1.190 1.00 0.00 6 PRO A O 9
ATOM 12829 N N . LYS A 1 7 ? -8.495 10.237 0.564 1.00 0.00 7 LYS A N 9
ATOM 12830 C CA . LYS A 1 7 ? -9.337 10.041 1.749 1.00 0.00 7 LYS A CA 9
ATOM 12831 C C . LYS A 1 7 ? -9.882 8.612 1.817 1.00 0.00 7 LYS A C 9
ATOM 12832 O O . LYS A 1 7 ? -9.674 7.834 0.890 1.00 0.00 7 LYS A O 9
ATOM 12851 N N . ALA A 1 8 ? -10.662 8.282 2.847 1.00 0.00 8 ALA A N 9
ATOM 12852 C CA . ALA A 1 8 ? -11.615 7.187 2.732 1.00 0.00 8 ALA A CA 9
ATOM 12853 C C . ALA A 1 8 ? -12.807 7.662 1.906 1.00 0.00 8 ALA A C 9
ATOM 12854 O O . ALA A 1 8 ? -13.242 6.986 0.984 1.00 0.00 8 ALA A O 9
ATOM 12861 N N . GLU A 1 9 ? -13.315 8.857 2.209 1.00 0.00 9 GLU A N 9
ATOM 12862 C CA . GLU A 1 9 ? -14.634 9.346 1.797 1.00 0.00 9 GLU A CA 9
ATOM 12863 C C . GLU A 1 9 ? -14.740 9.676 0.297 1.00 0.00 9 GLU A C 9
ATOM 12864 O O . GLU A 1 9 ? -15.753 10.216 -0.139 1.00 0.00 9 GLU A O 9
ATOM 12876 N N . ASN A 1 10 ? -13.684 9.417 -0.477 1.00 0.00 10 ASN A N 9
ATOM 12877 C CA . ASN A 1 10 ? -13.566 9.638 -1.910 1.00 0.00 10 ASN A CA 9
ATOM 12878 C C . ASN A 1 10 ? -13.168 8.364 -2.671 1.00 0.00 10 ASN A C 9
ATOM 12879 O O . ASN A 1 10 ? -12.788 8.455 -3.835 1.00 0.00 10 ASN A O 9
ATOM 12890 N N . VAL A 1 11 ? -13.064 7.224 -1.979 1.00 0.00 11 VAL A N 9
ATOM 12891 C CA . VAL A 1 11 ? -12.722 5.938 -2.583 1.00 0.00 11 VAL A CA 9
ATOM 12892 C C . VAL A 1 11 ? -14.019 5.345 -3.126 1.00 0.00 11 VAL A C 9
ATOM 12893 O O . VAL A 1 11 ? -15.073 5.498 -2.498 1.00 0.00 11 VAL A O 9
ATOM 12906 N N . ASP A 1 12 ? -13.942 4.699 -4.284 1.00 0.00 12 ASP A N 9
ATOM 12907 C CA . ASP A 1 12 ? -15.045 3.948 -4.885 1.00 0.00 12 ASP A CA 9
ATOM 12908 C C . ASP A 1 12 ? -14.929 2.484 -4.426 1.00 0.00 12 ASP A C 9
ATOM 12909 O O . ASP A 1 12 ? -15.863 1.962 -3.808 1.00 0.00 12 ASP A O 9
ATOM 12918 N N . SER A 1 13 ? -13.753 1.856 -4.609 1.00 0.00 13 SER A N 9
ATOM 12919 C CA . SER A 1 13 ? -13.434 0.529 -4.052 1.00 0.00 13 SER A CA 9
ATOM 12920 C C . SER A 1 13 ? -11.930 0.378 -3.750 1.00 0.00 13 SER A C 9
ATOM 12921 O O . SER A 1 13 ? -11.110 1.084 -4.342 1.00 0.00 13 SER A O 9
ATOM 12929 N N . ILE A 1 14 ? -11.544 -0.594 -2.908 1.00 0.00 14 ILE A N 9
ATOM 12930 C CA . ILE A 1 14 ? -10.161 -1.074 -2.771 1.00 0.00 14 ILE A CA 9
ATOM 12931 C C . ILE A 1 14 ? -10.163 -2.556 -3.018 1.00 0.00 14 ILE A C 9
ATOM 12932 O O . ILE A 1 14 ? -11.058 -3.271 -2.579 1.00 0.00 14 ILE A O 9
ATOM 12948 N N . CYS A 1 15 ? -9.128 -3.001 -3.708 1.00 0.00 15 CYS A N 9
ATOM 12949 C CA . CYS A 1 15 ? -8.998 -4.297 -4.276 1.00 0.00 15 CYS A CA 9
ATOM 12950 C C . CYS A 1 15 ? -7.587 -4.764 -3.918 1.00 0.00 15 CYS A C 9
ATOM 12951 O O . CYS A 1 15 ? -6.619 -4.099 -4.303 1.00 0.00 15 CYS A O 9
ATOM 12959 N N . ILE A 1 16 ? -7.463 -5.827 -3.120 1.00 0.00 16 ILE A N 9
ATOM 12960 C CA . ILE A 1 16 ? -6.181 -6.380 -2.696 1.00 0.00 16 ILE A CA 9
ATOM 12961 C C . ILE A 1 16 ? -6.144 -7.814 -3.212 1.00 0.00 16 ILE A C 9
ATOM 12962 O O . ILE A 1 16 ? -7.031 -8.600 -2.873 1.00 0.00 16 ILE A O 9
ATOM 12978 N N . ASP A 1 17 ? -5.160 -8.135 -4.053 1.00 0.00 17 ASP A N 9
ATOM 12979 C CA . ASP A 1 17 ? -4.974 -9.443 -4.684 1.00 0.00 17 ASP A CA 9
ATOM 12980 C C . ASP A 1 17 ? -3.706 -10.042 -4.083 1.00 0.00 17 ASP A C 9
ATOM 12981 O O . ASP A 1 17 ? -2.599 -9.570 -4.352 1.00 0.00 17 ASP A O 9
ATOM 12990 N N . PHE A 1 18 ? -3.870 -10.978 -3.155 1.00 0.00 18 PHE A N 9
ATOM 12991 C CA . PHE A 1 18 ? -2.836 -11.461 -2.240 1.00 0.00 18 PHE A CA 9
ATOM 12992 C C . PHE A 1 18 ? -1.814 -12.328 -3.007 1.00 0.00 18 PHE A C 9
ATOM 12993 O O . PHE A 1 18 ? -2.101 -12.727 -4.134 1.00 0.00 18 PHE A O 9
ATOM 13010 N N . THR A 1 19 ? -0.659 -12.673 -2.413 1.00 0.00 19 THR A N 9
ATOM 13011 C CA . THR A 1 19 ? 0.439 -13.450 -3.038 1.00 0.00 19 THR A CA 9
ATOM 13012 C C . THR A 1 19 ? -0.060 -14.686 -3.800 1.00 0.00 19 THR A C 9
ATOM 13013 O O . THR A 1 19 ? 0.427 -15.007 -4.887 1.00 0.00 19 THR A O 9
ATOM 13024 N N . ASN A 1 20 ? -1.054 -15.334 -3.189 1.00 0.00 20 ASN A N 9
ATOM 13025 C CA . ASN A 1 20 ? -1.989 -16.339 -3.673 1.00 0.00 20 ASN A CA 9
ATOM 13026 C C . ASN A 1 20 ? -2.687 -15.901 -4.978 1.00 0.00 20 ASN A C 9
ATOM 13027 O O . ASN A 1 20 ? -2.157 -15.172 -5.810 1.00 0.00 20 ASN A O 9
ATOM 13038 N N . SER A 1 21 ? -3.888 -16.422 -5.222 1.00 0.00 21 SER A N 9
ATOM 13039 C CA . SER A 1 21 ? -4.849 -15.847 -6.150 1.00 0.00 21 SER A CA 9
ATOM 13040 C C . SER A 1 21 ? -6.174 -15.528 -5.430 1.00 0.00 21 SER A C 9
ATOM 13041 O O . SER A 1 21 ? -7.246 -15.561 -6.043 1.00 0.00 21 SER A O 9
ATOM 13049 N N . ILE A 1 22 ? -6.128 -15.307 -4.107 1.00 0.00 22 ILE A N 9
ATOM 13050 C CA . ILE A 1 22 ? -7.269 -14.833 -3.328 1.00 0.00 22 ILE A CA 9
ATOM 13051 C C . ILE A 1 22 ? -7.264 -13.317 -3.464 1.00 0.00 22 ILE A C 9
ATOM 13052 O O . ILE A 1 22 ? -6.229 -12.681 -3.254 1.00 0.00 22 ILE A O 9
ATOM 13068 N N . GLN A 1 23 ? -8.438 -12.752 -3.721 1.00 0.00 23 GLN A N 9
ATOM 13069 C CA . GLN A 1 23 ? -8.624 -11.318 -3.818 1.00 0.00 23 GLN A CA 9
ATOM 13070 C C . GLN A 1 23 ? -9.734 -10.907 -2.859 1.00 0.00 23 GLN A C 9
ATOM 13071 O O . GLN A 1 23 ? -10.842 -11.459 -2.903 1.00 0.00 23 GLN A O 9
ATOM 13085 N N . LYS A 1 24 ? -9.461 -9.901 -2.031 1.00 0.00 24 LYS A N 9
ATOM 13086 C CA . LYS A 1 24 ? -10.427 -9.311 -1.114 1.00 0.00 24 LYS A CA 9
ATOM 13087 C C . LYS A 1 24 ? -10.683 -7.889 -1.578 1.00 0.00 24 LYS A C 9
ATOM 13088 O O . LYS A 1 24 ? -9.744 -7.109 -1.747 1.00 0.00 24 LYS A O 9
ATOM 13107 N N . ILE A 1 25 ? -11.952 -7.561 -1.787 1.00 0.00 25 ILE A N 9
ATOM 13108 C CA . ILE A 1 25 ? -12.389 -6.212 -2.100 1.00 0.00 25 ILE A CA 9
ATOM 13109 C C . ILE A 1 25 ? -12.911 -5.634 -0.788 1.00 0.00 25 ILE A C 9
ATOM 13110 O O . ILE A 1 25 ? -13.596 -6.320 -0.030 1.00 0.00 25 ILE A O 9
ATOM 13126 N N . TYR A 1 26 ? -12.541 -4.395 -0.494 1.00 0.00 26 TYR A N 9
ATOM 13127 C CA . TYR A 1 26 ? -12.928 -3.638 0.677 1.00 0.00 26 TYR A CA 9
ATOM 13128 C C . TYR A 1 26 ? -13.682 -2.439 0.124 1.00 0.00 26 TYR A C 9
ATOM 13129 O O . TYR A 1 26 ? -13.097 -1.395 -0.172 1.00 0.00 26 TYR A O 9
ATOM 13147 N N . ASP A 1 27 ? -14.975 -2.621 -0.080 1.00 0.00 27 ASP A N 9
ATOM 13148 C CA . ASP A 1 27 ? -15.894 -1.643 -0.640 1.00 0.00 27 ASP A CA 9
ATOM 13149 C C . ASP A 1 27 ? -16.944 -1.349 0.428 1.00 0.00 27 ASP A C 9
ATOM 13150 O O . ASP A 1 27 ? -18.142 -1.436 0.198 1.00 0.00 27 ASP A O 9
ATOM 13159 N N . ASP A 1 28 ? -16.466 -1.010 1.629 1.00 0.00 28 ASP A N 9
ATOM 13160 C CA . ASP A 1 28 ? -17.245 -0.457 2.725 1.00 0.00 28 ASP A CA 9
ATOM 13161 C C . ASP A 1 28 ? -16.403 0.634 3.377 1.00 0.00 28 ASP A C 9
ATOM 13162 O O . ASP A 1 28 ? -15.186 0.471 3.511 1.00 0.00 28 ASP A O 9
ATOM 13171 N N . SER A 1 29 ? -17.055 1.682 3.877 1.00 0.00 29 SER A N 9
ATOM 13172 C CA . SER A 1 29 ? -16.454 2.806 4.583 1.00 0.00 29 SER A CA 9
ATOM 13173 C C . SER A 1 29 ? -15.455 2.354 5.647 1.00 0.00 29 SER A C 9
ATOM 13174 O O . SER A 1 29 ? -14.308 2.802 5.641 1.00 0.00 29 SER A O 9
ATOM 13182 N N . GLU A 1 30 ? -15.859 1.478 6.567 1.00 0.00 30 GLU A N 9
ATOM 13183 C CA . GLU A 1 30 ? -15.016 1.137 7.713 1.00 0.00 30 GLU A CA 9
ATOM 13184 C C . GLU A 1 30 ? -13.879 0.187 7.327 1.00 0.00 30 GLU A C 9
ATOM 13185 O O . GLU A 1 30 ? -12.823 0.182 7.965 1.00 0.00 30 GLU A O 9
ATOM 13197 N N . SER A 1 31 ? -14.094 -0.616 6.286 1.00 0.00 31 SER A N 9
ATOM 13198 C CA . SER A 1 31 ? -13.111 -1.505 5.691 1.00 0.00 31 SER A CA 9
ATOM 13199 C C . SER A 1 31 ? -11.995 -0.671 5.062 1.00 0.00 31 SER A C 9
ATOM 13200 O O . SER A 1 31 ? -10.819 -0.901 5.341 1.00 0.00 31 SER A O 9
ATOM 13208 N N . ILE A 1 32 ? -12.373 0.333 4.270 1.00 0.00 32 ILE A N 9
ATOM 13209 C CA . ILE A 1 32 ? -11.496 1.355 3.722 1.00 0.00 32 ILE A CA 9
ATOM 13210 C C . ILE A 1 32 ? -10.799 2.079 4.876 1.00 0.00 32 ILE A C 9
ATOM 13211 O O . ILE A 1 32 ? -9.577 2.121 4.880 1.00 0.00 32 ILE A O 9
ATOM 13227 N N . GLN A 1 33 ? -11.511 2.609 5.873 1.00 0.00 33 GLN A N 9
ATOM 13228 C CA . GLN A 1 33 ? -10.879 3.348 6.967 1.00 0.00 33 GLN A CA 9
ATOM 13229 C C . GLN A 1 33 ? -9.888 2.501 7.780 1.00 0.00 33 GLN A C 9
ATOM 13230 O O . GLN A 1 33 ? -8.946 3.062 8.341 1.00 0.00 33 GLN A O 9
ATOM 13244 N N . LYS A 1 34 ? -10.078 1.179 7.864 1.00 0.00 34 LYS A N 9
ATOM 13245 C CA . LYS A 1 34 ? -9.151 0.265 8.523 1.00 0.00 34 LYS A CA 9
ATOM 13246 C C . LYS A 1 34 ? -7.858 0.261 7.719 1.00 0.00 34 LYS A C 9
ATOM 13247 O O . LYS A 1 34 ? -6.812 0.688 8.210 1.00 0.00 34 LYS A O 9
ATOM 13266 N N . ILE A 1 35 ? -7.976 -0.135 6.452 1.00 0.00 35 ILE A N 9
ATOM 13267 C CA . ILE A 1 35 ? -6.915 -0.135 5.465 1.00 0.00 35 ILE A CA 9
ATOM 13268 C C . ILE A 1 35 ? -6.168 1.195 5.466 1.00 0.00 35 ILE A C 9
ATOM 13269 O O . ILE A 1 35 ? -4.942 1.181 5.541 1.00 0.00 35 ILE A O 9
ATOM 13285 N N . LEU A 1 36 ? -6.860 2.339 5.409 1.00 0.00 36 LEU A N 9
ATOM 13286 C CA . LEU A 1 36 ? -6.221 3.647 5.328 1.00 0.00 36 LEU A CA 9
ATOM 13287 C C . LEU A 1 36 ? -5.152 3.905 6.387 1.00 0.00 36 LEU A C 9
ATOM 13288 O O . LEU A 1 36 ? -4.244 4.692 6.118 1.00 0.00 36 LEU A O 9
ATOM 13304 N N . SER A 1 37 ? -5.246 3.283 7.566 1.00 0.00 37 SER A N 9
ATOM 13305 C CA . SER A 1 37 ? -4.191 3.354 8.561 1.00 0.00 37 SER A CA 9
ATOM 13306 C C . SER A 1 37 ? -2.928 2.690 8.003 1.00 0.00 37 SER A C 9
ATOM 13307 O O . SER A 1 37 ? -1.911 3.351 7.809 1.00 0.00 37 SER A O 9
ATOM 13315 N N . GLU A 1 38 ? -2.983 1.394 7.697 1.00 0.00 38 GLU A N 9
ATOM 13316 C CA . GLU A 1 38 ? -1.823 0.625 7.261 1.00 0.00 38 GLU A CA 9
ATOM 13317 C C . GLU A 1 38 ? -1.266 1.137 5.928 1.00 0.00 38 GLU A C 9
ATOM 13318 O O . GLU A 1 38 ? -0.051 1.123 5.717 1.00 0.00 38 GLU A O 9
ATOM 13330 N N . ILE A 1 39 ? -2.128 1.651 5.051 1.00 0.00 39 ILE A N 9
ATOM 13331 C CA . ILE A 1 39 ? -1.755 2.285 3.789 1.00 0.00 39 ILE A CA 9
ATOM 13332 C C . ILE A 1 39 ? -0.895 3.537 4.033 1.00 0.00 39 ILE A C 9
ATOM 13333 O O . ILE A 1 39 ? -0.111 3.904 3.158 1.00 0.00 39 ILE A O 9
ATOM 13349 N N . ALA A 1 40 ? -1.010 4.196 5.190 1.00 0.00 40 ALA A N 9
ATOM 13350 C CA . ALA A 1 40 ? -0.316 5.440 5.498 1.00 0.00 40 ALA A CA 9
ATOM 13351 C C . ALA A 1 40 ? 0.691 5.331 6.646 1.00 0.00 40 ALA A C 9
ATOM 13352 O O . ALA A 1 40 ? 1.386 6.312 6.904 1.00 0.00 40 ALA A O 9
ATOM 13359 N N . THR A 1 41 ? 0.785 4.198 7.341 1.00 0.00 41 THR A N 9
ATOM 13360 C CA . THR A 1 41 ? 1.549 4.066 8.578 1.00 0.00 41 THR A CA 9
ATOM 13361 C C . THR A 1 41 ? 3.051 4.332 8.361 1.00 0.00 41 THR A C 9
ATOM 13362 O O . THR A 1 41 ? 3.746 4.804 9.263 1.00 0.00 41 THR A O 9
ATOM 13373 N N . GLY A 1 42 ? 3.562 4.099 7.150 1.00 0.00 42 GLY A N 9
ATOM 13374 C CA . GLY A 1 42 ? 4.989 4.057 6.903 1.00 0.00 42 GLY A CA 9
ATOM 13375 C C . GLY A 1 42 ? 5.614 5.411 6.635 1.00 0.00 42 GLY A C 9
ATOM 13376 O O . GLY A 1 42 ? 4.938 6.413 6.379 1.00 0.00 42 GLY A O 9
ATOM 13380 N N . LYS A 1 43 ? 6.944 5.417 6.621 1.00 0.00 43 LYS A N 9
ATOM 13381 C CA . LYS A 1 43 ? 7.786 6.548 6.281 1.00 0.00 43 LYS A CA 9
ATOM 13382 C C . LYS A 1 43 ? 8.486 6.244 4.986 1.00 0.00 43 LYS A C 9
ATOM 13383 O O . LYS A 1 43 ? 9.424 5.460 5.007 1.00 0.00 43 LYS A O 9
ATOM 13402 N N . ARG A 1 44 ? 8.082 6.882 3.878 1.00 0.00 44 ARG A N 9
ATOM 13403 C CA . ARG A 1 44 ? 8.852 6.925 2.620 1.00 0.00 44 ARG A CA 9
ATOM 13404 C C . ARG A 1 44 ? 10.197 7.601 2.775 1.00 0.00 44 ARG A C 9
ATOM 13405 O O . ARG A 1 44 ? 10.998 7.606 1.841 1.00 0.00 44 ARG A O 9
ATOM 13426 N N . THR A 1 45 ? 10.449 8.105 3.973 1.00 0.00 45 THR A N 9
ATOM 13427 C CA . THR A 1 45 ? 11.717 8.696 4.392 1.00 0.00 45 THR A CA 9
ATOM 13428 C C . THR A 1 45 ? 11.934 9.981 3.581 1.00 0.00 45 THR A C 9
ATOM 13429 O O . THR A 1 45 ? 10.967 10.514 3.031 1.00 0.00 45 THR A O 9
ATOM 13440 N N . GLU A 1 46 ? 13.138 10.541 3.549 1.00 0.00 46 GLU A N 9
ATOM 13441 C CA . GLU A 1 46 ? 13.472 11.626 2.630 1.00 0.00 46 GLU A CA 9
ATOM 13442 C C . GLU A 1 46 ? 14.353 11.135 1.481 1.00 0.00 46 GLU A C 9
ATOM 13443 O O . GLU A 1 46 ? 14.868 11.950 0.706 1.00 0.00 46 GLU A O 9
ATOM 13455 N N . LYS A 1 47 ? 14.480 9.812 1.310 1.00 0.00 47 LYS A N 9
ATOM 13456 C CA . LYS A 1 47 ? 15.013 9.244 0.082 1.00 0.00 47 LYS A CA 9
ATOM 13457 C C . LYS A 1 47 ? 14.097 9.569 -1.102 1.00 0.00 47 LYS A C 9
ATOM 13458 O O . LYS A 1 47 ? 12.965 10.048 -0.948 1.00 0.00 47 LYS A O 9
ATOM 13477 N N . GLN A 1 48 ? 14.583 9.270 -2.297 1.00 0.00 48 GLN A N 9
ATOM 13478 C CA . GLN A 1 48 ? 13.868 9.403 -3.563 1.00 0.00 48 GLN A CA 9
ATOM 13479 C C . GLN A 1 48 ? 13.810 8.062 -4.288 1.00 0.00 48 GLN A C 9
ATOM 13480 O O . GLN A 1 48 ? 14.748 7.265 -4.193 1.00 0.00 48 GLN A O 9
ATOM 13494 N N . SER A 1 49 ? 12.694 7.812 -4.975 1.00 0.00 49 SER A N 9
ATOM 13495 C CA . SER A 1 49 ? 12.492 6.668 -5.855 1.00 0.00 49 SER A CA 9
ATOM 13496 C C . SER A 1 49 ? 12.723 7.116 -7.298 1.00 0.00 49 SER A C 9
ATOM 13497 O O . SER A 1 49 ? 12.605 8.304 -7.599 1.00 0.00 49 SER A O 9
ATOM 13505 N N . ILE A 1 50 ? 13.037 6.154 -8.171 1.00 0.00 50 ILE A N 9
ATOM 13506 C CA . ILE A 1 50 ? 13.232 6.335 -9.609 1.00 0.00 50 ILE A CA 9
ATOM 13507 C C . ILE A 1 50 ? 12.573 5.193 -10.412 1.00 0.00 50 ILE A C 9
ATOM 13508 O O . ILE A 1 50 ? 12.955 4.937 -11.555 1.00 0.00 50 ILE A O 9
ATOM 13524 N N . GLN A 1 51 ? 11.656 4.435 -9.801 1.00 0.00 51 GLN A N 9
ATOM 13525 C CA . GLN A 1 51 ? 10.939 3.327 -10.410 1.00 0.00 51 GLN A CA 9
ATOM 13526 C C . GLN A 1 51 ? 9.456 3.367 -10.029 1.00 0.00 51 GLN A C 9
ATOM 13527 O O . GLN A 1 51 ? 9.029 4.242 -9.272 1.00 0.00 51 GLN A O 9
ATOM 13541 N N . ASP A 1 52 ? 8.695 2.432 -10.587 1.00 0.00 52 ASP A N 9
ATOM 13542 C CA . ASP A 1 52 ? 7.249 2.281 -10.486 1.00 0.00 52 ASP A CA 9
ATOM 13543 C C . ASP A 1 52 ? 6.876 0.865 -10.025 1.00 0.00 52 ASP A C 9
ATOM 13544 O O . ASP A 1 52 ? 5.689 0.585 -9.837 1.00 0.00 52 ASP A O 9
ATOM 13553 N N . TYR A 1 53 ? 7.844 -0.049 -9.872 1.00 0.00 53 TYR A N 9
ATOM 13554 C CA . TYR A 1 53 ? 7.584 -1.448 -9.528 1.00 0.00 53 TYR A CA 9
ATOM 13555 C C . TYR A 1 53 ? 8.635 -1.941 -8.534 1.00 0.00 53 TYR A C 9
ATOM 13556 O O . TYR A 1 53 ? 9.784 -1.489 -8.599 1.00 0.00 53 TYR A O 9
ATOM 13574 N N . PRO A 1 54 ? 8.280 -2.898 -7.653 1.00 0.00 54 PRO A N 9
ATOM 13575 C CA . PRO A 1 54 ? 9.196 -3.395 -6.641 1.00 0.00 54 PRO A CA 9
ATOM 13576 C C . PRO A 1 54 ? 10.286 -4.247 -7.293 1.00 0.00 54 PRO A C 9
ATOM 13577 O O . PRO A 1 54 ? 10.146 -4.709 -8.432 1.00 0.00 54 PRO A O 9
ATOM 13588 N N . SER A 1 55 ? 11.323 -4.549 -6.517 1.00 0.00 55 SER A N 9
ATOM 13589 C CA . SER A 1 55 ? 12.367 -5.496 -6.873 1.00 0.00 55 SER A CA 9
ATOM 13590 C C . SER A 1 55 ? 12.309 -6.729 -5.952 1.00 0.00 55 SER A C 9
ATOM 13591 O O . SER A 1 55 ? 13.279 -7.475 -5.820 1.00 0.00 55 SER A O 9
ATOM 13599 N N . ALA A 1 56 ? 11.163 -6.967 -5.305 1.00 0.00 56 ALA A N 9
ATOM 13600 C CA . ALA A 1 56 ? 10.782 -8.278 -4.809 1.00 0.00 56 ALA A CA 9
ATOM 13601 C C . ALA A 1 56 ? 10.304 -9.136 -5.983 1.00 0.00 56 ALA A C 9
ATOM 13602 O O . ALA A 1 56 ? 10.155 -8.658 -7.113 1.00 0.00 56 ALA A O 9
ATOM 13609 N N . GLU A 1 57 ? 10.044 -10.404 -5.694 1.00 0.00 57 GLU A N 9
ATOM 13610 C CA . GLU A 1 57 ? 9.537 -11.430 -6.592 1.00 0.00 57 GLU A CA 9
ATOM 13611 C C . GLU A 1 57 ? 8.209 -11.988 -6.059 1.00 0.00 57 GLU A C 9
ATOM 13612 O O . GLU A 1 57 ? 7.372 -12.453 -6.839 1.00 0.00 57 GLU A O 9
ATOM 13624 N N . GLU A 1 58 ? 7.973 -11.882 -4.752 1.00 0.00 58 GLU A N 9
ATOM 13625 C CA . GLU A 1 58 ? 6.745 -12.243 -4.063 1.00 0.00 58 GLU A CA 9
ATOM 13626 C C . GLU A 1 58 ? 6.225 -10.960 -3.425 1.00 0.00 58 GLU A C 9
ATOM 13627 O O . GLU A 1 58 ? 6.863 -10.384 -2.543 1.00 0.00 58 GLU A O 9
ATOM 13639 N N . TYR A 1 59 ? 5.091 -10.486 -3.924 1.00 0.00 59 TYR A N 9
ATOM 13640 C CA . TYR A 1 59 ? 4.286 -9.403 -3.387 1.00 0.00 59 TYR A CA 9
ATOM 13641 C C . TYR A 1 59 ? 2.830 -9.709 -3.760 1.00 0.00 59 TYR A C 9
ATOM 13642 O O . TYR A 1 59 ? 2.572 -10.655 -4.524 1.00 0.00 59 TYR A O 9
ATOM 13660 N N . GLY A 1 60 ? 1.897 -8.902 -3.254 1.00 0.00 60 GLY A N 9
ATOM 13661 C CA . GLY A 1 60 ? 0.504 -8.855 -3.689 1.00 0.00 60 GLY A CA 9
ATOM 13662 C C . GLY A 1 60 ? 0.206 -7.499 -4.325 1.00 0.00 60 GLY A C 9
ATOM 13663 O O . GLY A 1 60 ? 0.993 -6.556 -4.176 1.00 0.00 60 GLY A O 9
ATOM 13667 N N . THR A 1 61 ? -0.924 -7.383 -5.026 1.00 0.00 61 THR A N 9
ATOM 13668 C CA . THR A 1 61 ? -1.364 -6.137 -5.636 1.00 0.00 61 THR A CA 9
ATOM 13669 C C . THR A 1 61 ? -2.300 -5.403 -4.686 1.00 0.00 61 THR A C 9
ATOM 13670 O O . THR A 1 61 ? -3.100 -6.025 -3.979 1.00 0.00 61 THR A O 9
ATOM 13681 N N . ILE A 1 62 ? -2.266 -4.072 -4.733 1.00 0.00 62 ILE A N 9
ATOM 13682 C CA . ILE A 1 62 ? -3.180 -3.196 -4.030 1.00 0.00 62 ILE A CA 9
ATOM 13683 C C . ILE A 1 62 ? -3.591 -2.138 -5.049 1.00 0.00 62 ILE A C 9
ATOM 13684 O O . ILE A 1 62 ? -2.742 -1.514 -5.690 1.00 0.00 62 ILE A O 9
ATOM 13700 N N . ASN A 1 63 ? -4.896 -1.921 -5.204 1.00 0.00 63 ASN A N 9
ATOM 13701 C CA . ASN A 1 63 ? -5.442 -0.859 -6.033 1.00 0.00 63 ASN A CA 9
ATOM 13702 C C . ASN A 1 63 ? -6.512 -0.131 -5.231 1.00 0.00 63 ASN A C 9
ATOM 13703 O O . ASN A 1 63 ? -7.283 -0.780 -4.523 1.00 0.00 63 ASN A O 9
ATOM 13714 N N . ILE A 1 64 ? -6.587 1.194 -5.365 1.00 0.00 64 ILE A N 9
ATOM 13715 C CA . ILE A 1 64 ? -7.516 2.067 -4.646 1.00 0.00 64 ILE A CA 9
ATOM 13716 C C . ILE A 1 64 ? -8.191 2.925 -5.697 1.00 0.00 64 ILE A C 9
ATOM 13717 O O . ILE A 1 64 ? -7.604 3.923 -6.124 1.00 0.00 64 ILE A O 9
ATOM 13733 N N . GLU A 1 65 ? -9.391 2.545 -6.135 1.00 0.00 65 GLU A N 9
ATOM 13734 C CA . GLU A 1 65 ? -10.165 3.438 -6.976 1.00 0.00 65 GLU A CA 9
ATOM 13735 C C . GLU A 1 65 ? -10.652 4.582 -6.112 1.00 0.00 65 GLU A C 9
ATOM 13736 O O . GLU A 1 65 ? -11.198 4.392 -5.028 1.00 0.00 65 GLU A O 9
ATOM 13748 N N . ASN A 1 66 ? -10.447 5.783 -6.613 1.00 0.00 66 ASN A N 9
ATOM 13749 C CA . ASN A 1 66 ? -10.873 7.029 -6.036 1.00 0.00 66 ASN A CA 9
ATOM 13750 C C . ASN A 1 66 ? -10.894 8.038 -7.184 1.00 0.00 66 ASN A C 9
ATOM 13751 O O . ASN A 1 66 ? -10.772 7.677 -8.354 1.00 0.00 66 ASN A O 9
ATOM 13762 N N . ASN A 1 67 ? -10.980 9.319 -6.846 1.00 0.00 67 ASN A N 9
ATOM 13763 C CA . ASN A 1 67 ? -10.929 10.451 -7.770 1.00 0.00 67 ASN A CA 9
ATOM 13764 C C . ASN A 1 67 ? -9.820 10.357 -8.809 1.00 0.00 67 ASN A C 9
ATOM 13765 O O . ASN A 1 67 ? -9.960 10.900 -9.903 1.00 0.00 67 ASN A O 9
ATOM 13776 N N . GLY A 1 68 ? -8.688 9.755 -8.445 1.00 0.00 68 GLY A N 9
ATOM 13777 C CA . GLY A 1 68 ? -7.520 9.718 -9.301 1.00 0.00 68 GLY A CA 9
ATOM 13778 C C . GLY A 1 68 ? -7.622 8.620 -10.354 1.00 0.00 68 GLY A C 9
ATOM 13779 O O . GLY A 1 68 ? -6.677 8.431 -11.122 1.00 0.00 68 GLY A O 9
ATOM 13783 N N . GLY A 1 69 ? -8.734 7.888 -10.405 1.00 0.00 69 GLY A N 9
ATOM 13784 C CA . GLY A 1 69 ? -8.725 6.531 -10.925 1.00 0.00 69 GLY A CA 9
ATOM 13785 C C . GLY A 1 69 ? -8.099 5.634 -9.863 1.00 0.00 69 GLY A C 9
ATOM 13786 O O . GLY A 1 69 ? -8.398 5.794 -8.678 1.00 0.00 69 GLY A O 9
ATOM 13790 N N . MET A 1 70 ? -7.239 4.695 -10.259 1.00 0.00 70 MET A N 9
ATOM 13791 C CA . MET A 1 70 ? -6.583 3.776 -9.341 1.00 0.00 70 MET A CA 9
ATOM 13792 C C . MET A 1 70 ? -5.126 4.161 -9.146 1.00 0.00 70 MET A C 9
ATOM 13793 O O . MET A 1 70 ? -4.301 3.969 -10.043 1.00 0.00 70 MET A O 9
ATOM 13807 N N . THR A 1 71 ? -4.790 4.604 -7.932 1.00 0.00 71 THR A N 9
ATOM 13808 C CA . THR A 1 71 ? -3.444 4.369 -7.424 1.00 0.00 71 THR A CA 9
ATOM 13809 C C . THR A 1 71 ? -3.260 2.843 -7.389 1.00 0.00 71 THR A C 9
ATOM 13810 O O . THR A 1 71 ? -4.079 2.147 -6.779 1.00 0.00 71 THR A O 9
ATOM 13821 N N . THR A 1 72 ? -2.211 2.345 -8.044 1.00 0.00 72 THR A N 9
ATOM 13822 C CA . THR A 1 72 ? -1.775 0.954 -8.031 1.00 0.00 72 THR A CA 9
ATOM 13823 C C . THR A 1 72 ? -0.424 0.913 -7.311 1.00 0.00 72 THR A C 9
ATOM 13824 O O . THR A 1 72 ? 0.370 1.852 -7.431 1.00 0.00 72 THR A O 9
ATOM 13835 N N . MET A 1 73 ? -0.176 -0.142 -6.537 1.00 0.00 73 MET A N 9
ATOM 13836 C CA . MET A 1 73 ? 0.981 -0.298 -5.660 1.00 0.00 73 MET A CA 9
ATOM 13837 C C . MET A 1 73 ? 1.104 -1.779 -5.266 1.00 0.00 73 MET A C 9
ATOM 13838 O O . MET A 1 73 ? 0.175 -2.559 -5.484 1.00 0.00 73 MET A O 9
ATOM 13852 N N . PHE A 1 74 ? 2.239 -2.161 -4.676 1.00 0.00 74 PHE A N 9
ATOM 13853 C CA . PHE A 1 74 ? 2.629 -3.558 -4.435 1.00 0.00 74 PHE A CA 9
ATOM 13854 C C . PHE A 1 74 ? 3.485 -3.628 -3.164 1.00 0.00 74 PHE A C 9
ATOM 13855 O O . PHE A 1 74 ? 4.417 -2.828 -3.043 1.00 0.00 74 PHE A O 9
ATOM 13872 N N . TYR A 1 75 ? 3.199 -4.504 -2.194 1.00 0.00 75 TYR A N 9
ATOM 13873 C CA . TYR A 1 75 ? 3.896 -4.491 -0.897 1.00 0.00 75 TYR A CA 9
ATOM 13874 C C . TYR A 1 75 ? 4.607 -5.834 -0.664 1.00 0.00 75 TYR A C 9
ATOM 13875 O O . TYR A 1 75 ? 4.123 -6.872 -1.117 1.00 0.00 75 TYR A O 9
ATOM 13893 N N . TYR A 1 76 ? 5.772 -5.797 -0.006 1.00 0.00 76 TYR A N 9
ATOM 13894 C CA . TYR A 1 76 ? 6.715 -6.913 0.128 1.00 0.00 76 TYR A CA 9
ATOM 13895 C C . TYR A 1 76 ? 7.515 -6.803 1.439 1.00 0.00 76 TYR A C 9
ATOM 13896 O O . TYR A 1 76 ? 7.329 -5.831 2.186 1.00 0.00 76 TYR A O 9
ATOM 13914 N N . GLU A 1 77 ? 8.415 -7.759 1.712 1.00 0.00 77 GLU A N 9
ATOM 13915 C CA . GLU A 1 77 ? 9.422 -7.701 2.777 1.00 0.00 77 GLU A CA 9
ATOM 13916 C C . GLU A 1 77 ? 10.818 -7.620 2.141 1.00 0.00 77 GLU A C 9
ATOM 13917 O O . GLU A 1 77 ? 11.045 -8.150 1.050 1.00 0.00 77 GLU A O 9
ATOM 13929 N N . GLU A 1 78 ? 11.764 -6.951 2.803 1.00 0.00 78 GLU A N 9
ATOM 13930 C CA . GLU A 1 78 ? 13.160 -6.876 2.401 1.00 0.00 78 GLU A CA 9
ATOM 13931 C C . GLU A 1 78 ? 14.025 -6.856 3.662 1.00 0.00 78 GLU A C 9
ATOM 13932 O O . GLU A 1 78 ? 13.889 -5.974 4.516 1.00 0.00 78 GLU A O 9
ATOM 13944 N N . ASN A 1 79 ? 14.901 -7.849 3.821 1.00 0.00 79 ASN A N 9
ATOM 13945 C CA . ASN A 1 79 ? 15.827 -8.028 4.947 1.00 0.00 79 ASN A CA 9
ATOM 13946 C C . ASN A 1 79 ? 15.156 -8.133 6.324 1.00 0.00 79 ASN A C 9
ATOM 13947 O O . ASN A 1 79 ? 15.867 -8.190 7.326 1.00 0.00 79 ASN A O 9
ATOM 13958 N N . GLY A 1 80 ? 13.825 -8.169 6.413 1.00 0.00 80 GLY A N 9
ATOM 13959 C CA . GLY A 1 80 ? 13.098 -8.268 7.675 1.00 0.00 80 GLY A CA 9
ATOM 13960 C C . GLY A 1 80 ? 12.325 -7.000 8.035 1.00 0.00 80 GLY A C 9
ATOM 13961 O O . GLY A 1 80 ? 11.725 -6.953 9.111 1.00 0.00 80 GLY A O 9
ATOM 13965 N N . LYS A 1 81 ? 12.342 -5.961 7.189 1.00 0.00 81 LYS A N 9
ATOM 13966 C CA . LYS A 1 81 ? 11.396 -4.854 7.233 1.00 0.00 81 LYS A CA 9
ATOM 13967 C C . LYS A 1 81 ? 10.435 -5.011 6.079 1.00 0.00 81 LYS A C 9
ATOM 13968 O O . LYS A 1 81 ? 10.825 -5.506 5.022 1.00 0.00 81 LYS A O 9
ATOM 13987 N N . TYR A 1 82 ? 9.208 -4.539 6.260 1.00 0.00 82 TYR A N 9
ATOM 13988 C CA . TYR A 1 82 ? 8.242 -4.523 5.177 1.00 0.00 82 TYR A CA 9
ATOM 13989 C C . TYR A 1 82 ? 8.304 -3.165 4.495 1.00 0.00 82 TYR A C 9
ATOM 13990 O O . TYR A 1 82 ? 8.647 -2.164 5.137 1.00 0.00 82 TYR A O 9
ATOM 14008 N N . TYR A 1 83 ? 7.967 -3.135 3.204 1.00 0.00 83 TYR A N 9
ATOM 14009 C CA . TYR A 1 83 ? 8.002 -1.921 2.407 1.00 0.00 83 TYR A CA 9
ATOM 14010 C C . TYR A 1 83 ? 6.812 -1.847 1.458 1.00 0.00 83 TYR A C 9
ATOM 14011 O O . TYR A 1 83 ? 6.189 -2.859 1.121 1.00 0.00 83 TYR A O 9
ATOM 14029 N N . ILE A 1 84 ? 6.522 -0.619 1.024 1.00 0.00 84 ILE A N 9
ATOM 14030 C CA . ILE A 1 84 ? 5.434 -0.283 0.109 1.00 0.00 84 ILE A CA 9
ATOM 14031 C C . ILE A 1 84 ? 6.027 0.360 -1.152 1.00 0.00 84 ILE A C 9
ATOM 14032 O O . ILE A 1 84 ? 6.701 1.392 -1.051 1.00 0.00 84 ILE A O 9
ATOM 14048 N N . GLU A 1 85 ? 5.716 -0.200 -2.326 1.00 0.00 85 GLU A N 9
ATOM 14049 C CA . GLU A 1 85 ? 5.990 0.411 -3.624 1.00 0.00 85 GLU A CA 9
ATOM 14050 C C . GLU A 1 85 ? 5.091 1.616 -3.878 1.00 0.00 85 GLU A C 9
ATOM 14051 O O . GLU A 1 85 ? 3.926 1.667 -3.469 1.00 0.00 85 GLU A O 9
ATOM 14063 N N . CYS A 1 86 ? 5.657 2.575 -4.605 1.00 0.00 86 CYS A N 9
ATOM 14064 C CA . CYS A 1 86 ? 5.054 3.798 -5.115 1.00 0.00 86 CYS A CA 9
ATOM 14065 C C . CYS A 1 86 ? 6.069 4.464 -6.074 1.00 0.00 86 CYS A C 9
ATOM 14066 O O . CYS A 1 86 ? 7.235 4.067 -6.062 1.00 0.00 86 CYS A O 9
ATOM 14074 N N . PRO A 1 87 ? 5.672 5.475 -6.875 1.00 0.00 87 PRO A N 9
ATOM 14075 C CA . PRO A 1 87 ? 6.552 6.393 -7.618 1.00 0.00 87 PRO A CA 9
ATOM 14076 C C . PRO A 1 87 ? 7.575 7.040 -6.679 1.00 0.00 87 PRO A C 9
ATOM 14077 O O . PRO A 1 87 ? 7.833 6.537 -5.596 1.00 0.00 87 PRO A O 9
ATOM 14088 N N . TYR A 1 88 ? 8.195 8.159 -7.060 1.00 0.00 88 TYR A N 9
ATOM 14089 C CA . TYR A 1 88 ? 9.296 8.852 -6.381 1.00 0.00 88 TYR A CA 9
ATOM 14090 C C . TYR A 1 88 ? 9.166 8.967 -4.847 1.00 0.00 88 TYR A C 9
ATOM 14091 O O . TYR A 1 88 ? 10.144 9.260 -4.151 1.00 0.00 88 TYR A O 9
ATOM 14109 N N . LYS A 1 89 ? 7.984 8.701 -4.292 1.00 0.00 89 LYS A N 9
ATOM 14110 C CA . LYS A 1 89 ? 7.701 8.438 -2.921 1.00 0.00 89 LYS A CA 9
ATOM 14111 C C . LYS A 1 89 ? 7.307 6.981 -2.658 1.00 0.00 89 LYS A C 9
ATOM 14112 O O . LYS A 1 89 ? 6.171 6.720 -2.283 1.00 0.00 89 LYS A O 9
ATOM 14131 N N . GLY A 1 90 ? 8.231 6.039 -2.821 1.00 0.00 90 GLY A N 9
ATOM 14132 C CA . GLY A 1 90 ? 7.947 4.607 -2.728 1.00 0.00 90 GLY A CA 9
ATOM 14133 C C . GLY A 1 90 ? 8.875 3.794 -1.841 1.00 0.00 90 GLY A C 9
ATOM 14134 O O . GLY A 1 90 ? 9.233 2.668 -2.168 1.00 0.00 90 GLY A O 9
ATOM 14138 N N . ILE A 1 91 ? 9.283 4.356 -0.705 1.00 0.00 91 ILE A N 9
ATOM 14139 C CA . ILE A 1 91 ? 10.335 3.763 0.118 1.00 0.00 91 ILE A CA 9
ATOM 14140 C C . ILE A 1 91 ? 9.845 3.667 1.559 1.00 0.00 91 ILE A C 9
ATOM 14141 O O . ILE A 1 91 ? 10.546 4.035 2.503 1.00 0.00 91 ILE A O 9
ATOM 14157 N N . TYR A 1 92 ? 8.571 3.311 1.730 1.00 0.00 92 TYR A N 9
ATOM 14158 C CA . TYR A 1 92 ? 7.931 3.368 3.037 1.00 0.00 92 TYR A CA 9
ATOM 14159 C C . TYR A 1 92 ? 8.408 2.208 3.866 1.00 0.00 92 TYR A C 9
ATOM 14160 O O . TYR A 1 92 ? 7.928 1.095 3.688 1.00 0.00 92 TYR A O 9
ATOM 14178 N N . GLU A 1 93 ? 9.334 2.479 4.771 1.00 0.00 93 GLU A N 9
ATOM 14179 C CA . GLU A 1 93 ? 9.663 1.542 5.817 1.00 0.00 93 GLU A CA 9
ATOM 14180 C C . GLU A 1 93 ? 8.476 1.560 6.790 1.00 0.00 93 GLU A C 9
ATOM 14181 O O . GLU A 1 93 ? 8.053 2.638 7.238 1.00 0.00 93 GLU A O 9
ATOM 14193 N N . ILE A 1 94 ? 7.917 0.382 7.061 1.00 0.00 94 ILE A N 9
ATOM 14194 C CA . ILE A 1 94 ? 6.990 0.101 8.163 1.00 0.00 94 ILE A CA 9
ATOM 14195 C C . ILE A 1 94 ? 7.660 -0.884 9.133 1.00 0.00 94 ILE A C 9
ATOM 14196 O O . ILE A 1 94 ? 8.801 -1.303 8.919 1.00 0.00 94 ILE A O 9
ATOM 14212 N N . GLU A 1 95 ? 6.963 -1.248 10.211 1.00 0.00 95 GLU A N 9
ATOM 14213 C CA . GLU A 1 95 ? 7.492 -2.144 11.236 1.00 0.00 95 GLU A CA 9
ATOM 14214 C C . GLU A 1 95 ? 6.877 -3.543 11.208 1.00 0.00 95 GLU A C 9
ATOM 14215 O O . GLU A 1 95 ? 7.474 -4.469 11.761 1.00 0.00 95 GLU A O 9
ATOM 14227 N N . ASN A 1 96 ? 5.720 -3.719 10.564 1.00 0.00 96 ASN A N 9
ATOM 14228 C CA . ASN A 1 96 ? 4.880 -4.910 10.709 1.00 0.00 96 ASN A CA 9
ATOM 14229 C C . ASN A 1 96 ? 4.351 -5.396 9.363 1.00 0.00 96 ASN A C 9
ATOM 14230 O O . ASN A 1 96 ? 4.464 -4.690 8.366 1.00 0.00 96 ASN A O 9
ATOM 14241 N N . ASN A 1 97 ? 3.770 -6.598 9.344 1.00 0.00 97 ASN A N 9
ATOM 14242 C CA . ASN A 1 97 ? 3.205 -7.216 8.153 1.00 0.00 97 ASN A CA 9
ATOM 14243 C C . ASN A 1 97 ? 1.842 -6.597 7.841 1.00 0.00 97 ASN A C 9
ATOM 14244 O O . ASN A 1 97 ? 0.942 -6.663 8.681 1.00 0.00 97 ASN A O 9
ATOM 14255 N N . PHE A 1 98 ? 1.689 -6.019 6.647 1.00 0.00 98 PHE A N 9
ATOM 14256 C CA . PHE A 1 98 ? 0.456 -5.379 6.192 1.00 0.00 98 PHE A CA 9
ATOM 14257 C C . PHE A 1 98 ? -0.706 -6.381 6.099 1.00 0.00 98 PHE A C 9
ATOM 14258 O O . PHE A 1 98 ? -1.802 -6.085 6.577 1.00 0.00 98 PHE A O 9
ATOM 14275 N N . GLU A 1 99 ? -0.499 -7.550 5.481 1.00 0.00 99 GLU A N 9
ATOM 14276 C CA . GLU A 1 99 ? -1.566 -8.513 5.196 1.00 0.00 99 GLU A CA 9
ATOM 14277 C C . GLU A 1 99 ? -2.219 -9.042 6.483 1.00 0.00 99 GLU A C 9
ATOM 14278 O O . GLU A 1 99 ? -3.427 -9.293 6.505 1.00 0.00 99 GLU A O 9
ATOM 14290 N N . ASP A 1 100 ? -1.470 -9.160 7.580 1.00 0.00 100 ASP A N 9
ATOM 14291 C CA . ASP A 1 100 ? -1.988 -9.621 8.871 1.00 0.00 100 ASP A CA 9
ATOM 14292 C C . ASP A 1 100 ? -2.900 -8.574 9.524 1.00 0.00 100 ASP A C 9
ATOM 14293 O O . ASP A 1 100 ? -3.745 -8.904 10.364 1.00 0.00 100 ASP A O 9
ATOM 14302 N N . MET A 1 101 ? -2.767 -7.309 9.117 1.00 0.00 101 MET A N 9
ATOM 14303 C CA . MET A 1 101 ? -3.400 -6.154 9.745 1.00 0.00 101 MET A CA 9
ATOM 14304 C C . MET A 1 101 ? -4.679 -5.714 9.015 1.00 0.00 101 MET A C 9
ATOM 14305 O O . MET A 1 101 ? -5.355 -4.803 9.508 1.00 0.00 101 MET A O 9
ATOM 14319 N N . ILE A 1 102 ? -5.037 -6.324 7.876 1.00 0.00 102 ILE A N 9
ATOM 14320 C CA . ILE A 1 102 ? -6.185 -5.933 7.041 1.00 0.00 102 ILE A CA 9
ATOM 14321 C C . ILE A 1 102 ? -7.372 -6.880 7.247 1.00 0.00 102 ILE A C 9
ATOM 14322 O O . ILE A 1 102 ? -8.189 -7.086 6.319 1.00 0.00 102 ILE A O 9
ATOM 14338 N N . GLY A 1 1 ? 6.847 10.797 9.167 1.00 0.00 1 GLY A N 10
ATOM 14339 C CA . GLY A 1 1 ? 5.986 9.869 8.428 1.00 0.00 1 GLY A CA 10
ATOM 14340 C C . GLY A 1 1 ? 4.638 10.510 8.139 1.00 0.00 1 GLY A C 10
ATOM 14341 O O . GLY A 1 1 ? 3.907 10.857 9.073 1.00 0.00 1 GLY A O 10
ATOM 14345 N N . SER A 1 2 ? 4.299 10.663 6.853 1.00 0.00 2 SER A N 10
ATOM 14346 C CA . SER A 1 2 ? 2.989 11.051 6.328 1.00 0.00 2 SER A CA 10
ATOM 14347 C C . SER A 1 2 ? 2.996 10.920 4.800 1.00 0.00 2 SER A C 10
ATOM 14348 O O . SER A 1 2 ? 3.449 11.845 4.127 1.00 0.00 2 SER A O 10
ATOM 14356 N N . PRO A 1 3 ? 2.681 9.758 4.196 1.00 0.00 3 PRO A N 10
ATOM 14357 C CA . PRO A 1 3 ? 2.357 9.753 2.769 1.00 0.00 3 PRO A CA 10
ATOM 14358 C C . PRO A 1 3 ? 1.219 10.728 2.439 1.00 0.00 3 PRO A C 10
ATOM 14359 O O . PRO A 1 3 ? 0.404 11.067 3.297 1.00 0.00 3 PRO A O 10
ATOM 14370 N N . ILE A 1 4 ? 1.124 11.142 1.176 1.00 0.00 4 ILE A N 10
ATOM 14371 C CA . ILE A 1 4 ? -0.097 11.668 0.594 1.00 0.00 4 ILE A CA 10
ATOM 14372 C C . ILE A 1 4 ? -0.949 10.443 0.231 1.00 0.00 4 ILE A C 10
ATOM 14373 O O . ILE A 1 4 ? -0.418 9.478 -0.323 1.00 0.00 4 ILE A O 10
ATOM 14389 N N . LEU A 1 5 ? -2.247 10.461 0.525 1.00 0.00 5 LEU A N 10
ATOM 14390 C CA . LEU A 1 5 ? -3.230 9.455 0.154 1.00 0.00 5 LEU A CA 10
ATOM 14391 C C . LEU A 1 5 ? -4.571 10.154 -0.140 1.00 0.00 5 LEU A C 10
ATOM 14392 O O . LEU A 1 5 ? -4.721 11.325 0.232 1.00 0.00 5 LEU A O 10
ATOM 14408 N N . PRO A 1 6 ? -5.544 9.482 -0.788 1.00 0.00 6 PRO A N 10
ATOM 14409 C CA . PRO A 1 6 ? -6.891 10.027 -0.999 1.00 0.00 6 PRO A CA 10
ATOM 14410 C C . PRO A 1 6 ? -7.658 10.235 0.325 1.00 0.00 6 PRO A C 10
ATOM 14411 O O . PRO A 1 6 ? -7.179 9.889 1.408 1.00 0.00 6 PRO A O 10
ATOM 14422 N N . LYS A 1 7 ? -8.872 10.810 0.271 1.00 0.00 7 LYS A N 10
ATOM 14423 C CA . LYS A 1 7 ? -9.800 10.821 1.392 1.00 0.00 7 LYS A CA 10
ATOM 14424 C C . LYS A 1 7 ? -10.286 9.398 1.681 1.00 0.00 7 LYS A C 10
ATOM 14425 O O . LYS A 1 7 ? -9.838 8.449 1.040 1.00 0.00 7 LYS A O 10
ATOM 14444 N N . ALA A 1 8 ? -11.259 9.257 2.574 1.00 0.00 8 ALA A N 10
ATOM 14445 C CA . ALA A 1 8 ? -12.088 8.056 2.684 1.00 0.00 8 ALA A CA 10
ATOM 14446 C C . ALA A 1 8 ? -13.364 8.193 1.849 1.00 0.00 8 ALA A C 10
ATOM 14447 O O . ALA A 1 8 ? -13.813 7.215 1.263 1.00 0.00 8 ALA A O 10
ATOM 14454 N N . GLU A 1 9 ? -13.967 9.381 1.774 1.00 0.00 9 GLU A N 10
ATOM 14455 C CA . GLU A 1 9 ? -15.284 9.573 1.150 1.00 0.00 9 GLU A CA 10
ATOM 14456 C C . GLU A 1 9 ? -15.236 9.551 -0.381 1.00 0.00 9 GLU A C 10
ATOM 14457 O O . GLU A 1 9 ? -16.264 9.389 -1.034 1.00 0.00 9 GLU A O 10
ATOM 14469 N N . ASN A 1 10 ? -14.045 9.731 -0.956 1.00 0.00 10 ASN A N 10
ATOM 14470 C CA . ASN A 1 10 ? -13.793 9.660 -2.390 1.00 0.00 10 ASN A CA 10
ATOM 14471 C C . ASN A 1 10 ? -13.472 8.237 -2.857 1.00 0.00 10 ASN A C 10
ATOM 14472 O O . ASN A 1 10 ? -13.148 8.070 -4.029 1.00 0.00 10 ASN A O 10
ATOM 14483 N N . VAL A 1 11 ? -13.379 7.269 -1.933 1.00 0.00 11 VAL A N 10
ATOM 14484 C CA . VAL A 1 11 ? -12.920 5.919 -2.233 1.00 0.00 11 VAL A CA 10
ATOM 14485 C C . VAL A 1 11 ? -14.155 5.143 -2.644 1.00 0.00 11 VAL A C 10
ATOM 14486 O O . VAL A 1 11 ? -15.110 5.028 -1.874 1.00 0.00 11 VAL A O 10
ATOM 14499 N N . ASP A 1 12 ? -14.136 4.665 -3.876 1.00 0.00 12 ASP A N 10
ATOM 14500 C CA . ASP A 1 12 ? -15.209 3.924 -4.495 1.00 0.00 12 ASP A CA 10
ATOM 14501 C C . ASP A 1 12 ? -15.068 2.456 -4.076 1.00 0.00 12 ASP A C 10
ATOM 14502 O O . ASP A 1 12 ? -16.033 1.882 -3.562 1.00 0.00 12 ASP A O 10
ATOM 14511 N N . SER A 1 13 ? -13.877 1.843 -4.193 1.00 0.00 13 SER A N 10
ATOM 14512 C CA . SER A 1 13 ? -13.529 0.580 -3.514 1.00 0.00 13 SER A CA 10
ATOM 14513 C C . SER A 1 13 ? -12.004 0.421 -3.363 1.00 0.00 13 SER A C 10
ATOM 14514 O O . SER A 1 13 ? -11.233 1.226 -3.882 1.00 0.00 13 SER A O 10
ATOM 14522 N N . ILE A 1 14 ? -11.548 -0.652 -2.708 1.00 0.00 14 ILE A N 10
ATOM 14523 C CA . ILE A 1 14 ? -10.158 -1.112 -2.695 1.00 0.00 14 ILE A CA 10
ATOM 14524 C C . ILE A 1 14 ? -10.174 -2.580 -3.110 1.00 0.00 14 ILE A C 10
ATOM 14525 O O . ILE A 1 14 ? -11.077 -3.307 -2.702 1.00 0.00 14 ILE A O 10
ATOM 14541 N N . CYS A 1 15 ? -9.158 -3.041 -3.837 1.00 0.00 15 CYS A N 10
ATOM 14542 C CA . CYS A 1 15 ? -8.918 -4.447 -4.117 1.00 0.00 15 CYS A CA 10
ATOM 14543 C C . CYS A 1 15 ? -7.497 -4.791 -3.685 1.00 0.00 15 CYS A C 10
ATOM 14544 O O . CYS A 1 15 ? -6.589 -3.979 -3.890 1.00 0.00 15 CYS A O 10
ATOM 14552 N N . ILE A 1 16 ? -7.300 -5.978 -3.107 1.00 0.00 16 ILE A N 10
ATOM 14553 C CA . ILE A 1 16 ? -6.011 -6.517 -2.699 1.00 0.00 16 ILE A CA 10
ATOM 14554 C C . ILE A 1 16 ? -5.992 -7.974 -3.188 1.00 0.00 16 ILE A C 10
ATOM 14555 O O . ILE A 1 16 ? -6.717 -8.814 -2.650 1.00 0.00 16 ILE A O 10
ATOM 14571 N N . ASP A 1 17 ? -5.232 -8.256 -4.254 1.00 0.00 17 ASP A N 10
ATOM 14572 C CA . ASP A 1 17 ? -4.955 -9.613 -4.743 1.00 0.00 17 ASP A CA 10
ATOM 14573 C C . ASP A 1 17 ? -3.647 -10.056 -4.108 1.00 0.00 17 ASP A C 10
ATOM 14574 O O . ASP A 1 17 ? -2.596 -9.478 -4.403 1.00 0.00 17 ASP A O 10
ATOM 14583 N N . PHE A 1 18 ? -3.722 -11.000 -3.178 1.00 0.00 18 PHE A N 10
ATOM 14584 C CA . PHE A 1 18 ? -2.602 -11.461 -2.367 1.00 0.00 18 PHE A CA 10
ATOM 14585 C C . PHE A 1 18 ? -1.589 -12.204 -3.251 1.00 0.00 18 PHE A C 10
ATOM 14586 O O . PHE A 1 18 ? -1.892 -12.526 -4.398 1.00 0.00 18 PHE A O 10
ATOM 14603 N N . THR A 1 19 ? -0.399 -12.517 -2.731 1.00 0.00 19 THR A N 10
ATOM 14604 C CA . THR A 1 19 ? 0.634 -13.293 -3.438 1.00 0.00 19 THR A CA 10
ATOM 14605 C C . THR A 1 19 ? 0.064 -14.592 -4.033 1.00 0.00 19 THR A C 10
ATOM 14606 O O . THR A 1 19 ? 0.453 -15.018 -5.127 1.00 0.00 19 THR A O 10
ATOM 14617 N N . ASN A 1 20 ? -0.880 -15.172 -3.282 1.00 0.00 20 ASN A N 10
ATOM 14618 C CA . ASN A 1 20 ? -1.761 -16.302 -3.546 1.00 0.00 20 ASN A CA 10
ATOM 14619 C C . ASN A 1 20 ? -2.638 -16.049 -4.788 1.00 0.00 20 ASN A C 10
ATOM 14620 O O . ASN A 1 20 ? -2.269 -15.311 -5.696 1.00 0.00 20 ASN A O 10
ATOM 14631 N N . SER A 1 21 ? -3.806 -16.691 -4.882 1.00 0.00 21 SER A N 10
ATOM 14632 C CA . SER A 1 21 ? -4.867 -16.295 -5.808 1.00 0.00 21 SER A CA 10
ATOM 14633 C C . SER A 1 21 ? -6.068 -15.677 -5.075 1.00 0.00 21 SER A C 10
ATOM 14634 O O . SER A 1 21 ? -7.110 -15.431 -5.695 1.00 0.00 21 SER A O 10
ATOM 14642 N N . ILE A 1 22 ? -5.984 -15.483 -3.751 1.00 0.00 22 ILE A N 10
ATOM 14643 C CA . ILE A 1 22 ? -7.081 -14.897 -2.989 1.00 0.00 22 ILE A CA 10
ATOM 14644 C C . ILE A 1 22 ? -7.072 -13.400 -3.287 1.00 0.00 22 ILE A C 10
ATOM 14645 O O . ILE A 1 22 ? -6.046 -12.738 -3.145 1.00 0.00 22 ILE A O 10
ATOM 14661 N N . GLN A 1 23 ? -8.251 -12.861 -3.570 1.00 0.00 23 GLN A N 10
ATOM 14662 C CA . GLN A 1 23 ? -8.466 -11.471 -3.936 1.00 0.00 23 GLN A CA 10
ATOM 14663 C C . GLN A 1 23 ? -9.616 -10.957 -3.103 1.00 0.00 23 GLN A C 10
ATOM 14664 O O . GLN A 1 23 ? -10.764 -11.383 -3.279 1.00 0.00 23 GLN A O 10
ATOM 14678 N N . LYS A 1 24 ? -9.297 -10.072 -2.167 1.00 0.00 24 LYS A N 10
ATOM 14679 C CA . LYS A 1 24 ? -10.247 -9.508 -1.225 1.00 0.00 24 LYS A CA 10
ATOM 14680 C C . LYS A 1 24 ? -10.514 -8.080 -1.669 1.00 0.00 24 LYS A C 10
ATOM 14681 O O . LYS A 1 24 ? -9.579 -7.296 -1.842 1.00 0.00 24 LYS A O 10
ATOM 14700 N N . ILE A 1 25 ? -11.785 -7.752 -1.870 1.00 0.00 25 ILE A N 10
ATOM 14701 C CA . ILE A 1 25 ? -12.217 -6.406 -2.214 1.00 0.00 25 ILE A CA 10
ATOM 14702 C C . ILE A 1 25 ? -12.744 -5.818 -0.921 1.00 0.00 25 ILE A C 10
ATOM 14703 O O . ILE A 1 25 ? -13.558 -6.438 -0.245 1.00 0.00 25 ILE A O 10
ATOM 14719 N N . TYR A 1 26 ? -12.249 -4.649 -0.555 1.00 0.00 26 TYR A N 10
ATOM 14720 C CA . TYR A 1 26 ? -12.696 -3.872 0.579 1.00 0.00 26 TYR A CA 10
ATOM 14721 C C . TYR A 1 26 ? -13.468 -2.741 -0.095 1.00 0.00 26 TYR A C 10
ATOM 14722 O O . TYR A 1 26 ? -12.939 -1.664 -0.382 1.00 0.00 26 TYR A O 10
ATOM 14740 N N . ASP A 1 27 ? -14.725 -3.007 -0.426 1.00 0.00 27 ASP A N 10
ATOM 14741 C CA . ASP A 1 27 ? -15.653 -2.015 -0.974 1.00 0.00 27 ASP A CA 10
ATOM 14742 C C . ASP A 1 27 ? -16.425 -1.298 0.140 1.00 0.00 27 ASP A C 10
ATOM 14743 O O . ASP A 1 27 ? -17.016 -0.248 -0.098 1.00 0.00 27 ASP A O 10
ATOM 14752 N N . ASP A 1 28 ? -16.377 -1.825 1.364 1.00 0.00 28 ASP A N 10
ATOM 14753 C CA . ASP A 1 28 ? -17.262 -1.484 2.469 1.00 0.00 28 ASP A CA 10
ATOM 14754 C C . ASP A 1 28 ? -16.667 -0.327 3.274 1.00 0.00 28 ASP A C 10
ATOM 14755 O O . ASP A 1 28 ? -15.482 -0.364 3.593 1.00 0.00 28 ASP A O 10
ATOM 14764 N N . SER A 1 29 ? -17.458 0.673 3.659 1.00 0.00 29 SER A N 10
ATOM 14765 C CA . SER A 1 29 ? -16.988 1.922 4.271 1.00 0.00 29 SER A CA 10
ATOM 14766 C C . SER A 1 29 ? -16.003 1.709 5.443 1.00 0.00 29 SER A C 10
ATOM 14767 O O . SER A 1 29 ? -14.928 2.313 5.493 1.00 0.00 29 SER A O 10
ATOM 14775 N N . GLU A 1 30 ? -16.330 0.823 6.383 1.00 0.00 30 GLU A N 10
ATOM 14776 C CA . GLU A 1 30 ? -15.546 0.614 7.603 1.00 0.00 30 GLU A CA 10
ATOM 14777 C C . GLU A 1 30 ? -14.211 -0.097 7.300 1.00 0.00 30 GLU A C 10
ATOM 14778 O O . GLU A 1 30 ? -13.186 0.193 7.924 1.00 0.00 30 GLU A O 10
ATOM 14790 N N . SER A 1 31 ? -14.212 -0.985 6.304 1.00 0.00 31 SER A N 10
ATOM 14791 C CA . SER A 1 31 ? -13.045 -1.633 5.709 1.00 0.00 31 SER A CA 10
ATOM 14792 C C . SER A 1 31 ? -12.110 -0.595 5.060 1.00 0.00 31 SER A C 10
ATOM 14793 O O . SER A 1 31 ? -10.891 -0.718 5.206 1.00 0.00 31 SER A O 10
ATOM 14801 N N . ILE A 1 32 ? -12.638 0.485 4.467 1.00 0.00 32 ILE A N 10
ATOM 14802 C CA . ILE A 1 32 ? -11.818 1.569 3.918 1.00 0.00 32 ILE A CA 10
ATOM 14803 C C . ILE A 1 32 ? -11.154 2.283 5.092 1.00 0.00 32 ILE A C 10
ATOM 14804 O O . ILE A 1 32 ? -9.941 2.504 5.083 1.00 0.00 32 ILE A O 10
ATOM 14820 N N . GLN A 1 33 ? -11.938 2.640 6.113 1.00 0.00 33 GLN A N 10
ATOM 14821 C CA . GLN A 1 33 ? -11.420 3.310 7.298 1.00 0.00 33 GLN A CA 10
ATOM 14822 C C . GLN A 1 33 ? -10.351 2.472 8.016 1.00 0.00 33 GLN A C 10
ATOM 14823 O O . GLN A 1 33 ? -9.401 3.066 8.529 1.00 0.00 33 GLN A O 10
ATOM 14837 N N . LYS A 1 34 ? -10.443 1.132 8.013 1.00 0.00 34 LYS A N 10
ATOM 14838 C CA . LYS A 1 34 ? -9.400 0.258 8.533 1.00 0.00 34 LYS A CA 10
ATOM 14839 C C . LYS A 1 34 ? -8.140 0.410 7.687 1.00 0.00 34 LYS A C 10
ATOM 14840 O O . LYS A 1 34 ? -7.119 0.868 8.203 1.00 0.00 34 LYS A O 10
ATOM 14859 N N . ILE A 1 35 ? -8.216 0.072 6.395 1.00 0.00 35 ILE A N 10
ATOM 14860 C CA . ILE A 1 35 ? -7.069 0.031 5.493 1.00 0.00 35 ILE A CA 10
ATOM 14861 C C . ILE A 1 35 ? -6.288 1.339 5.540 1.00 0.00 35 ILE A C 10
ATOM 14862 O O . ILE A 1 35 ? -5.066 1.324 5.695 1.00 0.00 35 ILE A O 10
ATOM 14878 N N . LEU A 1 36 ? -6.979 2.473 5.400 1.00 0.00 36 LEU A N 10
ATOM 14879 C CA . LEU A 1 36 ? -6.369 3.794 5.284 1.00 0.00 36 LEU A CA 10
ATOM 14880 C C . LEU A 1 36 ? -5.468 4.150 6.485 1.00 0.00 36 LEU A C 10
ATOM 14881 O O . LEU A 1 36 ? -4.651 5.068 6.376 1.00 0.00 36 LEU A O 10
ATOM 14897 N N . SER A 1 37 ? -5.567 3.445 7.619 1.00 0.00 37 SER A N 10
ATOM 14898 C CA . SER A 1 37 ? -4.593 3.550 8.700 1.00 0.00 37 SER A CA 10
ATOM 14899 C C . SER A 1 37 ? -3.206 3.119 8.207 1.00 0.00 37 SER A C 10
ATOM 14900 O O . SER A 1 37 ? -2.266 3.914 8.202 1.00 0.00 37 SER A O 10
ATOM 14908 N N . GLU A 1 38 ? -3.079 1.880 7.731 1.00 0.00 38 GLU A N 10
ATOM 14909 C CA . GLU A 1 38 ? -1.821 1.286 7.295 1.00 0.00 38 GLU A CA 10
ATOM 14910 C C . GLU A 1 38 ? -1.278 2.013 6.064 1.00 0.00 38 GLU A C 10
ATOM 14911 O O . GLU A 1 38 ? -0.068 2.175 5.906 1.00 0.00 38 GLU A O 10
ATOM 14923 N N . ILE A 1 39 ? -2.162 2.546 5.219 1.00 0.00 39 ILE A N 10
ATOM 14924 C CA . ILE A 1 39 ? -1.789 3.391 4.085 1.00 0.00 39 ILE A CA 10
ATOM 14925 C C . ILE A 1 39 ? -1.084 4.681 4.542 1.00 0.00 39 ILE A C 10
ATOM 14926 O O . ILE A 1 39 ? -0.421 5.329 3.735 1.00 0.00 39 ILE A O 10
ATOM 14942 N N . ALA A 1 40 ? -1.178 5.052 5.820 1.00 0.00 40 ALA A N 10
ATOM 14943 C CA . ALA A 1 40 ? -0.492 6.185 6.425 1.00 0.00 40 ALA A CA 10
ATOM 14944 C C . ALA A 1 40 ? 0.511 5.772 7.505 1.00 0.00 40 ALA A C 10
ATOM 14945 O O . ALA A 1 40 ? 1.032 6.660 8.182 1.00 0.00 40 ALA A O 10
ATOM 14952 N N . THR A 1 41 ? 0.799 4.481 7.699 1.00 0.00 41 THR A N 10
ATOM 14953 C CA . THR A 1 41 ? 1.709 4.075 8.768 1.00 0.00 41 THR A CA 10
ATOM 14954 C C . THR A 1 41 ? 3.169 4.314 8.335 1.00 0.00 41 THR A C 10
ATOM 14955 O O . THR A 1 41 ? 4.032 4.630 9.157 1.00 0.00 41 THR A O 10
ATOM 14966 N N . GLY A 1 42 ? 3.466 4.208 7.036 1.00 0.00 42 GLY A N 10
ATOM 14967 C CA . GLY A 1 42 ? 4.824 4.034 6.569 1.00 0.00 42 GLY A CA 10
ATOM 14968 C C . GLY A 1 42 ? 5.596 5.324 6.369 1.00 0.00 42 GLY A C 10
ATOM 14969 O O . GLY A 1 42 ? 5.034 6.402 6.176 1.00 0.00 42 GLY A O 10
ATOM 14973 N N . LYS A 1 43 ? 6.921 5.206 6.315 1.00 0.00 43 LYS A N 10
ATOM 14974 C CA . LYS A 1 43 ? 7.852 6.324 6.336 1.00 0.00 43 LYS A CA 10
ATOM 14975 C C . LYS A 1 43 ? 8.628 6.296 5.029 1.00 0.00 43 LYS A C 10
ATOM 14976 O O . LYS A 1 43 ? 9.557 5.503 4.932 1.00 0.00 43 LYS A O 10
ATOM 14995 N N . ARG A 1 44 ? 8.287 7.112 4.011 1.00 0.00 44 ARG A N 10
ATOM 14996 C CA . ARG A 1 44 ? 8.979 7.071 2.701 1.00 0.00 44 ARG A CA 10
ATOM 14997 C C . ARG A 1 44 ? 10.476 7.367 2.771 1.00 0.00 44 ARG A C 10
ATOM 14998 O O . ARG A 1 44 ? 11.169 7.232 1.758 1.00 0.00 44 ARG A O 10
ATOM 15019 N N . THR A 1 45 ? 10.953 7.788 3.941 1.00 0.00 45 THR A N 10
ATOM 15020 C CA . THR A 1 45 ? 12.305 8.226 4.242 1.00 0.00 45 THR A CA 10
ATOM 15021 C C . THR A 1 45 ? 12.628 9.515 3.468 1.00 0.00 45 THR A C 10
ATOM 15022 O O . THR A 1 45 ? 11.801 10.038 2.716 1.00 0.00 45 THR A O 10
ATOM 15033 N N . GLU A 1 46 ? 13.806 10.089 3.681 1.00 0.00 46 GLU A N 10
ATOM 15034 C CA . GLU A 1 46 ? 14.293 11.223 2.899 1.00 0.00 46 GLU A CA 10
ATOM 15035 C C . GLU A 1 46 ? 14.739 10.788 1.499 1.00 0.00 46 GLU A C 10
ATOM 15036 O O . GLU A 1 46 ? 15.006 11.646 0.655 1.00 0.00 46 GLU A O 10
ATOM 15048 N N . LYS A 1 47 ? 14.832 9.478 1.231 1.00 0.00 47 LYS A N 10
ATOM 15049 C CA . LYS A 1 47 ? 15.295 8.958 -0.046 1.00 0.00 47 LYS A CA 10
ATOM 15050 C C . LYS A 1 47 ? 14.420 9.466 -1.183 1.00 0.00 47 LYS A C 10
ATOM 15051 O O . LYS A 1 47 ? 13.266 9.875 -1.013 1.00 0.00 47 LYS A O 10
ATOM 15070 N N . GLN A 1 48 ? 14.979 9.370 -2.375 1.00 0.00 48 GLN A N 10
ATOM 15071 C CA . GLN A 1 48 ? 14.285 9.503 -3.635 1.00 0.00 48 GLN A CA 10
ATOM 15072 C C . GLN A 1 48 ? 14.214 8.122 -4.261 1.00 0.00 48 GLN A C 10
ATOM 15073 O O . GLN A 1 48 ? 15.075 7.268 -4.008 1.00 0.00 48 GLN A O 10
ATOM 15087 N N . SER A 1 49 ? 13.154 7.914 -5.029 1.00 0.00 49 SER A N 10
ATOM 15088 C CA . SER A 1 49 ? 12.710 6.611 -5.482 1.00 0.00 49 SER A CA 10
ATOM 15089 C C . SER A 1 49 ? 12.687 6.696 -6.999 1.00 0.00 49 SER A C 10
ATOM 15090 O O . SER A 1 49 ? 12.069 7.608 -7.533 1.00 0.00 49 SER A O 10
ATOM 15098 N N . ILE A 1 50 ? 13.458 5.858 -7.686 1.00 0.00 50 ILE A N 10
ATOM 15099 C CA . ILE A 1 50 ? 13.788 6.106 -9.091 1.00 0.00 50 ILE A CA 10
ATOM 15100 C C . ILE A 1 50 ? 13.009 5.182 -10.034 1.00 0.00 50 ILE A C 10
ATOM 15101 O O . ILE A 1 50 ? 13.372 5.076 -11.208 1.00 0.00 50 ILE A O 10
ATOM 15117 N N . GLN A 1 51 ? 11.990 4.479 -9.527 1.00 0.00 51 GLN A N 10
ATOM 15118 C CA . GLN A 1 51 ? 11.206 3.480 -10.222 1.00 0.00 51 GLN A CA 10
ATOM 15119 C C . GLN A 1 51 ? 9.742 3.620 -9.788 1.00 0.00 51 GLN A C 10
ATOM 15120 O O . GLN A 1 51 ? 9.404 4.490 -8.980 1.00 0.00 51 GLN A O 10
ATOM 15134 N N . ASP A 1 52 ? 8.877 2.773 -10.337 1.00 0.00 52 ASP A N 10
ATOM 15135 C CA . ASP A 1 52 ? 7.438 2.712 -10.108 1.00 0.00 52 ASP A CA 10
ATOM 15136 C C . ASP A 1 52 ? 7.014 1.290 -9.722 1.00 0.00 52 ASP A C 10
ATOM 15137 O O . ASP A 1 52 ? 5.842 1.089 -9.393 1.00 0.00 52 ASP A O 10
ATOM 15146 N N . TYR A 1 53 ? 7.923 0.305 -9.785 1.00 0.00 53 TYR A N 10
ATOM 15147 C CA . TYR A 1 53 ? 7.602 -1.114 -9.646 1.00 0.00 53 TYR A CA 10
ATOM 15148 C C . TYR A 1 53 ? 8.661 -1.849 -8.824 1.00 0.00 53 TYR A C 10
ATOM 15149 O O . TYR A 1 53 ? 9.847 -1.513 -8.943 1.00 0.00 53 TYR A O 10
ATOM 15167 N N . PRO A 1 54 ? 8.256 -2.905 -8.090 1.00 0.00 54 PRO A N 10
ATOM 15168 C CA . PRO A 1 54 ? 9.121 -3.574 -7.136 1.00 0.00 54 PRO A CA 10
ATOM 15169 C C . PRO A 1 54 ? 10.289 -4.326 -7.773 1.00 0.00 54 PRO A C 10
ATOM 15170 O O . PRO A 1 54 ? 10.194 -4.831 -8.894 1.00 0.00 54 PRO A O 10
ATOM 15181 N N . SER A 1 55 ? 11.338 -4.495 -6.971 1.00 0.00 55 SER A N 10
ATOM 15182 C CA . SER A 1 55 ? 12.428 -5.450 -7.147 1.00 0.00 55 SER A CA 10
ATOM 15183 C C . SER A 1 55 ? 12.247 -6.701 -6.256 1.00 0.00 55 SER A C 10
ATOM 15184 O O . SER A 1 55 ? 13.137 -7.541 -6.113 1.00 0.00 55 SER A O 10
ATOM 15192 N N . ALA A 1 56 ? 11.073 -6.847 -5.640 1.00 0.00 56 ALA A N 10
ATOM 15193 C CA . ALA A 1 56 ? 10.607 -8.104 -5.083 1.00 0.00 56 ALA A CA 10
ATOM 15194 C C . ALA A 1 56 ? 10.162 -9.046 -6.209 1.00 0.00 56 ALA A C 10
ATOM 15195 O O . ALA A 1 56 ? 9.941 -8.630 -7.351 1.00 0.00 56 ALA A O 10
ATOM 15202 N N . GLU A 1 57 ? 9.978 -10.308 -5.845 1.00 0.00 57 GLU A N 10
ATOM 15203 C CA . GLU A 1 57 ? 9.291 -11.351 -6.592 1.00 0.00 57 GLU A CA 10
ATOM 15204 C C . GLU A 1 57 ? 7.919 -11.617 -5.964 1.00 0.00 57 GLU A C 10
ATOM 15205 O O . GLU A 1 57 ? 6.951 -11.923 -6.667 1.00 0.00 57 GLU A O 10
ATOM 15217 N N . GLU A 1 58 ? 7.833 -11.509 -4.637 1.00 0.00 58 GLU A N 10
ATOM 15218 C CA . GLU A 1 58 ? 6.723 -12.007 -3.839 1.00 0.00 58 GLU A CA 10
ATOM 15219 C C . GLU A 1 58 ? 6.049 -10.804 -3.189 1.00 0.00 58 GLU A C 10
ATOM 15220 O O . GLU A 1 58 ? 6.525 -10.252 -2.194 1.00 0.00 58 GLU A O 10
ATOM 15232 N N . TYR A 1 59 ? 4.965 -10.361 -3.815 1.00 0.00 59 TYR A N 10
ATOM 15233 C CA . TYR A 1 59 ? 4.163 -9.211 -3.428 1.00 0.00 59 TYR A CA 10
ATOM 15234 C C . TYR A 1 59 ? 2.735 -9.392 -3.949 1.00 0.00 59 TYR A C 10
ATOM 15235 O O . TYR A 1 59 ? 2.500 -10.182 -4.871 1.00 0.00 59 TYR A O 10
ATOM 15253 N N . GLY A 1 60 ? 1.794 -8.627 -3.397 1.00 0.00 60 GLY A N 10
ATOM 15254 C CA . GLY A 1 60 ? 0.402 -8.601 -3.839 1.00 0.00 60 GLY A CA 10
ATOM 15255 C C . GLY A 1 60 ? 0.100 -7.336 -4.641 1.00 0.00 60 GLY A C 10
ATOM 15256 O O . GLY A 1 60 ? 0.879 -6.375 -4.623 1.00 0.00 60 GLY A O 10
ATOM 15260 N N . THR A 1 61 ? -1.043 -7.310 -5.333 1.00 0.00 61 THR A N 10
ATOM 15261 C CA . THR A 1 61 ? -1.441 -6.213 -6.194 1.00 0.00 61 THR A CA 10
ATOM 15262 C C . THR A 1 61 ? -2.581 -5.454 -5.509 1.00 0.00 61 THR A C 10
ATOM 15263 O O . THR A 1 61 ? -3.620 -6.045 -5.190 1.00 0.00 61 THR A O 10
ATOM 15274 N N . ILE A 1 62 ? -2.424 -4.142 -5.314 1.00 0.00 62 ILE A N 10
ATOM 15275 C CA . ILE A 1 62 ? -3.399 -3.285 -4.655 1.00 0.00 62 ILE A CA 10
ATOM 15276 C C . ILE A 1 62 ? -3.911 -2.267 -5.673 1.00 0.00 62 ILE A C 10
ATOM 15277 O O . ILE A 1 62 ? -3.130 -1.599 -6.355 1.00 0.00 62 ILE A O 10
ATOM 15293 N N . ASN A 1 63 ? -5.228 -2.071 -5.691 1.00 0.00 63 ASN A N 10
ATOM 15294 C CA . ASN A 1 63 ? -5.883 -0.932 -6.320 1.00 0.00 63 ASN A CA 10
ATOM 15295 C C . ASN A 1 63 ? -6.668 -0.228 -5.228 1.00 0.00 63 ASN A C 10
ATOM 15296 O O . ASN A 1 63 ? -7.378 -0.900 -4.481 1.00 0.00 63 ASN A O 10
ATOM 15307 N N . ILE A 1 64 ? -6.603 1.099 -5.150 1.00 0.00 64 ILE A N 10
ATOM 15308 C CA . ILE A 1 64 ? -7.515 1.900 -4.348 1.00 0.00 64 ILE A CA 10
ATOM 15309 C C . ILE A 1 64 ? -8.227 2.750 -5.397 1.00 0.00 64 ILE A C 10
ATOM 15310 O O . ILE A 1 64 ? -7.619 3.649 -5.985 1.00 0.00 64 ILE A O 10
ATOM 15326 N N . GLU A 1 65 ? -9.440 2.344 -5.753 1.00 0.00 65 GLU A N 10
ATOM 15327 C CA . GLU A 1 65 ? -10.285 2.966 -6.756 1.00 0.00 65 GLU A CA 10
ATOM 15328 C C . GLU A 1 65 ? -10.919 4.189 -6.095 1.00 0.00 65 GLU A C 10
ATOM 15329 O O . GLU A 1 65 ? -11.745 4.040 -5.194 1.00 0.00 65 GLU A O 10
ATOM 15341 N N . ASN A 1 66 ? -10.474 5.392 -6.464 1.00 0.00 66 ASN A N 10
ATOM 15342 C CA . ASN A 1 66 ? -10.993 6.649 -5.930 1.00 0.00 66 ASN A CA 10
ATOM 15343 C C . ASN A 1 66 ? -10.966 7.701 -7.028 1.00 0.00 66 ASN A C 10
ATOM 15344 O O . ASN A 1 66 ? -10.124 7.631 -7.921 1.00 0.00 66 ASN A O 10
ATOM 15355 N N . ASN A 1 67 ? -11.783 8.751 -6.894 1.00 0.00 67 ASN A N 10
ATOM 15356 C CA . ASN A 1 67 ? -11.752 9.973 -7.717 1.00 0.00 67 ASN A CA 10
ATOM 15357 C C . ASN A 1 67 ? -11.711 9.704 -9.234 1.00 0.00 67 ASN A C 10
ATOM 15358 O O . ASN A 1 67 ? -11.121 10.489 -9.988 1.00 0.00 67 ASN A O 10
ATOM 15369 N N . GLY A 1 68 ? -12.289 8.600 -9.710 1.00 0.00 68 GLY A N 10
ATOM 15370 C CA . GLY A 1 68 ? -12.205 8.219 -11.115 1.00 0.00 68 GLY A CA 10
ATOM 15371 C C . GLY A 1 68 ? -10.759 7.932 -11.525 1.00 0.00 68 GLY A C 10
ATOM 15372 O O . GLY A 1 68 ? -10.263 8.468 -12.522 1.00 0.00 68 GLY A O 10
ATOM 15376 N N . GLY A 1 69 ? -10.044 7.146 -10.729 1.00 0.00 69 GLY A N 10
ATOM 15377 C CA . GLY A 1 69 ? -8.751 6.560 -11.041 1.00 0.00 69 GLY A CA 10
ATOM 15378 C C . GLY A 1 69 ? -8.535 5.322 -10.177 1.00 0.00 69 GLY A C 10
ATOM 15379 O O . GLY A 1 69 ? -9.442 4.898 -9.452 1.00 0.00 69 GLY A O 10
ATOM 15383 N N . MET A 1 70 ? -7.336 4.740 -10.233 1.00 0.00 70 MET A N 10
ATOM 15384 C CA . MET A 1 70 ? -6.838 3.864 -9.183 1.00 0.00 70 MET A CA 10
ATOM 15385 C C . MET A 1 70 ? -5.470 4.351 -8.732 1.00 0.00 70 MET A C 10
ATOM 15386 O O . MET A 1 70 ? -4.621 4.741 -9.535 1.00 0.00 70 MET A O 10
ATOM 15400 N N . THR A 1 71 ? -5.262 4.341 -7.423 1.00 0.00 71 THR A N 10
ATOM 15401 C CA . THR A 1 71 ? -3.954 4.457 -6.819 1.00 0.00 71 THR A CA 10
ATOM 15402 C C . THR A 1 71 ? -3.417 3.023 -6.844 1.00 0.00 71 THR A C 10
ATOM 15403 O O . THR A 1 71 ? -3.851 2.191 -6.044 1.00 0.00 71 THR A O 10
ATOM 15414 N N . THR A 1 72 ? -2.602 2.698 -7.848 1.00 0.00 72 THR A N 10
ATOM 15415 C CA . THR A 1 72 ? -1.968 1.394 -7.981 1.00 0.00 72 THR A CA 10
ATOM 15416 C C . THR A 1 72 ? -0.697 1.379 -7.133 1.00 0.00 72 THR A C 10
ATOM 15417 O O . THR A 1 72 ? 0.052 2.363 -7.106 1.00 0.00 72 THR A O 10
ATOM 15428 N N . MET A 1 73 ? -0.435 0.258 -6.466 1.00 0.00 73 MET A N 10
ATOM 15429 C CA . MET A 1 73 ? 0.697 0.063 -5.568 1.00 0.00 73 MET A CA 10
ATOM 15430 C C . MET A 1 73 ? 0.897 -1.440 -5.346 1.00 0.00 73 MET A C 10
ATOM 15431 O O . MET A 1 73 ? 0.005 -2.236 -5.647 1.00 0.00 73 MET A O 10
ATOM 15445 N N . PHE A 1 74 ? 2.062 -1.832 -4.840 1.00 0.00 74 PHE A N 10
ATOM 15446 C CA . PHE A 1 74 ? 2.463 -3.210 -4.557 1.00 0.00 74 PHE A CA 10
ATOM 15447 C C . PHE A 1 74 ? 3.219 -3.144 -3.215 1.00 0.00 74 PHE A C 10
ATOM 15448 O O . PHE A 1 74 ? 3.867 -2.118 -2.976 1.00 0.00 74 PHE A O 10
ATOM 15465 N N . TYR A 1 75 ? 3.196 -4.166 -2.351 1.00 0.00 75 TYR A N 10
ATOM 15466 C CA . TYR A 1 75 ? 3.950 -4.157 -1.083 1.00 0.00 75 TYR A CA 10
ATOM 15467 C C . TYR A 1 75 ? 4.631 -5.516 -0.882 1.00 0.00 75 TYR A C 10
ATOM 15468 O O . TYR A 1 75 ? 4.108 -6.525 -1.357 1.00 0.00 75 TYR A O 10
ATOM 15486 N N . TYR A 1 76 ? 5.762 -5.554 -0.168 1.00 0.00 76 TYR A N 10
ATOM 15487 C CA . TYR A 1 76 ? 6.510 -6.780 0.130 1.00 0.00 76 TYR A CA 10
ATOM 15488 C C . TYR A 1 76 ? 7.194 -6.709 1.502 1.00 0.00 76 TYR A C 10
ATOM 15489 O O . TYR A 1 76 ? 7.195 -5.650 2.140 1.00 0.00 76 TYR A O 10
ATOM 15507 N N . GLU A 1 77 ? 7.797 -7.809 1.957 1.00 0.00 77 GLU A N 10
ATOM 15508 C CA . GLU A 1 77 ? 8.835 -7.815 2.984 1.00 0.00 77 GLU A CA 10
ATOM 15509 C C . GLU A 1 77 ? 10.188 -7.785 2.276 1.00 0.00 77 GLU A C 10
ATOM 15510 O O . GLU A 1 77 ? 10.347 -8.377 1.206 1.00 0.00 77 GLU A O 10
ATOM 15522 N N . GLU A 1 78 ? 11.184 -7.137 2.874 1.00 0.00 78 GLU A N 10
ATOM 15523 C CA . GLU A 1 78 ? 12.571 -7.333 2.519 1.00 0.00 78 GLU A CA 10
ATOM 15524 C C . GLU A 1 78 ? 13.397 -7.382 3.798 1.00 0.00 78 GLU A C 10
ATOM 15525 O O . GLU A 1 78 ? 13.341 -6.468 4.623 1.00 0.00 78 GLU A O 10
ATOM 15537 N N . ASN A 1 79 ? 14.198 -8.433 3.971 1.00 0.00 79 ASN A N 10
ATOM 15538 C CA . ASN A 1 79 ? 15.195 -8.584 5.031 1.00 0.00 79 ASN A CA 10
ATOM 15539 C C . ASN A 1 79 ? 14.619 -8.547 6.454 1.00 0.00 79 ASN A C 10
ATOM 15540 O O . ASN A 1 79 ? 15.397 -8.515 7.413 1.00 0.00 79 ASN A O 10
ATOM 15551 N N . GLY A 1 80 ? 13.294 -8.521 6.627 1.00 0.00 80 GLY A N 10
ATOM 15552 C CA . GLY A 1 80 ? 12.620 -8.493 7.921 1.00 0.00 80 GLY A CA 10
ATOM 15553 C C . GLY A 1 80 ? 11.950 -7.152 8.240 1.00 0.00 80 GLY A C 10
ATOM 15554 O O . GLY A 1 80 ? 11.426 -6.997 9.347 1.00 0.00 80 GLY A O 10
ATOM 15558 N N . LYS A 1 81 ? 11.958 -6.167 7.334 1.00 0.00 81 LYS A N 10
ATOM 15559 C CA . LYS A 1 81 ? 11.066 -5.023 7.353 1.00 0.00 81 LYS A CA 10
ATOM 15560 C C . LYS A 1 81 ? 10.099 -5.140 6.198 1.00 0.00 81 LYS A C 10
ATOM 15561 O O . LYS A 1 81 ? 10.442 -5.735 5.178 1.00 0.00 81 LYS A O 10
ATOM 15580 N N . TYR A 1 82 ? 8.927 -4.535 6.337 1.00 0.00 82 TYR A N 10
ATOM 15581 C CA . TYR A 1 82 ? 7.965 -4.483 5.253 1.00 0.00 82 TYR A CA 10
ATOM 15582 C C . TYR A 1 82 ? 8.088 -3.128 4.569 1.00 0.00 82 TYR A C 10
ATOM 15583 O O . TYR A 1 82 ? 8.532 -2.154 5.188 1.00 0.00 82 TYR A O 10
ATOM 15601 N N . TYR A 1 83 ? 7.692 -3.067 3.297 1.00 0.00 83 TYR A N 10
ATOM 15602 C CA . TYR A 1 83 ? 7.807 -1.864 2.490 1.00 0.00 83 TYR A CA 10
ATOM 15603 C C . TYR A 1 83 ? 6.592 -1.671 1.576 1.00 0.00 83 TYR A C 10
ATOM 15604 O O . TYR A 1 83 ? 5.865 -2.639 1.333 1.00 0.00 83 TYR A O 10
ATOM 15622 N N . ILE A 1 84 ? 6.363 -0.434 1.097 1.00 0.00 84 ILE A N 10
ATOM 15623 C CA . ILE A 1 84 ? 5.347 -0.080 0.090 1.00 0.00 84 ILE A CA 10
ATOM 15624 C C . ILE A 1 84 ? 5.969 0.645 -1.118 1.00 0.00 84 ILE A C 10
ATOM 15625 O O . ILE A 1 84 ? 6.671 1.650 -0.950 1.00 0.00 84 ILE A O 10
ATOM 15641 N N . GLU A 1 85 ? 5.621 0.192 -2.331 1.00 0.00 85 GLU A N 10
ATOM 15642 C CA . GLU A 1 85 ? 5.960 0.809 -3.614 1.00 0.00 85 GLU A CA 10
ATOM 15643 C C . GLU A 1 85 ? 4.989 1.949 -3.964 1.00 0.00 85 GLU A C 10
ATOM 15644 O O . GLU A 1 85 ? 3.900 2.081 -3.396 1.00 0.00 85 GLU A O 10
ATOM 15656 N N . CYS A 1 86 ? 5.379 2.785 -4.930 1.00 0.00 86 CYS A N 10
ATOM 15657 C CA . CYS A 1 86 ? 4.831 4.120 -5.182 1.00 0.00 86 CYS A CA 10
ATOM 15658 C C . CYS A 1 86 ? 5.611 4.762 -6.353 1.00 0.00 86 CYS A C 10
ATOM 15659 O O . CYS A 1 86 ? 6.563 4.165 -6.850 1.00 0.00 86 CYS A O 10
ATOM 15667 N N . PRO A 1 87 ? 5.196 5.895 -6.947 1.00 0.00 87 PRO A N 10
ATOM 15668 C CA . PRO A 1 87 ? 6.136 6.739 -7.701 1.00 0.00 87 PRO A CA 10
ATOM 15669 C C . PRO A 1 87 ? 7.202 7.269 -6.746 1.00 0.00 87 PRO A C 10
ATOM 15670 O O . PRO A 1 87 ? 7.254 6.777 -5.629 1.00 0.00 87 PRO A O 10
ATOM 15681 N N . TYR A 1 88 ? 7.974 8.303 -7.121 1.00 0.00 88 TYR A N 10
ATOM 15682 C CA . TYR A 1 88 ? 9.229 8.792 -6.522 1.00 0.00 88 TYR A CA 10
ATOM 15683 C C . TYR A 1 88 ? 9.325 8.898 -4.986 1.00 0.00 88 TYR A C 10
ATOM 15684 O O . TYR A 1 88 ? 10.400 9.174 -4.443 1.00 0.00 88 TYR A O 10
ATOM 15702 N N . LYS A 1 89 ? 8.239 8.652 -4.268 1.00 0.00 89 LYS A N 10
ATOM 15703 C CA . LYS A 1 89 ? 8.126 8.512 -2.838 1.00 0.00 89 LYS A CA 10
ATOM 15704 C C . LYS A 1 89 ? 7.743 7.083 -2.436 1.00 0.00 89 LYS A C 10
ATOM 15705 O O . LYS A 1 89 ? 6.880 6.935 -1.577 1.00 0.00 89 LYS A O 10
ATOM 15724 N N . GLY A 1 90 ? 8.336 6.041 -3.022 1.00 0.00 90 GLY A N 10
ATOM 15725 C CA . GLY A 1 90 ? 7.987 4.648 -2.769 1.00 0.00 90 GLY A CA 10
ATOM 15726 C C . GLY A 1 90 ? 9.067 3.836 -2.079 1.00 0.00 90 GLY A C 10
ATOM 15727 O O . GLY A 1 90 ? 9.412 2.750 -2.536 1.00 0.00 90 GLY A O 10
ATOM 15731 N N . ILE A 1 91 ? 9.559 4.339 -0.943 1.00 0.00 91 ILE A N 10
ATOM 15732 C CA . ILE A 1 91 ? 10.451 3.601 -0.046 1.00 0.00 91 ILE A CA 10
ATOM 15733 C C . ILE A 1 91 ? 9.885 3.710 1.372 1.00 0.00 91 ILE A C 10
ATOM 15734 O O . ILE A 1 91 ? 10.557 4.170 2.296 1.00 0.00 91 ILE A O 10
ATOM 15750 N N . TYR A 1 92 ? 8.604 3.375 1.554 1.00 0.00 92 TYR A N 10
ATOM 15751 C CA . TYR A 1 92 ? 8.011 3.386 2.889 1.00 0.00 92 TYR A CA 10
ATOM 15752 C C . TYR A 1 92 ? 8.517 2.196 3.648 1.00 0.00 92 TYR A C 10
ATOM 15753 O O . TYR A 1 92 ? 7.983 1.111 3.492 1.00 0.00 92 TYR A O 10
ATOM 15771 N N . GLU A 1 93 ? 9.508 2.420 4.490 1.00 0.00 93 GLU A N 10
ATOM 15772 C CA . GLU A 1 93 ? 9.792 1.526 5.587 1.00 0.00 93 GLU A CA 10
ATOM 15773 C C . GLU A 1 93 ? 8.559 1.518 6.498 1.00 0.00 93 GLU A C 10
ATOM 15774 O O . GLU A 1 93 ? 8.067 2.591 6.876 1.00 0.00 93 GLU A O 10
ATOM 15786 N N . ILE A 1 94 ? 8.054 0.327 6.817 1.00 0.00 94 ILE A N 10
ATOM 15787 C CA . ILE A 1 94 ? 7.066 0.079 7.866 1.00 0.00 94 ILE A CA 10
ATOM 15788 C C . ILE A 1 94 ? 7.594 -1.050 8.768 1.00 0.00 94 ILE A C 10
ATOM 15789 O O . ILE A 1 94 ? 8.356 -1.913 8.325 1.00 0.00 94 ILE A O 10
ATOM 15805 N N . GLU A 1 95 ? 7.191 -1.058 10.038 1.00 0.00 95 GLU A N 10
ATOM 15806 C CA . GLU A 1 95 ? 7.641 -2.038 11.011 1.00 0.00 95 GLU A CA 10
ATOM 15807 C C . GLU A 1 95 ? 6.906 -3.386 10.933 1.00 0.00 95 GLU A C 10
ATOM 15808 O O . GLU A 1 95 ? 7.528 -4.436 11.120 1.00 0.00 95 GLU A O 10
ATOM 15820 N N . ASN A 1 96 ? 5.589 -3.367 10.707 1.00 0.00 96 ASN A N 10
ATOM 15821 C CA . ASN A 1 96 ? 4.699 -4.533 10.824 1.00 0.00 96 ASN A CA 10
ATOM 15822 C C . ASN A 1 96 ? 4.165 -4.952 9.463 1.00 0.00 96 ASN A C 10
ATOM 15823 O O . ASN A 1 96 ? 4.232 -4.173 8.517 1.00 0.00 96 ASN A O 10
ATOM 15834 N N . ASN A 1 97 ? 3.608 -6.160 9.370 1.00 0.00 97 ASN A N 10
ATOM 15835 C CA . ASN A 1 97 ? 3.054 -6.669 8.124 1.00 0.00 97 ASN A CA 10
ATOM 15836 C C . ASN A 1 97 ? 1.757 -5.931 7.779 1.00 0.00 97 ASN A C 10
ATOM 15837 O O . ASN A 1 97 ? 0.866 -5.812 8.626 1.00 0.00 97 ASN A O 10
ATOM 15848 N N . PHE A 1 98 ? 1.625 -5.457 6.536 1.00 0.00 98 PHE A N 10
ATOM 15849 C CA . PHE A 1 98 ? 0.412 -4.788 6.080 1.00 0.00 98 PHE A CA 10
ATOM 15850 C C . PHE A 1 98 ? -0.775 -5.764 6.078 1.00 0.00 98 PHE A C 10
ATOM 15851 O O . PHE A 1 98 ? -1.864 -5.415 6.539 1.00 0.00 98 PHE A O 10
ATOM 15868 N N . GLU A 1 99 ? -0.582 -6.975 5.550 1.00 0.00 99 GLU A N 10
ATOM 15869 C CA . GLU A 1 99 ? -1.655 -7.920 5.255 1.00 0.00 99 GLU A CA 10
ATOM 15870 C C . GLU A 1 99 ? -2.332 -8.496 6.503 1.00 0.00 99 GLU A C 10
ATOM 15871 O O . GLU A 1 99 ? -3.534 -8.773 6.478 1.00 0.00 99 GLU A O 10
ATOM 15883 N N . ASP A 1 100 ? -1.614 -8.653 7.611 1.00 0.00 100 ASP A N 10
ATOM 15884 C CA . ASP A 1 100 ? -2.202 -9.139 8.854 1.00 0.00 100 ASP A CA 10
ATOM 15885 C C . ASP A 1 100 ? -2.984 -8.025 9.554 1.00 0.00 100 ASP A C 10
ATOM 15886 O O . ASP A 1 100 ? -3.941 -8.296 10.283 1.00 0.00 100 ASP A O 10
ATOM 15895 N N . MET A 1 101 ? -2.622 -6.763 9.305 1.00 0.00 101 MET A N 10
ATOM 15896 C CA . MET A 1 101 ? -3.294 -5.600 9.874 1.00 0.00 101 MET A CA 10
ATOM 15897 C C . MET A 1 101 ? -4.564 -5.213 9.107 1.00 0.00 101 MET A C 10
ATOM 15898 O O . MET A 1 101 ? -5.333 -4.393 9.612 1.00 0.00 101 MET A O 10
ATOM 15912 N N . ILE A 1 102 ? -4.828 -5.737 7.905 1.00 0.00 102 ILE A N 10
ATOM 15913 C CA . ILE A 1 102 ? -6.099 -5.530 7.196 1.00 0.00 102 ILE A CA 10
ATOM 15914 C C . ILE A 1 102 ? -7.064 -6.658 7.524 1.00 0.00 102 ILE A C 10
ATOM 15915 O O . ILE A 1 102 ? -6.656 -7.690 8.099 1.00 0.00 102 ILE A O 10
ATOM 15931 N N . GLY A 1 1 ? 6.460 12.954 7.302 1.00 0.00 1 GLY A N 11
ATOM 15932 C CA . GLY A 1 1 ? 5.106 12.524 7.687 1.00 0.00 1 GLY A CA 11
ATOM 15933 C C . GLY A 1 1 ? 4.622 11.393 6.790 1.00 0.00 1 GLY A C 11
ATOM 15934 O O . GLY A 1 1 ? 5.427 10.726 6.132 1.00 0.00 1 GLY A O 11
ATOM 15938 N N . SER A 1 2 ? 3.316 11.137 6.779 1.00 0.00 2 SER A N 11
ATOM 15939 C CA . SER A 1 2 ? 2.695 10.066 6.010 1.00 0.00 2 SER A CA 11
ATOM 15940 C C . SER A 1 2 ? 2.798 10.311 4.498 1.00 0.00 2 SER A C 11
ATOM 15941 O O . SER A 1 2 ? 3.062 11.443 4.067 1.00 0.00 2 SER A O 11
ATOM 15949 N N . PRO A 1 3 ? 2.524 9.289 3.665 1.00 0.00 3 PRO A N 11
ATOM 15950 C CA . PRO A 1 3 ? 2.054 9.542 2.305 1.00 0.00 3 PRO A CA 11
ATOM 15951 C C . PRO A 1 3 ? 0.915 10.569 2.282 1.00 0.00 3 PRO A C 11
ATOM 15952 O O . PRO A 1 3 ? 0.135 10.688 3.232 1.00 0.00 3 PRO A O 11
ATOM 15963 N N . ILE A 1 4 ? 0.789 11.267 1.155 1.00 0.00 4 ILE A N 11
ATOM 15964 C CA . ILE A 1 4 ? -0.452 11.911 0.751 1.00 0.00 4 ILE A CA 11
ATOM 15965 C C . ILE A 1 4 ? -1.292 10.791 0.134 1.00 0.00 4 ILE A C 11
ATOM 15966 O O . ILE A 1 4 ? -0.783 10.022 -0.679 1.00 0.00 4 ILE A O 11
ATOM 15982 N N . LEU A 1 5 ? -2.563 10.697 0.508 1.00 0.00 5 LEU A N 11
ATOM 15983 C CA . LEU A 1 5 ? -3.525 9.736 -0.024 1.00 0.00 5 LEU A CA 11
ATOM 15984 C C . LEU A 1 5 ? -4.773 10.511 -0.450 1.00 0.00 5 LEU A C 11
ATOM 15985 O O . LEU A 1 5 ? -4.960 11.644 0.024 1.00 0.00 5 LEU A O 11
ATOM 16001 N N . PRO A 1 6 ? -5.671 9.912 -1.253 1.00 0.00 6 PRO A N 11
ATOM 16002 C CA . PRO A 1 6 ? -7.042 10.398 -1.355 1.00 0.00 6 PRO A CA 11
ATOM 16003 C C . PRO A 1 6 ? -7.713 10.370 0.030 1.00 0.00 6 PRO A C 11
ATOM 16004 O O . PRO A 1 6 ? -7.190 9.773 0.981 1.00 0.00 6 PRO A O 11
ATOM 16015 N N . LYS A 1 7 ? -8.901 10.971 0.176 1.00 0.00 7 LYS A N 11
ATOM 16016 C CA . LYS A 1 7 ? -9.777 10.732 1.310 1.00 0.00 7 LYS A CA 11
ATOM 16017 C C . LYS A 1 7 ? -10.086 9.239 1.458 1.00 0.00 7 LYS A C 11
ATOM 16018 O O . LYS A 1 7 ? -9.757 8.439 0.586 1.00 0.00 7 LYS A O 11
ATOM 16037 N N . ALA A 1 8 ? -10.807 8.878 2.513 1.00 0.00 8 ALA A N 11
ATOM 16038 C CA . ALA A 1 8 ? -11.576 7.646 2.518 1.00 0.00 8 ALA A CA 11
ATOM 16039 C C . ALA A 1 8 ? -12.817 7.861 1.654 1.00 0.00 8 ALA A C 11
ATOM 16040 O O . ALA A 1 8 ? -12.993 7.181 0.655 1.00 0.00 8 ALA A O 11
ATOM 16047 N N . GLU A 1 9 ? -13.620 8.886 1.950 1.00 0.00 9 GLU A N 11
ATOM 16048 C CA . GLU A 1 9 ? -14.989 9.021 1.461 1.00 0.00 9 GLU A CA 11
ATOM 16049 C C . GLU A 1 9 ? -15.125 9.139 -0.067 1.00 0.00 9 GLU A C 11
ATOM 16050 O O . GLU A 1 9 ? -16.233 8.991 -0.576 1.00 0.00 9 GLU A O 11
ATOM 16062 N N . ASN A 1 10 ? -14.041 9.440 -0.793 1.00 0.00 10 ASN A N 11
ATOM 16063 C CA . ASN A 1 10 ? -13.977 9.516 -2.249 1.00 0.00 10 ASN A CA 11
ATOM 16064 C C . ASN A 1 10 ? -13.484 8.226 -2.937 1.00 0.00 10 ASN A C 11
ATOM 16065 O O . ASN A 1 10 ? -13.249 8.241 -4.145 1.00 0.00 10 ASN A O 11
ATOM 16076 N N . VAL A 1 11 ? -13.202 7.167 -2.174 1.00 0.00 11 VAL A N 11
ATOM 16077 C CA . VAL A 1 11 ? -12.775 5.868 -2.682 1.00 0.00 11 VAL A CA 11
ATOM 16078 C C . VAL A 1 11 ? -14.053 5.108 -3.051 1.00 0.00 11 VAL A C 11
ATOM 16079 O O . VAL A 1 11 ? -14.989 5.072 -2.245 1.00 0.00 11 VAL A O 11
ATOM 16092 N N . ASP A 1 12 ? -14.140 4.535 -4.254 1.00 0.00 12 ASP A N 11
ATOM 16093 C CA . ASP A 1 12 ? -15.230 3.605 -4.574 1.00 0.00 12 ASP A CA 11
ATOM 16094 C C . ASP A 1 12 ? -14.922 2.309 -3.860 1.00 0.00 12 ASP A C 11
ATOM 16095 O O . ASP A 1 12 ? -15.718 1.872 -3.025 1.00 0.00 12 ASP A O 11
ATOM 16104 N N . SER A 1 13 ? -13.762 1.713 -4.145 1.00 0.00 13 SER A N 11
ATOM 16105 C CA . SER A 1 13 ? -13.312 0.565 -3.366 1.00 0.00 13 SER A CA 11
ATOM 16106 C C . SER A 1 13 ? -11.793 0.444 -3.371 1.00 0.00 13 SER A C 11
ATOM 16107 O O . SER A 1 13 ? -11.117 1.011 -4.237 1.00 0.00 13 SER A O 11
ATOM 16115 N N . ILE A 1 14 ? -11.264 -0.345 -2.433 1.00 0.00 14 ILE A N 11
ATOM 16116 C CA . ILE A 1 14 ? -9.895 -0.834 -2.487 1.00 0.00 14 ILE A CA 11
ATOM 16117 C C . ILE A 1 14 ? -9.982 -2.305 -2.862 1.00 0.00 14 ILE A C 11
ATOM 16118 O O . ILE A 1 14 ? -10.673 -3.062 -2.176 1.00 0.00 14 ILE A O 11
ATOM 16134 N N . CYS A 1 15 ? -9.285 -2.713 -3.919 1.00 0.00 15 CYS A N 11
ATOM 16135 C CA . CYS A 1 15 ? -9.008 -4.117 -4.173 1.00 0.00 15 CYS A CA 11
ATOM 16136 C C . CYS A 1 15 ? -7.672 -4.452 -3.517 1.00 0.00 15 CYS A C 11
ATOM 16137 O O . CYS A 1 15 ? -6.729 -3.662 -3.635 1.00 0.00 15 CYS A O 11
ATOM 16145 N N . ILE A 1 16 ? -7.580 -5.616 -2.873 1.00 0.00 16 ILE A N 11
ATOM 16146 C CA . ILE A 1 16 ? -6.331 -6.216 -2.439 1.00 0.00 16 ILE A CA 11
ATOM 16147 C C . ILE A 1 16 ? -6.304 -7.618 -3.045 1.00 0.00 16 ILE A C 11
ATOM 16148 O O . ILE A 1 16 ? -7.081 -8.493 -2.650 1.00 0.00 16 ILE A O 11
ATOM 16164 N N . ASP A 1 17 ? -5.456 -7.813 -4.053 1.00 0.00 17 ASP A N 11
ATOM 16165 C CA . ASP A 1 17 ? -5.131 -9.130 -4.597 1.00 0.00 17 ASP A CA 11
ATOM 16166 C C . ASP A 1 17 ? -3.992 -9.688 -3.741 1.00 0.00 17 ASP A C 11
ATOM 16167 O O . ASP A 1 17 ? -2.976 -9.007 -3.554 1.00 0.00 17 ASP A O 11
ATOM 16176 N N . PHE A 1 18 ? -4.188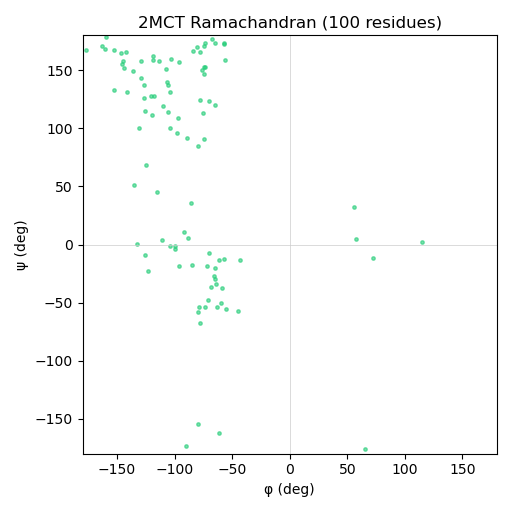 -10.854 -3.121 1.00 0.00 18 PHE A N 11
ATOM 16177 C CA . PHE A 1 18 ? -3.225 -11.467 -2.206 1.00 0.00 18 PHE A CA 11
ATOM 16178 C C . PHE A 1 18 ? -1.970 -11.917 -2.961 1.00 0.00 18 PHE A C 11
ATOM 16179 O O . PHE A 1 18 ? -2.002 -12.106 -4.180 1.00 0.00 18 PHE A O 11
ATOM 16196 N N . THR A 1 19 ? -0.887 -12.207 -2.236 1.00 0.00 19 THR A N 11
ATOM 16197 C CA . THR A 1 19 ? 0.292 -12.868 -2.789 1.00 0.00 19 THR A CA 11
ATOM 16198 C C . THR A 1 19 ? -0.040 -14.233 -3.412 1.00 0.00 19 THR A C 11
ATOM 16199 O O . THR A 1 19 ? 0.667 -14.647 -4.334 1.00 0.00 19 THR A O 11
ATOM 16210 N N . ASN A 1 20 ? -1.086 -14.941 -2.956 1.00 0.00 20 ASN A N 11
ATOM 16211 C CA . ASN A 1 20 ? -1.431 -16.267 -3.474 1.00 0.00 20 ASN A CA 11
ATOM 16212 C C . ASN A 1 20 ? -2.362 -16.163 -4.693 1.00 0.00 20 ASN A C 11
ATOM 16213 O O . ASN A 1 20 ? -1.891 -16.304 -5.820 1.00 0.00 20 ASN A O 11
ATOM 16224 N N . SER A 1 21 ? -3.665 -15.938 -4.495 1.00 0.00 21 SER A N 11
ATOM 16225 C CA . SER A 1 21 ? -4.711 -15.888 -5.511 1.00 0.00 21 SER A CA 11
ATOM 16226 C C . SER A 1 21 ? -6.086 -15.506 -4.927 1.00 0.00 21 SER A C 11
ATOM 16227 O O . SER A 1 21 ? -7.048 -15.420 -5.699 1.00 0.00 21 SER A O 11
ATOM 16235 N N . ILE A 1 22 ? -6.251 -15.334 -3.607 1.00 0.00 22 ILE A N 11
ATOM 16236 C CA . ILE A 1 22 ? -7.487 -14.744 -3.099 1.00 0.00 22 ILE A CA 11
ATOM 16237 C C . ILE A 1 22 ? -7.421 -13.256 -3.440 1.00 0.00 22 ILE A C 11
ATOM 16238 O O . ILE A 1 22 ? -6.349 -12.660 -3.469 1.00 0.00 22 ILE A O 11
ATOM 16254 N N . GLN A 1 23 ? -8.573 -12.639 -3.653 1.00 0.00 23 GLN A N 11
ATOM 16255 C CA . GLN A 1 23 ? -8.669 -11.212 -3.908 1.00 0.00 23 GLN A CA 11
ATOM 16256 C C . GLN A 1 23 ? -9.878 -10.703 -3.148 1.00 0.00 23 GLN A C 11
ATOM 16257 O O . GLN A 1 23 ? -10.993 -11.194 -3.362 1.00 0.00 23 GLN A O 11
ATOM 16271 N N . LYS A 1 24 ? -9.656 -9.735 -2.263 1.00 0.00 24 LYS A N 11
ATOM 16272 C CA . LYS A 1 24 ? -10.639 -9.238 -1.309 1.00 0.00 24 LYS A CA 11
ATOM 16273 C C . LYS A 1 24 ? -10.818 -7.750 -1.573 1.00 0.00 24 LYS A C 11
ATOM 16274 O O . LYS A 1 24 ? -9.830 -7.027 -1.680 1.00 0.00 24 LYS A O 11
ATOM 16293 N N . ILE A 1 25 ? -12.063 -7.293 -1.673 1.00 0.00 25 ILE A N 11
ATOM 16294 C CA . ILE A 1 25 ? -12.408 -5.911 -1.981 1.00 0.00 25 ILE A CA 11
ATOM 16295 C C . ILE A 1 25 ? -13.050 -5.301 -0.733 1.00 0.00 25 ILE A C 11
ATOM 16296 O O . ILE A 1 25 ? -13.700 -5.982 0.063 1.00 0.00 25 ILE A O 11
ATOM 16312 N N . TYR A 1 26 ? -12.803 -4.017 -0.523 1.00 0.00 26 TYR A N 11
ATOM 16313 C CA . TYR A 1 26 ? -13.152 -3.240 0.646 1.00 0.00 26 TYR A CA 11
ATOM 16314 C C . TYR A 1 26 ? -13.984 -2.090 0.085 1.00 0.00 26 TYR A C 11
ATOM 16315 O O . TYR A 1 26 ? -13.440 -1.135 -0.471 1.00 0.00 26 TYR A O 11
ATOM 16333 N N . ASP A 1 27 ? -15.306 -2.262 0.119 1.00 0.00 27 ASP A N 11
ATOM 16334 C CA . ASP A 1 27 ? -16.318 -1.370 -0.436 1.00 0.00 27 ASP A CA 11
ATOM 16335 C C . ASP A 1 27 ? -17.282 -0.964 0.682 1.00 0.00 27 ASP A C 11
ATOM 16336 O O . ASP A 1 27 ? -18.498 -1.030 0.548 1.00 0.00 27 ASP A O 11
ATOM 16345 N N . ASP A 1 28 ? -16.722 -0.514 1.807 1.00 0.00 28 ASP A N 11
ATOM 16346 C CA . ASP A 1 28 ? -17.412 0.114 2.926 1.00 0.00 28 ASP A CA 11
ATOM 16347 C C . ASP A 1 28 ? -16.484 1.180 3.501 1.00 0.00 28 ASP A C 11
ATOM 16348 O O . ASP A 1 28 ? -15.265 1.074 3.349 1.00 0.00 28 ASP A O 11
ATOM 16357 N N . SER A 1 29 ? -17.035 2.097 4.301 1.00 0.00 29 SER A N 11
ATOM 16358 C CA . SER A 1 29 ? -16.260 2.997 5.143 1.00 0.00 29 SER A CA 11
ATOM 16359 C C . SER A 1 29 ? -15.233 2.246 5.983 1.00 0.00 29 SER A C 11
ATOM 16360 O O . SER A 1 29 ? -14.040 2.526 5.905 1.00 0.00 29 SER A O 11
ATOM 16368 N N . GLU A 1 30 ? -15.679 1.305 6.812 1.00 0.00 30 GLU A N 11
ATOM 16369 C CA . GLU A 1 30 ? -14.821 0.686 7.807 1.00 0.00 30 GLU A CA 11
ATOM 16370 C C . GLU A 1 30 ? -13.755 -0.198 7.156 1.00 0.00 30 GLU A C 11
ATOM 16371 O O . GLU A 1 30 ? -12.633 -0.271 7.668 1.00 0.00 30 GLU A O 11
ATOM 16383 N N . SER A 1 31 ? -14.100 -0.868 6.052 1.00 0.00 31 SER A N 11
ATOM 16384 C CA . SER A 1 31 ? -13.173 -1.727 5.340 1.00 0.00 31 SER A CA 11
ATOM 16385 C C . SER A 1 31 ? -12.066 -0.865 4.717 1.00 0.00 31 SER A C 11
ATOM 16386 O O . SER A 1 31 ? -10.887 -1.214 4.821 1.00 0.00 31 SER A O 11
ATOM 16394 N N . ILE A 1 32 ? -12.426 0.274 4.116 1.00 0.00 32 ILE A N 11
ATOM 16395 C CA . ILE A 1 32 ? -11.477 1.203 3.514 1.00 0.00 32 ILE A CA 11
ATOM 16396 C C . ILE A 1 32 ? -10.612 1.840 4.612 1.00 0.00 32 ILE A C 11
ATOM 16397 O O . ILE A 1 32 ? -9.386 1.849 4.489 1.00 0.00 32 ILE A O 11
ATOM 16413 N N . GLN A 1 33 ? -11.234 2.342 5.686 1.00 0.00 33 GLN A N 11
ATOM 16414 C CA . GLN A 1 33 ? -10.597 2.988 6.835 1.00 0.00 33 GLN A CA 11
ATOM 16415 C C . GLN A 1 33 ? -9.432 2.169 7.373 1.00 0.00 33 GLN A C 11
ATOM 16416 O O . GLN A 1 33 ? -8.335 2.699 7.559 1.00 0.00 33 GLN A O 11
ATOM 16430 N N . LYS A 1 34 ? -9.658 0.878 7.619 1.00 0.00 34 LYS A N 11
ATOM 16431 C CA . LYS A 1 34 ? -8.669 0.007 8.201 1.00 0.00 34 LYS A CA 11
ATOM 16432 C C . LYS A 1 34 ? -7.422 -0.047 7.319 1.00 0.00 34 LYS A C 11
ATOM 16433 O O . LYS A 1 34 ? -6.308 0.111 7.813 1.00 0.00 34 LYS A O 11
ATOM 16452 N N . ILE A 1 35 ? -7.602 -0.239 6.011 1.00 0.00 35 ILE A N 11
ATOM 16453 C CA . ILE A 1 35 ? -6.507 -0.244 5.054 1.00 0.00 35 ILE A CA 11
ATOM 16454 C C . ILE A 1 35 ? -5.777 1.101 5.052 1.00 0.00 35 ILE A C 11
ATOM 16455 O O . ILE A 1 35 ? -4.551 1.093 5.154 1.00 0.00 35 ILE A O 11
ATOM 16471 N N . LEU A 1 36 ? -6.484 2.236 4.920 1.00 0.00 36 LEU A N 11
ATOM 16472 C CA . LEU A 1 36 ? -5.853 3.565 4.862 1.00 0.00 36 LEU A CA 11
ATOM 16473 C C . LEU A 1 36 ? -4.857 3.749 6.005 1.00 0.00 36 LEU A C 11
ATOM 16474 O O . LEU A 1 36 ? -3.784 4.312 5.788 1.00 0.00 36 LEU A O 11
ATOM 16490 N N . SER A 1 37 ? -5.197 3.259 7.201 1.00 0.00 37 SER A N 11
ATOM 16491 C CA . SER A 1 37 ? -4.336 3.325 8.365 1.00 0.00 37 SER A CA 11
ATOM 16492 C C . SER A 1 37 ? -2.988 2.650 8.073 1.00 0.00 37 SER A C 11
ATOM 16493 O O . SER A 1 37 ? -1.934 3.285 8.163 1.00 0.00 37 SER A O 11
ATOM 16501 N N . GLU A 1 38 ? -3.014 1.376 7.678 1.00 0.00 38 GLU A N 11
ATOM 16502 C CA . GLU A 1 38 ? -1.826 0.556 7.455 1.00 0.00 38 GLU A CA 11
ATOM 16503 C C . GLU A 1 38 ? -1.066 0.963 6.186 1.00 0.00 38 GLU A C 11
ATOM 16504 O O . GLU A 1 38 ? 0.116 0.648 6.040 1.00 0.00 38 GLU A O 11
ATOM 16516 N N . ILE A 1 39 ? -1.721 1.677 5.272 1.00 0.00 39 ILE A N 11
ATOM 16517 C CA . ILE A 1 39 ? -1.126 2.259 4.075 1.00 0.00 39 ILE A CA 11
ATOM 16518 C C . ILE A 1 39 ? -0.432 3.594 4.401 1.00 0.00 39 ILE A C 11
ATOM 16519 O O . ILE A 1 39 ? 0.456 4.006 3.644 1.00 0.00 39 ILE A O 11
ATOM 16535 N N . ALA A 1 40 ? -0.764 4.247 5.526 1.00 0.00 40 ALA A N 11
ATOM 16536 C CA . ALA A 1 40 ? -0.246 5.563 5.903 1.00 0.00 40 ALA A CA 11
ATOM 16537 C C . ALA A 1 40 ? 0.688 5.557 7.120 1.00 0.00 40 ALA A C 11
ATOM 16538 O O . ALA A 1 40 ? 1.369 6.566 7.336 1.00 0.00 40 ALA A O 11
ATOM 16545 N N . THR A 1 41 ? 0.760 4.463 7.884 1.00 0.00 41 THR A N 11
ATOM 16546 C CA . THR A 1 41 ? 1.684 4.338 9.012 1.00 0.00 41 THR A CA 11
ATOM 16547 C C . THR A 1 41 ? 3.135 4.524 8.564 1.00 0.00 41 THR A C 11
ATOM 16548 O O . THR A 1 41 ? 3.956 5.063 9.309 1.00 0.00 41 THR A O 11
ATOM 16559 N N . GLY A 1 42 ? 3.473 4.136 7.337 1.00 0.00 42 GLY A N 11
ATOM 16560 C CA . GLY A 1 42 ? 4.844 4.114 6.895 1.00 0.00 42 GLY A CA 11
ATOM 16561 C C . GLY A 1 42 ? 5.361 5.497 6.576 1.00 0.00 42 GLY A C 11
ATOM 16562 O O . GLY A 1 42 ? 4.623 6.420 6.208 1.00 0.00 42 GLY A O 11
ATOM 16566 N N . LYS A 1 43 ? 6.673 5.619 6.678 1.00 0.00 43 LYS A N 11
ATOM 16567 C CA . LYS A 1 43 ? 7.438 6.788 6.327 1.00 0.00 43 LYS A CA 11
ATOM 16568 C C . LYS A 1 43 ? 8.208 6.440 5.092 1.00 0.00 43 LYS A C 11
ATOM 16569 O O . LYS A 1 43 ? 9.134 5.644 5.174 1.00 0.00 43 LYS A O 11
ATOM 16588 N N . ARG A 1 44 ? 7.834 7.008 3.945 1.00 0.00 44 ARG A N 11
ATOM 16589 C CA . ARG A 1 44 ? 8.671 6.964 2.741 1.00 0.00 44 ARG A CA 11
ATOM 16590 C C . ARG A 1 44 ? 9.979 7.683 2.933 1.00 0.00 44 ARG A C 11
ATOM 16591 O O . ARG A 1 44 ? 10.912 7.469 2.160 1.00 0.00 44 ARG A O 11
ATOM 16612 N N . THR A 1 45 ? 10.048 8.457 4.007 1.00 0.00 45 THR A N 11
ATOM 16613 C CA . THR A 1 45 ? 11.247 9.154 4.456 1.00 0.00 45 THR A CA 11
ATOM 16614 C C . THR A 1 45 ? 11.649 10.217 3.428 1.00 0.00 45 THR A C 11
ATOM 16615 O O . THR A 1 45 ? 10.938 10.507 2.463 1.00 0.00 45 THR A O 11
ATOM 16626 N N . GLU A 1 46 ? 12.789 10.844 3.645 1.00 0.00 46 GLU A N 11
ATOM 16627 C CA . GLU A 1 46 ? 13.356 11.807 2.726 1.00 0.00 46 GLU A CA 11
ATOM 16628 C C . GLU A 1 46 ? 13.824 11.151 1.422 1.00 0.00 46 GLU A C 11
ATOM 16629 O O . GLU A 1 46 ? 13.962 11.854 0.420 1.00 0.00 46 GLU A O 11
ATOM 16641 N N . LYS A 1 47 ? 14.003 9.826 1.382 1.00 0.00 47 LYS A N 11
ATOM 16642 C CA . LYS A 1 47 ? 14.618 9.126 0.254 1.00 0.00 47 LYS A CA 11
ATOM 16643 C C . LYS A 1 47 ? 13.786 9.248 -1.020 1.00 0.00 47 LYS A C 11
ATOM 16644 O O . LYS A 1 47 ? 12.562 9.413 -0.960 1.00 0.00 47 LYS A O 11
ATOM 16663 N N . GLN A 1 48 ? 14.445 9.138 -2.171 1.00 0.00 48 GLN A N 11
ATOM 16664 C CA . GLN A 1 48 ? 13.811 9.072 -3.476 1.00 0.00 48 GLN A CA 11
ATOM 16665 C C . GLN A 1 48 ? 13.783 7.613 -3.914 1.00 0.00 48 GLN A C 11
ATOM 16666 O O . GLN A 1 48 ? 14.796 6.912 -3.804 1.00 0.00 48 GLN A O 11
ATOM 16680 N N . SER A 1 49 ? 12.630 7.158 -4.397 1.00 0.00 49 SER A N 11
ATOM 16681 C CA . SER A 1 49 ? 12.573 6.045 -5.335 1.00 0.00 49 SER A CA 11
ATOM 16682 C C . SER A 1 49 ? 13.106 6.558 -6.681 1.00 0.00 49 SER A C 11
ATOM 16683 O O . SER A 1 49 ? 13.123 7.770 -6.916 1.00 0.00 49 SER A O 11
ATOM 16691 N N . ILE A 1 50 ? 13.524 5.641 -7.553 1.00 0.00 50 ILE A N 11
ATOM 16692 C CA . ILE A 1 50 ? 13.834 5.908 -8.956 1.00 0.00 50 ILE A CA 11
ATOM 16693 C C . ILE A 1 50 ? 13.250 4.818 -9.871 1.00 0.00 50 ILE A C 11
ATOM 16694 O O . ILE A 1 50 ? 13.654 4.708 -11.030 1.00 0.00 50 ILE A O 11
ATOM 16710 N N . GLN A 1 51 ? 12.365 3.961 -9.360 1.00 0.00 51 GLN A N 11
ATOM 16711 C CA . GLN A 1 51 ? 11.652 2.944 -10.117 1.00 0.00 51 GLN A CA 11
ATOM 16712 C C . GLN A 1 51 ? 10.152 3.235 -10.044 1.00 0.00 51 GLN A C 11
ATOM 16713 O O . GLN A 1 51 ? 9.744 4.218 -9.418 1.00 0.00 51 GLN A O 11
ATOM 16727 N N . ASP A 1 52 ? 9.357 2.404 -10.715 1.00 0.00 52 ASP A N 11
ATOM 16728 C CA . ASP A 1 52 ? 7.898 2.527 -10.772 1.00 0.00 52 ASP A CA 11
ATOM 16729 C C . ASP A 1 52 ? 7.201 1.269 -10.232 1.00 0.00 52 ASP A C 11
ATOM 16730 O O . ASP A 1 52 ? 5.975 1.239 -10.140 1.00 0.00 52 ASP A O 11
ATOM 16739 N N . TYR A 1 53 ? 7.970 0.218 -9.897 1.00 0.00 53 TYR A N 11
ATOM 16740 C CA . TYR A 1 53 ? 7.483 -1.115 -9.539 1.00 0.00 53 TYR A CA 11
ATOM 16741 C C . TYR A 1 53 ? 8.384 -1.742 -8.479 1.00 0.00 53 TYR A C 11
ATOM 16742 O O . TYR A 1 53 ? 9.548 -1.346 -8.372 1.00 0.00 53 TYR A O 11
ATOM 16760 N N . PRO A 1 54 ? 7.903 -2.757 -7.735 1.00 0.00 54 PRO A N 11
ATOM 16761 C CA . PRO A 1 54 ? 8.729 -3.425 -6.748 1.00 0.00 54 PRO A CA 11
ATOM 16762 C C . PRO A 1 54 ? 9.820 -4.238 -7.447 1.00 0.00 54 PRO A C 11
ATOM 16763 O O . PRO A 1 54 ? 9.685 -4.610 -8.617 1.00 0.00 54 PRO A O 11
ATOM 16774 N N . SER A 1 55 ? 10.870 -4.578 -6.699 1.00 0.00 55 SER A N 11
ATOM 16775 C CA . SER A 1 55 ? 11.922 -5.480 -7.151 1.00 0.00 55 SER A CA 11
ATOM 16776 C C . SER A 1 55 ? 11.814 -6.843 -6.448 1.00 0.00 55 SER A C 11
ATOM 16777 O O . SER A 1 55 ? 12.738 -7.654 -6.510 1.00 0.00 55 SER A O 11
ATOM 16785 N N . ALA A 1 56 ? 10.685 -7.107 -5.786 1.00 0.00 56 ALA A N 11
ATOM 16786 C CA . ALA A 1 56 ? 10.352 -8.421 -5.282 1.00 0.00 56 ALA A CA 11
ATOM 16787 C C . ALA A 1 56 ? 9.891 -9.344 -6.404 1.00 0.00 56 ALA A C 11
ATOM 16788 O O . ALA A 1 56 ? 9.669 -8.917 -7.541 1.00 0.00 56 ALA A O 11
ATOM 16795 N N . GLU A 1 57 ? 9.731 -10.611 -6.043 1.00 0.00 57 GLU A N 11
ATOM 16796 C CA . GLU A 1 57 ? 9.162 -11.674 -6.852 1.00 0.00 57 GLU A CA 11
ATOM 16797 C C . GLU A 1 57 ? 7.811 -12.104 -6.262 1.00 0.00 57 GLU A C 11
ATOM 16798 O O . GLU A 1 57 ? 6.909 -12.497 -7.011 1.00 0.00 57 GLU A O 11
ATOM 16810 N N . GLU A 1 58 ? 7.642 -11.970 -4.944 1.00 0.00 58 GLU A N 11
ATOM 16811 C CA . GLU A 1 58 ? 6.410 -12.157 -4.195 1.00 0.00 58 GLU A CA 11
ATOM 16812 C C . GLU A 1 58 ? 6.023 -10.779 -3.673 1.00 0.00 58 GLU A C 11
ATOM 16813 O O . GLU A 1 58 ? 6.772 -10.169 -2.912 1.00 0.00 58 GLU A O 11
ATOM 16825 N N . TYR A 1 59 ? 4.888 -10.268 -4.132 1.00 0.00 59 TYR A N 11
ATOM 16826 C CA . TYR A 1 59 ? 4.254 -9.055 -3.646 1.00 0.00 59 TYR A CA 11
ATOM 16827 C C . TYR A 1 59 ? 2.750 -9.239 -3.837 1.00 0.00 59 TYR A C 11
ATOM 16828 O O . TYR A 1 59 ? 2.327 -10.147 -4.563 1.00 0.00 59 TYR A O 11
ATOM 16846 N N . GLY A 1 60 ? 1.940 -8.375 -3.234 1.00 0.00 60 GLY A N 11
ATOM 16847 C CA . GLY A 1 60 ? 0.507 -8.297 -3.498 1.00 0.00 60 GLY A CA 11
ATOM 16848 C C . GLY A 1 60 ? 0.141 -6.893 -3.959 1.00 0.00 60 GLY A C 11
ATOM 16849 O O . GLY A 1 60 ? 0.978 -5.984 -3.908 1.00 0.00 60 GLY A O 11
ATOM 16853 N N . THR A 1 61 ? -1.088 -6.720 -4.437 1.00 0.00 61 THR A N 11
ATOM 16854 C CA . THR A 1 61 ? -1.472 -5.627 -5.322 1.00 0.00 61 THR A CA 11
ATOM 16855 C C . THR A 1 61 ? -2.621 -4.870 -4.670 1.00 0.00 61 THR A C 11
ATOM 16856 O O . THR A 1 61 ? -3.639 -5.476 -4.331 1.00 0.00 61 THR A O 11
ATOM 16867 N N . ILE A 1 62 ? -2.453 -3.559 -4.457 1.00 0.00 62 ILE A N 11
ATOM 16868 C CA . ILE A 1 62 ? -3.407 -2.717 -3.747 1.00 0.00 62 ILE A CA 11
ATOM 16869 C C . ILE A 1 62 ? -3.833 -1.584 -4.675 1.00 0.00 62 ILE A C 11
ATOM 16870 O O . ILE A 1 62 ? -3.043 -0.697 -5.017 1.00 0.00 62 ILE A O 11
ATOM 16886 N N . ASN A 1 63 ? -5.095 -1.627 -5.086 1.00 0.00 63 ASN A N 11
ATOM 16887 C CA . ASN A 1 63 ? -5.714 -0.718 -6.037 1.00 0.00 63 ASN A CA 11
ATOM 16888 C C . ASN A 1 63 ? -6.687 0.147 -5.247 1.00 0.00 63 ASN A C 11
ATOM 16889 O O . ASN A 1 63 ? -7.667 -0.399 -4.747 1.00 0.00 63 ASN A O 11
ATOM 16900 N N . ILE A 1 64 ? -6.466 1.458 -5.118 1.00 0.00 64 ILE A N 11
ATOM 16901 C CA . ILE A 1 64 ? -7.463 2.368 -4.554 1.00 0.00 64 ILE A CA 11
ATOM 16902 C C . ILE A 1 64 ? -8.147 3.022 -5.740 1.00 0.00 64 ILE A C 11
ATOM 16903 O O . ILE A 1 64 ? -7.582 3.963 -6.304 1.00 0.00 64 ILE A O 11
ATOM 16919 N N . GLU A 1 65 ? -9.333 2.564 -6.122 1.00 0.00 65 GLU A N 11
ATOM 16920 C CA . GLU A 1 65 ? -10.175 3.338 -7.014 1.00 0.00 65 GLU A CA 11
ATOM 16921 C C . GLU A 1 65 ? -10.715 4.535 -6.239 1.00 0.00 65 GLU A C 11
ATOM 16922 O O . GLU A 1 65 ? -11.378 4.361 -5.217 1.00 0.00 65 GLU A O 11
ATOM 16934 N N . ASN A 1 66 ? -10.407 5.747 -6.694 1.00 0.00 66 ASN A N 11
ATOM 16935 C CA . ASN A 1 66 ? -10.862 6.979 -6.072 1.00 0.00 66 ASN A CA 11
ATOM 16936 C C . ASN A 1 66 ? -11.054 8.059 -7.126 1.00 0.00 66 ASN A C 11
ATOM 16937 O O . ASN A 1 66 ? -10.212 8.258 -8.013 1.00 0.00 66 ASN A O 11
ATOM 16948 N N . ASN A 1 67 ? -12.163 8.789 -7.007 1.00 0.00 67 ASN A N 11
ATOM 16949 C CA . ASN A 1 67 ? -12.612 9.806 -7.960 1.00 0.00 67 ASN A CA 11
ATOM 16950 C C . ASN A 1 67 ? -12.683 9.234 -9.394 1.00 0.00 67 ASN A C 11
ATOM 16951 O O . ASN A 1 67 ? -12.576 9.962 -10.387 1.00 0.00 67 ASN A O 11
ATOM 16962 N N . GLY A 1 68 ? -12.821 7.909 -9.518 1.00 0.00 68 GLY A N 11
ATOM 16963 C CA . GLY A 1 68 ? -12.843 7.130 -10.746 1.00 0.00 68 GLY A CA 11
ATOM 16964 C C . GLY A 1 68 ? -11.459 6.890 -11.359 1.00 0.00 68 GLY A C 11
ATOM 16965 O O . GLY A 1 68 ? -11.355 6.131 -12.324 1.00 0.00 68 GLY A O 11
ATOM 16969 N N . GLY A 1 69 ? -10.399 7.521 -10.852 1.00 0.00 69 GLY A N 11
ATOM 16970 C CA . GLY A 1 69 ? -9.021 7.152 -11.159 1.00 0.00 69 GLY A CA 11
ATOM 16971 C C . GLY A 1 69 ? -8.572 6.080 -10.177 1.00 0.00 69 GLY A C 11
ATOM 16972 O O . GLY A 1 69 ? -9.368 5.643 -9.343 1.00 0.00 69 GLY A O 11
ATOM 16976 N N . MET A 1 70 ? -7.313 5.636 -10.247 1.00 0.00 70 MET A N 11
ATOM 16977 C CA . MET A 1 70 ? -6.819 4.696 -9.249 1.00 0.00 70 MET A CA 11
ATOM 16978 C C . MET A 1 70 ? -5.349 4.898 -8.909 1.00 0.00 70 MET A C 11
ATOM 16979 O O . MET A 1 70 ? -4.518 5.165 -9.781 1.00 0.00 70 MET A O 11
ATOM 16993 N N . THR A 1 71 ? -5.027 4.712 -7.633 1.00 0.00 71 THR A N 11
ATOM 16994 C CA . THR A 1 71 ? -3.665 4.555 -7.153 1.00 0.00 71 THR A CA 11
ATOM 16995 C C . THR A 1 71 ? -3.368 3.057 -7.160 1.00 0.00 71 THR A C 11
ATOM 16996 O O . THR A 1 71 ? -3.962 2.305 -6.387 1.00 0.00 71 THR A O 11
ATOM 17007 N N . THR A 1 72 ? -2.482 2.642 -8.058 1.00 0.00 72 THR A N 11
ATOM 17008 C CA . THR A 1 72 ? -1.828 1.344 -8.094 1.00 0.00 72 THR A CA 11
ATOM 17009 C C . THR A 1 72 ? -0.613 1.427 -7.150 1.00 0.00 72 THR A C 11
ATOM 17010 O O . THR A 1 72 ? 0.157 2.387 -7.242 1.00 0.00 72 THR A O 11
ATOM 17021 N N . MET A 1 73 ? -0.431 0.464 -6.240 1.00 0.00 73 MET A N 11
ATOM 17022 C CA . MET A 1 73 ? 0.811 0.222 -5.498 1.00 0.00 73 MET A CA 11
ATOM 17023 C C . MET A 1 73 ? 0.874 -1.255 -5.078 1.00 0.00 73 MET A C 11
ATOM 17024 O O . MET A 1 73 ? -0.103 -1.992 -5.235 1.00 0.00 73 MET A O 11
ATOM 17038 N N . PHE A 1 74 ? 1.996 -1.687 -4.514 1.00 0.00 74 PHE A N 11
ATOM 17039 C CA . PHE A 1 74 ? 2.273 -3.048 -4.067 1.00 0.00 74 PHE A CA 11
ATOM 17040 C C . PHE A 1 74 ? 2.942 -2.980 -2.680 1.00 0.00 74 PHE A C 11
ATOM 17041 O O . PHE A 1 74 ? 3.196 -1.881 -2.176 1.00 0.00 74 PHE A O 11
ATOM 17058 N N . TYR A 1 75 ? 3.289 -4.118 -2.078 1.00 0.00 75 TYR A N 11
ATOM 17059 C CA . TYR A 1 75 ? 4.103 -4.196 -0.858 1.00 0.00 75 TYR A CA 11
ATOM 17060 C C . TYR A 1 75 ? 5.101 -5.349 -0.999 1.00 0.00 75 TYR A C 11
ATOM 17061 O O . TYR A 1 75 ? 4.843 -6.244 -1.803 1.00 0.00 75 TYR A O 11
ATOM 17079 N N . TYR A 1 76 ? 6.213 -5.352 -0.251 1.00 0.00 76 TYR A N 11
ATOM 17080 C CA . TYR A 1 76 ? 7.054 -6.540 -0.048 1.00 0.00 76 TYR A CA 11
ATOM 17081 C C . TYR A 1 76 ? 7.959 -6.360 1.188 1.00 0.00 76 TYR A C 11
ATOM 17082 O O . TYR A 1 76 ? 8.070 -5.252 1.729 1.00 0.00 76 TYR A O 11
ATOM 17100 N N . GLU A 1 77 ? 8.656 -7.422 1.606 1.00 0.00 77 GLU A N 11
ATOM 17101 C CA . GLU A 1 77 ? 9.592 -7.439 2.726 1.00 0.00 77 GLU A CA 11
ATOM 17102 C C . GLU A 1 77 ? 11.005 -7.321 2.160 1.00 0.00 77 GLU A C 11
ATOM 17103 O O . GLU A 1 77 ? 11.339 -7.960 1.153 1.00 0.00 77 GLU A O 11
ATOM 17115 N N . GLU A 1 78 ? 11.857 -6.537 2.816 1.00 0.00 78 GLU A N 11
ATOM 17116 C CA . GLU A 1 78 ? 13.249 -6.394 2.448 1.00 0.00 78 GLU A CA 11
ATOM 17117 C C . GLU A 1 78 ? 14.122 -6.462 3.703 1.00 0.00 78 GLU A C 11
ATOM 17118 O O . GLU A 1 78 ? 14.111 -5.562 4.550 1.00 0.00 78 GLU A O 11
ATOM 17130 N N . ASN A 1 79 ? 14.896 -7.543 3.823 1.00 0.00 79 ASN A N 11
ATOM 17131 C CA . ASN A 1 79 ? 15.924 -7.768 4.845 1.00 0.00 79 ASN A CA 11
ATOM 17132 C C . ASN A 1 79 ? 15.350 -7.918 6.261 1.00 0.00 79 ASN A C 11
ATOM 17133 O O . ASN A 1 79 ? 16.101 -7.916 7.239 1.00 0.00 79 ASN A O 11
ATOM 17144 N N . GLY A 1 80 ? 14.030 -8.052 6.404 1.00 0.00 80 GLY A N 11
ATOM 17145 C CA . GLY A 1 80 ? 13.357 -8.226 7.685 1.00 0.00 80 GLY A CA 11
ATOM 17146 C C . GLY A 1 80 ? 12.536 -7.013 8.100 1.00 0.00 80 GLY A C 11
ATOM 17147 O O . GLY A 1 80 ? 11.843 -7.103 9.113 1.00 0.00 80 GLY A O 11
ATOM 17151 N N . LYS A 1 81 ? 12.636 -5.881 7.394 1.00 0.00 81 LYS A N 11
ATOM 17152 C CA . LYS A 1 81 ? 11.666 -4.807 7.491 1.00 0.00 81 LYS A CA 11
ATOM 17153 C C . LYS A 1 81 ? 10.681 -4.958 6.348 1.00 0.00 81 LYS A C 11
ATOM 17154 O O . LYS A 1 81 ? 11.003 -5.539 5.313 1.00 0.00 81 LYS A O 11
ATOM 17173 N N . TYR A 1 82 ? 9.501 -4.387 6.506 1.00 0.00 82 TYR A N 11
ATOM 17174 C CA . TYR A 1 82 ? 8.478 -4.376 5.486 1.00 0.00 82 TYR A CA 11
ATOM 17175 C C . TYR A 1 82 ? 8.361 -2.961 4.955 1.00 0.00 82 TYR A C 11
ATOM 17176 O O . TYR A 1 82 ? 8.641 -1.998 5.678 1.00 0.00 82 TYR A O 11
ATOM 17194 N N . TYR A 1 83 ? 7.982 -2.837 3.683 1.00 0.00 83 TYR A N 11
ATOM 17195 C CA . TYR A 1 83 ? 7.794 -1.541 3.065 1.00 0.00 83 TYR A CA 11
ATOM 17196 C C . TYR A 1 83 ? 6.577 -1.571 2.137 1.00 0.00 83 TYR A C 11
ATOM 17197 O O . TYR A 1 83 ? 6.001 -2.635 1.891 1.00 0.00 83 TYR A O 11
ATOM 17215 N N . ILE A 1 84 ? 6.183 -0.401 1.630 1.00 0.00 84 ILE A N 11
ATOM 17216 C CA . ILE A 1 84 ? 5.147 -0.244 0.609 1.00 0.00 84 ILE A CA 11
ATOM 17217 C C . ILE A 1 84 ? 5.770 0.479 -0.594 1.00 0.00 84 ILE A C 11
ATOM 17218 O O . ILE A 1 84 ? 6.685 1.300 -0.446 1.00 0.00 84 ILE A O 11
ATOM 17234 N N . GLU A 1 85 ? 5.232 0.180 -1.771 1.00 0.00 85 GLU A N 11
ATOM 17235 C CA . GLU A 1 85 ? 5.681 0.587 -3.094 1.00 0.00 85 GLU A CA 11
ATOM 17236 C C . GLU A 1 85 ? 5.001 1.911 -3.499 1.00 0.00 85 GLU A C 11
ATOM 17237 O O . GLU A 1 85 ? 3.961 2.281 -2.944 1.00 0.00 85 GLU A O 11
ATOM 17249 N N . CYS A 1 86 ? 5.578 2.647 -4.455 1.00 0.00 86 CYS A N 11
ATOM 17250 C CA . CYS A 1 86 ? 5.130 3.920 -5.031 1.00 0.00 86 CYS A CA 11
ATOM 1725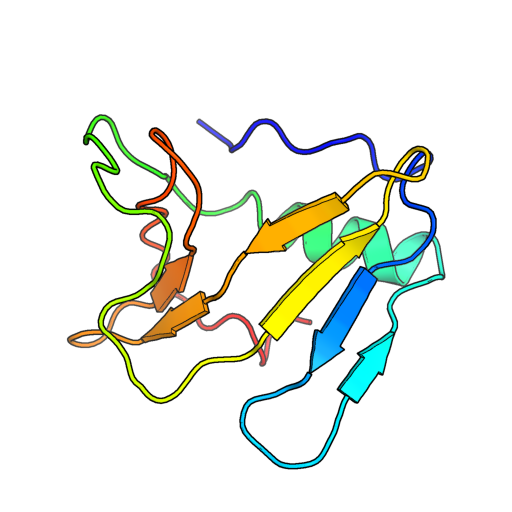1 C C . CYS A 1 86 ? 6.210 4.430 -6.010 1.00 0.00 86 CYS A C 11
ATOM 17252 O O . CYS A 1 86 ? 7.332 3.916 -5.956 1.00 0.00 86 CYS A O 11
ATOM 17260 N N . PRO A 1 87 ? 5.929 5.449 -6.859 1.00 0.00 87 PRO A N 11
ATOM 17261 C CA . PRO A 1 87 ? 6.920 6.227 -7.613 1.00 0.00 87 PRO A CA 11
ATOM 17262 C C . PRO A 1 87 ? 7.876 6.929 -6.655 1.00 0.00 87 PRO A C 11
ATOM 17263 O O . PRO A 1 87 ? 7.957 6.525 -5.506 1.00 0.00 87 PRO A O 11
ATOM 17274 N N . TYR A 1 88 ? 8.611 7.961 -7.085 1.00 0.00 88 TYR A N 11
ATOM 17275 C CA . TYR A 1 88 ? 9.729 8.623 -6.408 1.00 0.00 88 TYR A CA 11
ATOM 17276 C C . TYR A 1 88 ? 9.569 8.905 -4.898 1.00 0.00 88 TYR A C 11
ATOM 17277 O O . TYR A 1 88 ? 10.559 9.270 -4.270 1.00 0.00 88 TYR A O 11
ATOM 17295 N N . LYS A 1 89 ? 8.385 8.714 -4.286 1.00 0.00 89 LYS A N 11
ATOM 17296 C CA . LYS A 1 89 ? 8.213 8.695 -2.837 1.00 0.00 89 LYS A CA 11
ATOM 17297 C C . LYS A 1 89 ? 7.780 7.343 -2.267 1.00 0.00 89 LYS A C 11
ATOM 17298 O O . LYS A 1 89 ? 7.077 7.322 -1.265 1.00 0.00 89 LYS A O 11
ATOM 17317 N N . GLY A 1 90 ? 8.201 6.224 -2.840 1.00 0.00 90 GLY A N 11
ATOM 17318 C CA . GLY A 1 90 ? 7.754 4.898 -2.450 1.00 0.00 90 GLY A CA 11
ATOM 17319 C C . GLY A 1 90 ? 8.846 4.061 -1.835 1.00 0.00 90 GLY A C 11
ATOM 17320 O O . GLY A 1 90 ? 9.363 3.181 -2.509 1.00 0.00 90 GLY A O 11
ATOM 17324 N N . ILE A 1 91 ? 9.193 4.360 -0.578 1.00 0.00 91 ILE A N 11
ATOM 17325 C CA . ILE A 1 91 ? 10.146 3.594 0.228 1.00 0.00 91 ILE A CA 11
ATOM 17326 C C . ILE A 1 91 ? 9.662 3.638 1.690 1.00 0.00 91 ILE A C 11
ATOM 17327 O O . ILE A 1 91 ? 10.396 4.030 2.604 1.00 0.00 91 ILE A O 11
ATOM 17343 N N . TYR A 1 92 ? 8.367 3.392 1.904 1.00 0.00 92 TYR A N 11
ATOM 17344 C CA . TYR A 1 92 ? 7.708 3.564 3.197 1.00 0.00 92 TYR A CA 11
ATOM 17345 C C . TYR A 1 92 ? 8.151 2.473 4.145 1.00 0.00 92 TYR A C 11
ATOM 17346 O O . TYR A 1 92 ? 7.634 1.370 4.061 1.00 0.00 92 TYR A O 11
ATOM 17364 N N . GLU A 1 93 ? 9.074 2.776 5.047 1.00 0.00 93 GLU A N 11
ATOM 17365 C CA . GLU A 1 93 ? 9.419 1.876 6.129 1.00 0.00 93 GLU A CA 11
ATOM 17366 C C . GLU A 1 93 ? 8.212 1.832 7.068 1.00 0.00 93 GLU A C 11
ATOM 17367 O O . GLU A 1 93 ? 7.742 2.879 7.533 1.00 0.00 93 GLU A O 11
ATOM 17379 N N . ILE A 1 94 ? 7.692 0.626 7.272 1.00 0.00 94 ILE A N 11
ATOM 17380 C CA . ILE A 1 94 ? 6.800 0.217 8.361 1.00 0.00 94 ILE A CA 11
ATOM 17381 C C . ILE A 1 94 ? 7.523 -0.837 9.210 1.00 0.00 94 ILE A C 11
ATOM 17382 O O . ILE A 1 94 ? 8.618 -1.277 8.851 1.00 0.00 94 ILE A O 11
ATOM 17398 N N . GLU A 1 95 ? 6.911 -1.260 10.319 1.00 0.00 95 GLU A N 11
ATOM 17399 C CA . GLU A 1 95 ? 7.553 -2.193 11.240 1.00 0.00 95 GLU A CA 11
ATOM 17400 C C . GLU A 1 95 ? 6.981 -3.614 11.176 1.00 0.00 95 GLU A C 11
ATOM 17401 O O . GLU A 1 95 ? 7.612 -4.533 11.708 1.00 0.00 95 GLU A O 11
ATOM 17413 N N . ASN A 1 96 ? 5.813 -3.823 10.552 1.00 0.00 96 ASN A N 11
ATOM 17414 C CA . ASN A 1 96 ? 5.060 -5.083 10.625 1.00 0.00 96 ASN A CA 11
ATOM 17415 C C . ASN A 1 96 ? 4.650 -5.527 9.226 1.00 0.00 96 ASN A C 11
ATOM 17416 O O . ASN A 1 96 ? 4.730 -4.738 8.288 1.00 0.00 96 ASN A O 11
ATOM 17427 N N . ASN A 1 97 ? 4.179 -6.767 9.076 1.00 0.00 97 ASN A N 11
ATOM 17428 C CA . ASN A 1 97 ? 3.653 -7.232 7.795 1.00 0.00 97 ASN A CA 11
ATOM 17429 C C . ASN A 1 97 ? 2.324 -6.536 7.481 1.00 0.00 97 ASN A C 11
ATOM 17430 O O . ASN A 1 97 ? 1.489 -6.375 8.370 1.00 0.00 97 ASN A O 11
ATOM 17441 N N . PHE A 1 98 ? 2.123 -6.150 6.219 1.00 0.00 98 PHE A N 11
ATOM 17442 C CA . PHE A 1 98 ? 0.910 -5.488 5.758 1.00 0.00 98 PHE A CA 11
ATOM 17443 C C . PHE A 1 98 ? -0.312 -6.416 5.789 1.00 0.00 98 PHE A C 11
ATOM 17444 O O . PHE A 1 98 ? -1.351 -6.031 6.327 1.00 0.00 98 PHE A O 11
ATOM 17461 N N . GLU A 1 99 ? -0.232 -7.605 5.183 1.00 0.00 99 GLU A N 11
ATOM 17462 C CA . GLU A 1 99 ? -1.396 -8.471 5.004 1.00 0.00 99 GLU A CA 11
ATOM 17463 C C . GLU A 1 99 ? -1.944 -8.988 6.336 1.00 0.00 99 GLU A C 11
ATOM 17464 O O . GLU A 1 99 ? -3.147 -9.227 6.470 1.00 0.00 99 GLU A O 11
ATOM 17476 N N . ASP A 1 100 ? -1.084 -9.122 7.344 1.00 0.00 100 ASP A N 11
ATOM 17477 C CA . ASP A 1 100 ? -1.487 -9.573 8.676 1.00 0.00 100 ASP A CA 11
ATOM 17478 C C . ASP A 1 100 ? -2.373 -8.541 9.385 1.00 0.00 100 ASP A C 11
ATOM 17479 O O . ASP A 1 100 ? -3.035 -8.853 10.381 1.00 0.00 100 ASP A O 11
ATOM 17488 N N . MET A 1 101 ? -2.414 -7.308 8.875 1.00 0.00 101 MET A N 11
ATOM 17489 C CA . MET A 1 101 ? -3.134 -6.200 9.475 1.00 0.00 101 MET A CA 11
ATOM 17490 C C . MET A 1 101 ? -4.455 -5.883 8.770 1.00 0.00 101 MET A C 11
ATOM 17491 O O . MET A 1 101 ? -5.216 -5.093 9.333 1.00 0.00 101 MET A O 11
ATOM 17505 N N . ILE A 1 102 ? -4.763 -6.443 7.593 1.00 0.00 102 ILE A N 11
ATOM 17506 C CA . ILE A 1 102 ? -5.829 -5.940 6.702 1.00 0.00 102 ILE A CA 11
ATOM 17507 C C . ILE A 1 102 ? -7.031 -6.874 6.631 1.00 0.00 102 ILE A C 11
ATOM 17508 O O . ILE A 1 102 ? -8.019 -6.501 5.955 1.00 0.00 102 ILE A O 11
ATOM 17524 N N . GLY A 1 1 ? 2.459 15.921 6.694 1.00 0.00 1 GLY A N 12
ATOM 17525 C CA . GLY A 1 1 ? 3.237 14.779 7.204 1.00 0.00 1 GLY A CA 12
ATOM 17526 C C . GLY A 1 1 ? 2.602 13.472 6.756 1.00 0.00 1 GLY A C 12
ATOM 17527 O O . GLY A 1 1 ? 1.429 13.474 6.364 1.00 0.00 1 GLY A O 12
ATOM 17531 N N . SER A 1 2 ? 3.330 12.346 6.821 1.00 0.00 2 SER A N 12
ATOM 17532 C CA . SER A 1 2 ? 2.875 11.037 6.329 1.00 0.00 2 SER A CA 12
ATOM 17533 C C . SER A 1 2 ? 2.645 11.054 4.797 1.00 0.00 2 SER A C 12
ATOM 17534 O O . SER A 1 2 ? 2.738 12.134 4.203 1.00 0.00 2 SER A O 12
ATOM 17542 N N . PRO A 1 3 ? 2.469 9.911 4.094 1.00 0.00 3 PRO A N 12
ATOM 17543 C CA . PRO A 1 3 ? 2.145 9.975 2.670 1.00 0.00 3 PRO A CA 12
ATOM 17544 C C . PRO A 1 3 ? 0.862 10.784 2.440 1.00 0.00 3 PRO A C 12
ATOM 17545 O O . PRO A 1 3 ? 0.076 11.011 3.361 1.00 0.00 3 PRO A O 12
ATOM 17556 N N . ILE A 1 4 ? 0.622 11.200 1.200 1.00 0.00 4 ILE A N 12
ATOM 17557 C CA . ILE A 1 4 ? -0.624 11.817 0.766 1.00 0.00 4 ILE A CA 12
ATOM 17558 C C . ILE A 1 4 ? -1.415 10.697 0.090 1.00 0.00 4 ILE A C 12
ATOM 17559 O O . ILE A 1 4 ? -0.872 10.035 -0.798 1.00 0.00 4 ILE A O 12
ATOM 17575 N N . LEU A 1 5 ? -2.662 10.467 0.491 1.00 0.00 5 LEU A N 12
ATOM 17576 C CA . LEU A 1 5 ? -3.568 9.454 -0.032 1.00 0.00 5 LEU A CA 12
ATOM 17577 C C . LEU A 1 5 ? -4.958 10.058 -0.306 1.00 0.00 5 LEU A C 12
ATOM 17578 O O . LEU A 1 5 ? -5.251 11.132 0.238 1.00 0.00 5 LEU A O 12
ATOM 17594 N N . PRO A 1 6 ? -5.825 9.418 -1.125 1.00 0.00 6 PRO A N 12
ATOM 17595 C CA . PRO A 1 6 ? -7.217 9.858 -1.248 1.00 0.00 6 PRO A CA 12
ATOM 17596 C C . PRO A 1 6 ? -7.939 9.763 0.107 1.00 0.00 6 PRO A C 12
ATOM 17597 O O . PRO A 1 6 ? -7.411 9.186 1.062 1.00 0.00 6 PRO A O 12
ATOM 17608 N N . LYS A 1 7 ? -9.173 10.270 0.222 1.00 0.00 7 LYS A N 12
ATOM 17609 C CA . LYS A 1 7 ? -9.986 10.052 1.424 1.00 0.00 7 LYS A CA 12
ATOM 17610 C C . LYS A 1 7 ? -10.271 8.573 1.669 1.00 0.00 7 LYS A C 12
ATOM 17611 O O . LYS A 1 7 ? -9.901 7.723 0.856 1.00 0.00 7 LYS A O 12
ATOM 17630 N N . ALA A 1 8 ? -10.988 8.265 2.748 1.00 0.00 8 ALA A N 12
ATOM 17631 C CA . ALA A 1 8 ? -11.740 7.027 2.788 1.00 0.00 8 ALA A CA 12
ATOM 17632 C C . ALA A 1 8 ? -12.975 7.203 1.902 1.00 0.00 8 ALA A C 12
ATOM 17633 O O . ALA A 1 8 ? -13.180 6.414 0.990 1.00 0.00 8 ALA A O 12
ATOM 17640 N N . GLU A 1 9 ? -13.736 8.290 2.085 1.00 0.00 9 GLU A N 12
ATOM 17641 C CA . GLU A 1 9 ? -15.131 8.367 1.634 1.00 0.00 9 GLU A CA 12
ATOM 17642 C C . GLU A 1 9 ? -15.277 8.277 0.108 1.00 0.00 9 GLU A C 12
ATOM 17643 O O . GLU A 1 9 ? -16.307 7.844 -0.402 1.00 0.00 9 GLU A O 12
ATOM 17655 N N . ASN A 1 10 ? -14.232 8.681 -0.615 1.00 0.00 10 ASN A N 12
ATOM 17656 C CA . ASN A 1 10 ? -14.150 8.721 -2.068 1.00 0.00 10 ASN A CA 12
ATOM 17657 C C . ASN A 1 10 ? -13.631 7.442 -2.721 1.00 0.00 10 ASN A C 12
ATOM 17658 O O . ASN A 1 10 ? -13.536 7.401 -3.945 1.00 0.00 10 ASN A O 12
ATOM 17669 N N . VAL A 1 11 ? -13.192 6.456 -1.936 1.00 0.00 11 VAL A N 12
ATOM 17670 C CA . VAL A 1 11 ? -12.657 5.217 -2.466 1.00 0.00 11 VAL A CA 12
ATOM 17671 C C . VAL A 1 11 ? -13.884 4.428 -2.902 1.00 0.00 11 VAL A C 12
ATOM 17672 O O . VAL A 1 11 ? -14.702 4.024 -2.079 1.00 0.00 11 VAL A O 12
ATOM 17685 N N . ASP A 1 12 ? -14.049 4.313 -4.217 1.00 0.00 12 ASP A N 12
ATOM 17686 C CA . ASP A 1 12 ? -15.162 3.617 -4.838 1.00 0.00 12 ASP A CA 12
ATOM 17687 C C . ASP A 1 12 ? -15.097 2.134 -4.489 1.00 0.00 12 ASP A C 12
ATOM 17688 O O . ASP A 1 12 ? -16.144 1.559 -4.196 1.00 0.00 12 ASP A O 12
ATOM 17697 N N . SER A 1 13 ? -13.891 1.551 -4.467 1.00 0.00 13 SER A N 12
ATOM 17698 C CA . SER A 1 13 ? -13.587 0.321 -3.739 1.00 0.00 13 SER A CA 12
ATOM 17699 C C . SER A 1 13 ? -12.088 0.046 -3.838 1.00 0.00 13 SER A C 12
ATOM 17700 O O . SER A 1 13 ? -11.531 0.130 -4.932 1.00 0.00 13 SER A O 12
ATOM 17708 N N . ILE A 1 14 ? -11.431 -0.352 -2.749 1.00 0.00 14 ILE A N 12
ATOM 17709 C CA . ILE A 1 14 ? -10.093 -0.936 -2.858 1.00 0.00 14 ILE A CA 12
ATOM 17710 C C . ILE A 1 14 ? -10.277 -2.361 -3.385 1.00 0.00 14 ILE A C 12
ATOM 17711 O O . ILE A 1 14 ? -11.307 -2.998 -3.134 1.00 0.00 14 ILE A O 12
ATOM 17727 N N . CYS A 1 15 ? -9.251 -2.884 -4.043 1.00 0.00 15 CYS A N 12
ATOM 17728 C CA . CYS A 1 15 ? -9.094 -4.283 -4.387 1.00 0.00 15 CYS A CA 12
ATOM 17729 C C . CYS A 1 15 ? -7.673 -4.648 -3.969 1.00 0.00 15 CYS A C 12
ATOM 17730 O O . CYS A 1 15 ? -6.740 -3.886 -4.249 1.00 0.00 15 CYS A O 12
ATOM 17738 N N . ILE A 1 16 ? -7.495 -5.780 -3.291 1.00 0.00 16 ILE A N 12
ATOM 17739 C CA . ILE A 1 16 ? -6.184 -6.278 -2.903 1.00 0.00 16 ILE A CA 12
ATOM 17740 C C . ILE A 1 16 ? -6.130 -7.722 -3.369 1.00 0.00 16 ILE A C 12
ATOM 17741 O O . ILE A 1 16 ? -6.861 -8.575 -2.860 1.00 0.00 16 ILE A O 12
ATOM 17757 N N . ASP A 1 17 ? -5.301 -7.982 -4.373 1.00 0.00 17 ASP A N 12
ATOM 17758 C CA . ASP A 1 17 ? -4.899 -9.316 -4.778 1.00 0.00 17 ASP A CA 12
ATOM 17759 C C . ASP A 1 17 ? -3.839 -9.738 -3.770 1.00 0.00 17 ASP A C 12
ATOM 17760 O O . ASP A 1 17 ? -2.818 -9.062 -3.596 1.00 0.00 17 ASP A O 12
ATOM 17769 N N . PHE A 1 18 ? -4.107 -10.826 -3.058 1.00 0.00 18 PHE A N 12
ATOM 17770 C CA . PHE A 1 18 ? -3.175 -11.474 -2.142 1.00 0.00 18 PHE A CA 12
ATOM 17771 C C . PHE A 1 18 ? -1.935 -12.002 -2.912 1.00 0.00 18 PHE A C 12
ATOM 17772 O O . PHE A 1 18 ? -1.806 -11.829 -4.128 1.00 0.00 18 PHE A O 12
ATOM 17789 N N . THR A 1 19 ? -0.977 -12.630 -2.221 1.00 0.00 19 THR A N 12
ATOM 17790 C CA . THR A 1 19 ? 0.156 -13.328 -2.856 1.00 0.00 19 THR A CA 12
ATOM 17791 C C . THR A 1 19 ? -0.262 -14.684 -3.476 1.00 0.00 19 THR A C 12
ATOM 17792 O O . THR A 1 19 ? 0.557 -15.408 -4.043 1.00 0.00 19 THR A O 12
ATOM 17803 N N . ASN A 1 20 ? -1.546 -15.025 -3.365 1.00 0.00 20 ASN A N 12
ATOM 17804 C CA . ASN A 1 20 ? -2.260 -16.106 -4.030 1.00 0.00 20 ASN A CA 12
ATOM 17805 C C . ASN A 1 20 ? -3.412 -15.435 -4.777 1.00 0.00 20 ASN A C 12
ATOM 17806 O O . ASN A 1 20 ? -3.826 -14.355 -4.360 1.00 0.00 20 ASN A O 12
ATOM 17817 N N . SER A 1 21 ? -3.995 -16.052 -5.809 1.00 0.00 21 SER A N 12
ATOM 17818 C CA . SER A 1 21 ? -4.689 -15.325 -6.885 1.00 0.00 21 SER A CA 12
ATOM 17819 C C . SER A 1 21 ? -6.094 -14.883 -6.479 1.00 0.00 21 SER A C 12
ATOM 17820 O O . SER A 1 21 ? -6.810 -14.215 -7.224 1.00 0.00 21 SER A O 12
ATOM 17828 N N . ILE A 1 22 ? -6.475 -15.270 -5.268 1.00 0.00 22 ILE A N 12
ATOM 17829 C CA . ILE A 1 22 ? -7.580 -14.734 -4.530 1.00 0.00 22 ILE A CA 12
ATOM 17830 C C . ILE A 1 22 ? -7.280 -13.263 -4.298 1.00 0.00 22 ILE A C 12
ATOM 17831 O O . ILE A 1 22 ? -6.231 -12.869 -3.800 1.00 0.00 22 ILE A O 12
ATOM 17847 N N . GLN A 1 23 ? -8.287 -12.458 -4.524 1.00 0.00 23 GLN A N 12
ATOM 17848 C CA . GLN A 1 23 ? -8.307 -11.068 -4.223 1.00 0.00 23 GLN A CA 12
ATOM 17849 C C . GLN A 1 23 ? -9.456 -10.826 -3.243 1.00 0.00 23 GLN A C 12
ATOM 17850 O O . GLN A 1 23 ? -10.315 -11.695 -3.056 1.00 0.00 23 GLN A O 12
ATOM 17864 N N . LYS A 1 24 ? -9.491 -9.660 -2.607 1.00 0.00 24 LYS A N 12
ATOM 17865 C CA . LYS A 1 24 ? -10.638 -9.228 -1.810 1.00 0.00 24 LYS A CA 12
ATOM 17866 C C . LYS A 1 24 ? -10.899 -7.761 -2.120 1.00 0.00 24 LYS A C 12
ATOM 17867 O O . LYS A 1 24 ? -9.965 -7.022 -2.440 1.00 0.00 24 LYS A O 12
ATOM 17886 N N . ILE A 1 25 ? -12.148 -7.330 -1.993 1.00 0.00 25 ILE A N 12
ATOM 17887 C CA . ILE A 1 25 ? -12.582 -5.963 -2.226 1.00 0.00 25 ILE A CA 12
ATOM 17888 C C . ILE A 1 25 ? -12.941 -5.365 -0.874 1.00 0.00 25 ILE A C 12
ATOM 17889 O O . ILE A 1 25 ? -13.511 -6.037 -0.015 1.00 0.00 25 ILE A O 12
ATOM 17905 N N . TYR A 1 26 ? -12.575 -4.107 -0.668 1.00 0.00 26 TYR A N 12
ATOM 17906 C CA . TYR A 1 26 ? -12.710 -3.408 0.597 1.00 0.00 26 TYR A CA 12
ATOM 17907 C C . TYR A 1 26 ? -13.427 -2.104 0.254 1.00 0.00 26 TYR A C 12
ATOM 17908 O O . TYR A 1 26 ? -12.814 -1.122 -0.177 1.00 0.00 26 TYR A O 12
ATOM 17926 N N . ASP A 1 27 ? -14.756 -2.155 0.347 1.00 0.00 27 ASP A N 12
ATOM 17927 C CA . ASP A 1 27 ? -15.716 -1.079 0.087 1.00 0.00 27 ASP A CA 12
ATOM 17928 C C . ASP A 1 27 ? -16.547 -0.768 1.342 1.00 0.00 27 ASP A C 12
ATOM 17929 O O . ASP A 1 27 ? -17.306 0.206 1.384 1.00 0.00 27 ASP A O 12
ATOM 17938 N N . ASP A 1 28 ? -16.412 -1.579 2.396 1.00 0.00 28 ASP A N 12
ATOM 17939 C CA . ASP A 1 28 ? -16.985 -1.293 3.706 1.00 0.00 28 ASP A CA 12
ATOM 17940 C C . ASP A 1 28 ? -16.277 -0.043 4.218 1.00 0.00 28 ASP A C 12
ATOM 17941 O O . ASP A 1 28 ? -15.053 0.056 4.088 1.00 0.00 28 ASP A O 12
ATOM 17950 N N . SER A 1 29 ? -16.991 0.897 4.828 1.00 0.00 29 SER A N 12
ATOM 17951 C CA . SER A 1 29 ? -16.376 2.124 5.327 1.00 0.00 29 SER A CA 12
ATOM 17952 C C . SER A 1 29 ? -15.253 1.777 6.310 1.00 0.00 29 SER A C 12
ATOM 17953 O O . SER A 1 29 ? -14.149 2.312 6.214 1.00 0.00 29 SER A O 12
ATOM 17961 N N . GLU A 1 30 ? -15.489 0.807 7.200 1.00 0.00 30 GLU A N 12
ATOM 17962 C CA . GLU A 1 30 ? -14.478 0.385 8.156 1.00 0.00 30 GLU A CA 12
ATOM 17963 C C . GLU A 1 30 ? -13.302 -0.303 7.457 1.00 0.00 30 GLU A C 12
ATOM 17964 O O . GLU A 1 30 ? -12.167 -0.104 7.882 1.00 0.00 30 GLU A O 12
ATOM 17976 N N . SER A 1 31 ? -13.544 -1.087 6.395 1.00 0.00 31 SER A N 12
ATOM 17977 C CA . SER A 1 31 ? -12.481 -1.706 5.604 1.00 0.00 31 SER A CA 12
ATOM 17978 C C . SER A 1 31 ? -11.525 -0.617 5.114 1.00 0.00 31 SER A C 12
ATOM 17979 O O . SER A 1 31 ? -10.311 -0.729 5.283 1.00 0.00 31 SER A O 12
ATOM 17987 N N . ILE A 1 32 ? -12.072 0.460 4.548 1.00 0.00 32 ILE A N 12
ATOM 17988 C CA . ILE A 1 32 ? -11.293 1.544 3.987 1.00 0.00 32 ILE A CA 12
ATOM 17989 C C . ILE A 1 32 ? -10.623 2.322 5.126 1.00 0.00 32 ILE A C 12
ATOM 17990 O O . ILE A 1 32 ? -9.406 2.481 5.092 1.00 0.00 32 ILE A O 12
ATOM 18006 N N . GLN A 1 33 ? -11.373 2.814 6.119 1.00 0.00 33 GLN A N 12
ATOM 18007 C CA . GLN A 1 33 ? -10.830 3.633 7.206 1.00 0.00 33 GLN A CA 12
ATOM 18008 C C . GLN A 1 33 ? -9.751 2.891 8.007 1.00 0.00 33 GLN A C 12
ATOM 18009 O O . GLN A 1 33 ? -8.800 3.519 8.484 1.00 0.00 33 GLN A O 12
ATOM 18023 N N . LYS A 1 34 ? -9.851 1.565 8.106 1.00 0.00 34 LYS A N 12
ATOM 18024 C CA . LYS A 1 34 ? -8.818 0.708 8.659 1.00 0.00 34 LYS A CA 12
ATOM 18025 C C . LYS A 1 34 ? -7.622 0.703 7.719 1.00 0.00 34 LYS A C 12
ATOM 18026 O O . LYS A 1 34 ? -6.559 1.153 8.140 1.00 0.00 34 LYS A O 12
ATOM 18045 N N . ILE A 1 35 ? -7.773 0.198 6.482 1.00 0.00 35 ILE A N 12
ATOM 18046 C CA . ILE A 1 35 ? -6.684 0.073 5.523 1.00 0.00 35 ILE A CA 12
ATOM 18047 C C . ILE A 1 35 ? -5.897 1.389 5.449 1.00 0.00 35 ILE A C 12
ATOM 18048 O O . ILE A 1 35 ? -4.671 1.363 5.512 1.00 0.00 35 ILE A O 12
ATOM 18064 N N . LEU A 1 36 ? -6.589 2.534 5.356 1.00 0.00 36 LEU A N 12
ATOM 18065 C CA . LEU A 1 36 ? -6.019 3.882 5.292 1.00 0.00 36 LEU A CA 12
ATOM 18066 C C . LEU A 1 36 ? -4.946 4.132 6.358 1.00 0.00 36 LEU A C 12
ATOM 18067 O O . LEU A 1 36 ? -4.005 4.879 6.092 1.00 0.00 36 LEU A O 12
ATOM 18083 N N . SER A 1 37 ? -5.041 3.507 7.535 1.00 0.00 37 SER A N 12
ATOM 18084 C CA . SER A 1 37 ? -4.014 3.601 8.557 1.00 0.00 37 SER A CA 12
ATOM 18085 C C . SER A 1 37 ? -2.698 3.043 8.014 1.00 0.00 37 SER A C 12
ATOM 18086 O O . SER A 1 37 ? -1.704 3.762 7.994 1.00 0.00 37 SER A O 12
ATOM 18094 N N . GLU A 1 38 ? -2.675 1.804 7.521 1.00 0.00 38 GLU A N 12
ATOM 18095 C CA . GLU A 1 38 ? -1.460 1.171 7.004 1.00 0.00 38 GLU A CA 12
ATOM 18096 C C . GLU A 1 38 ? -1.070 1.706 5.619 1.00 0.00 38 GLU A C 12
ATOM 18097 O O . GLU A 1 38 ? 0.058 1.512 5.157 1.00 0.00 38 GLU A O 12
ATOM 18109 N N . ILE A 1 39 ? -1.957 2.459 4.967 1.00 0.00 39 ILE A N 12
ATOM 18110 C CA . ILE A 1 39 ? -1.591 3.311 3.842 1.00 0.00 39 ILE A CA 12
ATOM 18111 C C . ILE A 1 39 ? -0.754 4.513 4.335 1.00 0.00 39 ILE A C 12
ATOM 18112 O O . ILE A 1 39 ? 0.037 5.052 3.555 1.00 0.00 39 ILE A O 12
ATOM 18128 N N . ALA A 1 40 ? -0.859 4.925 5.605 1.00 0.00 40 ALA A N 12
ATOM 18129 C CA . ALA A 1 40 ? -0.309 6.173 6.130 1.00 0.00 40 ALA A CA 12
ATOM 18130 C C . ALA A 1 40 ? 0.789 6.010 7.178 1.00 0.00 40 ALA A C 12
ATOM 18131 O O . ALA A 1 40 ? 1.531 6.967 7.413 1.00 0.00 40 ALA A O 12
ATOM 18138 N N . THR A 1 41 ? 0.933 4.851 7.808 1.00 0.00 41 THR A N 12
ATOM 18139 C CA . THR A 1 41 ? 1.820 4.695 8.960 1.00 0.00 41 THR A CA 12
ATOM 18140 C C . THR A 1 41 ? 3.305 4.791 8.583 1.00 0.00 41 THR A C 12
ATOM 18141 O O . THR A 1 41 ? 4.105 5.254 9.395 1.00 0.00 41 THR A O 12
ATOM 18152 N N . GLY A 1 42 ? 3.699 4.422 7.363 1.00 0.00 42 GLY A N 12
ATOM 18153 C CA . GLY A 1 42 ? 5.102 4.222 7.029 1.00 0.00 42 GLY A CA 12
ATOM 18154 C C . GLY A 1 42 ? 5.871 5.506 6.751 1.00 0.00 42 GLY A C 12
ATOM 18155 O O . GLY A 1 42 ? 5.295 6.570 6.501 1.00 0.00 42 GLY A O 12
ATOM 18159 N N . LYS A 1 43 ? 7.199 5.383 6.732 1.00 0.00 43 LYS A N 12
ATOM 18160 C CA . LYS A 1 43 ? 8.146 6.457 6.450 1.00 0.00 43 LYS A CA 12
ATOM 18161 C C . LYS A 1 43 ? 8.856 6.227 5.142 1.00 0.00 43 LYS A C 12
ATOM 18162 O O . LYS A 1 43 ? 9.815 5.464 5.104 1.00 0.00 43 LYS A O 12
ATOM 18181 N N . ARG A 1 44 ? 8.463 6.953 4.090 1.00 0.00 44 ARG A N 12
ATOM 18182 C CA . ARG A 1 44 ? 9.206 6.957 2.824 1.00 0.00 44 ARG A CA 12
ATOM 18183 C C . ARG A 1 44 ? 10.647 7.391 2.951 1.00 0.00 44 ARG A C 12
ATOM 18184 O O . ARG A 1 44 ? 11.411 7.185 2.010 1.00 0.00 44 ARG A O 12
ATOM 18205 N N . THR A 1 45 ? 10.999 8.005 4.080 1.00 0.00 45 THR A N 12
ATOM 18206 C CA . THR A 1 45 ? 12.292 8.638 4.288 1.00 0.00 45 THR A CA 12
ATOM 18207 C C . THR A 1 45 ? 12.493 9.766 3.243 1.00 0.00 45 THR A C 12
ATOM 18208 O O . THR A 1 45 ? 11.655 9.973 2.352 1.00 0.00 45 THR A O 12
ATOM 18219 N N . GLU A 1 46 ? 13.576 10.541 3.315 1.00 0.00 46 GLU A N 12
ATOM 18220 C CA . GLU A 1 46 ? 13.852 11.570 2.307 1.00 0.00 46 GLU A CA 12
ATOM 18221 C C . GLU A 1 46 ? 14.600 10.994 1.093 1.00 0.00 46 GLU A C 12
ATOM 18222 O O . GLU A 1 46 ? 14.920 11.727 0.155 1.00 0.00 46 GLU A O 12
ATOM 18234 N N . LYS A 1 47 ? 14.828 9.675 1.067 1.00 0.00 47 LYS A N 12
ATOM 18235 C CA . LYS A 1 47 ? 15.486 8.988 -0.044 1.00 0.00 47 LYS A CA 12
ATOM 18236 C C . LYS A 1 47 ? 14.708 9.148 -1.351 1.00 0.00 47 LYS A C 12
ATOM 18237 O O . LYS A 1 47 ? 13.488 9.342 -1.352 1.00 0.00 47 LYS A O 12
ATOM 18256 N N . GLN A 1 48 ? 15.416 9.005 -2.468 1.00 0.00 48 GLN A N 12
ATOM 18257 C CA . GLN A 1 48 ? 14.891 9.097 -3.827 1.00 0.00 48 GLN A CA 12
ATOM 18258 C C . GLN A 1 48 ? 14.452 7.697 -4.236 1.00 0.00 48 GLN A C 12
ATOM 18259 O O . GLN A 1 48 ? 15.303 6.811 -4.345 1.00 0.00 48 GLN A O 12
ATOM 18273 N N . SER A 1 49 ? 13.154 7.467 -4.442 1.00 0.00 49 SER A N 12
ATOM 18274 C CA . SER A 1 49 ? 12.722 6.289 -5.163 1.00 0.00 49 SER A CA 12
ATOM 18275 C C . SER A 1 49 ? 12.907 6.624 -6.637 1.00 0.00 49 SER A C 12
ATOM 18276 O O . SER A 1 49 ? 12.694 7.767 -7.051 1.00 0.00 49 SER A O 12
ATOM 18284 N N . ILE A 1 50 ? 13.364 5.648 -7.407 1.00 0.00 50 ILE A N 12
ATOM 18285 C CA . ILE A 1 50 ? 13.552 5.722 -8.845 1.00 0.00 50 ILE A CA 12
ATOM 18286 C C . ILE A 1 50 ? 13.210 4.339 -9.435 1.00 0.00 50 ILE A C 12
ATOM 18287 O O . ILE A 1 50 ? 13.920 3.846 -10.315 1.00 0.00 50 ILE A O 12
ATOM 18303 N N . GLN A 1 51 ? 12.163 3.678 -8.920 1.00 0.00 51 GLN A N 12
ATOM 18304 C CA . GLN A 1 51 ? 11.616 2.425 -9.456 1.00 0.00 51 GLN A CA 12
ATOM 18305 C C . GLN A 1 51 ? 10.171 2.628 -9.945 1.00 0.00 51 GLN A C 12
ATOM 18306 O O . GLN A 1 51 ? 9.635 3.733 -9.832 1.00 0.00 51 GLN A O 12
ATOM 18320 N N . ASP A 1 52 ? 9.538 1.603 -10.515 1.00 0.00 52 ASP A N 12
ATOM 18321 C CA . ASP A 1 52 ? 8.136 1.621 -10.980 1.00 0.00 52 ASP A CA 12
ATOM 18322 C C . ASP A 1 52 ? 7.376 0.365 -10.529 1.00 0.00 52 ASP A C 12
ATOM 18323 O O . ASP A 1 52 ? 6.180 0.228 -10.798 1.00 0.00 52 ASP A O 12
ATOM 18332 N N . TYR A 1 53 ? 8.077 -0.577 -9.891 1.00 0.00 53 TYR A N 12
ATOM 18333 C CA . TYR A 1 53 ? 7.588 -1.874 -9.443 1.00 0.00 53 TYR A CA 12
ATOM 18334 C C . TYR A 1 53 ? 8.435 -2.314 -8.249 1.00 0.00 53 TYR A C 12
ATOM 18335 O O . TYR A 1 53 ? 9.501 -1.729 -8.028 1.00 0.00 53 TYR A O 12
ATOM 18353 N N . PRO A 1 54 ? 8.006 -3.327 -7.470 1.00 0.00 54 PRO A N 12
ATOM 18354 C CA . PRO A 1 54 ? 8.821 -3.844 -6.385 1.00 0.00 54 PRO A CA 12
ATOM 18355 C C . PRO A 1 54 ? 10.010 -4.649 -6.923 1.00 0.00 54 PRO A C 12
ATOM 18356 O O . PRO A 1 54 ? 10.123 -4.917 -8.126 1.00 0.00 54 PRO A O 12
ATOM 18367 N N . SER A 1 55 ? 10.879 -5.062 -6.002 1.00 0.00 55 SER A N 12
ATOM 18368 C CA . SER A 1 55 ? 12.025 -5.923 -6.261 1.00 0.00 55 SER A CA 12
ATOM 18369 C C . SER A 1 55 ? 11.733 -7.369 -5.821 1.00 0.00 55 SER A C 12
ATOM 18370 O O . SER A 1 55 ? 12.541 -8.262 -6.068 1.00 0.00 55 SER A O 12
ATOM 18378 N N . ALA A 1 56 ? 10.608 -7.625 -5.145 1.00 0.00 56 ALA A N 12
ATOM 18379 C CA . ALA A 1 56 ? 10.224 -8.952 -4.678 1.00 0.00 56 ALA A CA 12
ATOM 18380 C C . ALA A 1 56 ? 9.635 -9.779 -5.819 1.00 0.00 56 ALA A C 12
ATOM 18381 O O . ALA A 1 56 ? 9.003 -9.228 -6.719 1.00 0.00 56 ALA A O 12
ATOM 18388 N N . GLU A 1 57 ? 9.788 -11.100 -5.751 1.00 0.00 57 GLU A N 12
ATOM 18389 C CA . GLU A 1 57 ? 9.168 -12.049 -6.675 1.00 0.00 57 GLU A CA 12
ATOM 18390 C C . GLU A 1 57 ? 7.739 -12.392 -6.242 1.00 0.00 57 GLU A C 12
ATOM 18391 O O . GLU A 1 57 ? 6.926 -12.777 -7.083 1.00 0.00 57 GLU A O 12
ATOM 18403 N N . GLU A 1 58 ? 7.406 -12.209 -4.962 1.00 0.00 58 GLU A N 12
ATOM 18404 C CA . GLU A 1 58 ? 6.077 -12.441 -4.420 1.00 0.00 58 GLU A CA 12
ATOM 18405 C C . GLU A 1 58 ? 5.694 -11.212 -3.611 1.00 0.00 58 GLU A C 12
ATOM 18406 O O . GLU A 1 58 ? 6.246 -10.977 -2.532 1.00 0.00 58 GLU A O 12
ATOM 18418 N N . TYR A 1 59 ? 4.771 -10.428 -4.163 1.00 0.00 59 TYR A N 12
ATOM 18419 C CA . TYR A 1 59 ? 4.184 -9.237 -3.570 1.00 0.00 59 TYR A CA 12
ATOM 18420 C C . TYR A 1 59 ? 2.659 -9.337 -3.660 1.00 0.00 59 TYR A C 12
ATOM 18421 O O . TYR A 1 59 ? 2.115 -10.005 -4.552 1.00 0.00 59 TYR A O 12
ATOM 18439 N N . GLY A 1 60 ? 1.956 -8.671 -2.744 1.00 0.00 60 GLY A N 12
ATOM 18440 C CA . GLY A 1 60 ? 0.519 -8.456 -2.869 1.00 0.00 60 GLY A CA 12
ATOM 18441 C C . GLY A 1 60 ? 0.297 -7.171 -3.665 1.00 0.00 60 GLY A C 12
ATOM 18442 O O . GLY A 1 60 ? 1.162 -6.285 -3.682 1.00 0.00 60 GLY A O 12
ATOM 18446 N N . THR A 1 61 ? -0.854 -7.058 -4.319 1.00 0.00 61 THR A N 12
ATOM 18447 C CA . THR A 1 61 ? -1.105 -6.080 -5.369 1.00 0.00 61 THR A CA 12
ATOM 18448 C C . THR A 1 61 ? -2.376 -5.312 -5.031 1.00 0.00 61 THR A C 12
ATOM 18449 O O . THR A 1 61 ? -3.388 -5.913 -4.674 1.00 0.00 61 THR A O 12
ATOM 18460 N N . ILE A 1 62 ? -2.328 -3.982 -5.113 1.00 0.00 62 ILE A N 12
ATOM 18461 C CA . ILE A 1 62 ? -3.347 -3.098 -4.571 1.00 0.00 62 ILE A CA 12
ATOM 18462 C C . ILE A 1 62 ? -3.762 -2.156 -5.696 1.00 0.00 62 ILE A C 12
ATOM 18463 O O . ILE A 1 62 ? -2.910 -1.465 -6.259 1.00 0.00 62 ILE A O 12
ATOM 18479 N N . ASN A 1 63 ? -5.063 -2.093 -5.992 1.00 0.00 63 ASN A N 12
ATOM 18480 C CA . ASN A 1 63 ? -5.669 -0.996 -6.742 1.00 0.00 63 ASN A CA 12
ATOM 18481 C C . ASN A 1 63 ? -6.634 -0.311 -5.771 1.00 0.00 63 ASN A C 12
ATOM 18482 O O . ASN A 1 63 ? -7.231 -0.967 -4.913 1.00 0.00 63 ASN A O 12
ATOM 18493 N N . ILE A 1 64 ? -6.769 1.012 -5.861 1.00 0.00 64 ILE A N 12
ATOM 18494 C CA . ILE A 1 64 ? -7.619 1.812 -4.986 1.00 0.00 64 ILE A CA 12
ATOM 18495 C C . ILE A 1 64 ? -8.481 2.613 -5.942 1.00 0.00 64 ILE A C 12
ATOM 18496 O O . ILE A 1 64 ? -8.104 3.743 -6.260 1.00 0.00 64 ILE A O 12
ATOM 18512 N N . GLU A 1 65 ? -9.578 2.039 -6.441 1.00 0.00 65 GLU A N 12
ATOM 18513 C CA . GLU A 1 65 ? -10.548 2.793 -7.223 1.00 0.00 65 GLU A CA 12
ATOM 18514 C C . GLU A 1 65 ? -11.039 3.925 -6.327 1.00 0.00 65 GLU A C 12
ATOM 18515 O O . GLU A 1 65 ? -11.536 3.675 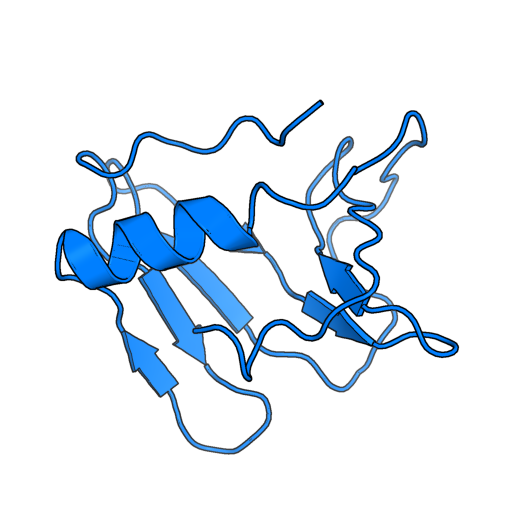-5.227 1.00 0.00 65 GLU A O 12
ATOM 18527 N N . ASN A 1 66 ? -10.854 5.172 -6.744 1.00 0.00 66 ASN A N 12
ATOM 18528 C CA . ASN A 1 66 ? -11.287 6.341 -6.001 1.00 0.00 66 ASN A CA 12
ATOM 18529 C C . ASN A 1 66 ? -11.678 7.411 -7.006 1.00 0.00 66 ASN A C 12
ATOM 18530 O O . ASN A 1 66 ? -10.847 7.863 -7.789 1.00 0.00 66 ASN A O 12
ATOM 18541 N N . ASN A 1 67 ? -12.963 7.774 -7.037 1.00 0.00 67 ASN A N 12
ATOM 18542 C CA . ASN A 1 67 ? -13.546 8.694 -8.021 1.00 0.00 67 ASN A CA 12
ATOM 18543 C C . ASN A 1 67 ? -13.385 8.188 -9.461 1.00 0.00 67 ASN A C 12
ATOM 18544 O O . ASN A 1 67 ? -13.409 8.970 -10.418 1.00 0.00 67 ASN A O 12
ATOM 18555 N N . GLY A 1 68 ? -13.160 6.885 -9.634 1.00 0.00 68 GLY A N 12
ATOM 18556 C CA . GLY A 1 68 ? -12.812 6.271 -10.904 1.00 0.00 68 GLY A CA 12
ATOM 18557 C C . GLY A 1 68 ? -11.451 6.722 -11.449 1.00 0.00 68 GLY A C 12
ATOM 18558 O O . GLY A 1 68 ? -11.056 6.301 -12.541 1.00 0.00 68 GLY A O 12
ATOM 18562 N N . GLY A 1 69 ? -10.707 7.544 -10.704 1.00 0.00 69 GLY A N 12
ATOM 18563 C CA . GLY A 1 69 ? -9.261 7.467 -10.683 1.00 0.00 69 GLY A CA 12
ATOM 18564 C C . GLY A 1 69 ? -8.880 6.175 -9.959 1.00 0.00 69 GLY A C 12
ATOM 18565 O O . GLY A 1 69 ? -9.726 5.523 -9.337 1.00 0.00 69 GLY A O 12
ATOM 18569 N N . MET A 1 70 ? -7.605 5.799 -9.992 1.00 0.00 70 MET A N 12
ATOM 18570 C CA . MET A 1 70 ? -7.104 4.714 -9.160 1.00 0.00 70 MET A CA 12
ATOM 18571 C C . MET A 1 70 ? -5.696 5.038 -8.701 1.00 0.00 70 MET A C 12
ATOM 18572 O O . MET A 1 70 ? -5.036 5.909 -9.269 1.00 0.00 70 MET A O 12
ATOM 18586 N N . THR A 1 71 ? -5.235 4.331 -7.679 1.00 0.00 71 THR A N 12
ATOM 18587 C CA . THR A 1 71 ? -3.879 4.414 -7.159 1.00 0.00 71 THR A CA 12
ATOM 18588 C C . THR A 1 71 ? -3.381 2.969 -7.065 1.00 0.00 71 THR A C 12
ATOM 18589 O O . THR A 1 71 ? -4.122 2.129 -6.544 1.00 0.00 71 THR A O 12
ATOM 18600 N N . THR A 1 72 ? -2.173 2.687 -7.562 1.00 0.00 72 THR A N 12
ATOM 18601 C CA . THR A 1 72 ? -1.633 1.335 -7.691 1.00 0.00 72 THR A CA 12
ATOM 18602 C C . THR A 1 72 ? -0.342 1.246 -6.886 1.00 0.00 72 THR A C 12
ATOM 18603 O O . THR A 1 72 ? 0.568 2.063 -7.057 1.00 0.00 72 THR A O 12
ATOM 18614 N N . MET A 1 73 ? -0.258 0.264 -5.991 1.00 0.00 73 MET A N 12
ATOM 18615 C CA . MET A 1 73 ? 0.903 0.026 -5.145 1.00 0.00 73 MET A CA 12
ATOM 18616 C C . MET A 1 73 ? 1.046 -1.473 -4.899 1.00 0.00 73 MET A C 12
ATOM 18617 O O . MET A 1 73 ? 0.160 -2.257 -5.245 1.00 0.00 73 MET A O 12
ATOM 18631 N N . PHE A 1 74 ? 2.171 -1.862 -4.303 1.00 0.00 74 PHE A N 12
ATOM 18632 C CA . PHE A 1 74 ? 2.572 -3.238 -4.048 1.00 0.00 74 PHE A CA 12
ATOM 18633 C C . PHE A 1 74 ? 3.350 -3.222 -2.733 1.00 0.00 74 PHE A C 12
ATOM 18634 O O . PHE A 1 74 ? 4.016 -2.214 -2.463 1.00 0.00 74 PHE A O 12
ATOM 18651 N N . TYR A 1 75 ? 3.307 -4.289 -1.935 1.00 0.00 75 TYR A N 12
ATOM 18652 C CA . TYR A 1 75 ? 4.110 -4.391 -0.710 1.00 0.00 75 TYR A CA 12
ATOM 18653 C C . TYR A 1 75 ? 4.795 -5.754 -0.654 1.00 0.00 75 TYR A C 12
ATOM 18654 O O . TYR A 1 75 ? 4.304 -6.710 -1.263 1.00 0.00 75 TYR A O 12
ATOM 18672 N N . TYR A 1 76 ? 5.923 -5.824 0.057 1.00 0.00 76 TYR A N 12
ATOM 18673 C CA . TYR A 1 76 ? 6.747 -7.015 0.236 1.00 0.00 76 TYR A CA 12
ATOM 18674 C C . TYR A 1 76 ? 7.598 -6.865 1.506 1.00 0.00 76 TYR A C 12
ATOM 18675 O O . TYR A 1 76 ? 7.638 -5.787 2.105 1.00 0.00 76 TYR A O 12
ATOM 18693 N N . GLU A 1 77 ? 8.301 -7.926 1.906 1.00 0.00 77 GLU A N 12
ATOM 18694 C CA . GLU A 1 77 ? 9.289 -7.936 2.979 1.00 0.00 77 GLU A CA 12
ATOM 18695 C C . GLU A 1 77 ? 10.676 -7.932 2.345 1.00 0.00 77 GLU A C 12
ATOM 18696 O O . GLU A 1 77 ? 10.923 -8.642 1.366 1.00 0.00 77 GLU A O 12
ATOM 18708 N N . GLU A 1 78 ? 11.596 -7.161 2.919 1.00 0.00 78 GLU A N 12
ATOM 18709 C CA . GLU A 1 78 ? 12.998 -7.153 2.554 1.00 0.00 78 GLU A CA 12
ATOM 18710 C C . GLU A 1 78 ? 13.802 -7.148 3.853 1.00 0.00 78 GLU A C 12
ATOM 18711 O O . GLU A 1 78 ? 13.622 -6.293 4.718 1.00 0.00 78 GLU A O 12
ATOM 18723 N N . ASN A 1 79 ? 14.635 -8.171 4.041 1.00 0.00 79 ASN A N 12
ATOM 18724 C CA . ASN A 1 79 ? 15.433 -8.483 5.232 1.00 0.00 79 ASN A CA 12
ATOM 18725 C C . ASN A 1 79 ? 14.685 -8.630 6.562 1.00 0.00 79 ASN A C 12
ATOM 18726 O O . ASN A 1 79 ? 15.314 -8.999 7.556 1.00 0.00 79 ASN A O 12
ATOM 18737 N N . GLY A 1 80 ? 13.380 -8.382 6.603 1.00 0.00 80 GLY A N 12
ATOM 18738 C CA . GLY A 1 80 ? 12.525 -8.499 7.783 1.00 0.00 80 GLY A CA 12
ATOM 18739 C C . GLY A 1 80 ? 11.552 -7.331 7.917 1.00 0.00 80 GLY A C 12
ATOM 18740 O O . GLY A 1 80 ? 10.417 -7.517 8.371 1.00 0.00 80 GLY A O 12
ATOM 18744 N N . LYS A 1 81 ? 11.977 -6.137 7.493 1.00 0.00 81 LYS A N 12
ATOM 18745 C CA . LYS A 1 81 ? 11.124 -4.961 7.378 1.00 0.00 81 LYS A CA 12
ATOM 18746 C C . LYS A 1 81 ? 10.184 -5.173 6.200 1.00 0.00 81 LYS A C 12
ATOM 18747 O O . LYS A 1 81 ? 10.569 -5.829 5.229 1.00 0.00 81 LYS A O 12
ATOM 18766 N N . TYR A 1 82 ? 8.997 -4.573 6.242 1.00 0.00 82 TYR A N 12
ATOM 18767 C CA . TYR A 1 82 ? 8.136 -4.513 5.073 1.00 0.00 82 TYR A CA 12
ATOM 18768 C C . TYR A 1 82 ? 8.266 -3.148 4.418 1.00 0.00 82 TYR A C 12
ATOM 18769 O O . TYR A 1 82 ? 8.505 -2.145 5.101 1.00 0.00 82 TYR A O 12
ATOM 18787 N N . TYR A 1 83 ? 8.067 -3.118 3.100 1.00 0.00 83 TYR A N 12
ATOM 18788 C CA . TYR A 1 83 ? 8.217 -1.922 2.295 1.00 0.00 83 TYR A CA 12
ATOM 18789 C C . TYR A 1 83 ? 7.086 -1.790 1.294 1.00 0.00 83 TYR A C 12
ATOM 18790 O O . TYR A 1 83 ? 6.472 -2.779 0.892 1.00 0.00 83 TYR A O 12
ATOM 18808 N N . ILE A 1 84 ? 6.806 -0.541 0.922 1.00 0.00 84 ILE A N 12
ATOM 18809 C CA . ILE A 1 84 ? 5.655 -0.142 0.133 1.00 0.00 84 ILE A CA 12
ATOM 18810 C C . ILE A 1 84 ? 6.172 0.582 -1.104 1.00 0.00 84 ILE A C 12
ATOM 18811 O O . ILE A 1 84 ? 6.813 1.637 -1.002 1.00 0.00 84 ILE A O 12
ATOM 18827 N N . GLU A 1 85 ? 5.874 0.004 -2.264 1.00 0.00 85 GLU A N 12
ATOM 18828 C CA . GLU A 1 85 ? 6.200 0.552 -3.564 1.00 0.00 85 GLU A CA 12
ATOM 18829 C C . GLU A 1 85 ? 5.264 1.726 -3.881 1.00 0.00 85 GLU A C 12
ATOM 18830 O O . GLU A 1 85 ? 4.140 1.811 -3.371 1.00 0.00 85 GLU A O 12
ATOM 18842 N N . CYS A 1 86 ? 5.727 2.637 -4.736 1.00 0.00 86 CYS A N 12
ATOM 18843 C CA . CYS A 1 86 ? 5.160 3.939 -5.050 1.00 0.00 86 CYS A CA 12
ATOM 18844 C C . CYS A 1 86 ? 6.081 4.605 -6.098 1.00 0.00 86 CYS A C 12
ATOM 18845 O O . CYS A 1 86 ? 7.193 4.122 -6.314 1.00 0.00 86 CYS A O 12
ATOM 18853 N N . PRO A 1 87 ? 5.675 5.711 -6.757 1.00 0.00 87 PRO A N 12
ATOM 18854 C CA . PRO A 1 87 ? 6.562 6.577 -7.555 1.00 0.00 87 PRO A CA 12
ATOM 18855 C C . PRO A 1 87 ? 7.720 7.102 -6.700 1.00 0.00 87 PRO A C 12
ATOM 18856 O O . PRO A 1 87 ? 7.988 6.560 -5.638 1.00 0.00 87 PRO A O 12
ATOM 18867 N N . TYR A 1 88 ? 8.442 8.141 -7.119 1.00 0.00 88 TYR A N 12
ATOM 18868 C CA . TYR A 1 88 ? 9.636 8.685 -6.464 1.00 0.00 88 TYR A CA 12
ATOM 18869 C C . TYR A 1 88 ? 9.577 8.864 -4.938 1.00 0.00 88 TYR A C 12
ATOM 18870 O O . TYR A 1 88 ? 10.611 9.109 -4.309 1.00 0.00 88 TYR A O 12
ATOM 18888 N N . LYS A 1 89 ? 8.396 8.750 -4.330 1.00 0.00 89 LYS A N 12
ATOM 18889 C CA . LYS A 1 89 ? 8.173 8.732 -2.900 1.00 0.00 89 LYS A CA 12
ATOM 18890 C C . LYS A 1 89 ? 8.046 7.346 -2.278 1.00 0.00 89 LYS A C 12
ATOM 18891 O O . LYS A 1 89 ? 7.684 7.265 -1.110 1.00 0.00 89 LYS A O 12
ATOM 18910 N N . GLY A 1 90 ? 8.366 6.266 -2.980 1.00 0.00 90 GLY A N 12
ATOM 18911 C CA . GLY A 1 90 ? 8.092 4.921 -2.527 1.00 0.00 90 GLY A CA 12
ATOM 18912 C C . GLY A 1 90 ? 9.299 4.224 -1.943 1.00 0.00 90 GLY A C 12
ATOM 18913 O O . GLY A 1 90 ? 9.876 3.374 -2.612 1.00 0.00 90 GLY A O 12
ATOM 18917 N N . ILE A 1 91 ? 9.666 4.552 -0.702 1.00 0.00 91 ILE A N 12
ATOM 18918 C CA . ILE A 1 91 ? 10.667 3.798 0.062 1.00 0.00 91 ILE A CA 12
ATOM 18919 C C . ILE A 1 91 ? 10.192 3.687 1.515 1.00 0.00 91 ILE A C 12
ATOM 18920 O O . ILE A 1 91 ? 10.937 3.969 2.458 1.00 0.00 91 ILE A O 12
ATOM 18936 N N . TYR A 1 92 ? 8.901 3.404 1.713 1.00 0.00 92 TYR A N 12
ATOM 18937 C CA . TYR A 1 92 ? 8.318 3.433 3.047 1.00 0.00 92 TYR A CA 12
ATOM 18938 C C . TYR A 1 92 ? 8.732 2.196 3.813 1.00 0.00 92 TYR A C 12
ATOM 18939 O O . TYR A 1 92 ? 8.213 1.124 3.529 1.00 0.00 92 TYR A O 12
ATOM 18957 N N . GLU A 1 93 ? 9.622 2.351 4.790 1.00 0.00 93 GLU A N 12
ATOM 18958 C CA . GLU A 1 93 ? 9.759 1.357 5.842 1.00 0.00 93 GLU A CA 12
ATOM 18959 C C . GLU A 1 93 ? 8.488 1.442 6.700 1.00 0.00 93 GLU A C 12
ATOM 18960 O O . GLU A 1 93 ? 8.114 2.527 7.169 1.00 0.00 93 GLU A O 12
ATOM 18972 N N . ILE A 1 94 ? 7.832 0.305 6.899 1.00 0.00 94 ILE A N 12
ATOM 18973 C CA . ILE A 1 94 ? 7.074 -0.001 8.112 1.00 0.00 94 ILE A CA 12
ATOM 18974 C C . ILE A 1 94 ? 7.817 -1.138 8.839 1.00 0.00 94 ILE A C 12
ATOM 18975 O O . ILE A 1 94 ? 8.713 -1.766 8.268 1.00 0.00 94 ILE A O 12
ATOM 18991 N N . GLU A 1 95 ? 7.449 -1.426 10.089 1.00 0.00 95 GLU A N 12
ATOM 18992 C CA . GLU A 1 95 ? 8.095 -2.470 10.892 1.00 0.00 95 GLU A CA 12
ATOM 18993 C C . GLU A 1 95 ? 7.117 -3.536 11.376 1.00 0.00 95 GLU A C 12
ATOM 18994 O O . GLU A 1 95 ? 7.365 -4.253 12.346 1.00 0.00 95 GLU A O 12
ATOM 19006 N N . ASN A 1 96 ? 5.992 -3.632 10.681 1.00 0.00 96 ASN A N 12
ATOM 19007 C CA . ASN A 1 96 ? 4.972 -4.665 10.797 1.00 0.00 96 ASN A CA 12
ATOM 19008 C C . ASN A 1 96 ? 4.437 -5.033 9.420 1.00 0.00 96 ASN A C 12
ATOM 19009 O O . ASN A 1 96 ? 4.694 -4.324 8.452 1.00 0.00 96 ASN A O 12
ATOM 19020 N N . ASN A 1 97 ? 3.693 -6.132 9.335 1.00 0.00 97 ASN A N 12
ATOM 19021 C CA . ASN A 1 97 ? 3.069 -6.605 8.108 1.00 0.00 97 ASN A CA 12
ATOM 19022 C C . ASN A 1 97 ? 1.736 -5.892 7.904 1.00 0.00 97 ASN A C 12
ATOM 19023 O O . ASN A 1 97 ? 0.811 -6.101 8.693 1.00 0.00 97 ASN A O 12
ATOM 19034 N N . PHE A 1 98 ? 1.621 -5.107 6.831 1.00 0.00 98 PHE A N 12
ATOM 19035 C CA . PHE A 1 98 ? 0.383 -4.466 6.395 1.00 0.00 98 PHE A CA 12
ATOM 19036 C C . PHE A 1 98 ? -0.749 -5.503 6.362 1.00 0.00 98 PHE A C 12
ATOM 19037 O O . PHE A 1 98 ? -1.833 -5.268 6.891 1.00 0.00 98 PHE A O 12
ATOM 19054 N N . GLU A 1 99 ? -0.492 -6.673 5.767 1.00 0.00 99 GLU A N 12
ATOM 19055 C CA . GLU A 1 99 ? -1.501 -7.697 5.501 1.00 0.00 99 GLU A CA 12
ATOM 19056 C C . GLU A 1 99 ? -2.031 -8.352 6.782 1.00 0.00 99 GLU A C 12
ATOM 19057 O O . GLU A 1 99 ? -3.108 -8.953 6.779 1.00 0.00 99 GLU A O 12
ATOM 19069 N N . ASP A 1 100 ? -1.319 -8.213 7.898 1.00 0.00 100 ASP A N 12
ATOM 19070 C CA . ASP A 1 100 ? -1.721 -8.759 9.192 1.00 0.00 100 ASP A CA 12
ATOM 19071 C C . ASP A 1 100 ? -2.535 -7.722 9.965 1.00 0.00 100 ASP A C 12
ATOM 19072 O O . ASP A 1 100 ? -3.233 -8.050 10.922 1.00 0.00 100 ASP A O 12
ATOM 19081 N N . MET A 1 101 ? -2.505 -6.468 9.512 1.00 0.00 101 MET A N 12
ATOM 19082 C CA . MET A 1 101 ? -3.144 -5.324 10.137 1.00 0.00 101 MET A CA 12
ATOM 19083 C C . MET A 1 101 ? -4.385 -4.857 9.372 1.00 0.00 101 MET A C 12
ATOM 19084 O O . MET A 1 101 ? -5.104 -3.997 9.897 1.00 0.00 101 MET A O 12
ATOM 19098 N N . ILE A 1 102 ? -4.677 -5.417 8.191 1.00 0.00 102 ILE A N 12
ATOM 19099 C CA . ILE A 1 102 ? -5.907 -5.122 7.454 1.00 0.00 102 ILE A CA 12
ATOM 19100 C C . ILE A 1 102 ? -7.101 -5.877 8.037 1.00 0.00 102 ILE A C 12
ATOM 19101 O O . ILE A 1 102 ? -7.029 -6.452 9.145 1.00 0.00 102 ILE A O 12
ATOM 19117 N N . GLY A 1 1 ? 5.805 13.069 8.379 1.00 0.00 1 GLY A N 13
ATOM 19118 C CA . GLY A 1 1 ? 4.389 13.422 8.539 1.00 0.00 1 GLY A CA 13
ATOM 19119 C C . GLY A 1 1 ? 3.483 12.671 7.573 1.00 0.00 1 GLY A C 13
ATOM 19120 O O . GLY A 1 1 ? 2.610 13.282 6.958 1.00 0.00 1 GLY A O 13
ATOM 19124 N N . SER A 1 2 ? 3.606 11.340 7.507 1.00 0.00 2 SER A N 13
ATOM 19125 C CA . SER A 1 2 ? 2.773 10.423 6.730 1.00 0.00 2 SER A CA 13
ATOM 19126 C C . SER A 1 2 ? 2.986 10.544 5.212 1.00 0.00 2 SER A C 13
ATOM 19127 O O . SER A 1 2 ? 3.603 11.496 4.735 1.00 0.00 2 SER A O 13
ATOM 19135 N N . PRO A 1 3 ? 2.521 9.568 4.415 1.00 0.00 3 PRO A N 13
ATOM 19136 C CA . PRO A 1 3 ? 2.203 9.735 2.993 1.00 0.00 3 PRO A CA 13
ATOM 19137 C C . PRO A 1 3 ? 1.003 10.661 2.765 1.00 0.00 3 PRO A C 13
ATOM 19138 O O . PRO A 1 3 ? 0.409 11.169 3.715 1.00 0.00 3 PRO A O 13
ATOM 19149 N N . ILE A 1 4 ? 0.650 10.867 1.495 1.00 0.00 4 ILE A N 13
ATOM 19150 C CA . ILE A 1 4 ? -0.616 11.422 1.031 1.00 0.00 4 ILE A CA 13
ATOM 19151 C C . ILE A 1 4 ? -1.388 10.261 0.393 1.00 0.00 4 ILE A C 13
ATOM 19152 O O . ILE A 1 4 ? -0.839 9.522 -0.433 1.00 0.00 4 ILE A O 13
ATOM 19168 N N . LEU A 1 5 ? -2.659 10.123 0.770 1.00 0.00 5 LEU A N 13
ATOM 19169 C CA . LEU A 1 5 ? -3.649 9.183 0.266 1.00 0.00 5 LEU A CA 13
ATOM 19170 C C . LEU A 1 5 ? -4.989 9.909 0.023 1.00 0.00 5 LEU A C 13
ATOM 19171 O O . LEU A 1 5 ? -5.154 11.010 0.558 1.00 0.00 5 LEU A O 13
ATOM 19187 N N . PRO A 1 6 ? -5.934 9.358 -0.771 1.00 0.00 6 PRO A N 13
ATOM 19188 C CA . PRO A 1 6 ? -7.260 9.961 -0.975 1.00 0.00 6 PRO A CA 13
ATOM 19189 C C . PRO A 1 6 ? -8.082 10.058 0.326 1.00 0.00 6 PRO A C 13
ATOM 19190 O O . PRO A 1 6 ? -7.652 9.584 1.380 1.00 0.00 6 PRO A O 13
ATOM 19201 N N . LYS A 1 7 ? -9.288 10.652 0.299 1.00 0.00 7 LYS A N 13
ATOM 19202 C CA . LYS A 1 7 ? -10.227 10.588 1.415 1.00 0.00 7 LYS A CA 13
ATOM 19203 C C . LYS A 1 7 ? -10.701 9.151 1.629 1.00 0.00 7 LYS A C 13
ATOM 19204 O O . LYS A 1 7 ? -10.266 8.228 0.931 1.00 0.00 7 LYS A O 13
ATOM 19223 N N . ALA A 1 8 ? -11.635 8.958 2.547 1.00 0.00 8 ALA A N 13
ATOM 19224 C CA . ALA A 1 8 ? -12.361 7.709 2.659 1.00 0.00 8 ALA A CA 13
ATOM 19225 C C . ALA A 1 8 ? -13.524 7.664 1.695 1.00 0.00 8 ALA A C 13
ATOM 19226 O O . ALA A 1 8 ? -13.717 6.647 1.048 1.00 0.00 8 ALA A O 13
ATOM 19233 N N . GLU A 1 9 ? -14.286 8.737 1.545 1.00 0.00 9 GLU A N 13
ATOM 19234 C CA . GLU A 1 9 ? -15.592 8.582 0.897 1.00 0.00 9 GLU A CA 13
ATOM 19235 C C . GLU A 1 9 ? -15.480 8.665 -0.622 1.00 0.00 9 GLU A C 13
ATOM 19236 O O . GLU A 1 9 ? -16.316 8.119 -1.335 1.00 0.00 9 GLU A O 13
ATOM 19248 N N . ASN A 1 10 ? -14.403 9.287 -1.111 1.00 0.00 10 ASN A N 13
ATOM 19249 C CA . ASN A 1 10 ? -14.064 9.369 -2.530 1.00 0.00 10 ASN A CA 13
ATOM 19250 C C . ASN A 1 10 ? -13.547 8.035 -3.088 1.00 0.00 10 ASN A C 13
ATOM 19251 O O . ASN A 1 10 ? -13.191 7.970 -4.264 1.00 0.00 10 ASN A O 13
ATOM 19262 N N . VAL A 1 11 ? -13.353 7.028 -2.223 1.00 0.00 11 VAL A N 13
ATOM 19263 C CA . VAL A 1 11 ? -13.005 5.681 -2.627 1.00 0.00 11 VAL A CA 13
ATOM 19264 C C . VAL A 1 11 ? -14.294 4.999 -3.071 1.00 0.00 11 VAL A C 13
ATOM 19265 O O . VAL A 1 11 ? -15.306 5.055 -2.366 1.00 0.00 11 VAL A O 13
ATOM 19278 N N . ASP A 1 12 ? -14.241 4.362 -4.239 1.00 0.00 12 ASP A N 13
ATOM 19279 C CA . ASP A 1 12 ? -15.319 3.513 -4.721 1.00 0.00 12 ASP A CA 13
ATOM 19280 C C . ASP A 1 12 ? -15.174 2.142 -4.058 1.00 0.00 12 ASP A C 13
ATOM 19281 O O . ASP A 1 12 ? -16.069 1.762 -3.307 1.00 0.00 12 ASP A O 13
ATOM 19290 N N . SER A 1 13 ? -14.066 1.415 -4.273 1.00 0.00 13 SER A N 13
ATOM 19291 C CA . SER A 1 13 ? -13.777 0.178 -3.533 1.00 0.00 13 SER A CA 13
ATOM 19292 C C . SER A 1 13 ? -12.289 -0.149 -3.632 1.00 0.00 13 SER A C 13
ATOM 19293 O O . SER A 1 13 ? -11.744 -0.107 -4.742 1.00 0.00 13 SER A O 13
ATOM 19301 N N . ILE A 1 14 ? -11.609 -0.427 -2.515 1.00 0.00 14 ILE A N 13
ATOM 19302 C CA . ILE A 1 14 ? -10.190 -0.805 -2.528 1.00 0.00 14 ILE A CA 13
ATOM 19303 C C . ILE A 1 14 ? -10.112 -2.285 -2.871 1.00 0.00 14 ILE A C 13
ATOM 19304 O O . ILE A 1 14 ? -10.884 -3.076 -2.331 1.00 0.00 14 ILE A O 13
ATOM 19320 N N . CYS A 1 15 ? -9.145 -2.665 -3.701 1.00 0.00 15 CYS A N 13
ATOM 19321 C CA . CYS A 1 15 ? -8.837 -4.051 -3.992 1.00 0.00 15 CYS A CA 13
ATOM 19322 C C . CYS A 1 15 ? -7.421 -4.347 -3.496 1.00 0.00 15 CYS A C 13
ATOM 19323 O O . CYS A 1 15 ? -6.532 -3.497 -3.623 1.00 0.00 15 CYS A O 13
ATOM 19331 N N . ILE A 1 16 ? -7.219 -5.538 -2.926 1.00 0.00 16 ILE A N 13
ATOM 19332 C CA . ILE A 1 16 ? -5.922 -6.061 -2.510 1.00 0.00 16 ILE A CA 13
ATOM 19333 C C . ILE A 1 16 ? -5.901 -7.514 -2.990 1.00 0.00 16 ILE A C 13
ATOM 19334 O O . ILE A 1 16 ? -6.632 -8.358 -2.461 1.00 0.00 16 ILE A O 13
ATOM 19350 N N . ASP A 1 17 ? -5.145 -7.761 -4.061 1.00 0.00 17 ASP A N 13
ATOM 19351 C CA . ASP A 1 17 ? -4.833 -9.067 -4.644 1.00 0.00 17 ASP A CA 13
ATOM 19352 C C . ASP A 1 17 ? -3.694 -9.610 -3.787 1.00 0.00 17 ASP A C 13
ATOM 19353 O O . ASP A 1 17 ? -2.606 -9.026 -3.788 1.00 0.00 17 ASP A O 13
ATOM 19362 N N . PHE A 1 18 ? -3.966 -10.619 -2.957 1.00 0.00 18 PHE A N 13
ATOM 19363 C CA . PHE A 1 18 ? -2.969 -11.199 -2.061 1.00 0.00 18 PHE A CA 13
ATOM 19364 C C . PHE A 1 18 ? -1.943 -11.997 -2.890 1.00 0.00 18 PHE A C 13
ATOM 19365 O O . PHE A 1 18 ? -1.972 -12.000 -4.126 1.00 0.00 18 PHE A O 13
ATOM 19382 N N . THR A 1 19 ? -0.985 -12.659 -2.232 1.00 0.00 19 THR A N 13
ATOM 19383 C CA . THR A 1 19 ? 0.001 -13.460 -2.953 1.00 0.00 19 THR A CA 13
ATOM 19384 C C . THR A 1 19 ? -0.667 -14.614 -3.722 1.00 0.00 19 THR A C 13
ATOM 19385 O O . THR A 1 19 ? -0.332 -14.872 -4.882 1.00 0.00 19 THR A O 13
ATOM 19396 N N . ASN A 1 20 ? -1.574 -15.351 -3.071 1.00 0.00 20 ASN A N 13
ATOM 19397 C CA . ASN A 1 20 ? -2.340 -16.466 -3.610 1.00 0.00 20 ASN A CA 13
ATOM 19398 C C . ASN A 1 20 ? -3.431 -15.943 -4.559 1.00 0.00 20 ASN A C 13
ATOM 19399 O O . ASN A 1 20 ? -3.579 -14.734 -4.700 1.00 0.00 20 ASN A O 13
ATOM 19410 N N . SER A 1 21 ? -4.252 -16.802 -5.171 1.00 0.00 21 SER A N 13
ATOM 19411 C CA . SER A 1 21 ? -5.303 -16.434 -6.127 1.00 0.00 21 SER A CA 13
ATOM 19412 C C . SER A 1 21 ? -6.479 -15.696 -5.466 1.00 0.00 21 SER A C 13
ATOM 19413 O O . SER A 1 21 ? -7.550 -15.542 -6.062 1.00 0.00 21 SER A O 13
ATOM 19421 N N . ILE A 1 22 ? -6.333 -15.343 -4.191 1.00 0.00 22 ILE A N 13
ATOM 19422 C CA . ILE A 1 22 ? -7.369 -14.824 -3.334 1.00 0.00 22 ILE A CA 13
ATOM 19423 C C . ILE A 1 22 ? -7.183 -13.315 -3.342 1.00 0.00 22 ILE A C 13
ATOM 19424 O O . ILE A 1 22 ? -6.075 -12.790 -3.249 1.00 0.00 22 ILE A O 13
ATOM 19440 N N . GLN A 1 23 ? -8.300 -12.620 -3.440 1.00 0.00 23 GLN A N 13
ATOM 19441 C CA . GLN A 1 23 ? -8.357 -11.181 -3.544 1.00 0.00 23 GLN A CA 13
ATOM 19442 C C . GLN A 1 23 ? -9.613 -10.752 -2.811 1.00 0.00 23 GLN A C 13
ATOM 19443 O O . GLN A 1 23 ? -10.654 -11.410 -2.921 1.00 0.00 23 GLN A O 13
ATOM 19457 N N . LYS A 1 24 ? -9.505 -9.676 -2.040 1.00 0.00 24 LYS A N 13
ATOM 19458 C CA . LYS A 1 24 ? -10.562 -9.190 -1.164 1.00 0.00 24 LYS A CA 13
ATOM 19459 C C . LYS A 1 24 ? -10.812 -7.750 -1.592 1.00 0.00 24 LYS A C 13
ATOM 19460 O O . LYS A 1 24 ? -9.854 -6.985 -1.743 1.00 0.00 24 LYS A O 13
ATOM 19479 N N . ILE A 1 25 ? -12.078 -7.384 -1.779 1.00 0.00 25 ILE A N 13
ATOM 19480 C CA . ILE A 1 25 ? -12.481 -6.019 -2.115 1.00 0.00 25 ILE A CA 13
ATOM 19481 C C . ILE A 1 25 ? -13.101 -5.404 -0.866 1.00 0.00 25 ILE A C 13
ATOM 19482 O O . ILE A 1 25 ? -14.059 -5.937 -0.308 1.00 0.00 25 ILE A O 13
ATOM 19498 N N . TYR A 1 26 ? -12.490 -4.317 -0.403 1.00 0.00 26 TYR A N 13
ATOM 19499 C CA . TYR A 1 26 ? -12.887 -3.547 0.757 1.00 0.00 26 TYR A CA 13
ATOM 19500 C C . TYR A 1 26 ? -13.784 -2.464 0.150 1.00 0.00 26 TYR A C 13
ATOM 19501 O O . TYR A 1 26 ? -13.313 -1.379 -0.203 1.00 0.00 26 TYR A O 13
ATOM 19519 N N . ASP A 1 27 ? -15.046 -2.807 -0.113 1.00 0.00 27 ASP A N 13
ATOM 19520 C CA . ASP A 1 27 ? -16.046 -1.890 -0.668 1.00 0.00 27 ASP A CA 13
ATOM 19521 C C . ASP A 1 27 ? -16.905 -1.299 0.447 1.00 0.00 27 ASP A C 13
ATOM 19522 O O . ASP A 1 27 ? -17.359 -0.166 0.330 1.00 0.00 27 ASP A O 13
ATOM 19531 N N . ASP A 1 28 ? -17.093 -2.024 1.555 1.00 0.00 28 ASP A N 13
ATOM 19532 C CA . ASP A 1 28 ? -17.886 -1.551 2.692 1.00 0.00 28 ASP A CA 13
ATOM 19533 C C . ASP A 1 28 ? -17.117 -0.410 3.365 1.00 0.00 28 ASP A C 13
ATOM 19534 O O . ASP A 1 28 ? -15.901 -0.523 3.540 1.00 0.00 28 ASP A O 13
ATOM 19543 N N . SER A 1 29 ? -17.791 0.638 3.834 1.00 0.00 29 SER A N 13
ATOM 19544 C CA . SER A 1 29 ? -17.144 1.818 4.398 1.00 0.00 29 SER A CA 13
ATOM 19545 C C . SER A 1 29 ? -16.181 1.469 5.544 1.00 0.00 29 SER A C 13
ATOM 19546 O O . SER A 1 29 ? -15.033 1.923 5.542 1.00 0.00 29 SER A O 13
ATOM 19554 N N . GLU A 1 30 ? -16.606 0.629 6.491 1.00 0.00 30 GLU A N 13
ATOM 19555 C CA . GLU A 1 30 ? -15.808 0.199 7.638 1.00 0.00 30 GLU A CA 13
ATOM 19556 C C . GLU A 1 30 ? -14.645 -0.705 7.190 1.00 0.00 30 GLU A C 13
ATOM 19557 O O . GLU A 1 30 ? -13.625 -0.768 7.882 1.00 0.00 30 GLU A O 13
ATOM 19569 N N . SER A 1 31 ? -14.762 -1.385 6.039 1.00 0.00 31 SER A N 13
ATOM 19570 C CA . SER A 1 31 ? -13.685 -2.206 5.494 1.00 0.00 31 SER A CA 13
ATOM 19571 C C . SER A 1 31 ? -12.548 -1.301 5.009 1.00 0.00 31 SER A C 13
ATOM 19572 O O . SER A 1 31 ? -11.380 -1.606 5.252 1.00 0.00 31 SER A O 13
ATOM 19580 N N . ILE A 1 32 ? -12.879 -0.177 4.363 1.00 0.00 32 ILE A N 13
ATOM 19581 C CA . ILE A 1 32 ? -11.923 0.819 3.892 1.00 0.00 32 ILE A CA 13
ATOM 19582 C C . ILE A 1 32 ? -11.257 1.464 5.115 1.00 0.00 32 ILE A C 13
ATOM 19583 O O . ILE A 1 32 ? -10.029 1.574 5.144 1.00 0.00 32 ILE A O 13
ATOM 19599 N N . GLN A 1 33 ? -12.039 1.860 6.130 1.00 0.00 33 GLN A N 13
ATOM 19600 C CA . GLN A 1 33 ? -11.568 2.750 7.192 1.00 0.00 33 GLN A CA 13
ATOM 19601 C C . GLN A 1 33 ? -10.416 2.175 8.017 1.00 0.00 33 GLN A C 13
ATOM 19602 O O . GLN A 1 33 ? -9.611 2.934 8.565 1.00 0.00 33 GLN A O 13
ATOM 19616 N N . LYS A 1 34 ? -10.300 0.846 8.068 1.00 0.00 34 LYS A N 13
ATOM 19617 C CA . LYS A 1 34 ? -9.163 0.169 8.676 1.00 0.00 34 LYS A CA 13
ATOM 19618 C C . LYS A 1 34 ? -7.906 0.465 7.871 1.00 0.00 34 LYS A C 13
ATOM 19619 O O . LYS A 1 34 ? -6.911 0.919 8.419 1.00 0.00 34 LYS A O 13
ATOM 19638 N N . ILE A 1 35 ? -7.931 0.191 6.571 1.00 0.00 35 ILE A N 13
ATOM 19639 C CA . ILE A 1 35 ? -6.778 0.204 5.676 1.00 0.00 35 ILE A CA 13
ATOM 19640 C C . ILE A 1 35 ? -6.117 1.580 5.724 1.00 0.00 35 ILE A C 13
ATOM 19641 O O . ILE A 1 35 ? -4.897 1.682 5.787 1.00 0.00 35 ILE A O 13
ATOM 19657 N N . LEU A 1 36 ? -6.928 2.640 5.763 1.00 0.00 36 LEU A N 13
ATOM 19658 C CA . LEU A 1 36 ? -6.509 4.033 5.897 1.00 0.00 36 LEU A CA 13
ATOM 19659 C C . LEU A 1 36 ? -5.588 4.282 7.110 1.00 0.00 36 LEU A C 13
ATOM 19660 O O . LEU A 1 36 ? -4.849 5.267 7.095 1.00 0.00 36 LEU A O 13
ATOM 19676 N N . SER A 1 37 ? -5.580 3.428 8.143 1.00 0.00 37 SER A N 13
ATOM 19677 C CA . SER A 1 37 ? -4.537 3.397 9.169 1.00 0.00 37 SER A CA 13
ATOM 19678 C C . SER A 1 37 ? -3.210 2.999 8.519 1.00 0.00 37 SER A C 13
ATOM 19679 O O . SER A 1 37 ? -2.290 3.808 8.413 1.00 0.00 37 SER A O 13
ATOM 19687 N N . GLU A 1 38 ? -3.107 1.747 8.067 1.00 0.00 38 GLU A N 13
ATOM 19688 C CA . GLU A 1 38 ? -1.841 1.151 7.658 1.00 0.00 38 GLU A CA 13
ATOM 19689 C C . GLU A 1 38 ? -1.276 1.839 6.416 1.00 0.00 38 GLU A C 13
ATOM 19690 O O . GLU A 1 38 ? -0.065 1.882 6.219 1.00 0.00 38 GLU A O 13
ATOM 19702 N N . ILE A 1 39 ? -2.122 2.459 5.595 1.00 0.00 39 ILE A N 13
ATOM 19703 C CA . ILE A 1 39 ? -1.700 3.275 4.464 1.00 0.00 39 ILE A CA 13
ATOM 19704 C C . ILE A 1 39 ? -0.823 4.442 4.939 1.00 0.00 39 ILE A C 13
ATOM 19705 O O . ILE A 1 39 ? 0.063 4.858 4.193 1.00 0.00 39 ILE A O 13
ATOM 19721 N N . ALA A 1 40 ? -0.995 4.964 6.159 1.00 0.00 40 ALA A N 13
ATOM 19722 C CA . ALA A 1 40 ? -0.201 6.071 6.693 1.00 0.00 40 ALA A CA 13
ATOM 19723 C C . ALA A 1 40 ? 1.018 5.611 7.511 1.00 0.00 40 ALA A C 13
ATOM 19724 O O . ALA A 1 40 ? 1.843 6.450 7.880 1.00 0.00 40 ALA A O 13
ATOM 19731 N N . THR A 1 41 ? 1.131 4.313 7.801 1.00 0.00 41 THR A N 13
ATOM 19732 C CA . THR A 1 41 ? 2.029 3.777 8.830 1.00 0.00 41 THR A CA 13
ATOM 19733 C C . THR A 1 41 ? 3.520 3.886 8.456 1.00 0.00 41 THR A C 13
ATOM 19734 O O . THR A 1 41 ? 4.397 3.764 9.316 1.00 0.00 41 THR A O 13
ATOM 19745 N N . GLY A 1 42 ? 3.842 4.106 7.179 1.00 0.00 42 GLY A N 13
ATOM 19746 C CA . GLY A 1 42 ? 5.205 4.053 6.690 1.00 0.00 42 GLY A CA 13
ATOM 19747 C C . GLY A 1 42 ? 5.808 5.421 6.485 1.00 0.00 42 GLY A C 13
ATOM 19748 O O . GLY A 1 42 ? 5.118 6.407 6.211 1.00 0.00 42 GLY A O 13
ATOM 19752 N N . LYS A 1 43 ? 7.133 5.467 6.519 1.00 0.00 43 LYS A N 13
ATOM 19753 C CA . LYS A 1 43 ? 7.932 6.653 6.264 1.00 0.00 43 LYS A CA 13
ATOM 19754 C C . LYS A 1 43 ? 8.677 6.401 4.986 1.00 0.00 43 LYS A C 13
ATOM 19755 O O . LYS A 1 43 ? 9.575 5.571 5.006 1.00 0.00 43 LYS A O 13
ATOM 19774 N N . ARG A 1 44 ? 8.353 7.110 3.894 1.00 0.00 44 ARG A N 13
ATOM 19775 C CA . ARG A 1 44 ? 9.169 7.088 2.670 1.00 0.00 44 ARG A CA 13
ATOM 19776 C C . ARG A 1 44 ? 10.605 7.539 2.915 1.00 0.00 44 ARG A C 13
ATOM 19777 O O . ARG A 1 44 ? 11.416 7.495 1.992 1.00 0.00 44 ARG A O 13
ATOM 19798 N N . THR A 1 45 ? 10.914 7.985 4.132 1.00 0.00 45 THR A N 13
ATOM 19799 C CA . THR A 1 45 ? 12.202 8.517 4.533 1.00 0.00 45 THR A CA 13
ATOM 19800 C C . THR A 1 45 ? 12.447 9.807 3.735 1.00 0.00 45 THR A C 13
ATOM 19801 O O . THR A 1 45 ? 11.482 10.367 3.200 1.00 0.00 45 THR A O 13
ATOM 19812 N N . GLU A 1 46 ? 13.670 10.331 3.679 1.00 0.00 46 GLU A N 13
ATOM 19813 C CA . GLU A 1 46 ? 13.985 11.450 2.797 1.00 0.00 46 GLU A CA 13
ATOM 19814 C C . GLU A 1 46 ? 14.708 10.988 1.524 1.00 0.00 46 GLU A C 13
ATOM 19815 O O . GLU A 1 46 ? 15.087 11.817 0.695 1.00 0.00 46 GLU A O 13
ATOM 19827 N N . LYS A 1 47 ? 14.877 9.677 1.324 1.00 0.00 47 LYS A N 13
ATOM 19828 C CA . LYS A 1 47 ? 15.486 9.130 0.114 1.00 0.00 47 LYS A CA 13
ATOM 19829 C C . LYS A 1 47 ? 14.581 9.365 -1.087 1.00 0.00 47 LYS A C 13
ATOM 19830 O O . LYS A 1 47 ? 13.356 9.428 -0.980 1.00 0.00 47 LYS A O 13
ATOM 19849 N N . GLN A 1 48 ? 15.210 9.434 -2.250 1.00 0.00 48 GLN A N 13
ATOM 19850 C CA . GLN A 1 48 ? 14.583 9.439 -3.561 1.00 0.00 48 GLN A CA 13
ATOM 19851 C C . GLN A 1 48 ? 14.365 7.984 -3.977 1.00 0.00 48 GLN A C 13
ATOM 19852 O O . GLN A 1 48 ? 15.329 7.212 -4.025 1.00 0.00 48 GLN A O 13
ATOM 19866 N N . SER A 1 49 ? 13.112 7.602 -4.237 1.00 0.00 49 SER A N 13
ATOM 19867 C CA . SER A 1 49 ? 12.818 6.437 -5.066 1.00 0.00 49 SER A CA 13
ATOM 19868 C C . SER A 1 49 ? 13.110 6.837 -6.513 1.00 0.00 49 SER A C 13
ATOM 19869 O O . SER A 1 49 ? 13.008 8.017 -6.853 1.00 0.00 49 SER A O 13
ATOM 19877 N N . ILE A 1 50 ? 13.468 5.851 -7.334 1.00 0.00 50 ILE A N 13
ATOM 19878 C CA . ILE A 1 50 ? 13.649 5.958 -8.778 1.00 0.00 50 ILE A CA 13
ATOM 19879 C C . ILE A 1 50 ? 13.048 4.728 -9.484 1.00 0.00 50 ILE A C 13
ATOM 19880 O O . ILE A 1 50 ? 13.357 4.475 -10.649 1.00 0.00 50 ILE A O 13
ATOM 19896 N N . GLN A 1 51 ? 12.269 3.900 -8.777 1.00 0.00 51 GLN A N 13
ATOM 19897 C CA . GLN A 1 51 ? 11.605 2.727 -9.316 1.00 0.00 51 GLN A CA 13
ATOM 19898 C C . GLN A 1 51 ? 10.143 3.055 -9.606 1.00 0.00 51 GLN A C 13
ATOM 19899 O O . GLN A 1 51 ? 9.661 4.132 -9.254 1.00 0.00 51 GLN A O 13
ATOM 19913 N N . ASP A 1 52 ? 9.464 2.093 -10.223 1.00 0.00 52 ASP A N 13
ATOM 19914 C CA . ASP A 1 52 ? 8.025 2.099 -10.509 1.00 0.00 52 ASP A CA 13
ATOM 19915 C C . ASP A 1 52 ? 7.393 0.746 -10.122 1.00 0.00 52 ASP A C 13
ATOM 19916 O O . ASP A 1 52 ? 6.174 0.596 -10.218 1.00 0.00 52 ASP A O 13
ATOM 19925 N N . TYR A 1 53 ? 8.205 -0.258 -9.748 1.00 0.00 53 TYR A N 13
ATOM 19926 C CA . TYR A 1 53 ? 7.826 -1.643 -9.444 1.00 0.00 53 TYR A CA 13
ATOM 19927 C C . TYR A 1 53 ? 8.826 -2.236 -8.431 1.00 0.00 53 TYR A C 13
ATOM 19928 O O . TYR A 1 53 ? 9.939 -1.710 -8.328 1.00 0.00 53 TYR A O 13
ATOM 19946 N N . PRO A 1 54 ? 8.466 -3.305 -7.687 1.00 0.00 54 PRO A N 13
ATOM 19947 C CA . PRO A 1 54 ? 9.343 -3.979 -6.723 1.00 0.00 54 PRO A CA 13
ATOM 19948 C C . PRO A 1 54 ? 10.378 -4.891 -7.408 1.00 0.00 54 PRO A C 13
ATOM 19949 O O . PRO A 1 54 ? 10.400 -5.003 -8.638 1.00 0.00 54 PRO A O 13
ATOM 19960 N N . SER A 1 55 ? 11.222 -5.554 -6.602 1.00 0.00 55 SER A N 13
ATOM 19961 C CA . SER A 1 55 ? 12.227 -6.532 -7.029 1.00 0.00 55 SER A CA 13
ATOM 19962 C C . SER A 1 55 ? 11.961 -7.934 -6.434 1.00 0.00 55 SER A C 13
ATOM 19963 O O . SER A 1 55 ? 12.633 -8.909 -6.786 1.00 0.00 55 SER A O 13
ATOM 19971 N N . ALA A 1 56 ? 10.982 -8.066 -5.531 1.00 0.00 56 ALA A N 13
ATOM 19972 C CA . ALA A 1 56 ? 10.542 -9.356 -5.012 1.00 0.00 56 ALA A CA 13
ATOM 19973 C C . ALA A 1 56 ? 9.724 -10.083 -6.079 1.00 0.00 56 ALA A C 13
ATOM 19974 O O . ALA A 1 56 ? 9.029 -9.450 -6.877 1.00 0.00 56 ALA A O 13
ATOM 19981 N N . GLU A 1 57 ? 9.773 -11.413 -6.058 1.00 0.00 57 GLU A N 13
ATOM 19982 C CA . GLU A 1 57 ? 8.888 -12.266 -6.850 1.00 0.00 57 GLU A CA 13
ATOM 19983 C C . GLU A 1 57 ? 7.485 -12.283 -6.223 1.00 0.00 57 GLU A C 13
ATOM 19984 O O . GLU A 1 57 ? 6.482 -12.427 -6.930 1.00 0.00 57 GLU A O 13
ATOM 19996 N N . GLU A 1 58 ? 7.409 -12.134 -4.897 1.00 0.00 58 GLU A N 13
ATOM 19997 C CA . GLU A 1 58 ? 6.206 -12.274 -4.094 1.00 0.00 58 GLU A CA 13
ATOM 19998 C C . GLU A 1 58 ? 5.888 -10.908 -3.506 1.00 0.00 58 GLU A C 13
ATOM 19999 O O . GLU A 1 58 ? 6.579 -10.421 -2.610 1.00 0.00 58 GLU A O 13
ATOM 20011 N N . TYR A 1 59 ? 4.834 -10.300 -4.030 1.00 0.00 59 TYR A N 13
ATOM 20012 C CA . TYR A 1 59 ? 4.187 -9.103 -3.524 1.00 0.00 59 TYR A CA 13
ATOM 20013 C C . TYR A 1 59 ? 2.676 -9.336 -3.613 1.00 0.00 59 TYR A C 13
ATOM 20014 O O . TYR A 1 59 ? 2.238 -10.289 -4.272 1.00 0.00 59 TYR A O 13
ATOM 20032 N N . GLY A 1 60 ? 1.882 -8.466 -2.993 1.00 0.00 60 GLY A N 13
ATOM 20033 C CA . GLY A 1 60 ? 0.463 -8.330 -3.294 1.00 0.00 60 GLY A CA 13
ATOM 20034 C C . GLY A 1 60 ? 0.249 -7.010 -4.036 1.00 0.00 60 GLY A C 13
ATOM 20035 O O . GLY A 1 60 ? 1.156 -6.171 -4.095 1.00 0.00 60 GLY A O 13
ATOM 20039 N N . THR A 1 61 ? -0.926 -6.833 -4.636 1.00 0.00 61 THR A N 13
ATOM 20040 C CA . THR A 1 61 ? -1.202 -5.773 -5.602 1.00 0.00 61 THR A CA 13
ATOM 20041 C C . THR A 1 61 ? -2.411 -4.977 -5.128 1.00 0.00 61 THR A C 13
ATOM 20042 O O . THR A 1 61 ? -3.498 -5.535 -4.934 1.00 0.00 61 THR A O 13
ATOM 20053 N N . ILE A 1 62 ? -2.211 -3.676 -4.918 1.00 0.00 62 ILE A N 13
ATOM 20054 C CA . ILE A 1 62 ? -3.170 -2.778 -4.305 1.00 0.00 62 ILE A CA 13
ATOM 20055 C C . ILE A 1 62 ? -3.675 -1.846 -5.400 1.00 0.00 62 ILE A C 13
ATOM 20056 O O . ILE A 1 62 ? -2.883 -1.161 -6.052 1.00 0.00 62 ILE A O 13
ATOM 20072 N N . ASN A 1 63 ? -4.996 -1.772 -5.562 1.00 0.00 63 ASN A N 13
ATOM 20073 C CA . ASN A 1 63 ? -5.656 -0.811 -6.436 1.00 0.00 63 ASN A CA 13
ATOM 20074 C C . ASN A 1 63 ? -6.597 0.008 -5.569 1.00 0.00 63 ASN A C 13
ATOM 20075 O O . ASN A 1 63 ? -7.410 -0.570 -4.841 1.00 0.00 63 ASN A O 13
ATOM 20086 N N . ILE A 1 64 ? -6.517 1.340 -5.651 1.00 0.00 64 ILE A N 13
ATOM 20087 C CA . ILE A 1 64 ? -7.480 2.222 -5.001 1.00 0.00 64 ILE A CA 13
ATOM 20088 C C . ILE A 1 64 ? -8.226 2.959 -6.108 1.00 0.00 64 ILE A C 13
ATOM 20089 O O . ILE A 1 64 ? -7.791 4.037 -6.498 1.00 0.00 64 ILE A O 13
ATOM 20105 N N . GLU A 1 65 ? -9.320 2.375 -6.599 1.00 0.00 65 GLU A N 13
ATOM 20106 C CA . GLU A 1 65 ? -10.373 3.009 -7.391 1.00 0.00 65 GLU A CA 13
ATOM 20107 C C . GLU A 1 65 ? -10.930 4.195 -6.588 1.00 0.00 65 GLU A C 13
ATOM 20108 O O . GLU A 1 65 ? -11.578 3.986 -5.553 1.00 0.00 65 GLU A O 13
ATOM 20120 N N . ASN A 1 66 ? -10.609 5.426 -6.986 1.00 0.00 66 ASN A N 13
ATOM 20121 C CA . ASN A 1 66 ? -11.063 6.651 -6.340 1.00 0.00 66 ASN A CA 13
ATOM 20122 C C . ASN A 1 66 ? -11.088 7.796 -7.353 1.00 0.00 66 ASN A C 13
ATOM 20123 O O . ASN A 1 66 ? -10.224 7.886 -8.223 1.00 0.00 66 ASN A O 13
ATOM 20134 N N . ASN A 1 67 ? -12.014 8.742 -7.175 1.00 0.00 67 ASN A N 13
ATOM 20135 C CA . ASN A 1 67 ? -12.084 9.995 -7.941 1.00 0.00 67 ASN A CA 13
ATOM 20136 C C . ASN A 1 67 ? -12.131 9.807 -9.471 1.00 0.00 67 ASN A C 13
ATOM 20137 O O . ASN A 1 67 ? -11.680 10.681 -10.227 1.00 0.00 67 ASN A O 13
ATOM 20148 N N . GLY A 1 68 ? -12.671 8.685 -9.956 1.00 0.00 68 GLY A N 13
ATOM 20149 C CA . GLY A 1 68 ? -12.747 8.385 -11.379 1.00 0.00 68 GLY A CA 13
ATOM 20150 C C . GLY A 1 68 ? -11.359 8.094 -11.946 1.00 0.00 68 GLY A C 13
ATOM 20151 O O . GLY A 1 68 ? -11.021 8.587 -13.024 1.00 0.00 68 GLY A O 13
ATOM 20155 N N . GLY A 1 69 ? -10.537 7.353 -11.207 1.00 0.00 69 GLY A N 13
ATOM 20156 C CA . GLY A 1 69 ? -9.217 6.855 -11.571 1.00 0.00 69 GLY A CA 13
ATOM 20157 C C . GLY A 1 69 ? -8.760 5.865 -10.498 1.00 0.00 69 GLY A C 13
ATOM 20158 O O . GLY A 1 69 ? -9.539 5.513 -9.614 1.00 0.00 69 GLY A O 13
ATOM 20162 N N . MET A 1 70 ? -7.509 5.398 -10.537 1.00 0.00 70 MET A N 13
ATOM 20163 C CA . MET A 1 70 ? -6.991 4.550 -9.466 1.00 0.00 70 MET A CA 13
ATOM 20164 C C . MET A 1 70 ? -5.513 4.745 -9.211 1.00 0.00 70 MET A C 13
ATOM 20165 O O . MET A 1 70 ? -4.739 4.936 -10.152 1.00 0.00 70 MET A O 13
ATOM 20179 N N . THR A 1 71 ? -5.114 4.602 -7.950 1.00 0.00 71 THR A N 13
ATOM 20180 C CA . THR A 1 71 ? -3.709 4.447 -7.619 1.00 0.00 71 THR A CA 13
ATOM 20181 C C . THR A 1 71 ? -3.373 2.963 -7.826 1.00 0.00 71 THR A C 13
ATOM 20182 O O . THR A 1 71 ? -4.258 2.099 -7.800 1.00 0.00 71 THR A O 13
ATOM 20193 N N . THR A 1 72 ? -2.080 2.686 -7.890 1.00 0.00 72 THR A N 13
ATOM 20194 C CA . THR A 1 72 ? -1.476 1.365 -7.912 1.00 0.00 72 THR A CA 13
ATOM 20195 C C . THR A 1 72 ? -0.280 1.404 -6.947 1.00 0.00 72 THR A C 13
ATOM 20196 O O . THR A 1 72 ? 0.367 2.449 -6.833 1.00 0.00 72 THR A O 13
ATOM 20207 N N . MET A 1 73 ? 0.027 0.302 -6.258 1.00 0.00 73 MET A N 13
ATOM 20208 C CA . MET A 1 73 ? 1.252 0.084 -5.480 1.00 0.00 73 MET A CA 13
ATOM 20209 C C . MET A 1 73 ? 1.362 -1.413 -5.167 1.00 0.00 73 MET A C 13
ATOM 20210 O O . MET A 1 73 ? 0.389 -2.154 -5.340 1.00 0.00 73 MET A O 13
ATOM 20224 N N . PHE A 1 74 ? 2.528 -1.844 -4.682 1.00 0.00 74 PHE A N 13
ATOM 20225 C CA . PHE A 1 74 ? 2.858 -3.233 -4.372 1.00 0.00 74 PHE A CA 13
ATOM 20226 C C . PHE A 1 74 ? 3.668 -3.247 -3.076 1.00 0.00 74 PHE A C 13
ATOM 20227 O O . PHE A 1 74 ? 4.497 -2.348 -2.891 1.00 0.00 74 PHE A O 13
ATOM 20244 N N . TYR A 1 75 ? 3.479 -4.225 -2.184 1.00 0.00 75 TYR A N 13
ATOM 20245 C CA . TYR A 1 75 ? 4.271 -4.335 -0.954 1.00 0.00 75 TYR A CA 13
ATOM 20246 C C . TYR A 1 75 ? 4.895 -5.728 -0.868 1.00 0.00 75 TYR A C 13
ATOM 20247 O O . TYR A 1 75 ? 4.383 -6.683 -1.454 1.00 0.00 75 TYR A O 13
ATOM 20265 N N . TYR A 1 76 ? 6.021 -5.835 -0.166 1.00 0.00 76 TYR A N 13
ATOM 20266 C CA . TYR A 1 76 ? 6.833 -7.045 -0.037 1.00 0.00 76 TYR A CA 13
ATOM 20267 C C . TYR A 1 76 ? 7.624 -6.935 1.278 1.00 0.00 76 TYR A C 13
ATOM 20268 O O . TYR A 1 76 ? 7.481 -5.940 2.002 1.00 0.00 76 TYR A O 13
ATOM 20286 N N . GLU A 1 77 ? 8.508 -7.887 1.576 1.00 0.00 77 GLU A N 13
ATOM 20287 C CA . GLU A 1 77 ? 9.478 -7.841 2.676 1.00 0.00 77 GLU A CA 13
ATOM 20288 C C . GLU A 1 77 ? 10.881 -7.734 2.083 1.00 0.00 77 GLU A C 13
ATOM 20289 O O . GLU A 1 77 ? 11.157 -8.325 1.033 1.00 0.00 77 GLU A O 13
ATOM 20301 N N . GLU A 1 78 ? 11.779 -6.999 2.742 1.00 0.00 78 GLU A N 13
ATOM 20302 C CA . GLU A 1 78 ? 13.149 -6.863 2.291 1.00 0.00 78 GLU A CA 13
ATOM 20303 C C . GLU A 1 78 ? 14.114 -6.780 3.477 1.00 0.00 78 GLU A C 13
ATOM 20304 O O . GLU A 1 78 ? 14.164 -5.802 4.222 1.00 0.00 78 GLU A O 13
ATOM 20316 N N . ASN A 1 79 ? 14.923 -7.821 3.669 1.00 0.00 79 ASN A N 13
ATOM 20317 C CA . ASN A 1 79 ? 15.969 -7.930 4.690 1.00 0.00 79 ASN A CA 13
ATOM 20318 C C . ASN A 1 79 ? 15.434 -7.986 6.129 1.00 0.00 79 ASN A C 13
ATOM 20319 O O . ASN A 1 79 ? 16.231 -8.000 7.070 1.00 0.00 79 ASN A O 13
ATOM 20330 N N . GLY A 1 80 ? 14.116 -8.032 6.330 1.00 0.00 80 GLY A N 13
ATOM 20331 C CA . GLY A 1 80 ? 13.483 -8.271 7.624 1.00 0.00 80 GLY A CA 13
ATOM 20332 C C . GLY A 1 80 ? 12.547 -7.148 8.060 1.00 0.00 80 GLY A C 13
ATOM 20333 O O . GLY A 1 80 ? 11.878 -7.297 9.084 1.00 0.00 80 GLY A O 13
ATOM 20337 N N . LYS A 1 81 ? 12.470 -6.040 7.317 1.00 0.00 81 LYS A N 13
ATOM 20338 C CA . LYS A 1 81 ? 11.388 -5.071 7.406 1.00 0.00 81 LYS A CA 13
ATOM 20339 C C . LYS A 1 81 ? 10.488 -5.241 6.190 1.00 0.00 81 LYS A C 13
ATOM 20340 O O . LYS A 1 81 ? 10.948 -5.734 5.157 1.00 0.00 81 LYS A O 13
ATOM 20359 N N . TYR A 1 82 ? 9.237 -4.795 6.292 1.00 0.00 82 TYR A N 13
ATOM 20360 C CA . TYR A 1 82 ? 8.360 -4.688 5.136 1.00 0.00 82 TYR A CA 13
ATOM 20361 C C . TYR A 1 82 ? 8.451 -3.273 4.572 1.00 0.00 82 TYR A C 13
ATOM 20362 O O . TYR A 1 82 ? 8.712 -2.320 5.316 1.00 0.00 82 TYR A O 13
ATOM 20380 N N . TYR A 1 83 ? 8.205 -3.135 3.267 1.00 0.00 83 TYR A N 13
ATOM 20381 C CA . TYR A 1 83 ? 8.234 -1.853 2.580 1.00 0.00 83 TYR A CA 13
ATOM 20382 C C . TYR A 1 83 ? 7.155 -1.795 1.504 1.00 0.00 83 TYR A C 13
ATOM 20383 O O . TYR A 1 83 ? 6.641 -2.823 1.054 1.00 0.00 83 TYR A O 13
ATOM 20401 N N . ILE A 1 84 ? 6.851 -0.567 1.077 1.00 0.00 84 ILE A N 13
ATOM 20402 C CA . ILE A 1 84 ? 5.836 -0.242 0.084 1.00 0.00 84 ILE A CA 13
ATOM 20403 C C . ILE A 1 84 ? 6.538 0.411 -1.106 1.00 0.00 84 ILE A C 13
ATOM 20404 O O . ILE A 1 84 ? 7.224 1.431 -0.939 1.00 0.00 84 ILE A O 13
ATOM 20420 N N . GLU A 1 85 ? 6.333 -0.154 -2.298 1.00 0.00 85 GLU A N 13
ATOM 20421 C CA . GLU A 1 85 ? 6.706 0.462 -3.561 1.00 0.00 85 GLU A CA 13
ATOM 20422 C C . GLU A 1 85 ? 5.824 1.685 -3.798 1.00 0.00 85 GLU A C 13
ATOM 20423 O O . GLU A 1 85 ? 4.671 1.762 -3.367 1.00 0.00 85 GLU A O 13
ATOM 20435 N N . CYS A 1 86 ? 6.387 2.638 -4.524 1.00 0.00 86 CYS A N 13
ATOM 20436 C CA . CYS A 1 86 ? 5.767 3.794 -5.141 1.00 0.00 86 CYS A CA 13
ATOM 20437 C C . CYS A 1 86 ? 6.834 4.418 -6.073 1.00 0.00 86 CYS A C 13
ATOM 20438 O O . CYS A 1 86 ? 8.014 4.052 -5.952 1.00 0.00 86 CYS A O 13
ATOM 20446 N N . PRO A 1 87 ? 6.448 5.360 -6.965 1.00 0.00 87 PRO A N 13
ATOM 20447 C CA . PRO A 1 87 ? 7.337 6.279 -7.685 1.00 0.00 87 PRO A CA 13
ATOM 20448 C C . PRO A 1 87 ? 8.184 7.080 -6.695 1.00 0.00 87 PRO A C 13
ATOM 20449 O O . PRO A 1 87 ? 8.355 6.654 -5.558 1.00 0.00 87 PRO A O 13
ATOM 20460 N N . TYR A 1 88 ? 8.772 8.213 -7.084 1.00 0.00 88 TYR A N 13
ATOM 20461 C CA . TYR A 1 88 ? 9.737 9.005 -6.319 1.00 0.00 88 TYR A CA 13
ATOM 20462 C C . TYR A 1 88 ? 9.410 9.212 -4.828 1.00 0.00 88 TYR A C 13
ATOM 20463 O O . TYR A 1 88 ? 10.299 9.628 -4.080 1.00 0.00 88 TYR A O 13
ATOM 20481 N N . LYS A 1 89 ? 8.197 8.900 -4.349 1.00 0.00 89 LYS A N 13
ATOM 20482 C CA . LYS A 1 89 ? 7.904 8.738 -2.932 1.00 0.00 89 LYS A CA 13
ATOM 20483 C C . LYS A 1 89 ? 7.575 7.284 -2.580 1.00 0.00 89 LYS A C 13
ATOM 20484 O O . LYS A 1 89 ? 6.470 7.030 -2.117 1.00 0.00 89 LYS A O 13
ATOM 20503 N N . GLY A 1 90 ? 8.498 6.335 -2.759 1.00 0.00 90 GLY A N 13
ATOM 20504 C CA . GLY A 1 90 ? 8.236 4.915 -2.537 1.00 0.00 90 GLY A CA 13
ATOM 20505 C C . GLY A 1 90 ? 9.384 4.162 -1.905 1.00 0.00 90 GLY A C 13
ATOM 20506 O O . GLY A 1 90 ? 9.914 3.236 -2.506 1.00 0.00 90 GLY A O 13
ATOM 20510 N N . ILE A 1 91 ? 9.761 4.555 -0.688 1.00 0.00 91 ILE A N 13
ATOM 20511 C CA . ILE A 1 91 ? 10.763 3.869 0.128 1.00 0.00 91 ILE A CA 13
ATOM 20512 C C . ILE A 1 91 ? 10.210 3.802 1.557 1.00 0.00 91 ILE A C 13
ATOM 20513 O O . ILE A 1 91 ? 10.846 4.234 2.517 1.00 0.00 91 ILE A O 13
ATOM 20529 N N . TYR A 1 92 ? 8.943 3.401 1.696 1.00 0.00 92 TYR A N 13
ATOM 20530 C CA . TYR A 1 92 ? 8.292 3.401 3.002 1.00 0.00 92 TYR A CA 13
ATOM 20531 C C . TYR A 1 92 ? 8.785 2.255 3.847 1.00 0.00 92 TYR A C 13
ATOM 20532 O O . TYR A 1 92 ? 8.405 1.122 3.582 1.00 0.00 92 TYR A O 13
ATOM 20550 N N . GLU A 1 93 ? 9.557 2.548 4.885 1.00 0.00 93 GLU A N 13
ATOM 20551 C CA . GLU A 1 93 ? 9.811 1.567 5.925 1.00 0.00 93 GLU A CA 13
ATOM 20552 C C . GLU A 1 93 ? 8.547 1.478 6.791 1.00 0.00 93 GLU A C 13
ATOM 20553 O O . GLU A 1 93 ? 8.090 2.500 7.330 1.00 0.00 93 GLU A O 13
ATOM 20565 N N . ILE A 1 94 ? 7.974 0.279 6.893 1.00 0.00 94 ILE A N 13
ATOM 20566 C CA . ILE A 1 94 ? 7.033 -0.127 7.943 1.00 0.00 94 ILE A CA 13
ATOM 20567 C C . ILE A 1 94 ? 7.685 -1.256 8.761 1.00 0.00 94 ILE A C 13
ATOM 20568 O O . ILE A 1 94 ? 8.822 -1.639 8.490 1.00 0.00 94 ILE A O 13
ATOM 20584 N N . GLU A 1 95 ? 6.991 -1.777 9.776 1.00 0.00 95 GLU A N 13
ATOM 20585 C CA . GLU A 1 95 ? 7.567 -2.712 10.748 1.00 0.00 95 GLU A CA 13
ATOM 20586 C C . GLU A 1 95 ? 6.647 -3.883 11.099 1.00 0.00 95 GLU A C 13
ATOM 20587 O O . GLU A 1 95 ? 6.925 -4.659 12.020 1.00 0.00 95 GLU A O 13
ATOM 20599 N N . ASN A 1 96 ? 5.549 -4.005 10.362 1.00 0.00 96 ASN A N 13
ATOM 20600 C CA . ASN A 1 96 ? 4.599 -5.105 10.407 1.00 0.00 96 ASN A CA 13
ATOM 20601 C C . ASN A 1 96 ? 4.238 -5.511 8.985 1.00 0.00 96 ASN A C 13
ATOM 20602 O O . ASN A 1 96 ? 4.503 -4.742 8.061 1.00 0.00 96 ASN A O 13
ATOM 20613 N N . ASN A 1 97 ? 3.599 -6.667 8.799 1.00 0.00 97 ASN A N 13
ATOM 20614 C CA . ASN A 1 97 ? 3.035 -7.031 7.510 1.00 0.00 97 ASN A CA 13
ATOM 20615 C C . ASN A 1 97 ? 1.717 -6.277 7.331 1.00 0.00 97 ASN A C 13
ATOM 20616 O O . ASN A 1 97 ? 0.844 -6.344 8.199 1.00 0.00 97 ASN A O 13
ATOM 20627 N N . PHE A 1 98 ? 1.565 -5.534 6.233 1.00 0.00 98 PHE A N 13
ATOM 20628 C CA . PHE A 1 98 ? 0.360 -4.748 5.979 1.00 0.00 98 PHE A CA 13
ATOM 20629 C C . PHE A 1 98 ? -0.859 -5.671 5.850 1.00 0.00 98 PHE A C 13
ATOM 20630 O O . PHE A 1 98 ? -1.909 -5.403 6.437 1.00 0.00 98 PHE A O 13
ATOM 20647 N N . GLU A 1 99 ? -0.735 -6.753 5.081 1.00 0.00 99 GLU A N 13
ATOM 20648 C CA . GLU A 1 99 ? -1.826 -7.675 4.778 1.00 0.00 99 GLU A CA 13
ATOM 20649 C C . GLU A 1 99 ? -2.274 -8.497 5.995 1.00 0.00 99 GLU A C 13
ATOM 20650 O O . GLU A 1 99 ? -3.361 -9.085 5.979 1.00 0.00 99 GLU A O 13
ATOM 20662 N N . ASP A 1 100 ? -1.506 -8.474 7.086 1.00 0.00 100 ASP A N 13
ATOM 20663 C CA . ASP A 1 100 ? -1.822 -9.115 8.360 1.00 0.00 100 ASP A CA 13
ATOM 20664 C C . ASP A 1 100 ? -2.574 -8.148 9.279 1.00 0.00 100 ASP A C 13
ATOM 20665 O O . ASP A 1 100 ? -3.186 -8.547 10.275 1.00 0.00 100 ASP A O 13
ATOM 20674 N N . MET A 1 101 ? -2.566 -6.861 8.940 1.00 0.00 101 MET A N 13
ATOM 20675 C CA . MET A 1 101 ? -3.075 -5.765 9.746 1.00 0.00 101 MET A CA 13
ATOM 20676 C C . MET A 1 101 ? -4.398 -5.218 9.217 1.00 0.00 101 MET A C 13
ATOM 20677 O O . MET A 1 101 ? -4.976 -4.356 9.884 1.00 0.00 101 MET A O 13
ATOM 20691 N N . ILE A 1 102 ? -4.877 -5.696 8.069 1.00 0.00 102 ILE A N 13
ATOM 20692 C CA . ILE A 1 102 ? -6.181 -5.378 7.486 1.00 0.00 102 ILE A CA 13
ATOM 20693 C C . ILE A 1 102 ? -7.211 -6.428 7.927 1.00 0.00 102 ILE A C 13
ATOM 20694 O O . ILE A 1 102 ? -7.038 -7.014 9.021 1.00 0.00 102 ILE A O 13
ATOM 20710 N N . GLY A 1 1 ? 8.074 11.610 6.726 1.00 0.00 1 GLY A N 14
ATOM 20711 C CA . GLY A 1 1 ? 6.961 10.841 7.296 1.00 0.00 1 GLY A CA 14
ATOM 20712 C C . GLY A 1 1 ? 5.675 11.061 6.517 1.00 0.00 1 GLY A C 14
ATOM 20713 O O . GLY A 1 1 ? 5.682 11.739 5.493 1.00 0.00 1 GLY A O 14
ATOM 20717 N N . SER A 1 2 ? 4.576 10.450 6.980 1.00 0.00 2 SER A N 14
ATOM 20718 C CA . SER A 1 2 ? 3.192 10.714 6.586 1.00 0.00 2 SER A CA 14
ATOM 20719 C C . SER A 1 2 ? 2.965 10.757 5.057 1.00 0.00 2 SER A C 14
ATOM 20720 O O . SER A 1 2 ? 3.126 11.821 4.449 1.00 0.00 2 SER A O 14
ATOM 20728 N N . PRO A 1 3 ? 2.713 9.616 4.377 1.00 0.00 3 PRO A N 14
ATOM 20729 C CA . PRO A 1 3 ? 2.380 9.637 2.950 1.00 0.00 3 PRO A CA 14
ATOM 20730 C C . PRO A 1 3 ? 1.155 10.505 2.659 1.00 0.00 3 PRO A C 14
ATOM 20731 O O . PRO A 1 3 ? 0.389 10.859 3.558 1.00 0.00 3 PRO A O 14
ATOM 20742 N N . ILE A 1 4 ? 0.937 10.800 1.383 1.00 0.00 4 ILE A N 14
ATOM 20743 C CA . ILE A 1 4 ? -0.304 11.372 0.894 1.00 0.00 4 ILE A CA 14
ATOM 20744 C C . ILE A 1 4 ? -1.125 10.191 0.375 1.00 0.00 4 ILE A C 14
ATOM 20745 O O . ILE A 1 4 ? -0.603 9.277 -0.268 1.00 0.00 4 ILE A O 14
ATOM 20761 N N . LEU A 1 5 ? -2.404 10.176 0.731 1.00 0.00 5 LEU A N 14
ATOM 20762 C CA . LEU A 1 5 ? -3.385 9.126 0.518 1.00 0.00 5 LEU A CA 14
ATOM 20763 C C . LEU A 1 5 ? -4.739 9.790 0.217 1.00 0.00 5 LEU A C 14
ATOM 20764 O O . LEU A 1 5 ? -4.923 10.950 0.600 1.00 0.00 5 LEU A O 14
ATOM 20780 N N . PRO A 1 6 ? -5.666 9.112 -0.489 1.00 0.00 6 PRO A N 14
ATOM 20781 C CA . PRO A 1 6 ? -6.980 9.668 -0.816 1.00 0.00 6 PRO A CA 14
ATOM 20782 C C . PRO A 1 6 ? -7.903 9.748 0.415 1.00 0.00 6 PRO A C 14
ATOM 20783 O O . PRO A 1 6 ? -7.560 9.296 1.509 1.00 0.00 6 PRO A O 14
ATOM 20794 N N . LYS A 1 7 ? -9.102 10.327 0.261 1.00 0.00 7 LYS A N 14
ATOM 20795 C CA . LYS A 1 7 ? -10.127 10.312 1.297 1.00 0.00 7 LYS A CA 14
ATOM 20796 C C . LYS A 1 7 ? -10.823 8.958 1.336 1.00 0.00 7 LYS A C 14
ATOM 20797 O O . LYS A 1 7 ? -11.037 8.335 0.299 1.00 0.00 7 LYS A O 14
ATOM 20816 N N . ALA A 1 8 ? -11.359 8.587 2.488 1.00 0.00 8 ALA A N 14
ATOM 20817 C CA . ALA A 1 8 ? -12.139 7.364 2.688 1.00 0.00 8 ALA A CA 14
ATOM 20818 C C . ALA A 1 8 ? -13.572 7.490 2.175 1.00 0.00 8 ALA A C 14
ATOM 20819 O O . ALA A 1 8 ? -14.394 6.634 2.486 1.00 0.00 8 ALA A O 14
ATOM 20826 N N . GLU A 1 9 ? -13.887 8.588 1.494 1.00 0.00 9 GLU A N 14
ATOM 20827 C CA . GLU A 1 9 ? -15.243 8.977 1.122 1.00 0.00 9 GLU A CA 14
ATOM 20828 C C . GLU A 1 9 ? -15.307 9.416 -0.350 1.00 0.00 9 GLU A C 14
ATOM 20829 O O . GLU A 1 9 ? -16.338 9.899 -0.812 1.00 0.00 9 GLU A O 14
ATOM 20841 N N . ASN A 1 10 ? -14.196 9.278 -1.086 1.00 0.00 10 ASN A N 14
ATOM 20842 C CA . ASN A 1 10 ? -14.077 9.437 -2.526 1.00 0.00 10 ASN A CA 14
ATOM 20843 C C . ASN A 1 10 ? -13.519 8.186 -3.213 1.00 0.00 10 ASN A C 14
ATOM 20844 O O . ASN A 1 10 ? -13.251 8.196 -4.415 1.00 0.00 10 ASN A O 14
ATOM 20855 N N . VAL A 1 11 ? -13.237 7.143 -2.429 1.00 0.00 11 VAL A N 14
ATOM 20856 C CA . VAL A 1 11 ? -12.951 5.817 -2.953 1.00 0.00 11 VAL A CA 14
ATOM 20857 C C . VAL A 1 11 ? -14.261 5.232 -3.513 1.00 0.00 11 VAL A C 14
ATOM 20858 O O . VAL A 1 11 ? -15.346 5.531 -3.006 1.00 0.00 11 VAL A O 14
ATOM 20871 N N . ASP A 1 12 ? -14.174 4.426 -4.568 1.00 0.00 12 ASP A N 14
ATOM 20872 C CA . ASP A 1 12 ? -15.251 3.508 -4.944 1.00 0.00 12 ASP A CA 14
ATOM 20873 C C . ASP A 1 12 ? -15.043 2.247 -4.119 1.00 0.00 12 ASP A C 14
ATOM 20874 O O . ASP A 1 12 ? -15.852 1.922 -3.253 1.00 0.00 12 ASP A O 14
ATOM 20883 N N . SER A 1 13 ? -13.916 1.573 -4.348 1.00 0.00 13 SER A N 14
ATOM 20884 C CA . SER A 1 13 ? -13.554 0.355 -3.645 1.00 0.00 13 SER A CA 14
ATOM 20885 C C . SER A 1 13 ? -12.031 0.214 -3.627 1.00 0.00 13 SER A C 14
ATOM 20886 O O . SER A 1 13 ? -11.314 0.963 -4.299 1.00 0.00 13 SER A O 14
ATOM 20894 N N . ILE A 1 14 ? -11.518 -0.748 -2.860 1.00 0.00 14 ILE A N 14
ATOM 20895 C CA . ILE A 1 14 ? -10.105 -1.099 -2.850 1.00 0.00 14 ILE A CA 14
ATOM 20896 C C . ILE A 1 14 ? -10.045 -2.585 -3.120 1.00 0.00 14 ILE A C 14
ATOM 20897 O O . ILE A 1 14 ? -10.686 -3.347 -2.399 1.00 0.00 14 ILE A O 14
ATOM 20913 N N . CYS A 1 15 ? -9.274 -2.995 -4.117 1.00 0.00 15 CYS A N 14
ATOM 20914 C CA . CYS A 1 15 ? -8.985 -4.390 -4.361 1.00 0.00 15 CYS A CA 14
ATOM 20915 C C . CYS A 1 15 ? -7.607 -4.670 -3.786 1.00 0.00 15 CYS A C 14
ATOM 20916 O O . CYS A 1 15 ? -6.671 -3.905 -4.034 1.00 0.00 15 CYS A O 14
ATOM 20924 N N . ILE A 1 16 ? -7.489 -5.766 -3.039 1.00 0.00 16 ILE A N 14
ATOM 20925 C CA . ILE A 1 16 ? -6.229 -6.325 -2.587 1.00 0.00 16 ILE A CA 14
ATOM 20926 C C . ILE A 1 16 ? -6.263 -7.773 -3.049 1.00 0.00 16 ILE A C 14
ATOM 20927 O O . ILE A 1 16 ? -6.965 -8.613 -2.481 1.00 0.00 16 ILE A O 14
ATOM 20943 N N . ASP A 1 17 ? -5.558 -8.036 -4.140 1.00 0.00 17 ASP A N 14
ATOM 20944 C CA . ASP A 1 17 ? -5.239 -9.374 -4.603 1.00 0.00 17 ASP A CA 14
ATOM 20945 C C . ASP A 1 17 ? -4.004 -9.783 -3.793 1.00 0.00 17 ASP A C 14
ATOM 20946 O O . ASP A 1 17 ? -2.966 -9.116 -3.835 1.00 0.00 17 ASP A O 14
ATOM 20955 N N . PHE A 1 18 ? -4.150 -10.803 -2.949 1.00 0.00 18 PHE A N 14
ATOM 20956 C CA . PHE A 1 18 ? -3.081 -11.396 -2.149 1.00 0.00 18 PHE A CA 14
ATOM 20957 C C . PHE A 1 18 ? -2.039 -12.074 -3.078 1.00 0.00 18 PHE A C 14
ATOM 20958 O O . PHE A 1 18 ? -2.232 -12.122 -4.295 1.00 0.00 18 PHE A O 14
ATOM 20975 N N . THR A 1 19 ? -0.895 -12.564 -2.565 1.00 0.00 19 THR A N 14
ATOM 20976 C CA . THR A 1 19 ? 0.109 -13.213 -3.436 1.00 0.00 19 THR A CA 14
ATOM 20977 C C . THR A 1 19 ? -0.382 -14.564 -3.972 1.00 0.00 19 THR A C 14
ATOM 20978 O O . THR A 1 19 ? 0.150 -15.056 -4.972 1.00 0.00 19 THR A O 14
ATOM 20989 N N . ASN A 1 20 ? -1.377 -15.187 -3.335 1.00 0.00 20 ASN A N 14
ATOM 20990 C CA . ASN A 1 20 ? -2.014 -16.406 -3.823 1.00 0.00 20 ASN A CA 14
ATOM 20991 C C . ASN A 1 20 ? -3.132 -16.056 -4.812 1.00 0.00 20 ASN A C 14
ATOM 20992 O O . ASN A 1 20 ? -3.157 -14.958 -5.363 1.00 0.00 20 ASN A O 14
ATOM 21003 N N . SER A 1 21 ? -4.015 -17.001 -5.137 1.00 0.00 21 SER A N 14
ATOM 21004 C CA . SER A 1 21 ? -5.078 -16.766 -6.111 1.00 0.00 21 SER A CA 14
ATOM 21005 C C . SER A 1 21 ? -6.239 -15.928 -5.552 1.00 0.00 21 SER A C 14
ATOM 21006 O O . SER A 1 21 ? -7.215 -15.681 -6.274 1.00 0.00 21 SER A O 14
ATOM 21014 N N . ILE A 1 22 ? -6.201 -15.552 -4.273 1.00 0.00 22 ILE A N 14
ATOM 21015 C CA . ILE A 1 22 ? -7.330 -15.016 -3.533 1.00 0.00 22 ILE A CA 14
ATOM 21016 C C . ILE A 1 22 ? -7.170 -13.507 -3.484 1.00 0.00 22 ILE A C 14
ATOM 21017 O O . ILE A 1 22 ? -6.073 -12.956 -3.490 1.00 0.00 22 ILE A O 14
ATOM 21033 N N . GLN A 1 23 ? -8.297 -12.822 -3.421 1.00 0.00 23 GLN A N 14
ATOM 21034 C CA . GLN A 1 23 ? -8.408 -11.413 -3.313 1.00 0.00 23 GLN A CA 14
ATOM 21035 C C . GLN A 1 23 ? -9.528 -11.084 -2.349 1.00 0.00 23 GLN A C 14
ATOM 21036 O O . GLN A 1 23 ? -10.467 -11.869 -2.172 1.00 0.00 23 GLN A O 14
ATOM 21050 N N . LYS A 1 24 ? -9.481 -9.878 -1.810 1.00 0.00 24 LYS A N 14
ATOM 21051 C CA . LYS A 1 24 ? -10.503 -9.321 -0.952 1.00 0.00 24 LYS A CA 14
ATOM 21052 C C . LYS A 1 24 ? -10.698 -7.890 -1.419 1.00 0.00 24 LYS A C 14
ATOM 21053 O O . LYS A 1 24 ? -9.734 -7.199 -1.753 1.00 0.00 24 LYS A O 14
ATOM 21072 N N . ILE A 1 25 ? -11.950 -7.463 -1.454 1.00 0.00 25 ILE A N 14
ATOM 21073 C CA . ILE A 1 25 ? -12.319 -6.114 -1.853 1.00 0.00 25 ILE A CA 14
ATOM 21074 C C . ILE A 1 25 ? -12.830 -5.433 -0.591 1.00 0.00 25 ILE A C 14
ATOM 21075 O O . ILE A 1 25 ? -13.511 -6.049 0.234 1.00 0.00 25 ILE A O 14
ATOM 21091 N N . TYR A 1 26 ? -12.435 -4.181 -0.397 1.00 0.00 26 TYR A N 14
ATOM 21092 C CA . TYR A 1 26 ? -12.811 -3.327 0.710 1.00 0.00 26 TYR A CA 14
ATOM 21093 C C . TYR A 1 26 ? -13.688 -2.272 0.049 1.00 0.00 26 TYR A C 14
ATOM 21094 O O . TYR A 1 26 ? -13.224 -1.184 -0.288 1.00 0.00 26 TYR A O 14
ATOM 21112 N N . ASP A 1 27 ? -14.924 -2.653 -0.269 1.00 0.00 27 ASP A N 14
ATOM 21113 C CA . ASP A 1 27 ? -15.947 -1.716 -0.738 1.00 0.00 27 ASP A CA 14
ATOM 21114 C C . ASP A 1 27 ? -16.585 -1.034 0.468 1.00 0.00 27 ASP A C 14
ATOM 21115 O O . ASP A 1 27 ? -16.986 0.125 0.395 1.00 0.00 27 ASP A O 14
ATOM 21124 N N . ASP A 1 28 ? -16.668 -1.767 1.579 1.00 0.00 28 ASP A N 14
ATOM 21125 C CA . ASP A 1 28 ? -17.407 -1.423 2.781 1.00 0.00 28 ASP A CA 14
ATOM 21126 C C . ASP A 1 28 ? -16.697 -0.254 3.464 1.00 0.00 28 ASP A C 14
ATOM 21127 O O . ASP A 1 28 ? -15.475 -0.309 3.635 1.00 0.00 28 ASP A O 14
ATOM 21136 N N . SER A 1 29 ? -17.439 0.768 3.901 1.00 0.00 29 SER A N 14
ATOM 21137 C CA . SER A 1 29 ? -16.876 1.988 4.473 1.00 0.00 29 SER A CA 14
ATOM 21138 C C . SER A 1 29 ? -15.869 1.682 5.584 1.00 0.00 29 SER A C 14
ATOM 21139 O O . SER A 1 29 ? -14.751 2.195 5.586 1.00 0.00 29 SER A O 14
ATOM 21147 N N . GLU A 1 30 ? -16.240 0.804 6.514 1.00 0.00 30 GLU A N 14
ATOM 21148 C CA . GLU A 1 30 ? -15.457 0.516 7.708 1.00 0.00 30 GLU A CA 14
ATOM 21149 C C . GLU A 1 30 ? -14.256 -0.389 7.391 1.00 0.00 30 GLU A C 14
ATOM 21150 O O . GLU A 1 30 ? -13.309 -0.465 8.178 1.00 0.00 30 GLU A O 14
ATOM 21162 N N . SER A 1 31 ? -14.276 -1.067 6.238 1.00 0.00 31 SER A N 14
ATOM 21163 C CA . SER A 1 31 ? -13.153 -1.818 5.693 1.00 0.00 31 SER A CA 14
ATOM 21164 C C . SER A 1 31 ? -12.169 -0.877 4.997 1.00 0.00 31 SER A C 14
ATOM 21165 O O . SER A 1 31 ? -10.957 -1.038 5.149 1.00 0.00 31 SER A O 14
ATOM 21173 N N . ILE A 1 32 ? -12.657 0.142 4.288 1.00 0.00 32 ILE A N 14
ATOM 21174 C CA . ILE A 1 32 ? -11.798 1.182 3.737 1.00 0.00 32 ILE A CA 14
ATOM 21175 C C . ILE A 1 32 ? -11.119 1.902 4.897 1.00 0.00 32 ILE A C 14
ATOM 21176 O O . ILE A 1 32 ? -9.895 2.025 4.885 1.00 0.00 32 ILE A O 14
ATOM 21192 N N . GLN A 1 33 ? -11.886 2.401 5.870 1.00 0.00 33 GLN A N 14
ATOM 21193 C CA . GLN A 1 33 ? -11.382 3.213 6.960 1.00 0.00 33 GLN A CA 14
ATOM 21194 C C . GLN A 1 33 ? -10.297 2.498 7.771 1.00 0.00 33 GLN A C 14
ATOM 21195 O O . GLN A 1 33 ? -9.390 3.160 8.273 1.00 0.00 33 GLN A O 14
ATOM 21209 N N . LYS A 1 34 ? -10.356 1.162 7.850 1.00 0.00 34 LYS A N 14
ATOM 21210 C CA . LYS A 1 34 ? -9.297 0.331 8.408 1.00 0.00 34 LYS A CA 14
ATOM 21211 C C . LYS A 1 34 ? -8.005 0.569 7.626 1.00 0.00 34 LYS A C 14
ATOM 21212 O O . LYS A 1 34 ? -7.026 1.029 8.211 1.00 0.00 34 LYS A O 14
ATOM 21231 N N . ILE A 1 35 ? -8.000 0.276 6.321 1.00 0.00 35 ILE A N 14
ATOM 21232 C CA . ILE A 1 35 ? -6.847 0.396 5.439 1.00 0.00 35 ILE A CA 14
ATOM 21233 C C . ILE A 1 35 ? -6.102 1.719 5.645 1.00 0.00 35 ILE A C 14
ATOM 21234 O O . ILE A 1 35 ? -4.894 1.673 5.885 1.00 0.00 35 ILE A O 14
ATOM 21250 N N . LEU A 1 36 ? -6.765 2.888 5.570 1.00 0.00 36 LEU A N 14
ATOM 21251 C CA . LEU A 1 36 ? -6.042 4.169 5.667 1.00 0.00 36 LEU A CA 14
ATOM 21252 C C . LEU A 1 36 ? -5.153 4.302 6.913 1.00 0.00 36 LEU A C 14
ATOM 21253 O O . LEU A 1 36 ? -4.190 5.073 6.885 1.00 0.00 36 LEU A O 14
ATOM 21269 N N . SER A 1 37 ? -5.446 3.580 8.000 1.00 0.00 37 SER A N 14
ATOM 21270 C CA . SER A 1 37 ? -4.587 3.502 9.174 1.00 0.00 37 SER A CA 14
ATOM 21271 C C . SER A 1 37 ? -3.187 3.036 8.761 1.00 0.00 37 SER A C 14
ATOM 21272 O O . SER A 1 37 ? -2.234 3.818 8.765 1.00 0.00 37 SER A O 14
ATOM 21280 N N . GLU A 1 38 ? -3.070 1.772 8.362 1.00 0.00 38 GLU A N 14
ATOM 21281 C CA . GLU A 1 38 ? -1.803 1.068 8.181 1.00 0.00 38 GLU A CA 14
ATOM 21282 C C . GLU A 1 38 ? -1.104 1.509 6.889 1.00 0.00 38 GLU A C 14
ATOM 21283 O O . GLU A 1 38 ? 0.053 1.170 6.648 1.00 0.00 38 GLU A O 14
ATOM 21295 N N . ILE A 1 39 ? -1.795 2.262 6.031 1.00 0.00 39 ILE A N 14
ATOM 21296 C CA . ILE A 1 39 ? -1.195 2.956 4.903 1.00 0.00 39 ILE A CA 14
ATOM 21297 C C . ILE A 1 39 ? -0.314 4.108 5.395 1.00 0.00 39 ILE A C 14
ATOM 21298 O O . ILE A 1 39 ? 0.697 4.410 4.758 1.00 0.00 39 ILE A O 14
ATOM 21314 N N . ALA A 1 40 ? -0.713 4.811 6.459 1.00 0.00 40 ALA A N 14
ATOM 21315 C CA . ALA A 1 40 ? -0.130 6.107 6.783 1.00 0.00 40 ALA A CA 14
ATOM 21316 C C . ALA A 1 40 ? 1.026 6.025 7.769 1.00 0.00 40 ALA A C 14
ATOM 21317 O O . ALA A 1 40 ? 1.725 7.024 7.943 1.00 0.00 40 ALA A O 14
ATOM 21324 N N . THR A 1 41 ? 1.236 4.880 8.406 1.00 0.00 41 THR A N 14
ATOM 21325 C CA . THR A 1 41 ? 2.222 4.727 9.466 1.00 0.00 41 THR A CA 14
ATOM 21326 C C . THR A 1 41 ? 3.648 4.987 8.953 1.00 0.00 41 THR A C 14
ATOM 21327 O O . THR A 1 41 ? 4.444 5.653 9.624 1.00 0.00 41 THR A O 14
ATOM 21338 N N . GLY A 1 42 ? 3.968 4.497 7.753 1.00 0.00 42 GLY A N 14
ATOM 21339 C CA . GLY A 1 42 ? 5.323 4.414 7.258 1.00 0.00 42 GLY A CA 14
ATOM 21340 C C . GLY A 1 42 ? 5.890 5.756 6.827 1.00 0.00 42 GLY A C 14
ATOM 21341 O O . GLY A 1 42 ? 5.196 6.730 6.505 1.00 0.00 42 GLY A O 14
ATOM 21345 N N . LYS A 1 43 ? 7.208 5.779 6.711 1.00 0.00 43 LYS A N 14
ATOM 21346 C CA . LYS A 1 43 ? 8.019 6.943 6.423 1.00 0.00 43 LYS A CA 14
ATOM 21347 C C . LYS A 1 43 ? 8.835 6.551 5.212 1.00 0.00 43 LYS A C 14
ATOM 21348 O O . LYS A 1 43 ? 9.717 5.707 5.302 1.00 0.00 43 LYS A O 14
ATOM 21367 N N . ARG A 1 44 ? 8.527 7.138 4.053 1.00 0.00 44 ARG A N 14
ATOM 21368 C CA . ARG A 1 44 ? 9.269 6.918 2.799 1.00 0.00 44 ARG A CA 14
ATOM 21369 C C . ARG A 1 44 ? 10.746 7.298 2.874 1.00 0.00 44 ARG A C 14
ATOM 21370 O O . ARG A 1 44 ? 11.483 7.118 1.907 1.00 0.00 44 ARG A O 14
ATOM 21391 N N . THR A 1 45 ? 11.176 7.807 4.022 1.00 0.00 45 THR A N 14
ATOM 21392 C CA . THR A 1 45 ? 12.516 8.287 4.308 1.00 0.00 45 THR A CA 14
ATOM 21393 C C . THR A 1 45 ? 12.782 9.505 3.415 1.00 0.00 45 THR A C 14
ATOM 21394 O O . THR A 1 45 ? 11.828 10.114 2.924 1.00 0.00 45 THR A O 14
ATOM 21405 N N . GLU A 1 46 ? 14.037 9.921 3.263 1.00 0.00 46 GLU A N 14
ATOM 21406 C CA . GLU A 1 46 ? 14.427 10.905 2.258 1.00 0.00 46 GLU A CA 14
ATOM 21407 C C . GLU A 1 46 ? 14.948 10.213 0.988 1.00 0.00 46 GLU A C 14
ATOM 21408 O O . GLU A 1 46 ? 15.257 10.905 0.013 1.00 0.00 46 GLU A O 14
ATOM 21420 N N . LYS A 1 47 ? 15.036 8.872 0.957 1.00 0.00 47 LYS A N 14
ATOM 21421 C CA . LYS A 1 47 ? 15.573 8.127 -0.181 1.00 0.00 47 LYS A CA 14
ATOM 21422 C C . LYS A 1 47 ? 14.794 8.421 -1.460 1.00 0.00 47 LYS A C 14
ATOM 21423 O O . LYS A 1 47 ? 13.638 8.856 -1.433 1.00 0.00 47 LYS A O 14
ATOM 21442 N N . GLN A 1 48 ? 15.436 8.143 -2.591 1.00 0.00 48 GLN A N 14
ATOM 21443 C CA . GLN A 1 48 ? 14.964 8.545 -3.905 1.00 0.00 48 GLN A CA 14
ATOM 21444 C C . GLN A 1 48 ? 14.498 7.310 -4.669 1.00 0.00 48 GLN A C 14
ATOM 21445 O O . GLN A 1 48 ? 15.295 6.394 -4.904 1.00 0.00 48 GLN A O 14
ATOM 21459 N N . SER A 1 49 ? 13.205 7.255 -4.995 1.00 0.00 49 SER A N 14
ATOM 21460 C CA . SER A 1 49 ? 12.530 6.107 -5.591 1.00 0.00 49 SER A CA 14
ATOM 21461 C C . SER A 1 49 ? 12.441 6.330 -7.090 1.00 0.00 49 SER A C 14
ATOM 21462 O O . SER A 1 49 ? 11.375 6.537 -7.657 1.00 0.00 49 SER A O 14
ATOM 21470 N N . ILE A 1 50 ? 13.608 6.279 -7.722 1.00 0.00 50 ILE A N 14
ATOM 21471 C CA . ILE A 1 50 ? 13.841 6.550 -9.133 1.00 0.00 50 ILE A CA 14
ATOM 21472 C C . ILE A 1 50 ? 13.323 5.407 -10.020 1.00 0.00 50 ILE A C 14
ATOM 21473 O O . ILE A 1 50 ? 13.808 5.254 -11.144 1.00 0.00 50 ILE A O 14
ATOM 21489 N N . GLN A 1 51 ? 12.423 4.570 -9.507 1.00 0.00 51 GLN A N 14
ATOM 21490 C CA . GLN A 1 51 ? 12.006 3.313 -10.076 1.00 0.00 51 GLN A CA 14
ATOM 21491 C C . GLN A 1 51 ? 10.495 3.322 -10.294 1.00 0.00 51 GLN A C 14
ATOM 21492 O O . GLN A 1 51 ? 9.792 4.255 -9.893 1.00 0.00 51 GLN A O 14
ATOM 21506 N N . ASP A 1 52 ? 10.000 2.265 -10.931 1.00 0.00 52 ASP A N 14
ATOM 21507 C CA . ASP A 1 52 ? 8.581 2.091 -11.221 1.00 0.00 52 ASP A CA 14
ATOM 21508 C C . ASP A 1 52 ? 8.047 0.819 -10.566 1.00 0.00 52 ASP A C 14
ATOM 21509 O O . ASP A 1 52 ? 6.850 0.551 -10.668 1.00 0.00 52 ASP A O 14
ATOM 21518 N N . TYR A 1 53 ? 8.906 0.016 -9.919 1.00 0.00 53 TYR A N 14
ATOM 21519 C CA . TYR A 1 53 ? 8.524 -1.295 -9.396 1.00 0.00 53 TYR A CA 14
ATOM 21520 C C . TYR A 1 53 ? 9.294 -1.597 -8.119 1.00 0.00 53 TYR A C 14
ATOM 21521 O O . TYR A 1 53 ? 10.412 -1.099 -7.961 1.00 0.00 53 TYR A O 14
ATOM 21539 N N . PRO A 1 54 ? 8.764 -2.470 -7.244 1.00 0.00 54 PRO A N 14
ATOM 21540 C CA . PRO A 1 54 ? 9.502 -3.014 -6.119 1.00 0.00 54 PRO A CA 14
ATOM 21541 C C . PRO A 1 54 ? 10.733 -3.778 -6.609 1.00 0.00 54 PRO A C 14
ATOM 21542 O O . PRO A 1 54 ? 10.890 -4.088 -7.794 1.00 0.00 54 PRO A O 14
ATOM 21553 N N . SER A 1 55 ? 11.611 -4.107 -5.673 1.00 0.00 55 SER A N 14
ATOM 21554 C CA . SER A 1 55 ? 12.873 -4.773 -5.918 1.00 0.00 55 SER A CA 14
ATOM 21555 C C . SER A 1 55 ? 12.744 -6.253 -5.503 1.00 0.00 55 SER A C 14
ATOM 21556 O O . SER A 1 55 ? 13.748 -6.912 -5.226 1.00 0.00 55 SER A O 14
ATOM 21564 N N . ALA A 1 56 ? 11.512 -6.774 -5.472 1.00 0.00 56 ALA A N 14
ATOM 21565 C CA . ALA A 1 56 ? 11.119 -8.130 -5.118 1.00 0.00 56 ALA A CA 14
ATOM 21566 C C . ALA A 1 56 ? 10.530 -8.816 -6.345 1.00 0.00 56 ALA A C 14
ATOM 21567 O O . ALA A 1 56 ? 10.242 -8.180 -7.363 1.00 0.00 56 ALA A O 14
ATOM 21574 N N . GLU A 1 57 ? 10.343 -10.123 -6.224 1.00 0.00 57 GLU A N 14
ATOM 21575 C CA . GLU A 1 57 ? 9.769 -10.975 -7.250 1.00 0.00 57 GLU A CA 14
ATOM 21576 C C . GLU A 1 57 ? 8.293 -11.250 -6.975 1.00 0.00 57 GLU A C 14
ATOM 21577 O O . GLU A 1 57 ? 7.524 -11.451 -7.914 1.00 0.00 57 GLU A O 14
ATOM 21589 N N . GLU A 1 58 ? 7.880 -11.254 -5.708 1.00 0.00 58 GLU A N 14
ATOM 21590 C CA . GLU A 1 58 ? 6.542 -11.643 -5.295 1.00 0.00 58 GLU A CA 14
ATOM 21591 C C . GLU A 1 58 ? 6.039 -10.572 -4.361 1.00 0.00 58 GLU A C 14
ATOM 21592 O O . GLU A 1 58 ? 6.600 -10.362 -3.285 1.00 0.00 58 GLU A O 14
ATOM 21604 N N . TYR A 1 59 ? 4.997 -9.892 -4.804 1.00 0.00 59 TYR A N 14
ATOM 21605 C CA . TYR A 1 59 ? 4.330 -8.838 -4.092 1.00 0.00 59 TYR A CA 14
ATOM 21606 C C . TYR A 1 59 ? 2.836 -8.998 -4.348 1.00 0.00 59 TYR A C 14
ATOM 21607 O O . TYR A 1 59 ? 2.426 -9.715 -5.266 1.00 0.00 59 TYR A O 14
ATOM 21625 N N . GLY A 1 60 ? 2.031 -8.371 -3.499 1.00 0.00 60 GLY A N 14
ATOM 21626 C CA . GLY A 1 60 ? 0.586 -8.376 -3.614 1.00 0.00 60 GLY A CA 14
ATOM 21627 C C . GLY A 1 60 ? 0.135 -7.120 -4.346 1.00 0.00 60 GLY A C 14
ATOM 21628 O O . GLY A 1 60 ? 0.922 -6.185 -4.529 1.00 0.00 60 GLY A O 14
ATOM 21632 N N . THR A 1 61 ? -1.125 -7.099 -4.774 1.00 0.00 61 THR A N 14
ATOM 21633 C CA . THR A 1 61 ? -1.590 -6.217 -5.829 1.00 0.00 61 THR A CA 14
ATOM 21634 C C . THR A 1 61 ? -2.727 -5.351 -5.294 1.00 0.00 61 THR A C 14
ATOM 21635 O O . THR A 1 61 ? -3.838 -5.846 -5.065 1.00 0.00 61 THR A O 14
ATOM 21646 N N . ILE A 1 62 ? -2.468 -4.057 -5.086 1.00 0.00 62 ILE A N 14
ATOM 21647 C CA . ILE A 1 62 ? -3.428 -3.126 -4.512 1.00 0.00 62 ILE A CA 14
ATOM 21648 C C . ILE A 1 62 ? -3.850 -2.143 -5.601 1.00 0.00 62 ILE A C 14
ATOM 21649 O O . ILE A 1 62 ? -3.001 -1.555 -6.273 1.00 0.00 62 ILE A O 14
ATOM 21665 N N . ASN A 1 63 ? -5.152 -1.881 -5.705 1.00 0.00 63 ASN A N 14
ATOM 21666 C CA . ASN A 1 63 ? -5.708 -0.726 -6.394 1.00 0.00 63 ASN A CA 14
ATOM 21667 C C . ASN A 1 63 ? -6.734 -0.115 -5.466 1.00 0.00 63 ASN A C 14
ATOM 21668 O O . ASN A 1 63 ? -7.712 -0.778 -5.123 1.00 0.00 63 ASN A O 14
ATOM 21679 N N . ILE A 1 64 ? -6.532 1.136 -5.065 1.00 0.00 64 ILE A N 14
ATOM 21680 C CA . ILE A 1 64 ? -7.613 1.962 -4.551 1.00 0.00 64 ILE A CA 14
ATOM 21681 C C . ILE A 1 64 ? -8.253 2.590 -5.779 1.00 0.00 64 ILE A C 14
ATOM 21682 O O . ILE A 1 64 ? -7.601 3.414 -6.418 1.00 0.00 64 ILE A O 14
ATOM 21698 N N . GLU A 1 65 ? -9.486 2.232 -6.119 1.00 0.00 65 GLU A N 14
ATOM 21699 C CA . GLU A 1 65 ? -10.271 2.968 -7.099 1.00 0.00 65 GLU A CA 14
ATOM 21700 C C . GLU A 1 65 ? -10.862 4.203 -6.403 1.00 0.00 65 GLU A C 14
ATOM 21701 O O . GLU A 1 65 ? -11.408 4.094 -5.306 1.00 0.00 65 GLU A O 14
ATOM 21713 N N . ASN A 1 66 ? -10.713 5.389 -6.994 1.00 0.00 66 ASN A N 14
ATOM 21714 C CA . ASN A 1 66 ? -11.176 6.668 -6.463 1.00 0.00 66 ASN A CA 14
ATOM 21715 C C . ASN A 1 66 ? -11.536 7.601 -7.613 1.00 0.00 66 ASN A C 14
ATOM 21716 O O . ASN A 1 66 ? -10.723 7.846 -8.506 1.00 0.00 66 ASN A O 14
ATOM 21727 N N . ASN A 1 67 ? -12.754 8.149 -7.576 1.00 0.00 67 ASN A N 14
ATOM 21728 C CA . ASN A 1 67 ? -13.321 9.078 -8.562 1.00 0.00 67 ASN A CA 14
ATOM 21729 C C . ASN A 1 67 ? -13.095 8.593 -10.005 1.00 0.00 67 ASN A C 14
ATOM 21730 O O . ASN A 1 67 ? -12.666 9.359 -10.876 1.00 0.00 67 ASN A O 14
ATOM 21741 N N . GLY A 1 68 ? -13.337 7.306 -10.271 1.00 0.00 68 GLY A N 14
ATOM 21742 C CA . GLY A 1 68 ? -13.172 6.686 -11.587 1.00 0.00 68 GLY A CA 14
ATOM 21743 C C . GLY A 1 68 ? -11.718 6.534 -12.055 1.00 0.00 68 GLY A C 14
ATOM 21744 O O . GLY A 1 68 ? -11.487 5.979 -13.128 1.00 0.00 68 GLY A O 14
ATOM 21748 N N . GLY A 1 69 ? -10.735 6.990 -11.276 1.00 0.00 69 GLY A N 14
ATOM 21749 C CA . GLY A 1 69 ? -9.315 6.717 -11.452 1.00 0.00 69 GLY A CA 14
ATOM 21750 C C . GLY A 1 69 ? -8.871 5.714 -10.389 1.00 0.00 69 GLY A C 14
ATOM 21751 O O . GLY A 1 69 ? -9.694 5.227 -9.613 1.00 0.00 69 GLY A O 14
ATOM 21755 N N . MET A 1 70 ? -7.583 5.372 -10.326 1.00 0.00 70 MET A N 14
ATOM 21756 C CA . MET A 1 70 ? -7.090 4.428 -9.324 1.00 0.00 70 MET A CA 14
ATOM 21757 C C . MET A 1 70 ? -5.617 4.624 -9.003 1.00 0.00 70 MET A C 14
ATOM 21758 O O . MET A 1 70 ? -4.806 4.936 -9.879 1.00 0.00 70 MET A O 14
ATOM 21772 N N . THR A 1 71 ? -5.287 4.355 -7.747 1.00 0.00 71 THR A N 14
ATOM 21773 C CA . THR A 1 71 ? -3.964 4.386 -7.168 1.00 0.00 71 THR A CA 14
ATOM 21774 C C . THR A 1 71 ? -3.509 2.933 -7.036 1.00 0.00 71 THR A C 14
ATOM 21775 O O . THR A 1 71 ? -3.910 2.241 -6.096 1.00 0.00 71 THR A O 14
ATOM 21786 N N . THR A 1 72 ? -2.746 2.459 -8.020 1.00 0.00 72 THR A N 14
ATOM 21787 C CA . THR A 1 72 ? -2.088 1.162 -7.974 1.00 0.00 72 THR A CA 14
ATOM 21788 C C . THR A 1 72 ? -0.805 1.274 -7.134 1.00 0.00 72 THR A C 14
ATOM 21789 O O . THR A 1 72 ? -0.197 2.351 -7.070 1.00 0.00 72 THR A O 14
ATOM 21800 N N . MET A 1 73 ? -0.404 0.169 -6.503 1.00 0.00 73 MET A N 14
ATOM 21801 C CA . MET A 1 73 ? 0.779 -0.007 -5.662 1.00 0.00 73 MET A CA 14
ATOM 21802 C C . MET A 1 73 ? 0.919 -1.494 -5.321 1.00 0.00 73 MET A C 14
ATOM 21803 O O . MET A 1 73 ? -0.040 -2.257 -5.453 1.00 0.00 73 MET A O 14
ATOM 21817 N N . PHE A 1 74 ? 2.091 -1.884 -4.820 1.00 0.00 74 PHE A N 14
ATOM 21818 C CA . PHE A 1 74 ? 2.464 -3.228 -4.393 1.00 0.00 74 PHE A CA 14
ATOM 21819 C C . PHE A 1 74 ? 3.203 -3.113 -3.055 1.00 0.00 74 PHE A C 14
ATOM 21820 O O . PHE A 1 74 ? 3.931 -2.132 -2.857 1.00 0.00 74 PHE A O 14
ATOM 21837 N N . TYR A 1 75 ? 3.098 -4.102 -2.162 1.00 0.00 75 TYR A N 14
ATOM 21838 C CA . TYR A 1 75 ? 3.904 -4.177 -0.934 1.00 0.00 75 TYR A CA 14
ATOM 21839 C C . TYR A 1 75 ? 4.621 -5.531 -0.901 1.00 0.00 75 TYR A C 14
ATOM 21840 O O . TYR A 1 75 ? 4.251 -6.446 -1.640 1.00 0.00 75 TYR A O 14
ATOM 21858 N N . TYR A 1 76 ? 5.666 -5.660 -0.082 1.00 0.00 76 TYR A N 14
ATOM 21859 C CA . TYR A 1 76 ? 6.490 -6.863 0.032 1.00 0.00 76 TYR A CA 14
ATOM 21860 C C . TYR A 1 76 ? 7.212 -6.864 1.384 1.00 0.00 76 TYR A C 14
ATOM 21861 O O . TYR A 1 76 ? 7.247 -5.844 2.087 1.00 0.00 76 TYR A O 14
ATOM 21879 N N . GLU A 1 77 ? 7.821 -7.994 1.731 1.00 0.00 77 GLU A N 14
ATOM 21880 C CA . GLU A 1 77 ? 8.831 -8.142 2.767 1.00 0.00 77 GLU A CA 14
ATOM 21881 C C . GLU A 1 77 ? 10.213 -8.112 2.100 1.00 0.00 77 GLU A C 14
ATOM 21882 O O . GLU A 1 77 ? 10.389 -8.671 1.014 1.00 0.00 77 GLU A O 14
ATOM 21894 N N . GLU A 1 78 ? 11.205 -7.489 2.735 1.00 0.00 78 GLU A N 14
ATOM 21895 C CA . GLU A 1 78 ? 12.605 -7.559 2.338 1.00 0.00 78 GLU A CA 14
ATOM 21896 C C . GLU A 1 78 ? 13.474 -7.439 3.595 1.00 0.00 78 GLU A C 14
ATOM 21897 O O . GLU A 1 78 ? 13.115 -6.733 4.530 1.00 0.00 78 GLU A O 14
ATOM 21909 N N . ASN A 1 79 ? 14.618 -8.120 3.671 1.00 0.00 79 ASN A N 14
ATOM 21910 C CA . ASN A 1 79 ? 15.517 -8.203 4.835 1.00 0.00 79 ASN A CA 14
ATOM 21911 C C . ASN A 1 79 ? 14.844 -8.644 6.149 1.00 0.00 79 ASN A C 14
ATOM 21912 O O . ASN A 1 79 ? 15.538 -8.748 7.160 1.00 0.00 79 ASN A O 14
ATOM 21923 N N . GLY A 1 80 ? 13.541 -8.924 6.162 1.00 0.00 80 GLY A N 14
ATOM 21924 C CA . GLY A 1 80 ? 12.749 -9.146 7.361 1.00 0.00 80 GLY A CA 14
ATOM 21925 C C . GLY A 1 80 ? 12.067 -7.875 7.884 1.00 0.00 80 GLY A C 14
ATOM 21926 O O . GLY A 1 80 ? 11.733 -7.842 9.065 1.00 0.00 80 GLY A O 14
ATOM 21930 N N . LYS A 1 81 ? 11.890 -6.809 7.090 1.00 0.00 81 LYS A N 14
ATOM 21931 C CA . LYS A 1 81 ? 10.946 -5.725 7.325 1.00 0.00 81 LYS A CA 14
ATOM 21932 C C . LYS A 1 81 ? 9.962 -5.715 6.168 1.00 0.00 81 LYS A C 14
ATOM 21933 O O . LYS A 1 81 ? 10.218 -6.336 5.137 1.00 0.00 81 LYS A O 14
ATOM 21952 N N . TYR A 1 82 ? 8.891 -4.939 6.289 1.00 0.00 82 TYR A N 14
ATOM 21953 C CA . TYR A 1 82 ? 7.916 -4.794 5.226 1.00 0.00 82 TYR A CA 14
ATOM 21954 C C . TYR A 1 82 ? 8.049 -3.399 4.621 1.00 0.00 82 TYR A C 14
ATOM 21955 O O . TYR A 1 82 ? 8.363 -2.432 5.321 1.00 0.00 82 TYR A O 14
ATOM 21973 N N . TYR A 1 83 ? 7.824 -3.283 3.314 1.00 0.00 83 TYR A N 14
ATOM 21974 C CA . TYR A 1 83 ? 7.996 -2.040 2.579 1.00 0.00 83 TYR A CA 14
ATOM 21975 C C . TYR A 1 83 ? 6.902 -1.917 1.514 1.00 0.00 83 TYR A C 14
ATOM 21976 O O . TYR A 1 83 ? 6.254 -2.900 1.147 1.00 0.00 83 TYR A O 14
ATOM 21994 N N . ILE A 1 84 ? 6.705 -0.693 1.020 1.00 0.00 84 ILE A N 14
ATOM 21995 C CA . ILE A 1 84 ? 5.622 -0.305 0.119 1.00 0.00 84 ILE A CA 14
ATOM 21996 C C . ILE A 1 84 ? 6.238 0.389 -1.098 1.00 0.00 84 ILE A C 14
ATOM 21997 O O . ILE A 1 84 ? 6.974 1.370 -0.924 1.00 0.00 84 ILE A O 14
ATOM 22013 N N . GLU A 1 85 ? 5.932 -0.099 -2.308 1.00 0.00 85 GLU A N 14
ATOM 22014 C CA . GLU A 1 85 ? 6.315 0.571 -3.548 1.00 0.00 85 GLU A CA 14
ATOM 22015 C C . GLU A 1 85 ? 5.404 1.784 -3.760 1.00 0.00 85 GLU A C 14
ATOM 22016 O O . GLU A 1 85 ? 4.325 1.903 -3.171 1.00 0.00 85 GLU A O 14
ATOM 22028 N N . CYS A 1 86 ? 5.839 2.670 -4.644 1.00 0.00 86 CYS A N 14
ATOM 22029 C CA . CYS A 1 86 ? 5.201 3.869 -5.160 1.00 0.00 86 CYS A CA 14
ATOM 22030 C C . CYS A 1 86 ? 6.239 4.481 -6.135 1.00 0.00 86 CYS A C 14
ATOM 22031 O O . CYS A 1 86 ? 7.374 3.988 -6.169 1.00 0.00 86 CYS A O 14
ATOM 22039 N N . PRO A 1 87 ? 5.882 5.482 -6.967 1.00 0.00 87 PRO A N 14
ATOM 22040 C CA . PRO A 1 87 ? 6.815 6.364 -7.692 1.00 0.00 87 PRO A CA 14
ATOM 22041 C C . PRO A 1 87 ? 7.812 7.018 -6.723 1.00 0.00 87 PRO A C 14
ATOM 22042 O O . PRO A 1 87 ? 8.006 6.526 -5.618 1.00 0.00 87 PRO A O 14
ATOM 22053 N N . TYR A 1 88 ? 8.469 8.124 -7.097 1.00 0.00 88 TYR A N 14
ATOM 22054 C CA . TYR A 1 88 ? 9.522 8.863 -6.377 1.00 0.00 88 TYR A CA 14
ATOM 22055 C C . TYR A 1 88 ? 9.286 9.048 -4.865 1.00 0.00 88 TYR A C 14
ATOM 22056 O O . TYR A 1 88 ? 10.206 9.446 -4.142 1.00 0.00 88 TYR A O 14
ATOM 22074 N N . LYS A 1 89 ? 8.094 8.731 -4.348 1.00 0.00 89 LYS A N 14
ATOM 22075 C CA . LYS A 1 89 ? 7.784 8.576 -2.946 1.00 0.00 89 LYS A CA 14
ATOM 22076 C C . LYS A 1 89 ? 7.405 7.129 -2.578 1.00 0.00 89 LYS A C 14
ATOM 22077 O O . LYS A 1 89 ? 6.312 6.913 -2.065 1.00 0.00 89 LYS A O 14
ATOM 22096 N N . GLY A 1 90 ? 8.282 6.139 -2.782 1.00 0.00 90 GLY A N 14
ATOM 22097 C CA . GLY A 1 90 ? 7.958 4.727 -2.564 1.00 0.00 90 GLY A CA 14
ATOM 22098 C C . GLY A 1 90 ? 9.028 3.895 -1.869 1.00 0.00 90 GLY A C 14
ATOM 22099 O O . GLY A 1 90 ? 9.413 2.855 -2.392 1.00 0.00 90 GLY A O 14
ATOM 22103 N N . ILE A 1 91 ? 9.500 4.323 -0.689 1.00 0.00 91 ILE A N 14
ATOM 22104 C CA . ILE A 1 91 ? 10.528 3.610 0.089 1.00 0.00 91 ILE A CA 14
ATOM 22105 C C . ILE A 1 91 ? 10.128 3.635 1.570 1.00 0.00 91 ILE A C 14
ATOM 22106 O O . ILE A 1 91 ? 10.897 4.035 2.448 1.00 0.00 91 ILE A O 14
ATOM 22122 N N . TYR A 1 92 ? 8.871 3.298 1.860 1.00 0.00 92 TYR A N 14
ATOM 22123 C CA . TYR A 1 92 ? 8.382 3.272 3.237 1.00 0.00 92 TYR A CA 14
ATOM 22124 C C . TYR A 1 92 ? 8.910 2.016 3.900 1.00 0.00 92 TYR A C 14
ATOM 22125 O O . TYR A 1 92 ? 8.846 0.954 3.291 1.00 0.00 92 TYR A O 14
ATOM 22143 N N . GLU A 1 93 ? 9.373 2.135 5.139 1.00 0.00 93 GLU A N 14
ATOM 22144 C CA . GLU A 1 93 ? 9.982 1.059 5.907 1.00 0.00 93 GLU A CA 14
ATOM 22145 C C . GLU A 1 93 ? 9.108 0.844 7.141 1.00 0.00 93 GLU A C 14
ATOM 22146 O O . GLU A 1 93 ? 9.251 1.559 8.136 1.00 0.00 93 GLU A O 14
ATOM 22158 N N . ILE A 1 94 ? 8.127 -0.053 7.066 1.00 0.00 94 ILE A N 14
ATOM 22159 C CA . ILE A 1 94 ? 7.284 -0.356 8.217 1.00 0.00 94 ILE A CA 14
ATOM 22160 C C . ILE A 1 94 ? 7.882 -1.588 8.908 1.00 0.00 94 ILE A C 14
ATOM 22161 O O . ILE A 1 94 ? 8.506 -2.439 8.272 1.00 0.00 94 ILE A O 14
ATOM 22177 N N . GLU A 1 95 ? 7.670 -1.709 10.214 1.00 0.00 95 GLU A N 14
ATOM 22178 C CA . GLU A 1 95 ? 8.291 -2.759 11.022 1.00 0.00 95 GLU A CA 14
ATOM 22179 C C . GLU A 1 95 ? 7.300 -3.860 11.403 1.00 0.00 95 GLU A C 14
ATOM 22180 O O . GLU A 1 95 ? 7.512 -4.629 12.347 1.00 0.00 95 GLU A O 14
ATOM 22192 N N . ASN A 1 96 ? 6.177 -3.879 10.691 1.00 0.00 96 ASN A N 14
ATOM 22193 C CA . ASN A 1 96 ? 5.042 -4.751 10.911 1.00 0.00 96 ASN A CA 14
ATOM 22194 C C . ASN A 1 96 ? 4.375 -5.121 9.594 1.00 0.00 96 ASN A C 14
ATOM 22195 O O . ASN A 1 96 ? 4.548 -4.413 8.609 1.00 0.00 96 ASN A O 14
ATOM 22206 N N . ASN A 1 97 ? 3.582 -6.191 9.563 1.00 0.00 97 ASN A N 14
ATOM 22207 C CA . ASN A 1 97 ? 2.978 -6.645 8.318 1.00 0.00 97 ASN A CA 14
ATOM 22208 C C . ASN A 1 97 ? 1.651 -5.941 8.044 1.00 0.00 97 ASN A C 14
ATOM 22209 O O . ASN A 1 97 ? 0.767 -5.941 8.906 1.00 0.00 97 ASN A O 14
ATOM 22220 N N . PHE A 1 98 ? 1.488 -5.409 6.830 1.00 0.00 98 PHE A N 14
ATOM 22221 C CA . PHE A 1 98 ? 0.247 -4.794 6.381 1.00 0.00 98 PHE A CA 14
ATOM 22222 C C . PHE A 1 98 ? -0.880 -5.829 6.250 1.00 0.00 98 PHE A C 14
ATOM 22223 O O . PHE A 1 98 ? -2.005 -5.573 6.684 1.00 0.00 98 PHE A O 14
ATOM 22240 N N . GLU A 1 99 ? -0.613 -6.978 5.625 1.00 0.00 99 GLU A N 14
ATOM 22241 C CA . GLU A 1 99 ? -1.651 -7.926 5.214 1.00 0.00 99 GLU A CA 14
ATOM 22242 C C . GLU A 1 99 ? -2.299 -8.670 6.391 1.00 0.00 99 GLU A C 14
ATOM 22243 O O . GLU A 1 99 ? -3.436 -9.134 6.279 1.00 0.00 99 GLU A O 14
ATOM 22255 N N . ASP A 1 100 ? -1.642 -8.717 7.549 1.00 0.00 100 ASP A N 14
ATOM 22256 C CA . ASP A 1 100 ? -2.224 -9.252 8.781 1.00 0.00 100 ASP A CA 14
ATOM 22257 C C . ASP A 1 100 ? -2.822 -8.150 9.659 1.00 0.00 100 ASP A C 14
ATOM 22258 O O . ASP A 1 100 ? -3.439 -8.433 10.689 1.00 0.00 100 ASP A O 14
ATOM 22267 N N . MET A 1 101 ? -2.647 -6.880 9.281 1.00 0.00 101 MET A N 14
ATOM 22268 C CA . MET A 1 101 ? -3.353 -5.766 9.894 1.00 0.00 101 MET A CA 14
ATOM 22269 C C . MET A 1 101 ? -4.662 -5.455 9.177 1.00 0.00 101 MET A C 14
ATOM 22270 O O . MET A 1 101 ? -5.568 -4.948 9.844 1.00 0.00 101 MET A O 14
ATOM 22284 N N . ILE A 1 102 ? -4.798 -5.729 7.873 1.00 0.00 102 ILE A N 14
ATOM 22285 C CA . ILE A 1 102 ? -6.105 -5.763 7.211 1.00 0.00 102 ILE A CA 14
ATOM 22286 C C . ILE A 1 102 ? -6.890 -6.984 7.689 1.00 0.00 102 ILE A C 14
ATOM 22287 O O . ILE A 1 102 ? -6.381 -7.800 8.492 1.00 0.00 102 ILE A O 14
ATOM 22303 N N . GLY A 1 1 ? 7.827 11.841 7.441 1.00 0.00 1 GLY A N 15
ATOM 22304 C CA . GLY A 1 1 ? 6.406 12.220 7.502 1.00 0.00 1 GLY A CA 15
ATOM 22305 C C . GLY A 1 1 ? 5.499 11.072 7.089 1.00 0.00 1 GLY A C 15
ATOM 22306 O O . GLY A 1 1 ? 5.994 10.019 6.683 1.00 0.00 1 GLY A O 15
ATOM 22310 N N . SER A 1 2 ? 4.178 11.267 7.142 1.00 0.00 2 SER A N 15
ATOM 22311 C CA . SER A 1 2 ? 3.150 10.340 6.659 1.00 0.00 2 SER A CA 15
ATOM 22312 C C . SER A 1 2 ? 3.133 10.246 5.116 1.00 0.00 2 SER A C 15
ATOM 22313 O O . SER A 1 2 ? 3.763 11.074 4.441 1.00 0.00 2 SER A O 15
ATOM 22321 N N . PRO A 1 3 ? 2.461 9.251 4.508 1.00 0.00 3 PRO A N 15
ATOM 22322 C CA . PRO A 1 3 ? 2.093 9.288 3.088 1.00 0.00 3 PRO A CA 15
ATOM 22323 C C . PRO A 1 3 ? 1.085 10.408 2.777 1.00 0.00 3 PRO A C 15
ATOM 22324 O O . PRO A 1 3 ? 0.641 11.133 3.670 1.00 0.00 3 PRO A O 15
ATOM 22335 N N . ILE A 1 4 ? 0.731 10.554 1.496 1.00 0.00 4 ILE A N 15
ATOM 22336 C CA . ILE A 1 4 ? -0.194 11.530 0.938 1.00 0.00 4 ILE A CA 15
A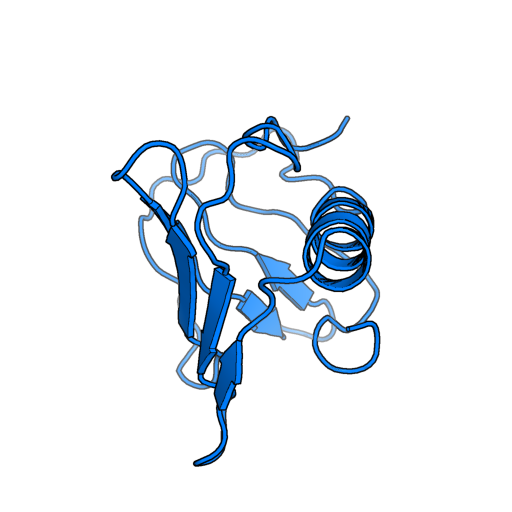TOM 22337 C C . ILE A 1 4 ? -1.239 10.715 0.158 1.00 0.00 4 ILE A C 15
ATOM 22338 O O . ILE A 1 4 ? -1.144 10.581 -1.062 1.00 0.00 4 ILE A O 15
ATOM 22354 N N . LEU A 1 5 ? -2.166 10.047 0.846 1.00 0.00 5 LEU A N 15
ATOM 22355 C CA . LEU A 1 5 ? -3.172 9.211 0.177 1.00 0.00 5 LEU A CA 15
ATOM 22356 C C . LEU A 1 5 ? -4.319 10.068 -0.359 1.00 0.00 5 LEU A C 15
ATOM 22357 O O . LEU A 1 5 ? -4.452 11.224 0.059 1.00 0.00 5 LEU A O 15
ATOM 22373 N N . PRO A 1 6 ? -5.180 9.526 -1.240 1.00 0.00 6 PRO A N 15
ATOM 22374 C CA . PRO A 1 6 ? -6.511 10.086 -1.418 1.00 0.00 6 PRO A CA 15
ATOM 22375 C C . PRO A 1 6 ? -7.273 10.064 -0.084 1.00 0.00 6 PRO A C 15
ATOM 22376 O O . PRO A 1 6 ? -6.899 9.336 0.844 1.00 0.00 6 PRO A O 15
ATOM 22387 N N . LYS A 1 7 ? -8.381 10.811 0.002 1.00 0.00 7 LYS A N 15
ATOM 22388 C CA . LYS A 1 7 ? -9.334 10.737 1.101 1.00 0.00 7 LYS A CA 15
ATOM 22389 C C . LYS A 1 7 ? -9.812 9.301 1.322 1.00 0.00 7 LYS A C 15
ATOM 22390 O O . LYS A 1 7 ? -9.651 8.454 0.448 1.00 0.00 7 LYS A O 15
ATOM 22409 N N . ALA A 1 8 ? -10.508 9.045 2.427 1.00 0.00 8 ALA A N 15
ATOM 22410 C CA . ALA A 1 8 ? -11.405 7.901 2.475 1.00 0.00 8 ALA A CA 15
ATOM 22411 C C . ALA A 1 8 ? -12.599 8.190 1.557 1.00 0.00 8 ALA A C 15
ATOM 22412 O O . ALA A 1 8 ? -12.795 7.490 0.575 1.00 0.00 8 ALA A O 15
ATOM 22419 N N . GLU A 1 9 ? -13.320 9.291 1.798 1.00 0.00 9 GLU A N 15
ATOM 22420 C CA . GLU A 1 9 ? -14.645 9.580 1.236 1.00 0.00 9 GLU A CA 15
ATOM 22421 C C . GLU A 1 9 ? -14.696 9.591 -0.299 1.00 0.00 9 GLU A C 15
ATOM 22422 O O . GLU A 1 9 ? -15.763 9.400 -0.880 1.00 0.00 9 GLU A O 15
ATOM 22434 N N . ASN A 1 10 ? -13.555 9.816 -0.961 1.00 0.00 10 ASN A N 15
ATOM 22435 C CA . ASN A 1 10 ? -13.448 9.894 -2.409 1.00 0.00 10 ASN A CA 15
ATOM 22436 C C . ASN A 1 10 ? -13.024 8.587 -3.093 1.00 0.00 10 ASN A C 15
ATOM 22437 O O . ASN A 1 10 ? -12.780 8.586 -4.305 1.00 0.00 10 ASN A O 15
ATOM 22448 N N . VAL A 1 11 ? -12.786 7.528 -2.317 1.00 0.00 11 VAL A N 15
ATOM 22449 C CA . VAL A 1 11 ? -12.515 6.188 -2.829 1.00 0.00 11 VAL A CA 15
ATOM 22450 C C . VAL A 1 11 ? -13.863 5.586 -3.220 1.00 0.00 11 VAL A C 15
ATOM 22451 O O . VAL A 1 11 ? -14.903 5.981 -2.686 1.00 0.00 11 VAL A O 15
ATOM 22464 N N . ASP A 1 12 ? -13.850 4.660 -4.174 1.00 0.00 12 ASP A N 15
ATOM 22465 C CA . ASP A 1 12 ? -15.023 3.867 -4.525 1.00 0.00 12 ASP A CA 15
ATOM 22466 C C . ASP A 1 12 ? -14.843 2.428 -4.058 1.00 0.00 12 ASP A C 15
ATOM 22467 O O . ASP A 1 12 ? -15.747 1.904 -3.411 1.00 0.00 12 ASP A O 15
ATOM 22476 N N . SER A 1 13 ? -13.685 1.804 -4.307 1.00 0.00 13 SER A N 15
ATOM 22477 C CA . SER A 1 13 ? -13.309 0.582 -3.591 1.00 0.00 13 SER A CA 15
ATOM 22478 C C . SER A 1 13 ? -11.786 0.408 -3.573 1.00 0.00 13 SER A C 15
ATOM 22479 O O . SER A 1 13 ? -11.069 1.073 -4.327 1.00 0.00 13 SER A O 15
ATOM 22487 N N . ILE A 1 14 ? -11.278 -0.497 -2.731 1.00 0.00 14 ILE A N 15
ATOM 22488 C CA . ILE A 1 14 ? -9.873 -0.901 -2.693 1.00 0.00 14 ILE A CA 15
ATOM 22489 C C . ILE A 1 14 ? -9.851 -2.408 -2.923 1.00 0.00 14 ILE A C 15
ATOM 22490 O O . ILE A 1 14 ? -10.453 -3.142 -2.140 1.00 0.00 14 ILE A O 15
ATOM 22506 N N . CYS A 1 15 ? -9.196 -2.874 -3.987 1.00 0.00 15 CYS A N 15
ATOM 22507 C CA . CYS A 1 15 ? -9.020 -4.295 -4.266 1.00 0.00 15 CYS A CA 15
ATOM 22508 C C . CYS A 1 15 ? -7.600 -4.712 -3.924 1.00 0.00 15 CYS A C 15
ATOM 22509 O O . CYS A 1 15 ? -6.647 -4.074 -4.389 1.00 0.00 15 CYS A O 15
ATOM 22517 N N . ILE A 1 16 ? -7.466 -5.782 -3.130 1.00 0.00 16 ILE A N 15
ATOM 22518 C CA . ILE A 1 16 ? -6.160 -6.251 -2.651 1.00 0.00 16 ILE A CA 15
ATOM 22519 C C . ILE A 1 16 ? -6.014 -7.735 -2.981 1.00 0.00 16 ILE A C 15
ATOM 22520 O O . ILE A 1 16 ? -6.724 -8.575 -2.426 1.00 0.00 16 ILE A O 15
ATOM 22536 N N . ASP A 1 17 ? -5.098 -8.060 -3.894 1.00 0.00 17 ASP A N 15
ATOM 22537 C CA . ASP A 1 17 ? -4.614 -9.418 -4.124 1.00 0.00 17 ASP A CA 15
ATOM 22538 C C . ASP A 1 17 ? -3.359 -9.556 -3.280 1.00 0.00 17 ASP A C 15
ATOM 22539 O O . ASP A 1 17 ? -2.453 -8.733 -3.390 1.00 0.00 17 ASP A O 15
ATOM 22548 N N . PHE A 1 18 ? -3.376 -10.508 -2.356 1.00 0.00 18 PHE A N 15
ATOM 22549 C CA . PHE A 1 18 ? -2.307 -10.783 -1.399 1.00 0.00 18 PHE A CA 15
ATOM 22550 C C . PHE A 1 18 ? -1.083 -11.394 -2.132 1.00 0.00 18 PHE A C 15
ATOM 22551 O O . PHE A 1 18 ? -1.048 -11.469 -3.365 1.00 0.00 18 PHE A O 15
ATOM 22568 N N . THR A 1 19 ? -0.064 -11.866 -1.412 1.00 0.00 19 THR A N 15
ATOM 22569 C CA . THR A 1 19 ? 1.049 -12.635 -1.995 1.00 0.00 19 THR A CA 15
ATOM 22570 C C . THR A 1 19 ? 0.647 -14.041 -2.490 1.00 0.00 19 THR A C 15
ATOM 22571 O O . THR A 1 19 ? 1.489 -14.803 -2.968 1.00 0.00 19 THR A O 15
ATOM 22582 N N . ASN A 1 20 ? -0.615 -14.427 -2.330 1.00 0.00 20 ASN A N 15
ATOM 22583 C CA . ASN A 1 20 ? -1.116 -15.793 -2.354 1.00 0.00 20 ASN A CA 15
ATOM 22584 C C . ASN A 1 20 ? -1.827 -16.059 -3.694 1.00 0.00 20 ASN A C 15
ATOM 22585 O O . ASN A 1 20 ? -1.549 -15.455 -4.730 1.00 0.00 20 ASN A O 15
ATOM 22596 N N . SER A 1 21 ? -2.756 -17.013 -3.671 1.00 0.00 21 SER A N 15
ATOM 22597 C CA . SER A 1 21 ? -3.898 -17.203 -4.542 1.00 0.00 21 SER A CA 15
ATOM 22598 C C . SER A 1 21 ? -5.124 -16.328 -4.184 1.00 0.00 21 SER A C 15
ATOM 22599 O O . SER A 1 21 ? -6.137 -16.411 -4.889 1.00 0.00 21 SER A O 15
ATOM 22607 N N . ILE A 1 22 ? -5.093 -15.564 -3.082 1.00 0.00 22 ILE A N 15
ATOM 22608 C CA . ILE A 1 22 ? -6.268 -15.029 -2.375 1.00 0.00 22 ILE A CA 15
ATOM 22609 C C . ILE A 1 22 ? -6.446 -13.535 -2.678 1.00 0.00 22 ILE A C 15
ATOM 22610 O O . ILE A 1 22 ? -5.481 -12.782 -2.788 1.00 0.00 22 ILE A O 15
ATOM 22626 N N . GLN A 1 23 ? -7.687 -13.068 -2.750 1.00 0.00 23 GLN A N 15
ATOM 22627 C CA . GLN A 1 23 ? -7.976 -11.664 -3.023 1.00 0.00 23 GLN A CA 15
ATOM 22628 C C . GLN A 1 23 ? -9.147 -11.201 -2.167 1.00 0.00 23 GLN A C 15
ATOM 22629 O O . GLN A 1 23 ? -10.164 -11.892 -2.079 1.00 0.00 23 GLN A O 15
ATOM 22643 N N . LYS A 1 24 ? -9.024 -10.024 -1.556 1.00 0.00 24 LYS A N 15
ATOM 22644 C CA . LYS A 1 24 ? -10.050 -9.433 -0.704 1.00 0.00 24 LYS A CA 15
ATOM 22645 C C . LYS A 1 24 ? -10.211 -7.971 -1.091 1.00 0.00 24 LYS A C 15
ATOM 22646 O O . LYS A 1 24 ? -9.227 -7.288 -1.364 1.00 0.00 24 LYS A O 15
ATOM 22665 N N . ILE A 1 25 ? -11.445 -7.482 -1.097 1.00 0.00 25 ILE A N 15
ATOM 22666 C CA . ILE A 1 25 ? -11.788 -6.138 -1.555 1.00 0.00 25 ILE A CA 15
ATOM 22667 C C . ILE A 1 25 ? -12.515 -5.435 -0.421 1.00 0.00 25 ILE A C 15
ATOM 22668 O O . ILE A 1 25 ? -13.055 -6.079 0.481 1.00 0.00 25 ILE A O 15
ATOM 22684 N N . TYR A 1 26 ? -12.476 -4.114 -0.434 1.00 0.00 26 TYR A N 15
ATOM 22685 C CA . TYR A 1 26 ? -12.839 -3.288 0.688 1.00 0.00 26 TYR A CA 15
ATOM 22686 C C . TYR A 1 26 ? -13.557 -2.081 0.081 1.00 0.00 26 TYR A C 15
ATOM 22687 O O . TYR A 1 26 ? -12.922 -1.101 -0.306 1.00 0.00 26 TYR A O 15
ATOM 22705 N N . ASP A 1 27 ? -14.870 -2.202 -0.107 1.00 0.00 27 ASP A N 15
ATOM 22706 C CA . ASP A 1 27 ? -15.755 -1.159 -0.643 1.00 0.00 27 ASP A CA 15
ATOM 22707 C C . ASP A 1 27 ? -16.524 -0.451 0.472 1.00 0.00 27 ASP A C 15
ATOM 22708 O O . ASP A 1 27 ? -17.030 0.649 0.265 1.00 0.00 27 ASP A O 15
ATOM 22717 N N . ASP A 1 28 ? -16.661 -1.085 1.642 1.00 0.00 28 ASP A N 15
ATOM 22718 C CA . ASP A 1 28 ? -17.427 -0.519 2.747 1.00 0.00 28 ASP A CA 15
ATOM 22719 C C . ASP A 1 28 ? -16.621 0.630 3.347 1.00 0.00 28 ASP A C 15
ATOM 22720 O O . ASP A 1 28 ? -15.401 0.492 3.490 1.00 0.00 28 ASP A O 15
ATOM 22729 N N . SER A 1 29 ? -17.300 1.676 3.828 1.00 0.00 29 SER A N 15
ATOM 22730 C CA . SER A 1 29 ? -16.682 2.766 4.585 1.00 0.00 29 SER A CA 15
ATOM 22731 C C . SER A 1 29 ? -15.820 2.209 5.730 1.00 0.00 29 SER A C 15
ATOM 22732 O O . SER A 1 29 ? -14.670 2.615 5.906 1.00 0.00 29 SER A O 15
ATOM 22740 N N . GLU A 1 30 ? -16.351 1.254 6.503 1.00 0.00 30 GLU A N 15
ATOM 22741 C CA . GLU A 1 30 ? -15.636 0.723 7.659 1.00 0.00 30 GLU A CA 15
ATOM 22742 C C . GLU A 1 30 ? -14.402 -0.094 7.230 1.00 0.00 30 GLU A C 15
ATOM 22743 O O . GLU A 1 30 ? -13.405 -0.143 7.957 1.00 0.00 30 GLU A O 15
ATOM 22755 N N . SER A 1 31 ? -14.475 -0.755 6.069 1.00 0.00 31 SER A N 15
ATOM 22756 C CA . SER A 1 31 ? -13.414 -1.564 5.490 1.00 0.00 31 SER A CA 15
ATOM 22757 C C . SER A 1 31 ? -12.286 -0.670 4.957 1.00 0.00 31 SER A C 15
ATOM 22758 O O . SER A 1 31 ? -11.115 -0.899 5.264 1.00 0.00 31 SER A O 15
ATOM 22766 N N . ILE A 1 32 ? -12.630 0.375 4.204 1.00 0.00 32 ILE A N 15
ATOM 22767 C CA . ILE A 1 32 ? -11.712 1.392 3.705 1.00 0.00 32 ILE A CA 15
ATOM 22768 C C . ILE A 1 32 ? -11.029 2.073 4.898 1.00 0.00 32 ILE A C 15
ATOM 22769 O O . ILE A 1 32 ? -9.805 2.218 4.896 1.00 0.00 32 ILE A O 15
ATOM 22785 N N . GLN A 1 33 ? -11.784 2.466 5.929 1.00 0.00 33 GLN A N 15
ATOM 22786 C CA . GLN A 1 33 ? -11.229 3.197 7.060 1.00 0.00 33 GLN A CA 15
ATOM 22787 C C . GLN A 1 33 ? -10.197 2.412 7.859 1.00 0.00 33 GLN A C 15
ATOM 22788 O O . GLN A 1 33 ? -9.346 3.056 8.474 1.00 0.00 33 GLN A O 15
ATOM 22802 N N . LYS A 1 34 ? -10.248 1.076 7.862 1.00 0.00 34 LYS A N 15
ATOM 22803 C CA . LYS A 1 34 ? -9.153 0.274 8.389 1.00 0.00 34 LYS A CA 15
ATOM 22804 C C . LYS A 1 34 ? -7.929 0.541 7.535 1.00 0.00 34 LYS A C 15
ATOM 22805 O O . LYS A 1 34 ? -6.904 0.963 8.064 1.00 0.00 34 LYS A O 15
ATOM 22824 N N . ILE A 1 35 ? -8.030 0.248 6.236 1.00 0.00 35 ILE A N 15
ATOM 22825 C CA . ILE A 1 35 ? -6.889 0.252 5.338 1.00 0.00 35 ILE A CA 15
ATOM 22826 C C . ILE A 1 35 ? -6.156 1.591 5.454 1.00 0.00 35 ILE A C 15
ATOM 22827 O O . ILE A 1 35 ? -4.952 1.594 5.669 1.00 0.00 35 ILE A O 15
ATOM 22843 N N . LEU A 1 36 ? -6.848 2.732 5.345 1.00 0.00 36 LEU A N 15
ATOM 22844 C CA . LEU A 1 36 ? -6.188 4.042 5.409 1.00 0.00 36 LEU A CA 15
ATOM 22845 C C . LEU A 1 36 ? -5.539 4.358 6.769 1.00 0.00 36 LEU A C 15
ATOM 22846 O O . LEU A 1 36 ? -4.731 5.288 6.837 1.00 0.00 36 LEU A O 15
ATOM 22862 N N . SER A 1 37 ? -5.844 3.629 7.843 1.00 0.00 37 SER A N 15
ATOM 22863 C CA . SER A 1 37 ? -5.026 3.641 9.050 1.00 0.00 37 SER A CA 15
ATOM 22864 C C . SER A 1 37 ? -3.774 2.800 8.796 1.00 0.00 37 SER A C 15
ATOM 22865 O O . SER A 1 37 ? -2.659 3.323 8.822 1.00 0.00 37 SER A O 15
ATOM 22873 N N . GLU A 1 38 ? -3.960 1.518 8.472 1.00 0.00 38 GLU A N 15
ATOM 22874 C CA . GLU A 1 38 ? -2.907 0.525 8.261 1.00 0.00 38 GLU A CA 15
ATOM 22875 C C . GLU A 1 38 ? -1.956 0.875 7.109 1.00 0.00 38 GLU A C 15
ATOM 22876 O O . GLU A 1 38 ? -0.943 0.208 6.935 1.00 0.00 38 GLU A O 15
ATOM 22888 N N . ILE A 1 39 ? -2.249 1.915 6.331 1.00 0.00 39 ILE A N 15
ATOM 22889 C CA . ILE A 1 39 ? -1.463 2.398 5.205 1.00 0.00 39 ILE A CA 15
ATOM 22890 C C . ILE A 1 39 ? -0.900 3.799 5.481 1.00 0.00 39 ILE A C 15
ATOM 22891 O O . ILE A 1 39 ? 0.021 4.234 4.792 1.00 0.00 39 ILE A O 15
ATOM 22907 N N . ALA A 1 40 ? -1.379 4.520 6.497 1.00 0.00 40 ALA A N 15
ATOM 22908 C CA . ALA A 1 40 ? -0.773 5.785 6.926 1.00 0.00 40 ALA A CA 15
ATOM 22909 C C . ALA A 1 40 ? 0.385 5.579 7.909 1.00 0.00 40 ALA A C 15
ATOM 22910 O O . ALA A 1 40 ? 1.097 6.535 8.201 1.00 0.00 40 ALA A O 15
ATOM 22917 N N . THR A 1 41 ? 0.556 4.360 8.413 1.00 0.00 41 THR A N 15
ATOM 22918 C CA . THR A 1 41 ? 1.469 4.029 9.495 1.00 0.00 41 THR A CA 15
ATOM 22919 C C . THR A 1 41 ? 2.949 4.155 9.083 1.00 0.00 41 THR A C 15
ATOM 22920 O O . THR A 1 41 ? 3.781 4.496 9.928 1.00 0.00 41 THR A O 15
ATOM 22931 N N . GLY A 1 42 ? 3.288 3.925 7.810 1.00 0.00 42 GLY A N 15
ATOM 22932 C CA . GLY A 1 42 ? 4.659 3.941 7.328 1.00 0.00 42 GLY A CA 15
ATOM 22933 C C . GLY A 1 42 ? 5.152 5.342 7.002 1.00 0.00 42 GLY A C 15
ATOM 22934 O O . GLY A 1 42 ? 4.383 6.296 6.890 1.00 0.00 42 GLY A O 15
ATOM 22938 N N . LYS A 1 43 ? 6.461 5.467 6.786 1.00 0.00 43 LYS A N 15
ATOM 22939 C CA . LYS A 1 43 ? 7.129 6.722 6.474 1.00 0.00 43 LYS A CA 15
ATOM 22940 C C . LYS A 1 43 ? 8.068 6.477 5.316 1.00 0.00 43 LYS A C 15
ATOM 22941 O O . LYS A 1 43 ? 8.970 5.652 5.454 1.00 0.00 43 LYS A O 15
ATOM 22960 N N . ARG A 1 44 ? 7.891 7.187 4.194 1.00 0.00 44 ARG A N 15
ATOM 22961 C CA . ARG A 1 44 ? 8.738 7.027 3.005 1.00 0.00 44 ARG A CA 15
ATOM 22962 C C . ARG A 1 44 ? 10.171 7.479 3.193 1.00 0.00 44 ARG A C 15
ATOM 22963 O O . ARG A 1 44 ? 10.934 7.432 2.228 1.00 0.00 44 ARG A O 15
ATOM 22984 N N . THR A 1 45 ? 10.524 7.930 4.396 1.00 0.00 45 THR A N 15
ATOM 22985 C CA . THR A 1 45 ? 11.825 8.487 4.708 1.00 0.00 45 THR A CA 15
ATOM 22986 C C . THR A 1 45 ? 12.011 9.729 3.820 1.00 0.00 45 THR A C 15
ATOM 22987 O O . THR A 1 45 ? 11.027 10.284 3.307 1.00 0.00 45 THR A O 15
ATOM 22998 N N . GLU A 1 46 ? 13.239 10.212 3.687 1.00 0.00 46 GLU A N 15
ATOM 22999 C CA . GLU A 1 46 ? 13.635 11.095 2.608 1.00 0.00 46 GLU A CA 15
ATOM 23000 C C . GLU A 1 46 ? 14.556 10.400 1.601 1.00 0.00 46 GLU A C 15
ATOM 23001 O O . GLU A 1 46 ? 15.099 11.062 0.716 1.00 0.00 46 GLU A O 15
ATOM 23013 N N . LYS A 1 47 ? 14.687 9.069 1.631 1.00 0.00 47 LYS A N 15
ATOM 23014 C CA . LYS A 1 47 ? 15.206 8.354 0.467 1.00 0.00 47 LYS A CA 15
ATOM 23015 C C . LYS A 1 47 ? 14.289 8.637 -0.727 1.00 0.00 47 LYS A C 15
ATOM 23016 O O . LYS A 1 47 ? 13.118 9.009 -0.567 1.00 0.00 47 LYS A O 15
ATOM 23035 N N . GLN A 1 48 ? 14.794 8.452 -1.940 1.00 0.00 48 GLN A N 15
ATOM 23036 C CA . GLN A 1 48 ? 14.025 8.633 -3.163 1.00 0.00 48 GLN A CA 15
ATOM 23037 C C . GLN A 1 48 ? 13.990 7.323 -3.930 1.00 0.00 48 GLN A C 15
ATOM 23038 O O . GLN A 1 48 ? 15.022 6.677 -4.115 1.00 0.00 48 GLN A O 15
ATOM 23052 N N . SER A 1 49 ? 12.781 6.930 -4.319 1.00 0.00 49 SER A N 15
ATOM 23053 C CA . SER A 1 49 ? 12.567 5.959 -5.368 1.00 0.00 49 SER A CA 15
ATOM 23054 C C . SER A 1 49 ? 13.005 6.611 -6.686 1.00 0.00 49 SER A C 15
ATOM 23055 O O . SER A 1 49 ? 13.073 7.842 -6.785 1.00 0.00 49 SER A O 15
ATOM 23063 N N . ILE A 1 50 ? 13.280 5.791 -7.695 1.00 0.00 50 ILE A N 15
ATOM 23064 C CA . ILE A 1 50 ? 13.479 6.202 -9.082 1.00 0.00 50 ILE A CA 15
ATOM 23065 C C . ILE A 1 50 ? 12.739 5.256 -10.044 1.00 0.00 50 ILE A C 15
ATOM 23066 O O . ILE A 1 50 ? 13.006 5.283 -11.247 1.00 0.00 50 ILE A O 15
ATOM 23082 N N . GLN A 1 51 ? 11.872 4.380 -9.527 1.00 0.00 51 GLN A N 15
ATOM 23083 C CA . GLN A 1 51 ? 11.209 3.328 -10.279 1.00 0.00 51 GLN A CA 15
ATOM 23084 C C . GLN A 1 51 ? 9.689 3.445 -10.163 1.00 0.00 51 GLN A C 15
ATOM 23085 O O . GLN A 1 51 ? 9.178 4.314 -9.455 1.00 0.00 51 GLN A O 15
ATOM 23099 N N . ASP A 1 52 ? 8.996 2.569 -10.895 1.00 0.00 52 ASP A N 15
ATOM 23100 C CA . ASP A 1 52 ? 7.543 2.559 -11.038 1.00 0.00 52 ASP A CA 15
ATOM 23101 C C . ASP A 1 52 ? 6.940 1.273 -10.469 1.00 0.00 52 ASP A C 15
ATOM 23102 O O . ASP A 1 52 ? 5.709 1.184 -10.369 1.00 0.00 52 ASP A O 15
ATOM 23111 N N . TYR A 1 53 ? 7.769 0.265 -10.162 1.00 0.00 53 TYR A N 15
ATOM 23112 C CA . TYR A 1 53 ? 7.358 -1.079 -9.758 1.00 0.00 53 TYR A CA 15
ATOM 23113 C C . TYR A 1 53 ? 8.308 -1.612 -8.683 1.00 0.00 53 TYR A C 15
ATOM 23114 O O . TYR A 1 53 ? 9.441 -1.121 -8.594 1.00 0.00 53 TYR A O 15
ATOM 23132 N N . PRO A 1 54 ? 7.906 -2.626 -7.889 1.00 0.00 54 PRO A N 15
ATOM 23133 C CA . PRO A 1 54 ? 8.720 -3.117 -6.784 1.00 0.00 54 PRO A CA 15
ATOM 23134 C C . PRO A 1 54 ? 9.957 -3.877 -7.256 1.00 0.00 54 PRO A C 15
ATOM 23135 O O . PRO A 1 54 ? 10.084 -4.242 -8.424 1.00 0.00 54 PRO A O 15
ATOM 23146 N N . SER A 1 55 ? 10.853 -4.154 -6.310 1.00 0.00 55 SER A N 15
ATOM 23147 C CA . SER A 1 55 ? 12.121 -4.825 -6.549 1.00 0.00 55 SER A CA 15
ATOM 23148 C C . SER A 1 55 ? 12.023 -6.343 -6.294 1.00 0.00 55 SER A C 15
ATOM 23149 O O . SER A 1 55 ? 13.054 -7.017 -6.214 1.00 0.00 55 SER A O 15
ATOM 23157 N N . ALA A 1 56 ? 10.814 -6.891 -6.118 1.00 0.00 56 ALA A N 15
ATOM 23158 C CA . ALA A 1 56 ? 10.574 -8.260 -5.650 1.00 0.00 56 ALA A CA 15
ATOM 23159 C C . ALA A 1 56 ? 10.078 -9.204 -6.752 1.00 0.00 56 ALA A C 15
ATOM 23160 O O . ALA A 1 56 ? 9.560 -8.775 -7.783 1.00 0.00 56 ALA A O 15
ATOM 23167 N N . GLU A 1 57 ? 10.194 -10.509 -6.508 1.00 0.00 57 GLU A N 15
ATOM 23168 C CA . GLU A 1 57 ? 9.538 -11.580 -7.242 1.00 0.00 57 GLU A CA 15
ATOM 23169 C C . GLU A 1 57 ? 8.100 -11.753 -6.760 1.00 0.00 57 GLU A C 15
ATOM 23170 O O . GLU A 1 57 ? 7.249 -12.181 -7.536 1.00 0.00 57 GLU A O 15
ATOM 23182 N N . GLU A 1 58 ? 7.818 -11.454 -5.493 1.00 0.00 58 GLU A N 15
ATOM 23183 C CA . GLU A 1 58 ? 6.594 -11.832 -4.800 1.00 0.00 58 GLU A CA 15
ATOM 23184 C C . GLU A 1 58 ? 6.057 -10.636 -4.019 1.00 0.00 58 GLU A C 15
ATOM 23185 O O . GLU A 1 58 ? 6.644 -10.207 -3.025 1.00 0.00 58 GLU A O 15
ATOM 23197 N N . TYR A 1 59 ? 4.960 -10.065 -4.498 1.00 0.00 59 TYR A N 15
ATOM 23198 C CA . TYR A 1 59 ? 4.318 -8.888 -3.940 1.00 0.00 59 TYR A CA 15
ATOM 23199 C C . TYR A 1 59 ? 2.805 -9.011 -4.122 1.00 0.00 59 TYR A C 15
ATOM 23200 O O . TYR A 1 59 ? 2.346 -9.774 -4.976 1.00 0.00 59 TYR A O 15
ATOM 23218 N N . GLY A 1 60 ? 2.034 -8.261 -3.335 1.00 0.00 60 GLY A N 15
ATOM 23219 C CA . GLY A 1 60 ? 0.592 -8.162 -3.517 1.00 0.00 60 GLY A CA 15
ATOM 23220 C C . GLY A 1 60 ? 0.259 -7.054 -4.513 1.00 0.00 60 GLY A C 15
ATOM 23221 O O . GLY A 1 60 ? 1.051 -6.124 -4.702 1.00 0.00 60 GLY A O 15
ATOM 23225 N N . THR A 1 61 ? -0.929 -7.115 -5.116 1.00 0.00 61 THR A N 15
ATOM 23226 C CA . THR A 1 61 ? -1.455 -6.090 -6.006 1.00 0.00 61 THR A CA 15
ATOM 23227 C C . THR A 1 61 ? -2.472 -5.253 -5.237 1.00 0.00 61 THR A C 15
ATOM 23228 O O . THR A 1 61 ? -3.378 -5.808 -4.605 1.00 0.00 61 THR A O 15
ATOM 23239 N N . ILE A 1 62 ? -2.410 -3.926 -5.350 1.00 0.00 62 ILE A N 15
ATOM 23240 C CA . ILE A 1 62 ? -3.368 -3.017 -4.735 1.00 0.00 62 ILE A CA 15
ATOM 23241 C C . ILE A 1 62 ? -3.831 -2.030 -5.796 1.00 0.00 62 ILE A C 15
ATOM 23242 O O . ILE A 1 62 ? -3.023 -1.290 -6.366 1.00 0.00 62 ILE A O 15
ATOM 23258 N N . ASN A 1 63 ? -5.145 -1.969 -6.009 1.00 0.00 63 ASN A N 15
ATOM 23259 C CA . ASN A 1 63 ? -5.795 -0.833 -6.641 1.00 0.00 63 ASN A CA 15
ATOM 23260 C C . ASN A 1 63 ? -6.566 -0.103 -5.556 1.00 0.00 63 ASN A C 15
ATOM 23261 O O . ASN A 1 63 ? -7.279 -0.737 -4.777 1.00 0.00 63 ASN A O 15
ATOM 23272 N N . ILE A 1 64 ? -6.496 1.225 -5.565 1.00 0.00 64 ILE A N 15
ATOM 23273 C CA . ILE A 1 64 ? -7.456 2.092 -4.898 1.00 0.00 64 ILE A CA 15
ATOM 23274 C C . ILE A 1 64 ? -8.200 2.734 -6.066 1.00 0.00 64 ILE A C 15
ATOM 23275 O O . ILE A 1 64 ? -7.614 3.571 -6.761 1.00 0.00 64 ILE A O 15
ATOM 23291 N N . GLU A 1 65 ? -9.437 2.321 -6.323 1.00 0.00 65 GLU A N 15
ATOM 23292 C CA . GLU A 1 65 ? -10.316 3.005 -7.257 1.00 0.00 65 GLU A CA 15
ATOM 23293 C C . GLU A 1 65 ? -10.873 4.239 -6.549 1.00 0.00 65 GLU A C 15
ATOM 23294 O O . GLU A 1 65 ? -11.303 4.174 -5.396 1.00 0.00 65 GLU A O 15
ATOM 23306 N N . ASN A 1 66 ? -10.829 5.381 -7.222 1.00 0.00 66 ASN A N 15
ATOM 23307 C CA . ASN A 1 66 ? -11.310 6.668 -6.747 1.00 0.00 66 ASN A CA 15
ATOM 23308 C C . ASN A 1 66 ? -11.828 7.444 -7.960 1.00 0.00 66 ASN A C 15
ATOM 23309 O O . ASN A 1 66 ? -11.995 6.903 -9.050 1.00 0.00 66 ASN A O 15
ATOM 23320 N N . ASN A 1 67 ? -12.150 8.705 -7.726 1.00 0.00 67 ASN A N 15
ATOM 23321 C CA . ASN A 1 67 ? -12.850 9.715 -8.482 1.00 0.00 67 ASN A CA 15
ATOM 23322 C C . ASN A 1 67 ? -12.137 9.989 -9.783 1.00 0.00 67 ASN A C 15
ATOM 23323 O O . ASN A 1 67 ? -11.361 10.937 -9.930 1.00 0.00 67 ASN A O 15
ATOM 23334 N N . GLY A 1 68 ? -12.387 9.104 -10.730 1.00 0.00 68 GLY A N 15
ATOM 23335 C CA . GLY A 1 68 ? -11.730 9.109 -12.018 1.00 0.00 68 GLY A CA 15
ATOM 23336 C C . GLY A 1 68 ? -10.309 8.579 -11.958 1.00 0.00 68 GLY A C 15
ATOM 23337 O O . GLY A 1 68 ? -9.610 8.602 -12.978 1.00 0.00 68 GLY A O 15
ATOM 23341 N N . GLY A 1 69 ? -9.863 8.155 -10.776 1.00 0.00 69 GLY A N 15
ATOM 23342 C CA . GLY A 1 69 ? -8.483 7.797 -10.539 1.00 0.00 69 GLY A CA 15
ATOM 23343 C C . GLY A 1 69 ? -8.323 6.323 -10.218 1.00 0.00 69 GLY A C 15
ATOM 23344 O O . GLY A 1 69 ? -9.243 5.662 -9.727 1.00 0.00 69 GLY A O 15
ATOM 23348 N N . MET A 1 70 ? -7.108 5.829 -10.434 1.00 0.00 70 MET A N 15
ATOM 23349 C CA . MET A 1 70 ? -6.611 4.608 -9.835 1.00 0.00 70 MET A CA 15
ATOM 23350 C C . MET A 1 70 ? -5.239 4.927 -9.262 1.00 0.00 70 MET A C 15
ATOM 23351 O O . MET A 1 70 ? -4.405 5.561 -9.921 1.00 0.00 70 MET A O 15
ATOM 23365 N N . THR A 1 71 ? -5.019 4.492 -8.030 1.00 0.00 71 THR A N 15
ATOM 23366 C CA . THR A 1 71 ? -3.789 4.735 -7.302 1.00 0.00 71 THR A CA 15
ATOM 23367 C C . THR A 1 71 ? -3.177 3.360 -7.021 1.00 0.00 71 THR A C 15
ATOM 23368 O O . THR A 1 71 ? -3.545 2.700 -6.046 1.00 0.00 71 THR A O 15
ATOM 23379 N N . THR A 1 72 ? -2.328 2.896 -7.936 1.00 0.00 72 THR A N 15
ATOM 23380 C CA . THR A 1 72 ? -1.756 1.557 -7.942 1.00 0.00 72 THR A CA 15
ATOM 23381 C C . THR A 1 72 ? -0.513 1.515 -7.044 1.00 0.00 72 THR A C 15
ATOM 23382 O O . THR A 1 72 ? 0.335 2.414 -7.093 1.00 0.00 72 THR A O 15
ATOM 23393 N N . MET A 1 73 ? -0.380 0.457 -6.240 1.00 0.00 73 MET A N 15
ATOM 23394 C CA . MET A 1 73 ? 0.802 0.169 -5.427 1.00 0.00 73 MET A CA 15
ATOM 23395 C C . MET A 1 73 ? 0.948 -1.342 -5.246 1.00 0.00 73 MET A C 15
ATOM 23396 O O . MET A 1 73 ? 0.063 -2.096 -5.653 1.00 0.00 73 MET A O 15
ATOM 23410 N N . PHE A 1 74 ? 2.070 -1.781 -4.676 1.00 0.00 74 PHE A N 15
ATOM 23411 C CA . PHE A 1 74 ? 2.412 -3.178 -4.422 1.00 0.00 74 PHE A CA 15
ATOM 23412 C C . PHE A 1 74 ? 3.134 -3.207 -3.070 1.00 0.00 74 PHE A C 15
ATOM 23413 O O . PHE A 1 74 ? 3.835 -2.239 -2.767 1.00 0.00 74 PHE A O 15
ATOM 23430 N N . TYR A 1 75 ? 3.019 -4.262 -2.261 1.00 0.00 75 TYR A N 15
ATOM 23431 C CA . TYR A 1 75 ? 3.770 -4.374 -0.999 1.00 0.00 75 TYR A CA 15
ATOM 23432 C C . TYR A 1 75 ? 4.480 -5.731 -0.972 1.00 0.00 75 TYR A C 15
ATOM 23433 O O . TYR A 1 75 ? 3.993 -6.664 -1.617 1.00 0.00 75 TYR A O 15
ATOM 23451 N N . TYR A 1 76 ? 5.616 -5.845 -0.270 1.00 0.00 76 TYR A N 15
ATOM 23452 C CA . TYR A 1 76 ? 6.361 -7.102 -0.117 1.00 0.00 76 TYR A CA 15
ATOM 23453 C C . TYR A 1 76 ? 7.205 -7.098 1.170 1.00 0.00 76 TYR A C 15
ATOM 23454 O O . TYR A 1 76 ? 7.388 -6.029 1.759 1.00 0.00 76 TYR A O 15
ATOM 23472 N N . GLU A 1 77 ? 7.770 -8.237 1.597 1.00 0.00 77 GLU A N 15
ATOM 23473 C CA . GLU A 1 77 ? 8.869 -8.275 2.574 1.00 0.00 77 GLU A CA 15
ATOM 23474 C C . GLU A 1 77 ? 10.183 -8.135 1.811 1.00 0.00 77 GLU A C 15
ATOM 23475 O O . GLU A 1 77 ? 10.355 -8.762 0.757 1.00 0.00 77 GLU A O 15
ATOM 23487 N N . GLU A 1 78 ? 11.134 -7.397 2.377 1.00 0.00 78 GLU A N 15
ATOM 23488 C CA . GLU A 1 78 ? 12.527 -7.500 2.004 1.00 0.00 78 GLU A CA 15
ATOM 23489 C C . GLU A 1 78 ? 13.417 -7.433 3.248 1.00 0.00 78 GLU A C 15
ATOM 23490 O O . GLU A 1 78 ? 13.445 -6.438 3.977 1.00 0.00 78 GLU A O 15
ATOM 23502 N N . ASN A 1 79 ? 14.198 -8.494 3.468 1.00 0.00 79 ASN A N 15
ATOM 23503 C CA . ASN A 1 79 ? 15.267 -8.587 4.462 1.00 0.00 79 ASN A CA 15
ATOM 23504 C C . ASN A 1 79 ? 14.769 -8.481 5.912 1.00 0.00 79 ASN A C 15
ATOM 23505 O O . ASN A 1 79 ? 15.584 -8.345 6.827 1.00 0.00 79 ASN A O 15
ATOM 23516 N N . GLY A 1 80 ? 13.457 -8.549 6.148 1.00 0.00 80 GLY A N 15
ATOM 23517 C CA . GLY A 1 80 ? 12.849 -8.603 7.471 1.00 0.00 80 GLY A CA 15
ATOM 23518 C C . GLY A 1 80 ? 11.985 -7.383 7.767 1.00 0.00 80 GLY A C 15
ATOM 23519 O O . GLY A 1 80 ? 11.269 -7.370 8.773 1.00 0.00 80 GLY A O 15
ATOM 23523 N N . LYS A 1 81 ? 12.036 -6.354 6.920 1.00 0.00 81 LYS A N 15
ATOM 23524 C CA . LYS A 1 81 ? 11.089 -5.253 6.924 1.00 0.00 81 LYS A CA 15
ATOM 23525 C C . LYS A 1 81 ? 10.119 -5.441 5.772 1.00 0.00 81 LYS A C 15
ATOM 23526 O O . LYS A 1 81 ? 10.442 -6.125 4.801 1.00 0.00 81 LYS A O 15
ATOM 23545 N N . TYR A 1 82 ? 8.962 -4.794 5.860 1.00 0.00 82 TYR A N 15
ATOM 23546 C CA . TYR A 1 82 ? 8.038 -4.702 4.741 1.00 0.00 82 TYR A CA 15
ATOM 23547 C C . TYR A 1 82 ? 8.054 -3.268 4.227 1.00 0.00 82 TYR A C 15
ATOM 23548 O O . TYR A 1 82 ? 8.347 -2.336 4.987 1.00 0.00 82 TYR A O 15
ATOM 23566 N N . TYR A 1 83 ? 7.756 -3.091 2.940 1.00 0.00 83 TYR A N 15
ATOM 23567 C CA . TYR A 1 83 ? 7.765 -1.787 2.299 1.00 0.00 83 TYR A CA 15
ATOM 23568 C C . TYR A 1 83 ? 6.603 -1.676 1.309 1.00 0.00 83 TYR A C 15
ATOM 23569 O O . TYR A 1 83 ? 6.029 -2.688 0.894 1.00 0.00 83 TYR A O 15
ATOM 23587 N N . ILE A 1 84 ? 6.238 -0.438 0.959 1.00 0.00 84 ILE A N 15
ATOM 23588 C CA . ILE A 1 84 ? 5.049 -0.104 0.180 1.00 0.00 84 ILE A CA 15
ATOM 23589 C C . ILE A 1 84 ? 5.496 0.656 -1.067 1.00 0.00 84 ILE A C 15
ATOM 23590 O O . ILE A 1 84 ? 5.809 1.841 -0.988 1.00 0.00 84 ILE A O 15
ATOM 23606 N N . GLU A 1 85 ? 5.527 -0.015 -2.215 1.00 0.00 85 GLU A N 15
ATOM 23607 C CA . GLU A 1 85 ? 5.955 0.576 -3.473 1.00 0.00 85 GLU A CA 15
ATOM 23608 C C . GLU A 1 85 ? 5.038 1.736 -3.877 1.00 0.00 85 GLU A C 15
ATOM 23609 O O . GLU A 1 85 ? 3.826 1.745 -3.643 1.00 0.00 85 GLU A O 15
ATOM 23621 N N . CYS A 1 86 ? 5.647 2.733 -4.508 1.00 0.00 86 CYS A N 15
ATOM 23622 C CA . CYS A 1 86 ? 5.112 3.990 -5.007 1.00 0.00 86 CYS A CA 15
ATOM 23623 C C . CYS A 1 86 ? 6.180 4.547 -5.978 1.00 0.00 86 CYS A C 15
ATOM 23624 O O . CYS A 1 86 ? 7.297 4.024 -5.985 1.00 0.00 86 CYS A O 15
ATOM 23632 N N . PRO A 1 87 ? 5.885 5.576 -6.795 1.00 0.00 87 PRO A N 15
ATOM 23633 C CA . PRO A 1 87 ? 6.885 6.358 -7.542 1.00 0.00 87 PRO A CA 15
ATOM 23634 C C . PRO A 1 87 ? 7.913 6.945 -6.563 1.00 0.00 87 PRO A C 15
ATOM 23635 O O . PRO A 1 87 ? 7.994 6.502 -5.426 1.00 0.00 87 PRO A O 15
ATOM 23646 N N . TYR A 1 88 ? 8.689 7.964 -6.951 1.00 0.00 88 TYR A N 15
ATOM 23647 C CA . TYR A 1 88 ? 9.859 8.566 -6.279 1.00 0.00 88 TYR A CA 15
ATOM 23648 C C . TYR A 1 88 ? 9.708 8.779 -4.766 1.00 0.00 88 TYR A C 15
ATOM 23649 O O . TYR A 1 88 ? 10.685 8.944 -4.027 1.00 0.00 88 TYR A O 15
ATOM 23667 N N . LYS A 1 89 ? 8.479 8.701 -4.281 1.00 0.00 89 LYS A N 15
ATOM 23668 C CA . LYS A 1 89 ? 8.020 8.613 -2.935 1.00 0.00 89 LYS A CA 15
ATOM 23669 C C . LYS A 1 89 ? 7.491 7.230 -2.552 1.00 0.00 89 LYS A C 15
ATOM 23670 O O . LYS A 1 89 ? 6.332 7.104 -2.161 1.00 0.00 89 LYS A O 15
ATOM 23689 N N . GLY A 1 90 ? 8.339 6.211 -2.604 1.00 0.00 90 GLY A N 15
ATOM 23690 C CA . GLY A 1 90 ? 7.960 4.823 -2.339 1.00 0.00 90 GLY A CA 15
ATOM 23691 C C . GLY A 1 90 ? 8.706 4.106 -1.228 1.00 0.00 90 GLY A C 15
ATOM 23692 O O . GLY A 1 90 ? 8.361 2.984 -0.880 1.00 0.00 90 GLY A O 15
ATOM 23696 N N . ILE A 1 91 ? 9.658 4.752 -0.562 1.00 0.00 91 ILE A N 15
ATOM 23697 C CA . ILE A 1 91 ? 10.552 4.037 0.347 1.00 0.00 91 ILE A CA 15
ATOM 23698 C C . ILE A 1 91 ? 9.938 4.010 1.762 1.00 0.00 91 ILE A C 15
ATOM 23699 O O . ILE A 1 91 ? 10.564 4.378 2.754 1.00 0.00 91 ILE A O 15
ATOM 23715 N N . TYR A 1 92 ? 8.654 3.644 1.862 1.00 0.00 92 TYR A N 15
ATOM 23716 C CA . TYR A 1 92 ? 7.965 3.458 3.139 1.00 0.00 92 TYR A CA 15
ATOM 23717 C C . TYR A 1 92 ? 8.447 2.170 3.747 1.00 0.00 92 TYR A C 15
ATOM 23718 O O . TYR A 1 92 ? 8.009 1.105 3.340 1.00 0.00 92 TYR A O 15
ATOM 23736 N N . GLU A 1 93 ? 9.338 2.283 4.716 1.00 0.00 93 GLU A N 15
ATOM 23737 C CA . GLU A 1 93 ? 9.617 1.209 5.644 1.00 0.00 93 GLU A CA 15
ATOM 23738 C C . GLU A 1 93 ? 8.432 1.167 6.616 1.00 0.00 93 GLU A C 15
ATOM 23739 O O . GLU A 1 93 ? 8.062 2.207 7.179 1.00 0.00 93 GLU A O 15
ATOM 23751 N N . ILE A 1 94 ? 7.831 -0.006 6.805 1.00 0.00 94 ILE A N 15
ATOM 23752 C CA . ILE A 1 94 ? 7.006 -0.331 7.973 1.00 0.00 94 ILE A CA 15
ATOM 23753 C C . ILE A 1 94 ? 7.704 -1.440 8.769 1.00 0.00 94 ILE A C 15
ATOM 23754 O O . ILE A 1 94 ? 8.683 -2.024 8.305 1.00 0.00 94 ILE A O 15
ATOM 23770 N N . GLU A 1 95 ? 7.195 -1.750 9.961 1.00 0.00 95 GLU A N 15
ATOM 23771 C CA . GLU A 1 95 ? 7.791 -2.724 10.868 1.00 0.00 95 GLU A CA 15
ATOM 23772 C C . GLU A 1 95 ? 6.736 -3.731 11.342 1.00 0.00 95 GLU A C 15
ATOM 23773 O O . GLU A 1 95 ? 6.607 -4.027 12.533 1.00 0.00 95 GLU A O 15
ATOM 23785 N N . ASN A 1 96 ? 5.913 -4.193 10.407 1.00 0.00 96 ASN A N 15
ATOM 23786 C CA . ASN A 1 96 ? 5.062 -5.372 10.523 1.00 0.00 96 ASN A CA 15
ATOM 23787 C C . ASN A 1 96 ? 4.694 -5.835 9.128 1.00 0.00 96 ASN A C 15
ATOM 23788 O O . ASN A 1 96 ? 4.782 -5.060 8.177 1.00 0.00 96 ASN A O 15
ATOM 23799 N N . ASN A 1 97 ? 4.198 -7.066 9.038 1.00 0.00 97 ASN A N 15
ATOM 23800 C CA . ASN A 1 97 ? 3.453 -7.534 7.883 1.00 0.00 97 ASN A CA 15
ATOM 23801 C C . ASN A 1 97 ? 2.132 -6.765 7.797 1.00 0.00 97 ASN A C 15
ATOM 23802 O O . ASN A 1 97 ? 1.468 -6.556 8.816 1.00 0.00 97 ASN A O 15
ATOM 23813 N N . PHE A 1 98 ? 1.747 -6.334 6.597 1.00 0.00 98 PHE A N 15
ATOM 23814 C CA . PHE A 1 98 ? 0.520 -5.587 6.364 1.00 0.00 98 PHE A CA 15
ATOM 23815 C C . PHE A 1 98 ? -0.701 -6.512 6.304 1.00 0.00 98 PHE A C 15
ATOM 23816 O O . PHE A 1 98 ? -1.738 -6.226 6.899 1.00 0.00 98 PHE A O 15
ATOM 23833 N N . GLU A 1 99 ? -0.594 -7.604 5.550 1.00 0.00 99 GLU A N 15
ATOM 23834 C CA . GLU A 1 99 ? -1.651 -8.546 5.224 1.00 0.00 99 GLU A CA 15
ATOM 23835 C C . GLU A 1 99 ? -2.297 -9.184 6.459 1.00 0.00 99 GLU A C 15
ATOM 23836 O O . GLU A 1 99 ? -3.463 -9.576 6.383 1.00 0.00 99 GLU A O 15
ATOM 23848 N N . ASP A 1 100 ? -1.623 -9.236 7.614 1.00 0.00 100 ASP A N 15
ATOM 23849 C CA . ASP A 1 100 ? -2.219 -9.771 8.844 1.00 0.00 100 ASP A CA 15
ATOM 23850 C C . ASP A 1 100 ? -3.212 -8.787 9.469 1.00 0.00 100 ASP A C 15
ATOM 23851 O O . ASP A 1 100 ? -4.074 -9.163 10.269 1.00 0.00 100 ASP A O 15
ATOM 23860 N N . MET A 1 101 ? -3.105 -7.516 9.091 1.00 0.00 101 MET A N 15
ATOM 23861 C CA . MET A 1 101 ? -3.859 -6.415 9.663 1.00 0.00 101 MET A CA 15
ATOM 23862 C C . MET A 1 101 ? -5.157 -6.178 8.889 1.00 0.00 101 MET A C 15
ATOM 23863 O O . MET A 1 101 ? -6.030 -5.453 9.378 1.00 0.00 101 MET A O 15
ATOM 23877 N N . ILE A 1 102 ? -5.298 -6.756 7.686 1.00 0.00 102 ILE A N 15
ATOM 23878 C CA . ILE A 1 102 ? -6.381 -6.482 6.747 1.00 0.00 102 ILE A CA 15
ATOM 23879 C C . ILE A 1 102 ? -7.302 -7.671 6.543 1.00 0.00 102 ILE A C 15
ATOM 23880 O O . ILE A 1 102 ? -8.386 -7.456 5.958 1.00 0.00 102 ILE A O 15
ATOM 23896 N N . GLY A 1 1 ? 6.394 12.280 9.134 1.00 0.00 1 GLY A N 16
ATOM 23897 C CA . GLY A 1 1 ? 5.558 12.856 8.076 1.00 0.00 1 GLY A CA 16
ATOM 23898 C C . GLY A 1 1 ? 4.954 11.750 7.231 1.00 0.00 1 GLY A C 16
ATOM 23899 O O . GLY A 1 1 ? 5.640 11.166 6.393 1.00 0.00 1 GLY A O 16
ATOM 23903 N N . SER A 1 2 ? 3.677 11.429 7.428 1.00 0.00 2 SER A N 16
ATOM 23904 C CA . SER A 1 2 ? 2.987 10.326 6.756 1.00 0.00 2 SER A CA 16
ATOM 23905 C C . SER A 1 2 ? 2.889 10.547 5.231 1.00 0.00 2 SER A C 16
ATOM 23906 O O . SER A 1 2 ? 3.150 11.654 4.757 1.00 0.00 2 SER A O 16
ATOM 23914 N N . PRO A 1 3 ? 2.553 9.525 4.426 1.00 0.00 3 PRO A N 16
ATOM 23915 C CA . PRO A 1 3 ? 2.286 9.684 2.992 1.00 0.00 3 PRO A CA 16
ATOM 23916 C C . PRO A 1 3 ? 1.093 10.597 2.692 1.00 0.00 3 PRO A C 16
ATOM 23917 O O . PRO A 1 3 ? 0.332 10.964 3.589 1.00 0.00 3 PRO A O 16
ATOM 23928 N N . ILE A 1 4 ? 0.905 10.926 1.413 1.00 0.00 4 ILE A N 16
ATOM 23929 C CA . ILE A 1 4 ? -0.342 11.424 0.854 1.00 0.00 4 ILE A CA 16
ATOM 23930 C C . ILE A 1 4 ? -1.176 10.203 0.452 1.00 0.00 4 ILE A C 16
ATOM 23931 O O . ILE A 1 4 ? -0.669 9.315 -0.238 1.00 0.00 4 ILE A O 16
ATOM 23947 N N . LEU A 1 5 ? -2.444 10.175 0.857 1.00 0.00 5 LEU A N 16
ATOM 23948 C CA . LEU A 1 5 ? -3.473 9.238 0.448 1.00 0.00 5 LEU A CA 16
ATOM 23949 C C . LEU A 1 5 ? -4.813 9.984 0.282 1.00 0.00 5 LEU A C 16
ATOM 23950 O O . LEU A 1 5 ? -4.907 11.121 0.765 1.00 0.00 5 LEU A O 16
ATOM 23966 N N . PRO A 1 6 ? -5.823 9.423 -0.417 1.00 0.00 6 PRO A N 16
ATOM 23967 C CA . PRO A 1 6 ? -7.127 10.074 -0.614 1.00 0.00 6 PRO A CA 16
ATOM 23968 C C . PRO A 1 6 ? -7.970 10.200 0.675 1.00 0.00 6 PRO A C 16
ATOM 23969 O O . PRO A 1 6 ? -7.548 9.803 1.761 1.00 0.00 6 PRO A O 16
ATOM 23980 N N . LYS A 1 7 ? -9.191 10.758 0.602 1.00 0.00 7 LYS A N 16
ATOM 23981 C CA . LYS A 1 7 ? -10.216 10.543 1.623 1.00 0.00 7 LYS A CA 16
ATOM 23982 C C . LYS A 1 7 ? -10.588 9.059 1.669 1.00 0.00 7 LYS A C 16
ATOM 23983 O O . LYS A 1 7 ? -10.324 8.331 0.711 1.00 0.00 7 LYS A O 16
ATOM 24002 N N . ALA A 1 8 ? -11.305 8.626 2.707 1.00 0.00 8 ALA A N 16
ATOM 24003 C CA . ALA A 1 8 ? -12.012 7.354 2.651 1.00 0.00 8 ALA A CA 16
ATOM 24004 C C . ALA A 1 8 ? -13.203 7.518 1.718 1.00 0.00 8 ALA A C 16
ATOM 24005 O O . ALA A 1 8 ? -13.306 6.819 0.727 1.00 0.00 8 ALA A O 16
ATOM 24012 N N . GLU A 1 9 ? -14.086 8.474 1.978 1.00 0.00 9 GLU A N 16
ATOM 24013 C CA . GLU A 1 9 ? -15.415 8.483 1.377 1.00 0.00 9 GLU A CA 16
ATOM 24014 C C . GLU A 1 9 ? -15.424 8.653 -0.147 1.00 0.00 9 GLU A C 16
ATOM 24015 O O . GLU A 1 9 ? -16.394 8.251 -0.781 1.00 0.00 9 GLU A O 16
ATOM 24027 N N . ASN A 1 10 ? -14.370 9.216 -0.750 1.00 0.00 10 ASN A N 16
ATOM 24028 C CA . ASN A 1 10 ? -14.253 9.362 -2.200 1.00 0.00 10 ASN A CA 16
ATOM 24029 C C . ASN A 1 10 ? -13.678 8.118 -2.890 1.00 0.00 10 ASN A C 16
ATOM 24030 O O . ASN A 1 10 ? -13.414 8.156 -4.090 1.00 0.00 10 ASN A O 16
ATOM 24041 N N . VAL A 1 11 ? -13.359 7.072 -2.127 1.00 0.00 11 VAL A N 16
ATOM 24042 C CA . VAL A 1 11 ? -12.983 5.776 -2.661 1.00 0.00 11 VAL A CA 16
ATOM 24043 C C . VAL A 1 11 ? -14.251 5.102 -3.175 1.00 0.00 11 VAL A C 16
ATOM 24044 O O . VAL A 1 11 ? -15.338 5.300 -2.620 1.00 0.00 11 VAL A O 16
ATOM 24057 N N . ASP A 1 12 ? -14.090 4.313 -4.234 1.00 0.00 12 ASP A N 16
ATOM 24058 C CA . ASP A 1 12 ? -15.108 3.414 -4.748 1.00 0.00 12 ASP A CA 16
ATOM 24059 C C . ASP A 1 12 ? -14.879 2.039 -4.135 1.00 0.00 12 ASP A C 16
ATOM 24060 O O . ASP A 1 12 ? -15.737 1.543 -3.406 1.00 0.00 12 ASP A O 16
ATOM 24069 N N . SER A 1 13 ? -13.715 1.433 -4.393 1.00 0.00 13 SER A N 16
ATOM 24070 C CA . SER A 1 13 ? -13.423 0.078 -3.934 1.00 0.00 13 SER A CA 16
ATOM 24071 C C . SER A 1 13 ? -11.925 -0.169 -4.044 1.00 0.00 13 SER A C 16
ATOM 24072 O O . SER A 1 13 ? -11.325 0.106 -5.088 1.00 0.00 13 SER A O 16
ATOM 24080 N N . ILE A 1 14 ? -11.281 -0.605 -2.965 1.00 0.00 14 ILE A N 16
ATOM 24081 C CA . ILE A 1 14 ? -9.859 -0.952 -2.989 1.00 0.00 14 ILE A CA 16
ATOM 24082 C C . ILE A 1 14 ? -9.807 -2.430 -3.333 1.00 0.00 14 ILE A C 16
ATOM 24083 O O . ILE A 1 14 ? -10.448 -3.221 -2.644 1.00 0.00 14 ILE A O 16
ATOM 24099 N N . CYS A 1 15 ? -9.034 -2.813 -4.343 1.00 0.00 15 CYS A N 16
ATOM 24100 C CA . CYS A 1 15 ? -8.830 -4.221 -4.661 1.00 0.00 15 CYS A CA 16
ATOM 24101 C C . CYS A 1 15 ? -7.452 -4.596 -4.150 1.00 0.00 15 CYS A C 16
ATOM 24102 O O . CYS A 1 15 ? -6.474 -3.935 -4.516 1.00 0.00 15 CYS A O 16
ATOM 24110 N N . ILE A 1 16 ? -7.371 -5.637 -3.324 1.00 0.00 16 ILE A N 16
ATOM 24111 C CA . ILE A 1 16 ? -6.123 -6.186 -2.829 1.00 0.00 16 ILE A CA 16
ATOM 24112 C C . ILE A 1 16 ? -6.153 -7.655 -3.227 1.00 0.00 16 ILE A C 16
ATOM 24113 O O . ILE A 1 16 ? -6.891 -8.447 -2.641 1.00 0.00 16 ILE A O 16
ATOM 24129 N N . ASP A 1 17 ? -5.425 -8.000 -4.287 1.00 0.00 17 ASP A N 16
ATOM 24130 C CA . ASP A 1 17 ? -5.178 -9.390 -4.660 1.00 0.00 17 ASP A CA 16
ATOM 24131 C C . ASP A 1 17 ? -3.978 -9.792 -3.808 1.00 0.00 17 ASP A C 16
ATOM 24132 O O . ASP A 1 17 ? -2.879 -9.260 -4.004 1.00 0.00 17 ASP A O 16
ATOM 24141 N N . PHE A 1 18 ? -4.232 -10.605 -2.781 1.00 0.00 18 PHE A N 16
ATOM 24142 C CA . PHE A 1 18 ? -3.261 -11.067 -1.801 1.00 0.00 18 PHE A CA 16
ATOM 24143 C C . PHE A 1 18 ? -2.133 -11.833 -2.510 1.00 0.00 18 PHE A C 16
ATOM 24144 O O . PHE A 1 18 ? -2.201 -12.117 -3.710 1.00 0.00 18 PHE A O 16
ATOM 24161 N N . THR A 1 19 ? -1.066 -12.167 -1.786 1.00 0.00 19 THR A N 16
ATOM 24162 C CA . THR A 1 19 ? 0.051 -12.927 -2.357 1.00 0.00 19 THR A CA 16
ATOM 24163 C C . THR A 1 19 ? -0.400 -14.300 -2.890 1.00 0.00 19 THR A C 16
ATOM 24164 O O . THR A 1 19 ? 0.066 -14.758 -3.944 1.00 0.00 19 THR A O 16
ATOM 24175 N N . ASN A 1 20 ? -1.313 -14.945 -2.160 1.00 0.00 20 ASN A N 16
ATOM 24176 C CA . ASN A 1 20 ? -1.940 -16.217 -2.447 1.00 0.00 20 ASN A CA 16
ATOM 24177 C C . ASN A 1 20 ? -2.975 -16.090 -3.577 1.00 0.00 20 ASN A C 16
ATOM 24178 O O . ASN A 1 20 ? -3.192 -15.003 -4.095 1.00 0.00 20 ASN A O 16
ATOM 24189 N N . SER A 1 21 ? -3.658 -17.168 -3.962 1.00 0.00 21 SER A N 16
ATOM 24190 C CA . SER A 1 21 ? -4.600 -17.270 -5.076 1.00 0.00 21 SER A CA 16
ATOM 24191 C C . SER A 1 21 ? -5.930 -16.534 -4.836 1.00 0.00 21 SER A C 16
ATOM 24192 O O . SER A 1 21 ? -6.963 -16.907 -5.404 1.00 0.00 21 SER A O 16
ATOM 24200 N N . ILE A 1 22 ? -5.966 -15.564 -3.926 1.00 0.00 22 ILE A N 16
ATOM 24201 C CA . ILE A 1 22 ? -7.154 -15.012 -3.313 1.00 0.00 22 ILE A CA 16
ATOM 24202 C C . ILE A 1 22 ? -6.972 -13.506 -3.304 1.00 0.00 22 ILE A C 16
ATOM 24203 O O . ILE A 1 22 ? -5.871 -12.980 -3.193 1.00 0.00 22 ILE A O 16
ATOM 24219 N N . GLN A 1 23 ? -8.085 -12.803 -3.336 1.00 0.00 23 GLN A N 16
ATOM 24220 C CA . GLN A 1 23 ? -8.195 -11.390 -3.261 1.00 0.00 23 GLN A CA 16
ATOM 24221 C C . GLN A 1 23 ? -9.256 -11.037 -2.227 1.00 0.00 23 GLN A C 16
ATOM 24222 O O . GLN A 1 23 ? -10.086 -11.868 -1.850 1.00 0.00 23 GLN A O 16
ATOM 24236 N N . LYS A 1 24 ? -9.309 -9.769 -1.852 1.00 0.00 24 LYS A N 16
ATOM 24237 C CA . LYS A 1 24 ? -10.424 -9.184 -1.134 1.00 0.00 24 LYS A CA 16
ATOM 24238 C C . LYS A 1 24 ? -10.593 -7.776 -1.682 1.00 0.00 24 LYS A C 16
ATOM 24239 O O . LYS A 1 24 ? -9.615 -7.132 -2.069 1.00 0.00 24 LYS A O 16
ATOM 24258 N N . ILE A 1 25 ? -11.831 -7.301 -1.717 1.00 0.00 25 ILE A N 16
ATOM 24259 C CA . ILE A 1 25 ? -12.172 -5.966 -2.185 1.00 0.00 25 ILE A CA 16
ATOM 24260 C C . ILE A 1 25 ? -12.792 -5.260 -0.990 1.00 0.00 25 ILE A C 16
ATOM 24261 O O . ILE A 1 25 ? -13.654 -5.802 -0.296 1.00 0.00 25 ILE A O 16
ATOM 24277 N N . TYR A 1 26 ? -12.238 -4.098 -0.677 1.00 0.00 26 TYR A N 16
ATOM 24278 C CA . TYR A 1 26 ? -12.545 -3.281 0.470 1.00 0.00 26 TYR A CA 16
ATOM 24279 C C . TYR A 1 26 ? -13.307 -2.094 -0.094 1.00 0.00 26 TYR A C 16
ATOM 24280 O O . TYR A 1 26 ? -12.718 -1.086 -0.487 1.00 0.00 26 TYR A O 16
ATOM 24298 N N . ASP A 1 27 ? -14.614 -2.277 -0.236 1.00 0.00 27 ASP A N 16
ATOM 24299 C CA . ASP A 1 27 ? -15.572 -1.265 -0.669 1.00 0.00 27 ASP A CA 16
ATOM 24300 C C . ASP A 1 27 ? -16.489 -0.850 0.483 1.00 0.00 27 ASP A C 16
ATOM 24301 O O . ASP A 1 27 ? -17.096 0.215 0.413 1.00 0.00 27 ASP A O 16
ATOM 24310 N N . ASP A 1 28 ? -16.586 -1.657 1.549 1.00 0.00 28 ASP A N 16
ATOM 24311 C CA . ASP A 1 28 ? -17.367 -1.280 2.723 1.00 0.00 28 ASP A CA 16
ATOM 24312 C C . ASP A 1 28 ? -16.630 -0.142 3.417 1.00 0.00 28 ASP A C 16
ATOM 24313 O O . ASP A 1 28 ? -15.395 -0.156 3.483 1.00 0.00 28 ASP A O 16
ATOM 24322 N N . SER A 1 29 ? -17.364 0.779 4.029 1.00 0.00 29 SER A N 16
ATOM 24323 C CA . SER A 1 29 ? -16.793 1.988 4.602 1.00 0.00 29 SER A CA 16
ATOM 24324 C C . SER A 1 29 ? -15.707 1.679 5.642 1.00 0.00 29 SER A C 16
ATOM 24325 O O . SER A 1 29 ? -14.601 2.227 5.601 1.00 0.00 29 SER A O 16
ATOM 24333 N N . GLU A 1 30 ? -15.975 0.731 6.540 1.00 0.00 30 GLU A N 16
ATOM 24334 C CA . GLU A 1 30 ? -15.037 0.314 7.567 1.00 0.00 30 GLU A CA 16
ATOM 24335 C C . GLU A 1 30 ? -13.855 -0.455 6.975 1.00 0.00 30 GLU A C 16
ATOM 24336 O O . GLU A 1 30 ? -12.758 -0.380 7.529 1.00 0.00 30 GLU A O 16
ATOM 24348 N N . SER A 1 31 ? -14.058 -1.189 5.874 1.00 0.00 31 SER A N 16
ATOM 24349 C CA . SER A 1 31 ? -12.990 -1.937 5.223 1.00 0.00 31 SER A CA 16
ATOM 24350 C C . SER A 1 31 ? -11.960 -0.950 4.653 1.00 0.00 31 SER A C 16
ATOM 24351 O O . SER A 1 31 ? -10.753 -1.128 4.827 1.00 0.00 31 SER A O 16
ATOM 24359 N N . ILE A 1 32 ? -12.447 0.119 4.016 1.00 0.00 32 ILE A N 16
ATOM 24360 C CA . ILE A 1 32 ? -11.647 1.205 3.481 1.00 0.00 32 ILE A CA 16
ATOM 24361 C C . ILE A 1 32 ? -10.922 1.898 4.637 1.00 0.00 32 ILE A C 16
ATOM 24362 O O . ILE A 1 32 ? -9.693 1.992 4.604 1.00 0.00 32 ILE A O 16
ATOM 24378 N N . GLN A 1 33 ? -11.655 2.392 5.645 1.00 0.00 33 GLN A N 16
ATOM 24379 C CA . GLN A 1 33 ? -11.067 3.201 6.711 1.00 0.00 33 GLN A CA 16
ATOM 24380 C C . GLN A 1 33 ? -9.930 2.475 7.428 1.00 0.00 33 GLN A C 16
ATOM 24381 O O . GLN A 1 33 ? -8.943 3.127 7.786 1.00 0.00 33 GLN A O 16
ATOM 24395 N N . LYS A 1 34 ? -10.065 1.158 7.629 1.00 0.00 34 LYS A N 16
ATOM 24396 C CA . LYS A 1 34 ? -9.031 0.324 8.233 1.00 0.00 34 LYS A CA 16
ATOM 24397 C C . LYS A 1 34 ? -7.767 0.509 7.412 1.00 0.00 34 LYS A C 16
ATOM 24398 O O . LYS A 1 34 ? -6.756 0.979 7.936 1.00 0.00 34 LYS A O 16
ATOM 24417 N N . ILE A 1 35 ? -7.823 0.183 6.120 1.00 0.00 35 ILE A N 16
ATOM 24418 C CA . ILE A 1 35 ? -6.659 0.260 5.264 1.00 0.00 35 ILE A CA 16
ATOM 24419 C C . ILE A 1 35 ? -6.053 1.667 5.274 1.00 0.00 35 ILE A C 16
ATOM 24420 O O . ILE A 1 35 ? -4.837 1.764 5.425 1.00 0.00 35 ILE A O 16
ATOM 24436 N N . LEU A 1 36 ? -6.837 2.751 5.144 1.00 0.00 36 LEU A N 16
ATOM 24437 C CA . LEU A 1 36 ? -6.280 4.116 5.141 1.00 0.00 36 LEU A CA 16
ATOM 24438 C C . LEU A 1 36 ? -5.366 4.438 6.331 1.00 0.00 36 LEU A C 16
ATOM 24439 O O . LEU A 1 36 ? -4.567 5.375 6.233 1.00 0.00 36 LEU A O 16
ATOM 24455 N N . SER A 1 37 ? -5.459 3.703 7.438 1.00 0.00 37 SER A N 16
ATOM 24456 C CA . SER A 1 37 ? -4.546 3.808 8.558 1.00 0.00 37 SER A CA 16
ATOM 24457 C C . SER A 1 37 ? -3.200 3.132 8.253 1.00 0.00 37 SER A C 16
ATOM 24458 O O . SER A 1 37 ? -2.159 3.784 8.327 1.00 0.00 37 SER A O 16
ATOM 24466 N N . GLU A 1 38 ? -3.187 1.862 7.841 1.00 0.00 38 GLU A N 16
ATOM 24467 C CA . GLU A 1 38 ? -1.976 1.128 7.470 1.00 0.00 38 GLU A CA 16
ATOM 24468 C C . GLU A 1 38 ? -1.258 1.834 6.312 1.00 0.00 38 GLU A C 16
ATOM 24469 O O . GLU A 1 38 ? -0.030 1.918 6.261 1.00 0.00 38 GLU A O 16
ATOM 24481 N N . ILE A 1 39 ? -2.016 2.428 5.391 1.00 0.00 39 ILE A N 16
ATOM 24482 C CA . ILE A 1 39 ? -1.475 3.211 4.287 1.00 0.00 39 ILE A CA 16
ATOM 24483 C C . ILE A 1 39 ? -0.688 4.423 4.801 1.00 0.00 39 ILE A C 16
ATOM 24484 O O . ILE A 1 39 ? 0.201 4.894 4.093 1.00 0.00 39 ILE A O 16
ATOM 24500 N N . ALA A 1 40 ? -0.957 4.928 6.008 1.00 0.00 40 ALA A N 16
ATOM 24501 C CA . ALA A 1 40 ? -0.248 6.058 6.600 1.00 0.00 40 ALA A CA 16
ATOM 24502 C C . ALA A 1 40 ? 0.852 5.633 7.579 1.00 0.00 40 ALA A C 16
ATOM 24503 O O . ALA A 1 40 ? 1.582 6.508 8.056 1.00 0.00 40 ALA A O 16
ATOM 24510 N N . THR A 1 41 ? 0.972 4.342 7.899 1.00 0.00 41 THR A N 16
ATOM 24511 C CA . THR A 1 41 ? 1.815 3.887 8.998 1.00 0.00 41 THR A CA 16
ATOM 24512 C C . THR A 1 41 ? 3.303 4.063 8.619 1.00 0.00 41 THR A C 16
ATOM 24513 O O . THR A 1 41 ? 4.121 4.452 9.454 1.00 0.00 41 THR A O 16
ATOM 24524 N N . GLY A 1 42 ? 3.660 3.889 7.338 1.00 0.00 42 GLY A N 16
ATOM 24525 C CA . GLY A 1 42 ? 5.049 3.896 6.897 1.00 0.00 42 GLY A CA 16
ATOM 24526 C C . GLY A 1 42 ? 5.618 5.286 6.683 1.00 0.00 42 GLY A C 16
ATOM 24527 O O . GLY A 1 42 ? 4.898 6.287 6.606 1.00 0.00 42 GLY A O 16
ATOM 24531 N N . LYS A 1 43 ? 6.939 5.345 6.530 1.00 0.00 43 LYS A N 16
ATOM 24532 C CA . LYS A 1 43 ? 7.701 6.585 6.420 1.00 0.00 43 LYS A CA 16
ATOM 24533 C C . LYS A 1 43 ? 8.615 6.414 5.220 1.00 0.00 43 LYS A C 16
ATOM 24534 O O . LYS A 1 43 ? 9.500 5.564 5.253 1.00 0.00 43 LYS A O 16
ATOM 24553 N N . ARG A 1 44 ? 8.357 7.145 4.125 1.00 0.00 44 ARG A N 16
ATOM 24554 C CA . ARG A 1 44 ? 9.092 7.048 2.848 1.00 0.00 44 ARG A CA 16
ATOM 24555 C C . ARG A 1 44 ? 10.579 7.352 2.940 1.00 0.00 44 ARG A C 16
ATOM 24556 O O . ARG A 1 44 ? 11.290 7.204 1.950 1.00 0.00 44 ARG A O 16
ATOM 24577 N N . THR A 1 45 ? 10.999 7.833 4.100 1.00 0.00 45 THR A N 16
ATOM 24578 C CA . THR A 1 45 ? 12.293 8.391 4.408 1.00 0.00 45 THR A CA 16
ATOM 24579 C C . THR A 1 45 ? 12.588 9.576 3.470 1.00 0.00 45 THR A C 16
ATOM 24580 O O . THR A 1 45 ? 11.816 9.888 2.558 1.00 0.00 45 THR A O 16
ATOM 24591 N N . GLU A 1 46 ? 13.674 10.306 3.713 1.00 0.00 46 GLU A N 16
ATOM 24592 C CA . GLU A 1 46 ? 14.041 11.453 2.886 1.00 0.00 46 GLU A CA 16
ATOM 24593 C C . GLU A 1 46 ? 14.810 11.019 1.624 1.00 0.00 46 GLU A C 16
ATOM 24594 O O . GLU A 1 46 ? 15.191 11.860 0.805 1.00 0.00 46 GLU A O 16
ATOM 24606 N N . LYS A 1 47 ? 15.001 9.711 1.415 1.00 0.00 47 LYS A N 16
ATOM 24607 C CA . LYS A 1 47 ? 15.604 9.169 0.200 1.00 0.00 47 LYS A CA 16
ATOM 24608 C C . LYS A 1 47 ? 14.706 9.442 -0.999 1.00 0.00 47 LYS A C 16
ATOM 24609 O O . LYS A 1 47 ? 13.492 9.628 -0.879 1.00 0.00 47 LYS A O 16
ATOM 24628 N N . GLN A 1 48 ? 15.302 9.405 -2.181 1.00 0.00 48 GLN A N 16
ATOM 24629 C CA . GLN A 1 48 ? 14.584 9.335 -3.443 1.00 0.00 48 GLN A CA 16
ATOM 24630 C C . GLN A 1 48 ? 14.399 7.862 -3.792 1.00 0.00 48 GLN A C 16
ATOM 24631 O O . GLN A 1 48 ? 15.377 7.108 -3.756 1.00 0.00 48 GLN A O 16
ATOM 24645 N N . SER A 1 49 ? 13.176 7.452 -4.123 1.00 0.00 49 SER A N 16
ATOM 24646 C CA . SER A 1 49 ? 12.969 6.294 -4.982 1.00 0.00 49 SER A CA 16
ATOM 24647 C C . SER A 1 49 ? 13.295 6.698 -6.423 1.00 0.00 49 SER A C 16
ATOM 24648 O O . SER A 1 49 ? 13.230 7.882 -6.753 1.00 0.00 49 SER A O 16
ATOM 24656 N N . ILE A 1 50 ? 13.589 5.720 -7.284 1.00 0.00 50 ILE A N 16
ATOM 24657 C CA . ILE A 1 50 ? 13.819 5.905 -8.721 1.00 0.00 50 ILE A CA 16
ATOM 24658 C C . ILE A 1 50 ? 13.227 4.721 -9.516 1.00 0.00 50 ILE A C 16
ATOM 24659 O O . ILE A 1 50 ? 13.780 4.313 -10.539 1.00 0.00 50 ILE A O 16
ATOM 24675 N N . GLN A 1 51 ? 12.140 4.118 -9.040 1.00 0.00 51 GLN A N 16
ATOM 24676 C CA . GLN A 1 51 ? 11.458 2.978 -9.645 1.00 0.00 51 GLN A CA 16
ATOM 24677 C C . GLN A 1 51 ? 9.969 3.293 -9.709 1.00 0.00 51 GLN A C 16
ATOM 24678 O O . GLN A 1 51 ? 9.524 4.279 -9.120 1.00 0.00 51 GLN A O 16
ATOM 24692 N N . ASP A 1 52 ? 9.214 2.425 -10.373 1.00 0.00 52 ASP A N 16
ATOM 24693 C CA . ASP A 1 52 ? 7.751 2.522 -10.493 1.00 0.00 52 ASP A CA 16
ATOM 24694 C C . ASP A 1 52 ? 7.085 1.157 -10.240 1.00 0.00 52 ASP A C 16
ATOM 24695 O O . ASP A 1 52 ? 5.863 1.046 -10.327 1.00 0.00 52 ASP A O 16
ATOM 24704 N N . TYR A 1 53 ? 7.878 0.105 -9.971 1.00 0.00 53 TYR A N 16
ATOM 24705 C CA . TYR A 1 53 ? 7.464 -1.282 -9.714 1.00 0.00 53 TYR A CA 16
ATOM 24706 C C . TYR A 1 53 ? 8.432 -1.902 -8.686 1.00 0.00 53 TYR A C 16
ATOM 24707 O O . TYR A 1 53 ? 9.520 -1.347 -8.513 1.00 0.00 53 TYR A O 16
ATOM 24725 N N . PRO A 1 54 ? 8.079 -3.002 -7.984 1.00 0.00 54 PRO A N 16
ATOM 24726 C CA . PRO A 1 54 ? 8.957 -3.653 -7.005 1.00 0.00 54 PRO A CA 16
ATOM 24727 C C . PRO A 1 54 ? 9.999 -4.563 -7.678 1.00 0.00 54 PRO A C 16
ATOM 24728 O O . PRO A 1 54 ? 9.971 -4.743 -8.900 1.00 0.00 54 PRO A O 16
ATOM 24739 N N . SER A 1 55 ? 10.878 -5.173 -6.870 1.00 0.00 55 SER A N 16
ATOM 24740 C CA . SER A 1 55 ? 11.878 -6.146 -7.310 1.00 0.00 55 SER A CA 16
ATOM 24741 C C . SER A 1 55 ? 11.779 -7.482 -6.539 1.00 0.00 55 SER A C 16
ATOM 24742 O O . SER A 1 55 ? 12.591 -8.388 -6.752 1.00 0.00 55 SER A O 16
ATOM 24750 N N . ALA A 1 56 ? 10.783 -7.637 -5.658 1.00 0.00 56 ALA A N 16
ATOM 24751 C CA . ALA A 1 56 ? 10.453 -8.899 -5.003 1.00 0.00 56 ALA A CA 16
ATOM 24752 C C . ALA A 1 56 ? 9.870 -9.883 -6.016 1.00 0.00 56 ALA A C 16
ATOM 24753 O O . ALA A 1 56 ? 9.228 -9.475 -6.985 1.00 0.00 56 ALA A O 16
ATOM 24760 N N . GLU A 1 57 ? 10.067 -11.181 -5.786 1.00 0.00 57 GLU A N 16
ATOM 24761 C CA . GLU A 1 57 ? 9.430 -12.234 -6.573 1.00 0.00 57 GLU A CA 16
ATOM 24762 C C . GLU A 1 57 ? 7.946 -12.355 -6.189 1.00 0.00 57 GLU A C 16
ATOM 24763 O O . GLU A 1 57 ? 7.120 -12.711 -7.035 1.00 0.00 57 GLU A O 16
ATOM 24775 N N . GLU A 1 58 ? 7.589 -12.017 -4.942 1.00 0.00 58 GLU A N 16
ATOM 24776 C CA . GLU A 1 58 ? 6.244 -12.130 -4.395 1.00 0.00 58 GLU A CA 16
ATOM 24777 C C . GLU A 1 58 ? 5.855 -10.803 -3.738 1.00 0.00 58 GLU A C 16
ATOM 24778 O O . GLU A 1 58 ? 6.607 -10.253 -2.934 1.00 0.00 58 GLU A O 16
ATOM 24790 N N . TYR A 1 59 ? 4.699 -10.267 -4.119 1.00 0.00 59 TYR A N 16
ATOM 24791 C CA . TYR A 1 59 ? 4.083 -9.056 -3.589 1.00 0.00 59 TYR A CA 16
ATOM 24792 C C . TYR A 1 59 ? 2.567 -9.157 -3.805 1.00 0.00 59 TYR A C 16
ATOM 24793 O O . TYR A 1 59 ? 2.113 -9.963 -4.629 1.00 0.00 59 TYR A O 16
ATOM 24811 N N . GLY A 1 60 ? 1.778 -8.356 -3.087 1.00 0.00 60 GLY A N 16
ATOM 24812 C CA . GLY A 1 60 ? 0.342 -8.238 -3.332 1.00 0.00 60 GLY A CA 16
ATOM 24813 C C . GLY A 1 60 ? 0.083 -7.110 -4.332 1.00 0.00 60 GLY A C 16
ATOM 24814 O O . GLY A 1 60 ? 0.926 -6.221 -4.500 1.00 0.00 60 GLY A O 16
ATOM 24818 N N . THR A 1 61 ? -1.080 -7.117 -4.987 1.00 0.00 61 THR A N 16
ATOM 24819 C CA . THR A 1 61 ? -1.484 -6.056 -5.908 1.00 0.00 61 THR A CA 16
ATOM 24820 C C . THR A 1 61 ? -2.452 -5.127 -5.181 1.00 0.00 61 THR A C 16
ATOM 24821 O O . THR A 1 61 ? -3.367 -5.625 -4.522 1.00 0.00 61 THR A O 16
ATOM 24832 N N . ILE A 1 62 ? -2.324 -3.806 -5.333 1.00 0.00 62 ILE A N 16
ATOM 24833 C CA . ILE A 1 62 ? -3.263 -2.838 -4.777 1.00 0.00 62 ILE A CA 16
ATOM 24834 C C . ILE A 1 62 ? -3.665 -1.872 -5.890 1.00 0.00 62 ILE A C 16
ATOM 24835 O O . ILE A 1 62 ? -2.811 -1.275 -6.544 1.00 0.00 62 ILE A O 16
ATOM 24851 N N . ASN A 1 63 ? -4.972 -1.654 -6.047 1.00 0.00 63 ASN A N 16
ATOM 24852 C CA . ASN A 1 63 ? -5.561 -0.551 -6.797 1.00 0.00 63 ASN A CA 16
ATOM 24853 C C . ASN A 1 63 ? -6.499 0.141 -5.830 1.00 0.00 63 ASN A C 16
ATOM 24854 O O . ASN A 1 63 ? -7.326 -0.530 -5.206 1.00 0.00 63 ASN A O 16
ATOM 24865 N N . ILE A 1 64 ? -6.395 1.463 -5.715 1.00 0.00 64 ILE A N 16
ATOM 24866 C CA . ILE A 1 64 ? -7.334 2.277 -4.963 1.00 0.00 64 ILE A CA 16
ATOM 24867 C C . ILE A 1 64 ? -8.177 3.028 -5.998 1.00 0.00 64 ILE A C 16
ATOM 24868 O O . ILE A 1 64 ? -7.838 4.167 -6.305 1.00 0.00 64 ILE A O 16
ATOM 24884 N N . GLU A 1 65 ? -9.237 2.432 -6.555 1.00 0.00 65 GLU A N 16
ATOM 24885 C CA . GLU A 1 65 ? -10.242 3.140 -7.346 1.00 0.00 65 GLU A CA 16
ATOM 24886 C C . GLU A 1 65 ? -10.861 4.259 -6.495 1.00 0.00 65 GLU A C 16
ATOM 24887 O O . GLU A 1 65 ? -11.426 3.982 -5.430 1.00 0.00 65 GLU A O 16
ATOM 24899 N N . ASN A 1 66 ? -10.713 5.514 -6.920 1.00 0.00 66 ASN A N 16
ATOM 24900 C CA . ASN A 1 66 ? -11.305 6.696 -6.304 1.00 0.00 66 ASN A CA 16
ATOM 24901 C C . ASN A 1 66 ? -11.665 7.683 -7.411 1.00 0.00 66 ASN A C 16
ATOM 24902 O O . ASN A 1 66 ? -10.804 8.136 -8.170 1.00 0.00 66 ASN A O 16
ATOM 24913 N N . ASN A 1 67 ? -12.949 8.026 -7.522 1.00 0.00 67 ASN A N 16
ATOM 24914 C CA . ASN A 1 67 ? -13.504 8.964 -8.503 1.00 0.00 67 ASN A CA 16
ATOM 24915 C C . ASN A 1 67 ? -13.273 8.497 -9.949 1.00 0.00 67 ASN A C 16
ATOM 24916 O O . ASN A 1 67 ? -13.213 9.317 -10.870 1.00 0.00 67 ASN A O 16
ATOM 24927 N N . GLY A 1 68 ? -13.069 7.195 -10.160 1.00 0.00 68 GLY A N 16
ATOM 24928 C CA . GLY A 1 68 ? -12.719 6.612 -11.450 1.00 0.00 68 GLY A CA 16
ATOM 24929 C C . GLY A 1 68 ? -11.264 6.872 -11.856 1.00 0.00 68 GLY A C 16
ATOM 24930 O O . GLY A 1 68 ? -10.827 6.356 -12.885 1.00 0.00 68 GLY A O 16
ATOM 24934 N N . GLY A 1 69 ? -10.500 7.632 -11.064 1.00 0.00 69 GLY A N 16
ATOM 24935 C CA . GLY A 1 69 ? -9.047 7.571 -11.048 1.00 0.00 69 GLY A CA 16
ATOM 24936 C C . GLY A 1 69 ? -8.627 6.443 -10.107 1.00 0.00 69 GLY A C 16
ATOM 24937 O O . GLY A 1 69 ? -9.473 5.787 -9.494 1.00 0.00 69 GLY A O 16
ATOM 24941 N N . MET A 1 70 ? -7.323 6.194 -9.978 1.00 0.00 70 MET A N 16
ATOM 24942 C CA . MET A 1 70 ? -6.814 5.182 -9.061 1.00 0.00 70 MET A CA 16
ATOM 24943 C C . MET A 1 70 ? -5.340 5.397 -8.699 1.00 0.00 70 MET A C 16
ATOM 24944 O O . MET A 1 70 ? -4.599 6.057 -9.427 1.00 0.00 70 MET A O 16
ATOM 24958 N N . THR A 1 71 ? -4.900 4.782 -7.604 1.00 0.00 71 THR A N 16
ATOM 24959 C CA . THR A 1 71 ? -3.509 4.709 -7.159 1.00 0.00 71 THR A CA 16
ATOM 24960 C C . THR A 1 71 ? -3.126 3.226 -7.135 1.00 0.00 71 THR A C 16
ATOM 24961 O O . THR A 1 71 ? -3.673 2.480 -6.317 1.00 0.00 71 THR A O 16
ATOM 24972 N N . THR A 1 72 ? -2.221 2.801 -8.026 1.00 0.00 72 THR A N 16
ATOM 24973 C CA . THR A 1 72 ? -1.596 1.483 -7.957 1.00 0.00 72 THR A CA 16
ATOM 24974 C C . THR A 1 72 ? -0.454 1.551 -6.937 1.00 0.00 72 THR A C 16
ATOM 24975 O O . THR A 1 72 ? 0.205 2.592 -6.820 1.00 0.00 72 THR A O 16
ATOM 24986 N N . MET A 1 73 ? -0.203 0.446 -6.234 1.00 0.00 73 MET A N 16
ATOM 24987 C CA . MET A 1 73 ? 0.993 0.183 -5.442 1.00 0.00 73 MET A CA 16
ATOM 24988 C C . MET A 1 73 ? 1.101 -1.333 -5.228 1.00 0.00 73 MET A C 16
ATOM 24989 O O . MET A 1 73 ? 0.167 -2.071 -5.547 1.00 0.00 73 MET A O 16
ATOM 25003 N N . PHE A 1 74 ? 2.223 -1.791 -4.674 1.00 0.00 74 PHE A N 16
ATOM 25004 C CA . PHE A 1 74 ? 2.537 -3.190 -4.387 1.00 0.00 74 PHE A CA 16
ATOM 25005 C C . PHE A 1 74 ? 3.301 -3.200 -3.063 1.00 0.00 74 PHE A C 16
ATOM 25006 O O . PHE A 1 74 ? 4.063 -2.259 -2.827 1.00 0.00 74 PHE A O 16
ATOM 25023 N N . TYR A 1 75 ? 3.168 -4.214 -2.205 1.00 0.00 75 TYR A N 16
ATOM 25024 C CA . TYR A 1 75 ? 3.956 -4.297 -0.965 1.00 0.00 75 TYR A CA 16
ATOM 25025 C C . TYR A 1 75 ? 4.629 -5.665 -0.870 1.00 0.00 75 TYR A C 16
ATOM 25026 O O . TYR A 1 75 ? 4.148 -6.626 -1.471 1.00 0.00 75 TYR A O 16
ATOM 25044 N N . TYR A 1 76 ? 5.758 -5.736 -0.158 1.00 0.00 76 TYR A N 16
ATOM 25045 C CA . TYR A 1 76 ? 6.595 -6.928 -0.038 1.00 0.00 76 TYR A CA 16
ATOM 25046 C C . TYR A 1 76 ? 7.376 -6.899 1.285 1.00 0.00 76 TYR A C 16
ATOM 25047 O O . TYR A 1 76 ? 7.326 -5.900 2.019 1.00 0.00 76 TYR A O 16
ATOM 25065 N N . GLU A 1 77 ? 8.105 -7.975 1.584 1.00 0.00 77 GLU A N 16
ATOM 25066 C CA . GLU A 1 77 ? 9.078 -8.090 2.668 1.00 0.00 77 GLU A CA 16
ATOM 25067 C C . GLU A 1 77 ? 10.475 -8.060 2.052 1.00 0.00 77 GLU A C 16
ATOM 25068 O O . GLU A 1 77 ? 10.692 -8.586 0.958 1.00 0.00 77 GLU A O 16
ATOM 25080 N N . GLU A 1 78 ? 11.437 -7.443 2.734 1.00 0.00 78 GLU A N 16
ATOM 25081 C CA . GLU A 1 78 ? 12.820 -7.396 2.304 1.00 0.00 78 GLU A CA 16
ATOM 25082 C C . GLU A 1 78 ? 13.706 -7.283 3.548 1.00 0.00 78 GLU A C 16
ATOM 25083 O O . GLU A 1 78 ? 13.443 -6.471 4.436 1.00 0.00 78 GLU A O 16
ATOM 25095 N N . ASN A 1 79 ? 14.746 -8.111 3.663 1.00 0.00 79 ASN A N 16
ATOM 25096 C CA . ASN A 1 79 ? 15.636 -8.172 4.832 1.00 0.00 79 ASN A CA 16
ATOM 25097 C C . ASN A 1 79 ? 14.890 -8.415 6.161 1.00 0.00 79 ASN A C 16
ATOM 25098 O O . ASN A 1 79 ? 15.469 -8.209 7.231 1.00 0.00 79 ASN A O 16
ATOM 25109 N N . GLY A 1 80 ? 13.622 -8.832 6.146 1.00 0.00 80 GLY A N 16
ATOM 25110 C CA . GLY A 1 80 ? 12.825 -9.096 7.342 1.00 0.00 80 GLY A CA 16
ATOM 25111 C C . GLY A 1 80 ? 12.159 -7.828 7.874 1.00 0.00 80 GLY A C 16
ATOM 25112 O O . GLY A 1 80 ? 11.693 -7.801 9.012 1.00 0.00 80 GLY A O 16
ATOM 25116 N N . LYS A 1 81 ? 12.167 -6.748 7.092 1.00 0.00 81 LYS A N 16
ATOM 25117 C CA . LYS A 1 81 ? 11.335 -5.570 7.238 1.00 0.00 81 LYS A CA 16
ATOM 25118 C C . LYS A 1 81 ? 10.320 -5.584 6.096 1.00 0.00 81 LYS A C 16
ATOM 25119 O O . LYS A 1 81 ? 10.530 -6.305 5.123 1.00 0.00 81 LYS A O 16
ATOM 25138 N N . TYR A 1 82 ? 9.257 -4.785 6.165 1.00 0.00 82 TYR A N 16
ATOM 25139 C CA . TYR A 1 82 ? 8.272 -4.725 5.089 1.00 0.00 82 TYR A CA 16
ATOM 25140 C C . TYR A 1 82 ? 8.354 -3.354 4.425 1.00 0.00 82 TYR A C 16
ATOM 25141 O O . TYR A 1 82 ? 8.712 -2.371 5.083 1.00 0.00 82 TYR A O 16
ATOM 25159 N N . TYR A 1 83 ? 8.022 -3.275 3.133 1.00 0.00 83 TYR A N 16
ATOM 25160 C CA . TYR A 1 83 ? 8.091 -2.027 2.382 1.00 0.00 83 TYR A CA 16
ATOM 25161 C C . TYR A 1 83 ? 6.912 -1.896 1.421 1.00 0.00 83 TYR A C 16
ATOM 25162 O O . TYR A 1 83 ? 6.288 -2.891 1.045 1.00 0.00 83 TYR A O 16
ATOM 25180 N N . ILE A 1 84 ? 6.638 -0.652 1.011 1.00 0.00 84 ILE A N 16
ATOM 25181 C CA . ILE A 1 84 ? 5.584 -0.281 0.070 1.00 0.00 84 ILE A CA 16
ATOM 25182 C C . ILE A 1 84 ? 6.234 0.349 -1.160 1.00 0.00 84 ILE A C 16
ATOM 25183 O O . ILE A 1 84 ? 7.053 1.269 -1.036 1.00 0.00 84 ILE A O 16
ATOM 25199 N N . GLU A 1 85 ? 5.852 -0.133 -2.342 1.00 0.00 85 GLU A N 16
ATOM 25200 C CA . GLU A 1 85 ? 6.184 0.461 -3.625 1.00 0.00 85 GLU A CA 16
ATOM 25201 C C . GLU A 1 85 ? 5.362 1.733 -3.836 1.00 0.00 85 GLU A C 16
ATOM 25202 O O . GLU A 1 85 ? 4.247 1.900 -3.335 1.00 0.00 85 GLU A O 16
ATOM 25214 N N . CYS A 1 86 ? 5.963 2.651 -4.579 1.00 0.00 86 CYS A N 16
ATOM 25215 C CA . CYS A 1 86 ? 5.449 3.909 -5.071 1.00 0.00 86 CYS A CA 16
ATOM 25216 C C . CYS A 1 86 ? 6.496 4.427 -6.090 1.00 0.00 86 CYS A C 16
ATOM 25217 O O . CYS A 1 86 ? 7.617 3.903 -6.115 1.00 0.00 86 CYS A O 16
ATOM 25225 N N . PRO A 1 87 ? 6.174 5.454 -6.903 1.00 0.00 87 PRO A N 16
ATOM 25226 C CA . PRO A 1 87 ? 7.132 6.274 -7.645 1.00 0.00 87 PRO A CA 16
ATOM 25227 C C . PRO A 1 87 ? 8.090 6.956 -6.664 1.00 0.00 87 PRO A C 16
ATOM 25228 O O . PRO A 1 87 ? 8.242 6.481 -5.544 1.00 0.00 87 PRO A O 16
ATOM 25239 N N . TYR A 1 88 ? 8.790 8.028 -7.052 1.00 0.00 88 TYR A N 16
ATOM 25240 C CA . TYR A 1 88 ? 9.901 8.695 -6.358 1.00 0.00 88 TYR A CA 16
ATOM 25241 C C . TYR A 1 88 ? 9.755 8.901 -4.831 1.00 0.00 88 TYR A C 16
ATOM 25242 O O . TYR A 1 88 ? 10.751 9.213 -4.177 1.00 0.00 88 TYR A O 16
ATOM 25260 N N . LYS A 1 89 ? 8.581 8.648 -4.236 1.00 0.00 89 LYS A N 16
ATOM 25261 C CA . LYS A 1 89 ? 8.349 8.664 -2.794 1.00 0.00 89 LYS A CA 16
ATOM 25262 C C . LYS A 1 89 ? 8.156 7.296 -2.148 1.00 0.00 89 LYS A C 16
ATOM 25263 O O . LYS A 1 89 ? 7.543 7.224 -1.086 1.00 0.00 89 LYS A O 16
ATOM 25282 N N . GLY A 1 90 ? 8.624 6.213 -2.759 1.00 0.00 90 GLY A N 16
ATOM 25283 C CA . GLY A 1 90 ? 8.252 4.870 -2.360 1.00 0.00 90 GLY A CA 16
ATOM 25284 C C . GLY A 1 90 ? 9.312 4.085 -1.603 1.00 0.00 90 GLY A C 16
ATOM 25285 O O . GLY A 1 90 ? 9.477 2.899 -1.882 1.00 0.00 90 GLY A O 16
ATOM 25289 N N . ILE A 1 91 ? 10.008 4.679 -0.630 1.00 0.00 91 ILE A N 16
ATOM 25290 C CA . ILE A 1 91 ? 10.907 3.918 0.252 1.00 0.00 91 ILE A CA 16
ATOM 25291 C C . ILE A 1 91 ? 10.286 3.854 1.653 1.00 0.00 91 ILE A C 16
ATOM 25292 O O . ILE A 1 91 ? 10.925 4.137 2.666 1.00 0.00 91 ILE A O 16
ATOM 25308 N N . TYR A 1 92 ? 8.993 3.533 1.719 1.00 0.00 92 TYR A N 16
ATOM 25309 C CA . TYR A 1 92 ? 8.303 3.383 2.990 1.00 0.00 92 TYR A CA 16
ATOM 25310 C C . TYR A 1 92 ? 8.777 2.112 3.653 1.00 0.00 92 TYR A C 16
ATOM 25311 O O . TYR A 1 92 ? 8.354 1.025 3.278 1.00 0.00 92 TYR A O 16
ATOM 25329 N N . GLU A 1 93 ? 9.631 2.264 4.649 1.00 0.00 93 GLU A N 16
ATOM 25330 C CA . GLU A 1 93 ? 9.829 1.277 5.688 1.00 0.00 93 GLU A CA 16
ATOM 25331 C C . GLU A 1 93 ? 8.545 1.244 6.528 1.00 0.00 93 GLU A C 16
ATOM 25332 O O . GLU A 1 93 ? 8.083 2.291 7.005 1.00 0.00 93 GLU A O 16
ATOM 25344 N N . ILE A 1 94 ? 7.976 0.054 6.700 1.00 0.00 94 ILE A N 16
ATOM 25345 C CA . ILE A 1 94 ? 7.119 -0.298 7.833 1.00 0.00 94 ILE A CA 16
ATOM 25346 C C . ILE A 1 94 ? 7.821 -1.437 8.586 1.00 0.00 94 ILE A C 16
ATOM 25347 O O . ILE A 1 94 ? 8.691 -2.120 8.041 1.00 0.00 94 ILE A O 16
ATOM 25363 N N . GLU A 1 95 ? 7.442 -1.661 9.841 1.00 0.00 95 GLU A N 16
ATOM 25364 C CA . GLU A 1 95 ? 8.086 -2.663 10.691 1.00 0.00 95 GLU A CA 16
ATOM 25365 C C . GLU A 1 95 ? 7.202 -3.907 10.830 1.00 0.00 95 GLU A C 16
ATOM 25366 O O . GLU A 1 95 ? 7.665 -4.935 11.333 1.00 0.00 95 GLU A O 16
ATOM 25378 N N . ASN A 1 96 ? 5.949 -3.844 10.359 1.00 0.00 96 ASN A N 16
ATOM 25379 C CA . ASN A 1 96 ? 4.941 -4.876 10.561 1.00 0.00 96 ASN A CA 16
ATOM 25380 C C . ASN A 1 96 ? 4.159 -5.113 9.281 1.00 0.00 96 ASN A C 16
ATOM 25381 O O . ASN A 1 96 ? 3.890 -4.174 8.542 1.00 0.00 96 ASN A O 16
ATOM 25392 N N . ASN A 1 97 ? 3.780 -6.363 9.050 1.00 0.00 97 ASN A N 16
ATOM 25393 C CA . ASN A 1 97 ? 3.155 -6.865 7.836 1.00 0.00 97 ASN A CA 16
ATOM 25394 C C . ASN A 1 97 ? 1.770 -6.265 7.607 1.00 0.00 97 ASN A C 16
ATOM 25395 O O . ASN A 1 97 ? 0.894 -6.396 8.467 1.00 0.00 97 ASN A O 16
ATOM 25406 N N . PHE A 1 98 ? 1.574 -5.652 6.437 1.00 0.00 98 PHE A N 16
ATOM 25407 C CA . PHE A 1 98 ? 0.320 -5.039 6.019 1.00 0.00 98 PHE A CA 16
ATOM 25408 C C . PHE A 1 98 ? -0.791 -6.092 5.890 1.00 0.00 98 PHE A C 16
ATOM 25409 O O . PHE A 1 98 ? -1.881 -5.897 6.429 1.00 0.00 98 PHE A O 16
ATOM 25426 N N . GLU A 1 99 ? -0.539 -7.213 5.204 1.00 0.00 99 GLU A N 16
ATOM 25427 C CA . GLU A 1 99 ? -1.549 -8.236 4.905 1.00 0.00 99 GLU A CA 16
ATOM 25428 C C . GLU A 1 99 ? -2.101 -8.954 6.150 1.00 0.00 99 GLU A C 16
ATOM 25429 O O . GLU A 1 99 ? -3.119 -9.642 6.033 1.00 0.00 99 GLU A O 16
ATOM 25441 N N . ASP A 1 100 ? -1.520 -8.765 7.342 1.00 0.00 100 ASP A N 16
ATOM 25442 C CA . ASP A 1 100 ? -2.062 -9.307 8.596 1.00 0.00 100 ASP A CA 16
ATOM 25443 C C . ASP A 1 100 ? -2.637 -8.203 9.493 1.00 0.00 100 ASP A C 16
ATOM 25444 O O . ASP A 1 100 ? -3.287 -8.480 10.505 1.00 0.00 100 ASP A O 16
ATOM 25453 N N . MET A 1 101 ? -2.413 -6.938 9.132 1.00 0.00 101 MET A N 16
ATOM 25454 C CA . MET A 1 101 ? -2.968 -5.766 9.799 1.00 0.00 101 MET A CA 16
ATOM 25455 C C . MET A 1 101 ? -4.316 -5.362 9.206 1.00 0.00 101 MET A C 16
ATOM 25456 O O . MET A 1 101 ? -5.066 -4.638 9.866 1.00 0.00 101 MET A O 16
ATOM 25470 N N . ILE A 1 102 ? -4.625 -5.794 7.985 1.00 0.00 102 ILE A N 16
ATOM 25471 C CA . ILE A 1 102 ? -5.916 -5.587 7.349 1.00 0.00 102 ILE A CA 16
ATOM 25472 C C . ILE A 1 102 ? -6.916 -6.652 7.786 1.00 0.00 102 ILE A C 16
ATOM 25473 O O . ILE A 1 102 ? -6.610 -7.543 8.615 1.00 0.00 102 ILE A O 16
ATOM 25489 N N . GLY A 1 1 ? 5.473 14.625 7.504 1.00 0.00 1 GLY A N 17
ATOM 25490 C CA . GLY A 1 1 ? 5.688 13.468 6.628 1.00 0.00 1 GLY A CA 17
ATOM 25491 C C . GLY A 1 1 ? 4.383 12.744 6.355 1.00 0.00 1 GLY A C 17
ATOM 25492 O O . GLY A 1 1 ? 3.370 13.403 6.143 1.00 0.00 1 GLY A O 17
ATOM 25496 N N . SER A 1 2 ? 4.405 11.401 6.377 1.00 0.00 2 SER A N 17
ATOM 25497 C CA . SER A 1 2 ? 3.389 10.484 5.835 1.00 0.00 2 SER A CA 17
ATOM 25498 C C . SER A 1 2 ? 3.454 10.386 4.295 1.00 0.00 2 SER A C 17
ATOM 25499 O O . SER A 1 2 ? 4.120 11.202 3.644 1.00 0.00 2 SER A O 17
ATOM 25507 N N . PRO A 1 3 ? 2.796 9.377 3.690 1.00 0.00 3 PRO A N 17
ATOM 25508 C CA . PRO A 1 3 ? 2.387 9.397 2.282 1.00 0.00 3 PRO A CA 17
ATOM 25509 C C . PRO A 1 3 ? 1.407 10.541 1.989 1.00 0.00 3 PRO A C 17
ATOM 25510 O O . PRO A 1 3 ? 1.138 11.396 2.833 1.00 0.00 3 PRO A O 17
ATOM 25521 N N . ILE A 1 4 ? 0.873 10.551 0.767 1.00 0.00 4 ILE A N 17
ATOM 25522 C CA . ILE A 1 4 ? -0.289 11.317 0.349 1.00 0.00 4 ILE A CA 17
ATOM 25523 C C . ILE A 1 4 ? -1.257 10.279 -0.223 1.00 0.00 4 ILE A C 17
ATOM 25524 O O . ILE A 1 4 ? -0.897 9.568 -1.165 1.00 0.00 4 ILE A O 17
ATOM 25540 N N . LEU A 1 5 ? -2.452 10.153 0.350 1.00 0.00 5 LEU A N 17
ATOM 25541 C CA . LEU A 1 5 ? -3.507 9.240 -0.087 1.00 0.00 5 LEU A CA 17
ATOM 25542 C C . LEU A 1 5 ? -4.818 10.026 -0.250 1.00 0.00 5 LEU A C 17
ATOM 25543 O O . LEU A 1 5 ? -4.935 11.109 0.341 1.00 0.00 5 LEU A O 17
ATOM 25559 N N . PRO A 1 6 ? -5.775 9.534 -1.060 1.00 0.00 6 PRO A N 17
ATOM 25560 C CA . PRO A 1 6 ? -7.085 10.166 -1.212 1.00 0.00 6 PRO A CA 17
ATOM 25561 C C . PRO A 1 6 ? -7.949 9.988 0.053 1.00 0.00 6 PRO A C 17
ATOM 25562 O O . PRO A 1 6 ? -7.633 9.162 0.908 1.00 0.00 6 PRO A O 17
ATOM 25573 N N . LYS A 1 7 ? -9.046 10.750 0.190 1.00 0.00 7 LYS A N 17
ATOM 25574 C CA . LYS A 1 7 ? -9.940 10.681 1.351 1.00 0.00 7 LYS A CA 17
ATOM 25575 C C . LYS A 1 7 ? -10.624 9.316 1.444 1.00 0.00 7 LYS A C 17
ATOM 25576 O O . LYS A 1 7 ? -10.922 8.733 0.409 1.00 0.00 7 LYS A O 17
ATOM 25595 N N . ALA A 1 8 ? -11.047 8.876 2.628 1.00 0.00 8 ALA A N 17
ATOM 25596 C CA . ALA A 1 8 ? -11.943 7.727 2.746 1.00 0.00 8 ALA A CA 17
ATOM 25597 C C . ALA A 1 8 ? -13.216 8.003 1.938 1.00 0.00 8 ALA A C 17
ATOM 25598 O O . ALA A 1 8 ? -13.586 7.225 1.069 1.00 0.00 8 ALA A O 17
ATOM 25605 N N . GLU A 1 9 ? -13.839 9.165 2.152 1.00 0.00 9 GLU A N 17
ATOM 25606 C CA . GLU A 1 9 ? -15.172 9.438 1.620 1.00 0.00 9 GLU A CA 17
ATOM 25607 C C . GLU A 1 9 ? -15.237 9.551 0.090 1.00 0.00 9 GLU A C 17
ATOM 25608 O O . GLU A 1 9 ? -16.331 9.482 -0.465 1.00 0.00 9 GLU A O 17
ATOM 25620 N N . ASN A 1 10 ? -14.107 9.740 -0.609 1.00 0.00 10 ASN A N 17
ATOM 25621 C CA . ASN A 1 10 ? -14.066 9.854 -2.067 1.00 0.00 10 ASN A CA 17
ATOM 25622 C C . ASN A 1 10 ? -13.541 8.599 -2.763 1.00 0.00 10 ASN A C 17
ATOM 25623 O O . ASN A 1 10 ? -13.350 8.607 -3.979 1.00 0.00 10 ASN A O 17
ATOM 25634 N N . VAL A 1 11 ? -13.228 7.563 -1.991 1.00 0.00 11 VAL A N 17
ATOM 25635 C CA . VAL A 1 11 ? -12.876 6.254 -2.503 1.00 0.00 11 VAL A CA 17
ATOM 25636 C C . VAL A 1 11 ? -14.193 5.530 -2.764 1.00 0.00 11 VAL A C 17
ATOM 25637 O O . VAL A 1 11 ? -15.132 5.615 -1.970 1.00 0.00 11 VAL A O 17
ATOM 25650 N N . ASP A 1 12 ? -14.254 4.872 -3.916 1.00 0.00 12 ASP A N 17
ATOM 25651 C CA . ASP A 1 12 ? -15.411 4.130 -4.394 1.00 0.00 12 ASP A CA 17
ATOM 25652 C C . ASP A 1 12 ? -15.356 2.740 -3.756 1.00 0.00 12 ASP A C 17
ATOM 25653 O O . ASP A 1 12 ? -16.205 2.383 -2.934 1.00 0.00 12 ASP A O 17
ATOM 25662 N N . SER A 1 13 ? -14.275 2.010 -4.041 1.00 0.00 13 SER A N 17
ATOM 25663 C CA . SER A 1 13 ? -13.902 0.767 -3.385 1.00 0.00 13 SER A CA 17
ATOM 25664 C C . SER A 1 13 ? -12.368 0.635 -3.365 1.00 0.00 13 SER A C 17
ATOM 25665 O O . SER A 1 13 ? -11.659 1.373 -4.052 1.00 0.00 13 SER A O 17
ATOM 25673 N N . ILE A 1 14 ? -11.832 -0.337 -2.625 1.00 0.00 14 ILE A N 17
ATOM 25674 C CA . ILE A 1 14 ? -10.422 -0.713 -2.623 1.00 0.00 14 ILE A CA 17
ATOM 25675 C C . ILE A 1 14 ? -10.422 -2.194 -2.939 1.00 0.00 14 ILE A C 17
ATOM 25676 O O . ILE A 1 14 ? -11.295 -2.925 -2.469 1.00 0.00 14 ILE A O 17
ATOM 25692 N N . CYS A 1 15 ? -9.421 -2.639 -3.680 1.00 0.00 15 CYS A N 17
ATOM 25693 C CA . CYS A 1 15 ? -9.184 -4.027 -3.995 1.00 0.00 15 CYS A CA 17
ATOM 25694 C C . CYS A 1 15 ? -7.754 -4.342 -3.550 1.00 0.00 15 CYS A C 17
ATOM 25695 O O . CYS A 1 15 ? -6.874 -3.475 -3.605 1.00 0.00 15 CYS A O 17
ATOM 25703 N N . ILE A 1 16 ? -7.532 -5.564 -3.070 1.00 0.00 16 ILE A N 17
ATOM 25704 C CA . ILE A 1 16 ? -6.241 -6.077 -2.630 1.00 0.00 16 ILE A CA 17
ATOM 25705 C C . ILE A 1 16 ? -6.145 -7.468 -3.248 1.00 0.00 16 ILE A C 17
ATOM 25706 O O . ILE A 1 16 ? -6.850 -8.378 -2.813 1.00 0.00 16 ILE A O 17
ATOM 25722 N N . ASP A 1 17 ? -5.324 -7.613 -4.286 1.00 0.00 17 ASP A N 17
ATOM 25723 C CA . ASP A 1 17 ? -4.984 -8.863 -4.954 1.00 0.00 17 ASP A CA 17
ATOM 25724 C C . ASP A 1 17 ? -3.818 -9.387 -4.120 1.00 0.00 17 ASP A C 17
ATOM 25725 O O . ASP A 1 17 ? -2.760 -8.749 -4.046 1.00 0.00 17 ASP A O 17
ATOM 25734 N N . PHE A 1 18 ? -4.034 -10.471 -3.381 1.00 0.00 18 PHE A N 17
ATOM 25735 C CA . PHE A 1 18 ? -2.972 -11.138 -2.636 1.00 0.00 18 PHE A CA 17
ATOM 25736 C C . PHE A 1 18 ? -1.962 -11.740 -3.634 1.00 0.00 18 PHE A C 17
ATOM 25737 O O . PHE A 1 18 ? -2.196 -11.757 -4.843 1.00 0.00 18 PHE A O 17
ATOM 25754 N N . THR A 1 19 ? -0.841 -12.276 -3.140 1.00 0.00 19 THR A N 17
ATOM 25755 C CA . THR A 1 19 ? 0.199 -12.909 -3.972 1.00 0.00 19 THR A CA 17
ATOM 25756 C C . THR A 1 19 ? -0.323 -14.063 -4.843 1.00 0.00 19 THR A C 17
ATOM 25757 O O . THR A 1 19 ? 0.307 -14.431 -5.835 1.00 0.00 19 THR A O 17
ATOM 25768 N N . ASN A 1 20 ? -1.470 -14.640 -4.487 1.00 0.00 20 ASN A N 17
ATOM 25769 C CA . ASN A 1 20 ? -2.098 -15.759 -5.179 1.00 0.00 20 ASN A CA 17
ATOM 25770 C C . ASN A 1 20 ? -3.272 -15.250 -6.002 1.00 0.00 20 ASN A C 17
ATOM 25771 O O . ASN A 1 20 ? -3.536 -14.054 -6.073 1.00 0.00 20 ASN A O 17
ATOM 25782 N N . SER A 1 21 ? -4.002 -16.163 -6.626 1.00 0.00 21 SER A N 17
ATOM 25783 C CA . SER A 1 21 ? -5.139 -15.921 -7.494 1.00 0.00 21 SER A CA 17
ATOM 25784 C C . SER A 1 21 ? -6.395 -15.546 -6.692 1.00 0.00 21 SER A C 17
ATOM 25785 O O . SER A 1 21 ? -7.485 -16.062 -6.941 1.00 0.00 21 SER A O 17
ATOM 25793 N N . ILE A 1 22 ? -6.241 -14.698 -5.676 1.00 0.00 22 ILE A N 17
ATOM 25794 C CA . ILE A 1 22 ? -7.246 -14.342 -4.703 1.00 0.00 22 ILE A CA 17
ATOM 25795 C C . ILE A 1 22 ? -7.093 -12.859 -4.458 1.00 0.00 22 ILE A C 17
ATOM 25796 O O . ILE A 1 22 ? -5.991 -12.352 -4.247 1.00 0.00 22 ILE A O 17
ATOM 25812 N N . GLN A 1 23 ? -8.229 -12.198 -4.413 1.00 0.00 23 GLN A N 17
ATOM 25813 C CA . GLN A 1 23 ? -8.361 -10.802 -4.185 1.00 0.00 23 GLN A CA 17
ATOM 25814 C C . GLN A 1 23 ? -9.540 -10.557 -3.235 1.00 0.00 23 GLN A C 17
ATOM 25815 O O . GLN A 1 23 ? -10.529 -11.308 -3.250 1.00 0.00 23 GLN A O 17
ATOM 25829 N N . LYS A 1 24 ? -9.477 -9.485 -2.448 1.00 0.00 24 LYS A N 17
ATOM 25830 C CA . LYS A 1 24 ? -10.521 -9.075 -1.506 1.00 0.00 24 LYS A CA 17
ATOM 25831 C C . LYS A 1 24 ? -10.890 -7.635 -1.833 1.00 0.00 24 LYS A C 17
ATOM 25832 O O . LYS A 1 24 ? -9.992 -6.848 -2.134 1.00 0.00 24 LYS A O 17
ATOM 25851 N N . ILE A 1 25 ? -12.172 -7.277 -1.739 1.00 0.00 25 ILE A N 17
ATOM 25852 C CA . ILE A 1 25 ? -12.647 -5.932 -2.063 1.00 0.00 25 ILE A CA 17
ATOM 25853 C C . ILE A 1 25 ? -13.238 -5.310 -0.798 1.00 0.00 25 ILE A C 17
ATOM 25854 O O . ILE A 1 25 ? -13.800 -6.012 0.042 1.00 0.00 25 ILE A O 17
ATOM 25870 N N . TYR A 1 26 ? -13.085 -4.004 -0.619 1.00 0.00 26 TYR A N 17
ATOM 25871 C CA . TYR A 1 26 ? -13.403 -3.292 0.605 1.00 0.00 26 TYR A CA 17
ATOM 25872 C C . TYR A 1 26 ? -14.322 -2.139 0.218 1.00 0.00 26 TYR A C 17
ATOM 25873 O O . TYR A 1 26 ? -13.876 -1.019 -0.036 1.00 0.00 26 TYR A O 17
ATOM 25891 N N . ASP A 1 27 ? -15.608 -2.452 0.084 1.00 0.00 27 ASP A N 17
ATOM 25892 C CA . ASP A 1 27 ? -16.677 -1.513 -0.248 1.00 0.00 27 ASP A CA 17
ATOM 25893 C C . ASP A 1 27 ? -17.277 -0.858 1.000 1.00 0.00 27 ASP A C 17
ATOM 25894 O O . ASP A 1 27 ? -17.870 0.213 0.877 1.00 0.00 27 ASP A O 17
ATOM 25903 N N . ASP A 1 28 ? -17.099 -1.441 2.189 1.00 0.00 28 ASP A N 17
ATOM 25904 C CA . ASP A 1 28 ? -17.720 -0.985 3.440 1.00 0.00 28 ASP A CA 17
ATOM 25905 C C . ASP A 1 28 ? -16.793 -0.043 4.207 1.00 0.00 28 ASP A C 17
ATOM 25906 O O . ASP A 1 28 ? -15.610 -0.340 4.341 1.00 0.00 28 ASP A O 17
ATOM 25915 N N . SER A 1 29 ? -17.347 1.022 4.800 1.00 0.00 29 SER A N 17
ATOM 25916 C CA . SER A 1 29 ? -16.642 2.071 5.540 1.00 0.00 29 SER A CA 17
ATOM 25917 C C . SER A 1 29 ? -15.599 1.517 6.507 1.00 0.00 29 SER A C 17
ATOM 25918 O O . SER A 1 29 ? -14.443 1.936 6.468 1.00 0.00 29 SER A O 17
ATOM 25926 N N . GLU A 1 30 ? -15.983 0.611 7.409 1.00 0.00 30 GLU A N 17
ATOM 25927 C CA . GLU A 1 30 ? -15.054 0.148 8.442 1.00 0.00 30 GLU A CA 17
ATOM 25928 C C . GLU A 1 30 ? -13.917 -0.655 7.795 1.00 0.00 30 GLU A C 17
ATOM 25929 O O . GLU A 1 30 ? -12.749 -0.470 8.146 1.00 0.00 30 GLU A O 17
ATOM 25941 N N . SER A 1 31 ? -14.263 -1.458 6.786 1.00 0.00 31 SER A N 17
ATOM 25942 C CA . SER A 1 31 ? -13.354 -2.176 5.906 1.00 0.00 31 SER A CA 17
ATOM 25943 C C . SER A 1 31 ? -12.512 -1.255 5.020 1.00 0.00 31 SER A C 17
ATOM 25944 O O . SER A 1 31 ? -11.603 -1.753 4.363 1.00 0.00 31 SER A O 17
ATOM 25952 N N . ILE A 1 32 ? -12.736 0.053 5.005 1.00 0.00 32 ILE A N 17
ATOM 25953 C CA . ILE A 1 32 ? -11.869 1.014 4.331 1.00 0.00 32 ILE A CA 17
ATOM 25954 C C . ILE A 1 32 ? -10.966 1.690 5.362 1.00 0.00 32 ILE A C 17
ATOM 25955 O O . ILE A 1 32 ? -9.761 1.832 5.149 1.00 0.00 32 ILE A O 17
ATOM 25971 N N . GLN A 1 33 ? -11.546 2.109 6.484 1.00 0.00 33 GLN A N 17
ATOM 25972 C CA . GLN A 1 33 ? -10.863 2.878 7.511 1.00 0.00 33 GLN A CA 17
ATOM 25973 C C . GLN A 1 33 ? -9.668 2.137 8.113 1.00 0.00 33 GLN A C 17
ATOM 25974 O O . GLN A 1 33 ? -8.668 2.783 8.424 1.00 0.00 33 GLN A O 17
ATOM 25988 N N . LYS A 1 34 ? -9.726 0.805 8.219 1.00 0.00 34 LYS A N 17
ATOM 25989 C CA . LYS A 1 34 ? -8.589 0.029 8.715 1.00 0.00 34 LYS A CA 17
ATOM 25990 C C . LYS A 1 34 ? -7.426 0.098 7.727 1.00 0.00 34 LYS A C 17
ATOM 25991 O O . LYS A 1 34 ? -6.321 0.444 8.136 1.00 0.00 34 LYS A O 17
ATOM 26010 N N . ILE A 1 35 ? -7.637 -0.205 6.441 1.00 0.00 35 ILE A N 17
ATOM 26011 C CA . ILE A 1 35 ? -6.626 -0.039 5.405 1.00 0.00 35 ILE A CA 17
ATOM 26012 C C . ILE A 1 35 ? -6.000 1.362 5.482 1.00 0.00 35 ILE A C 17
ATOM 26013 O O . ILE A 1 35 ? -4.777 1.468 5.558 1.00 0.00 35 ILE A O 17
ATOM 26029 N N . LEU A 1 36 ? -6.803 2.436 5.498 1.00 0.00 36 LEU A N 17
ATOM 26030 C CA . LEU A 1 36 ? -6.289 3.814 5.521 1.00 0.00 36 LEU A CA 17
ATOM 26031 C C . LEU A 1 36 ? -5.349 4.118 6.704 1.00 0.00 36 LEU A C 17
ATOM 26032 O O . LEU A 1 36 ? -4.579 5.081 6.620 1.00 0.00 36 LEU A O 17
ATOM 26048 N N . SER A 1 37 ? -5.398 3.350 7.798 1.00 0.00 37 SER A N 17
ATOM 26049 C CA . SER A 1 37 ? -4.404 3.406 8.866 1.00 0.00 37 SER A CA 17
ATOM 26050 C C . SER A 1 37 ? -3.070 2.890 8.318 1.00 0.00 37 SER A C 17
ATOM 26051 O O . SER A 1 37 ? -2.103 3.647 8.223 1.00 0.00 37 SER A O 17
ATOM 26059 N N . GLU A 1 38 ? -2.991 1.608 7.951 1.00 0.00 38 GLU A N 17
ATOM 26060 C CA . GLU A 1 38 ? -1.717 0.953 7.646 1.00 0.00 38 GLU A CA 17
ATOM 26061 C C . GLU A 1 38 ? -1.091 1.556 6.385 1.00 0.00 38 GLU A C 17
ATOM 26062 O O . GLU A 1 38 ? 0.130 1.647 6.264 1.00 0.00 38 GLU A O 17
ATOM 26074 N N . ILE A 1 39 ? -1.915 2.044 5.456 1.00 0.00 39 ILE A N 17
ATOM 26075 C CA . ILE A 1 39 ? -1.477 2.755 4.259 1.00 0.00 39 ILE A CA 17
ATOM 26076 C C . ILE A 1 39 ? -0.774 4.068 4.622 1.00 0.00 39 ILE A C 17
ATOM 26077 O O . ILE A 1 39 ? -0.007 4.579 3.811 1.00 0.00 39 ILE A O 17
ATOM 26093 N N . ALA A 1 40 ? -0.976 4.625 5.819 1.00 0.00 40 ALA A N 17
ATOM 26094 C CA . ALA A 1 40 ? -0.515 5.958 6.191 1.00 0.00 40 ALA A CA 17
ATOM 26095 C C . ALA A 1 40 ? 0.394 5.987 7.419 1.00 0.00 40 ALA A C 17
ATOM 26096 O O . ALA A 1 40 ? 0.869 7.072 7.772 1.00 0.00 40 ALA A O 17
ATOM 26103 N N . THR A 1 41 ? 0.622 4.845 8.066 1.00 0.00 41 THR A N 17
ATOM 26104 C CA . THR A 1 41 ? 1.523 4.730 9.204 1.00 0.00 41 THR A CA 17
ATOM 26105 C C . THR A 1 41 ? 2.977 4.988 8.764 1.00 0.00 41 THR A C 17
ATOM 26106 O O . THR A 1 41 ? 3.732 5.679 9.459 1.00 0.00 41 THR A O 17
ATOM 26117 N N . GLY A 1 42 ? 3.351 4.471 7.587 1.00 0.00 42 GLY A N 17
ATOM 26118 C CA . GLY A 1 42 ? 4.712 4.422 7.100 1.00 0.00 42 GLY A CA 17
ATOM 26119 C C . GLY A 1 42 ? 5.240 5.749 6.601 1.00 0.00 42 GLY A C 17
ATOM 26120 O O . GLY A 1 42 ? 4.523 6.741 6.433 1.00 0.00 42 GLY A O 17
ATOM 26124 N N . LYS A 1 43 ? 6.537 5.744 6.304 1.00 0.00 43 LYS A N 17
ATOM 26125 C CA . LYS A 1 43 ? 7.280 6.935 5.938 1.00 0.00 43 LYS A CA 17
ATOM 26126 C C . LYS A 1 43 ? 8.241 6.576 4.836 1.00 0.00 43 LYS A C 17
ATOM 26127 O O . LYS A 1 43 ? 9.086 5.708 5.015 1.00 0.00 43 LYS A O 17
ATOM 26146 N N . ARG A 1 44 ? 8.104 7.263 3.703 1.00 0.00 44 ARG A N 17
ATOM 26147 C CA . ARG A 1 44 ? 8.930 7.102 2.506 1.00 0.00 44 ARG A CA 17
ATOM 26148 C C . ARG A 1 44 ? 10.397 7.457 2.691 1.00 0.00 44 ARG A C 17
ATOM 26149 O O . ARG A 1 44 ? 11.202 7.278 1.774 1.00 0.00 44 ARG A O 17
ATOM 26170 N N . THR A 1 45 ? 10.738 7.961 3.870 1.00 0.00 45 THR A N 17
ATOM 26171 C CA . THR A 1 45 ? 12.055 8.437 4.250 1.00 0.00 45 THR A CA 17
ATOM 26172 C C . THR A 1 45 ? 12.450 9.587 3.299 1.00 0.00 45 THR A C 17
ATOM 26173 O O . THR A 1 45 ? 11.571 10.179 2.662 1.00 0.00 45 THR A O 17
ATOM 26184 N N . GLU A 1 46 ? 13.717 9.992 3.229 1.00 0.00 46 GLU A N 17
ATOM 26185 C CA . GLU A 1 46 ? 14.177 10.980 2.250 1.00 0.00 46 GLU A CA 17
ATOM 26186 C C . GLU A 1 46 ? 14.872 10.335 1.051 1.00 0.00 46 GLU A C 17
ATOM 26187 O O . GLU A 1 46 ? 15.432 11.043 0.211 1.00 0.00 46 GLU A O 17
ATOM 26199 N N . LYS A 1 47 ? 14.826 9.004 0.931 1.00 0.00 47 LYS A N 17
ATOM 26200 C CA . LYS A 1 47 ? 15.339 8.339 -0.256 1.00 0.00 47 LYS A CA 17
ATOM 26201 C C . LYS A 1 47 ? 14.520 8.747 -1.475 1.00 0.00 47 LYS A C 17
ATOM 26202 O O . LYS A 1 47 ? 13.320 9.011 -1.368 1.00 0.00 47 LYS A O 17
ATOM 26221 N N . GLN A 1 48 ? 15.141 8.674 -2.643 1.00 0.00 48 GLN A N 17
ATOM 26222 C CA . GLN A 1 48 ? 14.459 8.731 -3.930 1.00 0.00 48 GLN A CA 17
ATOM 26223 C C . GLN A 1 48 ? 14.207 7.297 -4.378 1.00 0.00 48 GLN A C 17
ATOM 26224 O O . GLN A 1 48 ? 15.178 6.539 -4.489 1.00 0.00 48 GLN A O 17
ATOM 26238 N N . SER A 1 49 ? 12.955 6.924 -4.652 1.00 0.00 49 SER A N 17
ATOM 26239 C CA . SER A 1 49 ? 12.721 5.924 -5.685 1.00 0.00 49 SER A CA 17
ATOM 26240 C C . SER A 1 49 ? 13.030 6.596 -7.022 1.00 0.00 49 SER A C 17
ATOM 26241 O O . SER A 1 49 ? 12.914 7.814 -7.177 1.00 0.00 49 SER A O 17
ATOM 26249 N N . ILE A 1 50 ? 13.443 5.770 -7.972 1.00 0.00 50 ILE A N 17
ATOM 26250 C CA . ILE A 1 50 ? 13.761 6.114 -9.353 1.00 0.00 50 ILE A CA 17
ATOM 26251 C C . ILE A 1 50 ? 13.270 4.997 -10.292 1.00 0.00 50 ILE A C 17
ATOM 26252 O O . ILE A 1 50 ? 13.636 4.970 -11.468 1.00 0.00 50 ILE A O 17
ATOM 26268 N N . GLN A 1 51 ? 12.531 4.027 -9.751 1.00 0.00 51 GLN A N 17
ATOM 26269 C CA . GLN A 1 51 ? 12.067 2.823 -10.414 1.00 0.00 51 GLN A CA 17
ATOM 26270 C C . GLN A 1 51 ? 10.550 2.728 -10.307 1.00 0.00 51 GLN A C 17
ATOM 26271 O O . GLN A 1 51 ? 9.935 3.364 -9.449 1.00 0.00 51 GLN A O 17
ATOM 26285 N N . ASP A 1 52 ? 9.972 1.896 -11.168 1.00 0.00 52 ASP A N 17
ATOM 26286 C CA . ASP A 1 52 ? 8.531 1.639 -11.221 1.00 0.00 52 ASP A CA 17
ATOM 26287 C C . ASP A 1 52 ? 8.195 0.297 -10.559 1.00 0.00 52 ASP A C 17
ATOM 26288 O O . ASP A 1 52 ? 7.028 -0.094 -10.556 1.00 0.00 52 ASP A O 17
ATOM 26297 N N . TYR A 1 53 ? 9.185 -0.460 -10.068 1.00 0.00 53 TYR A N 17
ATOM 26298 C CA . TYR A 1 53 ? 8.961 -1.815 -9.570 1.00 0.00 53 TYR A CA 17
ATOM 26299 C C . TYR A 1 53 ? 9.805 -2.103 -8.326 1.00 0.00 53 TYR A C 17
ATOM 26300 O O . TYR A 1 53 ? 10.932 -1.606 -8.239 1.00 0.00 53 TYR A O 17
ATOM 26318 N N . PRO A 1 54 ? 9.306 -2.929 -7.385 1.00 0.00 54 PRO A N 17
ATOM 26319 C CA . PRO A 1 54 ? 9.974 -3.237 -6.128 1.00 0.00 54 PRO A CA 17
ATOM 26320 C C . PRO A 1 54 ? 11.242 -4.056 -6.357 1.00 0.00 54 PRO A C 17
ATOM 26321 O O . PRO A 1 54 ? 11.402 -4.718 -7.387 1.00 0.00 54 PRO A O 17
ATOM 26332 N N . SER A 1 55 ? 12.106 -4.073 -5.348 1.00 0.00 55 SER A N 17
ATOM 26333 C CA . SER A 1 55 ? 13.325 -4.859 -5.252 1.00 0.00 55 SER A CA 17
ATOM 26334 C C . SER A 1 55 ? 13.046 -6.131 -4.423 1.00 0.00 55 SER A C 17
ATOM 26335 O O . SER A 1 55 ? 13.873 -6.559 -3.614 1.00 0.00 55 SER A O 17
ATOM 26343 N N . ALA A 1 56 ? 11.846 -6.700 -4.558 1.00 0.00 56 ALA A N 17
ATOM 26344 C CA . ALA A 1 56 ? 11.435 -7.976 -3.975 1.00 0.00 56 ALA A CA 17
ATOM 26345 C C . ALA A 1 56 ? 10.946 -8.919 -5.062 1.00 0.00 56 ALA A C 17
ATOM 26346 O O . ALA A 1 56 ? 10.438 -8.498 -6.109 1.00 0.00 56 ALA A O 17
ATOM 26353 N N . GLU A 1 57 ? 11.085 -10.210 -4.784 1.00 0.00 57 GLU A N 17
ATOM 26354 C CA . GLU A 1 57 ? 10.829 -11.272 -5.735 1.00 0.00 57 GLU A CA 17
ATOM 26355 C C . GLU A 1 57 ? 9.357 -11.683 -5.702 1.00 0.00 57 GLU A C 17
ATOM 26356 O O . GLU A 1 57 ? 8.816 -12.022 -6.755 1.00 0.00 57 GLU A O 17
ATOM 26368 N N . GLU A 1 58 ? 8.681 -11.548 -4.559 1.00 0.00 58 GLU A N 17
ATOM 26369 C CA . GLU A 1 58 ? 7.257 -11.827 -4.405 1.00 0.00 58 GLU A CA 17
ATOM 26370 C C . GLU A 1 58 ? 6.616 -10.601 -3.760 1.00 0.00 58 GLU A C 17
ATOM 26371 O O . GLU A 1 58 ? 6.999 -10.195 -2.661 1.00 0.00 58 GLU A O 17
ATOM 26383 N N . TYR A 1 59 ? 5.680 -9.987 -4.484 1.00 0.00 59 TYR A N 17
ATOM 26384 C CA . TYR A 1 59 ? 4.873 -8.859 -4.045 1.00 0.00 59 TYR A CA 17
ATOM 26385 C C . TYR A 1 59 ? 3.431 -9.089 -4.516 1.00 0.00 59 TYR A C 17
ATOM 26386 O O . TYR A 1 59 ? 3.215 -9.796 -5.510 1.00 0.00 59 TYR A O 17
ATOM 26404 N N . GLY A 1 60 ? 2.462 -8.466 -3.844 1.00 0.00 60 GLY A N 17
ATOM 26405 C CA . GLY A 1 60 ? 1.047 -8.416 -4.227 1.00 0.00 60 GLY A CA 17
ATOM 26406 C C . GLY A 1 60 ? 0.614 -6.968 -4.451 1.00 0.00 60 GLY A C 17
ATOM 26407 O O . GLY A 1 60 ? 1.443 -6.059 -4.346 1.00 0.00 60 GLY A O 17
ATOM 26411 N N . THR A 1 61 ? -0.666 -6.743 -4.768 1.00 0.00 61 THR A N 17
ATOM 26412 C CA . THR A 1 61 ? -1.109 -5.520 -5.435 1.00 0.00 61 THR A CA 17
ATOM 26413 C C . THR A 1 61 ? -2.325 -4.900 -4.744 1.00 0.00 61 THR A C 17
ATOM 26414 O O . THR A 1 61 ? -3.298 -5.589 -4.436 1.00 0.00 61 THR A O 17
ATOM 26425 N N . ILE A 1 62 ? -2.319 -3.576 -4.587 1.00 0.00 62 ILE A N 17
ATOM 26426 C CA . ILE A 1 62 ? -3.388 -2.773 -4.002 1.00 0.00 62 ILE A CA 17
ATOM 26427 C C . ILE A 1 62 ? -3.866 -1.803 -5.088 1.00 0.00 62 ILE A C 17
ATOM 26428 O O . ILE A 1 62 ? -3.033 -1.173 -5.743 1.00 0.00 62 ILE A O 17
ATOM 26444 N N . ASN A 1 63 ? -5.186 -1.649 -5.251 1.00 0.00 63 ASN A N 17
ATOM 26445 C CA . ASN A 1 63 ? -5.814 -0.658 -6.117 1.00 0.00 63 ASN A CA 17
ATOM 26446 C C . ASN A 1 63 ? -6.833 0.100 -5.269 1.00 0.00 63 ASN A C 17
ATOM 26447 O O . ASN A 1 63 ? -7.703 -0.534 -4.669 1.00 0.00 63 ASN A O 17
ATOM 26458 N N . ILE A 1 64 ? -6.764 1.431 -5.206 1.00 0.00 64 ILE A N 17
ATOM 26459 C CA . ILE A 1 64 ? -7.815 2.263 -4.628 1.00 0.00 64 ILE A CA 17
ATOM 26460 C C . ILE A 1 64 ? -8.600 2.787 -5.822 1.00 0.00 64 ILE A C 17
ATOM 26461 O O . ILE A 1 64 ? -8.024 3.502 -6.638 1.00 0.00 64 ILE A O 17
ATOM 26477 N N . GLU A 1 65 ? -9.883 2.467 -5.936 1.00 0.00 65 GLU A N 17
ATOM 26478 C CA . GLU A 1 65 ? -10.789 3.139 -6.851 1.00 0.00 65 GLU A CA 17
ATOM 26479 C C . GLU A 1 65 ? -11.261 4.426 -6.173 1.00 0.00 65 GLU A C 17
ATOM 26480 O O . GLU A 1 65 ? -11.648 4.409 -5.007 1.00 0.00 65 GLU A O 17
ATOM 26492 N N . ASN A 1 66 ? -11.245 5.556 -6.868 1.00 0.00 66 ASN A N 17
ATOM 26493 C CA . ASN A 1 66 ? -11.794 6.824 -6.392 1.00 0.00 66 ASN A CA 17
ATOM 26494 C C . ASN A 1 66 ? -12.492 7.508 -7.566 1.00 0.00 66 ASN A C 17
ATOM 26495 O O . ASN A 1 66 ? -12.864 6.856 -8.542 1.00 0.00 66 ASN A O 17
ATOM 26506 N N . ASN A 1 67 ? -12.741 8.807 -7.434 1.00 0.00 67 ASN A N 17
ATOM 26507 C CA . ASN A 1 67 ? -13.726 9.648 -8.116 1.00 0.00 67 ASN A CA 17
ATOM 26508 C C . ASN A 1 67 ? -13.832 9.447 -9.615 1.00 0.00 67 ASN A C 17
ATOM 26509 O O . ASN A 1 67 ? -14.897 9.631 -10.201 1.00 0.00 67 ASN A O 17
ATOM 26520 N N . GLY A 1 68 ? -12.685 9.183 -10.219 1.00 0.00 68 GLY A N 17
ATOM 26521 C CA . GLY A 1 68 ? -12.479 9.209 -11.646 1.00 0.00 68 GLY A CA 17
ATOM 26522 C C . GLY A 1 68 ? -11.064 8.761 -11.986 1.00 0.00 68 GLY A C 17
ATOM 26523 O O . GLY A 1 68 ? -10.518 9.120 -13.028 1.00 0.00 68 GLY A O 17
ATOM 26527 N N . GLY A 1 69 ? -10.420 8.049 -11.065 1.00 0.00 69 GLY A N 17
ATOM 26528 C CA . GLY A 1 69 ? -9.148 7.400 -11.299 1.00 0.00 69 GLY A CA 17
ATOM 26529 C C . GLY A 1 69 ? -8.874 6.392 -10.197 1.00 0.00 69 GLY A C 17
ATOM 26530 O O . GLY A 1 69 ? -9.580 6.362 -9.182 1.00 0.00 69 GLY A O 17
ATOM 26534 N N . MET A 1 70 ? -7.827 5.598 -10.409 1.00 0.00 70 MET A N 17
ATOM 26535 C CA . MET A 1 70 ? -7.365 4.558 -9.505 1.00 0.00 70 MET A CA 17
ATOM 26536 C C . MET A 1 70 ? -5.942 4.864 -9.048 1.00 0.00 70 MET A C 17
ATOM 26537 O O . MET A 1 70 ? -5.167 5.502 -9.768 1.00 0.00 70 MET A O 17
ATOM 26551 N N . THR A 1 71 ? -5.569 4.325 -7.899 1.00 0.00 71 THR A N 17
ATOM 26552 C CA . THR A 1 71 ? -4.293 4.547 -7.240 1.00 0.00 71 THR A CA 17
ATOM 26553 C C . THR A 1 71 ? -3.694 3.170 -6.963 1.00 0.00 71 THR A C 17
ATOM 26554 O O . THR A 1 71 ? -4.220 2.441 -6.122 1.00 0.00 71 THR A O 17
ATOM 26565 N N . THR A 1 72 ? -2.646 2.795 -7.700 1.00 0.00 72 THR A N 17
ATOM 26566 C CA . THR A 1 72 ? -2.074 1.454 -7.670 1.00 0.00 72 THR A CA 17
ATOM 26567 C C . THR A 1 72 ? -0.711 1.473 -6.965 1.00 0.00 72 THR A C 17
ATOM 26568 O O . THR A 1 72 ? 0.069 2.424 -7.127 1.00 0.00 72 THR A O 17
ATOM 26579 N N . MET A 1 73 ? -0.400 0.418 -6.209 1.00 0.00 73 MET A N 17
ATOM 26580 C CA . MET A 1 73 ? 0.898 0.174 -5.585 1.00 0.00 73 MET A CA 17
ATOM 26581 C C . MET A 1 73 ? 1.044 -1.324 -5.287 1.00 0.00 73 MET A C 17
ATOM 26582 O O . MET A 1 73 ? 0.061 -2.067 -5.319 1.00 0.00 73 MET A O 17
ATOM 26596 N N . PHE A 1 74 ? 2.269 -1.761 -4.986 1.00 0.00 74 PHE A N 17
ATOM 26597 C CA . PHE A 1 74 ? 2.600 -3.095 -4.480 1.00 0.00 74 PHE A CA 17
ATOM 26598 C C . PHE A 1 74 ? 3.108 -2.968 -3.030 1.00 0.00 74 PHE A C 17
ATOM 26599 O O . PHE A 1 74 ? 3.287 -1.854 -2.533 1.00 0.00 74 PHE A O 17
ATOM 26616 N N . TYR A 1 75 ? 3.396 -4.080 -2.354 1.00 0.00 75 TYR A N 17
ATOM 26617 C CA . TYR A 1 75 ? 4.062 -4.129 -1.045 1.00 0.00 75 TYR A CA 17
ATOM 26618 C C . TYR A 1 75 ? 5.001 -5.338 -1.020 1.00 0.00 75 TYR A C 17
ATOM 26619 O O . TYR A 1 75 ? 4.885 -6.195 -1.895 1.00 0.00 75 TYR A O 17
ATOM 26637 N N . TYR A 1 76 ? 5.923 -5.426 -0.055 1.00 0.00 76 TYR A N 17
ATOM 26638 C CA . TYR A 1 76 ? 6.791 -6.595 0.093 1.00 0.00 76 TYR A CA 17
ATOM 26639 C C . TYR A 1 76 ? 7.365 -6.716 1.507 1.00 0.00 76 TYR A C 17
ATOM 26640 O O . TYR A 1 76 ? 7.270 -5.780 2.309 1.00 0.00 76 TYR A O 17
ATOM 26658 N N . GLU A 1 77 ? 8.011 -7.851 1.784 1.00 0.00 77 GLU A N 17
ATOM 26659 C CA . GLU A 1 77 ? 8.926 -8.061 2.901 1.00 0.00 77 GLU A CA 17
ATOM 26660 C C . GLU A 1 77 ? 10.336 -8.099 2.289 1.00 0.00 77 GLU A C 17
ATOM 26661 O O . GLU A 1 77 ? 10.586 -8.691 1.233 1.00 0.00 77 GLU A O 17
ATOM 26673 N N . GLU A 1 78 ? 11.264 -7.390 2.914 1.00 0.00 78 GLU A N 17
ATOM 26674 C CA . GLU A 1 78 ? 12.696 -7.655 2.895 1.00 0.00 78 GLU A CA 17
ATOM 26675 C C . GLU A 1 78 ? 12.926 -8.918 3.731 1.00 0.00 78 GLU A C 17
ATOM 26676 O O . GLU A 1 78 ? 12.021 -9.730 3.923 1.00 0.00 78 GLU A O 17
ATOM 26688 N N . ASN A 1 79 ? 14.147 -9.177 4.163 1.00 0.00 79 ASN A N 17
ATOM 26689 C CA . ASN A 1 79 ? 14.454 -10.276 5.065 1.00 0.00 79 ASN A CA 17
ATOM 26690 C C . ASN A 1 79 ? 13.991 -9.969 6.497 1.00 0.00 79 ASN A C 17
ATOM 26691 O O . ASN A 1 79 ? 14.764 -10.061 7.459 1.00 0.00 79 ASN A O 17
ATOM 26702 N N . GLY A 1 80 ? 12.735 -9.565 6.647 1.00 0.00 80 GLY A N 17
ATOM 26703 C CA . GLY A 1 80 ? 12.031 -9.488 7.908 1.00 0.00 80 GLY A CA 17
ATOM 26704 C C . GLY A 1 80 ? 11.521 -8.088 8.198 1.00 0.00 80 GLY A C 17
ATOM 26705 O O . GLY A 1 80 ? 10.686 -7.920 9.086 1.00 0.00 80 GLY A O 17
ATOM 26709 N N . LYS A 1 81 ? 12.007 -7.073 7.482 1.00 0.00 81 LYS A N 17
ATOM 26710 C CA . LYS A 1 81 ? 11.338 -5.761 7.492 1.00 0.00 81 LYS A CA 17
ATOM 26711 C C . LYS A 1 81 ? 10.274 -5.687 6.394 1.00 0.00 81 LYS A C 17
ATOM 26712 O O . LYS A 1 81 ? 10.437 -6.338 5.364 1.00 0.00 81 LYS A O 17
ATOM 26731 N N . TYR A 1 82 ? 9.243 -4.847 6.551 1.00 0.00 82 TYR A N 17
ATOM 26732 C CA . TYR A 1 82 ? 8.153 -4.725 5.576 1.00 0.00 82 TYR A CA 17
ATOM 26733 C C . TYR A 1 82 ? 8.140 -3.339 4.929 1.00 0.00 82 TYR A C 17
ATOM 26734 O O . TYR A 1 82 ? 8.583 -2.359 5.533 1.00 0.00 82 TYR A O 17
ATOM 26752 N N . TYR A 1 83 ? 7.626 -3.257 3.698 1.00 0.00 83 TYR A N 17
ATOM 26753 C CA . TYR A 1 83 ? 7.731 -2.074 2.851 1.00 0.00 83 TYR A CA 17
ATOM 26754 C C . TYR A 1 83 ? 6.560 -1.971 1.865 1.00 0.00 83 TYR A C 17
ATOM 26755 O O . TYR A 1 83 ? 5.888 -2.970 1.594 1.00 0.00 83 TYR A O 17
ATOM 26773 N N . ILE A 1 84 ? 6.358 -0.781 1.275 1.00 0.00 84 ILE A N 17
ATOM 26774 C CA . ILE A 1 84 ? 5.316 -0.481 0.289 1.00 0.00 84 ILE A CA 17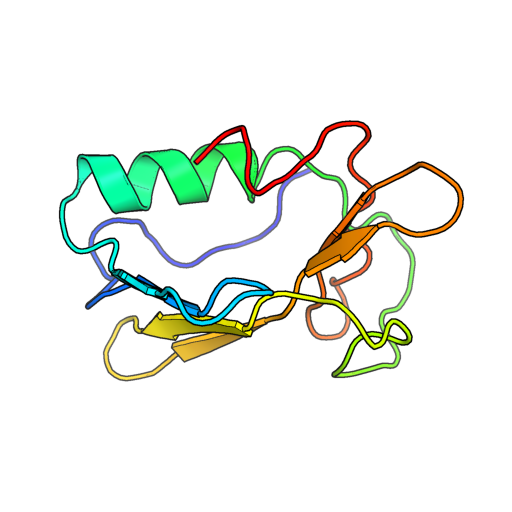
ATOM 26775 C C . ILE A 1 84 ? 5.936 0.241 -0.920 1.00 0.00 84 ILE A C 17
ATOM 26776 O O . ILE A 1 84 ? 6.716 1.185 -0.764 1.00 0.00 84 ILE A O 17
ATOM 26792 N N . GLU A 1 85 ? 5.596 -0.212 -2.127 1.00 0.00 85 GLU A N 17
ATOM 26793 C CA . GLU A 1 85 ? 6.023 0.316 -3.421 1.00 0.00 85 GLU A CA 17
ATOM 26794 C C . GLU A 1 85 ? 5.108 1.483 -3.842 1.00 0.00 85 GLU A C 17
ATOM 26795 O O . GLU A 1 85 ? 4.055 1.722 -3.250 1.00 0.00 85 GLU A O 17
ATOM 26807 N N . CYS A 1 86 ? 5.533 2.262 -4.837 1.00 0.00 86 CYS A N 17
ATOM 26808 C CA . CYS A 1 86 ? 5.038 3.587 -5.221 1.00 0.00 86 CYS A CA 17
ATOM 26809 C C . CYS A 1 86 ? 5.958 4.113 -6.341 1.00 0.00 86 CYS A C 17
ATOM 26810 O O . CYS A 1 86 ? 7.003 3.508 -6.566 1.00 0.00 86 CYS A O 17
ATOM 26818 N N . PRO A 1 87 ? 5.624 5.201 -7.060 1.00 0.00 87 PRO A N 17
ATOM 26819 C CA . PRO A 1 87 ? 6.594 5.990 -7.825 1.00 0.00 87 PRO A CA 17
ATOM 26820 C C . PRO A 1 87 ? 7.678 6.532 -6.882 1.00 0.00 87 PRO A C 17
ATOM 26821 O O . PRO A 1 87 ? 7.832 6.003 -5.789 1.00 0.00 87 PRO A O 17
ATOM 26832 N N . TYR A 1 88 ? 8.440 7.564 -7.266 1.00 0.00 88 TYR A N 17
ATOM 26833 C CA . TYR A 1 88 ? 9.651 8.140 -6.650 1.00 0.00 88 TYR A CA 17
ATOM 26834 C C . TYR A 1 88 ? 9.665 8.310 -5.118 1.00 0.00 88 TYR A C 17
ATOM 26835 O O . TYR A 1 88 ? 10.677 8.663 -4.514 1.00 0.00 88 TYR A O 17
ATOM 26853 N N . LYS A 1 89 ? 8.540 8.056 -4.470 1.00 0.00 89 LYS A N 17
ATOM 26854 C CA . LYS A 1 89 ? 8.257 8.117 -3.067 1.00 0.00 89 LYS A CA 17
ATOM 26855 C C . LYS A 1 89 ? 8.052 6.751 -2.436 1.00 0.00 89 LYS A C 17
ATOM 26856 O O . LYS A 1 89 ? 7.571 6.659 -1.313 1.00 0.00 89 LYS A O 17
ATOM 26875 N N . GLY A 1 90 ? 8.416 5.693 -3.144 1.00 0.00 90 GLY A N 17
ATOM 26876 C CA . GLY A 1 90 ? 8.066 4.333 -2.796 1.00 0.00 90 GLY A CA 17
ATOM 26877 C C . GLY A 1 90 ? 9.115 3.611 -1.980 1.00 0.00 90 GLY A C 17
ATOM 26878 O O . GLY A 1 90 ? 9.484 2.484 -2.301 1.00 0.00 90 GLY A O 17
ATOM 26882 N N . ILE A 1 91 ? 9.575 4.254 -0.907 1.00 0.00 91 ILE A N 17
ATOM 26883 C CA . ILE A 1 91 ? 10.531 3.670 0.026 1.00 0.00 91 ILE A CA 17
ATOM 26884 C C . ILE A 1 91 ? 9.940 3.816 1.436 1.00 0.00 91 ILE A C 17
ATOM 26885 O O . ILE A 1 91 ? 10.584 4.316 2.359 1.00 0.00 91 ILE A O 17
ATOM 26901 N N . TYR A 1 92 ? 8.652 3.476 1.582 1.00 0.00 92 TYR A N 17
ATOM 26902 C CA . TYR A 1 92 ? 7.973 3.434 2.873 1.00 0.00 92 TYR A CA 17
ATOM 26903 C C . TYR A 1 92 ? 8.468 2.227 3.643 1.00 0.00 92 TYR A C 17
ATOM 26904 O O . TYR A 1 92 ? 7.970 1.121 3.457 1.00 0.00 92 TYR A O 17
ATOM 26922 N N . GLU A 1 93 ? 9.441 2.462 4.512 1.00 0.00 93 GLU A N 17
ATOM 26923 C CA . GLU A 1 93 ? 9.844 1.512 5.527 1.00 0.00 93 GLU A CA 17
ATOM 26924 C C . GLU A 1 93 ? 8.749 1.541 6.598 1.00 0.00 93 GLU A C 17
ATOM 26925 O O . GLU A 1 93 ? 8.474 2.614 7.159 1.00 0.00 93 GLU A O 17
ATOM 26937 N N . ILE A 1 94 ? 8.120 0.395 6.855 1.00 0.00 94 ILE A N 17
ATOM 26938 C CA . ILE A 1 94 ? 7.258 0.166 8.012 1.00 0.00 94 ILE A CA 17
ATOM 26939 C C . ILE A 1 94 ? 7.877 -0.911 8.907 1.00 0.00 94 ILE A C 17
ATOM 26940 O O . ILE A 1 94 ? 8.817 -1.599 8.510 1.00 0.00 94 ILE A O 17
ATOM 26956 N N . GLU A 1 95 ? 7.330 -1.085 10.110 1.00 0.00 95 GLU A N 17
ATOM 26957 C CA . GLU A 1 95 ? 7.825 -2.053 11.080 1.00 0.00 95 GLU A CA 17
ATOM 26958 C C . GLU A 1 95 ? 6.672 -2.934 11.575 1.00 0.00 95 GLU A C 17
ATOM 26959 O O . GLU A 1 95 ? 6.453 -3.079 12.779 1.00 0.00 95 GLU A O 17
ATOM 26971 N N . ASN A 1 96 ? 5.904 -3.485 10.632 1.00 0.00 96 ASN A N 17
ATOM 26972 C CA . ASN A 1 96 ? 4.953 -4.583 10.840 1.00 0.00 96 ASN A CA 17
ATOM 26973 C C . ASN A 1 96 ? 4.503 -5.164 9.513 1.00 0.00 96 ASN A C 17
ATOM 26974 O O . ASN A 1 96 ? 4.640 -4.517 8.480 1.00 0.00 96 ASN A O 17
ATOM 26985 N N . ASN A 1 97 ? 3.891 -6.342 9.570 1.00 0.00 97 ASN A N 17
ATOM 26986 C CA . ASN A 1 97 ? 3.286 -7.007 8.423 1.00 0.00 97 ASN A CA 17
ATOM 26987 C C . ASN A 1 97 ? 1.989 -6.286 8.057 1.00 0.00 97 ASN A C 17
ATOM 26988 O O . ASN A 1 97 ? 1.177 -6.033 8.951 1.00 0.00 97 ASN A O 17
ATOM 26999 N N . PHE A 1 98 ? 1.773 -5.958 6.779 1.00 0.00 98 PHE A N 17
ATOM 27000 C CA . PHE A 1 98 ? 0.551 -5.283 6.354 1.00 0.00 98 PHE A CA 17
ATOM 27001 C C . PHE A 1 98 ? -0.662 -6.227 6.387 1.00 0.00 98 PHE A C 17
ATOM 27002 O O . PHE A 1 98 ? -1.715 -5.852 6.899 1.00 0.00 98 PHE A O 17
ATOM 27019 N N . GLU A 1 99 ? -0.559 -7.428 5.809 1.00 0.00 99 GLU A N 17
ATOM 27020 C CA . GLU A 1 99 ? -1.712 -8.301 5.566 1.00 0.00 99 GLU A CA 17
ATOM 27021 C C . GLU A 1 99 ? -2.289 -8.903 6.851 1.00 0.00 99 GLU A C 17
ATOM 27022 O O . GLU A 1 99 ? -3.489 -9.176 6.907 1.00 0.00 99 GLU A O 17
ATOM 27034 N N . ASP A 1 100 ? -1.493 -9.059 7.910 1.00 0.00 100 ASP A N 17
ATOM 27035 C CA . ASP A 1 100 ? -2.007 -9.462 9.223 1.00 0.00 100 ASP A CA 17
ATOM 27036 C C . ASP A 1 100 ? -2.792 -8.326 9.890 1.00 0.00 100 ASP A C 17
ATOM 27037 O O . ASP A 1 100 ? -3.615 -8.561 10.780 1.00 0.00 100 ASP A O 17
ATOM 27046 N N . MET A 1 101 ? -2.572 -7.087 9.440 1.00 0.00 101 MET A N 17
ATOM 27047 C CA . MET A 1 101 ? -3.064 -5.849 10.030 1.00 0.00 101 MET A CA 17
ATOM 27048 C C . MET A 1 101 ? -4.208 -5.239 9.212 1.00 0.00 101 MET A C 17
ATOM 27049 O O . MET A 1 101 ? -4.447 -4.042 9.339 1.00 0.00 101 MET A O 17
ATOM 27063 N N . ILE A 1 102 ? -4.946 -6.028 8.424 1.00 0.00 102 ILE A N 17
ATOM 27064 C CA . ILE A 1 102 ? -6.194 -5.631 7.759 1.00 0.00 102 ILE A CA 17
ATOM 27065 C C . ILE A 1 102 ? -7.349 -6.500 8.261 1.00 0.00 102 ILE A C 17
ATOM 27066 O O . ILE A 1 102 ? -7.157 -7.316 9.197 1.00 0.00 102 ILE A O 17
ATOM 27082 N N . GLY A 1 1 ? 5.015 14.907 5.760 1.00 0.00 1 GLY A N 18
ATOM 27083 C CA . GLY A 1 1 ? 5.840 13.726 5.466 1.00 0.00 1 GLY A CA 18
ATOM 27084 C C . GLY A 1 1 ? 4.925 12.641 4.940 1.00 0.00 1 GLY A C 18
ATOM 27085 O O . GLY A 1 1 ? 4.156 12.946 4.032 1.00 0.00 1 GLY A O 18
ATOM 27089 N N . SER A 1 2 ? 4.970 11.425 5.504 1.00 0.00 2 SER A N 18
ATOM 27090 C CA . SER A 1 2 ? 3.879 10.442 5.436 1.00 0.00 2 SER A CA 18
ATOM 27091 C C . SER A 1 2 ? 3.542 9.963 4.004 1.00 0.00 2 SER A C 18
ATOM 27092 O O . SER A 1 2 ? 4.109 10.463 3.028 1.00 0.00 2 SER A O 18
ATOM 27100 N N . PRO A 1 3 ? 2.755 8.890 3.814 1.00 0.00 3 PRO A N 18
ATOM 27101 C CA . PRO A 1 3 ? 2.206 8.609 2.492 1.00 0.00 3 PRO A CA 18
ATOM 27102 C C . PRO A 1 3 ? 1.151 9.638 2.105 1.00 0.00 3 PRO A C 18
ATOM 27103 O O . PRO A 1 3 ? 0.570 10.312 2.956 1.00 0.00 3 PRO A O 18
ATOM 27114 N N . ILE A 1 4 ? 0.869 9.709 0.806 1.00 0.00 4 ILE A N 18
ATOM 27115 C CA . ILE A 1 4 ? -0.082 10.637 0.219 1.00 0.00 4 ILE A CA 18
ATOM 27116 C C . ILE A 1 4 ? -1.184 9.768 -0.379 1.00 0.00 4 ILE A C 18
ATOM 27117 O O . ILE A 1 4 ? -0.968 9.086 -1.387 1.00 0.00 4 ILE A O 18
ATOM 27133 N N . LEU A 1 5 ? -2.331 9.727 0.298 1.00 0.00 5 LEU A N 18
ATOM 27134 C CA . LEU A 1 5 ? -3.524 8.968 -0.046 1.00 0.00 5 LEU A CA 18
ATOM 27135 C C . LEU A 1 5 ? -4.767 9.886 -0.069 1.00 0.00 5 LEU A C 18
ATOM 27136 O O . LEU A 1 5 ? -4.713 10.973 0.527 1.00 0.00 5 LEU A O 18
ATOM 27152 N N . PRO A 1 6 ? -5.858 9.494 -0.765 1.00 0.00 6 PRO A N 18
ATOM 27153 C CA . PRO A 1 6 ? -7.113 10.262 -0.813 1.00 0.00 6 PRO A CA 18
ATOM 27154 C C . PRO A 1 6 ? -7.855 10.273 0.539 1.00 0.00 6 PRO A C 18
ATOM 27155 O O . PRO A 1 6 ? -7.371 9.737 1.540 1.00 0.00 6 PRO A O 18
ATOM 27166 N N . LYS A 1 7 ? -9.061 10.861 0.606 1.00 0.00 7 LYS A N 18
ATOM 27167 C CA . LYS A 1 7 ? -9.996 10.605 1.702 1.00 0.00 7 LYS A CA 18
ATOM 27168 C C . LYS A 1 7 ? -10.364 9.112 1.727 1.00 0.00 7 LYS A C 18
ATOM 27169 O O . LYS A 1 7 ? -10.002 8.368 0.817 1.00 0.00 7 LYS A O 18
ATOM 27188 N N . ALA A 1 8 ? -11.144 8.671 2.710 1.00 0.00 8 ALA A N 18
ATOM 27189 C CA . ALA A 1 8 ? -11.837 7.393 2.648 1.00 0.00 8 ALA A CA 18
ATOM 27190 C C . ALA A 1 8 ? -13.116 7.544 1.822 1.00 0.00 8 ALA A C 18
ATOM 27191 O O . ALA A 1 8 ? -13.332 6.793 0.884 1.00 0.00 8 ALA A O 18
ATOM 27198 N N . GLU A 1 9 ? -13.940 8.550 2.121 1.00 0.00 9 GLU A N 18
ATOM 27199 C CA . GLU A 1 9 ? -15.315 8.713 1.618 1.00 0.00 9 GLU A CA 18
ATOM 27200 C C . GLU A 1 9 ? -15.429 8.869 0.089 1.00 0.00 9 GLU A C 18
ATOM 27201 O O . GLU A 1 9 ? -16.531 8.819 -0.456 1.00 0.00 9 GLU A O 18
ATOM 27213 N N . ASN A 1 10 ? -14.308 9.095 -0.599 1.00 0.00 10 ASN A N 18
ATOM 27214 C CA . ASN A 1 10 ? -14.191 9.272 -2.046 1.00 0.00 10 ASN A CA 18
ATOM 27215 C C . ASN A 1 10 ? -13.605 8.041 -2.762 1.00 0.00 10 ASN A C 18
ATOM 27216 O O . ASN A 1 10 ? -13.325 8.099 -3.959 1.00 0.00 10 ASN A O 18
ATOM 27227 N N . VAL A 1 11 ? -13.269 6.992 -2.007 1.00 0.00 11 VAL A N 18
ATOM 27228 C CA . VAL A 1 11 ? -12.844 5.708 -2.540 1.00 0.00 11 VAL A CA 18
ATOM 27229 C C . VAL A 1 11 ? -14.143 4.946 -2.790 1.00 0.00 11 VAL A C 18
ATOM 27230 O O . VAL A 1 11 ? -15.021 4.927 -1.926 1.00 0.00 11 VAL A O 18
ATOM 27243 N N . ASP A 1 12 ? -14.282 4.387 -3.989 1.00 0.00 12 ASP A N 18
ATOM 27244 C CA . ASP A 1 12 ? -15.318 3.415 -4.306 1.00 0.00 12 ASP A CA 18
ATOM 27245 C C . ASP A 1 12 ? -14.988 2.165 -3.496 1.00 0.00 12 ASP A C 18
ATOM 27246 O O . ASP A 1 12 ? -15.666 1.881 -2.508 1.00 0.00 12 ASP A O 18
ATOM 27255 N N . SER A 1 13 ? -13.903 1.481 -3.866 1.00 0.00 13 SER A N 18
ATOM 27256 C CA . SER A 1 13 ? -13.475 0.234 -3.250 1.00 0.00 13 SER A CA 18
ATOM 27257 C C . SER A 1 13 ? -11.948 0.113 -3.318 1.00 0.00 13 SER A C 18
ATOM 27258 O O . SER A 1 13 ? -11.280 0.888 -4.006 1.00 0.00 13 SER A O 18
ATOM 27266 N N . ILE A 1 14 ? -11.373 -0.874 -2.631 1.00 0.00 14 ILE A N 18
ATOM 27267 C CA . ILE A 1 14 ? -9.953 -1.201 -2.728 1.00 0.00 14 ILE A CA 18
ATOM 27268 C C . ILE A 1 14 ? -9.842 -2.683 -2.925 1.00 0.00 14 ILE A C 18
ATOM 27269 O O . ILE A 1 14 ? -10.473 -3.476 -2.233 1.00 0.00 14 ILE A O 18
ATOM 27285 N N . CYS A 1 15 ? -9.013 -3.008 -3.896 1.00 0.00 15 CYS A N 18
ATOM 27286 C CA . CYS A 1 15 ? -8.712 -4.324 -4.345 1.00 0.00 15 CYS A CA 18
ATOM 27287 C C . CYS A 1 15 ? -7.382 -4.699 -3.694 1.00 0.00 15 CYS A C 18
ATOM 27288 O O . CYS A 1 15 ? -6.460 -3.877 -3.741 1.00 0.00 15 CYS A O 18
ATOM 27296 N N . ILE A 1 16 ? -7.259 -5.892 -3.107 1.00 0.00 16 ILE A N 18
ATOM 27297 C CA . ILE A 1 16 ? -5.989 -6.437 -2.634 1.00 0.00 16 ILE A CA 18
ATOM 27298 C C . ILE A 1 16 ? -5.938 -7.884 -3.120 1.00 0.00 16 ILE A C 18
ATOM 27299 O O . ILE A 1 16 ? -6.652 -8.746 -2.600 1.00 0.00 16 ILE A O 18
ATOM 27315 N N . ASP A 1 17 ? -5.150 -8.124 -4.168 1.00 0.00 17 ASP A N 18
ATOM 27316 C CA . ASP A 1 17 ? -4.940 -9.419 -4.810 1.00 0.00 17 ASP A CA 18
ATOM 27317 C C . ASP A 1 17 ? -3.698 -10.020 -4.163 1.00 0.00 17 ASP A C 18
ATOM 27318 O O . ASP A 1 17 ? -2.579 -9.575 -4.438 1.00 0.00 17 ASP A O 18
ATOM 27327 N N . PHE A 1 18 ? -3.929 -10.918 -3.202 1.00 0.00 18 PHE A N 18
ATOM 27328 C CA . PHE A 1 18 ? -2.943 -11.480 -2.285 1.00 0.00 18 PHE A CA 18
ATOM 27329 C C . PHE A 1 18 ? -1.841 -12.232 -3.036 1.00 0.00 18 PHE A C 18
ATOM 27330 O O . PHE A 1 18 ? -1.919 -12.456 -4.245 1.00 0.00 18 PHE A O 18
ATOM 27347 N N . THR A 1 19 ? -0.809 -12.660 -2.310 1.00 0.00 19 THR A N 18
ATOM 27348 C CA . THR A 1 19 ? 0.239 -13.534 -2.821 1.00 0.00 19 THR A CA 18
ATOM 27349 C C . THR A 1 19 ? -0.375 -14.774 -3.484 1.00 0.00 19 THR A C 18
ATOM 27350 O O . THR A 1 19 ? 0.065 -15.185 -4.565 1.00 0.00 19 THR A O 18
ATOM 27361 N N . ASN A 1 20 ? -1.400 -15.345 -2.842 1.00 0.00 20 ASN A N 18
ATOM 27362 C CA . ASN A 1 20 ? -2.158 -16.503 -3.292 1.00 0.00 20 ASN A CA 18
ATOM 27363 C C . ASN A 1 20 ? -3.382 -16.083 -4.117 1.00 0.00 20 ASN A C 18
ATOM 27364 O O . ASN A 1 20 ? -3.565 -14.902 -4.391 1.00 0.00 20 ASN A O 18
ATOM 27375 N N . SER A 1 21 ? -4.197 -17.032 -4.594 1.00 0.00 21 SER A N 18
ATOM 27376 C CA . SER A 1 21 ? -5.111 -16.873 -5.737 1.00 0.00 21 SER A CA 18
ATOM 27377 C C . SER A 1 21 ? -6.348 -16.004 -5.458 1.00 0.00 21 SER A C 18
ATOM 27378 O O . SER A 1 21 ? -7.354 -16.119 -6.164 1.00 0.00 21 SER A O 18
ATOM 27386 N N . ILE A 1 22 ? -6.338 -15.210 -4.391 1.00 0.00 22 ILE A N 18
ATOM 27387 C CA . ILE A 1 22 ? -7.517 -14.641 -3.773 1.00 0.00 22 ILE A CA 18
ATOM 27388 C C . ILE A 1 22 ? -7.364 -13.127 -3.818 1.00 0.00 22 ILE A C 18
ATOM 27389 O O . ILE A 1 22 ? -6.301 -12.577 -3.536 1.00 0.00 22 ILE A O 18
ATOM 27405 N N . GLN A 1 23 ? -8.469 -12.451 -4.103 1.00 0.00 23 GLN A N 18
ATOM 27406 C CA . GLN A 1 23 ? -8.555 -11.004 -4.084 1.00 0.00 23 GLN A CA 18
ATOM 27407 C C . GLN A 1 23 ? -9.675 -10.614 -3.149 1.00 0.00 23 GLN A C 18
ATOM 27408 O O . GLN A 1 23 ? -10.852 -10.784 -3.472 1.00 0.00 23 GLN A O 18
ATOM 27422 N N . LYS A 1 24 ? -9.300 -10.093 -1.988 1.00 0.00 24 LYS A N 18
ATOM 27423 C CA . LYS A 1 24 ? -10.254 -9.417 -1.127 1.00 0.00 24 LYS A CA 18
ATOM 27424 C C . LYS A 1 24 ? -10.516 -8.057 -1.766 1.00 0.00 24 LYS A C 18
ATOM 27425 O O . LYS A 1 24 ? -9.585 -7.399 -2.234 1.00 0.00 24 LYS A O 18
ATOM 27444 N N . ILE A 1 25 ? -11.767 -7.619 -1.750 1.00 0.00 25 ILE A N 18
ATOM 27445 C CA . ILE A 1 25 ? -12.166 -6.263 -2.091 1.00 0.00 25 ILE A CA 18
ATOM 27446 C C . ILE A 1 25 ? -12.799 -5.700 -0.828 1.00 0.00 25 ILE A C 18
ATOM 27447 O O . ILE A 1 25 ? -13.554 -6.393 -0.143 1.00 0.00 25 ILE A O 18
ATOM 27463 N N . TYR A 1 26 ? -12.452 -4.464 -0.503 1.00 0.00 26 TYR A N 18
ATOM 27464 C CA . TYR A 1 26 ? -12.884 -3.726 0.664 1.00 0.00 26 TYR A CA 18
ATOM 27465 C C . TYR A 1 26 ? -13.791 -2.628 0.101 1.00 0.00 26 TYR A C 18
ATOM 27466 O O . TYR A 1 26 ? -13.366 -1.483 -0.040 1.00 0.00 26 TYR A O 18
ATOM 27484 N N . ASP A 1 27 ? -15.003 -2.993 -0.326 1.00 0.00 27 ASP A N 18
ATOM 27485 C CA . ASP A 1 27 ? -15.995 -2.081 -0.919 1.00 0.00 27 ASP A CA 18
ATOM 27486 C C . ASP A 1 27 ? -16.781 -1.324 0.154 1.00 0.00 27 ASP A C 18
ATOM 27487 O O . ASP A 1 27 ? -17.834 -0.749 -0.124 1.00 0.00 27 ASP A O 18
ATOM 27496 N N . ASP A 1 28 ? -16.293 -1.306 1.393 1.00 0.00 28 ASP A N 18
ATOM 27497 C CA . ASP A 1 28 ? -17.032 -0.871 2.568 1.00 0.00 28 ASP A CA 18
ATOM 27498 C C . ASP A 1 28 ? -16.302 0.283 3.243 1.00 0.00 28 ASP A C 18
ATOM 27499 O O . ASP A 1 28 ? -15.076 0.258 3.389 1.00 0.00 28 ASP A O 18
ATOM 27508 N N . SER A 1 29 ? -17.066 1.265 3.720 1.00 0.00 29 SER A N 18
ATOM 27509 C CA . SER A 1 29 ? -16.542 2.490 4.307 1.00 0.00 29 SER A CA 18
ATOM 27510 C C . SER A 1 29 ? -15.581 2.195 5.472 1.00 0.00 29 SER A C 18
ATOM 27511 O O . SER A 1 29 ? -14.483 2.754 5.535 1.00 0.00 29 SER A O 18
ATOM 27519 N N . GLU A 1 30 ? -15.955 1.290 6.383 1.00 0.00 30 GLU A N 18
ATOM 27520 C CA . GLU A 1 30 ? -15.173 1.001 7.587 1.00 0.00 30 GLU A CA 18
ATOM 27521 C C . GLU A 1 30 ? -13.902 0.190 7.272 1.00 0.00 30 GLU A C 18
ATOM 27522 O O . GLU A 1 30 ? -12.870 0.356 7.923 1.00 0.00 30 GLU A O 18
ATOM 27534 N N . SER A 1 31 ? -13.970 -0.660 6.250 1.00 0.00 31 SER A N 18
ATOM 27535 C CA . SER A 1 31 ? -12.890 -1.464 5.684 1.00 0.00 31 SER A CA 18
ATOM 27536 C C . SER A 1 31 ? -11.826 -0.578 5.042 1.00 0.00 31 SER A C 18
ATOM 27537 O O . SER A 1 31 ? -10.630 -0.810 5.240 1.00 0.00 31 SER A O 18
ATOM 27545 N N . ILE A 1 32 ? -12.253 0.442 4.296 1.00 0.00 32 ILE A N 18
ATOM 27546 C CA . ILE A 1 32 ? -11.385 1.466 3.739 1.00 0.00 32 ILE A CA 18
ATOM 27547 C C . ILE A 1 32 ? -10.769 2.252 4.901 1.00 0.00 32 ILE A C 18
ATOM 27548 O O . ILE A 1 32 ? -9.547 2.383 4.959 1.00 0.00 32 ILE A O 18
ATOM 27564 N N . GLN A 1 33 ? -11.584 2.760 5.836 1.00 0.00 33 GLN A N 18
ATOM 27565 C CA . GLN A 1 33 ? -11.072 3.521 6.973 1.00 0.00 33 GLN A CA 18
ATOM 27566 C C . GLN A 1 33 ? -10.123 2.713 7.858 1.00 0.00 33 GLN A C 18
ATOM 27567 O O . GLN A 1 33 ? -9.337 3.322 8.587 1.00 0.00 33 GLN A O 18
ATOM 27581 N N . LYS A 1 34 ? -10.175 1.380 7.834 1.00 0.00 34 LYS A N 18
ATOM 27582 C CA . LYS A 1 34 ? -9.128 0.556 8.409 1.00 0.00 34 LYS A CA 18
ATOM 27583 C C . LYS A 1 34 ? -7.844 0.778 7.612 1.00 0.00 34 LYS A C 18
ATOM 27584 O O . LYS A 1 34 ? -6.930 1.398 8.140 1.00 0.00 34 LYS A O 18
ATOM 27603 N N . ILE A 1 35 ? -7.811 0.342 6.345 1.00 0.00 35 ILE A N 18
ATOM 27604 C CA . ILE A 1 35 ? -6.611 0.300 5.515 1.00 0.00 35 ILE A CA 18
ATOM 27605 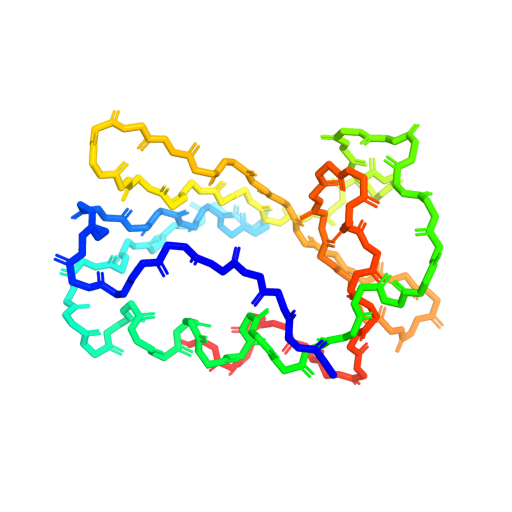C C . ILE A 1 35 ? -5.891 1.659 5.538 1.00 0.00 35 ILE A C 18
ATOM 27606 O O . ILE A 1 35 ? -4.672 1.707 5.681 1.00 0.00 35 ILE A O 18
ATOM 27622 N N . LEU A 1 36 ? -6.606 2.786 5.412 1.00 0.00 36 LEU A N 18
ATOM 27623 C CA . LEU A 1 36 ? -5.988 4.120 5.482 1.00 0.00 36 LEU A CA 18
ATOM 27624 C C . LEU A 1 36 ? -5.160 4.393 6.758 1.00 0.00 36 LEU A C 18
ATOM 27625 O O . LEU A 1 36 ? -4.424 5.384 6.783 1.00 0.00 36 LEU A O 18
ATOM 27641 N N . SER A 1 37 ? -5.250 3.558 7.796 1.00 0.00 37 SER A N 18
ATOM 27642 C CA . SER A 1 37 ? -4.393 3.526 8.973 1.00 0.00 37 SER A CA 18
ATOM 27643 C C . SER A 1 37 ? -3.124 2.704 8.702 1.00 0.00 37 SER A C 18
ATOM 27644 O O . SER A 1 37 ? -2.033 3.276 8.704 1.00 0.00 37 SER A O 18
ATOM 27652 N N . GLU A 1 38 ? -3.228 1.395 8.420 1.00 0.00 38 GLU A N 18
ATOM 27653 C CA . GLU A 1 38 ? -2.081 0.531 8.102 1.00 0.00 38 GLU A CA 18
ATOM 27654 C C . GLU A 1 38 ? -1.266 1.018 6.898 1.00 0.00 38 GLU A C 18
ATOM 27655 O O . GLU A 1 38 ? -0.138 0.577 6.683 1.00 0.00 38 GLU A O 18
ATOM 27667 N N . ILE A 1 39 ? -1.809 1.937 6.108 1.00 0.00 39 ILE A N 18
ATOM 27668 C CA . ILE A 1 39 ? -1.094 2.650 5.069 1.00 0.00 39 ILE A CA 18
ATOM 27669 C C . ILE A 1 39 ? -0.315 3.832 5.659 1.00 0.00 39 ILE A C 18
ATOM 27670 O O . ILE A 1 39 ? 0.866 3.988 5.356 1.00 0.00 39 ILE A O 18
ATOM 27686 N N . ALA A 1 40 ? -0.941 4.688 6.477 1.00 0.00 40 ALA A N 18
ATOM 27687 C CA . ALA A 1 40 ? -0.344 5.926 6.995 1.00 0.00 40 ALA A CA 18
ATOM 27688 C C . ALA A 1 40 ? 0.936 5.701 7.802 1.00 0.00 40 ALA A C 18
ATOM 27689 O O . ALA A 1 40 ? 1.730 6.630 7.965 1.00 0.00 40 ALA A O 18
ATOM 27696 N N . THR A 1 41 ? 1.133 4.479 8.281 1.00 0.00 41 THR A N 18
ATOM 27697 C CA . THR A 1 41 ? 2.255 4.091 9.131 1.00 0.00 41 THR A CA 18
ATOM 27698 C C . THR A 1 41 ? 3.606 4.112 8.387 1.00 0.00 41 THR A C 18
ATOM 27699 O O . THR A 1 41 ? 4.674 4.153 9.002 1.00 0.00 41 THR A O 18
ATOM 27710 N N . GLY A 1 42 ? 3.613 4.115 7.051 1.00 0.00 42 GLY A N 18
ATOM 27711 C CA . GLY A 1 42 ? 4.844 4.209 6.288 1.00 0.00 42 GLY A CA 18
ATOM 27712 C C . GLY A 1 42 ? 5.538 5.535 6.478 1.00 0.00 42 GLY A C 18
ATOM 27713 O O . GLY A 1 42 ? 4.929 6.597 6.371 1.00 0.00 42 GLY A O 18
ATOM 27717 N N . LYS A 1 43 ? 6.858 5.487 6.573 1.00 0.00 43 LYS A N 18
ATOM 27718 C CA . LYS A 1 43 ? 7.700 6.650 6.370 1.00 0.00 43 LYS A CA 18
ATOM 27719 C C . LYS A 1 43 ? 8.412 6.464 5.061 1.00 0.00 43 LYS A C 18
ATOM 27720 O O . LYS A 1 43 ? 9.339 5.671 5.027 1.00 0.00 43 LYS A O 18
ATOM 27739 N N . ARG A 1 44 ? 8.053 7.198 4.000 1.00 0.00 44 ARG A N 18
ATOM 27740 C CA . ARG A 1 44 ? 8.865 7.229 2.777 1.00 0.00 44 ARG A CA 18
ATOM 27741 C C . ARG A 1 44 ? 10.284 7.738 3.013 1.00 0.00 44 ARG A C 18
ATOM 27742 O O . ARG A 1 44 ? 11.102 7.703 2.096 1.00 0.00 44 ARG A O 18
ATOM 27763 N N . THR A 1 45 ? 10.573 8.208 4.227 1.00 0.00 45 THR A N 18
ATOM 27764 C CA . THR A 1 45 ? 11.854 8.758 4.641 1.00 0.00 45 THR A CA 18
ATOM 27765 C C . THR A 1 45 ? 12.209 10.009 3.804 1.00 0.00 45 THR A C 18
ATOM 27766 O O . THR A 1 45 ? 11.387 10.498 3.016 1.00 0.00 45 THR A O 18
ATOM 27777 N N . GLU A 1 46 ? 13.401 10.586 3.976 1.00 0.00 46 GLU A N 18
ATOM 27778 C CA . GLU A 1 46 ? 13.845 11.724 3.161 1.00 0.00 46 GLU A CA 18
ATOM 27779 C C . GLU A 1 46 ? 14.252 11.299 1.744 1.00 0.00 46 GLU A C 18
ATOM 27780 O O . GLU A 1 46 ? 14.447 12.149 0.868 1.00 0.00 46 GLU A O 18
ATOM 27792 N N . LYS A 1 47 ? 14.409 9.994 1.509 1.00 0.00 47 LYS A N 18
ATOM 27793 C CA . LYS A 1 47 ? 15.042 9.454 0.313 1.00 0.00 47 LYS A CA 18
ATOM 27794 C C . LYS A 1 47 ? 14.150 9.625 -0.913 1.00 0.00 47 LYS A C 18
ATOM 27795 O O . LYS A 1 47 ? 12.975 10.000 -0.824 1.00 0.00 47 LYS A O 18
ATOM 27814 N N . GLN A 1 48 ? 14.729 9.323 -2.070 1.00 0.00 48 GLN A N 18
ATOM 27815 C CA . GLN A 1 48 ? 14.046 9.279 -3.355 1.00 0.00 48 GLN A CA 18
ATOM 27816 C C . GLN A 1 48 ? 13.975 7.825 -3.806 1.00 0.00 48 GLN A C 18
ATOM 27817 O O . GLN A 1 48 ? 14.999 7.138 -3.790 1.00 0.00 48 GLN A O 18
ATOM 27831 N N . SER A 1 49 ? 12.777 7.364 -4.161 1.00 0.00 49 SER A N 18
ATOM 27832 C CA . SER A 1 49 ? 12.571 6.232 -5.055 1.00 0.00 49 SER A CA 18
ATOM 27833 C C . SER A 1 49 ? 12.876 6.719 -6.483 1.00 0.00 49 SER A C 18
ATOM 27834 O O . SER A 1 49 ? 12.920 7.928 -6.724 1.00 0.00 49 SER A O 18
ATOM 27842 N N . ILE A 1 50 ? 13.100 5.787 -7.410 1.00 0.00 50 ILE A N 18
ATOM 27843 C CA . ILE A 1 50 ? 13.360 6.018 -8.830 1.00 0.00 50 ILE A CA 18
ATOM 27844 C C . ILE A 1 50 ? 12.761 4.867 -9.666 1.00 0.00 50 ILE A C 18
ATOM 27845 O O . ILE A 1 50 ? 13.368 4.460 -10.658 1.00 0.00 50 ILE A O 18
ATOM 27861 N N . GLN A 1 51 ? 11.651 4.252 -9.236 1.00 0.00 51 GLN A N 18
ATOM 27862 C CA . GLN A 1 51 ? 11.110 3.057 -9.877 1.00 0.00 51 GLN A CA 18
ATOM 27863 C C . GLN A 1 51 ? 9.586 3.104 -9.961 1.00 0.00 51 GLN A C 18
ATOM 27864 O O . GLN A 1 51 ? 8.939 3.988 -9.388 1.00 0.00 51 GLN A O 18
ATOM 27878 N N . ASP A 1 52 ? 9.028 2.126 -10.677 1.00 0.00 52 ASP A N 18
ATOM 27879 C CA . ASP A 1 52 ? 7.597 1.922 -10.902 1.00 0.00 52 ASP A CA 18
ATOM 27880 C C . ASP A 1 52 ? 7.089 0.669 -10.185 1.00 0.00 52 ASP A C 18
ATOM 27881 O O . ASP A 1 52 ? 5.877 0.514 -10.018 1.00 0.00 52 ASP A O 18
ATOM 27890 N N . TYR A 1 53 ? 7.979 -0.265 -9.834 1.00 0.00 53 TYR A N 18
ATOM 27891 C CA . TYR A 1 53 ? 7.623 -1.625 -9.436 1.00 0.00 53 TYR A CA 18
ATOM 27892 C C . TYR A 1 53 ? 8.608 -2.158 -8.389 1.00 0.00 53 TYR A C 18
ATOM 27893 O O . TYR A 1 53 ? 9.745 -1.680 -8.345 1.00 0.00 53 TYR A O 18
ATOM 27911 N N . PRO A 1 54 ? 8.197 -3.174 -7.600 1.00 0.00 54 PRO A N 18
ATOM 27912 C CA . PRO A 1 54 ? 9.038 -3.807 -6.591 1.00 0.00 54 PRO A CA 18
ATOM 27913 C C . PRO A 1 54 ? 10.158 -4.642 -7.228 1.00 0.00 54 PRO A C 18
ATOM 27914 O O . PRO A 1 54 ? 10.200 -4.837 -8.448 1.00 0.00 54 PRO A O 18
ATOM 27925 N N . SER A 1 55 ? 11.033 -5.183 -6.374 1.00 0.00 55 SER A N 18
ATOM 27926 C CA . SER A 1 55 ? 12.116 -6.093 -6.733 1.00 0.00 55 SER A CA 18
ATOM 27927 C C . SER A 1 55 ? 11.924 -7.481 -6.093 1.00 0.00 55 SER A C 18
ATOM 27928 O O . SER A 1 55 ? 12.688 -8.408 -6.367 1.00 0.00 55 SER A O 18
ATOM 27936 N N . ALA A 1 56 ? 10.907 -7.659 -5.241 1.00 0.00 56 ALA A N 18
ATOM 27937 C CA . ALA A 1 56 ? 10.480 -8.955 -4.731 1.00 0.00 56 ALA A CA 18
ATOM 27938 C C . ALA A 1 56 ? 9.848 -9.758 -5.864 1.00 0.00 56 ALA A C 18
ATOM 27939 O O . ALA A 1 56 ? 9.362 -9.179 -6.834 1.00 0.00 56 ALA A O 18
ATOM 27946 N N . GLU A 1 57 ? 9.817 -11.081 -5.722 1.00 0.00 57 GLU A N 18
ATOM 27947 C CA . GLU A 1 57 ? 9.050 -11.970 -6.592 1.00 0.00 57 GLU A CA 18
ATOM 27948 C C . GLU A 1 57 ? 7.644 -12.211 -6.039 1.00 0.00 57 GLU A C 18
ATOM 27949 O O . GLU A 1 57 ? 6.742 -12.597 -6.781 1.00 0.00 57 GLU A O 18
ATOM 27961 N N . GLU A 1 58 ? 7.450 -12.003 -4.735 1.00 0.00 58 GLU A N 18
ATOM 27962 C CA . GLU A 1 58 ? 6.254 -12.389 -4.007 1.00 0.00 58 GLU A CA 18
ATOM 27963 C C . GLU A 1 58 ? 5.765 -11.153 -3.262 1.00 0.00 58 GLU A C 18
ATOM 27964 O O . GLU A 1 58 ? 6.356 -10.722 -2.272 1.00 0.00 58 GLU A O 18
ATOM 27976 N N . TYR A 1 59 ? 4.723 -10.547 -3.810 1.00 0.00 59 TYR A N 18
ATOM 27977 C CA . TYR A 1 59 ? 4.015 -9.360 -3.348 1.00 0.00 59 TYR A CA 18
ATOM 27978 C C . TYR A 1 59 ? 2.543 -9.547 -3.734 1.00 0.00 59 TYR A C 18
ATOM 27979 O O . TYR A 1 59 ? 2.199 -10.539 -4.388 1.00 0.00 59 TYR A O 18
ATOM 27997 N N . GLY A 1 60 ? 1.674 -8.608 -3.371 1.00 0.00 60 GLY A N 18
ATOM 27998 C CA . GLY A 1 60 ? 0.308 -8.560 -3.888 1.00 0.00 60 GLY A CA 18
ATOM 27999 C C . GLY A 1 60 ? 0.038 -7.231 -4.590 1.00 0.00 60 GLY A C 18
ATOM 28000 O O . GLY A 1 60 ? 0.819 -6.283 -4.458 1.00 0.00 60 GLY A O 18
ATOM 28004 N N . THR A 1 61 ? -1.059 -7.159 -5.348 1.00 0.00 61 THR A N 18
ATOM 28005 C CA . THR A 1 61 ? -1.463 -5.971 -6.095 1.00 0.00 61 THR A CA 18
ATOM 28006 C C . THR A 1 61 ? -2.493 -5.203 -5.269 1.00 0.00 61 THR A C 18
ATOM 28007 O O . THR A 1 61 ? -3.471 -5.807 -4.815 1.00 0.00 61 THR A O 18
ATOM 28018 N N . ILE A 1 62 ? -2.348 -3.884 -5.130 1.00 0.00 62 ILE A N 18
ATOM 28019 C CA . ILE A 1 62 ? -3.307 -3.037 -4.432 1.00 0.00 62 ILE A CA 18
ATOM 28020 C C . ILE A 1 62 ? -3.732 -1.946 -5.404 1.00 0.00 62 ILE A C 18
ATOM 28021 O O . ILE A 1 62 ? -2.878 -1.271 -5.987 1.00 0.00 62 ILE A O 18
ATOM 28037 N N . ASN A 1 63 ? -5.042 -1.743 -5.555 1.00 0.00 63 ASN A N 18
ATOM 28038 C CA . ASN A 1 63 ? -5.610 -0.716 -6.408 1.00 0.00 63 ASN A CA 18
ATOM 28039 C C . ASN A 1 63 ? -6.684 0.004 -5.596 1.00 0.00 63 ASN A C 18
ATOM 28040 O O . ASN A 1 63 ? -7.661 -0.630 -5.196 1.00 0.00 63 ASN A O 18
ATOM 28051 N N . ILE A 1 64 ? -6.508 1.295 -5.301 1.00 0.00 64 ILE A N 18
ATOM 28052 C CA . ILE A 1 64 ? -7.538 2.115 -4.655 1.00 0.00 64 ILE A CA 18
ATOM 28053 C C . ILE A 1 64 ? -8.414 2.683 -5.767 1.00 0.00 64 ILE A C 18
ATOM 28054 O O . ILE A 1 64 ? -7.986 3.626 -6.432 1.00 0.00 64 ILE A O 18
ATOM 28070 N N . GLU A 1 65 ? -9.611 2.147 -5.977 1.00 0.00 65 GLU A N 18
ATOM 28071 C CA . GLU A 1 65 ? -10.586 2.716 -6.897 1.00 0.00 65 GLU A CA 18
ATOM 28072 C C . GLU A 1 65 ? -11.198 3.962 -6.250 1.00 0.00 65 GLU A C 18
ATOM 28073 O O . GLU A 1 65 ? -11.727 3.885 -5.145 1.00 0.00 65 GLU A O 18
ATOM 28085 N N . ASN A 1 66 ? -11.116 5.127 -6.888 1.00 0.00 66 ASN A N 18
ATOM 28086 C CA . ASN A 1 66 ? -11.621 6.383 -6.328 1.00 0.00 66 ASN A CA 18
ATOM 28087 C C . ASN A 1 66 ? -12.261 7.238 -7.422 1.00 0.00 66 ASN A C 18
ATOM 28088 O O . ASN A 1 66 ? -12.692 6.689 -8.438 1.00 0.00 66 ASN A O 18
ATOM 28099 N N . ASN A 1 67 ? -12.343 8.556 -7.202 1.00 0.00 67 ASN A N 18
ATOM 28100 C CA . ASN A 1 67 ? -13.178 9.619 -7.789 1.00 0.00 67 ASN A CA 18
ATOM 28101 C C . ASN A 1 67 ? -13.326 9.608 -9.307 1.00 0.00 67 ASN A C 18
ATOM 28102 O O . ASN A 1 67 ? -14.196 10.262 -9.883 1.00 0.00 67 ASN A O 18
ATOM 28113 N N . GLY A 1 68 ? -12.381 8.956 -9.955 1.00 0.00 68 GLY A N 18
ATOM 28114 C CA . GLY A 1 68 ? -12.080 9.074 -11.355 1.00 0.00 68 GLY A CA 18
ATOM 28115 C C . GLY A 1 68 ? -10.617 8.735 -11.575 1.00 0.00 68 GLY A C 18
ATOM 28116 O O . GLY A 1 68 ? -9.946 9.348 -12.409 1.00 0.00 68 GLY A O 18
ATOM 28120 N N . GLY A 1 69 ? -10.083 7.830 -10.762 1.00 0.00 69 GLY A N 18
ATOM 28121 C CA . GLY A 1 69 ? -8.729 7.352 -10.891 1.00 0.00 69 GLY A CA 18
ATOM 28122 C C . GLY A 1 69 ? -8.453 6.206 -9.938 1.00 0.00 69 GLY A C 18
ATOM 28123 O O . GLY A 1 69 ? -9.275 5.890 -9.072 1.00 0.00 69 GLY A O 18
ATOM 28127 N N . MET A 1 70 ? -7.258 5.641 -10.097 1.00 0.00 70 MET A N 18
ATOM 28128 C CA . MET A 1 70 ? -6.704 4.580 -9.280 1.00 0.00 70 MET A CA 18
ATOM 28129 C C . MET A 1 70 ? -5.438 5.080 -8.593 1.00 0.00 70 MET A C 18
ATOM 28130 O O . MET A 1 70 ? -4.773 5.998 -9.080 1.00 0.00 70 MET A O 18
ATOM 28144 N N . THR A 1 71 ? -5.046 4.398 -7.526 1.00 0.00 71 THR A N 18
ATOM 28145 C CA . THR A 1 71 ? -3.689 4.412 -7.008 1.00 0.00 71 THR A CA 18
ATOM 28146 C C . THR A 1 71 ? -3.245 2.949 -6.990 1.00 0.00 71 THR A C 18
ATOM 28147 O O . THR A 1 71 ? -3.735 2.179 -6.163 1.00 0.00 71 THR A O 18
ATOM 28158 N N . THR A 1 72 ? -2.393 2.570 -7.944 1.00 0.00 72 THR A N 18
ATOM 28159 C CA . THR A 1 72 ? -1.732 1.274 -8.017 1.00 0.00 72 THR A CA 18
ATOM 28160 C C . THR A 1 72 ? -0.492 1.305 -7.111 1.00 0.00 72 THR A C 18
ATOM 28161 O O . THR A 1 72 ? 0.212 2.322 -7.051 1.00 0.00 72 THR A O 18
ATOM 28172 N N . MET A 1 73 ? -0.205 0.201 -6.419 1.00 0.00 73 MET A N 18
ATOM 28173 C CA . MET A 1 73 ? 0.938 0.010 -5.525 1.00 0.00 73 MET A CA 18
ATOM 28174 C C . MET A 1 73 ? 1.082 -1.496 -5.239 1.00 0.00 73 MET A C 18
ATOM 28175 O O . MET A 1 73 ? 0.173 -2.268 -5.550 1.00 0.00 73 MET A O 18
ATOM 28189 N N . PHE A 1 74 ? 2.206 -1.908 -4.645 1.00 0.00 74 PHE A N 18
ATOM 28190 C CA . PHE A 1 74 ? 2.584 -3.303 -4.399 1.00 0.00 74 PHE A CA 18
ATOM 28191 C C . PHE A 1 74 ? 3.360 -3.342 -3.078 1.00 0.00 74 PHE A C 18
ATOM 28192 O O . PHE A 1 74 ? 4.163 -2.430 -2.866 1.00 0.00 74 PHE A O 18
ATOM 28209 N N . TYR A 1 75 ? 3.159 -4.322 -2.187 1.00 0.00 75 TYR A N 18
ATOM 28210 C CA . TYR A 1 75 ? 3.843 -4.356 -0.884 1.00 0.00 75 TYR A CA 18
ATOM 28211 C C . TYR A 1 75 ? 4.557 -5.705 -0.708 1.00 0.00 75 TYR A C 18
ATOM 28212 O O . TYR A 1 75 ? 4.040 -6.735 -1.146 1.00 0.00 75 TYR A O 18
ATOM 28230 N N . TYR A 1 76 ? 5.744 -5.701 -0.088 1.00 0.00 76 TYR A N 18
ATOM 28231 C CA . TYR A 1 76 ? 6.611 -6.876 0.058 1.00 0.00 76 TYR A CA 18
ATOM 28232 C C . TYR A 1 76 ? 7.443 -6.808 1.349 1.00 0.00 76 TYR A C 18
ATOM 28233 O O . TYR A 1 76 ? 7.441 -5.777 2.031 1.00 0.00 76 TYR A O 18
ATOM 28251 N N . GLU A 1 77 ? 8.184 -7.870 1.678 1.00 0.00 77 GLU A N 18
ATOM 28252 C CA . GLU A 1 77 ? 9.232 -7.886 2.700 1.00 0.00 77 GLU A CA 18
ATOM 28253 C C . GLU A 1 77 ? 10.595 -7.853 2.011 1.00 0.00 77 GLU A C 18
ATOM 28254 O O . GLU A 1 77 ? 10.782 -8.443 0.943 1.00 0.00 77 GLU A O 18
ATOM 28266 N N . GLU A 1 78 ? 11.567 -7.179 2.617 1.00 0.00 78 GLU A N 18
ATOM 28267 C CA . GLU A 1 78 ? 12.943 -7.171 2.175 1.00 0.00 78 GLU A CA 18
ATOM 28268 C C . GLU A 1 78 ? 13.865 -7.107 3.393 1.00 0.00 78 GLU A C 18
ATOM 28269 O O . GLU A 1 78 ? 13.728 -6.247 4.263 1.00 0.00 78 GLU A O 18
ATOM 28281 N N . ASN A 1 79 ? 14.813 -8.041 3.470 1.00 0.00 79 ASN A N 18
ATOM 28282 C CA . ASN A 1 79 ? 15.854 -8.154 4.495 1.00 0.00 79 ASN A CA 18
ATOM 28283 C C . ASN A 1 79 ? 15.333 -8.398 5.919 1.00 0.00 79 ASN A C 18
ATOM 28284 O O . ASN A 1 79 ? 16.141 -8.422 6.848 1.00 0.00 79 ASN A O 18
ATOM 28295 N N . GLY A 1 80 ? 14.025 -8.566 6.122 1.00 0.00 80 GLY A N 18
ATOM 28296 C CA . GLY A 1 80 ? 13.403 -8.665 7.442 1.00 0.00 80 GLY A CA 18
ATOM 28297 C C . GLY A 1 80 ? 12.391 -7.560 7.716 1.00 0.00 80 GLY A C 18
ATOM 28298 O O . GLY A 1 80 ? 11.856 -7.504 8.825 1.00 0.00 80 GLY A O 18
ATOM 28302 N N . LYS A 1 81 ? 12.167 -6.630 6.782 1.00 0.00 81 LYS A N 18
ATOM 28303 C CA . LYS A 1 81 ? 11.395 -5.430 7.007 1.00 0.00 81 LYS A CA 18
ATOM 28304 C C . LYS A 1 81 ? 10.418 -5.214 5.865 1.00 0.00 81 LYS A C 18
ATOM 28305 O O . LYS A 1 81 ? 10.699 -5.628 4.745 1.00 0.00 81 LYS A O 18
ATOM 28324 N N . TYR A 1 82 ? 9.269 -4.594 6.123 1.00 0.00 82 TYR A N 18
ATOM 28325 C CA . TYR A 1 82 ? 8.185 -4.561 5.143 1.00 0.00 82 TYR A CA 18
ATOM 28326 C C . TYR A 1 82 ? 8.178 -3.207 4.455 1.00 0.00 82 TYR A C 18
ATOM 28327 O O . TYR A 1 82 ? 8.333 -2.186 5.131 1.00 0.00 82 TYR A O 18
ATOM 28345 N N . TYR A 1 83 ? 8.030 -3.176 3.131 1.00 0.00 83 TYR A N 18
ATOM 28346 C CA . TYR A 1 83 ? 8.071 -1.944 2.356 1.00 0.00 83 TYR A CA 18
ATOM 28347 C C . TYR A 1 83 ? 6.864 -1.840 1.427 1.00 0.00 83 TYR A C 18
ATOM 28348 O O . TYR A 1 83 ? 6.186 -2.837 1.148 1.00 0.00 83 TYR A O 18
ATOM 28366 N N . ILE A 1 84 ? 6.576 -0.606 1.004 1.00 0.00 84 ILE A N 18
ATOM 28367 C CA . ILE A 1 84 ? 5.464 -0.259 0.124 1.00 0.00 84 ILE A CA 18
ATOM 28368 C C . ILE A 1 84 ? 6.028 0.429 -1.119 1.00 0.00 84 ILE A C 18
ATOM 28369 O O . ILE A 1 84 ? 6.569 1.538 -1.026 1.00 0.00 84 ILE A O 18
ATOM 28385 N N . GLU A 1 85 ? 5.814 -0.187 -2.281 1.00 0.00 85 GLU A N 18
ATOM 28386 C CA . GLU A 1 85 ? 6.157 0.397 -3.563 1.00 0.00 85 GLU A CA 18
ATOM 28387 C C . GLU A 1 85 ? 5.303 1.636 -3.807 1.00 0.00 85 GLU A C 18
ATOM 28388 O O . GLU A 1 85 ? 4.119 1.714 -3.455 1.00 0.00 85 GLU A O 18
ATOM 28400 N N . CYS A 1 86 ? 5.914 2.606 -4.469 1.00 0.00 86 CYS A N 18
ATOM 28401 C CA . CYS A 1 86 ? 5.344 3.861 -4.919 1.00 0.00 86 CYS A CA 18
ATOM 28402 C C . CYS A 1 86 ? 6.402 4.524 -5.824 1.00 0.00 86 CYS A C 18
ATOM 28403 O O . CYS A 1 86 ? 7.570 4.125 -5.754 1.00 0.00 86 CYS A O 18
ATOM 28411 N N . PRO A 1 87 ? 6.032 5.560 -6.611 1.00 0.00 87 PRO A N 18
ATOM 28412 C CA . PRO A 1 87 ? 6.936 6.364 -7.435 1.00 0.00 87 PRO A CA 18
ATOM 28413 C C . PRO A 1 87 ? 7.926 7.099 -6.537 1.00 0.00 87 PRO A C 18
ATOM 28414 O O . PRO A 1 87 ? 8.096 6.687 -5.402 1.00 0.00 87 PRO A O 18
ATOM 28425 N N . TYR A 1 88 ? 8.618 8.155 -6.972 1.00 0.00 88 TYR A N 18
ATOM 28426 C CA . TYR A 1 88 ? 9.732 8.798 -6.256 1.00 0.00 88 TYR A CA 18
ATOM 28427 C C . TYR A 1 88 ? 9.554 9.025 -4.731 1.00 0.00 88 TYR A C 18
ATOM 28428 O O . TYR A 1 88 ? 10.548 9.230 -4.031 1.00 0.00 88 TYR A O 18
ATOM 28446 N N . LYS A 1 89 ? 8.340 8.905 -4.180 1.00 0.00 89 LYS A N 18
ATOM 28447 C CA . LYS A 1 89 ? 8.039 8.883 -2.752 1.00 0.00 89 LYS A CA 18
ATOM 28448 C C . LYS A 1 89 ? 7.738 7.494 -2.197 1.00 0.00 89 LYS A C 18
ATOM 28449 O O . LYS A 1 89 ? 6.953 7.381 -1.259 1.00 0.00 89 LYS A O 18
ATOM 28468 N N . GLY A 1 90 ? 8.333 6.438 -2.735 1.00 0.00 90 GLY A N 18
ATOM 28469 C CA . GLY A 1 90 ? 8.055 5.064 -2.371 1.00 0.00 90 GLY A CA 18
ATOM 28470 C C . GLY A 1 90 ? 9.268 4.375 -1.805 1.00 0.00 90 GLY A C 18
ATOM 28471 O O . GLY A 1 90 ? 9.812 3.497 -2.456 1.00 0.00 90 GLY A O 18
ATOM 28475 N N . ILE A 1 91 ? 9.676 4.779 -0.601 1.00 0.00 91 ILE A N 18
ATOM 28476 C CA . ILE A 1 91 ? 10.635 4.038 0.214 1.00 0.00 91 ILE A CA 18
ATOM 28477 C C . ILE A 1 91 ? 10.043 3.988 1.622 1.00 0.00 91 ILE A C 18
ATOM 28478 O O . ILE A 1 91 ? 10.638 4.477 2.582 1.00 0.00 91 ILE A O 18
ATOM 28494 N N . TYR A 1 92 ? 8.792 3.526 1.737 1.00 0.00 92 TYR A N 18
ATOM 28495 C CA . TYR A 1 92 ? 8.129 3.436 3.030 1.00 0.00 92 TYR A CA 18
ATOM 28496 C C . TYR A 1 92 ? 8.685 2.258 3.786 1.00 0.00 92 TYR A C 18
ATOM 28497 O O . TYR A 1 92 ? 8.382 1.120 3.445 1.00 0.00 92 TYR A O 18
ATOM 28515 N N . GLU A 1 93 ? 9.459 2.533 4.822 1.00 0.00 93 GLU A N 18
ATOM 28516 C CA . GLU A 1 93 ? 9.757 1.533 5.824 1.00 0.00 93 GLU A CA 18
ATOM 28517 C C . GLU A 1 93 ? 8.571 1.541 6.808 1.00 0.00 93 GLU A C 18
ATOM 28518 O O . GLU A 1 93 ? 8.169 2.603 7.314 1.00 0.00 93 GLU A O 18
ATOM 28530 N N . ILE A 1 94 ? 7.955 0.378 7.021 1.00 0.00 94 ILE A N 18
ATOM 28531 C CA . ILE A 1 94 ? 7.034 0.100 8.129 1.00 0.00 94 ILE A CA 18
ATOM 28532 C C . ILE A 1 94 ? 7.679 -0.935 9.057 1.00 0.00 94 ILE A C 18
ATOM 28533 O O . ILE A 1 94 ? 8.665 -1.577 8.688 1.00 0.00 94 ILE A O 18
ATOM 28549 N N . GLU A 1 95 ? 7.119 -1.128 10.252 1.00 0.00 95 GLU A N 18
ATOM 28550 C CA . GLU A 1 95 ? 7.712 -1.997 11.264 1.00 0.00 95 GLU A CA 18
ATOM 28551 C C . GLU A 1 95 ? 6.709 -3.065 11.723 1.00 0.00 95 GLU A C 18
ATOM 28552 O O . GLU A 1 95 ? 6.517 -3.294 12.920 1.00 0.00 95 GLU A O 18
ATOM 28564 N N . ASN A 1 96 ? 6.047 -3.699 10.753 1.00 0.00 96 ASN A N 18
ATOM 28565 C CA . ASN A 1 96 ? 5.218 -4.907 10.878 1.00 0.00 96 ASN A CA 18
ATOM 28566 C C . ASN A 1 96 ? 4.714 -5.318 9.498 1.00 0.00 96 ASN A C 18
ATOM 28567 O O . ASN A 1 96 ? 4.824 -4.531 8.561 1.00 0.00 96 ASN A O 18
ATOM 28578 N N . ASN A 1 97 ? 4.124 -6.509 9.394 1.00 0.00 97 ASN A N 18
ATOM 28579 C CA . ASN A 1 97 ? 3.517 -7.031 8.173 1.00 0.00 97 ASN A CA 18
ATOM 28580 C C . ASN A 1 97 ? 2.183 -6.328 7.918 1.00 0.00 97 ASN A C 18
ATOM 28581 O O . ASN A 1 97 ? 1.418 -6.100 8.861 1.00 0.00 97 ASN A O 18
ATOM 28592 N N . PHE A 1 98 ? 1.888 -5.963 6.672 1.00 0.00 98 PHE A N 18
ATOM 28593 C CA . PHE A 1 98 ? 0.658 -5.281 6.285 1.00 0.00 98 PHE A CA 18
ATOM 28594 C C . PHE A 1 98 ? -0.521 -6.255 6.167 1.00 0.00 98 PHE A C 18
ATOM 28595 O O . PHE A 1 98 ? -1.616 -5.950 6.640 1.00 0.00 98 PHE A O 18
ATOM 28612 N N . GLU A 1 99 ? -0.319 -7.411 5.531 1.00 0.00 99 GLU A N 18
ATOM 28613 C CA . GLU A 1 99 ? -1.371 -8.369 5.177 1.00 0.00 99 GLU A CA 18
ATOM 28614 C C . GLU A 1 99 ? -2.029 -9.040 6.395 1.00 0.00 99 GLU A C 18
ATOM 28615 O O . GLU A 1 99 ? -3.094 -9.645 6.258 1.00 0.00 99 GLU A O 18
ATOM 28627 N N . ASP A 1 100 ? -1.442 -8.903 7.584 1.00 0.00 100 ASP A N 18
ATOM 28628 C CA . ASP A 1 100 ? -2.015 -9.321 8.866 1.00 0.00 100 ASP A CA 18
ATOM 28629 C C . ASP A 1 100 ? -2.872 -8.231 9.524 1.00 0.00 100 ASP A C 18
ATOM 28630 O O . ASP A 1 100 ? -3.743 -8.521 10.354 1.00 0.00 100 ASP A O 18
ATOM 28639 N N . MET A 1 101 ? -2.653 -6.963 9.169 1.00 0.00 101 MET A N 18
ATOM 28640 C CA . MET A 1 101 ? -3.393 -5.850 9.761 1.00 0.00 101 MET A CA 18
ATOM 28641 C C . MET A 1 101 ? -4.754 -5.692 9.086 1.00 0.00 101 MET A C 18
ATOM 28642 O O . MET A 1 101 ? -5.717 -5.289 9.749 1.00 0.00 101 MET A O 18
ATOM 28656 N N . ILE A 1 102 ? -4.859 -6.057 7.808 1.00 0.00 102 ILE A N 18
ATOM 28657 C CA . ILE A 1 102 ? -6.086 -5.930 7.022 1.00 0.00 102 ILE A CA 18
ATOM 28658 C C . ILE A 1 102 ? -7.059 -7.053 7.346 1.00 0.00 102 ILE A C 18
ATOM 28659 O O . ILE A 1 102 ? -6.693 -8.023 8.044 1.00 0.00 102 ILE A O 18
ATOM 28675 N N . GLY A 1 1 ? 7.000 11.913 8.753 1.00 0.00 1 GLY A N 19
ATOM 28676 C CA . GLY A 1 1 ? 6.047 12.598 7.869 1.00 0.00 1 GLY A CA 19
ATOM 28677 C C . GLY A 1 1 ? 5.274 11.575 7.056 1.00 0.00 1 GLY A C 19
ATOM 28678 O O . GLY A 1 1 ? 5.867 10.623 6.547 1.00 0.00 1 GLY A O 19
ATOM 28682 N N . SER A 1 2 ? 3.951 11.720 6.971 1.00 0.00 2 SER A N 19
ATOM 28683 C CA . SER A 1 2 ? 3.063 10.704 6.409 1.00 0.00 2 SER A CA 19
ATOM 28684 C C . SER A 1 2 ? 3.047 10.711 4.868 1.00 0.00 2 SER A C 19
ATOM 28685 O O . SER A 1 2 ? 3.415 11.718 4.259 1.00 0.00 2 SER A O 19
ATOM 28693 N N . PRO A 1 3 ? 2.534 9.650 4.221 1.00 0.00 3 PRO A N 19
ATOM 28694 C CA . PRO A 1 3 ? 2.115 9.676 2.820 1.00 0.00 3 PRO A CA 19
ATOM 28695 C C . PRO A 1 3 ? 0.937 10.631 2.573 1.00 0.00 3 PRO A C 19
ATOM 28696 O O . PRO A 1 3 ? 0.457 11.310 3.483 1.00 0.00 3 PRO A O 19
ATOM 28707 N N . ILE A 1 4 ? 0.489 10.710 1.322 1.00 0.00 4 ILE A N 19
ATOM 28708 C CA . ILE A 1 4 ? -0.629 11.502 0.840 1.00 0.00 4 ILE A CA 19
ATOM 28709 C C . ILE A 1 4 ? -1.549 10.516 0.115 1.00 0.00 4 ILE A C 19
ATOM 28710 O O . ILE A 1 4 ? -1.328 10.168 -1.044 1.00 0.00 4 ILE A O 19
ATOM 28726 N N . LEU A 1 5 ? -2.543 10.014 0.845 1.00 0.00 5 LEU A N 19
ATOM 28727 C CA . LEU A 1 5 ? -3.511 9.007 0.414 1.00 0.00 5 LEU A CA 19
ATOM 28728 C C . LEU A 1 5 ? -4.848 9.692 0.088 1.00 0.00 5 LEU A C 19
ATOM 28729 O O . LEU A 1 5 ? -5.107 10.772 0.630 1.00 0.00 5 LEU A O 19
ATOM 28745 N N . PRO A 1 6 ? -5.695 9.112 -0.785 1.00 0.00 6 PRO A N 19
ATOM 28746 C CA . PRO A 1 6 ? -6.995 9.693 -1.128 1.00 0.00 6 PRO A CA 19
ATOM 28747 C C . PRO A 1 6 ? -7.980 9.646 0.053 1.00 0.00 6 PRO A C 19
ATOM 28748 O O . PRO A 1 6 ? -7.830 8.822 0.954 1.00 0.00 6 PRO A O 19
ATOM 28759 N N . LYS A 1 7 ? -9.021 10.497 0.040 1.00 0.00 7 LYS A N 19
ATOM 28760 C CA . LYS A 1 7 ? -10.009 10.546 1.119 1.00 0.00 7 LYS A CA 19
ATOM 28761 C C . LYS A 1 7 ? -10.743 9.222 1.228 1.00 0.00 7 LYS A C 19
ATOM 28762 O O . LYS A 1 7 ? -11.077 8.608 0.214 1.00 0.00 7 LYS A O 19
ATOM 28781 N N . ALA A 1 8 ? -11.191 8.885 2.428 1.00 0.00 8 ALA A N 19
ATOM 28782 C CA . ALA A 1 8 ? -11.961 7.675 2.667 1.00 0.00 8 ALA A CA 19
ATOM 28783 C C . ALA A 1 8 ? -13.350 7.705 2.035 1.00 0.00 8 ALA A C 19
ATOM 28784 O O . ALA A 1 8 ? -14.084 6.737 2.196 1.00 0.00 8 ALA A O 19
ATOM 28791 N N . GLU A 1 9 ? -13.745 8.790 1.366 1.00 0.00 9 GLU A N 19
ATOM 28792 C CA . GLU A 1 9 ? -15.102 8.979 0.856 1.00 0.00 9 GLU A CA 19
ATOM 28793 C C . GLU A 1 9 ? -15.110 9.210 -0.651 1.00 0.00 9 GLU A C 19
ATOM 28794 O O . GLU A 1 9 ? -16.136 9.039 -1.293 1.00 0.00 9 GLU A O 19
ATOM 28806 N N . ASN A 1 10 ? -13.965 9.577 -1.239 1.00 0.00 10 ASN A N 19
ATOM 28807 C CA . ASN A 1 10 ? -13.821 9.624 -2.687 1.00 0.00 10 ASN A CA 19
ATOM 28808 C C . ASN A 1 10 ? -13.354 8.281 -3.237 1.00 0.00 10 ASN A C 19
ATOM 28809 O O . ASN A 1 10 ? -13.235 8.103 -4.445 1.00 0.00 10 ASN A O 19
ATOM 28820 N N . VAL A 1 11 ? -13.026 7.360 -2.331 1.00 0.00 11 VAL A N 19
ATOM 28821 C CA . VAL A 1 11 ? -12.770 5.973 -2.615 1.00 0.00 11 VAL A CA 19
ATOM 28822 C C . VAL A 1 11 ? -14.083 5.310 -3.024 1.00 0.00 11 VAL A C 19
ATOM 28823 O O . VAL A 1 11 ? -15.128 5.567 -2.422 1.00 0.00 11 VAL A O 19
ATOM 28836 N N . ASP A 1 12 ? -13.987 4.470 -4.052 1.00 0.00 12 ASP A N 19
ATOM 28837 C CA . ASP A 1 12 ? -15.048 3.616 -4.557 1.00 0.00 12 ASP A CA 19
ATOM 28838 C C . ASP A 1 12 ? -14.855 2.226 -3.954 1.00 0.00 12 ASP A C 19
ATOM 28839 O O . ASP A 1 12 ? -15.763 1.742 -3.276 1.00 0.00 12 ASP A O 19
ATOM 28848 N N . SER A 1 13 ? -13.674 1.606 -4.134 1.00 0.00 13 SER A N 19
ATOM 28849 C CA . SER A 1 13 ? -13.393 0.288 -3.561 1.00 0.00 13 SER A CA 19
ATOM 28850 C C . SER A 1 13 ? -11.918 -0.103 -3.766 1.00 0.00 13 SER A C 19
ATOM 28851 O O . SER A 1 13 ? -11.418 -0.131 -4.889 1.00 0.00 13 SER A O 19
ATOM 28859 N N . ILE A 1 14 ? -11.185 -0.363 -2.687 1.00 0.00 14 ILE A N 19
ATOM 28860 C CA . ILE A 1 14 ? -9.823 -0.872 -2.690 1.00 0.00 14 ILE A CA 19
ATOM 28861 C C . ILE A 1 14 ? -9.946 -2.348 -3.044 1.00 0.00 14 ILE A C 19
ATOM 28862 O O . ILE A 1 14 ? -10.716 -3.065 -2.397 1.00 0.00 14 ILE A O 19
ATOM 28878 N N . CYS A 1 15 ? -9.163 -2.795 -4.020 1.00 0.00 15 CYS A N 19
ATOM 28879 C CA . CYS A 1 15 ? -8.946 -4.203 -4.293 1.00 0.00 15 CYS A CA 19
ATOM 28880 C C . CYS A 1 15 ? -7.554 -4.570 -3.804 1.00 0.00 15 CYS A C 19
ATOM 28881 O O . CYS A 1 15 ? -6.646 -3.733 -3.844 1.00 0.00 15 CYS A O 19
ATOM 28889 N N . ILE A 1 16 ? -7.388 -5.817 -3.367 1.00 0.00 16 ILE A N 19
ATOM 28890 C CA . ILE A 1 16 ? -6.121 -6.428 -3.006 1.00 0.00 16 ILE A CA 19
ATOM 28891 C C . ILE A 1 16 ? -6.179 -7.847 -3.563 1.00 0.00 16 ILE A C 19
ATOM 28892 O O . ILE A 1 16 ? -6.892 -8.703 -3.036 1.00 0.00 16 ILE A O 19
ATOM 28908 N N . ASP A 1 17 ? -5.462 -8.076 -4.656 1.00 0.00 17 ASP A N 19
ATOM 28909 C CA . ASP A 1 17 ? -5.121 -9.393 -5.183 1.00 0.00 17 ASP A CA 19
ATOM 28910 C C . ASP A 1 17 ? -3.866 -9.793 -4.406 1.00 0.00 17 ASP A C 19
ATOM 28911 O O . ASP A 1 17 ? -2.839 -9.117 -4.515 1.00 0.00 17 ASP A O 19
ATOM 28920 N N . PHE A 1 18 ? -3.974 -10.781 -3.515 1.00 0.00 18 PHE A N 19
ATOM 28921 C CA . PHE A 1 18 ? -2.870 -11.259 -2.675 1.00 0.00 18 PHE A CA 19
ATOM 28922 C C . PHE A 1 18 ? -1.771 -11.922 -3.531 1.00 0.00 18 PHE A C 19
ATOM 28923 O O . PHE A 1 18 ? -1.843 -11.929 -4.762 1.00 0.00 18 PHE A O 19
ATOM 28940 N N . THR A 1 19 ? -0.728 -12.475 -2.903 1.00 0.00 19 THR A N 19
ATOM 28941 C CA . THR A 1 19 ? 0.294 -13.249 -3.600 1.00 0.00 19 THR A CA 19
ATOM 28942 C C . THR A 1 19 ? -0.355 -14.428 -4.340 1.00 0.00 19 THR A C 19
ATOM 28943 O O . THR A 1 19 ? -0.124 -14.609 -5.540 1.00 0.00 19 THR A O 19
ATOM 28954 N N . ASN A 1 20 ? -1.188 -15.214 -3.639 1.00 0.00 20 ASN A N 19
ATOM 28955 C CA . ASN A 1 20 ? -1.966 -16.289 -4.261 1.00 0.00 20 ASN A CA 19
ATOM 28956 C C . ASN A 1 20 ? -3.100 -15.689 -5.089 1.00 0.00 20 ASN A C 19
ATOM 28957 O O . ASN A 1 20 ? -3.310 -14.483 -5.114 1.00 0.00 20 ASN A O 19
ATOM 28968 N N . SER A 1 21 ? -3.924 -16.539 -5.698 1.00 0.00 21 SER A N 19
ATOM 28969 C CA . SER A 1 21 ? -4.999 -16.140 -6.598 1.00 0.00 21 SER A CA 19
ATOM 28970 C C . SER A 1 21 ? -6.245 -15.694 -5.815 1.00 0.00 21 SER A C 19
ATOM 28971 O O . SER A 1 21 ? -7.358 -15.717 -6.346 1.00 0.00 21 SER A O 19
ATOM 28979 N N . ILE A 1 22 ? -6.100 -15.386 -4.523 1.00 0.00 22 ILE A N 19
ATOM 28980 C CA . ILE A 1 22 ? -7.188 -14.909 -3.694 1.00 0.00 22 ILE A CA 19
ATOM 28981 C C . ILE A 1 22 ? -7.164 -13.390 -3.825 1.00 0.00 22 ILE A C 19
ATOM 28982 O O . ILE A 1 22 ? -6.125 -12.753 -3.656 1.00 0.00 22 ILE A O 19
ATOM 28998 N N . GLN A 1 23 ? -8.337 -12.815 -4.023 1.00 0.00 23 GLN A N 19
ATOM 28999 C CA . GLN A 1 23 ? -8.540 -11.383 -4.132 1.00 0.00 23 GLN A CA 19
ATOM 29000 C C . GLN A 1 23 ? -9.636 -11.002 -3.150 1.00 0.00 23 GLN A C 19
ATOM 29001 O O . GLN A 1 23 ? -10.610 -11.743 -2.971 1.00 0.00 23 GLN A O 19
ATOM 29015 N N . LYS A 1 24 ? -9.496 -9.835 -2.523 1.00 0.00 24 LYS A N 19
ATOM 29016 C CA . LYS A 1 24 ? -10.501 -9.275 -1.630 1.00 0.00 24 LYS A CA 19
ATOM 29017 C C . LYS A 1 24 ? -10.745 -7.816 -2.001 1.00 0.00 24 LYS A C 19
ATOM 29018 O O . LYS A 1 24 ? -9.816 -7.138 -2.442 1.00 0.00 24 LYS A O 19
ATOM 29037 N N . ILE A 1 25 ? -11.968 -7.335 -1.784 1.00 0.00 25 ILE A N 19
ATOM 29038 C CA . ILE A 1 25 ? -12.371 -5.951 -2.000 1.00 0.00 25 ILE A CA 19
ATOM 29039 C C . ILE A 1 25 ? -12.892 -5.427 -0.663 1.00 0.00 25 ILE A C 19
ATOM 29040 O O . ILE A 1 25 ? -13.425 -6.189 0.145 1.00 0.00 25 ILE A O 19
ATOM 29056 N N . TYR A 1 26 ? -12.690 -4.139 -0.413 1.00 0.00 26 TYR A N 19
ATOM 29057 C CA . TYR A 1 26 ? -12.880 -3.491 0.873 1.00 0.00 26 TYR A CA 19
ATOM 29058 C C . TYR A 1 26 ? -13.792 -2.299 0.608 1.00 0.00 26 TYR A C 19
ATOM 29059 O O . TYR A 1 26 ? -13.330 -1.167 0.481 1.00 0.00 26 TYR A O 19
ATOM 29077 N N . ASP A 1 27 ? -15.090 -2.561 0.438 1.00 0.00 27 ASP A N 19
ATOM 29078 C CA . ASP A 1 27 ? -16.114 -1.556 0.129 1.00 0.00 27 ASP A CA 19
ATOM 29079 C C . ASP A 1 27 ? -16.997 -1.221 1.340 1.00 0.00 27 ASP A C 19
ATOM 29080 O O . ASP A 1 27 ? -17.912 -0.411 1.209 1.00 0.00 27 ASP A O 19
ATOM 29089 N N . ASP A 1 28 ? -16.697 -1.764 2.529 1.00 0.00 28 ASP A N 19
ATOM 29090 C CA . ASP A 1 28 ? -17.283 -1.291 3.792 1.00 0.00 28 ASP A CA 19
ATOM 29091 C C . ASP A 1 28 ? -16.500 -0.056 4.255 1.00 0.00 28 ASP A C 19
ATOM 29092 O O . ASP A 1 28 ? -15.271 -0.058 4.165 1.00 0.00 28 ASP A O 19
ATOM 29101 N N . SER A 1 29 ? -17.129 0.943 4.869 1.00 0.00 29 SER A N 19
ATOM 29102 C CA . SER A 1 29 ? -16.404 2.087 5.425 1.00 0.00 29 SER A CA 19
ATOM 29103 C C . SER A 1 29 ? -15.357 1.646 6.463 1.00 0.00 29 SER A C 19
ATOM 29104 O O . SER A 1 29 ? -14.222 2.120 6.422 1.00 0.00 29 SER A O 19
ATOM 29112 N N . GLU A 1 30 ? -15.663 0.688 7.340 1.00 0.00 30 GLU A N 19
ATOM 29113 C CA . GLU A 1 30 ? -14.703 0.200 8.330 1.00 0.00 30 GLU A CA 19
ATOM 29114 C C . GLU A 1 30 ? -13.499 -0.491 7.672 1.00 0.00 30 GLU A C 19
ATOM 29115 O O . GLU A 1 30 ? -12.383 -0.392 8.189 1.00 0.00 30 GLU A O 19
ATOM 29127 N N . SER A 1 31 ? -13.706 -1.174 6.540 1.00 0.00 31 SER A N 19
ATOM 29128 C CA . SER A 1 31 ? -12.641 -1.799 5.761 1.00 0.00 31 SER A CA 19
ATOM 29129 C C . SER A 1 31 ? -11.687 -0.721 5.241 1.00 0.00 31 SER A C 19
ATOM 29130 O O . SER A 1 31 ? -10.465 -0.858 5.324 1.00 0.00 31 SER A O 19
ATOM 29138 N N . ILE A 1 32 ? -12.261 0.379 4.755 1.00 0.00 32 ILE A N 19
ATOM 29139 C CA . ILE A 1 32 ? -11.543 1.496 4.183 1.00 0.00 32 ILE A CA 19
ATOM 29140 C C . ILE A 1 32 ? -10.766 2.200 5.287 1.00 0.00 32 ILE A C 19
ATOM 29141 O O . ILE A 1 32 ? -9.553 2.363 5.157 1.00 0.00 32 ILE A O 19
ATOM 29157 N N . GLN A 1 33 ? -11.437 2.612 6.369 1.00 0.00 33 GLN A N 19
ATOM 29158 C CA . GLN A 1 33 ? -10.777 3.321 7.458 1.00 0.00 33 GLN A CA 19
ATOM 29159 C C . GLN A 1 33 ? -9.639 2.502 8.056 1.00 0.00 33 GLN A C 19
ATOM 29160 O O . GLN A 1 33 ? -8.635 3.100 8.451 1.00 0.00 33 GLN A O 19
ATOM 29174 N N . LYS A 1 34 ? -9.764 1.167 8.080 1.00 0.00 34 LYS A N 19
ATOM 29175 C CA . LYS A 1 34 ? -8.660 0.306 8.461 1.00 0.00 34 LYS A CA 19
ATOM 29176 C C . LYS A 1 34 ? -7.503 0.481 7.499 1.00 0.00 34 LYS A C 19
ATOM 29177 O O . LYS A 1 34 ? -6.435 0.897 7.936 1.00 0.00 34 LYS A O 19
ATOM 29196 N N . ILE A 1 35 ? -7.686 0.125 6.228 1.00 0.00 35 ILE A N 19
ATOM 29197 C CA . ILE A 1 35 ? -6.594 0.132 5.263 1.00 0.00 35 ILE A CA 19
ATOM 29198 C C . ILE A 1 35 ? -5.880 1.489 5.286 1.00 0.00 35 ILE A C 19
ATOM 29199 O O . ILE A 1 35 ? -4.657 1.522 5.425 1.00 0.00 35 ILE A O 19
ATOM 29215 N N . LEU A 1 36 ? -6.617 2.605 5.226 1.00 0.00 36 LEU A N 19
ATOM 29216 C CA . LEU A 1 36 ? -6.030 3.947 5.247 1.00 0.00 36 LEU A CA 19
ATOM 29217 C C . LEU A 1 36 ? -5.086 4.194 6.438 1.00 0.00 36 LEU A C 19
ATOM 29218 O O . LEU A 1 36 ? -4.220 5.066 6.346 1.00 0.00 36 LEU A O 19
ATOM 29234 N N . SER A 1 37 ? -5.240 3.477 7.556 1.00 0.00 37 SER A N 19
ATOM 29235 C CA . SER A 1 37 ? -4.338 3.517 8.700 1.00 0.00 37 SER A CA 19
ATOM 29236 C C . SER A 1 37 ? -2.956 3.001 8.297 1.00 0.00 37 SER A C 19
ATOM 29237 O O . SER A 1 37 ? -1.987 3.757 8.328 1.00 0.00 37 SER A O 19
ATOM 29245 N N . GLU A 1 38 ? -2.840 1.732 7.894 1.00 0.00 38 GLU A N 19
ATOM 29246 C CA . GLU A 1 38 ? -1.544 1.115 7.598 1.00 0.00 38 GLU A CA 19
ATOM 29247 C C . GLU A 1 38 ? -0.928 1.726 6.331 1.00 0.00 38 GLU A C 19
ATOM 29248 O O . GLU A 1 38 ? 0.289 1.752 6.147 1.00 0.00 38 GLU A O 19
ATOM 29260 N N . ILE A 1 39 ? -1.758 2.284 5.448 1.00 0.00 39 ILE A N 19
ATOM 29261 C CA . ILE A 1 39 ? -1.315 3.063 4.298 1.00 0.00 39 ILE A CA 19
ATOM 29262 C C . ILE A 1 39 ? -0.676 4.390 4.738 1.00 0.00 39 ILE A C 19
ATOM 29263 O O . ILE A 1 39 ? -0.015 5.029 3.921 1.00 0.00 39 ILE A O 19
ATOM 29279 N N . ALA A 1 40 ? -0.824 4.815 5.997 1.00 0.00 40 ALA A N 19
ATOM 29280 C CA . ALA A 1 40 ? -0.335 6.088 6.520 1.00 0.00 40 ALA A CA 19
ATOM 29281 C C . ALA A 1 40 ? 0.722 5.979 7.618 1.00 0.00 40 ALA A C 19
ATOM 29282 O O . ALA A 1 40 ? 1.292 7.013 7.978 1.00 0.00 40 ALA A O 19
ATOM 29289 N N . THR A 1 41 ? 1.005 4.789 8.144 1.00 0.00 41 THR A N 19
ATOM 29290 C CA . THR A 1 41 ? 1.984 4.607 9.208 1.00 0.00 41 THR A CA 19
ATOM 29291 C C . THR A 1 41 ? 3.410 4.894 8.719 1.00 0.00 41 THR A C 19
ATOM 29292 O O . THR A 1 41 ? 4.201 5.503 9.447 1.00 0.00 41 THR A O 19
ATOM 29303 N N . GLY A 1 42 ? 3.748 4.458 7.502 1.00 0.00 42 GLY A N 19
ATOM 29304 C CA . GLY A 1 42 ? 5.123 4.394 7.049 1.00 0.00 42 GLY A CA 19
ATOM 29305 C C . GLY A 1 42 ? 5.731 5.745 6.700 1.00 0.00 42 GLY A C 19
ATOM 29306 O O . GLY A 1 42 ? 5.051 6.741 6.422 1.00 0.00 42 GLY A O 19
ATOM 29310 N N . LYS A 1 43 ? 7.058 5.743 6.599 1.00 0.00 43 LYS A N 19
ATOM 29311 C CA . LYS A 1 43 ? 7.872 6.910 6.290 1.00 0.00 43 LYS A CA 19
ATOM 29312 C C . LYS A 1 43 ? 8.521 6.597 4.961 1.00 0.00 43 LYS A C 19
ATOM 29313 O O . LYS A 1 43 ? 9.385 5.731 4.921 1.00 0.00 43 LYS A O 19
ATOM 29332 N N . ARG A 1 44 ? 8.138 7.281 3.878 1.00 0.00 44 ARG A N 19
ATOM 29333 C CA . ARG A 1 44 ? 8.758 7.164 2.542 1.00 0.00 44 ARG A CA 19
ATOM 29334 C C . ARG A 1 44 ? 10.260 7.441 2.518 1.00 0.00 44 ARG A C 19
ATOM 29335 O O . ARG A 1 44 ? 10.886 7.338 1.464 1.00 0.00 44 ARG A O 19
ATOM 29356 N N . THR A 1 45 ? 10.816 7.828 3.658 1.00 0.00 45 THR A N 19
ATOM 29357 C CA . THR A 1 45 ? 12.159 8.312 3.892 1.00 0.00 45 THR A CA 19
ATOM 29358 C C . THR A 1 45 ? 12.398 9.616 3.124 1.00 0.00 45 THR A C 19
ATOM 29359 O O . THR A 1 45 ? 11.554 10.100 2.361 1.00 0.00 45 THR A O 19
ATOM 29370 N N . GLU A 1 46 ? 13.538 10.242 3.364 1.00 0.00 46 GLU A N 19
ATOM 29371 C CA . GLU A 1 46 ? 14.000 11.404 2.618 1.00 0.00 46 GLU A CA 19
ATOM 29372 C C . GLU A 1 46 ? 14.596 11.005 1.257 1.00 0.00 46 GLU A C 19
ATOM 29373 O O . GLU A 1 46 ? 14.895 11.880 0.444 1.00 0.00 46 GLU A O 19
ATOM 29385 N N . LYS A 1 47 ? 14.742 9.705 0.983 1.00 0.00 47 LYS A N 19
ATOM 29386 C CA . LYS A 1 47 ? 15.298 9.171 -0.257 1.00 0.00 47 LYS A CA 19
ATOM 29387 C C . LYS A 1 47 ? 14.398 9.455 -1.455 1.00 0.00 47 LYS A C 19
ATOM 29388 O O . LYS A 1 47 ? 13.276 9.965 -1.344 1.00 0.00 47 LYS A O 19
ATOM 29407 N N . GLN A 1 48 ? 14.922 9.099 -2.619 1.00 0.00 48 GLN A N 19
ATOM 29408 C CA . GLN A 1 48 ? 14.262 9.155 -3.909 1.00 0.00 48 GLN A CA 19
ATOM 29409 C C . GLN A 1 48 ? 14.015 7.723 -4.367 1.00 0.00 48 GLN A C 19
ATOM 29410 O O . GLN A 1 48 ? 14.781 6.817 -4.024 1.00 0.00 48 GLN A O 19
ATOM 29424 N N . SER A 1 49 ? 12.949 7.537 -5.140 1.00 0.00 49 SER A N 19
ATOM 29425 C CA . SER A 1 49 ? 12.350 6.241 -5.418 1.00 0.00 49 SER A CA 19
ATOM 29426 C C . SER A 1 49 ? 12.258 6.098 -6.939 1.00 0.00 49 SER A C 19
ATOM 29427 O O . SER A 1 49 ? 11.208 6.332 -7.528 1.00 0.00 49 SER A O 19
ATOM 29435 N N . ILE A 1 50 ? 13.385 5.807 -7.590 1.00 0.00 50 ILE A N 19
ATOM 29436 C CA . ILE A 1 50 ? 13.571 5.955 -9.037 1.00 0.00 50 ILE A CA 19
ATOM 29437 C C . ILE A 1 50 ? 13.190 4.657 -9.765 1.00 0.00 50 ILE A C 19
ATOM 29438 O O . ILE A 1 50 ? 13.846 4.231 -10.715 1.00 0.00 50 ILE A O 19
ATOM 29454 N N . GLN A 1 51 ? 12.161 3.991 -9.251 1.00 0.00 51 GLN A N 19
ATOM 29455 C CA . GLN A 1 51 ? 11.680 2.681 -9.641 1.00 0.00 51 GLN A CA 19
ATOM 29456 C C . GLN A 1 51 ? 10.201 2.770 -9.988 1.00 0.00 51 GLN A C 19
ATOM 29457 O O . GLN A 1 51 ? 9.477 3.663 -9.532 1.00 0.00 51 GLN A O 19
ATOM 29471 N N . ASP A 1 52 ? 9.746 1.754 -10.711 1.00 0.00 52 ASP A N 19
ATOM 29472 C CA . ASP A 1 52 ? 8.372 1.625 -11.194 1.00 0.00 52 ASP A CA 19
ATOM 29473 C C . ASP A 1 52 ? 7.710 0.320 -10.751 1.00 0.00 52 ASP A C 19
ATOM 29474 O O . ASP A 1 52 ? 6.523 0.119 -11.024 1.00 0.00 52 ASP A O 19
ATOM 29483 N N . TYR A 1 53 ? 8.450 -0.551 -10.061 1.00 0.00 53 TYR A N 19
ATOM 29484 C CA . TYR A 1 53 ? 7.999 -1.829 -9.521 1.00 0.00 53 TYR A CA 19
ATOM 29485 C C . TYR A 1 53 ? 8.811 -2.141 -8.255 1.00 0.00 53 TYR A C 19
ATOM 29486 O O . TYR A 1 53 ? 9.843 -1.499 -8.037 1.00 0.00 53 TYR A O 19
ATOM 29504 N N . PRO A 1 54 ? 8.370 -3.098 -7.414 1.00 0.00 54 PRO A N 19
ATOM 29505 C CA . PRO A 1 54 ? 9.131 -3.559 -6.255 1.00 0.00 54 PRO A CA 19
ATOM 29506 C C . PRO A 1 54 ? 10.387 -4.350 -6.648 1.00 0.00 54 PRO A C 19
ATOM 29507 O O . PRO A 1 54 ? 10.676 -4.578 -7.823 1.00 0.00 54 PRO A O 19
ATOM 29518 N N . SER A 1 55 ? 11.136 -4.784 -5.633 1.00 0.00 55 SER A N 19
ATOM 29519 C CA . SER A 1 55 ? 12.338 -5.604 -5.765 1.00 0.00 55 SER A CA 19
ATOM 29520 C C . SER A 1 55 ? 12.043 -7.095 -5.495 1.00 0.00 55 SER A C 19
ATOM 29521 O O . SER A 1 55 ? 12.973 -7.897 -5.393 1.00 0.00 55 SER A O 19
ATOM 29529 N N . ALA A 1 56 ? 10.772 -7.475 -5.313 1.00 0.00 56 ALA A N 19
ATOM 29530 C CA . ALA A 1 56 ? 10.379 -8.839 -4.955 1.00 0.00 56 ALA A CA 19
ATOM 29531 C C . ALA A 1 56 ? 9.868 -9.621 -6.161 1.00 0.00 56 ALA A C 19
ATOM 29532 O O . ALA A 1 56 ? 9.348 -9.037 -7.113 1.00 0.00 56 ALA A O 19
ATOM 29539 N N . GLU A 1 57 ? 9.953 -10.948 -6.062 1.00 0.00 57 GLU A N 19
ATOM 29540 C CA . GLU A 1 57 ? 9.351 -11.914 -6.979 1.00 0.00 57 GLU A CA 19
ATOM 29541 C C . GLU A 1 57 ? 7.901 -12.226 -6.584 1.00 0.00 57 GLU A C 19
ATOM 29542 O O . GLU A 1 57 ? 7.112 -12.649 -7.432 1.00 0.00 57 GLU A O 19
ATOM 29554 N N . GLU A 1 58 ? 7.512 -12.007 -5.324 1.00 0.00 58 GLU A N 19
ATOM 29555 C CA . GLU A 1 58 ? 6.170 -12.261 -4.835 1.00 0.00 58 GLU A CA 19
ATOM 29556 C C . GLU A 1 58 ? 5.758 -11.058 -3.996 1.00 0.00 58 GLU A C 19
ATOM 29557 O O . GLU A 1 58 ? 6.411 -10.715 -3.010 1.00 0.00 58 GLU A O 19
ATOM 29569 N N . TYR A 1 59 ? 4.730 -10.364 -4.469 1.00 0.00 59 TYR A N 19
ATOM 29570 C CA . TYR A 1 59 ? 4.105 -9.203 -3.867 1.00 0.00 59 TYR A CA 19
ATOM 29571 C C . TYR A 1 59 ? 2.604 -9.336 -4.151 1.00 0.00 59 TYR A C 19
ATOM 29572 O O . TYR A 1 59 ? 2.216 -10.056 -5.081 1.00 0.00 59 TYR A O 19
ATOM 29590 N N . GLY A 1 60 ? 1.749 -8.652 -3.394 1.00 0.00 60 GLY A N 19
ATOM 29591 C CA . GLY A 1 60 ? 0.340 -8.507 -3.737 1.00 0.00 60 GLY A CA 19
ATOM 29592 C C . GLY A 1 60 ? 0.150 -7.204 -4.515 1.00 0.00 60 GLY A C 19
ATOM 29593 O O . GLY A 1 60 ? 1.013 -6.321 -4.479 1.00 0.00 60 GLY A O 19
ATOM 29597 N N . THR A 1 61 ? -0.977 -7.074 -5.211 1.00 0.00 61 THR A N 19
ATOM 29598 C CA . THR A 1 61 ? -1.298 -5.952 -6.085 1.00 0.00 61 THR A CA 19
ATOM 29599 C C . THR A 1 61 ? -2.540 -5.260 -5.536 1.00 0.00 61 THR A C 19
ATOM 29600 O O . THR A 1 61 ? -3.577 -5.901 -5.327 1.00 0.00 61 THR A O 19
ATOM 29611 N N . ILE A 1 62 ? -2.433 -3.953 -5.298 1.00 0.00 62 ILE A N 19
ATOM 29612 C CA . ILE A 1 62 ? -3.438 -3.150 -4.632 1.00 0.00 62 ILE A CA 19
ATOM 29613 C C . ILE A 1 62 ? -3.838 -2.048 -5.605 1.00 0.00 62 ILE A C 19
ATOM 29614 O O . ILE A 1 62 ? -2.980 -1.352 -6.159 1.00 0.00 62 ILE A O 19
ATOM 29630 N N . ASN A 1 63 ? -5.144 -1.854 -5.770 1.00 0.00 63 ASN A N 19
ATOM 29631 C CA . ASN A 1 63 ? -5.711 -0.789 -6.584 1.00 0.00 63 ASN A CA 19
ATOM 29632 C C . ASN A 1 63 ? -6.631 0.000 -5.671 1.00 0.00 63 ASN A C 19
ATOM 29633 O O . ASN A 1 63 ? -7.602 -0.570 -5.171 1.00 0.00 63 ASN A O 19
ATOM 29644 N N . ILE A 1 64 ? -6.333 1.276 -5.405 1.00 0.00 64 ILE A N 19
ATOM 29645 C CA . ILE A 1 64 ? -7.234 2.139 -4.654 1.00 0.00 64 ILE A CA 19
ATOM 29646 C C . ILE A 1 64 ? -8.119 2.819 -5.697 1.00 0.00 64 ILE A C 19
ATOM 29647 O O . ILE A 1 64 ? -7.770 3.915 -6.142 1.00 0.00 64 ILE A O 19
ATOM 29663 N N . GLU A 1 65 ? -9.223 2.194 -6.114 1.00 0.00 65 GLU A N 19
ATOM 29664 C CA . GLU A 1 65 ? -10.198 2.824 -6.993 1.00 0.00 65 GLU A CA 19
ATOM 29665 C C . GLU A 1 65 ? -10.833 3.986 -6.229 1.00 0.00 65 GLU A C 19
ATOM 29666 O O . GLU A 1 65 ? -11.478 3.777 -5.196 1.00 0.00 65 GLU A O 19
ATOM 29678 N N . ASN A 1 66 ? -10.588 5.215 -6.677 1.00 0.00 66 ASN A N 19
ATOM 29679 C CA . ASN A 1 66 ? -11.152 6.442 -6.135 1.00 0.00 66 ASN A CA 19
ATOM 29680 C C . ASN A 1 66 ? -11.480 7.367 -7.297 1.00 0.00 66 ASN A C 19
ATOM 29681 O O . ASN A 1 66 ? -10.683 7.511 -8.220 1.00 0.00 66 ASN A O 19
ATOM 29692 N N . ASN A 1 67 ? -12.657 7.990 -7.270 1.00 0.00 67 ASN A N 19
ATOM 29693 C CA . ASN A 1 67 ? -13.174 8.941 -8.261 1.00 0.00 67 ASN A CA 19
ATOM 29694 C C . ASN A 1 67 ? -13.351 8.385 -9.676 1.00 0.00 67 ASN A C 19
ATOM 29695 O O . ASN A 1 67 ? -13.798 9.128 -10.547 1.00 0.00 67 ASN A O 19
ATOM 29706 N N . GLY A 1 68 ? -12.966 7.141 -9.953 1.00 0.00 68 GLY A N 19
ATOM 29707 C CA . GLY A 1 68 ? -12.962 6.559 -11.286 1.00 0.00 68 GLY A CA 19
ATOM 29708 C C . GLY A 1 68 ? -11.546 6.432 -11.862 1.00 0.00 68 GLY A C 19
ATOM 29709 O O . GLY A 1 68 ? -11.384 6.212 -13.065 1.00 0.00 68 GLY A O 19
ATOM 29713 N N . GLY A 1 69 ? -10.506 6.611 -11.044 1.00 0.00 69 GLY A N 19
ATOM 29714 C CA . GLY A 1 69 ? -9.124 6.246 -11.333 1.00 0.00 69 GLY A CA 19
ATOM 29715 C C . GLY A 1 69 ? -8.595 5.401 -10.183 1.00 0.00 69 GLY A C 19
ATOM 29716 O O . GLY A 1 69 ? -9.346 5.089 -9.256 1.00 0.00 69 GLY A O 19
ATOM 29720 N N . MET A 1 70 ? -7.312 5.029 -10.213 1.00 0.00 70 MET A N 19
ATOM 29721 C CA . MET A 1 70 ? -6.729 4.262 -9.126 1.00 0.00 70 MET A CA 19
ATOM 29722 C C . MET A 1 70 ? -5.257 4.568 -8.901 1.00 0.00 70 MET A C 19
ATOM 29723 O O . MET A 1 70 ? -4.464 4.633 -9.844 1.00 0.00 70 MET A O 19
ATOM 29737 N N . THR A 1 71 ? -4.887 4.669 -7.626 1.00 0.00 71 THR A N 19
ATOM 29738 C CA . THR A 1 71 ? -3.508 4.507 -7.192 1.00 0.00 71 THR A CA 19
ATOM 29739 C C . THR A 1 71 ? -3.224 3.004 -7.248 1.00 0.00 71 THR A C 19
ATOM 29740 O O . THR A 1 71 ? -3.747 2.260 -6.417 1.00 0.00 71 THR A O 19
ATOM 29751 N N . THR A 1 72 ? -2.456 2.565 -8.240 1.00 0.00 72 THR A N 19
ATOM 29752 C CA . THR A 1 72 ? -1.810 1.260 -8.241 1.00 0.00 72 THR A CA 19
ATOM 29753 C C . THR A 1 72 ? -0.644 1.323 -7.244 1.00 0.00 72 THR A C 19
ATOM 29754 O O . THR A 1 72 ? 0.029 2.359 -7.158 1.00 0.00 72 THR A O 19
ATOM 29765 N N . MET A 1 73 ? -0.395 0.239 -6.505 1.00 0.00 73 MET A N 19
ATOM 29766 C CA . MET A 1 73 ? 0.773 0.043 -5.649 1.00 0.00 73 MET A CA 19
ATOM 29767 C C . MET A 1 73 ? 0.928 -1.459 -5.362 1.00 0.00 73 MET A C 19
ATOM 29768 O O . MET A 1 73 ? -0.003 -2.238 -5.575 1.00 0.00 73 MET A O 19
ATOM 29782 N N . PHE A 1 74 ? 2.084 -1.858 -4.830 1.00 0.00 74 PHE A N 19
ATOM 29783 C CA . PHE A 1 74 ? 2.448 -3.245 -4.519 1.00 0.00 74 PHE A CA 19
ATOM 29784 C C . PHE A 1 74 ? 3.217 -3.250 -3.196 1.00 0.00 74 PHE A C 19
ATOM 29785 O O . PHE A 1 74 ? 3.949 -2.289 -2.947 1.00 0.00 74 PHE A O 19
ATOM 29802 N N . TYR A 1 75 ? 3.106 -4.287 -2.356 1.00 0.00 75 TYR A N 19
ATOM 29803 C CA . TYR A 1 75 ? 3.829 -4.365 -1.076 1.00 0.00 75 TYR A CA 19
ATOM 29804 C C . TYR A 1 75 ? 4.567 -5.708 -1.001 1.00 0.00 75 TYR A C 19
ATOM 29805 O O . TYR A 1 75 ? 4.075 -6.701 -1.542 1.00 0.00 75 TYR A O 19
ATOM 29823 N N . TYR A 1 76 ? 5.732 -5.755 -0.347 1.00 0.00 76 TYR A N 19
ATOM 29824 C CA . TYR A 1 76 ? 6.541 -6.966 -0.154 1.00 0.00 76 TYR A CA 19
ATOM 29825 C C . TYR A 1 76 ? 7.316 -6.893 1.180 1.00 0.00 76 TYR A C 19
ATOM 29826 O O . TYR A 1 76 ? 7.114 -5.942 1.947 1.00 0.00 76 TYR A O 19
ATOM 29844 N N . GLU A 1 77 ? 8.181 -7.872 1.479 1.00 0.00 77 GLU A N 19
ATOM 29845 C CA . GLU A 1 77 ? 9.021 -7.950 2.683 1.00 0.00 77 GLU A CA 19
ATOM 29846 C C . GLU A 1 77 ? 10.504 -7.957 2.274 1.00 0.00 77 GLU A C 19
ATOM 29847 O O . GLU A 1 77 ? 10.872 -8.612 1.295 1.00 0.00 77 GLU A O 19
ATOM 29859 N N . GLU A 1 78 ? 11.367 -7.236 2.999 1.00 0.00 78 GLU A N 19
ATOM 29860 C CA . GLU A 1 78 ? 12.796 -7.134 2.702 1.00 0.00 78 GLU A CA 19
ATOM 29861 C C . GLU A 1 78 ? 13.587 -7.099 4.018 1.00 0.00 78 GLU A C 19
ATOM 29862 O O . GLU A 1 78 ? 13.805 -6.035 4.609 1.00 0.00 78 GLU A O 19
ATOM 29874 N N . ASN A 1 79 ? 13.998 -8.276 4.500 1.00 0.00 79 ASN A N 19
ATOM 29875 C CA . ASN A 1 79 ? 14.660 -8.552 5.783 1.00 0.00 79 ASN A CA 19
ATOM 29876 C C . ASN A 1 79 ? 13.711 -8.387 6.982 1.00 0.00 79 ASN A C 19
ATOM 29877 O O . ASN A 1 79 ? 14.149 -8.238 8.130 1.00 0.00 79 ASN A O 19
ATOM 29888 N N . GLY A 1 80 ? 12.397 -8.422 6.747 1.00 0.00 80 GLY A N 19
ATOM 29889 C CA . GLY A 1 80 ? 11.378 -8.524 7.790 1.00 0.00 80 GLY A CA 19
ATOM 29890 C C . GLY A 1 80 ? 10.798 -7.172 8.165 1.00 0.00 80 GLY A C 19
ATOM 29891 O O . GLY A 1 80 ? 9.868 -7.081 8.967 1.00 0.00 80 GLY A O 19
ATOM 29895 N N . LYS A 1 81 ? 11.333 -6.112 7.570 1.00 0.00 81 LYS A N 19
ATOM 29896 C CA . LYS A 1 81 ? 10.600 -4.880 7.382 1.00 0.00 81 LYS A CA 19
ATOM 29897 C C . LYS A 1 81 ? 9.785 -5.066 6.115 1.00 0.00 81 LYS A C 19
ATOM 29898 O O . LYS A 1 81 ? 10.249 -5.723 5.176 1.00 0.00 81 LYS A O 19
ATOM 29917 N N . TYR A 1 82 ? 8.596 -4.482 6.084 1.00 0.00 82 TYR A N 19
ATOM 29918 C CA . TYR A 1 82 ? 7.740 -4.531 4.912 1.00 0.00 82 TYR A CA 19
ATOM 29919 C C . TYR A 1 82 ? 7.883 -3.209 4.165 1.00 0.00 82 TYR A C 19
ATOM 29920 O O . TYR A 1 82 ? 8.165 -2.176 4.779 1.00 0.00 82 TYR A O 19
ATOM 29938 N N . TYR A 1 83 ? 7.725 -3.239 2.841 1.00 0.00 83 TYR A N 19
ATOM 29939 C CA . TYR A 1 83 ? 8.000 -2.098 1.980 1.00 0.00 83 TYR A CA 19
ATOM 29940 C C . TYR A 1 83 ? 6.869 -1.922 0.987 1.00 0.00 83 TYR A C 19
ATOM 29941 O O . TYR A 1 83 ? 6.400 -2.887 0.383 1.00 0.00 83 TYR A O 19
ATOM 29959 N N . ILE A 1 84 ? 6.449 -0.667 0.834 1.00 0.00 84 ILE A N 19
ATOM 29960 C CA . ILE A 1 84 ? 5.340 -0.257 -0.011 1.00 0.00 84 ILE A CA 19
ATOM 29961 C C . ILE A 1 84 ? 5.937 0.444 -1.231 1.00 0.00 84 ILE A C 19
ATOM 29962 O O . ILE A 1 84 ? 6.762 1.355 -1.087 1.00 0.00 84 ILE A O 19
ATOM 29978 N N . GLU A 1 85 ? 5.543 -0.001 -2.423 1.00 0.00 85 GLU A N 19
ATOM 29979 C CA . GLU A 1 85 ? 5.874 0.612 -3.699 1.00 0.00 85 GLU A CA 19
ATOM 29980 C C . GLU A 1 85 ? 5.003 1.844 -3.926 1.00 0.00 85 GLU A C 19
ATOM 29981 O O . GLU A 1 85 ? 3.881 1.954 -3.416 1.00 0.00 85 GLU A O 19
ATOM 29993 N N . CYS A 1 86 ? 5.551 2.777 -4.696 1.00 0.00 86 CYS A N 19
ATOM 29994 C CA . CYS A 1 86 ? 4.986 4.038 -5.155 1.00 0.00 86 CYS A CA 19
ATOM 29995 C C . CYS A 1 86 ? 5.985 4.650 -6.174 1.00 0.00 86 CYS A C 19
ATOM 29996 O O . CYS A 1 86 ? 7.101 4.133 -6.291 1.00 0.00 86 CYS A O 19
ATOM 30004 N N . PRO A 1 87 ? 5.627 5.705 -6.934 1.00 0.00 87 PRO A N 19
ATOM 30005 C CA . PRO A 1 87 ? 6.564 6.584 -7.655 1.00 0.00 87 PRO A CA 19
ATOM 30006 C C . PRO A 1 87 ? 7.592 7.185 -6.689 1.00 0.00 87 PRO A C 19
ATOM 30007 O O . PRO A 1 87 ? 7.789 6.664 -5.599 1.00 0.00 87 PRO A O 19
ATOM 30018 N N . TYR A 1 88 ? 8.280 8.271 -7.062 1.00 0.00 88 TYR A N 19
ATOM 30019 C CA . TYR A 1 88 ? 9.421 8.914 -6.389 1.00 0.00 88 TYR A CA 19
ATOM 30020 C C . TYR A 1 88 ? 9.291 9.037 -4.874 1.00 0.00 88 TYR A C 19
ATOM 30021 O O . TYR A 1 88 ? 10.304 9.264 -4.204 1.00 0.00 88 TYR A O 19
ATOM 30039 N N . LYS A 1 89 ? 8.097 8.852 -4.309 1.00 0.00 89 LYS A N 19
ATOM 30040 C CA . LYS A 1 89 ? 7.861 8.665 -2.899 1.00 0.00 89 LYS A CA 19
ATOM 30041 C C . LYS A 1 89 ? 7.370 7.230 -2.616 1.00 0.00 89 LYS A C 19
ATOM 30042 O O . LYS A 1 89 ? 6.230 7.056 -2.186 1.00 0.00 89 LYS A O 19
ATOM 30061 N N . GLY A 1 90 ? 8.206 6.211 -2.817 1.00 0.00 90 GLY A N 19
ATOM 30062 C CA . GLY A 1 90 ? 7.879 4.809 -2.576 1.00 0.00 90 GLY A CA 19
ATOM 30063 C C . GLY A 1 90 ? 8.959 4.012 -1.860 1.00 0.00 90 GLY A C 19
ATOM 30064 O O . GLY A 1 90 ? 9.319 2.938 -2.322 1.00 0.00 90 GLY A O 19
ATOM 30068 N N . ILE A 1 91 ? 9.444 4.477 -0.706 1.00 0.00 91 ILE A N 19
ATOM 30069 C CA . ILE A 1 91 ? 10.374 3.707 0.128 1.00 0.00 91 ILE A CA 19
ATOM 30070 C C . ILE A 1 91 ? 9.842 3.748 1.560 1.00 0.00 91 ILE A C 19
ATOM 30071 O O . ILE A 1 91 ? 10.468 4.317 2.449 1.00 0.00 91 ILE A O 19
ATOM 30087 N N . TYR A 1 92 ? 8.634 3.224 1.791 1.00 0.00 92 TYR A N 19
ATOM 30088 C CA . TYR A 1 92 ? 8.064 3.187 3.137 1.00 0.00 92 TYR A CA 19
ATOM 30089 C C . TYR A 1 92 ? 8.517 1.917 3.840 1.00 0.00 92 TYR A C 19
ATOM 30090 O O . TYR A 1 92 ? 7.939 0.858 3.623 1.00 0.00 92 TYR A O 19
ATOM 30108 N N . GLU A 1 93 ? 9.545 2.030 4.666 1.00 0.00 93 GLU A N 19
ATOM 30109 C CA . GLU A 1 93 ? 10.086 0.962 5.496 1.00 0.00 93 GLU A CA 19
ATOM 30110 C C . GLU A 1 93 ? 9.193 0.790 6.739 1.00 0.00 93 GLU A C 19
ATOM 30111 O O . GLU A 1 93 ? 9.496 1.371 7.788 1.00 0.00 93 GLU A O 19
ATOM 30123 N N . ILE A 1 94 ? 8.066 0.080 6.650 1.00 0.00 94 ILE A N 19
ATOM 30124 C CA . ILE A 1 94 ? 7.246 -0.185 7.836 1.00 0.00 94 ILE A CA 19
ATOM 30125 C C . ILE A 1 94 ? 7.833 -1.372 8.607 1.00 0.00 94 ILE A C 19
ATOM 30126 O O . ILE A 1 94 ? 8.553 -2.197 8.043 1.00 0.00 94 ILE A O 19
ATOM 30142 N N . GLU A 1 95 ? 7.494 -1.490 9.890 1.00 0.00 95 GLU A N 19
ATOM 30143 C CA . GLU A 1 95 ? 8.020 -2.534 10.767 1.00 0.00 95 GLU A CA 19
ATOM 30144 C C . GLU A 1 95 ? 6.988 -3.614 11.100 1.00 0.00 95 GLU A C 19
ATOM 30145 O O . GLU A 1 95 ? 7.217 -4.459 11.969 1.00 0.00 95 GLU A O 19
ATOM 30157 N N . ASN A 1 96 ? 5.859 -3.590 10.395 1.00 0.00 96 ASN A N 19
ATOM 30158 C CA . ASN A 1 96 ? 4.718 -4.475 10.618 1.00 0.00 96 ASN A CA 19
ATOM 30159 C C . ASN A 1 96 ? 4.212 -5.103 9.332 1.00 0.00 96 ASN A C 19
ATOM 30160 O O . ASN A 1 96 ? 4.246 -4.462 8.284 1.00 0.00 96 ASN A O 19
ATOM 30171 N N . ASN A 1 97 ? 3.703 -6.334 9.422 1.00 0.00 97 ASN A N 19
ATOM 30172 C CA . ASN A 1 97 ? 3.132 -7.042 8.286 1.00 0.00 97 ASN A CA 19
ATOM 30173 C C . ASN A 1 97 ? 1.772 -6.441 7.954 1.00 0.00 97 ASN A C 19
ATOM 30174 O O . ASN A 1 97 ? 0.827 -6.611 8.733 1.00 0.00 97 ASN A O 19
ATOM 30185 N N . PHE A 1 98 ? 1.679 -5.748 6.815 1.00 0.00 98 PHE A N 19
ATOM 30186 C CA . PHE A 1 98 ? 0.454 -5.115 6.343 1.00 0.00 98 PHE A CA 19
ATOM 30187 C C . PHE A 1 98 ? -0.687 -6.135 6.251 1.00 0.00 98 PHE A C 19
ATOM 30188 O O . PHE A 1 98 ? -1.804 -5.846 6.668 1.00 0.00 98 PHE A O 19
ATOM 30205 N N . GLU A 1 99 ? -0.424 -7.337 5.735 1.00 0.00 99 GLU A N 19
ATOM 30206 C CA . GLU A 1 99 ? -1.450 -8.332 5.426 1.00 0.00 99 GLU A CA 19
ATOM 30207 C C . GLU A 1 99 ? -2.054 -9.028 6.649 1.00 0.00 99 GLU A C 19
ATOM 30208 O O . GLU A 1 99 ? -3.122 -9.632 6.535 1.00 0.00 99 GLU A O 19
ATOM 30220 N N . ASP A 1 100 ? -1.448 -8.891 7.827 1.00 0.00 100 ASP A N 19
ATOM 30221 C CA . ASP A 1 100 ? -2.060 -9.243 9.108 1.00 0.00 100 ASP A CA 19
ATOM 30222 C C . ASP A 1 100 ? -2.803 -8.041 9.705 1.00 0.00 100 ASP A C 19
ATOM 30223 O O . ASP A 1 100 ? -3.743 -8.193 10.491 1.00 0.00 100 ASP A O 19
ATOM 30232 N N . MET A 1 101 ? -2.400 -6.828 9.327 1.00 0.00 101 MET A N 19
ATOM 30233 C CA . MET A 1 101 ? -2.855 -5.560 9.882 1.00 0.00 101 MET A CA 19
ATOM 30234 C C . MET A 1 101 ? -3.973 -4.909 9.066 1.00 0.00 101 MET A C 19
ATOM 30235 O O . MET A 1 101 ? -4.363 -3.796 9.407 1.00 0.00 101 MET A O 19
ATOM 30249 N N . ILE A 1 102 ? -4.513 -5.572 8.040 1.00 0.00 102 ILE A N 19
ATOM 30250 C CA . ILE A 1 102 ? -5.781 -5.205 7.411 1.00 0.00 102 ILE A CA 19
ATOM 30251 C C . ILE A 1 102 ? -6.913 -5.871 8.188 1.00 0.00 102 ILE A C 19
ATOM 30252 O O . ILE A 1 102 ? -7.675 -6.674 7.617 1.00 0.00 102 ILE A O 19
ATOM 30268 N N . GLY A 1 1 ? 6.880 13.719 6.580 1.00 0.00 1 GLY A N 20
ATOM 30269 C CA . GLY A 1 1 ? 5.696 13.049 7.125 1.00 0.00 1 GLY A CA 20
ATOM 30270 C C . GLY A 1 1 ? 4.959 12.275 6.051 1.00 0.00 1 GLY A C 20
ATOM 30271 O O . GLY A 1 1 ? 4.534 12.880 5.069 1.00 0.00 1 GLY A O 20
ATOM 30275 N N . SER A 1 2 ? 4.765 10.971 6.285 1.00 0.00 2 SER A N 20
ATOM 30276 C CA . SER A 1 2 ? 3.626 10.187 5.800 1.00 0.00 2 SER A CA 20
ATOM 30277 C C . SER A 1 2 ? 3.540 10.001 4.271 1.00 0.00 2 SER A C 20
ATOM 30278 O O . SER A 1 2 ? 4.262 10.632 3.498 1.00 0.00 2 SER A O 20
ATOM 30286 N N . PRO A 1 3 ? 2.694 9.079 3.791 1.00 0.00 3 PRO A N 20
ATOM 30287 C CA . PRO A 1 3 ? 2.156 9.131 2.435 1.00 0.00 3 PRO A CA 20
ATOM 30288 C C . PRO A 1 3 ? 1.156 10.274 2.252 1.00 0.00 3 PRO A C 20
ATOM 30289 O O . PRO A 1 3 ? 0.752 10.944 3.207 1.00 0.00 3 PRO A O 20
ATOM 30300 N N . ILE A 1 4 ? 0.729 10.467 1.005 1.00 0.00 4 ILE A N 20
ATOM 30301 C CA . ILE A 1 4 ? -0.290 11.410 0.574 1.00 0.00 4 ILE A CA 20
ATOM 30302 C C . ILE A 1 4 ? -1.363 10.550 -0.091 1.00 0.00 4 ILE A C 20
ATOM 30303 O O . ILE A 1 4 ? -1.177 10.107 -1.224 1.00 0.00 4 ILE A O 20
ATOM 30319 N N . LEU A 1 5 ? -2.420 10.232 0.652 1.00 0.00 5 LEU A N 20
ATOM 30320 C CA . LEU A 1 5 ? -3.556 9.427 0.207 1.00 0.00 5 LEU A CA 20
ATOM 30321 C C . LEU A 1 5 ? -4.728 10.337 -0.176 1.00 0.00 5 LEU A C 20
ATOM 30322 O O . LEU A 1 5 ? -4.740 11.508 0.229 1.00 0.00 5 LEU A O 20
ATOM 30338 N N . PRO A 1 6 ? -5.742 9.810 -0.890 1.00 0.00 6 PRO A N 20
ATOM 30339 C CA . PRO A 1 6 ? -7.054 10.443 -0.967 1.00 0.00 6 PRO A CA 20
ATOM 30340 C C . PRO A 1 6 ? -7.729 10.502 0.418 1.00 0.00 6 PRO A C 20
ATOM 30341 O O . PRO A 1 6 ? -7.198 10.033 1.432 1.00 0.00 6 PRO A O 20
ATOM 30352 N N . LYS A 1 7 ? -8.944 11.060 0.473 1.00 0.00 7 LYS A N 20
ATOM 30353 C CA . LYS A 1 7 ? -9.846 10.921 1.615 1.00 0.00 7 LYS A CA 20
ATOM 30354 C C . LYS A 1 7 ? -10.267 9.460 1.768 1.00 0.00 7 LYS A C 20
ATOM 30355 O O . LYS A 1 7 ? -9.849 8.593 0.999 1.00 0.00 7 LYS A O 20
ATOM 30374 N N . ALA A 1 8 ? -11.163 9.203 2.711 1.00 0.00 8 ALA A N 20
ATOM 30375 C CA . ALA A 1 8 ? -11.918 7.962 2.754 1.00 0.00 8 ALA A CA 20
ATOM 30376 C C . ALA A 1 8 ? -13.166 8.105 1.886 1.00 0.00 8 ALA A C 20
ATOM 30377 O O . ALA A 1 8 ? -13.449 7.230 1.077 1.00 0.00 8 ALA A O 20
ATOM 30384 N N . GLU A 1 9 ? -13.857 9.247 1.970 1.00 0.00 9 GLU A N 20
ATOM 30385 C CA . GLU A 1 9 ? -15.266 9.420 1.576 1.00 0.00 9 GLU A CA 20
ATOM 30386 C C . GLU A 1 9 ? -15.481 9.413 0.054 1.00 0.00 9 GLU A C 20
ATOM 30387 O O . GLU A 1 9 ? -16.593 9.577 -0.446 1.00 0.00 9 GLU A O 20
ATOM 30399 N N . ASN A 1 10 ? -14.381 9.267 -0.673 1.00 0.00 10 ASN A N 20
ATOM 30400 C CA . ASN A 1 10 ? -14.186 9.405 -2.101 1.00 0.00 10 ASN A CA 20
ATOM 30401 C C . ASN A 1 10 ? -13.575 8.140 -2.721 1.00 0.00 10 ASN A C 20
ATOM 30402 O O . ASN A 1 10 ? -13.235 8.153 -3.902 1.00 0.00 10 ASN A O 20
ATOM 30413 N N . VAL A 1 11 ? -13.304 7.106 -1.917 1.00 0.00 11 VAL A N 20
ATOM 30414 C CA . VAL A 1 11 ? -12.794 5.830 -2.390 1.00 0.00 11 VAL A CA 20
ATOM 30415 C C . VAL A 1 11 ? -14.026 5.036 -2.815 1.00 0.00 11 VAL A C 20
ATOM 30416 O O . VAL A 1 11 ? -15.001 4.978 -2.067 1.00 0.00 11 VAL A O 20
ATOM 30429 N N . ASP A 1 12 ? -13.997 4.507 -4.036 1.00 0.00 12 ASP A N 20
ATOM 30430 C CA . ASP A 1 12 ? -15.072 3.723 -4.631 1.00 0.00 12 ASP A CA 20
ATOM 30431 C C . ASP A 1 12 ? -14.984 2.281 -4.134 1.00 0.00 12 ASP A C 20
ATOM 30432 O O . ASP A 1 12 ? -15.929 1.791 -3.512 1.00 0.00 12 ASP A O 20
ATOM 30441 N N . SER A 1 13 ? -13.832 1.630 -4.338 1.00 0.00 13 SER A N 20
ATOM 30442 C CA . SER A 1 13 ? -13.489 0.366 -3.684 1.00 0.00 13 SER A CA 20
ATOM 30443 C C . SER A 1 13 ? -11.962 0.287 -3.495 1.00 0.00 13 SER A C 20
ATOM 30444 O O . SER A 1 13 ? -11.218 0.886 -4.276 1.00 0.00 13 SER A O 20
ATOM 30452 N N . ILE A 1 14 ? -11.470 -0.488 -2.520 1.00 0.00 14 ILE A N 20
ATOM 30453 C CA . ILE A 1 14 ? -10.072 -0.935 -2.486 1.00 0.00 14 ILE A CA 20
ATOM 30454 C C . ILE A 1 14 ? -10.086 -2.397 -2.914 1.00 0.00 14 ILE A C 20
ATOM 30455 O O . ILE A 1 14 ? -10.957 -3.150 -2.485 1.00 0.00 14 ILE A O 20
ATOM 30471 N N . CYS A 1 15 ? -9.099 -2.818 -3.699 1.00 0.00 15 CYS A N 20
ATOM 30472 C CA . CYS A 1 15 ? -8.925 -4.193 -4.139 1.00 0.00 15 CYS A CA 20
ATOM 30473 C C . CYS A 1 15 ? -7.501 -4.598 -3.799 1.00 0.00 15 CYS A C 20
ATOM 30474 O O . CYS A 1 15 ? -6.568 -3.849 -4.093 1.00 0.00 15 CYS A O 20
ATOM 30482 N N . ILE A 1 16 ? -7.333 -5.767 -3.185 1.00 0.00 16 ILE A N 20
ATOM 30483 C CA . ILE A 1 16 ? -6.048 -6.377 -2.890 1.00 0.00 16 ILE A CA 20
ATOM 30484 C C . ILE A 1 16 ? -6.115 -7.769 -3.504 1.00 0.00 16 ILE A C 20
ATOM 30485 O O . ILE A 1 16 ? -6.839 -8.635 -3.013 1.00 0.00 16 ILE A O 20
ATOM 30501 N N . ASP A 1 17 ? -5.413 -7.968 -4.613 1.00 0.00 17 ASP A N 20
ATOM 30502 C CA . ASP A 1 17 ? -5.170 -9.270 -5.227 1.00 0.00 17 ASP A CA 20
ATOM 30503 C C . ASP A 1 17 ? -3.983 -9.862 -4.457 1.00 0.00 17 ASP A C 20
ATOM 30504 O O . ASP A 1 17 ? -2.890 -9.289 -4.463 1.00 0.00 17 ASP A O 20
ATOM 30513 N N . PHE A 1 18 ? -4.236 -10.908 -3.662 1.00 0.00 18 PHE A N 20
ATOM 30514 C CA . PHE A 1 18 ? -3.263 -11.533 -2.767 1.00 0.00 18 PHE A CA 20
ATOM 30515 C C . PHE A 1 18 ? -2.167 -12.262 -3.558 1.00 0.00 18 PHE A C 20
ATOM 30516 O O . PHE A 1 18 ? -2.255 -12.471 -4.768 1.00 0.00 18 PHE A O 20
ATOM 30533 N N . THR A 1 19 ? -1.136 -12.699 -2.839 1.00 0.00 19 THR A N 20
ATOM 30534 C CA . THR A 1 19 ? -0.016 -13.483 -3.339 1.00 0.00 19 THR A CA 20
ATOM 30535 C C . THR A 1 19 ? -0.437 -14.813 -3.981 1.00 0.00 19 THR A C 20
ATOM 30536 O O . THR A 1 19 ? 0.265 -15.310 -4.862 1.00 0.00 19 THR A O 20
ATOM 30547 N N . ASN A 1 20 ? -1.542 -15.424 -3.546 1.00 0.00 20 ASN A N 20
ATOM 30548 C CA . ASN A 1 20 ? -2.082 -16.648 -4.101 1.00 0.00 20 ASN A CA 20
ATOM 30549 C C . ASN A 1 20 ? -2.999 -16.276 -5.283 1.00 0.00 20 ASN A C 20
ATOM 30550 O O . ASN A 1 20 ? -2.784 -15.266 -5.945 1.00 0.00 20 ASN A O 20
ATOM 30561 N N . SER A 1 21 ? -3.981 -17.101 -5.633 1.00 0.00 21 SER A N 20
ATOM 30562 C CA . SER A 1 21 ? -4.904 -16.929 -6.745 1.00 0.00 21 SER A CA 20
ATOM 30563 C C . SER A 1 21 ? -6.264 -16.439 -6.216 1.00 0.00 21 SER A C 20
ATOM 30564 O O . SER A 1 21 ? -7.315 -16.902 -6.671 1.00 0.00 21 SER A O 20
ATOM 30572 N N . ILE A 1 22 ? -6.258 -15.573 -5.199 1.00 0.00 22 ILE A N 20
ATOM 30573 C CA . ILE A 1 22 ? -7.423 -14.992 -4.546 1.00 0.00 22 ILE A CA 20
ATOM 30574 C C . ILE A 1 22 ? -7.171 -13.494 -4.451 1.00 0.00 22 ILE A C 20
ATOM 30575 O O . ILE A 1 22 ? -6.032 -13.041 -4.398 1.00 0.00 22 ILE A O 20
ATOM 30591 N N . GLN A 1 23 ? -8.242 -12.720 -4.363 1.00 0.00 23 GLN A N 20
ATOM 30592 C CA . GLN A 1 23 ? -8.275 -11.322 -4.091 1.00 0.00 23 GLN A CA 20
ATOM 30593 C C . GLN A 1 23 ? -9.307 -11.058 -2.990 1.00 0.00 23 GLN A C 20
ATOM 30594 O O . GLN A 1 23 ? -10.203 -11.881 -2.773 1.00 0.00 23 GLN A O 20
ATOM 30608 N N . LYS A 1 24 ? -9.260 -9.877 -2.378 1.00 0.00 24 LYS A N 20
ATOM 30609 C CA . LYS A 1 24 ? -10.221 -9.367 -1.406 1.00 0.00 24 LYS A CA 20
ATOM 30610 C C . LYS A 1 24 ? -10.531 -7.932 -1.811 1.00 0.00 24 LYS A C 20
ATOM 30611 O O . LYS A 1 24 ? -9.605 -7.176 -2.106 1.00 0.00 24 LYS A O 20
ATOM 30630 N N . ILE A 1 25 ? -11.802 -7.547 -1.799 1.00 0.00 25 ILE A N 20
ATOM 30631 C CA . ILE A 1 25 ? -12.238 -6.187 -2.093 1.00 0.00 25 ILE A CA 20
ATOM 30632 C C . ILE A 1 25 ? -12.769 -5.622 -0.786 1.00 0.00 25 ILE A C 20
ATOM 30633 O O . ILE A 1 25 ? -13.579 -6.268 -0.122 1.00 0.00 25 ILE A O 20
ATOM 30649 N N . TYR A 1 26 ? -12.263 -4.461 -0.388 1.00 0.00 26 TYR A N 20
ATOM 30650 C CA . TYR A 1 26 ? -12.652 -3.716 0.797 1.00 0.00 26 TYR A CA 20
ATOM 30651 C C . TYR A 1 26 ? -13.414 -2.506 0.255 1.00 0.00 26 TYR A C 20
ATOM 30652 O O . TYR A 1 26 ? -12.844 -1.436 0.039 1.00 0.00 26 TYR A O 20
ATOM 30670 N N . ASP A 1 27 ? -14.680 -2.711 -0.090 1.00 0.00 27 ASP A N 20
ATOM 30671 C CA . ASP A 1 27 ? -15.570 -1.690 -0.651 1.00 0.00 27 ASP A CA 20
ATOM 30672 C C . ASP A 1 27 ? -16.311 -0.909 0.440 1.00 0.00 27 ASP A C 20
ATOM 30673 O O . ASP A 1 27 ? -17.013 0.052 0.131 1.00 0.00 27 ASP A O 20
ATOM 30682 N N . ASP A 1 28 ? -16.160 -1.295 1.707 1.00 0.00 28 ASP A N 20
ATOM 30683 C CA . ASP A 1 28 ? -16.874 -0.713 2.835 1.00 0.00 28 ASP A CA 20
ATOM 30684 C C . ASP A 1 28 ? -16.051 0.367 3.520 1.00 0.00 28 ASP A C 20
ATOM 30685 O O . ASP A 1 28 ? -14.832 0.242 3.662 1.00 0.00 28 ASP A O 20
ATOM 30694 N N . SER A 1 29 ? -16.764 1.331 4.102 1.00 0.00 29 SER A N 20
ATOM 30695 C CA . SER A 1 29 ? -16.262 2.401 4.943 1.00 0.00 29 SER A CA 20
ATOM 30696 C C . SER A 1 29 ? -15.252 1.864 5.957 1.00 0.00 29 SER A C 20
ATOM 30697 O O . SER A 1 29 ? -14.081 2.227 5.898 1.00 0.00 29 SER A O 20
ATOM 30705 N N . GLU A 1 30 ? -15.684 1.003 6.879 1.00 0.00 30 GLU A N 20
ATOM 30706 C CA . GLU A 1 30 ? -14.907 0.600 8.057 1.00 0.00 30 GLU A CA 20
ATOM 30707 C C . GLU A 1 30 ? -13.613 -0.132 7.659 1.00 0.00 30 GLU A C 20
ATOM 30708 O O . GLU A 1 30 ? -12.564 0.037 8.286 1.00 0.00 30 GLU A O 20
ATOM 30720 N N . SER A 1 31 ? -13.694 -0.913 6.588 1.00 0.00 31 SER A N 20
ATOM 30721 C CA . SER A 1 31 ? -12.630 -1.651 5.925 1.00 0.00 31 SER A CA 20
ATOM 30722 C C . SER A 1 31 ? -11.586 -0.692 5.344 1.00 0.00 31 SER A C 20
ATOM 30723 O O . SER A 1 31 ? -10.389 -0.851 5.591 1.00 0.00 31 SER A O 20
ATOM 30731 N N . ILE A 1 32 ? -12.036 0.324 4.603 1.00 0.00 32 ILE A N 20
ATOM 30732 C CA . ILE A 1 32 ? -11.188 1.390 4.075 1.00 0.00 32 ILE A CA 20
ATOM 30733 C C . ILE A 1 32 ? -10.553 2.164 5.244 1.00 0.00 32 ILE A C 20
ATOM 30734 O O . ILE A 1 32 ? -9.399 2.579 5.147 1.00 0.00 32 ILE A O 20
ATOM 30750 N N . GLN A 1 33 ? -11.279 2.371 6.346 1.00 0.00 33 GLN A N 20
ATOM 30751 C CA . GLN A 1 33 ? -10.842 3.152 7.495 1.00 0.00 33 GLN A CA 20
ATOM 30752 C C . GLN A 1 33 ? -9.659 2.521 8.202 1.00 0.00 33 GLN A C 20
ATOM 30753 O O . GLN A 1 33 ? -8.707 3.225 8.542 1.00 0.00 33 GLN A O 20
ATOM 30767 N N . LYS A 1 34 ? -9.722 1.203 8.374 1.00 0.00 34 LYS A N 20
ATOM 30768 C CA . LYS A 1 34 ? -8.616 0.395 8.844 1.00 0.00 34 LYS A CA 20
ATOM 30769 C C . LYS A 1 34 ? -7.430 0.584 7.900 1.00 0.00 34 LYS A C 20
ATOM 30770 O O . LYS A 1 34 ? -6.459 1.227 8.281 1.00 0.00 34 LYS A O 20
ATOM 30789 N N . ILE A 1 35 ? -7.549 0.131 6.648 1.00 0.00 35 ILE A N 20
ATOM 30790 C CA . ILE A 1 35 ? -6.447 0.097 5.688 1.00 0.00 35 ILE A CA 20
ATOM 30791 C C . ILE A 1 35 ? -5.764 1.464 5.575 1.00 0.00 35 ILE A C 20
ATOM 30792 O O . ILE A 1 35 ? -4.542 1.538 5.594 1.00 0.00 35 ILE A O 20
ATOM 30808 N N . LEU A 1 36 ? -6.509 2.568 5.461 1.00 0.00 36 LEU A N 20
ATOM 30809 C CA . LEU A 1 36 ? -5.951 3.923 5.341 1.00 0.00 36 LEU A CA 20
ATOM 30810 C C . LEU A 1 36 ? -5.101 4.338 6.556 1.00 0.00 36 LEU A C 20
ATOM 30811 O O . LEU A 1 36 ? -4.463 5.392 6.508 1.00 0.00 36 LEU A O 20
ATOM 30827 N N . SER A 1 37 ? -5.083 3.543 7.625 1.00 0.00 37 SER A N 20
ATOM 30828 C CA . SER A 1 37 ? -4.174 3.602 8.759 1.00 0.00 37 SER A CA 20
ATOM 30829 C C . SER A 1 37 ? -2.940 2.711 8.525 1.00 0.00 37 SER A C 20
ATOM 30830 O O . SER A 1 37 ? -1.829 3.242 8.494 1.00 0.00 37 SER A O 20
ATOM 30838 N N . GLU A 1 38 ? -3.069 1.390 8.305 1.00 0.00 38 GLU A N 20
ATOM 30839 C CA . GLU A 1 38 ? -1.897 0.532 8.043 1.00 0.00 38 GLU A CA 20
ATOM 30840 C C . GLU A 1 38 ? -1.109 0.946 6.789 1.00 0.00 38 GLU A C 20
ATOM 30841 O O . GLU A 1 38 ? 0.073 0.629 6.644 1.00 0.00 38 GLU A O 20
ATOM 30853 N N . ILE A 1 39 ? -1.736 1.694 5.889 1.00 0.00 39 ILE A N 20
ATOM 30854 C CA . ILE A 1 39 ? -1.118 2.283 4.712 1.00 0.00 39 ILE A CA 20
ATOM 30855 C C . ILE A 1 39 ? -0.455 3.629 5.033 1.00 0.00 39 ILE A C 20
ATOM 30856 O O . ILE A 1 39 ? 0.386 4.080 4.256 1.00 0.00 39 ILE A O 20
ATOM 30872 N N . ALA A 1 40 ? -0.819 4.300 6.131 1.00 0.00 40 ALA A N 20
ATOM 30873 C CA . ALA A 1 40 ? -0.309 5.620 6.492 1.00 0.00 40 ALA A CA 20
ATOM 30874 C C . ALA A 1 40 ? 0.900 5.567 7.425 1.00 0.00 40 ALA A C 20
ATOM 30875 O O . ALA A 1 40 ? 1.644 6.545 7.487 1.00 0.00 40 ALA A O 20
ATOM 30882 N N . THR A 1 41 ? 1.082 4.454 8.133 1.00 0.00 41 THR A N 20
ATOM 30883 C CA . THR A 1 41 ? 2.070 4.320 9.200 1.00 0.00 41 THR A CA 20
ATOM 30884 C C . THR A 1 41 ? 3.500 4.503 8.671 1.00 0.00 41 THR A C 20
ATOM 30885 O O . THR A 1 41 ? 4.364 5.039 9.374 1.00 0.00 41 THR A O 20
ATOM 30896 N N . GLY A 1 42 ? 3.765 4.098 7.426 1.00 0.00 42 GLY A N 20
ATOM 30897 C CA . GLY A 1 42 ? 5.096 4.131 6.866 1.00 0.00 42 GLY A CA 20
ATOM 30898 C C . GLY A 1 42 ? 5.573 5.528 6.518 1.00 0.00 42 GLY A C 20
ATOM 30899 O O . GLY A 1 42 ? 4.803 6.459 6.277 1.00 0.00 42 GLY A O 20
ATOM 30903 N N . LYS A 1 43 ? 6.891 5.651 6.393 1.00 0.00 43 LYS A N 20
ATOM 30904 C CA . LYS A 1 43 ? 7.588 6.870 6.055 1.00 0.00 43 LYS A CA 20
ATOM 30905 C C . LYS A 1 43 ? 8.446 6.556 4.847 1.00 0.00 43 LYS A C 20
ATOM 30906 O O . LYS A 1 43 ? 9.412 5.814 4.958 1.00 0.00 43 LYS A O 20
ATOM 30925 N N . ARG A 1 44 ? 8.085 7.107 3.685 1.00 0.00 44 ARG A N 20
ATOM 30926 C CA . ARG A 1 44 ? 8.818 7.026 2.405 1.00 0.00 44 ARG A CA 20
ATOM 30927 C C . ARG A 1 44 ? 10.220 7.606 2.450 1.00 0.00 44 ARG A C 20
ATOM 30928 O O . ARG A 1 44 ? 11.022 7.400 1.545 1.00 0.00 44 ARG A O 20
ATOM 30949 N N . THR A 1 45 ? 10.492 8.290 3.544 1.00 0.00 45 THR A N 20
ATOM 30950 C CA . THR A 1 45 ? 11.742 8.936 3.915 1.00 0.00 45 THR A CA 20
ATOM 30951 C C . THR A 1 45 ? 12.062 10.103 2.964 1.00 0.00 45 THR A C 20
ATOM 30952 O O . THR A 1 45 ? 11.274 10.434 2.072 1.00 0.00 45 THR A O 20
ATOM 30963 N N . GLU A 1 46 ? 13.186 10.784 3.185 1.00 0.00 46 GLU A N 20
ATOM 30964 C CA . GLU A 1 46 ? 13.665 11.824 2.276 1.00 0.00 46 GLU A CA 20
ATOM 30965 C C . GLU A 1 46 ? 14.433 11.234 1.082 1.00 0.00 46 GLU A C 20
ATOM 30966 O O . GLU A 1 46 ? 14.922 12.001 0.247 1.00 0.00 46 GLU A O 20
ATOM 30978 N N . LYS A 1 47 ? 14.544 9.903 0.947 1.00 0.00 47 LYS A N 20
ATOM 30979 C CA . LYS A 1 47 ? 15.138 9.312 -0.243 1.00 0.00 47 LYS A CA 20
ATOM 30980 C C . LYS A 1 47 ? 14.321 9.673 -1.469 1.00 0.00 47 LYS A C 20
ATOM 30981 O O . LYS A 1 47 ? 13.102 9.864 -1.415 1.00 0.00 47 LYS A O 20
ATOM 31000 N N . GLN A 1 48 ? 15.020 9.728 -2.590 1.00 0.00 48 GLN A N 20
ATOM 31001 C CA . GLN A 1 48 ? 14.371 9.691 -3.890 1.00 0.00 48 GLN A CA 20
ATOM 31002 C C . GLN A 1 48 ? 14.024 8.241 -4.196 1.00 0.00 48 GLN A C 20
ATOM 31003 O O . GLN A 1 48 ? 14.703 7.329 -3.713 1.00 0.00 48 GLN A O 20
ATOM 31017 N N . SER A 1 49 ? 13.009 8.044 -5.030 1.00 0.00 49 SER A N 20
ATOM 31018 C CA . SER A 1 49 ? 12.472 6.750 -5.417 1.00 0.00 49 SER A CA 20
ATOM 31019 C C . SER A 1 49 ? 12.430 6.770 -6.951 1.00 0.00 49 SER A C 20
ATOM 31020 O O . SER A 1 49 ? 11.823 7.682 -7.503 1.00 0.00 49 SER A O 20
ATOM 31028 N N . ILE A 1 50 ? 13.162 5.893 -7.645 1.00 0.00 50 ILE A N 20
ATOM 31029 C CA . ILE A 1 50 ? 13.384 6.006 -9.098 1.00 0.00 50 ILE A CA 20
ATOM 31030 C C . ILE A 1 50 ? 13.043 4.683 -9.800 1.00 0.00 50 ILE A C 20
ATOM 31031 O O . ILE A 1 50 ? 13.789 4.183 -10.641 1.00 0.00 50 ILE A O 20
ATOM 31047 N N . GLN A 1 51 ? 11.928 4.079 -9.399 1.00 0.00 51 GLN A N 20
ATOM 31048 C CA . GLN A 1 51 ? 11.431 2.791 -9.872 1.00 0.00 51 GLN A CA 20
ATOM 31049 C C . GLN A 1 51 ? 9.909 2.861 -9.937 1.00 0.00 51 GLN A C 20
ATOM 31050 O O . GLN A 1 51 ? 9.285 3.693 -9.269 1.00 0.00 51 GLN A O 20
ATOM 31064 N N . ASP A 1 52 ? 9.321 1.945 -10.701 1.00 0.00 52 ASP A N 20
ATOM 31065 C CA . ASP A 1 52 ? 7.870 1.849 -10.911 1.00 0.00 52 ASP A CA 20
ATOM 31066 C C . ASP A 1 52 ? 7.281 0.580 -10.279 1.00 0.00 52 ASP A C 20
ATOM 31067 O O . ASP A 1 52 ? 6.058 0.442 -10.222 1.00 0.00 52 ASP A O 20
ATOM 31076 N N . TYR A 1 53 ? 8.124 -0.362 -9.831 1.00 0.00 53 TYR A N 20
ATOM 31077 C CA . TYR A 1 53 ? 7.733 -1.689 -9.343 1.00 0.00 53 TYR A CA 20
ATOM 31078 C C . TYR A 1 53 ? 8.666 -2.121 -8.204 1.00 0.00 53 TYR A C 20
ATOM 31079 O O . TYR A 1 53 ? 9.795 -1.630 -8.153 1.00 0.00 53 TYR A O 20
ATOM 31097 N N . PRO A 1 54 ? 8.239 -3.058 -7.332 1.00 0.00 54 PRO A N 20
ATOM 31098 C CA . PRO A 1 54 ? 9.074 -3.568 -6.253 1.00 0.00 54 PRO A CA 20
ATOM 31099 C C . PRO A 1 54 ? 10.201 -4.471 -6.761 1.00 0.00 54 PRO A C 20
ATOM 31100 O O . PRO A 1 54 ? 10.211 -4.912 -7.914 1.00 0.00 54 PRO A O 20
ATOM 31111 N N . SER A 1 55 ? 11.122 -4.778 -5.846 1.00 0.00 55 SER A N 20
ATOM 31112 C CA . SER A 1 55 ? 12.297 -5.613 -6.062 1.00 0.00 55 SER A CA 20
ATOM 31113 C C . SER A 1 55 ? 12.034 -7.098 -5.730 1.00 0.00 55 SER A C 20
ATOM 31114 O O . SER A 1 55 ? 12.898 -7.937 -5.979 1.00 0.00 55 SER A O 20
ATOM 31122 N N . ALA A 1 56 ? 10.889 -7.445 -5.121 1.00 0.00 56 ALA A N 20
ATOM 31123 C CA . ALA A 1 56 ? 10.597 -8.816 -4.679 1.00 0.00 56 ALA A CA 20
ATOM 31124 C C . ALA A 1 56 ? 9.942 -9.647 -5.782 1.00 0.00 56 ALA A C 20
ATOM 31125 O O . ALA A 1 56 ? 9.323 -9.100 -6.693 1.00 0.00 56 ALA A O 20
ATOM 31132 N N . GLU A 1 57 ? 10.032 -10.972 -5.661 1.00 0.00 57 GLU A N 20
ATOM 31133 C CA . GLU A 1 57 ? 9.330 -11.939 -6.500 1.00 0.00 57 GLU A CA 20
ATOM 31134 C C . GLU A 1 57 ? 7.849 -12.043 -6.115 1.00 0.00 57 GLU A C 20
ATOM 31135 O O . GLU A 1 57 ? 6.989 -12.288 -6.967 1.00 0.00 57 GLU A O 20
ATOM 31147 N N . GLU A 1 58 ? 7.542 -11.882 -4.827 1.00 0.00 58 GLU A N 20
ATOM 31148 C CA . GLU A 1 58 ? 6.256 -12.179 -4.218 1.00 0.00 58 GLU A CA 20
ATOM 31149 C C . GLU A 1 58 ? 5.765 -10.892 -3.564 1.00 0.00 58 GLU A C 20
ATOM 31150 O O . GLU A 1 58 ? 6.357 -10.405 -2.603 1.00 0.00 58 GLU A O 20
ATOM 31162 N N . TYR A 1 59 ? 4.712 -10.320 -4.138 1.00 0.00 59 TYR A N 20
ATOM 31163 C CA . TYR A 1 59 ? 3.963 -9.177 -3.642 1.00 0.00 59 TYR A CA 20
ATOM 31164 C C . TYR A 1 59 ? 2.516 -9.369 -4.112 1.00 0.00 59 TYR A C 20
ATOM 31165 O O . TYR A 1 59 ? 2.255 -10.222 -4.969 1.00 0.00 59 TYR A O 20
ATOM 31183 N N . GLY A 1 60 ? 1.576 -8.582 -3.589 1.00 0.00 60 GLY A N 20
ATOM 31184 C CA . GLY A 1 60 ? 0.206 -8.522 -4.096 1.00 0.00 60 GLY A CA 20
ATOM 31185 C C . GLY A 1 60 ? -0.058 -7.199 -4.807 1.00 0.00 60 GLY A C 20
ATOM 31186 O O . GLY A 1 60 ? 0.715 -6.247 -4.655 1.00 0.00 60 GLY A O 20
ATOM 31190 N N . THR A 1 61 ? -1.169 -7.125 -5.539 1.00 0.00 61 THR A N 20
ATOM 31191 C CA . THR A 1 61 ? -1.566 -5.956 -6.311 1.00 0.00 61 THR A CA 20
ATOM 31192 C C . THR A 1 61 ? -2.623 -5.177 -5.536 1.00 0.00 61 THR A C 20
ATOM 31193 O O . THR A 1 61 ? -3.690 -5.728 -5.239 1.00 0.00 61 THR A O 20
ATOM 31204 N N . ILE A 1 62 ? -2.394 -3.894 -5.253 1.00 0.00 62 ILE A N 20
ATOM 31205 C CA . ILE A 1 62 ? -3.359 -3.075 -4.535 1.00 0.00 62 ILE A CA 20
ATOM 31206 C C . ILE A 1 62 ? -3.806 -1.938 -5.439 1.00 0.00 62 ILE A C 20
ATOM 31207 O O . ILE A 1 62 ? -2.991 -1.290 -6.100 1.00 0.00 62 ILE A O 20
ATOM 31223 N N . ASN A 1 63 ? -5.112 -1.670 -5.422 1.00 0.00 63 ASN A N 20
ATOM 31224 C CA . ASN A 1 63 ? -5.695 -0.459 -5.963 1.00 0.00 63 ASN A CA 20
ATOM 31225 C C . ASN A 1 63 ? -6.597 0.180 -4.920 1.00 0.00 63 ASN A C 20
ATOM 31226 O O . ASN A 1 63 ? -7.284 -0.528 -4.184 1.00 0.00 63 ASN A O 20
ATOM 31237 N N . ILE A 1 64 ? -6.652 1.511 -4.929 1.00 0.00 64 ILE A N 20
ATOM 31238 C CA . ILE A 1 64 ? -7.648 2.350 -4.291 1.00 0.00 64 ILE A CA 20
ATOM 31239 C C . ILE A 1 64 ? -8.341 3.022 -5.473 1.00 0.00 64 ILE A C 20
ATOM 31240 O O . ILE A 1 64 ? -7.868 4.055 -5.966 1.00 0.00 64 ILE A O 20
ATOM 31256 N N . GLU A 1 65 ? -9.414 2.410 -5.971 1.00 0.00 65 GLU A N 20
ATOM 31257 C CA . GLU A 1 65 ? -10.275 3.064 -6.938 1.00 0.00 65 GLU A CA 20
ATOM 31258 C C . GLU A 1 65 ? -10.865 4.286 -6.244 1.00 0.00 65 GLU A C 20
ATOM 31259 O O . GLU A 1 65 ? -11.359 4.202 -5.117 1.00 0.00 65 GLU A O 20
ATOM 31271 N N . ASN A 1 66 ? -10.770 5.436 -6.892 1.00 0.00 66 ASN A N 20
ATOM 31272 C CA . ASN A 1 66 ? -11.297 6.688 -6.388 1.00 0.00 66 ASN A CA 20
ATOM 31273 C C . ASN A 1 66 ? -11.817 7.493 -7.578 1.00 0.00 66 ASN A C 20
ATOM 31274 O O . ASN A 1 66 ? -12.179 6.916 -8.600 1.00 0.00 66 ASN A O 20
ATOM 31285 N N . ASN A 1 67 ? -11.883 8.814 -7.436 1.00 0.00 67 ASN A N 20
ATOM 31286 C CA . ASN A 1 67 ? -12.712 9.807 -8.128 1.00 0.00 67 ASN A CA 20
ATOM 31287 C C . ASN A 1 67 ? -12.621 9.828 -9.650 1.00 0.00 67 ASN A C 20
ATOM 31288 O O . ASN A 1 67 ? -13.265 10.647 -10.302 1.00 0.00 67 ASN A O 20
ATOM 31299 N N . GLY A 1 68 ? -11.743 9.025 -10.215 1.00 0.00 68 GLY A N 20
ATOM 31300 C CA . GLY A 1 68 ? -11.361 9.016 -11.601 1.00 0.00 68 GLY A CA 20
ATOM 31301 C C . GLY A 1 68 ? -9.905 8.610 -11.749 1.00 0.00 68 GLY A C 20
ATOM 31302 O O . GLY A 1 68 ? -9.297 8.875 -12.791 1.00 0.00 68 GLY A O 20
ATOM 31306 N N . GLY A 1 69 ? -9.300 8.047 -10.702 1.00 0.00 69 GLY A N 20
ATOM 31307 C CA . GLY A 1 69 ? -8.002 7.403 -10.806 1.00 0.00 69 GLY A CA 20
ATOM 31308 C C . GLY A 1 69 ? -7.835 6.235 -9.850 1.00 0.00 69 GLY A C 20
ATOM 31309 O O . GLY A 1 69 ? -8.638 6.022 -8.938 1.00 0.00 69 GLY A O 20
ATOM 31313 N N . MET A 1 70 ? -6.738 5.514 -10.072 1.00 0.00 70 MET A N 20
ATOM 31314 C CA . MET A 1 70 ? -6.306 4.329 -9.364 1.00 0.00 70 MET A CA 20
ATOM 31315 C C . MET A 1 70 ? -4.841 4.537 -9.001 1.00 0.00 70 MET A C 20
ATOM 31316 O O . MET A 1 70 ? -3.962 4.514 -9.869 1.00 0.00 70 MET A O 20
ATOM 31330 N N . THR A 1 71 ? -4.584 4.746 -7.715 1.00 0.00 71 THR A N 20
ATOM 31331 C CA . THR A 1 71 ? -3.245 4.669 -7.156 1.00 0.00 71 THR A CA 20
ATOM 31332 C C . THR A 1 71 ? -2.827 3.196 -7.045 1.00 0.00 71 THR A C 20
ATOM 31333 O O . THR A 1 71 ? -3.033 2.561 -6.010 1.00 0.00 71 THR A O 20
ATOM 31344 N N . THR A 1 72 ? -2.247 2.659 -8.119 1.00 0.00 72 THR A N 20
ATOM 31345 C CA . THR A 1 72 ? -1.655 1.328 -8.118 1.00 0.00 72 THR A CA 20
ATOM 31346 C C . THR A 1 72 ? -0.437 1.326 -7.189 1.00 0.00 72 THR A C 20
ATOM 31347 O O . THR A 1 72 ? 0.364 2.273 -7.191 1.00 0.00 72 THR A O 20
ATOM 31358 N N . MET A 1 73 ? -0.275 0.252 -6.420 1.00 0.00 73 MET A N 20
ATOM 31359 C CA . MET A 1 73 ? 0.829 0.038 -5.498 1.00 0.00 73 MET A CA 20
ATOM 31360 C C . MET A 1 73 ? 0.936 -1.460 -5.185 1.00 0.00 73 MET A C 20
ATOM 31361 O O . MET A 1 73 ? 0.023 -2.231 -5.483 1.00 0.00 73 MET A O 20
ATOM 31375 N N . PHE A 1 74 ? 2.055 -1.870 -4.584 1.00 0.00 74 PHE A N 20
ATOM 31376 C CA . PHE A 1 74 ? 2.422 -3.260 -4.310 1.00 0.00 74 PHE A CA 20
ATOM 31377 C C . PHE A 1 74 ? 3.173 -3.262 -2.968 1.00 0.00 74 PHE A C 20
ATOM 31378 O O . PHE A 1 74 ? 3.924 -2.307 -2.733 1.00 0.00 74 PHE A O 20
ATOM 31395 N N . TYR A 1 75 ? 3.025 -4.276 -2.105 1.00 0.00 75 TYR A N 20
ATOM 31396 C CA . TYR A 1 75 ? 3.716 -4.354 -0.803 1.00 0.00 75 TYR A CA 20
ATOM 31397 C C . TYR A 1 75 ? 4.388 -5.728 -0.675 1.00 0.00 75 TYR A C 20
ATOM 31398 O O . TYR A 1 75 ? 3.825 -6.723 -1.147 1.00 0.00 75 TYR A O 20
ATOM 31416 N N . TYR A 1 76 ? 5.566 -5.781 -0.041 1.00 0.00 76 TYR A N 20
ATOM 31417 C CA . TYR A 1 76 ? 6.358 -6.995 0.175 1.00 0.00 76 TYR A CA 20
ATOM 31418 C C . TYR A 1 76 ? 7.125 -6.927 1.515 1.00 0.00 76 TYR A C 20
ATOM 31419 O O . TYR A 1 76 ? 7.045 -5.917 2.230 1.00 0.00 76 TYR A O 20
ATOM 31437 N N . GLU A 1 77 ? 7.874 -7.980 1.861 1.00 0.00 77 GLU A N 20
ATOM 31438 C CA . GLU A 1 77 ? 8.804 -8.059 2.991 1.00 0.00 77 GLU A CA 20
ATOM 31439 C C . GLU A 1 77 ? 10.223 -8.140 2.420 1.00 0.00 77 GLU A C 20
ATOM 31440 O O . GLU A 1 77 ? 10.450 -8.852 1.444 1.00 0.00 77 GLU A O 20
ATOM 31452 N N . GLU A 1 78 ? 11.197 -7.463 3.028 1.00 0.00 78 GLU A N 20
ATOM 31453 C CA . GLU A 1 78 ? 12.601 -7.523 2.648 1.00 0.00 78 GLU A CA 20
ATOM 31454 C C . GLU A 1 78 ? 13.430 -7.578 3.921 1.00 0.00 78 GLU A C 20
ATOM 31455 O O . GLU A 1 78 ? 13.464 -6.619 4.697 1.00 0.00 78 GLU A O 20
ATOM 31467 N N . ASN A 1 79 ? 14.089 -8.710 4.160 1.00 0.00 79 ASN A N 20
ATOM 31468 C CA . ASN A 1 79 ? 15.003 -8.952 5.275 1.00 0.00 79 ASN A CA 20
ATOM 31469 C C . ASN A 1 79 ? 14.370 -8.758 6.665 1.00 0.00 79 ASN A C 20
ATOM 31470 O O . ASN A 1 79 ? 15.092 -8.652 7.662 1.00 0.00 79 ASN A O 20
ATOM 31481 N N . GLY A 1 80 ? 13.038 -8.703 6.763 1.00 0.00 80 GLY A N 20
ATOM 31482 C CA . GLY A 1 80 ? 12.298 -8.688 8.021 1.00 0.00 80 GLY A CA 20
ATOM 31483 C C . GLY A 1 80 ? 11.762 -7.303 8.378 1.00 0.00 80 GLY A C 20
ATOM 31484 O O . GLY A 1 80 ? 11.220 -7.122 9.469 1.00 0.00 80 GLY A O 20
ATOM 31488 N N . LYS A 1 81 ? 11.929 -6.313 7.500 1.00 0.00 81 LYS A N 20
ATOM 31489 C CA . LYS A 1 81 ? 11.117 -5.108 7.442 1.00 0.00 81 LYS A CA 20
ATOM 31490 C C . LYS A 1 81 ? 10.210 -5.240 6.238 1.00 0.00 81 LYS A C 20
ATOM 31491 O O . LYS A 1 81 ? 10.512 -6.019 5.334 1.00 0.00 81 LYS A O 20
ATOM 31510 N N . TYR A 1 82 ? 9.139 -4.457 6.196 1.00 0.00 82 TYR A N 20
ATOM 31511 C CA . TYR A 1 82 ? 8.188 -4.528 5.112 1.00 0.00 82 TYR A CA 20
ATOM 31512 C C . TYR A 1 82 ? 8.133 -3.174 4.416 1.00 0.00 82 TYR A C 20
ATOM 31513 O O . TYR A 1 82 ? 8.463 -2.153 5.030 1.00 0.00 82 TYR A O 20
ATOM 31531 N N . TYR A 1 83 ? 7.747 -3.154 3.139 1.00 0.00 83 TYR A N 20
ATOM 31532 C CA . TYR A 1 83 ? 7.898 -1.969 2.305 1.00 0.00 83 TYR A CA 20
ATOM 31533 C C . TYR A 1 83 ? 6.728 -1.827 1.336 1.00 0.00 83 TYR A C 20
ATOM 31534 O O . TYR A 1 83 ? 6.150 -2.822 0.895 1.00 0.00 83 TYR A O 20
ATOM 31552 N N . ILE A 1 84 ? 6.398 -0.573 1.003 1.00 0.00 84 ILE A N 20
ATOM 31553 C CA . ILE A 1 84 ? 5.262 -0.189 0.170 1.00 0.00 84 ILE A CA 20
ATOM 31554 C C . ILE A 1 84 ? 5.795 0.580 -1.039 1.00 0.00 84 ILE A C 20
ATOM 31555 O O . ILE A 1 84 ? 6.409 1.640 -0.877 1.00 0.00 84 ILE A O 20
ATOM 31571 N N . GLU A 1 85 ? 5.534 0.055 -2.238 1.00 0.00 85 GLU A N 20
ATOM 31572 C CA . GLU A 1 85 ? 5.917 0.656 -3.507 1.00 0.00 85 GLU A CA 20
ATOM 31573 C C . GLU A 1 85 ? 5.021 1.859 -3.832 1.00 0.00 85 GLU A C 20
ATOM 31574 O O . GLU A 1 85 ? 3.850 1.913 -3.438 1.00 0.00 85 GLU A O 20
ATOM 31586 N N . CYS A 1 86 ? 5.556 2.823 -4.587 1.00 0.00 86 CYS A N 20
ATOM 31587 C CA . CYS A 1 86 ? 4.936 4.086 -4.984 1.00 0.00 86 CYS A CA 20
ATOM 31588 C C . CYS A 1 86 ? 5.890 4.816 -5.955 1.00 0.00 86 CYS A C 20
ATOM 31589 O O . CYS A 1 86 ? 7.045 4.410 -6.018 1.00 0.00 86 CYS A O 20
ATOM 31597 N N . PRO A 1 87 ? 5.469 5.883 -6.673 1.00 0.00 87 PRO A N 20
ATOM 31598 C CA . PRO A 1 87 ? 6.326 6.807 -7.444 1.00 0.00 87 PRO A CA 20
ATOM 31599 C C . PRO A 1 87 ? 7.416 7.425 -6.561 1.00 0.00 87 PRO A C 20
ATOM 31600 O O . PRO A 1 87 ? 7.698 6.919 -5.487 1.00 0.00 87 PRO A O 20
ATOM 31611 N N . TYR A 1 88 ? 8.040 8.531 -6.979 1.00 0.00 88 TYR A N 20
ATOM 31612 C CA . TYR A 1 88 ? 9.159 9.235 -6.343 1.00 0.00 88 TYR A CA 20
ATOM 31613 C C . TYR A 1 88 ? 9.078 9.429 -4.822 1.00 0.00 88 TYR A C 20
ATOM 31614 O O . TYR A 1 88 ? 10.070 9.841 -4.213 1.00 0.00 88 TYR A O 20
ATOM 31632 N N . LYS A 1 89 ? 7.949 9.114 -4.181 1.00 0.00 89 LYS A N 20
ATOM 31633 C CA . LYS A 1 89 ? 7.891 8.849 -2.763 1.00 0.00 89 LYS A CA 20
ATOM 31634 C C . LYS A 1 89 ? 7.449 7.403 -2.499 1.00 0.00 89 LYS A C 20
ATOM 31635 O O . LYS A 1 89 ? 6.329 7.207 -2.038 1.00 0.00 89 LYS A O 20
ATOM 31654 N N . GLY A 1 90 ? 8.267 6.390 -2.784 1.00 0.00 90 GLY A N 20
ATOM 31655 C CA . GLY A 1 90 ? 7.893 4.983 -2.657 1.00 0.00 90 GLY A CA 20
ATOM 31656 C C . GLY A 1 90 ? 8.863 4.081 -1.921 1.00 0.00 90 GLY A C 20
ATOM 31657 O O . GLY A 1 90 ? 8.915 2.896 -2.227 1.00 0.00 90 GLY A O 20
ATOM 31661 N N . ILE A 1 91 ? 9.556 4.601 -0.906 1.00 0.00 91 ILE A N 20
ATOM 31662 C CA . ILE A 1 91 ? 10.450 3.811 -0.058 1.00 0.00 91 ILE A CA 20
ATOM 31663 C C . ILE A 1 91 ? 9.907 3.834 1.382 1.00 0.00 91 ILE A C 20
ATOM 31664 O O . ILE A 1 91 ? 10.602 4.229 2.322 1.00 0.00 91 ILE A O 20
ATOM 31680 N N . TYR A 1 92 ? 8.614 3.536 1.570 1.00 0.00 92 TYR A N 20
ATOM 31681 C CA . TYR A 1 92 ? 8.018 3.510 2.911 1.00 0.00 92 TYR A CA 20
ATOM 31682 C C . TYR A 1 92 ? 8.499 2.265 3.634 1.00 0.00 92 TYR A C 20
ATOM 31683 O O . TYR A 1 92 ? 7.985 1.174 3.411 1.00 0.00 92 TYR A O 20
ATOM 31701 N N . GLU A 1 93 ? 9.473 2.452 4.513 1.00 0.00 93 GLU A N 20
ATOM 31702 C CA . GLU A 1 93 ? 9.833 1.484 5.531 1.00 0.00 93 GLU A CA 20
ATOM 31703 C C . GLU A 1 93 ? 8.664 1.424 6.521 1.00 0.00 93 GLU A C 20
ATOM 31704 O O . GLU A 1 93 ? 8.259 2.456 7.070 1.00 0.00 93 GLU A O 20
ATOM 31716 N N . ILE A 1 94 ? 8.120 0.233 6.754 1.00 0.00 94 ILE A N 20
ATOM 31717 C CA . ILE A 1 94 ? 7.381 -0.110 7.970 1.00 0.00 94 ILE A CA 20
ATOM 31718 C C . ILE A 1 94 ? 8.070 -1.291 8.648 1.00 0.00 94 ILE A C 20
ATOM 31719 O O . ILE A 1 94 ? 8.860 -2.019 8.046 1.00 0.00 94 ILE A O 20
ATOM 31735 N N . GLU A 1 95 ? 7.734 -1.507 9.916 1.00 0.00 95 GLU A N 20
ATOM 31736 C CA . GLU A 1 95 ? 8.361 -2.529 10.738 1.00 0.00 95 GLU A CA 20
ATOM 31737 C C . GLU A 1 95 ? 7.463 -3.754 10.937 1.00 0.00 95 GLU A C 20
ATOM 31738 O O . GLU A 1 95 ? 7.851 -4.684 11.649 1.00 0.00 95 GLU A O 20
ATOM 31750 N N . ASN A 1 96 ? 6.281 -3.755 10.308 1.00 0.00 96 ASN A N 20
ATOM 31751 C CA . ASN A 1 96 ? 5.216 -4.732 10.551 1.00 0.00 96 ASN A CA 20
ATOM 31752 C C . ASN A 1 96 ? 4.594 -5.338 9.292 1.00 0.00 96 ASN A C 20
ATOM 31753 O O . ASN A 1 96 ? 4.554 -4.706 8.236 1.00 0.00 96 ASN A O 20
ATOM 31764 N N . ASN A 1 97 ? 4.051 -6.549 9.448 1.00 0.00 97 ASN A N 20
ATOM 31765 C CA . ASN A 1 97 ? 3.317 -7.314 8.446 1.00 0.00 97 ASN A CA 20
ATOM 31766 C C . ASN A 1 97 ? 1.930 -6.699 8.228 1.00 0.00 97 ASN A C 20
ATOM 31767 O O . ASN A 1 97 ? 1.042 -6.857 9.070 1.00 0.00 97 ASN A O 20
ATOM 31778 N N . PHE A 1 98 ? 1.743 -5.985 7.116 1.00 0.00 98 PHE A N 20
ATOM 31779 C CA . PHE A 1 98 ? 0.479 -5.411 6.685 1.00 0.00 98 PHE A CA 20
ATOM 31780 C C . PHE A 1 98 ? -0.594 -6.497 6.564 1.00 0.00 98 PHE A C 20
ATOM 31781 O O . PHE A 1 98 ? -1.753 -6.259 6.895 1.00 0.00 98 PHE A O 20
ATOM 31798 N N . GLU A 1 99 ? -0.215 -7.697 6.118 1.00 0.00 99 GLU A N 20
ATOM 31799 C CA . GLU A 1 99 ? -1.147 -8.775 5.804 1.00 0.00 99 GLU A CA 20
ATOM 31800 C C . GLU A 1 99 ? -1.852 -9.342 7.047 1.00 0.00 99 GLU A C 20
ATOM 31801 O O . GLU A 1 99 ? -2.895 -9.985 6.905 1.00 0.00 99 GLU A O 20
ATOM 31813 N N . ASP A 1 100 ? -1.350 -9.066 8.255 1.00 0.00 100 ASP A N 20
ATOM 31814 C CA . ASP A 1 100 ? -2.034 -9.357 9.518 1.00 0.00 100 ASP A CA 20
ATOM 31815 C C . ASP A 1 100 ? -2.896 -8.191 9.985 1.00 0.00 100 ASP A C 20
ATOM 31816 O O . ASP A 1 100 ? -3.898 -8.394 10.674 1.00 0.00 100 ASP A O 20
ATOM 31825 N N . MET A 1 101 ? -2.524 -6.964 9.623 1.00 0.00 101 MET A N 20
ATOM 31826 C CA . MET A 1 101 ? -3.305 -5.799 10.008 1.00 0.00 101 MET A CA 20
ATOM 31827 C C . MET A 1 101 ? -4.644 -5.807 9.277 1.00 0.00 101 MET A C 20
ATOM 31828 O O . MET A 1 101 ? -5.652 -5.435 9.885 1.00 0.00 101 MET A O 20
ATOM 31842 N N . ILE A 1 102 ? -4.678 -6.267 8.022 1.00 0.00 102 ILE A N 20
ATOM 31843 C CA . ILE A 1 102 ? -5.873 -6.239 7.178 1.00 0.00 102 ILE A CA 20
ATOM 31844 C C . ILE A 1 102 ? -6.879 -7.304 7.569 1.00 0.00 102 ILE A C 20
ATOM 31845 O O . ILE A 1 102 ? -8.072 -7.108 7.248 1.00 0.00 102 ILE A O 20
#

Radius of gyration: 12.84 Å; Cα contacts (8 Å, |Δi|>4): 201; chains: 1; bounding box: 33×29×22 Å

Sequence (102 aa):
GSPILPKAENVDSICIDFTNSIQKIYDDSESIQKILSEIATGKRTEKQSIQDYPSAEEYGTINIENNGGMTTMFYYEENGKYYIECPYKGIYEIENNFEDMIGSPILPKAENVDSICIDFTNSIQKIYDDSESIQKILSEIATGKRTEKQSIQDYPSAEEYGTINIENNGGMTTMFYYEENGKYYIECPYKGIYEIENNFEDMIGSPILPKAENVDSICIDFTNSIQKIYDDSESIQKILSEIATGKRTEKQSIQDYPSAEEYGTINIENNGGMTTMFYYEENGKYYIECPYKGIYEIENNFEDMIGSPILPKAENVDSICIDFTNSIQKIYDDSESIQKILSEIATGKRTEKQSIQDYPSAEEYGTINIENNGGMTTMFYYEENGKYYIECPYKGIYEIENNFEDMIGSPILPKAENVDSICIDFTNSIQKIYDDSESIQKILSEIATGKRTEKQSIQDYPSAEEYGTINIENNGGMTTMFYYEENGKYYIECPYKGIYEIENNFEDMIGSPILPKAENVDSICIDFTNSIQKIYDDSESIQKILSEIATGKRTEKQSIQDYPSAEEYGTINIENNGGMTTMFYYEENGKYYIECPYKGIYEIENNFEDMIGSPILPKAENVDSICIDFTNSIQKIYDDSESIQKILSEIATGKRTEKQSIQDYPSAEEYGTINIENNGGMTTMFYYEENGKYYIECPYKGIYEIENNFEDMIGSPILPKAENVDSICIDFTNSIQKIYDDSESIQKILSEIATGKRTEKQSIQDYPSAEEYGTINIENNGGMTTMFYYEENGKYYIECPYKGIYEIENNFEDMIGSPILPKAENVDSICIDFTNSIQKIYDDSESIQKILSEIATGKRTEKQSIQDYPSAEEYGTINIENNGGMTTMFYYEENGKYYIECPYKGIYEIENNFEDMIGSPILPKAENVDSICIDFTNSIQKIYDDSESIQKILSEIATGKRTEKQSIQDYPSAEEYGTINIENNGGMTTMFYYEENGKYYIECPYKGIYEIENNFEDMIGSPILPKAENVDSICIDFTNSIQKIYDDSESIQKILSEIATGKRTEKQSIQDYPSAEEYGTINIENNGGMTTMFYYEENGKYYIECPYKGIYEIENNFEDMIGSPILPKAENVDSICIDFTNSIQKIYDDSESIQKILSEIATGKRTEKQSIQDYPSAEEYGTINIENNGGMTTMFYYEENGKYYIECPYKGIYEIENNFEDMIGSPILPKAENVDSICIDFTNSIQKIYDDSESIQKILSEIATGKRTEKQSIQDYPSAEEYGTINIENNGGMTTMFYYEENGKYYIECPYKGIYEIENNFEDMIGSPILPKAENVDSICIDFTNSIQKIYDDSESIQKILSEIATGKRTEKQSIQDYPSAEEYGTINIENNGGMTTMFYYEENGKYYIECPYKGIYEIENNFEDMIGSPILPKAENVDSICIDFTNSIQKIYDDSESIQKILSEIATGKRTEKQSIQDYPSAEEYGTINIENNGGMTTMFYYEENGKYYIECPYKGIYEIENNFEDMIGSPILPKAENVDSICIDFTNSIQKIYDDSESIQKILSEIATGKRTEKQSIQDYPSAEEYGTINIENNGGMTTMFYYEENGKYYIECPYKGIYEIENNFEDMIGSPILPKAENVDSICIDFTNSIQKIYDDSESIQKILSEIATGKRTEKQSIQDYPSAEEYGTINIENNGGMTTMFYYEENGKYYIECPYKGIYEIENNFEDMIGSPILPKAENVDSICIDFTNSIQKIYDDSESIQKILSEIATGKRTEKQSIQDYPSAEEYGTINIENNGGMTTMFYYEENGKYYIECPYKGIYEIENNFEDMIGSPILPKAENVDSICIDFTNSIQKIYDDSESIQKILSEIATGKRTEKQSIQDYPSAEEYGTINIENNGGMTTMFYYEENGKYYIECPYKGIYEIENNFEDMIGSPILPKAENVDSICIDFTNSIQKIYDDSESIQKILSEIATGKRTEKQSIQDYPSAEEYGTINIENNGGMTTMFYYEENGKYYIECPYKGIYEIENNFEDMI

Organism: Mediterraneibacter gnavus (strain ATCC 29149 / DSM 114966 / JCM 6515 / VPI C7-9) (NCBI:txid411470)

Foldseek 3Di:
DWDDDDDLVFFQWKKKAAQDRDIDIHRDSVSSVQLVVLRGPFFLDPDFDADQADPDPTWIWIWRHGDPDTQIKIKDDDPQWIFIQHHRSGGTTDNDDVVVSD

CATH classification: 2.60.40.4250

InterPro domains:
  IPR033782 Domain of unknown function DUF5301 [PF17225] (22-115)

Solvent-accessible surface area: 6642 Å² total; per-residue (Å²): 97,73,20,178,36,34,124,26,144,35,14,95,35,0,27,2,62,46,81,94,117,108,79,110,81,9,94,91,70,141,18,7,96,88,1,28,68,59,6,28,87,4,114,89,44,170,136,135,2,150,69,103,140,19,119,26,144,134,72,4,54,0,53,2,70,19,112,59,35,104,44,72,7,15,16,44,93,95,153,43,91,52,52,6,9,16,66,153,101,3,40,13,67,16,136,80,51,11,64,129,79,34